Protein 5EFV (pdb70)

Secondary structure (DSSP, 8-state):
---------S--SS-SHHHHHHHHHHHHHHHHHHHHHHHHHHHHHHT-TTSEEGGGEEEEETTEEEEHHHHHHHHHHHHHHHHHSPP--HHHHHHHTTB-TTS-B-SSHHHHHHHHHHHHHHHHHHHHHHHHHHHHHHHHHHH---TTTSPPEEEEEEB-S--S---EEEE-TTT--EEEEEEETTTEEEEEEE-TT-BEEEEEEETT-TT----EEEEETTEEEEEEEEE-TT--EEEEEE---SEEE-SSTTSEES-HHHHTTSEEEEEEETTTTEEEEEEEPPGGGTTTS--SEEEEEEEHHHHTT----SEEEEE-TTSSSSSS-EEEEEEETTEEEEEE---SSSSPEEEEEEETTT--EEEEEEE---S---EEEEEEEEEE-TTT--EEEEEEEEESSGGG-EEEEEEEESTTHHHHHHTSSPPP-SS-TTSPPPPPSSSS-S-GGG--S-EEEEE-GGGSSS-SS-SS-GGG--S-EEEEEEE--SSSEEEEEEEE--SSS---EEEEEEETT-GGGPPPPEE---BSS---PPPTT---GGG---TT--EEE-TTGGGS-TTS-GGGTTS--EEEEEE--STTEEEEEEEE--SSS--EEEEEEEETTEEPPEEEEE-EEE-/------S--SS-SHHHHHHHHHHHHHHHHHHHHHHHHHHHHHHT-TTSEEGGGEEEEETTEEEEHHHHHHHHHHHHHH------STTHHHHHHTTB-TTS-B-SSHHHHHHHHHHHHHHHHHHHHHHHHHHHHHHHHHHH---TTTPPPEEEEEEB-SS-S---EEEE-TTT--EEEEEEETTTEEEEEEE-TTSBEEEEEEETT-------EEEEETTEEEEEEEEE-TT--EEEEEE---SEEE-SSTTSEESSHHHHTTS-EEEEEETTTTEEEEEEEPPGGG--TT--SEEEEEEEHHHHHHT----SEEEEEPGGGSSSSS-EEEEEEETTEEEEEE--SSS-PPPEEEEEETTT--EEEEEE----STTTTT-GGGEEEEEEEEEE-TTT--EEEEEEEEE-SGGG-EEEEEEEESTTHHHHHHHSSPPP-SS-TTSPPPPPSSSS-S-GGG--S-EEEEE-GGGTTT-SS-SS-GGG--S-EEEEEE---TTSEEEEEEEE--SSS---EEEEEEETT-GGGPPPPEE---BSS---BPPTT---GGG---TT--EEE-TTGGGS-TTS-GGGTTS--EEEEEE--STTEEEEEEEE--SSS--EEEEEEEETTEEPPEEEEE-EEE-/-----S--SS-SHHHHHHHHHHHHHHHHHHHHHHHHHHHHHHT-TTSEEGGGEEEESSS-EEEHHHHHHHHHHHHHHHHHHTSTT--HHHHHTTB-TTS-B-SSHHHHHHHHHHHHHHHHHHHHHHHHHHHHHHHHHHH---TTTSPPEEEEEEB-S--S---EEEE-TTT--EEEEEEEGGGEEEEEEE-TTSBEEEEEEETT--S----EEEEETTEEEEEEEEE-TT--EEEEEE---SEEE-SSTTSEESSHHHHTTS-EEEEEETTTTEEEEEEEPPHHHHHHHT-SEEEEEEEHHHHHHT----SEEEEPPGGGSSSSS-EEEEEEETTEEEEEE--SSSSPPEEEEEEETTT--EEEEEEE---STTT---EEEEEEEEE-TTT--EEEEEEEEESSSSS-EEEEEEEESTTHHHHHHTSSPPP-SS-TTSPPPPPSSSS-S-GGG--S-EEEEE-GGGSSS-SS-SS-GGG--S-EEEEEEE--TTSEEEEEEEE--SSS---EEEEEEETT-GGGPPPPEE---BSS---BPPTT---GGG---TT--EEE-HHHHTT-TTS-GGGTTS--EEEEEE--STTEEEEEEEE--SSS--EEEEEEEETTEEPPEEEEE-EEE-

Structure (mmCIF, N/CA/C/O backbone):
data_5EFV
#
_entry.id   5EFV
#
_cell.length_a   87.060
_cell.length_b   89.010
_cell.length_c   93.260
_cell.angle_alpha   93.02
_cell.angle_beta   105.25
_cell.angle_gamma   117.58
#
_symmetry.space_group_name_H-M   'P 1'
#
loop_
_entity.id
_entity.type
_entity.pdbx_description
1 polymer 'Phi ETA orf 56-like protein'
2 non-polymer 'FE (III) ION'
3 water water
#
loop_
_atom_site.group_PDB
_atom_site.id
_atom_site.type_symbol
_atom_site.label_atom_id
_atom_site.label_alt_id
_atom_site.label_comp_id
_atom_site.label_asym_id
_atom_site.label_entity_id
_atom_site.label_seq_id
_atom_site.pdbx_PDB_ins_code
_atom_site.Cartn_x
_atom_site.Cartn_y
_atom_site.Cartn_z
_atom_site.occupancy
_atom_site.B_iso_or_equiv
_atom_site.auth_seq_id
_atom_site.auth_comp_id
_atom_site.auth_asym_id
_atom_site.auth_atom_id
_atom_site.pdbx_PDB_model_num
ATOM 1 N N . GLY A 1 11 ? 15.978 -36.864 42.664 1.00 67.81 -1 GLY A N 1
ATOM 2 C CA . GLY A 1 11 ? 16.635 -36.677 41.374 1.00 68.39 -1 GLY A CA 1
ATOM 3 C C . GLY A 1 11 ? 16.658 -35.221 40.949 1.00 74.90 -1 GLY A C 1
ATOM 4 O O . GLY A 1 11 ? 17.710 -34.670 40.605 1.00 73.55 -1 GLY A O 1
ATOM 5 N N . SER A 1 12 ? 15.462 -34.613 40.959 1.00 74.43 0 SER A N 1
ATOM 6 C CA . SER A 1 12 ? 15.110 -33.224 40.669 1.00 75.68 0 SER A CA 1
ATOM 7 C C . SER A 1 12 ? 13.614 -33.058 40.967 1.00 82.56 0 SER A C 1
ATOM 8 O O . SER A 1 12 ? 12.867 -34.043 40.955 1.00 81.76 0 SER A O 1
ATOM 11 N N . MET A 1 13 ? 13.194 -31.819 41.279 1.00 81.57 1 MET A N 1
ATOM 12 C CA . MET A 1 13 ? 11.816 -31.449 41.600 1.00 82.09 1 MET A CA 1
ATOM 13 C C . MET A 1 13 ? 11.514 -30.064 41.041 1.00 85.23 1 MET A C 1
ATOM 14 O O . MET A 1 13 ? 11.922 -29.048 41.613 1.00 84.91 1 MET A O 1
ATOM 19 N N . SER A 1 14 ? 10.810 -30.038 39.908 1.00 80.85 2 SER A N 1
ATOM 20 C CA . SER A 1 14 ? 10.414 -28.811 39.233 1.00 80.15 2 SER A CA 1
ATOM 21 C C . SER A 1 14 ? 9.297 -28.105 39.995 1.00 82.04 2 SER A C 1
ATOM 22 O O . SER A 1 14 ? 8.293 -28.730 40.350 1.00 82.38 2 SER A O 1
ATOM 25 N N . ASN A 1 15 ? 9.471 -26.797 40.235 1.00 76.29 3 ASN A N 1
ATOM 26 C CA . ASN A 1 15 ? 8.451 -25.970 40.884 1.00 74.92 3 ASN A CA 1
ATOM 27 C C . ASN A 1 15 ? 7.563 -25.307 39.803 1.00 73.51 3 ASN A C 1
ATOM 28 O O . ASN A 1 15 ? 6.801 -24.378 40.098 1.00 72.68 3 ASN A O 1
ATOM 30 N N . LYS A 1 16 ? 7.643 -25.824 38.550 1.00 65.54 4 LYS A N 1
ATOM 31 C CA . LYS A 1 16 ? 6.851 -25.323 37.433 1.00 62.49 4 LYS A CA 1
ATOM 32 C C . LYS A 1 16 ? 5.460 -25.976 37.360 1.00 59.55 4 LYS A C 1
ATOM 33 O O . LYS A 1 16 ? 5.300 -27.195 37.496 1.00 58.09 4 LYS A O 1
ATOM 36 N N . LEU A 1 17 ? 4.460 -25.127 37.179 1.00 52.38 5 LEU A N 1
ATOM 37 C CA . LEU A 1 17 ? 3.049 -25.484 37.073 1.00 51.29 5 LEU A CA 1
ATOM 38 C C . LEU A 1 17 ? 2.711 -26.149 35.746 1.00 55.19 5 LEU A C 1
ATOM 39 O O . LEU A 1 17 ? 3.274 -25.772 34.719 1.00 55.86 5 LEU A O 1
ATOM 44 N N . ILE A 1 18 ? 1.765 -27.112 35.758 1.00 49.68 6 ILE A N 1
ATOM 45 C CA . ILE A 1 18 ? 1.307 -27.783 34.536 1.00 49.31 6 ILE A CA 1
ATOM 46 C C . ILE A 1 18 ? 0.417 -26.777 33.803 1.00 54.65 6 ILE A C 1
ATOM 47 O O . ILE A 1 18 ? -0.602 -26.344 34.354 1.00 53.80 6 ILE A O 1
ATOM 52 N N . THR A 1 19 ? 0.848 -26.341 32.607 1.00 52.80 7 THR A N 1
ATOM 53 C CA . THR A 1 19 ? 0.111 -25.339 31.827 1.00 53.72 7 THR A CA 1
ATOM 54 C C . THR A 1 19 ? -0.588 -25.969 30.616 1.00 59.17 7 THR A C 1
ATOM 55 O O . THR A 1 19 ? -1.462 -25.332 30.021 1.00 58.54 7 THR A O 1
ATOM 59 N N . ASP A 1 20 ? -0.228 -27.225 30.279 1.00 57.43 8 ASP A N 1
ATOM 60 C CA . ASP A 1 20 ? -0.868 -27.993 29.214 1.00 57.61 8 ASP A CA 1
ATOM 61 C C . ASP A 1 20 ? -1.651 -29.115 29.898 1.00 60.42 8 ASP A C 1
ATOM 62 O O . ASP A 1 20 ? -1.062 -30.104 30.342 1.00 60.72 8 ASP A O 1
ATOM 67 N N . LEU A 1 21 ? -2.974 -28.931 30.034 1.00 55.86 9 LEU A N 1
ATOM 68 C CA . LEU A 1 21 ? -3.832 -29.885 30.736 1.00 55.55 9 LEU A CA 1
ATOM 69 C C . LEU A 1 21 ? -4.400 -30.986 29.828 1.00 62.52 9 LEU A C 1
ATOM 70 O O . LEU A 1 21 ? -4.375 -30.865 28.599 1.00 63.36 9 LEU A O 1
ATOM 75 N N . SER A 1 22 ? -4.913 -32.063 30.457 1.00 60.47 10 SER A N 1
ATOM 76 C CA . SER A 1 22 ? -5.578 -33.196 29.812 1.00 60.47 10 SER A CA 1
ATOM 77 C C . SER A 1 22 ? -6.873 -32.666 29.178 1.00 65.49 10 SER A C 1
ATOM 78 O O . SER A 1 22 ? -7.563 -31.839 29.789 1.00 65.16 10 SER A O 1
ATOM 81 N N . ARG A 1 23 ? -7.172 -33.084 27.935 1.00 62.53 11 ARG A N 1
ATOM 82 C CA . ARG A 1 23 ? -8.380 -32.615 27.253 1.00 62.35 11 ARG A CA 1
ATOM 83 C C . ARG A 1 23 ? -9.644 -33.411 27.664 1.00 65.69 11 ARG A C 1
ATOM 84 O O . ARG A 1 23 ? -10.752 -33.087 27.230 1.00 66.18 11 ARG A O 1
ATOM 92 N N . VAL A 1 24 ? -9.474 -34.402 28.551 1.00 61.35 12 VAL A N 1
ATOM 93 C CA . VAL A 1 24 ? -10.548 -35.247 29.064 1.00 61.40 12 VAL A CA 1
ATOM 94 C C . VAL A 1 24 ? -10.595 -35.187 30.603 1.00 63.99 12 VAL A C 1
ATOM 95 O O . VAL A 1 24 ? -9.547 -35.287 31.256 1.00 63.75 12 VAL A O 1
ATOM 99 N N . PHE A 1 25 ? -11.803 -35.004 31.173 1.00 58.73 13 PHE A N 1
ATOM 100 C CA . PHE A 1 25 ? -11.957 -34.995 32.619 1.00 57.93 13 PHE A CA 1
ATOM 101 C C . PHE A 1 25 ? -11.740 -36.414 33.140 1.00 64.63 13 PHE A C 1
ATOM 102 O O . PHE A 1 25 ? -12.631 -37.263 33.068 1.00 65.33 13 PHE A O 1
ATOM 110 N N . ASP A 1 26 ? -10.545 -36.634 33.686 1.00 61.89 14 ASP A N 1
ATOM 111 C CA . ASP A 1 26 ? -10.049 -37.890 34.229 1.00 62.15 14 ASP A CA 1
ATOM 112 C C . ASP A 1 26 ? -9.588 -37.703 35.671 1.00 66.82 14 ASP A C 1
ATOM 113 O O . ASP A 1 26 ? -9.772 -36.636 36.270 1.00 67.68 14 ASP A O 1
ATOM 118 N N . TYR A 1 27 ? -8.929 -38.740 36.198 1.00 61.19 15 TYR A N 1
ATOM 119 C CA . TYR A 1 27 ? -8.260 -38.746 37.486 1.00 60.82 15 TYR A CA 1
ATOM 120 C C . TYR A 1 27 ? -7.020 -37.861 37.286 1.00 59.81 15 TYR A C 1
ATOM 121 O O . TYR A 1 27 ? -6.653 -37.145 38.200 1.00 58.68 15 TYR A O 1
ATOM 130 N N . ARG A 1 28 ? -6.399 -37.930 36.074 1.00 54.11 16 ARG A N 1
ATOM 131 C CA . ARG A 1 28 ? -5.212 -37.217 35.609 1.00 53.77 16 ARG A CA 1
ATOM 132 C C . ARG A 1 28 ? -5.467 -35.711 35.569 1.00 55.98 16 ARG A C 1
ATOM 133 O O . ARG A 1 28 ? -4.621 -34.947 36.041 1.00 55.39 16 ARG A O 1
ATOM 136 N N . TYR A 1 29 ? -6.639 -35.293 35.030 1.00 50.81 17 TYR A N 1
ATOM 137 C CA . TYR A 1 29 ? -7.050 -33.892 35.001 1.00 49.84 17 TYR A CA 1
ATOM 138 C C . TYR A 1 29 ? -7.156 -33.358 36.441 1.00 51.22 17 TYR A C 1
ATOM 139 O O . TYR A 1 29 ? -6.618 -32.285 36.720 1.00 50.26 17 TYR A O 1
ATOM 148 N N . VAL A 1 30 ? -7.815 -34.115 37.352 1.00 45.38 18 VAL A N 1
ATOM 149 C CA . VAL A 1 30 ? -7.935 -33.724 38.761 1.00 44.55 18 VAL A CA 1
ATOM 150 C C . VAL A 1 30 ? -6.535 -33.664 39.399 1.00 46.89 18 VAL A C 1
ATOM 151 O O . VAL A 1 30 ? -6.202 -32.654 40.035 1.00 45.00 18 VAL A O 1
ATOM 155 N N . ASP A 1 31 ? -5.716 -34.725 39.196 1.00 42.70 19 ASP A N 1
ATOM 156 C CA . ASP A 1 31 ? -4.363 -34.839 39.747 1.00 42.45 19 ASP A CA 1
ATOM 157 C C . ASP A 1 31 ? -3.414 -33.694 39.328 1.00 45.31 19 ASP A C 1
ATOM 158 O O . ASP A 1 31 ? -2.555 -33.304 40.126 1.00 45.69 19 ASP A O 1
ATOM 163 N N . GLU A 1 32 ? -3.582 -33.165 38.100 1.00 39.85 20 GLU A N 1
ATOM 164 C CA . GLU A 1 32 ? -2.806 -32.041 37.559 1.00 38.20 20 GLU A CA 1
ATOM 165 C C . GLU A 1 32 ? -3.219 -30.753 38.255 1.00 39.98 20 GLU A C 1
ATOM 166 O O . GLU A 1 32 ? -2.353 -29.957 38.608 1.00 40.69 20 GLU A O 1
ATOM 172 N N . ASN A 1 33 ? -4.536 -30.556 38.467 1.00 35.36 21 ASN A N 1
ATOM 173 C CA . ASN A 1 33 ? -5.073 -29.391 39.165 1.00 35.78 21 ASN A CA 1
ATOM 174 C C . ASN A 1 33 ? -4.682 -29.362 40.607 1.00 38.97 21 ASN A C 1
ATOM 175 O O . ASN A 1 33 ? -4.335 -28.303 41.102 1.00 39.52 21 ASN A O 1
ATOM 180 N N . GLU A 1 34 ? -4.699 -30.513 41.284 1.00 36.60 22 GLU A N 1
ATOM 181 C CA . GLU A 1 34 ? -4.319 -30.615 42.695 1.00 36.36 22 GLU A CA 1
ATOM 182 C C . GLU A 1 34 ? -2.851 -30.329 42.836 1.00 39.37 22 GLU A C 1
ATOM 183 O O . GLU A 1 34 ? -2.477 -29.564 43.709 1.00 37.88 22 GLU A O 1
ATOM 189 N N . TYR A 1 35 ? -2.028 -30.949 41.969 1.00 36.97 23 TYR A N 1
ATOM 190 C CA . TYR A 1 35 ? -0.590 -30.755 41.924 1.00 37.00 23 TYR A CA 1
ATOM 191 C C . TYR A 1 35 ? -0.294 -29.249 41.802 1.00 39.05 23 TYR A C 1
ATOM 192 O O . TYR A 1 35 ? 0.506 -28.736 42.566 1.00 37.48 23 TYR A O 1
ATOM 201 N N . ASN A 1 36 ? -0.966 -28.541 40.867 1.00 35.88 24 ASN A N 1
ATOM 202 C CA . ASN A 1 36 ? -0.775 -27.106 40.680 1.00 35.27 24 ASN A CA 1
ATOM 203 C C . ASN A 1 36 ? -1.152 -26.325 41.907 1.00 38.84 24 ASN A C 1
ATOM 204 O O . ASN A 1 36 ? -0.357 -25.505 42.358 1.00 37.74 24 ASN A O 1
ATOM 209 N N . PHE A 1 37 ? -2.320 -26.625 42.498 1.00 35.09 25 PHE A N 1
ATOM 210 C CA . PHE A 1 37 ? -2.755 -25.938 43.704 1.00 35.24 25 PHE A CA 1
ATOM 211 C C . PHE A 1 37 ? -1.833 -26.195 44.878 1.00 37.21 25 PHE A C 1
ATOM 212 O O . PHE A 1 37 ? -1.641 -25.281 45.662 1.00 34.67 25 PHE A O 1
ATOM 220 N N . LYS A 1 38 ? -1.230 -27.401 44.986 1.00 35.09 26 LYS A N 1
ATOM 221 C CA . LYS A 1 38 ? -0.273 -27.748 46.043 1.00 35.44 26 LYS A CA 1
ATOM 222 C C . LYS A 1 38 ? 1.009 -26.908 45.889 1.00 36.17 26 LYS A C 1
ATOM 223 O O . LYS A 1 38 ? 1.497 -26.356 46.868 1.00 34.24 26 LYS A O 1
ATOM 229 N N . LEU A 1 39 ? 1.529 -26.815 44.668 1.00 32.90 27 LEU A N 1
ATOM 230 C CA . LEU A 1 39 ? 2.700 -26.021 44.329 1.00 34.94 27 LEU A CA 1
ATOM 231 C C . LEU A 1 39 ? 2.446 -24.531 44.663 1.00 36.46 27 LEU A C 1
ATOM 232 O O . LEU A 1 39 ? 3.241 -23.925 45.381 1.00 35.73 27 LEU A O 1
ATOM 237 N N . ILE A 1 40 ? 1.295 -23.981 44.202 1.00 31.36 28 ILE A N 1
ATOM 238 C CA . ILE A 1 40 ? 0.893 -22.586 44.453 1.00 30.87 28 ILE A CA 1
ATOM 239 C C . ILE A 1 40 ? 0.763 -22.302 45.939 1.00 35.05 28 ILE A C 1
ATOM 240 O O . ILE A 1 40 ? 1.232 -21.271 46.402 1.00 34.65 28 ILE A O 1
ATOM 245 N N . SER A 1 41 ? 0.148 -23.228 46.690 1.00 32.82 29 SER A N 1
ATOM 246 C CA . SER A 1 41 ? -0.027 -23.105 48.149 1.00 32.63 29 SER A CA 1
ATOM 247 C C . SER A 1 41 ? 1.334 -22.985 48.849 1.00 35.90 29 SER A C 1
ATOM 248 O O . SER A 1 41 ? 1.494 -22.133 49.717 1.00 35.74 29 SER A O 1
ATOM 251 N N . ASP A 1 42 ? 2.302 -23.840 48.468 1.00 33.51 30 ASP A N 1
ATOM 252 C CA . ASP A 1 42 ? 3.670 -23.827 49.004 1.00 32.78 30 ASP A CA 1
ATOM 253 C C . ASP A 1 42 ? 4.398 -22.546 48.634 1.00 35.27 30 ASP A C 1
ATOM 254 O O . ASP A 1 42 ? 5.072 -21.999 49.482 1.00 36.12 30 ASP A O 1
ATOM 259 N N . MET A 1 43 ? 4.255 -22.057 47.384 1.00 32.51 31 MET A N 1
ATOM 260 C CA . MET A 1 43 ? 4.888 -20.799 46.961 1.00 34.63 31 MET A CA 1
ATOM 261 C C . MET A 1 43 ? 4.326 -19.598 47.720 1.00 37.97 31 MET A C 1
ATOM 262 O O . MET A 1 43 ? 5.098 -18.739 48.146 1.00 36.83 31 MET A O 1
ATOM 267 N N . LEU A 1 44 ? 2.980 -19.566 47.929 1.00 34.21 32 LEU A N 1
ATOM 268 C CA . LEU A 1 44 ? 2.328 -18.499 48.693 1.00 33.28 32 LEU A CA 1
ATOM 269 C C . LEU A 1 44 ? 2.762 -18.519 50.156 1.00 35.93 32 LEU A C 1
ATOM 270 O O . LEU A 1 44 ? 3.038 -17.461 50.722 1.00 34.65 32 LEU A O 1
ATOM 275 N N . THR A 1 45 ? 2.864 -19.718 50.759 1.00 33.28 33 THR A N 1
ATOM 276 C CA . THR A 1 45 ? 3.318 -19.888 52.148 1.00 33.24 33 THR A CA 1
ATOM 277 C C . THR A 1 45 ? 4.770 -19.435 52.282 1.00 37.42 33 THR A C 1
ATOM 278 O O . THR A 1 45 ? 5.102 -18.786 53.272 1.00 37.25 33 THR A O 1
ATOM 282 N N . ASP A 1 46 ? 5.613 -19.751 51.282 1.00 34.60 34 ASP A N 1
ATOM 283 C CA . ASP A 1 46 ? 7.009 -19.311 51.230 1.00 35.60 34 ASP A CA 1
ATOM 284 C C . ASP A 1 46 ? 7.094 -17.789 51.090 1.00 37.96 34 ASP A C 1
ATOM 285 O O . ASP A 1 46 ? 7.916 -17.202 51.775 1.00 37.92 34 ASP A O 1
ATOM 290 N N . PHE A 1 47 ? 6.211 -17.141 50.271 1.00 33.41 35 PHE A N 1
ATOM 291 C CA . PHE A 1 47 ? 6.218 -15.671 50.159 1.00 33.34 35 PHE A CA 1
ATOM 292 C C . PHE A 1 47 ? 5.864 -15.002 51.479 1.00 36.22 35 PHE A C 1
ATOM 293 O O . PHE A 1 47 ? 6.491 -14.012 51.860 1.00 34.03 35 PHE A O 1
ATOM 301 N N . ASN A 1 48 ? 4.891 -15.571 52.202 1.00 34.24 36 ASN A N 1
ATOM 302 C CA . ASN A 1 48 ? 4.451 -15.042 53.489 1.00 35.43 36 ASN A CA 1
ATOM 303 C C . ASN A 1 48 ? 5.577 -15.169 54.566 1.00 42.51 36 ASN A C 1
ATOM 304 O O . ASN A 1 48 ? 5.822 -14.234 55.343 1.00 39.83 36 ASN A O 1
ATOM 309 N N . PHE A 1 49 ? 6.264 -16.325 54.564 1.00 43.23 37 PHE A N 1
ATOM 310 C CA . PHE A 1 49 ? 7.372 -16.608 55.479 1.00 45.14 37 PHE A CA 1
ATOM 311 C C . PHE A 1 49 ? 8.539 -15.669 55.164 1.00 44.51 37 PHE A C 1
ATOM 312 O O . PHE A 1 49 ? 9.105 -15.102 56.089 1.00 43.98 37 PHE A O 1
ATOM 320 N N . SER A 1 50 ? 8.879 -15.503 53.863 1.00 39.15 38 SER A N 1
ATOM 321 C CA . SER A 1 50 ? 9.946 -14.625 53.373 1.00 37.96 38 SER A CA 1
ATOM 322 C C . SER A 1 50 ? 9.733 -13.179 53.792 1.00 39.37 38 SER A C 1
ATOM 323 O O . SER A 1 50 ? 10.685 -12.581 54.258 1.00 37.14 38 SER A O 1
ATOM 326 N N . LEU A 1 51 ? 8.520 -12.625 53.675 1.00 37.37 39 LEU A N 1
ATOM 327 C CA . LEU A 1 51 ? 8.261 -11.242 54.082 1.00 38.15 39 LEU A CA 1
ATOM 328 C C . LEU A 1 51 ? 8.464 -11.075 55.581 1.00 41.73 39 LEU A C 1
ATOM 329 O O . LEU A 1 51 ? 9.088 -10.105 56.025 1.00 43.77 39 LEU A O 1
ATOM 334 N N . GLU A 1 52 ? 7.941 -12.019 56.356 1.00 38.90 40 GLU A N 1
ATOM 335 C CA . GLU A 1 52 ? 8.048 -11.977 57.812 1.00 39.42 40 GLU A CA 1
ATOM 336 C C . GLU A 1 52 ? 9.512 -12.104 58.253 1.00 40.98 40 GLU A C 1
ATOM 337 O O . GLU A 1 52 ? 9.959 -11.374 59.133 1.00 39.70 40 GLU A O 1
ATOM 343 N N . TYR A 1 53 ? 10.249 -13.008 57.610 1.00 36.73 41 TYR A N 1
ATOM 344 C CA . TYR A 1 53 ? 11.661 -13.236 57.876 1.00 36.51 41 TYR A CA 1
ATOM 345 C C . TYR A 1 53 ? 12.483 -12.000 57.478 1.00 38.75 41 TYR A C 1
ATOM 346 O O . TYR A 1 53 ? 13.375 -11.603 58.228 1.00 38.98 41 TYR A O 1
ATOM 355 N N . HIS A 1 54 ? 12.146 -11.363 56.330 1.00 32.08 42 HIS A N 1
ATOM 356 C CA . HIS A 1 54 ? 12.815 -10.156 55.870 1.00 29.97 42 HIS A CA 1
ATOM 357 C C . HIS A 1 54 ? 12.735 -9.050 56.930 1.00 37.65 42 HIS A C 1
ATOM 358 O O . HIS A 1 54 ? 13.742 -8.433 57.294 1.00 37.43 42 HIS A O 1
ATOM 365 N N . ARG A 1 55 ? 11.529 -8.834 57.437 1.00 35.53 43 ARG A N 1
ATOM 366 C CA . ARG A 1 55 ? 11.229 -7.836 58.445 1.00 35.91 43 ARG A CA 1
ATOM 367 C C . ARG A 1 55 ? 11.918 -8.065 59.804 1.00 42.62 43 ARG A C 1
ATOM 368 O O . ARG A 1 55 ? 12.451 -7.122 60.389 1.00 41.85 43 ARG A O 1
ATOM 376 N N . ASN A 1 56 ? 11.861 -9.304 60.314 1.00 40.27 44 ASN A N 1
ATOM 377 C CA . ASN A 1 56 ? 12.254 -9.667 61.671 1.00 40.99 44 ASN A CA 1
ATOM 378 C C . ASN A 1 56 ? 13.562 -10.419 61.885 1.00 45.60 44 ASN A C 1
ATOM 379 O O . ASN A 1 56 ? 14.117 -10.303 62.965 1.00 45.42 44 ASN A O 1
ATOM 384 N N . LYS A 1 57 ? 14.009 -11.254 60.947 1.00 41.44 45 LYS A N 1
ATOM 385 C CA . LYS A 1 57 ? 15.169 -12.111 61.229 1.00 40.43 45 LYS A CA 1
ATOM 386 C C . LYS A 1 57 ? 16.303 -12.057 60.257 1.00 40.34 45 LYS A C 1
ATOM 387 O O . LYS A 1 57 ? 17.418 -12.370 60.639 1.00 38.39 45 LYS A O 1
ATOM 393 N N . GLU A 1 58 ? 16.012 -11.825 58.992 1.00 36.44 46 GLU A N 1
ATOM 394 C CA . GLU A 1 58 ? 17.033 -11.838 57.961 1.00 36.00 46 GLU A CA 1
ATOM 395 C C . GLU A 1 58 ? 18.236 -11.001 58.353 1.00 41.35 46 GLU A C 1
ATOM 396 O O . GLU A 1 58 ? 18.079 -9.817 58.699 1.00 38.67 46 GLU A O 1
ATOM 402 N N . VAL A 1 59 ? 19.429 -11.635 58.362 1.00 42.33 47 VAL A N 1
ATOM 403 C CA . VAL A 1 59 ? 20.630 -10.897 58.680 1.00 43.52 47 VAL A CA 1
ATOM 404 C C . VAL A 1 59 ? 21.295 -10.631 57.399 1.00 48.73 47 VAL A C 1
ATOM 405 O O . VAL A 1 59 ? 21.794 -11.494 56.670 1.00 49.86 47 VAL A O 1
ATOM 409 N N . PHE A 1 60 ? 21.238 -9.345 57.169 1.00 44.84 48 PHE A N 1
ATOM 410 C CA . PHE A 1 60 ? 21.563 -8.493 56.064 1.00 42.47 48 PHE A CA 1
ATOM 411 C C . PHE A 1 60 ? 20.376 -8.611 55.134 1.00 41.51 48 PHE A C 1
ATOM 412 O O . PHE A 1 60 ? 20.370 -9.337 54.148 1.00 40.77 48 PHE A O 1
ATOM 420 N N . ALA A 1 61 ? 19.290 -7.964 55.619 1.00 33.54 49 ALA A N 1
ATOM 421 C CA . ALA A 1 61 ? 18.039 -7.722 54.922 1.00 32.77 49 ALA A CA 1
ATOM 422 C C . ALA A 1 61 ? 18.371 -6.716 53.818 1.00 35.09 49 ALA A C 1
ATOM 423 O O . ALA A 1 61 ? 17.782 -6.767 52.738 1.00 33.97 49 ALA A O 1
ATOM 425 N N . HIS A 1 62 ? 19.335 -5.791 54.107 1.00 30.77 50 HIS A N 1
ATOM 426 C CA . HIS A 1 62 ? 19.805 -4.754 53.183 1.00 29.51 50 HIS A CA 1
ATOM 427 C C . HIS A 1 62 ? 21.246 -4.373 53.449 1.00 33.04 50 HIS A C 1
ATOM 428 O O . HIS A 1 62 ? 21.767 -4.667 54.524 1.00 32.63 50 HIS A O 1
ATOM 435 N N . ASP A 1 63 ? 21.880 -3.686 52.485 1.00 31.29 51 ASP A N 1
ATOM 436 C CA . ASP A 1 63 ? 23.162 -3.036 52.720 1.00 32.34 51 ASP A CA 1
ATOM 437 C C . ASP A 1 63 ? 22.806 -1.575 53.114 1.00 35.28 51 ASP A C 1
ATOM 438 O O . ASP A 1 63 ? 21.781 -1.062 52.678 1.00 34.65 51 ASP A O 1
ATOM 443 N N . GLY A 1 64 ? 23.628 -0.936 53.943 1.00 32.10 52 GLY A N 1
ATOM 444 C CA . GLY A 1 64 ? 23.441 0.461 54.360 1.00 30.14 52 GLY A CA 1
ATOM 445 C C . GLY A 1 64 ? 23.397 1.488 53.241 1.00 32.98 52 GLY A C 1
ATOM 446 O O . GLY A 1 64 ? 22.861 2.573 53.455 1.00 33.11 52 GLY A O 1
ATOM 447 N N . GLU A 1 65 ? 23.919 1.152 52.027 1.00 31.64 53 GLU A N 1
ATOM 448 C CA . GLU A 1 65 ? 23.882 1.989 50.804 1.00 32.04 53 GLU A CA 1
ATOM 449 C C . GLU A 1 65 ? 22.474 2.105 50.239 1.00 34.32 53 GLU A C 1
ATOM 450 O O . GLU A 1 65 ? 22.183 3.051 49.498 1.00 34.74 53 GLU A O 1
ATOM 456 N N . GLN A 1 66 ? 21.605 1.145 50.586 1.00 29.09 54 GLN A N 1
ATOM 457 C CA . GLN A 1 66 ? 20.201 1.109 50.159 1.00 28.56 54 GLN A CA 1
ATOM 458 C C . GLN A 1 66 ? 19.313 1.969 51.066 1.00 33.30 54 GLN A C 1
ATOM 459 O O . GLN A 1 66 ? 18.141 2.134 50.773 1.00 32.61 54 GLN A O 1
ATOM 465 N N . ILE A 1 67 ? 19.873 2.496 52.164 1.00 29.92 55 ILE A N 1
ATOM 466 C CA . ILE A 1 67 ? 19.130 3.267 53.152 1.00 29.42 55 ILE A CA 1
ATOM 467 C C . ILE A 1 67 ? 19.393 4.754 53.038 1.00 33.08 55 ILE A C 1
ATOM 468 O O . ILE A 1 67 ? 20.531 5.232 53.179 1.00 33.18 55 ILE A O 1
ATOM 473 N N . LYS A 1 68 ? 18.323 5.484 52.825 1.00 30.88 56 LYS A N 1
ATOM 474 C CA . LYS A 1 68 ? 18.394 6.932 52.714 1.00 32.14 56 LYS A CA 1
ATOM 475 C C . LYS A 1 68 ? 18.632 7.608 54.045 1.00 39.23 56 LYS A C 1
ATOM 476 O O . LYS A 1 68 ? 17.985 7.277 55.042 1.00 38.28 56 LYS A O 1
ATOM 482 N N . TYR A 1 69 ? 19.570 8.571 54.045 1.00 37.32 57 TYR A N 1
ATOM 483 C CA . TYR A 1 69 ? 19.812 9.446 55.174 1.00 37.54 57 TYR A CA 1
ATOM 484 C C . TYR A 1 69 ? 19.673 10.859 54.648 1.00 45.12 57 TYR A C 1
ATOM 485 O O . TYR A 1 69 ? 20.498 11.326 53.855 1.00 47.10 57 TYR A O 1
ATOM 494 N N . GLU A 1 70 ? 18.610 11.517 55.087 1.00 42.05 58 GLU A N 1
ATOM 495 C CA . GLU A 1 70 ? 18.285 12.866 54.677 1.00 43.85 58 GLU A CA 1
ATOM 496 C C . GLU A 1 70 ? 18.087 13.772 55.874 1.00 50.18 58 GLU A C 1
ATOM 497 O O . GLU A 1 70 ? 17.328 13.450 56.785 1.00 51.20 58 GLU A O 1
ATOM 503 N N . HIS A 1 71 ? 18.756 14.910 55.864 1.00 46.57 59 HIS A N 1
ATOM 504 C CA . HIS A 1 71 ? 18.612 15.883 56.929 1.00 46.83 59 HIS A CA 1
ATOM 505 C C . HIS A 1 71 ? 18.807 17.276 56.372 1.00 51.58 59 HIS A C 1
ATOM 506 O O . HIS A 1 71 ? 19.796 17.522 55.682 1.00 48.83 59 HIS A O 1
ATOM 513 N N . LEU A 1 72 ? 17.855 18.188 56.652 1.00 52.70 60 LEU A N 1
ATOM 514 C CA . LEU A 1 72 ? 17.921 19.595 56.239 1.00 54.12 60 LEU A CA 1
ATOM 515 C C . LEU A 1 72 ? 18.425 19.828 54.803 1.00 56.77 60 LEU A C 1
ATOM 516 O O . LEU A 1 72 ? 19.470 20.463 54.610 1.00 56.49 60 LEU A O 1
ATOM 521 N N . ASN A 1 73 ? 17.703 19.270 53.815 1.00 53.63 61 ASN A N 1
ATOM 522 C CA . ASN A 1 73 ? 17.943 19.407 52.364 1.00 53.82 61 ASN A CA 1
ATOM 523 C C . ASN A 1 73 ? 19.198 18.695 51.844 1.00 55.45 61 ASN A C 1
ATOM 524 O O . ASN A 1 73 ? 19.594 18.919 50.699 1.00 56.16 61 ASN A O 1
ATOM 529 N N . VAL A 1 74 ? 19.800 17.819 52.657 1.00 48.89 62 VAL A N 1
ATOM 530 C CA . VAL A 1 74 ? 20.966 17.028 52.269 1.00 46.34 62 VAL A CA 1
ATOM 531 C C . VAL A 1 74 ? 20.473 15.560 52.226 1.00 46.51 62 VAL A C 1
ATOM 532 O O . VAL A 1 74 ? 19.844 15.118 53.183 1.00 45.44 62 VAL A O 1
ATOM 536 N N . THR A 1 75 ? 20.769 14.823 51.141 1.00 41.03 63 THR A N 1
ATOM 537 C CA . THR A 1 75 ? 20.480 13.391 50.999 1.00 39.85 63 THR A CA 1
ATOM 538 C C . THR A 1 75 ? 21.802 12.635 50.778 1.00 41.03 63 THR A C 1
ATOM 539 O O . THR A 1 75 ? 22.564 12.986 49.899 1.00 40.60 63 THR A O 1
ATOM 543 N N . SER A 1 76 ? 22.075 11.638 51.610 1.00 36.71 64 SER A N 1
ATOM 544 C CA . SER A 1 76 ? 23.169 10.665 51.518 1.00 35.31 64 SER A CA 1
ATOM 545 C C . SER A 1 76 ? 22.539 9.280 51.768 1.00 39.34 64 SER A C 1
ATOM 546 O O . SER A 1 76 ? 21.314 9.144 51.751 1.00 40.10 64 SER A O 1
ATOM 549 N N . ASN A 1 77 ? 23.371 8.261 51.988 1.00 34.12 65 ASN A N 1
ATOM 550 C CA . ASN A 1 77 ? 22.919 6.936 52.351 1.00 34.01 65 ASN A CA 1
ATOM 551 C C . ASN A 1 77 ? 23.566 6.633 53.675 1.00 33.41 65 ASN A C 1
ATOM 552 O O . ASN A 1 77 ? 24.536 7.274 54.024 1.00 30.32 65 ASN A O 1
ATOM 557 N N . VAL A 1 78 ? 23.025 5.685 54.423 1.00 32.25 66 VAL A N 1
ATOM 558 C CA . VAL A 1 78 ? 23.507 5.355 55.748 1.00 31.28 66 VAL A CA 1
ATOM 559 C C . VAL A 1 78 ? 24.978 4.880 55.755 1.00 33.79 66 VAL A C 1
ATOM 560 O O . VAL A 1 78 ? 25.735 5.355 56.588 1.00 32.63 66 VAL A O 1
ATOM 564 N N . SER A 1 79 ? 25.390 3.995 54.827 1.00 29.42 67 SER A N 1
ATOM 565 C CA . SER A 1 79 ? 26.770 3.507 54.821 1.00 28.24 67 SER A CA 1
ATOM 566 C C . SER A 1 79 ? 27.778 4.609 54.565 1.00 33.58 67 SER A C 1
ATOM 567 O O . SER A 1 79 ? 28.735 4.733 55.333 1.00 33.74 67 SER A O 1
ATOM 570 N N . ASP A 1 80 ? 27.563 5.422 53.508 1.00 27.88 68 ASP A N 1
ATOM 571 C CA . ASP A 1 80 ? 28.468 6.507 53.193 1.00 26.88 68 ASP A CA 1
ATOM 572 C C . ASP A 1 80 ? 28.537 7.552 54.308 1.00 30.97 68 ASP A C 1
ATOM 573 O O . ASP A 1 80 ? 29.626 8.048 54.568 1.00 30.99 68 ASP A O 1
ATOM 578 N N . PHE A 1 81 ? 27.404 7.827 55.004 1.00 26.47 69 PHE A N 1
ATOM 579 C CA . PHE A 1 81 ? 27.394 8.787 56.096 1.00 26.09 69 PHE A CA 1
ATOM 580 C C . PHE A 1 81 ? 28.157 8.254 57.329 1.00 31.63 69 PHE A C 1
ATOM 581 O O . PHE A 1 81 ? 28.840 9.018 58.001 1.00 32.77 69 PHE A O 1
ATOM 589 N N . LEU A 1 82 ? 28.086 6.953 57.578 1.00 29.93 70 LEU A N 1
ATOM 590 C CA . LEU A 1 82 ? 28.824 6.273 58.659 1.00 29.02 70 LEU A CA 1
ATOM 591 C C . LEU A 1 82 ? 30.325 6.333 58.375 1.00 32.25 70 LEU A C 1
ATOM 592 O O . LEU A 1 82 ? 31.120 6.607 59.294 1.00 31.58 70 LEU A O 1
ATOM 597 N N . THR A 1 83 ? 30.706 6.096 57.106 1.00 27.81 71 THR A N 1
ATOM 598 C CA . THR A 1 83 ? 32.100 6.183 56.640 1.00 28.01 71 THR A CA 1
ATOM 599 C C . THR A 1 83 ? 32.603 7.606 56.799 1.00 32.00 71 THR A C 1
ATOM 600 O O . THR A 1 83 ? 33.716 7.800 57.283 1.00 34.43 71 THR A O 1
ATOM 604 N N . TYR A 1 84 ? 31.766 8.596 56.432 1.00 27.92 72 TYR A N 1
ATOM 605 C CA . TYR A 1 84 ? 32.054 10.007 56.605 1.00 26.54 72 TYR A CA 1
ATOM 606 C C . TYR A 1 84 ? 32.308 10.371 58.087 1.00 32.69 72 TYR A C 1
ATOM 607 O O . TYR A 1 84 ? 33.263 11.073 58.368 1.00 33.42 72 TYR A O 1
ATOM 616 N N . LEU A 1 85 ? 31.428 9.943 59.012 1.00 30.08 73 LEU A N 1
ATOM 617 C CA . LEU A 1 85 ? 31.554 10.220 60.451 1.00 28.73 73 LEU A CA 1
ATOM 618 C C . LEU A 1 85 ? 32.796 9.603 61.024 1.00 31.49 73 LEU A C 1
ATOM 619 O O . LEU A 1 85 ? 33.515 10.269 61.773 1.00 31.63 73 LEU A O 1
ATOM 624 N N . ASN A 1 86 ? 33.077 8.325 60.677 1.00 28.25 74 ASN A N 1
ATOM 625 C CA . ASN A 1 86 ? 34.284 7.664 61.146 1.00 27.68 74 ASN A CA 1
ATOM 626 C C . ASN A 1 86 ? 35.558 8.387 60.686 1.00 32.00 74 ASN A C 1
ATOM 627 O O . ASN A 1 86 ? 36.494 8.508 61.473 1.00 31.51 74 ASN A O 1
ATOM 632 N N . GLY A 1 87 ? 35.566 8.855 59.439 1.00 28.92 75 GLY A N 1
ATOM 633 C CA . GLY A 1 87 ? 36.648 9.633 58.844 1.00 29.22 75 GLY A CA 1
ATOM 634 C C . GLY A 1 87 ? 36.862 10.967 59.546 1.00 33.22 75 GLY A C 1
ATOM 635 O O . GLY A 1 87 ? 38.000 11.412 59.698 1.00 32.57 75 GLY A O 1
ATOM 636 N N . ARG A 1 88 ? 35.770 11.623 59.982 1.00 29.53 76 ARG A N 1
ATOM 637 C CA . ARG A 1 88 ? 35.819 12.894 60.734 1.00 28.68 76 ARG A CA 1
ATOM 638 C C . ARG A 1 88 ? 36.535 12.642 62.056 1.00 34.53 76 ARG A C 1
ATOM 639 O O . ARG A 1 88 ? 37.408 13.424 62.425 1.00 34.68 76 ARG A O 1
ATOM 647 N N . PHE A 1 89 ? 36.224 11.503 62.741 1.00 33.44 77 PHE A N 1
ATOM 648 C CA . PHE A 1 89 ? 36.878 11.056 63.965 1.00 35.23 77 PHE A CA 1
ATOM 649 C C . PHE A 1 89 ? 38.365 10.771 63.744 1.00 37.43 77 PHE A C 1
ATOM 650 O O . PHE A 1 89 ? 39.201 11.247 64.527 1.00 37.60 77 PHE A O 1
ATOM 658 N N . SER A 1 90 ? 38.671 9.902 62.747 1.00 31.43 78 SER A N 1
ATOM 659 C CA . SER A 1 90 ? 40.031 9.456 62.443 1.00 32.81 78 SER A CA 1
ATOM 660 C C . SER A 1 90 ? 40.917 10.654 62.143 1.00 35.62 78 SER A C 1
ATOM 661 O O . SER A 1 90 ? 41.992 10.747 62.700 1.00 36.44 78 SER A O 1
ATOM 664 N N . ASN A 1 91 ? 40.439 11.593 61.311 1.00 30.99 79 ASN A N 1
ATOM 665 C CA . ASN A 1 91 ? 41.187 12.813 60.982 1.00 32.33 79 ASN A CA 1
ATOM 666 C C . ASN A 1 91 ? 41.515 13.677 62.206 1.00 36.05 79 ASN A C 1
ATOM 667 O O . ASN A 1 91 ? 42.587 14.245 62.275 1.00 35.71 79 ASN A O 1
ATOM 672 N N . MET A 1 92 ? 40.595 13.762 63.162 1.00 33.87 80 MET A N 1
ATOM 673 C CA . MET A 1 92 ? 40.785 14.524 64.379 1.00 35.94 80 MET A CA 1
ATOM 674 C C . MET A 1 92 ? 41.834 13.891 65.270 1.00 42.49 80 MET A C 1
ATOM 675 O O . MET A 1 92 ? 42.558 14.607 65.921 1.00 43.97 80 MET A O 1
ATOM 680 N N . VAL A 1 93 ? 41.959 12.564 65.241 1.00 40.45 81 VAL A N 1
ATOM 681 C CA . VAL A 1 93 ? 42.934 11.793 66.005 1.00 41.15 81 VAL A CA 1
ATOM 682 C C . VAL A 1 93 ? 44.307 11.847 65.300 1.00 46.01 81 VAL A C 1
ATOM 683 O O . VAL A 1 93 ? 45.285 12.246 65.924 1.00 47.15 81 VAL A O 1
ATOM 687 N N . LEU A 1 94 ? 44.362 11.448 64.016 1.00 40.89 82 LEU A N 1
ATOM 688 C CA . LEU A 1 94 ? 45.566 11.347 63.186 1.00 41.68 82 LEU A CA 1
ATOM 689 C C . LEU A 1 94 ? 46.074 12.631 62.491 1.00 46.11 82 LEU A C 1
ATOM 690 O O . LEU A 1 94 ? 47.261 12.723 62.183 1.00 48.26 82 LEU A O 1
ATOM 695 N N . GLY A 1 95 ? 45.186 13.551 62.157 1.00 41.51 83 GLY A N 1
ATOM 696 C CA . GLY A 1 95 ? 45.539 14.763 61.415 1.00 42.14 83 GLY A CA 1
ATOM 697 C C . GLY A 1 95 ? 46.474 15.741 62.116 1.00 47.24 83 GLY A C 1
ATOM 698 O O . GLY A 1 95 ? 46.359 15.962 63.322 1.00 47.50 83 GLY A O 1
ATOM 699 N N . HIS A 1 96 ? 47.390 16.357 61.345 1.00 42.61 84 HIS A N 1
ATOM 700 C CA . HIS A 1 96 ? 48.327 17.350 61.866 1.00 43.12 84 HIS A CA 1
ATOM 701 C C . HIS A 1 96 ? 47.625 18.644 62.081 1.00 43.32 84 HIS A C 1
ATOM 702 O O . HIS A 1 96 ? 46.771 19.032 61.269 1.00 40.43 84 HIS A O 1
ATOM 709 N N . ASN A 1 97 ? 48.006 19.328 63.168 1.00 39.82 85 ASN A N 1
ATOM 710 C CA . ASN A 1 97 ? 47.538 20.662 63.491 1.00 40.69 85 ASN A CA 1
ATOM 711 C C . ASN A 1 97 ? 48.349 21.564 62.570 1.00 48.77 85 ASN A C 1
ATOM 712 O O . ASN A 1 97 ? 49.584 21.493 62.558 1.00 51.41 85 ASN A O 1
ATOM 717 N N . GLY A 1 98 ? 47.678 22.349 61.760 1.00 46.62 86 GLY A N 1
ATOM 718 C CA . GLY A 1 98 ? 48.416 23.234 60.866 1.00 49.68 86 GLY A CA 1
ATOM 719 C C . GLY A 1 98 ? 48.728 24.586 61.480 1.00 57.21 86 GLY A C 1
ATOM 720 O O . GLY A 1 98 ? 48.575 24.788 62.689 1.00 53.98 86 GLY A O 1
ATOM 721 N N . ASP A 1 99 ? 49.218 25.502 60.633 1.00 60.00 87 ASP A N 1
ATOM 722 C CA . ASP A 1 99 ? 49.452 26.912 60.941 1.00 62.87 87 ASP A CA 1
ATOM 723 C C . ASP A 1 99 ? 48.122 27.449 60.405 1.00 68.21 87 ASP A C 1
ATOM 724 O O . ASP A 1 99 ? 47.938 27.483 59.178 1.00 69.19 87 ASP A O 1
ATOM 729 N N . GLY A 1 100 ? 47.183 27.713 61.323 1.00 62.07 88 GLY A N 1
ATOM 730 C CA . GLY A 1 100 ? 45.822 28.168 61.043 1.00 60.19 88 GLY A CA 1
ATOM 731 C C . GLY A 1 100 ? 45.672 29.144 59.900 1.00 63.28 88 GLY A C 1
ATOM 732 O O . GLY A 1 100 ? 45.240 28.768 58.808 1.00 63.22 88 GLY A O 1
ATOM 733 N N . ILE A 1 101 ? 46.076 30.381 60.149 1.00 48.00 89 ILE A N 1
ATOM 734 C CA . ILE A 1 101 ? 46.017 31.524 59.241 1.00 48.20 89 ILE A CA 1
ATOM 735 C C . ILE A 1 101 ? 46.599 31.215 57.848 1.00 46.01 89 ILE A C 1
ATOM 736 O O . ILE A 1 101 ? 45.940 31.505 56.863 1.00 44.04 89 ILE A O 1
ATOM 741 N N . ASN A 1 102 ? 47.820 30.642 57.771 1.00 41.36 90 ASN A N 1
ATOM 742 C CA . ASN A 1 102 ? 48.485 30.326 56.495 1.00 40.88 90 ASN A CA 1
ATOM 743 C C . ASN A 1 102 ? 47.758 29.250 55.666 1.00 41.76 90 ASN A C 1
ATOM 744 O O . ASN A 1 102 ? 47.745 29.345 54.445 1.00 43.09 90 ASN A O 1
ATOM 749 N N . GLU A 1 103 ? 47.134 28.268 56.319 1.00 35.32 91 GLU A N 1
ATOM 750 C CA . GLU A 1 103 ? 46.363 27.216 55.660 1.00 34.79 91 GLU A CA 1
ATOM 751 C C . GLU A 1 103 ? 45.065 27.828 55.072 1.00 37.83 91 GLU A C 1
ATOM 752 O O . GLU A 1 103 ? 44.645 27.468 53.975 1.00 37.18 91 GLU A O 1
ATOM 758 N N . VAL A 1 104 ? 44.460 28.771 55.813 1.00 34.54 92 VAL A N 1
ATOM 759 C CA . VAL A 1 104 ? 43.256 29.495 55.394 1.00 33.63 92 VAL A CA 1
ATOM 760 C C . VAL A 1 104 ? 43.603 30.390 54.206 1.00 39.00 92 VAL A C 1
ATOM 761 O O . VAL A 1 104 ? 42.859 30.403 53.224 1.00 38.11 92 VAL A O 1
ATOM 765 N N . LYS A 1 105 ? 44.763 31.089 54.275 1.00 36.35 93 LYS A N 1
ATOM 766 C CA . LYS A 1 105 ? 45.271 31.964 53.200 1.00 36.56 93 LYS A CA 1
ATOM 767 C C . LYS A 1 105 ? 45.469 31.155 51.912 1.00 37.78 93 LYS A C 1
ATOM 768 O O . LYS A 1 105 ? 45.060 31.591 50.844 1.00 34.78 93 LYS A O 1
ATOM 774 N N . ASP A 1 106 ? 46.053 29.962 52.029 1.00 34.83 94 ASP A N 1
ATOM 775 C CA . ASP A 1 106 ? 46.254 29.078 50.878 1.00 34.80 94 ASP A CA 1
ATOM 776 C C . ASP A 1 106 ? 44.935 28.645 50.237 1.00 37.11 94 ASP A C 1
ATOM 777 O O . ASP A 1 106 ? 44.872 28.522 49.022 1.00 37.19 94 ASP A O 1
ATOM 782 N N . ALA A 1 107 ? 43.889 28.444 51.050 1.00 32.06 95 ALA A N 1
ATOM 783 C CA . ALA A 1 107 ? 42.572 28.003 50.615 1.00 31.71 95 ALA A CA 1
ATOM 784 C C . ALA A 1 107 ? 41.790 29.081 49.829 1.00 36.33 95 ALA A C 1
ATOM 785 O O . ALA A 1 107 ? 40.757 28.770 49.234 1.00 36.21 95 ALA A O 1
ATOM 787 N N . ARG A 1 108 ? 42.285 30.329 49.826 1.00 32.87 96 ARG A N 1
ATOM 788 C CA . ARG A 1 108 ? 41.696 31.465 49.100 1.00 33.81 96 ARG A CA 1
ATOM 789 C C . ARG A 1 108 ? 41.951 31.349 47.582 1.00 36.86 96 ARG A C 1
ATOM 790 O O . ARG A 1 108 ? 41.302 32.036 46.791 1.00 35.77 96 ARG A O 1
ATOM 798 N N . VAL A 1 109 ? 42.928 30.510 47.188 1.00 33.46 97 VAL A N 1
ATOM 799 C CA . VAL A 1 109 ? 43.331 30.333 45.790 1.00 33.07 97 VAL A CA 1
ATOM 800 C C . VAL A 1 109 ? 42.438 29.288 45.161 1.00 36.12 97 VAL A C 1
ATOM 801 O O . VAL A 1 109 ? 42.432 28.149 45.618 1.00 33.75 97 VAL A O 1
ATOM 805 N N . ASP A 1 110 ? 41.673 29.666 44.124 1.00 33.97 98 ASP A N 1
ATOM 806 C CA . ASP A 1 110 ? 40.799 28.699 43.470 1.00 33.47 98 ASP A CA 1
ATOM 807 C C . ASP A 1 110 ? 41.601 27.792 42.511 1.00 38.86 98 ASP A C 1
ATOM 808 O O . ASP A 1 110 ? 42.821 27.957 42.392 1.00 39.32 98 ASP A O 1
ATOM 813 N N . ASN A 1 111 ? 40.927 26.833 41.848 1.00 36.77 99 ASN A N 1
ATOM 814 C CA . ASN A 1 111 ? 41.569 25.862 40.956 1.00 38.29 99 ASN A CA 1
ATOM 815 C C . ASN A 1 111 ? 42.265 26.485 39.730 1.00 43.42 99 ASN A C 1
ATOM 816 O O . ASN A 1 111 ? 43.157 25.841 39.182 1.00 42.80 99 ASN A O 1
ATOM 821 N N . THR A 1 112 ? 41.890 27.724 39.319 1.00 40.21 100 THR A N 1
ATOM 822 C CA . THR A 1 112 ? 42.550 28.404 38.188 1.00 39.80 100 THR A CA 1
ATOM 823 C C . THR A 1 112 ? 43.846 29.085 38.630 1.00 45.65 100 THR A C 1
ATOM 824 O O . THR A 1 112 ? 44.602 29.553 37.783 1.00 47.07 100 THR A O 1
ATOM 828 N N . GLY A 1 113 ? 44.066 29.172 39.940 1.00 41.48 101 GLY A N 1
ATOM 829 C CA . GLY A 1 113 ? 45.219 29.855 40.521 1.00 40.54 101 GLY A CA 1
ATOM 830 C C . GLY A 1 113 ? 44.917 31.292 40.927 1.00 43.42 101 GLY A C 1
ATOM 831 O O . GLY A 1 113 ? 45.830 32.029 41.301 1.00 43.23 101 GLY A O 1
ATOM 832 N N . TYR A 1 114 ? 43.633 31.706 40.865 1.00 38.20 102 TYR A N 1
ATOM 833 C CA . TYR A 1 114 ? 43.211 33.060 41.229 1.00 36.54 102 TYR A CA 1
ATOM 834 C C . TYR A 1 114 ? 43.060 33.187 42.744 1.00 38.88 102 TYR A C 1
ATOM 835 O O . TYR A 1 114 ? 42.303 32.434 43.359 1.00 38.79 102 TYR A O 1
ATOM 844 N N . GLY A 1 115 ? 43.782 34.135 43.328 1.00 35.69 103 GLY A N 1
ATOM 845 C CA . GLY A 1 115 ? 43.738 34.399 44.761 1.00 34.63 103 GLY A CA 1
ATOM 846 C C . GLY A 1 115 ? 42.617 35.345 45.152 1.00 37.12 103 GLY A C 1
ATOM 847 O O . GLY A 1 115 ? 42.674 36.540 44.851 1.00 38.04 103 GLY A O 1
ATOM 848 N N . HIS A 1 116 ? 41.584 34.815 45.817 1.00 31.30 104 HIS A N 1
ATOM 849 C CA . HIS A 1 116 ? 40.452 35.620 46.291 1.00 30.12 104 HIS A CA 1
ATOM 850 C C . HIS A 1 116 ? 40.876 36.313 47.572 1.00 36.36 104 HIS A C 1
ATOM 851 O O . HIS A 1 116 ? 41.875 35.909 48.179 1.00 38.09 104 HIS A O 1
ATOM 858 N N . LYS A 1 117 ? 40.152 37.353 47.985 1.00 33.43 105 LYS A N 1
ATOM 859 C CA . LYS A 1 117 ? 40.535 38.109 49.183 1.00 33.78 105 LYS A CA 1
ATOM 860 C C . LYS A 1 117 ? 40.256 37.361 50.464 1.00 37.77 105 LYS A C 1
ATOM 861 O O . LYS A 1 117 ? 40.819 37.671 51.499 1.00 38.58 105 LYS A O 1
ATOM 867 N N . THR A 1 118 ? 39.343 36.407 50.410 1.00 32.99 106 THR A N 1
ATOM 868 C CA . THR A 1 118 ? 38.821 35.757 51.596 1.00 31.24 106 THR A CA 1
ATOM 869 C C . THR A 1 118 ? 38.433 34.316 51.246 1.00 34.82 106 THR A C 1
ATOM 870 O O . THR A 1 118 ? 38.180 34.032 50.076 1.00 32.34 106 THR A O 1
ATOM 874 N N . LEU A 1 119 ? 38.410 33.400 52.263 1.00 32.83 107 LEU A N 1
ATOM 875 C CA . LEU A 1 119 ? 37.991 32.008 52.076 1.00 30.38 107 LEU A CA 1
ATOM 876 C C . LEU A 1 119 ? 36.514 31.982 51.615 1.00 35.42 107 LEU A C 1
ATOM 877 O O . LEU A 1 119 ? 36.193 31.275 50.665 1.00 34.70 107 LEU A O 1
ATOM 882 N N . GLN A 1 120 ? 35.642 32.780 52.273 1.00 33.06 108 GLN A N 1
ATOM 883 C CA . GLN A 1 120 ? 34.220 32.887 51.955 1.00 32.40 108 GLN A CA 1
ATOM 884 C C . GLN A 1 120 ? 34.021 33.328 50.493 1.00 34.01 108 GLN A C 1
ATOM 885 O O . GLN A 1 120 ? 33.137 32.794 49.835 1.00 32.56 108 GLN A O 1
ATOM 891 N N . ASP A 1 121 ? 34.853 34.266 49.986 1.00 31.85 109 ASP A N 1
ATOM 892 C CA . ASP A 1 121 ? 34.801 34.753 48.606 1.00 31.15 109 ASP A CA 1
ATOM 893 C C . ASP A 1 121 ? 35.130 33.642 47.619 1.00 33.66 109 ASP A C 1
ATOM 894 O O . ASP A 1 121 ? 34.435 33.494 46.623 1.00 34.35 109 ASP A O 1
ATOM 899 N N . ARG A 1 122 ? 36.209 32.902 47.876 1.00 29.78 110 ARG A N 1
ATOM 900 C CA . ARG A 1 122 ? 36.643 31.767 47.091 1.00 29.96 110 ARG A CA 1
ATOM 901 C C . ARG A 1 122 ? 35.533 30.707 47.069 1.00 33.39 110 ARG A C 1
ATOM 902 O O . ARG A 1 122 ? 35.227 30.186 45.995 1.00 34.05 110 ARG A O 1
ATOM 910 N N . LEU A 1 123 ? 34.978 30.337 48.252 1.00 29.18 111 LEU A N 1
ATOM 911 C CA . LEU A 1 123 ? 33.946 29.273 48.317 1.00 28.53 111 LEU A CA 1
ATOM 912 C C . LEU A 1 123 ? 32.684 29.732 47.598 1.00 33.09 111 LEU A C 1
ATOM 913 O O . LEU A 1 123 ? 32.039 28.937 46.903 1.00 31.49 111 LEU A O 1
ATOM 918 N N . TYR A 1 124 ? 32.360 31.049 47.729 1.00 31.99 112 TYR A N 1
ATOM 919 C CA . TYR A 1 124 ? 31.187 31.617 47.074 1.00 33.17 112 TYR A CA 1
ATOM 920 C C . TYR A 1 124 ? 31.327 31.532 45.564 1.00 36.41 112 TYR A C 1
ATOM 921 O O . TYR A 1 124 ? 30.388 31.112 44.892 1.00 36.16 112 TYR A O 1
ATOM 930 N N . HIS A 1 125 ? 32.493 31.947 45.043 1.00 33.75 113 HIS A N 1
ATOM 931 C CA . HIS A 1 125 ? 32.829 31.955 43.627 1.00 34.47 113 HIS A CA 1
ATOM 932 C C . HIS A 1 125 ? 32.750 30.538 43.059 1.00 35.78 113 HIS A C 1
ATOM 933 O O . HIS A 1 125 ? 32.087 30.343 42.046 1.00 34.76 113 HIS A O 1
ATOM 940 N N . ASP A 1 126 ? 33.387 29.559 43.726 1.00 31.39 114 ASP A N 1
ATOM 941 C CA . ASP A 1 126 ? 33.389 28.154 43.304 1.00 31.23 114 ASP A CA 1
ATOM 942 C C . ASP A 1 126 ? 31.982 27.566 43.210 1.00 34.37 114 ASP A C 1
ATOM 943 O O . ASP A 1 126 ? 31.632 26.987 42.193 1.00 32.28 114 ASP A O 1
ATOM 948 N N . TYR A 1 127 ? 31.185 27.716 44.277 1.00 32.79 115 TYR A N 1
ATOM 949 C CA . TYR A 1 127 ? 29.826 27.192 44.328 1.00 32.65 115 TYR A CA 1
ATOM 950 C C . TYR A 1 127 ? 28.942 27.834 43.259 1.00 35.64 115 TYR A C 1
ATOM 951 O O . TYR A 1 127 ? 28.198 27.123 42.586 1.00 35.97 115 TYR A O 1
ATOM 960 N N . SER A 1 128 ? 29.008 29.165 43.124 1.00 30.95 116 SER A N 1
ATOM 961 C CA . SER A 1 128 ? 28.233 29.929 42.151 1.00 31.29 116 SER A CA 1
ATOM 962 C C . SER A 1 128 ? 28.590 29.519 40.728 1.00 34.83 116 SER A C 1
ATOM 963 O O . SER A 1 128 ? 27.688 29.336 39.926 1.00 35.28 116 SER A O 1
ATOM 966 N N . THR A 1 129 ? 29.886 29.370 40.414 1.00 32.30 117 THR A N 1
ATOM 967 C CA . THR A 1 129 ? 30.326 28.947 39.086 1.00 32.68 117 THR A CA 1
ATOM 968 C C . THR A 1 129 ? 29.698 27.589 38.719 1.00 35.32 117 THR A C 1
ATOM 969 O O . THR A 1 129 ? 29.161 27.450 37.626 1.00 35.50 117 THR A O 1
ATOM 973 N N . LEU A 1 130 ? 29.758 26.614 39.636 1.00 31.44 118 LEU A N 1
ATOM 974 C CA . LEU A 1 130 ? 29.206 25.284 39.379 1.00 31.93 118 LEU A CA 1
ATOM 975 C C . LEU A 1 130 ? 27.686 25.263 39.384 1.00 36.32 118 LEU A C 1
ATOM 976 O O . LEU A 1 130 ? 27.096 24.533 38.608 1.00 35.90 118 LEU A O 1
ATOM 981 N N . ASP A 1 131 ? 27.054 26.070 40.241 1.00 34.25 119 ASP A N 1
ATOM 982 C CA . ASP A 1 131 ? 25.598 26.165 40.317 1.00 34.65 119 ASP A CA 1
ATOM 983 C C . ASP A 1 131 ? 25.042 26.761 39.013 1.00 36.62 119 ASP A C 1
ATOM 984 O O . ASP A 1 131 ? 24.087 26.228 38.490 1.00 35.39 119 ASP A O 1
ATOM 989 N N . VAL A 1 132 ? 25.654 27.852 38.487 1.00 33.33 120 VAL A N 1
ATOM 990 C CA . VAL A 1 132 ? 25.252 28.505 37.227 1.00 32.10 120 VAL A CA 1
ATOM 991 C C . VAL A 1 132 ? 25.469 27.543 36.057 1.00 35.54 120 VAL A C 1
ATOM 992 O O . VAL A 1 132 ? 24.573 27.384 35.222 1.00 35.62 120 VAL A O 1
ATOM 996 N N . PHE A 1 133 ? 26.634 26.853 36.035 1.00 32.58 121 PHE A N 1
ATOM 997 C CA . PHE A 1 133 ? 26.944 25.888 34.986 1.00 33.77 121 PHE A CA 1
ATOM 998 C C . PHE A 1 133 ? 25.932 24.731 34.941 1.00 38.98 121 PHE A C 1
ATOM 999 O O . PHE A 1 133 ? 25.384 24.440 33.876 1.00 40.77 121 PHE A O 1
ATOM 1007 N N . THR A 1 134 ? 25.671 24.097 36.095 1.00 34.31 122 THR A N 1
ATOM 1008 C CA . THR A 1 134 ? 24.766 22.961 36.166 1.00 34.89 122 THR A CA 1
ATOM 1009 C C . THR A 1 134 ? 23.323 23.374 35.835 1.00 36.54 122 THR A C 1
ATOM 1010 O O . THR A 1 134 ? 22.616 22.580 35.242 1.00 34.08 122 THR A O 1
ATOM 1014 N N . LYS A 1 135 ? 22.896 24.600 36.211 1.00 34.71 123 LYS A N 1
ATOM 1015 C CA . LYS A 1 135 ? 21.562 25.104 35.867 1.00 35.13 123 LYS A CA 1
ATOM 1016 C C . LYS A 1 135 ? 21.436 25.321 34.351 1.00 40.37 123 LYS A C 1
ATOM 1017 O O . LYS A 1 135 ? 20.353 25.144 33.807 1.00 40.16 123 LYS A O 1
ATOM 1023 N N . LYS A 1 136 ? 22.545 25.701 33.681 1.00 38.14 124 LYS A N 1
ATOM 1024 C CA . LYS A 1 136 ? 22.599 25.924 32.240 1.00 39.01 124 LYS A CA 1
ATOM 1025 C C . LYS A 1 136 ? 22.458 24.568 31.529 1.00 43.02 124 LYS A C 1
ATOM 1026 O O . LYS A 1 136 ? 21.672 24.466 30.585 1.00 42.94 124 LYS A O 1
ATOM 1032 N N . VAL A 1 137 ? 23.144 23.518 32.035 1.00 38.16 125 VAL A N 1
ATOM 1033 C CA . VAL A 1 137 ? 23.055 22.157 31.488 1.00 37.66 125 VAL A CA 1
ATOM 1034 C C . VAL A 1 137 ? 21.623 21.630 31.683 1.00 39.81 125 VAL A C 1
ATOM 1035 O O . VAL A 1 137 ? 21.057 21.114 30.734 1.00 36.97 125 VAL A O 1
ATOM 1039 N N . GLU A 1 138 ? 21.031 21.815 32.892 1.00 37.19 126 GLU A N 1
ATOM 1040 C CA . GLU A 1 138 ? 19.654 21.385 33.206 1.00 37.95 126 GLU A CA 1
ATOM 1041 C C . GLU A 1 138 ? 18.625 22.057 32.296 1.00 43.37 126 GLU A C 1
ATOM 1042 O O . GLU A 1 138 ? 17.700 21.386 31.848 1.00 43.90 126 GLU A O 1
ATOM 1048 N N . LYS A 1 139 ? 18.790 23.371 32.027 1.00 39.15 127 LYS A N 1
ATOM 1049 C CA . LYS A 1 139 ? 17.898 24.112 31.145 1.00 39.41 127 LYS A CA 1
ATOM 1050 C C . LYS A 1 139 ? 17.935 23.510 29.724 1.00 42.85 127 LYS A C 1
ATOM 1051 O O . LYS A 1 139 ? 16.877 23.317 29.133 1.00 41.75 127 LYS A O 1
ATOM 1057 N N . ALA A 1 140 ? 19.145 23.198 29.201 1.00 39.66 128 ALA A N 1
ATOM 1058 C CA . ALA A 1 140 ? 19.310 22.588 27.878 1.00 40.36 128 ALA A CA 1
ATOM 1059 C C . ALA A 1 140 ? 18.654 21.189 27.835 1.00 44.03 128 ALA A C 1
ATOM 1060 O O . ALA A 1 140 ? 18.017 20.858 26.846 1.00 42.91 128 ALA A O 1
ATOM 1062 N N . VAL A 1 141 ? 18.747 20.412 28.924 1.00 39.79 129 VAL A N 1
ATOM 1063 C CA . VAL A 1 141 ? 18.141 19.078 29.012 1.00 38.93 129 VAL A CA 1
ATOM 1064 C C . VAL A 1 141 ? 16.617 19.177 28.893 1.00 45.13 129 VAL A C 1
ATOM 1065 O O . VAL A 1 141 ? 16.023 18.450 28.100 1.00 44.62 129 VAL A O 1
ATOM 1069 N N . ASP A 1 142 ? 15.995 20.067 29.686 1.00 41.24 130 ASP A N 1
ATOM 1070 C CA . ASP A 1 142 ? 14.548 20.273 29.683 1.00 42.26 130 ASP A CA 1
ATOM 1071 C C . ASP A 1 142 ? 14.053 20.775 28.348 1.00 45.47 130 ASP A C 1
ATOM 1072 O O . ASP A 1 142 ? 13.045 20.265 27.867 1.00 46.73 130 ASP A O 1
ATOM 1077 N N . GLU A 1 143 ? 14.778 21.726 27.724 1.00 42.55 131 GLU A N 1
ATOM 1078 C CA . GLU A 1 143 ? 14.435 22.288 26.406 1.00 42.25 131 GLU A CA 1
ATOM 1079 C C . GLU A 1 143 ? 14.539 21.284 25.262 1.00 46.04 131 GLU A C 1
ATOM 1080 O O . GLU A 1 143 ? 13.684 21.290 24.376 1.00 46.44 131 GLU A O 1
ATOM 1086 N N . HIS A 1 144 ? 15.596 20.444 25.257 1.00 41.37 132 HIS A N 1
ATOM 1087 C CA . HIS A 1 144 ? 15.786 19.424 24.231 1.00 40.06 132 HIS A CA 1
ATOM 1088 C C . HIS A 1 144 ? 14.672 18.379 24.382 1.00 45.00 132 HIS A C 1
ATOM 1089 O O . HIS A 1 144 ? 14.093 17.966 23.377 1.00 44.63 132 HIS A O 1
ATOM 1096 N N . TYR A 1 145 ? 14.336 18.008 25.639 1.00 40.77 133 TYR A N 1
ATOM 1097 C CA . TYR A 1 145 ? 13.286 17.031 25.907 1.00 40.85 133 TYR A CA 1
ATOM 1098 C C . TYR A 1 145 ? 11.916 17.545 25.554 1.00 44.08 133 TYR A C 1
ATOM 1099 O O . TYR A 1 145 ? 11.124 16.783 25.033 1.00 42.93 133 TYR A O 1
ATOM 1108 N N . LYS A 1 146 ? 11.641 18.835 25.828 1.00 42.01 134 LYS A N 1
ATOM 1109 C CA . LYS A 1 146 ? 10.365 19.451 25.496 1.00 41.91 134 LYS A CA 1
ATOM 1110 C C . LYS A 1 146 ? 10.165 19.470 23.989 1.00 46.45 134 LYS A C 1
ATOM 1111 O O . LYS A 1 146 ? 9.077 19.140 23.522 1.00 46.42 134 LYS A O 1
ATOM 1117 N N . GLU A 1 147 ? 11.234 19.808 23.237 1.00 43.17 135 GLU A N 1
ATOM 1118 C CA . GLU A 1 147 ? 11.225 19.875 21.778 1.00 43.01 135 GLU A CA 1
ATOM 1119 C C . GLU A 1 147 ? 10.992 18.470 21.196 1.00 47.48 135 GLU A C 1
ATOM 1120 O O . GLU A 1 147 ? 10.140 18.309 20.323 1.00 46.22 135 GLU A O 1
ATOM 1126 N N . TYR A 1 148 ? 11.713 17.460 21.718 1.00 43.92 136 TYR A N 1
ATOM 1127 C CA . TYR A 1 148 ? 11.578 16.068 21.304 1.00 44.05 136 TYR A CA 1
ATOM 1128 C C . TYR A 1 148 ? 10.139 15.538 21.491 1.00 48.38 136 TYR A C 1
ATOM 1129 O O . TYR A 1 148 ? 9.588 14.926 20.574 1.00 47.20 136 TYR A O 1
ATOM 1138 N N . ARG A 1 149 ? 9.559 15.758 22.682 1.00 45.17 137 ARG A N 1
ATOM 1139 C CA . ARG A 1 149 ? 8.201 15.336 23.042 1.00 44.72 137 ARG A CA 1
ATOM 1140 C C . ARG A 1 149 ? 7.126 16.039 22.195 1.00 48.22 137 ARG A C 1
ATOM 1141 O O . ARG A 1 149 ? 6.133 15.409 21.832 1.00 47.29 137 ARG A O 1
ATOM 1149 N N . ALA A 1 150 ? 7.332 17.329 21.861 1.00 45.48 138 ALA A N 1
ATOM 1150 C CA . ALA A 1 150 ? 6.397 18.084 21.011 1.00 45.72 138 ALA A CA 1
ATOM 1151 C C . ALA A 1 150 ? 6.414 17.528 19.579 1.00 51.03 138 ALA A C 1
ATOM 1152 O O . ALA A 1 150 ? 5.356 17.328 19.004 1.00 52.17 138 ALA A O 1
ATOM 1154 N N . THR A 1 151 ? 7.614 17.243 19.023 1.00 47.04 139 THR A N 1
ATOM 1155 C CA . THR A 1 151 ? 7.813 16.668 17.684 1.00 46.60 139 THR A CA 1
ATOM 1156 C C . THR A 1 151 ? 7.180 15.267 17.569 1.00 51.24 139 THR A C 1
ATOM 1157 O O . THR A 1 151 ? 6.573 14.950 16.547 1.00 51.27 139 THR A O 1
ATOM 1161 N N . GLU A 1 152 ? 7.338 14.438 18.604 1.00 47.51 140 GLU A N 1
ATOM 1162 C CA . GLU A 1 152 ? 6.874 13.057 18.596 1.00 47.49 140 GLU A CA 1
ATOM 1163 C C . GLU A 1 152 ? 5.445 12.785 19.052 1.00 49.91 140 GLU A C 1
ATOM 1164 O O . GLU A 1 152 ? 4.813 11.891 18.505 1.00 46.68 140 GLU A O 1
ATOM 1170 N N . TYR A 1 153 ? 4.977 13.481 20.113 1.00 47.60 141 TYR A N 1
ATOM 1171 C CA . TYR A 1 153 ? 3.709 13.158 20.764 1.00 46.89 141 TYR A CA 1
ATOM 1172 C C . TYR A 1 153 ? 2.650 14.257 20.742 1.00 50.58 141 TYR A C 1
ATOM 1173 O O . TYR A 1 153 ? 1.614 14.108 21.394 1.00 50.46 141 TYR A O 1
ATOM 1182 N N . ARG A 1 154 ? 2.865 15.315 19.959 1.00 47.45 142 ARG A N 1
ATOM 1183 C CA . ARG A 1 154 ? 1.874 16.376 19.800 1.00 48.30 142 ARG A CA 1
ATOM 1184 C C . ARG A 1 154 ? 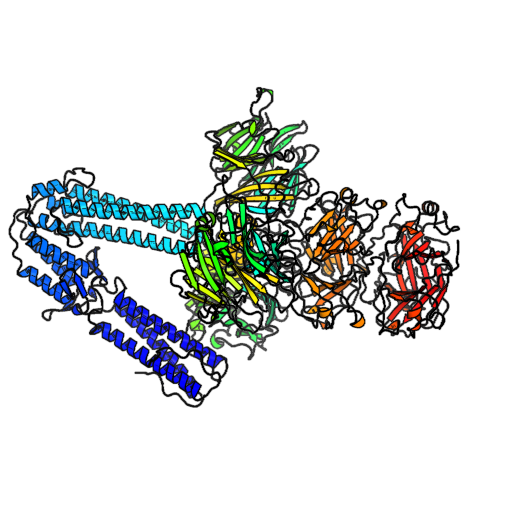0.561 15.767 19.283 1.00 51.02 142 ARG A C 1
ATOM 1185 O O . ARG A 1 154 ? 0.555 15.007 18.319 1.00 50.83 142 ARG A O 1
ATOM 1193 N N . PHE A 1 155 ? -0.526 16.054 19.977 1.00 47.51 143 PHE A N 1
ATOM 1194 C CA . PHE A 1 155 ? -1.857 15.579 19.660 1.00 47.37 143 PHE A CA 1
ATOM 1195 C C . PHE A 1 155 ? -2.805 16.729 19.925 1.00 52.53 143 PHE A C 1
ATOM 1196 O O . PHE A 1 155 ? -3.143 16.985 21.087 1.00 52.36 143 PHE A O 1
ATOM 1204 N N . GLU A 1 156 ? -3.190 17.458 18.848 1.00 49.57 144 GLU A N 1
ATOM 1205 C CA . GLU A 1 156 ? -4.061 18.631 18.926 1.00 50.28 144 GLU A CA 1
ATOM 1206 C C . GLU A 1 156 ? -5.260 18.586 17.984 1.00 53.60 144 GLU A C 1
ATOM 1207 O O . GLU A 1 156 ? -5.253 19.289 16.968 1.00 53.42 144 GLU A O 1
ATOM 1213 N N . PRO A 1 157 ? -6.352 17.866 18.352 1.00 50.19 145 PRO A N 1
ATOM 1214 C CA . PRO A 1 157 ? -7.537 17.817 17.480 1.00 50.43 145 PRO A CA 1
ATOM 1215 C C . PRO A 1 157 ? -8.172 19.169 17.172 1.00 55.34 145 PRO A C 1
ATOM 1216 O O . PRO A 1 157 ? -8.877 19.293 16.183 1.00 54.94 145 PRO A O 1
ATOM 1220 N N . LYS A 1 158 ? -7.909 20.177 17.996 1.00 54.11 146 LYS A N 1
ATOM 1221 C CA . LYS A 1 158 ? -8.436 21.521 17.785 1.00 55.12 146 LYS A CA 1
ATOM 1222 C C . LYS A 1 158 ? -7.721 22.263 16.643 1.00 59.41 146 LYS A C 1
ATOM 1223 O O . LYS A 1 158 ? -8.306 23.165 16.043 1.00 59.42 146 LYS A O 1
ATOM 1225 N N . GLU A 1 159 ? -6.450 21.900 16.366 1.00 55.59 147 GLU A N 1
ATOM 1226 C CA . GLU A 1 159 ? -5.604 22.599 15.403 1.00 55.57 147 GLU A CA 1
ATOM 1227 C C . GLU A 1 159 ? -5.188 21.826 14.161 1.00 58.14 147 GLU A C 1
ATOM 1228 O O . GLU A 1 159 ? -5.224 22.404 13.076 1.00 59.08 147 GLU A O 1
ATOM 1234 N N . GLN A 1 160 ? -4.724 20.566 14.317 1.00 51.16 148 GLN A N 1
ATOM 1235 C CA . GLN A 1 160 ? -4.182 19.747 13.228 1.00 49.15 148 GLN A CA 1
ATOM 1236 C C . GLN A 1 160 ? -5.129 19.472 12.079 1.00 52.22 148 GLN A C 1
ATOM 1237 O O . GLN A 1 160 ? -6.313 19.188 12.276 1.00 50.83 148 GLN A O 1
ATOM 1243 N N . GLU A 1 161 ? -4.573 19.470 10.867 1.00 49.65 149 GLU A N 1
ATOM 1244 C CA . GLU A 1 161 ? -5.365 19.164 9.692 1.00 49.81 149 GLU A CA 1
ATOM 1245 C C . GLU A 1 161 ? -5.529 17.645 9.517 1.00 52.18 149 GLU A C 1
ATOM 1246 O O . GLU A 1 161 ? -4.525 16.929 9.495 1.00 51.95 149 GLU A O 1
ATOM 1252 N N . PRO A 1 162 ? -6.781 17.138 9.381 1.00 46.85 150 PRO A N 1
ATOM 1253 C CA . PRO A 1 162 ? -6.968 15.702 9.139 1.00 45.30 150 PRO A CA 1
ATOM 1254 C C . PRO A 1 162 ? -6.341 15.257 7.810 1.00 47.48 150 PRO A C 1
ATOM 1255 O O . PRO A 1 162 ? -6.446 15.952 6.782 1.00 45.58 150 PRO A O 1
ATOM 1259 N N . GLU A 1 163 ? -5.693 14.095 7.840 1.00 42.62 151 GLU A N 1
ATOM 1260 C CA . GLU A 1 163 ? -5.025 13.490 6.699 1.00 41.71 151 GLU A CA 1
ATOM 1261 C C . GLU A 1 163 ? -5.831 12.283 6.240 1.00 46.52 151 GLU A C 1
ATOM 1262 O O . GLU A 1 163 ? -6.253 11.481 7.076 1.00 45.86 151 GLU A O 1
ATOM 1268 N N . PHE A 1 164 ? -5.985 12.110 4.915 1.00 37.34 152 PHE A N 1
ATOM 1269 C CA . PHE A 1 164 ? -6.660 10.963 4.316 1.00 37.66 152 PHE A CA 1
ATOM 1270 C C . PHE A 1 164 ? -5.883 9.687 4.649 1.00 42.07 152 PHE A C 1
ATOM 1271 O O . PHE A 1 164 ? -4.655 9.667 4.557 1.00 41.67 152 PHE A O 1
ATOM 1279 N N . ILE A 1 165 ? -6.602 8.640 5.088 1.00 37.59 153 ILE A N 1
ATOM 1280 C CA . ILE A 1 165 ? -6.020 7.342 5.396 1.00 35.96 153 ILE A CA 1
ATOM 1281 C C . ILE A 1 165 ? -6.396 6.347 4.313 1.00 39.73 153 ILE A C 1
ATOM 1282 O O . ILE A 1 165 ? -5.518 5.754 3.679 1.00 40.70 153 ILE A O 1
ATOM 1287 N N . THR A 1 166 ? -7.708 6.126 4.135 1.00 34.84 154 THR A N 1
ATOM 1288 C CA . THR A 1 166 ? -8.216 5.123 3.215 1.00 34.91 154 THR A CA 1
ATOM 1289 C C . THR A 1 166 ? -9.687 5.330 2.885 1.00 38.62 154 THR A C 1
ATOM 1290 O O . THR A 1 166 ? -10.394 6.027 3.614 1.00 38.98 154 THR A O 1
ATOM 1294 N N . ASP A 1 167 ? -10.148 4.668 1.824 1.00 33.33 155 ASP A N 1
ATOM 1295 C CA . ASP A 1 167 ? -11.562 4.563 1.504 1.00 33.46 155 ASP A CA 1
ATOM 1296 C C . ASP A 1 167 ? -12.020 3.302 2.213 1.00 39.98 155 ASP A C 1
ATOM 1297 O O . ASP A 1 167 ? -11.195 2.459 2.584 1.00 38.75 155 ASP A O 1
ATOM 1302 N N . LEU A 1 168 ? -13.324 3.191 2.452 1.00 39.26 156 LEU A N 1
ATOM 1303 C CA . LEU A 1 168 ? -13.953 2.014 3.041 1.00 39.10 156 LEU A CA 1
ATOM 1304 C C . LEU A 1 168 ? -14.912 1.538 1.980 1.00 44.59 156 LEU A C 1
ATOM 1305 O O . LEU A 1 168 ? -15.663 2.354 1.427 1.00 43.53 156 LEU A O 1
ATOM 1310 N N . SER A 1 169 ? -14.826 0.246 1.614 1.00 42.06 157 SER A N 1
ATOM 1311 C CA . SER A 1 169 ? -15.629 -0.266 0.511 1.00 42.15 157 SER A CA 1
ATOM 1312 C C . SER A 1 169 ? -16.593 -1.399 0.907 1.00 47.59 157 SER A C 1
ATOM 1313 O O . SER A 1 169 ? -16.417 -2.538 0.454 1.00 48.64 157 SER A O 1
ATOM 1316 N N . PRO A 1 170 ? -17.673 -1.105 1.675 1.00 44.03 158 PRO A N 1
ATOM 1317 C CA . PRO A 1 170 ? -18.662 -2.152 1.940 1.00 44.55 158 PRO A CA 1
ATOM 1318 C C . PRO A 1 170 ? -19.501 -2.423 0.685 1.00 47.62 158 PRO A C 1
ATOM 1319 O O . PRO A 1 170 ? -19.454 -1.653 -0.273 1.00 45.87 158 PRO A O 1
ATOM 1323 N N . TYR A 1 171 ? -20.271 -3.512 0.699 1.00 44.48 159 TYR A N 1
ATOM 1324 C CA . TYR A 1 171 ? -21.168 -3.837 -0.399 1.00 44.83 159 TYR A CA 1
ATOM 1325 C C . TYR A 1 171 ? -22.612 -3.511 -0.012 1.00 52.05 159 TYR A C 1
ATOM 1326 O O . TYR A 1 171 ? -23.518 -4.317 -0.221 1.00 52.85 159 TYR A O 1
ATOM 1335 N N . THR A 1 172 ? -22.805 -2.323 0.580 1.00 49.88 160 THR A N 1
ATOM 1336 C CA . THR A 1 172 ? -24.077 -1.776 1.054 1.00 50.76 160 THR A CA 1
ATOM 1337 C C . THR A 1 172 ? -24.074 -0.274 0.714 1.00 56.58 160 THR A C 1
ATOM 1338 O O . THR A 1 172 ? -23.114 0.443 1.029 1.00 54.96 160 THR A O 1
ATOM 1342 N N . ASN A 1 173 ? -25.130 0.190 0.052 1.00 56.15 161 ASN A N 1
ATOM 1343 C CA . ASN A 1 173 ? -25.270 1.586 -0.322 1.00 55.80 161 ASN A CA 1
ATOM 1344 C C . ASN A 1 173 ? -26.150 2.275 0.704 1.00 59.37 161 ASN A C 1
ATOM 1345 O O . ASN A 1 173 ? -27.383 2.258 0.591 1.00 61.59 161 ASN A O 1
ATOM 1350 N N . ALA A 1 174 ? -25.496 2.833 1.742 1.00 53.05 162 ALA A N 1
ATOM 1351 C CA . ALA A 1 174 ? -26.092 3.544 2.865 1.00 51.52 162 ALA A CA 1
ATOM 1352 C C . ALA A 1 174 ? -25.014 4.355 3.552 1.00 53.13 162 ALA A C 1
ATOM 1353 O O . ALA A 1 174 ? -23.839 4.009 3.464 1.00 49.68 162 ALA A O 1
ATOM 1355 N N . VAL A 1 175 ? -25.410 5.418 4.265 1.00 51.05 163 VAL A N 1
ATOM 1356 C CA . VAL A 1 175 ? -24.459 6.234 5.016 1.00 49.65 163 VAL A CA 1
ATOM 1357 C C . VAL A 1 175 ? -23.807 5.383 6.107 1.00 51.29 163 VAL A C 1
ATOM 1358 O O . VAL A 1 175 ? -24.427 4.442 6.602 1.00 50.71 163 VAL A O 1
ATOM 1362 N N . MET A 1 176 ? -22.548 5.671 6.426 1.00 46.94 164 MET A N 1
ATOM 1363 C CA . MET A 1 176 ? -21.842 4.946 7.467 1.00 46.81 164 MET A CA 1
ATOM 1364 C C . MET A 1 176 ? -22.264 5.540 8.810 1.00 51.27 164 MET A C 1
ATOM 1365 O O . MET A 1 176 ? -22.300 6.768 8.953 1.00 50.71 164 MET A O 1
ATOM 1370 N N . GLN A 1 177 ? -22.562 4.676 9.787 1.00 46.73 165 GLN A N 1
ATOM 1371 C CA . GLN A 1 177 ? -22.902 5.123 11.130 1.00 47.05 165 GLN A CA 1
ATOM 1372 C C . GLN A 1 177 ? -21.626 5.223 11.943 1.00 50.42 165 GLN A C 1
ATOM 1373 O O . GLN A 1 177 ? -21.294 6.293 12.439 1.00 50.30 165 GLN A O 1
ATOM 1379 N N . SER A 1 178 ? -20.876 4.121 12.035 1.00 46.17 166 SER A N 1
ATOM 1380 C CA . SER A 1 178 ? -19.644 4.089 12.807 1.00 45.45 166 SER A CA 1
ATOM 1381 C C . SER A 1 178 ? -18.618 3.171 12.158 1.00 48.42 166 SER A C 1
ATOM 1382 O O . SER A 1 178 ? -18.938 2.410 11.242 1.00 45.38 166 SER A O 1
ATOM 1385 N N . PHE A 1 179 ? -17.391 3.219 12.685 1.00 46.19 167 PHE A N 1
ATOM 1386 C CA . PHE A 1 179 ? -16.280 2.380 12.251 1.00 44.98 167 PHE A CA 1
ATOM 1387 C C . PHE A 1 179 ? -15.319 2.230 13.413 1.00 48.81 167 PHE A C 1
ATOM 1388 O O . PHE A 1 179 ? -15.221 3.116 14.261 1.00 50.31 167 PHE A O 1
ATOM 1396 N N . TRP A 1 180 ? -14.593 1.121 13.433 1.00 45.46 168 TRP A N 1
ATOM 1397 C CA . TRP A 1 180 ? -13.591 0.840 14.441 1.00 45.97 168 TRP A CA 1
ATOM 1398 C C . TRP A 1 180 ? -12.461 0.098 13.784 1.00 49.26 168 TRP A C 1
ATOM 1399 O O . TRP A 1 180 ? -12.701 -0.876 13.076 1.00 49.03 168 TRP A O 1
ATOM 1410 N N . VAL A 1 181 ? -11.231 0.561 14.012 1.00 45.62 169 VAL A N 1
ATOM 1411 C CA . VAL A 1 181 ? -10.029 -0.066 13.476 1.00 44.30 169 VAL A CA 1
ATOM 1412 C C . VAL A 1 181 ? -9.488 -0.987 14.576 1.00 50.38 169 VAL A C 1
ATOM 1413 O O . VAL A 1 181 ? -9.141 -0.514 15.653 1.00 50.56 169 VAL A O 1
ATOM 1417 N N . ASP A 1 182 ? -9.452 -2.302 14.318 1.00 48.03 170 ASP A N 1
ATOM 1418 C CA . ASP A 1 182 ? -8.945 -3.289 15.276 1.00 47.53 170 ASP A CA 1
ATOM 1419 C C . ASP A 1 182 ? -7.432 -3.142 15.346 1.00 52.59 170 ASP A C 1
ATOM 1420 O O . ASP A 1 182 ? -6.774 -3.396 14.347 1.00 50.12 170 ASP A O 1
ATOM 1425 N N . PRO A 1 183 ? -6.836 -2.712 16.494 1.00 54.63 171 PRO A N 1
ATOM 1426 C CA . PRO A 1 183 ? -5.370 -2.530 16.537 1.00 55.76 171 PRO A CA 1
ATOM 1427 C C . PRO A 1 183 ? -4.556 -3.819 16.435 1.00 60.36 171 PRO A C 1
ATOM 1428 O O . PRO A 1 183 ? -3.380 -3.764 16.087 1.00 60.05 171 PRO A O 1
ATOM 1432 N N . ARG A 1 184 ? -5.174 -4.968 16.729 1.00 57.43 172 ARG A N 1
ATOM 1433 C CA . ARG A 1 184 ? -4.484 -6.253 16.636 1.00 58.37 172 ARG A CA 1
ATOM 1434 C C . ARG A 1 184 ? -4.499 -6.791 15.202 1.00 58.91 172 ARG A C 1
ATOM 1435 O O . ARG A 1 184 ? -3.442 -6.992 14.613 1.00 59.54 172 ARG A O 1
ATOM 1439 N N . THR A 1 185 ? -5.680 -6.966 14.625 1.00 52.93 173 THR A N 1
ATOM 1440 C CA . THR A 1 185 ? -5.829 -7.537 13.281 1.00 51.90 173 THR A CA 1
ATOM 1441 C C . THR A 1 185 ? -5.780 -6.521 12.144 1.00 55.54 173 THR A C 1
ATOM 1442 O O . THR A 1 185 ? -5.517 -6.916 11.007 1.00 56.56 173 THR A O 1
ATOM 1446 N N . LYS A 1 186 ? -6.044 -5.227 12.433 1.00 50.00 174 LYS A N 1
ATOM 1447 C CA . LYS A 1 186 ? -6.121 -4.108 11.467 1.00 47.62 174 LYS A CA 1
ATOM 1448 C C . LYS A 1 186 ? -7.415 -4.181 10.624 1.00 49.55 174 LYS A C 1
ATOM 1449 O O . LYS A 1 186 ? -7.601 -3.386 9.692 1.00 46.28 174 LYS A O 1
ATOM 1455 N N . ILE A 1 187 ? -8.328 -5.101 10.988 1.00 45.92 175 ILE A N 1
ATOM 1456 C CA . ILE A 1 187 ? -9.624 -5.213 10.332 1.00 44.41 175 ILE A CA 1
ATOM 1457 C C . ILE A 1 187 ? -10.465 -4.003 10.774 1.00 47.37 175 ILE A C 1
ATOM 1458 O O . ILE A 1 187 ? -10.423 -3.618 11.941 1.00 47.85 175 ILE A O 1
ATOM 1463 N N . ILE A 1 188 ? -11.196 -3.408 9.841 1.00 43.66 176 ILE A N 1
ATOM 1464 C CA . ILE A 1 188 ? -12.089 -2.280 10.108 1.00 43.12 176 ILE A CA 1
ATOM 1465 C C . ILE A 1 188 ? -13.538 -2.801 10.222 1.00 47.52 176 ILE A C 1
ATOM 1466 O O . ILE A 1 188 ? -14.038 -3.432 9.305 1.00 44.88 176 ILE A O 1
ATOM 1471 N N . TYR A 1 189 ? -14.188 -2.541 11.356 1.00 46.03 177 TYR A N 1
ATOM 1472 C CA . TYR A 1 189 ? -15.566 -2.937 11.617 1.00 45.59 177 TYR A CA 1
ATOM 1473 C C . TYR A 1 189 ? -16.438 -1.715 11.400 1.00 50.22 177 TYR A C 1
ATOM 1474 O O . TYR A 1 189 ? -16.303 -0.749 12.140 1.00 50.52 177 TYR A O 1
ATOM 1483 N N . MET A 1 190 ? -17.316 -1.732 10.402 1.00 47.10 178 MET A N 1
ATOM 1484 C CA . MET A 1 190 ? -18.178 -0.576 10.178 1.00 47.53 178 MET A CA 1
ATOM 1485 C C . MET A 1 190 ? -19.673 -0.916 10.235 1.00 53.29 178 MET A C 1
ATOM 1486 O O . MET A 1 190 ? -20.065 -2.021 9.869 1.00 53.67 178 MET A O 1
ATOM 1491 N N . THR A 1 191 ? -20.505 0.053 10.648 1.00 49.86 179 THR A N 1
ATOM 1492 C CA . THR A 1 191 ? -21.955 -0.141 10.692 1.00 50.12 179 THR A CA 1
ATOM 1493 C C . THR A 1 191 ? -22.681 0.777 9.712 1.00 54.32 179 THR A C 1
ATOM 1494 O O . THR A 1 191 ? -22.244 1.907 9.464 1.00 53.98 179 THR A O 1
ATOM 1498 N N . GLN A 1 192 ? -23.792 0.271 9.155 1.00 50.75 180 GLN A N 1
ATOM 1499 C CA . GLN A 1 192 ? -24.682 0.983 8.242 1.00 50.96 180 GLN A CA 1
ATOM 1500 C C . GLN A 1 192 ? -26.100 0.553 8.580 1.00 57.90 180 GLN A C 1
ATOM 1501 O O . GLN A 1 192 ? -26.386 -0.646 8.615 1.00 57.96 180 GLN A O 1
ATOM 1507 N N . ALA A 1 193 ? -26.988 1.525 8.829 1.00 55.90 181 ALA A N 1
ATOM 1508 C CA . ALA A 1 193 ? -28.388 1.254 9.134 1.00 56.77 181 ALA A CA 1
ATOM 1509 C C . ALA A 1 193 ? -29.076 0.771 7.871 1.00 62.98 181 ALA A C 1
ATOM 1510 O O . ALA A 1 193 ? -28.701 1.184 6.766 1.00 62.27 181 ALA A O 1
ATOM 1512 N N . ARG A 1 194 ? -30.047 -0.148 8.037 1.00 61.09 182 ARG A N 1
ATOM 1513 C CA . ARG A 1 194 ? -30.834 -0.771 6.970 1.00 61.92 182 ARG A CA 1
ATOM 1514 C C . ARG A 1 194 ? -32.313 -0.461 7.170 1.00 71.43 182 ARG A C 1
ATOM 1515 O O . ARG A 1 194 ? -32.718 -0.226 8.315 1.00 71.29 182 ARG A O 1
ATOM 1523 N N . PRO A 1 195 ? -33.143 -0.487 6.098 1.00 72.16 183 PRO A N 1
ATOM 1524 C CA . PRO A 1 195 ? -34.545 -0.076 6.241 1.00 74.51 183 PRO A CA 1
ATOM 1525 C C . PRO A 1 195 ? -35.434 -0.741 7.288 1.00 80.57 183 PRO A C 1
ATOM 1526 O O . PRO A 1 195 ? -36.412 -0.083 7.674 1.00 83.82 183 PRO A O 1
ATOM 1530 N N . GLY A 1 196 ? -35.238 -2.010 7.641 1.00 74.17 184 GLY A N 1
ATOM 1531 C CA . GLY A 1 196 ? -36.177 -2.664 8.566 1.00 73.79 184 GLY A CA 1
ATOM 1532 C C . GLY A 1 196 ? -35.810 -2.633 10.036 1.00 73.71 184 GLY A C 1
ATOM 1533 O O . GLY A 1 196 ? -36.054 -3.603 10.762 1.00 71.98 184 GLY A O 1
ATOM 1534 N N . ASN A 1 197 ? -35.249 -1.494 10.486 1.00 68.97 185 ASN A N 1
ATOM 1535 C CA . ASN A 1 197 ? -34.665 -1.263 11.807 1.00 67.67 185 ASN A CA 1
ATOM 1536 C C . ASN A 1 197 ? -33.537 -2.275 12.085 1.00 67.82 185 ASN A C 1
ATOM 1537 O O . ASN A 1 197 ? -33.325 -2.685 13.228 1.00 67.02 185 ASN A O 1
ATOM 1542 N N . HIS A 1 198 ? -32.805 -2.666 11.025 1.00 61.87 186 HIS A N 1
ATOM 1543 C CA . HIS A 1 198 ? -31.662 -3.572 11.119 1.00 59.55 186 HIS A CA 1
ATOM 1544 C C . HIS A 1 198 ? -30.415 -2.764 10.837 1.00 61.48 186 HIS A C 1
ATOM 1545 O O . HIS A 1 198 ? -30.510 -1.677 10.271 1.00 61.31 186 HIS A O 1
ATOM 1552 N N . TYR A 1 199 ? -29.245 -3.294 11.204 1.00 56.74 187 TYR A N 1
ATOM 1553 C CA . TYR A 1 199 ? -27.998 -2.651 10.830 1.00 55.51 187 TYR A CA 1
ATOM 1554 C C . TYR A 1 199 ? -27.023 -3.695 10.302 1.00 56.36 187 TYR A C 1
ATOM 1555 O O . TYR A 1 199 ? -27.022 -4.840 10.771 1.00 54.25 187 TYR A O 1
ATOM 1564 N N . MET A 1 200 ? -26.239 -3.309 9.285 1.00 51.68 188 MET A N 1
ATOM 1565 C CA . MET A 1 200 ? -25.219 -4.163 8.683 1.00 50.21 188 MET A CA 1
ATOM 1566 C C . MET A 1 200 ? -23.847 -3.852 9.283 1.00 53.21 188 MET A C 1
ATOM 1567 O O . MET A 1 200 ? -23.420 -2.697 9.282 1.00 53.02 188 MET A O 1
ATOM 1572 N N . LEU A 1 201 ? -23.156 -4.888 9.763 1.00 49.10 189 LEU A N 1
ATOM 1573 C CA . LEU A 1 201 ? -21.820 -4.801 10.322 1.00 48.61 189 LEU A CA 1
ATOM 1574 C C . LEU A 1 201 ? -20.830 -5.466 9.356 1.00 51.15 189 LEU A C 1
ATOM 1575 O O . LEU A 1 201 ? -20.687 -6.698 9.335 1.00 50.40 189 LEU A O 1
ATOM 1580 N N . SER A 1 202 ? -20.161 -4.626 8.548 1.00 45.32 190 SER A N 1
ATOM 1581 C CA . SER A 1 202 ? -19.195 -5.090 7.553 1.00 43.85 190 SER A CA 1
ATOM 1582 C C . SER A 1 202 ? -17.784 -5.042 8.077 1.00 46.30 190 SER A C 1
ATOM 1583 O O . SER A 1 202 ? -17.413 -4.084 8.758 1.00 45.58 190 SER A O 1
ATOM 1586 N N . ARG A 1 203 ? -16.985 -6.065 7.728 1.00 42.00 191 ARG A N 1
ATOM 1587 C CA . ARG A 1 203 ? -15.573 -6.139 8.106 1.00 41.88 191 ARG A CA 1
ATOM 1588 C C . ARG A 1 203 ? -14.754 -5.879 6.869 1.00 46.43 191 ARG A C 1
ATOM 1589 O O . ARG A 1 203 ? -15.041 -6.436 5.806 1.00 47.34 191 ARG A O 1
ATOM 1597 N N . LEU A 1 204 ? -13.768 -4.990 6.985 1.00 42.78 192 LEU A N 1
ATOM 1598 C CA . LEU A 1 204 ? -12.935 -4.618 5.846 1.00 41.51 192 LEU A CA 1
ATOM 1599 C C . LEU A 1 204 ? -11.472 -4.740 6.176 1.00 44.38 192 LEU A C 1
ATOM 1600 O O . LEU A 1 204 ? -11.097 -4.657 7.346 1.00 43.40 192 LEU A O 1
ATOM 1605 N N . LYS A 1 205 ? -10.637 -4.878 5.130 1.00 40.14 193 LYS A N 1
ATOM 1606 C CA . LYS A 1 205 ? -9.182 -4.880 5.264 1.00 41.08 193 LYS A CA 1
ATOM 1607 C C . LYS A 1 205 ? -8.774 -3.414 5.561 1.00 44.37 193 LYS A C 1
ATOM 1608 O O . LYS A 1 205 ? -9.592 -2.527 5.316 1.00 43.05 193 LYS A O 1
ATOM 1614 N N . PRO A 1 206 ? -7.541 -3.114 6.044 1.00 40.70 194 PRO A N 1
ATOM 1615 C CA . PRO A 1 206 ? -7.174 -1.708 6.299 1.00 39.16 194 PRO A CA 1
ATOM 1616 C C . PRO A 1 206 ? -7.077 -0.786 5.055 1.00 40.81 194 PRO A C 1
ATOM 1617 O O . PRO A 1 206 ? -6.945 0.420 5.221 1.00 37.96 194 PRO A O 1
ATOM 1621 N N . ASN A 1 207 ? -7.208 -1.323 3.826 1.00 39.40 195 ASN A N 1
ATOM 1622 C CA . ASN A 1 207 ? -7.274 -0.504 2.595 1.00 38.87 195 ASN A CA 1
ATOM 1623 C C . ASN A 1 207 ? -8.765 -0.315 2.194 1.00 41.94 195 ASN A C 1
ATOM 1624 O O . ASN A 1 207 ? -9.043 0.230 1.137 1.00 41.45 195 ASN A O 1
ATOM 1629 N N . GLY A 1 208 ? -9.684 -0.798 3.024 1.00 38.61 196 GLY A N 1
ATOM 1630 C CA . GLY A 1 208 ? -11.121 -0.697 2.798 1.00 37.74 196 GLY A CA 1
ATOM 1631 C C . GLY A 1 208 ? -11.759 -1.861 2.080 1.00 41.38 196 GLY A C 1
ATOM 1632 O O . GLY A 1 208 ? -12.985 -1.875 1.924 1.00 40.44 196 GLY A O 1
ATOM 1633 N N . GLN A 1 209 ? -10.951 -2.841 1.614 1.00 38.70 197 GLN A N 1
ATOM 1634 C CA . GLN A 1 209 ? -11.500 -3.979 0.873 1.00 39.57 197 GLN A CA 1
ATOM 1635 C C . GLN A 1 209 ? -12.418 -4.843 1.718 1.00 42.86 197 GLN A C 1
ATOM 1636 O O . GLN A 1 209 ? -12.043 -5.262 2.807 1.00 43.54 197 GLN A O 1
ATOM 1642 N N . PHE A 1 210 ? -13.614 -5.123 1.199 1.00 40.39 198 PHE A N 1
ATOM 1643 C CA . PHE A 1 210 ? -14.611 -5.962 1.860 1.00 40.30 198 PHE A CA 1
ATOM 1644 C C . PHE A 1 210 ? -14.080 -7.378 2.170 1.00 46.77 198 PHE A C 1
ATOM 1645 O O . PHE A 1 210 ? -13.458 -8.011 1.305 1.00 47.86 198 PHE A O 1
ATOM 1653 N N . ILE A 1 211 ? -14.357 -7.871 3.392 1.00 42.55 199 ILE A N 1
ATOM 1654 C CA . ILE A 1 211 ? -13.962 -9.220 3.796 1.00 42.26 199 ILE A CA 1
ATOM 1655 C C . ILE A 1 211 ? -15.217 -10.065 3.883 1.00 45.21 199 ILE A C 1
ATOM 1656 O O . ILE A 1 211 ? -15.354 -11.058 3.174 1.00 45.01 199 ILE A O 1
ATOM 1661 N N . ASP A 1 212 ? -16.113 -9.683 4.804 1.00 41.79 200 ASP A N 1
ATOM 1662 C CA . ASP A 1 212 ? -17.369 -10.368 5.100 1.00 40.86 200 ASP A CA 1
ATOM 1663 C C . ASP A 1 212 ? -18.296 -9.431 5.906 1.00 46.53 200 ASP A C 1
ATOM 1664 O O . ASP A 1 212 ? -17.898 -8.305 6.227 1.00 46.38 200 ASP A O 1
ATOM 1669 N N . ARG A 1 213 ? -19.526 -9.880 6.220 1.00 44.50 201 ARG A N 1
ATOM 1670 C CA . ARG A 1 213 ? -20.477 -9.034 6.932 1.00 44.36 201 ARG A CA 1
ATOM 1671 C C . ARG A 1 213 ? -21.466 -9.804 7.794 1.00 51.14 201 ARG A C 1
ATOM 1672 O O . ARG A 1 213 ? -21.666 -11.007 7.623 1.00 52.08 201 ARG A O 1
ATOM 1680 N N . LEU A 1 214 ? -22.102 -9.070 8.701 1.00 48.18 202 LEU A N 1
ATOM 1681 C CA . LEU A 1 214 ? -23.079 -9.592 9.621 1.00 48.62 202 LEU A CA 1
ATOM 1682 C C . LEU A 1 214 ? -24.260 -8.642 9.696 1.00 52.64 202 LEU A C 1
ATOM 1683 O O . LEU A 1 214 ? -24.081 -7.463 10.001 1.00 51.50 202 LEU A O 1
ATOM 1688 N N . LEU A 1 215 ? -25.473 -9.160 9.433 1.00 50.18 203 LEU A N 1
ATOM 1689 C CA . LEU A 1 215 ? -26.679 -8.362 9.549 1.00 50.24 203 LEU A CA 1
ATOM 1690 C C . LEU A 1 215 ? -27.228 -8.550 10.945 1.00 57.43 203 LEU A C 1
ATOM 1691 O O . LEU A 1 215 ? -27.599 -9.665 11.323 1.00 58.49 203 LEU A O 1
ATOM 1696 N N . VAL A 1 216 ? -27.238 -7.466 11.728 1.00 54.53 204 VAL A N 1
ATOM 1697 C CA . VAL A 1 216 ? -27.823 -7.488 13.060 1.00 55.13 204 VAL A CA 1
ATOM 1698 C C . VAL A 1 216 ? -29.323 -7.149 12.888 1.00 61.19 204 VAL A C 1
ATOM 1699 O O . VAL A 1 216 ? -29.703 -5.974 12.812 1.00 60.86 204 VAL A O 1
ATOM 1703 N N . LYS A 1 217 ? -30.157 -8.199 12.743 1.00 59.87 205 LYS A N 1
ATOM 1704 C CA . LYS A 1 217 ? -31.606 -8.063 12.585 1.00 61.08 205 LYS A CA 1
ATOM 1705 C C . LYS A 1 217 ? -32.181 -7.437 13.853 1.00 67.24 205 LYS A C 1
ATOM 1706 O O . LYS A 1 217 ? -31.787 -7.836 14.955 1.00 66.68 205 LYS A O 1
ATOM 1710 N N . ASN A 1 218 ? -33.042 -6.393 13.686 1.00 66.01 206 ASN A N 1
ATOM 1711 C CA . ASN A 1 218 ? -33.677 -5.592 14.747 1.00 67.69 206 ASN A CA 1
ATOM 1712 C C . ASN A 1 218 ? -32.651 -4.996 15.729 1.00 71.94 206 ASN A C 1
ATOM 1713 O O . ASN A 1 218 ? -32.946 -4.796 16.906 1.00 74.00 206 ASN A O 1
ATOM 1718 N N . GLY A 1 219 ? -31.458 -4.703 15.228 1.00 66.28 207 GLY A N 1
ATOM 1719 C CA . GLY A 1 219 ? -30.393 -4.122 16.030 1.00 64.95 207 GLY A CA 1
ATOM 1720 C C . GLY A 1 219 ? -30.505 -2.619 16.132 1.00 67.58 207 GLY A C 1
ATOM 1721 O O . GLY A 1 219 ? -29.738 -2.002 16.871 1.00 67.59 207 GLY A O 1
ATOM 1722 N N . GLY A 1 220 ? -31.458 -2.031 15.402 1.00 63.34 208 GLY A N 1
ATOM 1723 C CA . GLY A 1 220 ? -31.635 -0.588 15.373 1.00 63.86 208 GLY A CA 1
ATOM 1724 C C . GLY A 1 220 ? -30.727 0.044 14.334 1.00 68.01 208 GLY A C 1
ATOM 1725 O O . GLY A 1 220 ? -30.434 -0.584 13.307 1.00 66.99 208 GLY A O 1
ATOM 1726 N N . HIS A 1 221 ? -30.259 1.282 14.591 1.00 64.80 209 HIS A N 1
ATOM 1727 C CA . HIS A 1 221 ? -29.447 2.034 13.625 1.00 64.14 209 HIS A CA 1
ATOM 1728 C C . HIS A 1 221 ? -27.947 1.698 13.604 1.00 66.51 209 HIS A C 1
ATOM 1729 O O . HIS A 1 221 ? -27.283 2.032 12.626 1.00 65.56 209 HIS A O 1
ATOM 1731 N N . GLY A 1 222 ? -27.434 1.069 14.661 1.00 62.69 210 GLY A N 1
ATOM 1732 C CA . GLY A 1 222 ? -26.018 0.740 14.807 1.00 60.56 210 GLY A CA 1
ATOM 1733 C C . GLY A 1 222 ? -25.144 1.972 14.941 1.00 62.87 210 GLY A C 1
ATOM 1734 O O . GLY A 1 222 ? -24.011 1.971 14.458 1.00 61.10 210 GLY A O 1
ATOM 1735 N N . THR A 1 223 ? -25.664 3.047 15.592 1.00 59.97 211 THR A N 1
ATOM 1736 C CA . THR A 1 223 ? -24.971 4.333 15.794 1.00 59.45 211 THR A CA 1
ATOM 1737 C C . THR A 1 223 ? -23.502 4.145 16.219 1.00 63.11 211 THR A C 1
ATOM 1738 O O . THR A 1 223 ? -22.629 4.841 15.706 1.00 62.25 211 THR A O 1
ATOM 1742 N N . HIS A 1 224 ? -23.241 3.178 17.116 1.00 59.90 212 HIS A N 1
ATOM 1743 C CA . HIS A 1 224 ? -21.911 2.748 17.544 1.00 59.71 212 HIS A CA 1
ATOM 1744 C C . HIS A 1 224 ? -21.947 1.539 18.458 1.00 63.53 212 HIS A C 1
ATOM 1745 O O . HIS A 1 224 ? -22.914 1.327 19.183 1.00 64.21 212 HIS A O 1
ATOM 1752 N N . ASN A 1 225 ? -20.871 0.754 18.409 1.00 58.94 213 ASN A N 1
ATOM 1753 C CA . ASN A 1 225 ? -20.640 -0.422 19.226 1.00 59.12 213 ASN A CA 1
ATOM 1754 C C . ASN A 1 225 ? -19.338 -0.221 20.008 1.00 63.90 213 ASN A C 1
ATOM 1755 O O . ASN A 1 225 ? -18.522 0.627 19.627 1.00 62.99 213 ASN A O 1
ATOM 1760 N N . ALA A 1 226 ? -19.164 -0.974 21.109 1.00 60.66 214 ALA A N 1
ATOM 1761 C CA . ALA A 1 226 ? -17.928 -0.982 21.891 1.00 61.98 214 ALA A CA 1
ATOM 1762 C C . ALA A 1 226 ? -17.232 -2.260 21.468 1.00 65.96 214 ALA A C 1
ATOM 1763 O O . ALA A 1 226 ? -17.884 -3.299 21.354 1.00 65.52 214 ALA A O 1
ATOM 1765 N N . TYR A 1 227 ? -15.938 -2.169 21.149 1.00 62.32 215 TYR A N 1
ATOM 1766 C CA . TYR A 1 227 ? -15.157 -3.312 20.697 1.00 62.21 215 TYR A CA 1
ATOM 1767 C C . TYR A 1 227 ? -14.068 -3.569 21.694 1.00 71.05 215 TYR A C 1
ATOM 1768 O O . TYR A 1 227 ? -13.204 -2.715 21.890 1.00 70.25 215 TYR A O 1
ATOM 1777 N N . ARG A 1 228 ? -14.175 -4.717 22.409 1.00 60.15 216 ARG A N 1
ATOM 1778 C CA . ARG A 1 228 ? -13.278 -5.087 23.502 1.00 61.88 216 ARG A CA 1
ATOM 1779 C C . ARG A 1 228 ? -12.657 -6.483 23.376 1.00 69.74 216 ARG A C 1
ATOM 1780 O O . ARG A 1 228 ? -13.386 -7.471 23.239 1.00 69.46 216 ARG A O 1
ATOM 1783 N N . TYR A 1 229 ? -11.307 -6.560 23.481 1.00 69.76 217 TYR A N 1
ATOM 1784 C CA . TYR A 1 229 ? -10.577 -7.830 23.540 1.00 71.27 217 TYR A CA 1
ATOM 1785 C C . TYR A 1 229 ? -10.544 -8.303 25.000 1.00 80.08 217 TYR A C 1
ATOM 1786 O O . TYR A 1 229 ? -10.239 -7.507 25.902 1.00 80.04 217 TYR A O 1
ATOM 1795 N N . ILE A 1 230 ? -10.892 -9.584 25.224 1.00 79.84 218 ILE A N 1
ATOM 1796 C CA . ILE A 1 230 ? -10.892 -10.249 26.531 1.00 81.58 218 ILE A CA 1
ATOM 1797 C C . ILE A 1 230 ? -10.131 -11.570 26.357 1.00 90.19 218 ILE A C 1
ATOM 1798 O O . ILE A 1 230 ? -10.679 -12.527 25.799 1.00 91.48 218 ILE A O 1
ATOM 1803 N N . ASP A 1 231 ? -8.860 -11.599 26.814 1.00 87.49 219 ASP A N 1
ATOM 1804 C CA . ASP A 1 231 ? -7.949 -12.751 26.739 1.00 87.12 219 ASP A CA 1
ATOM 1805 C C . ASP A 1 231 ? -7.796 -13.285 25.301 1.00 88.97 219 ASP A C 1
ATOM 1806 O O . ASP A 1 231 ? -7.995 -14.475 25.040 1.00 89.01 219 ASP A O 1
ATOM 1808 N N . GLY A 1 232 ? -7.469 -12.380 24.383 1.00 83.37 220 GLY A N 1
ATOM 1809 C CA . GLY A 1 232 ? -7.269 -12.699 22.975 1.00 81.82 220 GLY A CA 1
ATOM 1810 C C . GLY A 1 232 ? -8.531 -12.904 22.159 1.00 82.41 220 GLY A C 1
ATOM 1811 O O . GLY A 1 232 ? -8.433 -13.172 20.955 1.00 82.72 220 GLY A O 1
ATOM 1812 N N . GLU A 1 233 ? -9.722 -12.798 22.800 1.00 75.37 221 GLU A N 1
ATOM 1813 C CA . GLU A 1 233 ? -11.020 -12.945 22.132 1.00 73.91 221 GLU A CA 1
ATOM 1814 C C . GLU A 1 233 ? -11.716 -11.574 21.982 1.00 74.80 221 GLU A C 1
ATOM 1815 O O . GLU A 1 233 ? -11.771 -10.815 22.948 1.00 74.81 221 GLU A O 1
ATOM 1821 N N . LEU A 1 234 ? -12.261 -11.266 20.786 1.00 68.32 222 LEU A N 1
ATOM 1822 C CA . LEU A 1 234 ? -12.929 -9.980 20.526 1.00 66.74 222 LEU A CA 1
ATOM 1823 C C . LEU A 1 234 ? -14.437 -10.029 20.814 1.00 68.73 222 LEU A C 1
ATOM 1824 O O . LEU A 1 234 ? -15.099 -10.978 20.404 1.00 68.17 222 LEU A O 1
ATOM 1829 N N . TRP A 1 235 ? -14.963 -9.011 21.528 1.00 65.22 223 TRP A N 1
ATOM 1830 C CA . TRP A 1 235 ? -16.375 -8.868 21.914 1.00 66.15 223 TRP A CA 1
ATOM 1831 C C . TRP A 1 235 ? -16.945 -7.552 21.429 1.00 67.36 223 TRP A C 1
ATOM 1832 O O . TRP A 1 235 ? -16.266 -6.522 21.486 1.00 67.39 223 TRP A O 1
ATOM 1843 N N . ILE A 1 236 ? -18.208 -7.587 20.974 1.00 61.62 224 ILE A N 1
ATOM 1844 C CA . ILE A 1 236 ? -18.935 -6.428 20.453 1.00 60.41 224 ILE A CA 1
ATOM 1845 C C . ILE A 1 236 ? -20.104 -6.130 21.384 1.00 65.61 224 ILE A C 1
ATOM 1846 O O . ILE A 1 236 ? -20.974 -6.972 21.547 1.00 64.50 224 ILE A O 1
ATOM 1851 N N . TYR A 1 237 ? -20.139 -4.928 21.961 1.00 64.91 225 TYR A N 1
ATOM 1852 C CA . TYR A 1 237 ? -21.206 -4.477 22.854 1.00 66.05 225 TYR A CA 1
ATOM 1853 C C . TYR A 1 237 ? -22.106 -3.560 22.033 1.00 72.15 225 TYR A C 1
ATOM 1854 O O . TYR A 1 237 ? -21.675 -2.484 21.583 1.00 71.09 225 TYR A O 1
ATOM 1862 N N . SER A 1 238 ? -23.349 -4.034 21.790 1.00 70.58 226 SER A N 1
ATOM 1863 C CA . SER A 1 238 ? -24.343 -3.366 20.949 1.00 70.87 226 SER A CA 1
ATOM 1864 C C . SER A 1 238 ? -25.687 -3.042 21.607 1.00 76.24 226 SER A C 1
ATOM 1865 O O . SER A 1 238 ? -26.177 -3.796 22.450 1.00 75.29 226 SER A O 1
ATOM 1868 N N . ALA A 1 239 ? -26.295 -1.928 21.144 1.00 74.43 227 ALA A N 1
ATOM 1869 C CA . ALA A 1 239 ? -27.633 -1.443 21.472 1.00 75.28 227 ALA A CA 1
ATOM 1870 C C . ALA A 1 239 ? -28.542 -2.129 20.459 1.00 82.14 227 ALA A C 1
ATOM 1871 O O . ALA A 1 239 ? -28.256 -2.070 19.261 1.00 82.17 227 ALA A O 1
ATOM 1873 N N . VAL A 1 240 ? -29.583 -2.835 20.921 1.00 80.56 228 VAL A N 1
ATOM 1874 C CA . VAL A 1 240 ? -30.499 -3.570 20.035 1.00 81.12 228 VAL A CA 1
ATOM 1875 C C . VAL A 1 240 ? -31.971 -3.400 20.453 1.00 88.03 228 VAL A C 1
ATOM 1876 O O . VAL A 1 240 ? -32.285 -2.607 21.347 1.00 88.15 228 VAL A O 1
ATOM 1880 N N . LEU A 1 241 ? -32.867 -4.159 19.782 1.00 85.80 229 LEU A N 1
ATOM 1881 C CA . LEU A 1 241 ? -34.299 -4.217 20.053 1.00 86.30 229 LEU A CA 1
ATOM 1882 C C . LEU A 1 241 ? -34.761 -5.673 20.017 1.00 92.01 229 LEU A C 1
ATOM 1883 O O . LEU A 1 241 ? -34.268 -6.464 19.207 1.00 91.21 229 LEU A O 1
ATOM 1888 N N . ASP A 1 242 ? -35.694 -6.028 20.913 1.00 90.63 230 ASP A N 1
ATOM 1889 C CA . ASP A 1 242 ? -36.269 -7.370 20.991 1.00 91.12 230 ASP A CA 1
ATOM 1890 C C . ASP A 1 242 ? -37.471 -7.487 20.039 1.00 96.18 230 ASP A C 1
ATOM 1891 O O . ASP A 1 242 ? -37.656 -6.615 19.181 1.00 95.54 230 ASP A O 1
ATOM 1896 N N . SER A 1 243 ? -38.285 -8.554 20.202 1.00 93.41 231 SER A N 1
ATOM 1897 C CA . SER A 1 243 ? -39.486 -8.816 19.402 1.00 93.73 231 SER A CA 1
ATOM 1898 C C . SER A 1 243 ? -40.546 -7.709 19.544 1.00 98.02 231 SER A C 1
ATOM 1899 O O . SER A 1 243 ? -41.287 -7.461 18.591 1.00 97.65 231 SER A O 1
ATOM 1902 N N . ASN A 1 244 ? -40.613 -7.054 20.732 1.00 94.95 232 ASN A N 1
ATOM 1903 C CA . ASN A 1 244 ? -41.564 -5.983 21.057 1.00 95.30 232 ASN A CA 1
ATOM 1904 C C . ASN A 1 244 ? -41.011 -4.585 20.771 1.00 98.78 232 ASN A C 1
ATOM 1905 O O . ASN A 1 244 ? -41.651 -3.598 21.134 1.00 99.37 232 ASN A O 1
ATOM 1907 N N . LYS A 1 245 ? -39.827 -4.504 20.127 1.00 94.01 233 LYS A N 1
ATOM 1908 C CA . LYS A 1 245 ? -39.120 -3.264 19.779 1.00 93.17 233 LYS A CA 1
ATOM 1909 C C . LYS A 1 245 ? -38.702 -2.446 21.028 1.00 95.34 233 LYS A C 1
ATOM 1910 O O . LYS A 1 245 ? -38.562 -1.218 20.951 1.00 95.37 233 LYS A O 1
ATOM 1912 N N . ASN A 1 246 ? -38.475 -3.136 22.166 1.00 89.55 234 ASN A N 1
ATOM 1913 C CA . ASN A 1 246 ? -37.992 -2.503 23.392 1.00 88.79 234 ASN A CA 1
ATOM 1914 C C . ASN A 1 246 ? -36.477 -2.559 23.414 1.00 90.19 234 ASN A C 1
ATOM 1915 O O . ASN A 1 246 ? -35.898 -3.571 23.015 1.00 89.31 234 ASN A O 1
ATOM 1920 N N . ASN A 1 247 ? -35.839 -1.478 23.900 1.00 85.91 235 ASN A N 1
ATOM 1921 C CA . ASN A 1 247 ? -34.382 -1.308 23.970 1.00 84.34 235 ASN A CA 1
ATOM 1922 C C . ASN A 1 247 ? -33.673 -2.332 24.842 1.00 86.78 235 ASN A C 1
ATOM 1923 O O . ASN A 1 247 ? -34.114 -2.601 25.960 1.00 87.26 235 ASN A O 1
ATOM 1928 N N . LYS A 1 248 ? -32.545 -2.862 24.347 1.00 81.61 236 LYS A N 1
ATOM 1929 C CA . LYS A 1 248 ? -31.722 -3.856 25.041 1.00 80.74 236 LYS A CA 1
ATOM 1930 C C . LYS A 1 248 ? -30.216 -3.597 24.800 1.00 84.39 236 LYS A C 1
ATOM 1931 O O . LYS A 1 248 ? -29.804 -3.489 23.642 1.00 84.26 236 LYS A O 1
ATOM 1934 N N . PHE A 1 249 ? -29.401 -3.486 25.878 1.00 79.88 237 PHE A N 1
ATOM 1935 C CA . PHE A 1 249 ? -27.944 -3.334 25.744 1.00 79.63 237 PHE A CA 1
ATOM 1936 C C . PHE A 1 249 ? -27.317 -4.720 25.932 1.00 82.85 237 PHE A C 1
ATOM 1937 O O . PHE A 1 249 ? -27.290 -5.265 27.042 1.00 83.46 237 PHE A O 1
ATOM 1945 N N . VAL A 1 250 ? -26.847 -5.297 24.821 1.00 77.31 238 VAL A N 1
ATOM 1946 C CA . VAL A 1 250 ? -26.345 -6.668 24.721 1.00 75.92 238 VAL A CA 1
ATOM 1947 C C . VAL A 1 250 ? -24.853 -6.714 24.255 1.00 75.63 238 VAL A C 1
ATOM 1948 O O . VAL A 1 250 ? -24.266 -5.662 23.980 1.00 76.18 238 VAL A O 1
ATOM 1952 N N . ARG A 1 251 ? -24.247 -7.925 24.202 1.00 67.80 239 ARG A N 1
ATOM 1953 C CA . ARG A 1 251 ? -22.882 -8.184 23.737 1.00 66.59 239 ARG A CA 1
ATOM 1954 C C . ARG A 1 251 ? -22.798 -9.548 23.044 1.00 68.27 239 ARG A C 1
ATOM 1955 O O . ARG A 1 251 ? -23.576 -10.444 23.389 1.00 69.34 239 ARG A O 1
ATOM 1957 N N . PHE A 1 252 ? -21.868 -9.710 22.060 1.00 60.90 240 PHE A N 1
ATOM 1958 C CA . PHE A 1 252 ? -21.698 -10.939 21.266 1.00 59.08 240 PHE A CA 1
ATOM 1959 C C . PHE A 1 252 ? -20.375 -10.913 20.526 1.00 62.63 240 PHE A C 1
ATOM 1960 O O . PHE A 1 252 ? -19.777 -9.844 20.344 1.00 61.40 240 PHE A O 1
ATOM 1968 N N . GLN A 1 253 ? -19.929 -12.087 20.083 1.00 59.03 241 GLN A N 1
ATOM 1969 C CA . GLN A 1 253 ? -18.716 -12.208 19.295 1.00 58.56 241 GLN A CA 1
ATOM 1970 C C . GLN A 1 253 ? -19.119 -12.200 17.828 1.00 64.32 241 GLN A C 1
ATOM 1971 O O . GLN A 1 253 ? -20.231 -12.603 17.491 1.00 65.31 241 GLN A O 1
ATOM 1977 N N . TYR A 1 254 ? -18.234 -11.705 16.958 1.00 59.62 242 TYR A N 1
ATOM 1978 C CA . TYR A 1 254 ? -18.493 -11.648 15.530 1.00 58.11 242 TYR A CA 1
ATOM 1979 C C . TYR A 1 254 ? -18.627 -13.042 14.896 1.00 64.02 242 TYR A C 1
ATOM 1980 O O . TYR A 1 254 ? -17.975 -13.998 15.319 1.00 64.87 242 TYR A O 1
ATOM 1989 N N . ARG A 1 255 ? -19.459 -13.115 13.850 1.00 59.39 243 ARG A N 1
ATOM 1990 C CA . ARG A 1 255 ? -19.689 -14.251 12.963 1.00 59.72 243 ARG A CA 1
ATOM 1991 C C . ARG A 1 255 ? -20.350 -13.656 11.713 1.00 62.74 243 ARG A C 1
ATOM 1992 O O . ARG A 1 255 ? -20.950 -12.585 11.796 1.00 62.13 243 ARG A O 1
ATOM 2000 N N . THR A 1 256 ? -20.209 -14.309 10.568 1.00 59.19 244 THR A N 1
ATOM 2001 C CA . THR A 1 256 ? -20.820 -13.833 9.330 1.00 59.29 244 THR A CA 1
ATOM 2002 C C . THR A 1 256 ? -22.302 -14.249 9.269 1.00 64.72 244 THR A C 1
ATOM 2003 O O . THR A 1 256 ? -22.717 -15.189 9.960 1.00 65.09 244 THR A O 1
ATOM 2007 N N . GLY A 1 257 ? -23.076 -13.565 8.430 1.00 62.05 245 GLY A N 1
ATOM 2008 C CA . GLY A 1 257 ? -24.484 -13.883 8.213 1.00 62.63 245 GLY A CA 1
ATOM 2009 C C . GLY A 1 257 ? -25.472 -13.013 8.953 1.00 67.24 245 GLY A C 1
ATOM 2010 O O . GLY A 1 257 ? -25.577 -11.815 8.686 1.00 67.22 245 GLY A O 1
ATOM 2011 N N . GLU A 1 258 ? -26.215 -13.627 9.878 1.00 65.62 246 GLU A N 1
ATOM 2012 C CA . GLU A 1 258 ? -27.264 -12.957 10.656 1.00 65.55 246 GLU A CA 1
ATOM 2013 C C . GLU A 1 258 ? -27.216 -13.198 12.153 1.00 69.42 246 GLU A C 1
ATOM 2014 O O . GLU A 1 258 ? -26.761 -14.248 12.591 1.00 69.89 246 GLU A O 1
ATOM 2020 N N . ILE A 1 259 ? -27.756 -12.239 12.925 1.00 66.09 247 ILE A N 1
ATOM 2021 C CA . ILE A 1 259 ? -27.895 -12.295 14.384 1.00 66.41 247 ILE A CA 1
ATOM 2022 C C . ILE A 1 259 ? -29.130 -11.489 14.829 1.00 73.34 247 ILE A C 1
ATOM 2023 O O . ILE A 1 259 ? -29.422 -10.443 14.245 1.00 72.77 247 ILE A O 1
ATOM 2028 N N . THR A 1 260 ? -29.866 -11.995 15.840 1.00 72.08 248 THR A N 1
ATOM 2029 C CA . THR A 1 260 ? -31.054 -11.327 16.386 1.00 73.00 248 THR A CA 1
ATOM 2030 C C . THR A 1 260 ? -31.076 -11.487 17.904 1.00 78.06 248 THR A C 1
ATOM 2031 O O . THR A 1 260 ? -30.416 -12.392 18.432 1.00 76.73 248 THR A O 1
ATOM 2035 N N . TYR A 1 261 ? -31.821 -10.606 18.609 1.00 78.24 249 TYR A N 1
ATOM 2036 C CA . TYR A 1 261 ? -31.963 -10.673 20.062 1.00 79.36 249 TYR A CA 1
ATOM 2037 C C . TYR A 1 261 ? -32.506 -12.043 20.469 1.00 84.70 249 TYR A C 1
ATOM 2038 O O . TYR A 1 261 ? -33.513 -12.503 19.923 1.00 84.81 249 TYR A O 1
ATOM 2047 N N . GLY A 1 262 ? -31.769 -12.709 21.343 1.00 81.45 250 GLY A N 1
ATOM 2048 C CA . GLY A 1 262 ? -32.093 -14.043 21.825 1.00 81.37 250 GLY A CA 1
ATOM 2049 C C . GLY A 1 262 ? -30.916 -14.679 22.529 1.00 85.69 250 GLY A C 1
ATOM 2050 O O . GLY A 1 262 ? -30.047 -13.972 23.049 1.00 86.40 250 GLY A O 1
ATOM 2051 N N . ASN A 1 263 ? -30.860 -16.015 22.522 1.00 81.20 251 ASN A N 1
ATOM 2052 C CA . ASN A 1 263 ? -29.790 -16.767 23.179 1.00 81.02 251 ASN A CA 1
ATOM 2053 C C . ASN A 1 263 ? -28.412 -16.609 22.490 1.00 85.04 251 ASN A C 1
ATOM 2054 O O . ASN A 1 263 ? -27.391 -17.005 23.057 1.00 85.48 251 ASN A O 1
ATOM 2059 N N . GLU A 1 264 ? -28.390 -16.018 21.283 1.00 80.67 252 GLU A N 1
ATOM 2060 C CA . GLU A 1 264 ? -27.180 -15.811 20.483 1.00 79.76 252 GLU A CA 1
ATOM 2061 C C . GLU A 1 264 ? -26.289 -14.677 20.998 1.00 80.47 252 GLU A C 1
ATOM 2062 O O . GLU A 1 264 ? -25.101 -14.625 20.669 1.00 79.25 252 GLU A O 1
ATOM 2068 N N . MET A 1 265 ? -26.863 -13.800 21.832 1.00 76.07 253 MET A N 1
ATOM 2069 C CA . MET A 1 265 ? -26.198 -12.656 22.445 1.00 75.84 253 MET A CA 1
ATOM 2070 C C . MET A 1 265 ? -26.492 -12.545 23.964 1.00 81.89 253 MET A C 1
ATOM 2071 O O . MET A 1 265 ? -27.548 -12.997 24.428 1.00 82.60 253 MET A O 1
ATOM 2076 N N . GLN A 1 266 ? -25.535 -11.977 24.735 1.00 77.99 254 GLN A N 1
ATOM 2077 C CA . GLN A 1 266 ? -25.576 -11.885 26.204 1.00 77.45 254 GLN A CA 1
ATOM 2078 C C . GLN A 1 266 ? -25.981 -10.505 26.709 1.00 83.41 254 GLN A C 1
ATOM 2079 O O . GLN A 1 266 ? -25.330 -9.523 26.359 1.00 82.93 254 GLN A O 1
ATOM 2085 N N . ASP A 1 267 ? -27.016 -10.420 27.570 1.00 82.34 255 ASP A N 1
ATOM 2086 C CA . ASP A 1 267 ? -27.421 -9.138 28.179 1.00 83.13 255 ASP A CA 1
ATOM 2087 C C . ASP A 1 267 ? -26.319 -8.710 29.157 1.00 88.51 255 ASP A C 1
ATOM 2088 O O . ASP A 1 267 ? -25.701 -9.577 29.782 1.00 88.73 255 ASP A O 1
ATOM 2093 N N . VAL A 1 268 ? -26.025 -7.401 29.252 1.00 85.08 256 VAL A N 1
ATOM 2094 C CA . VAL A 1 268 ? -24.961 -6.932 30.139 1.00 85.33 256 VAL A CA 1
ATOM 2095 C C . VAL A 1 268 ? -25.525 -6.714 31.567 1.00 89.93 256 VAL A C 1
ATOM 2096 O O . VAL A 1 268 ? -25.253 -7.521 32.466 1.00 89.59 256 VAL A O 1
ATOM 2100 N N . MET A 1 269 ? -26.325 -5.650 31.753 1.00 86.03 257 MET A N 1
ATOM 2101 C CA . MET A 1 269 ? -26.985 -5.281 33.008 1.00 84.52 257 MET A CA 1
ATOM 2102 C C . MET A 1 269 ? -28.351 -4.743 32.587 1.00 86.42 257 MET A C 1
ATOM 2103 O O . MET A 1 269 ? -28.583 -3.524 32.586 1.00 84.90 257 MET A O 1
ATOM 2108 N N . PRO A 1 270 ? -29.237 -5.660 32.129 1.00 82.68 258 PRO A N 1
ATOM 2109 C CA . PRO A 1 270 ? -30.552 -5.229 31.626 1.00 83.03 258 PRO A CA 1
ATOM 2110 C C . PRO A 1 270 ? -31.370 -4.373 32.597 1.00 90.57 258 PRO A C 1
ATOM 2111 O O . PRO A 1 270 ? -32.020 -3.420 32.168 1.00 90.92 258 PRO A O 1
ATOM 2115 N N . ASN A 1 271 ? -31.278 -4.668 33.902 1.00 88.45 259 ASN A N 1
ATOM 2116 C CA . ASN A 1 271 ? -31.991 -3.978 34.982 1.00 88.68 259 ASN A CA 1
ATOM 2117 C C . ASN A 1 271 ? -31.729 -2.460 35.102 1.00 92.43 259 ASN A C 1
ATOM 2118 O O . ASN A 1 271 ? -32.621 -1.743 35.558 1.00 92.48 259 ASN A O 1
ATOM 2123 N N . ILE A 1 272 ? -30.516 -1.987 34.763 1.00 88.73 260 ILE A N 1
ATOM 2124 C CA . ILE A 1 272 ? -30.154 -0.562 34.872 1.00 88.16 260 ILE A CA 1
ATOM 2125 C C . ILE A 1 272 ? -30.069 0.162 33.532 1.00 91.78 260 ILE A C 1
ATOM 2126 O O . ILE A 1 272 ? -30.262 1.382 33.501 1.00 91.27 260 ILE A O 1
ATOM 2131 N N . PHE A 1 273 ? -29.772 -0.569 32.437 1.00 87.78 261 PHE A N 1
ATOM 2132 C CA . PHE A 1 273 ? -29.613 0.022 31.105 1.00 87.03 261 PHE A CA 1
ATOM 2133 C C . PHE A 1 273 ? -30.867 0.019 30.211 1.00 93.19 261 PHE A C 1
ATOM 2134 O O . PHE A 1 273 ? -30.989 0.913 29.371 1.00 93.56 261 PHE A O 1
ATOM 2142 N N . ASN A 1 274 ? -31.790 -0.957 30.373 1.00 90.38 262 ASN A N 1
ATOM 2143 C CA . ASN A 1 274 ? -32.939 -1.087 29.473 1.00 90.36 262 ASN A CA 1
ATOM 2144 C C . ASN A 1 274 ? -34.134 -0.154 29.775 1.00 95.56 262 ASN A C 1
ATOM 2145 O O . ASN A 1 274 ? -35.196 -0.308 29.160 1.00 95.20 262 ASN A O 1
ATOM 2150 N N . ASP A 1 275 ? -33.936 0.872 30.613 1.00 93.16 263 ASP A N 1
ATOM 2151 C CA . ASP A 1 275 ? -34.993 1.859 30.870 1.00 93.84 263 ASP A CA 1
ATOM 2152 C C . ASP A 1 275 ? -34.933 2.967 29.802 1.00 97.91 263 ASP A C 1
ATOM 2153 O O . ASP A 1 275 ? -35.863 3.768 29.678 1.00 98.00 263 ASP A O 1
ATOM 2158 N N . ARG A 1 276 ? -33.804 3.027 29.068 1.00 93.95 264 ARG A N 1
ATOM 2159 C CA . ARG A 1 276 ? -33.495 4.005 28.017 1.00 93.06 264 ARG A CA 1
ATOM 2160 C C . ARG A 1 276 ? -32.745 3.308 26.863 1.00 95.02 264 ARG A C 1
ATOM 2161 O O . ARG A 1 276 ? -32.384 2.129 26.984 1.00 94.15 264 ARG A O 1
ATOM 2169 N N . TYR A 1 277 ? -32.490 4.049 25.752 1.00 90.16 265 TYR A N 1
ATOM 2170 C CA . TYR A 1 277 ? -31.679 3.569 24.629 1.00 88.59 265 TYR A CA 1
ATOM 2171 C C . TYR A 1 277 ? -30.245 3.633 25.143 1.00 87.71 265 TYR A C 1
ATOM 2172 O O . TYR A 1 277 ? -29.814 4.698 25.586 1.00 86.17 265 TYR A O 1
ATOM 2181 N N . THR A 1 278 ? -29.538 2.493 25.150 1.00 82.05 266 THR A N 1
ATOM 2182 C CA . THR A 1 278 ? -28.179 2.417 25.690 1.00 80.72 266 THR A CA 1
ATOM 2183 C C . THR A 1 278 ? -27.163 1.891 24.676 1.00 82.45 266 THR A C 1
ATOM 2184 O O . THR A 1 278 ? -27.247 0.733 24.258 1.00 82.56 266 THR A O 1
ATOM 2188 N N . SER A 1 279 ? -26.176 2.730 24.338 1.00 76.43 267 SER A N 1
ATOM 2189 C CA . SER A 1 279 ? -25.058 2.393 23.450 1.00 74.96 267 SER A CA 1
ATOM 2190 C C . SER A 1 279 ? -23.751 2.748 24.153 1.00 77.10 267 SER A C 1
ATOM 2191 O O . SER A 1 279 ? -23.777 3.524 25.113 1.00 76.61 267 SER A O 1
ATOM 2194 N N . ALA A 1 280 ? -22.622 2.160 23.715 1.00 72.58 268 ALA A N 1
ATOM 2195 C CA . ALA A 1 280 ? -21.325 2.383 24.352 1.00 71.95 268 ALA A CA 1
ATOM 2196 C C . ALA A 1 280 ? -20.094 2.287 23.425 1.00 74.95 268 ALA A C 1
ATOM 2197 O O . ALA A 1 280 ? -20.183 1.761 22.319 1.00 75.14 268 ALA A O 1
ATOM 2199 N N . ILE A 1 281 ? -18.943 2.797 23.904 1.00 70.27 269 ILE A N 1
ATOM 2200 C CA . ILE A 1 281 ? -17.617 2.748 23.266 1.00 69.31 269 ILE A CA 1
ATOM 2201 C C . ILE A 1 281 ? -16.586 2.295 24.323 1.00 74.39 269 ILE A C 1
ATOM 2202 O O . ILE A 1 281 ? -16.728 2.650 25.499 1.00 74.13 269 ILE A O 1
ATOM 2207 N N . TYR A 1 282 ? -15.580 1.493 23.927 1.00 68.38 270 TYR A N 1
ATOM 2208 C CA . TYR A 1 282 ? -14.586 0.985 24.869 1.00 68.36 270 TYR A CA 1
ATOM 2209 C C . TYR A 1 282 ? -13.203 1.636 24.707 1.00 73.75 270 TYR A C 1
ATOM 2210 O O . TYR A 1 282 ? -12.640 1.612 23.611 1.00 73.47 270 TYR A O 1
ATOM 2219 N N . ASN A 1 283 ? -12.654 2.180 25.818 1.00 70.88 271 ASN A N 1
ATOM 2220 C CA . ASN A 1 283 ? -11.329 2.799 25.859 1.00 70.84 271 ASN A CA 1
ATOM 2221 C C . ASN A 1 283 ? -10.306 1.777 26.432 1.00 76.53 271 ASN A C 1
ATOM 2222 O O . ASN A 1 283 ? -10.391 1.430 27.617 1.00 75.25 271 ASN A O 1
ATOM 2227 N N . PRO A 1 284 ? -9.369 1.246 25.601 1.00 73.95 272 PRO A N 1
ATOM 2228 C CA . PRO A 1 284 ? -8.431 0.223 26.109 1.00 74.48 272 PRO A CA 1
ATOM 2229 C C . PRO A 1 284 ? -7.307 0.707 27.031 1.00 81.64 272 PRO A C 1
ATOM 2230 O O . PRO A 1 284 ? -6.733 -0.110 27.762 1.00 82.29 272 PRO A O 1
ATOM 2234 N N . VAL A 1 285 ? -6.986 2.013 26.996 1.00 78.50 273 VAL A N 1
ATOM 2235 C CA . VAL A 1 285 ? -5.906 2.604 27.796 1.00 78.01 273 VAL A CA 1
ATOM 2236 C C . VAL A 1 285 ? -6.259 2.625 29.270 1.00 83.45 273 VAL A C 1
ATOM 2237 O O . VAL A 1 285 ? -5.455 2.190 30.100 1.00 83.94 273 VAL A O 1
ATOM 2241 N N . GLU A 1 286 ? -7.459 3.123 29.592 1.00 80.35 274 GLU A N 1
ATOM 2242 C CA . GLU A 1 286 ? -7.936 3.247 30.961 1.00 80.15 274 GLU A CA 1
ATOM 2243 C C . GLU A 1 286 ? -8.919 2.130 31.347 1.00 85.72 274 GLU A C 1
ATOM 2244 O O . GLU A 1 286 ? -9.398 2.123 32.483 1.00 86.35 274 GLU A O 1
ATOM 2250 N N . ASN A 1 287 ? -9.215 1.187 30.414 1.00 82.72 275 ASN A N 1
ATOM 2251 C CA . ASN A 1 287 ? -10.160 0.070 30.609 1.00 82.69 275 ASN A CA 1
ATOM 2252 C C . ASN A 1 287 ? -11.544 0.612 31.031 1.00 85.97 275 ASN A C 1
ATOM 2253 O O . ASN A 1 287 ? -12.155 0.129 31.980 1.00 86.81 275 ASN A O 1
ATOM 2258 N N . LEU A 1 288 ? -11.989 1.680 30.344 1.00 81.21 276 LEU A N 1
ATOM 2259 C CA . LEU A 1 288 ? -13.260 2.369 30.573 1.00 80.60 276 LEU A CA 1
ATOM 2260 C C . LEU A 1 288 ? -14.300 2.024 29.510 1.00 83.22 276 LEU A C 1
ATOM 2261 O O . LEU A 1 288 ? -13.960 1.746 28.347 1.00 81.73 276 LEU A O 1
ATOM 2266 N N . MET A 1 289 ? -15.579 2.091 29.913 1.00 78.49 277 MET A N 1
ATOM 2267 C CA . MET A 1 289 ? -16.701 1.908 29.017 1.00 77.19 277 MET A CA 1
ATOM 2268 C C . MET A 1 289 ? -17.624 3.096 29.155 1.00 80.14 277 MET A C 1
ATOM 2269 O O . MET A 1 289 ? -18.268 3.292 30.185 1.00 78.64 277 MET A O 1
ATOM 2274 N N . ILE A 1 290 ? -17.554 3.966 28.135 1.00 77.03 278 ILE A N 1
ATOM 2275 C CA . ILE A 1 290 ? -18.267 5.234 28.009 1.00 76.77 278 ILE A CA 1
ATOM 2276 C C . ILE A 1 290 ? -19.592 4.933 27.343 1.00 80.13 278 ILE A C 1
ATOM 2277 O O . ILE A 1 290 ? -19.620 4.294 26.296 1.00 79.60 278 ILE A O 1
ATOM 2282 N N . PHE A 1 291 ? -20.687 5.350 27.975 1.00 76.91 279 PHE A N 1
ATOM 2283 C CA . PHE A 1 291 ? -22.038 5.078 27.499 1.00 76.42 279 PHE A CA 1
ATOM 2284 C C . PHE A 1 291 ? -22.742 6.326 27.017 1.00 83.53 279 PHE A C 1
ATOM 2285 O O . PHE A 1 291 ? -22.620 7.386 27.635 1.00 83.91 279 PHE A O 1
ATOM 2293 N N . ARG A 1 292 ? -23.494 6.193 25.917 1.00 81.32 280 ARG A N 1
ATOM 2294 C CA . ARG A 1 292 ? -24.304 7.265 25.355 1.00 81.74 280 ARG A CA 1
ATOM 2295 C C . ARG A 1 292 ? -25.761 6.792 25.441 1.00 87.09 280 ARG A C 1
ATOM 2296 O O . ARG A 1 292 ? -26.201 5.951 24.655 1.00 85.44 280 ARG A O 1
ATOM 2304 N N . ARG A 1 293 ? -26.472 7.276 26.462 1.00 86.15 281 ARG A N 1
ATOM 2305 C CA . ARG A 1 293 ? -27.861 6.908 26.706 1.00 86.89 281 ARG A CA 1
ATOM 2306 C C . ARG A 1 293 ? -28.792 8.059 26.364 1.00 93.62 281 ARG A C 1
ATOM 2307 O O . ARG A 1 293 ? -28.495 9.206 26.693 1.00 92.95 281 ARG A O 1
ATOM 2311 N N . GLU A 1 294 ? -29.902 7.756 25.675 1.00 93.48 282 GLU A N 1
ATOM 2312 C CA . GLU A 1 294 ? -30.893 8.761 25.303 1.00 95.19 282 GLU A CA 1
ATOM 2313 C C . GLU A 1 294 ? -31.834 8.989 26.483 1.00 104.67 282 GLU A C 1
ATOM 2314 O O . GLU A 1 294 ? -32.355 8.020 27.043 1.00 104.58 282 GLU A O 1
ATOM 2316 N N . TYR A 1 295 ? -32.031 10.260 26.882 1.00 104.64 283 TYR A N 1
ATOM 2317 C CA . TYR A 1 295 ? -32.950 10.593 27.973 1.00 105.88 283 TYR A CA 1
ATOM 2318 C C . TYR A 1 295 ? -34.371 10.421 27.434 1.00 112.27 283 TYR A C 1
ATOM 2319 O O . TYR A 1 295 ? -34.604 10.697 26.250 1.00 111.36 283 TYR A O 1
ATOM 2321 N N . LYS A 1 296 ? -35.306 9.924 28.285 1.00 111.05 284 LYS A N 1
ATOM 2322 C CA . LYS A 1 296 ? -36.713 9.677 27.919 1.00 111.45 284 LYS A CA 1
ATOM 2323 C C . LYS A 1 296 ? -37.376 10.924 27.289 1.00 116.79 284 LYS A C 1
ATOM 2324 O O . LYS A 1 296 ? -37.030 12.039 27.692 1.00 116.89 284 LYS A O 1
ATOM 2326 N N . PRO A 1 297 ? -38.277 10.771 26.280 1.00 114.14 285 PRO A N 1
ATOM 2327 C CA . PRO A 1 297 ? -38.870 11.957 25.615 1.00 114.37 285 PRO A CA 1
ATOM 2328 C C . PRO A 1 297 ? -39.413 13.075 26.517 1.00 119.71 285 PRO A C 1
ATOM 2329 O O . PRO A 1 297 ? -39.342 14.247 26.135 1.00 119.55 285 PRO A O 1
ATOM 2333 N N . THR A 1 298 ? -39.937 12.719 27.709 1.00 117.19 286 THR A N 1
ATOM 2334 C CA . THR A 1 298 ? -40.470 13.671 28.689 1.00 117.33 286 THR A CA 1
ATOM 2335 C C . THR A 1 298 ? -39.381 14.584 29.293 1.00 122.46 286 THR A C 1
ATOM 2336 O O . THR A 1 298 ? -39.699 15.707 29.693 1.00 122.47 286 THR A O 1
ATOM 2338 N N . GLU A 1 299 ? -38.110 14.111 29.350 1.00 119.53 287 GLU A N 1
ATOM 2339 C CA . GLU A 1 299 ? -36.962 14.857 29.894 1.00 120.07 287 GLU A CA 1
ATOM 2340 C C . GLU A 1 299 ? -36.419 15.956 28.969 1.00 125.15 287 GLU A C 1
ATOM 2341 O O . GLU A 1 299 ? -35.833 16.918 29.465 1.00 125.06 287 GLU A O 1
ATOM 2347 N N . ARG A 1 300 ? -36.589 15.802 27.636 1.00 122.57 288 ARG A N 1
ATOM 2348 C CA . ARG A 1 300 ? -36.104 16.737 26.608 1.00 123.42 288 ARG A CA 1
ATOM 2349 C C . ARG A 1 300 ? -36.660 18.165 26.731 1.00 128.56 288 ARG A C 1
ATOM 2350 O O . ARG A 1 300 ? -35.998 19.113 26.299 1.00 129.05 288 ARG A O 1
ATOM 2352 N N . GLN A 1 301 ? -37.862 18.313 27.322 1.00 125.33 289 GLN A N 1
ATOM 2353 C CA . GLN A 1 301 ? -38.535 19.600 27.536 1.00 125.69 289 GLN A CA 1
ATOM 2354 C C . GLN A 1 301 ? -38.063 20.318 28.809 1.00 128.93 289 GLN A C 1
ATOM 2355 O O . GLN A 1 301 ? -38.163 21.545 28.877 1.00 129.60 289 GLN A O 1
ATOM 2357 N N . LEU A 1 302 ? -37.556 19.559 29.806 1.00 124.00 290 LEU A N 1
ATOM 2358 C CA . LEU A 1 302 ? -37.100 20.071 31.104 1.00 123.79 290 LEU A CA 1
ATOM 2359 C C . LEU A 1 302 ? -35.576 20.197 31.234 1.00 127.10 290 LEU A C 1
ATOM 2360 O O . LEU A 1 302 ? -35.096 21.175 31.815 1.00 127.73 290 LEU A O 1
ATOM 2362 N N . LYS A 1 303 ? -34.825 19.202 30.720 1.00 121.90 291 LYS A N 1
ATOM 2363 C CA . LYS A 1 303 ? -33.360 19.162 30.784 1.00 121.42 291 LYS A CA 1
ATOM 2364 C C . LYS A 1 303 ? -32.668 19.887 29.618 1.00 123.87 291 LYS A C 1
ATOM 2365 O O . LYS A 1 303 ? -31.487 20.227 29.743 1.00 124.37 291 LYS A O 1
ATOM 2367 N N . ASN A 1 304 ? -33.398 20.113 28.489 1.00 118.19 292 ASN A N 1
ATOM 2368 C CA . ASN A 1 304 ? -32.932 20.761 27.246 1.00 117.94 292 ASN A CA 1
ATOM 2369 C C . ASN A 1 304 ? -31.674 20.089 26.646 1.00 119.04 292 ASN A C 1
ATOM 2370 O O . ASN A 1 304 ? -30.986 20.673 25.803 1.00 119.49 292 ASN A O 1
ATOM 2372 N N . SER A 1 305 ? -31.419 18.834 27.077 1.00 112.31 293 SER A N 1
ATOM 2373 C CA . SER A 1 305 ? -30.305 17.972 26.694 1.00 110.67 293 SER A CA 1
ATOM 2374 C C . SER A 1 305 ? -30.844 16.609 26.222 1.00 110.33 293 SER A C 1
ATOM 2375 O O . SER A 1 305 ? -31.222 15.759 27.040 1.00 109.09 293 SER A O 1
ATOM 2378 N N . LEU A 1 306 ? -30.897 16.431 24.886 1.00 104.38 294 LEU A N 1
ATOM 2379 C CA . LEU A 1 306 ? -31.406 15.244 24.182 1.00 101.52 294 LEU A CA 1
ATOM 2380 C C . LEU A 1 306 ? -30.615 13.951 24.450 1.00 100.29 294 LEU A C 1
ATOM 2381 O O . LEU A 1 306 ? -31.200 12.867 24.430 1.00 98.47 294 LEU A O 1
ATOM 2386 N N . ASN A 1 307 ? -29.294 14.069 24.694 1.00 94.74 295 ASN A N 1
ATOM 2387 C CA . ASN A 1 307 ? -28.391 12.944 24.973 1.00 92.60 295 ASN A CA 1
ATOM 2388 C C . ASN A 1 307 ? -27.560 13.177 26.237 1.00 93.11 295 ASN A C 1
ATOM 2389 O O . ASN A 1 307 ? -27.275 14.325 26.575 1.00 93.02 295 ASN A O 1
ATOM 2394 N N . PHE A 1 308 ? -27.154 12.086 26.917 1.00 86.84 296 PHE A N 1
ATOM 2395 C CA . PHE A 1 308 ? -26.289 12.141 28.094 1.00 86.13 296 PHE A CA 1
ATOM 2396 C C . PHE A 1 308 ? -25.215 11.046 28.030 1.00 89.19 296 PHE A C 1
ATOM 2397 O O . PHE A 1 308 ? -25.456 9.978 27.463 1.00 88.23 296 PHE A O 1
ATOM 2405 N N . VAL A 1 309 ? -24.021 11.339 28.582 1.00 85.42 297 VAL A N 1
ATOM 2406 C CA . VAL A 1 309 ? -22.857 10.453 28.602 1.00 84.67 297 VAL A CA 1
ATOM 2407 C C . VAL A 1 309 ? -22.468 10.081 30.040 1.00 88.64 297 VAL A C 1
ATOM 2408 O O . VAL A 1 309 ? -22.326 10.964 30.892 1.00 89.08 297 VAL A O 1
ATOM 2412 N N . GLU A 1 310 ? -22.305 8.771 30.302 1.00 83.97 298 GLU A N 1
ATOM 2413 C CA . GLU A 1 310 ? -21.894 8.263 31.606 1.00 83.09 298 GLU A CA 1
ATOM 2414 C C . GLU A 1 310 ? -20.645 7.406 31.480 1.00 86.47 298 GLU A C 1
ATOM 2415 O O . GLU A 1 310 ? -20.601 6.481 30.664 1.00 86.06 298 GLU A O 1
ATOM 2421 N N . VAL A 1 311 ? -19.613 7.756 32.246 1.00 82.68 299 VAL A N 1
ATOM 2422 C CA . VAL A 1 311 ? -18.341 7.037 32.252 1.00 82.10 299 VAL A CA 1
ATOM 2423 C C . VAL A 1 311 ? -18.403 6.013 33.387 1.00 84.67 299 VAL A C 1
ATOM 2424 O O . VAL A 1 311 ? -18.797 6.356 34.507 1.00 83.66 299 VAL A O 1
ATOM 2428 N N . ARG A 1 312 ? -18.073 4.746 33.064 1.00 80.08 300 ARG A N 1
ATOM 2429 C CA . ARG A 1 312 ? -18.069 3.597 33.973 1.00 79.37 300 ARG A CA 1
ATOM 2430 C C . ARG A 1 312 ? -16.830 2.742 33.685 1.00 84.05 300 ARG A C 1
ATOM 2431 O O . ARG A 1 312 ? -16.203 2.911 32.642 1.00 83.09 300 ARG A O 1
ATOM 2435 N N . SER A 1 313 ? -16.470 1.836 34.607 1.00 82.40 301 SER A N 1
ATOM 2436 C CA . SER A 1 313 ? -15.294 0.970 34.448 1.00 82.61 301 SER A CA 1
ATOM 2437 C C . SER A 1 313 ? -15.679 -0.325 33.756 1.00 88.01 301 SER A C 1
ATOM 2438 O O . SER A 1 313 ? -16.787 -0.817 33.956 1.00 88.01 301 SER A O 1
ATOM 2441 N N . ALA A 1 314 ? -14.774 -0.870 32.932 1.00 85.96 302 ALA A N 1
ATOM 2442 C CA . ALA A 1 314 ? -15.034 -2.112 32.205 1.00 86.61 302 ALA A CA 1
ATOM 2443 C C . ALA A 1 314 ? -14.972 -3.314 33.141 1.00 91.89 302 ALA A C 1
ATOM 2444 O O . ALA A 1 314 ? -15.895 -4.121 33.127 1.00 93.01 302 ALA A O 1
ATOM 2446 N N . ASP A 1 315 ? -13.916 -3.421 33.977 1.00 88.47 303 ASP A N 1
ATOM 2447 C CA . ASP A 1 315 ? -13.785 -4.506 34.965 1.00 89.15 303 ASP A CA 1
ATOM 2448 C C . ASP A 1 315 ? -15.005 -4.498 35.883 1.00 92.24 303 ASP A C 1
ATOM 2449 O O . ASP A 1 315 ? -15.554 -5.557 36.184 1.00 91.80 303 ASP A O 1
ATOM 2454 N N . ASP A 1 316 ? -15.486 -3.289 36.224 1.00 88.72 304 ASP A N 1
ATOM 2455 C CA . ASP A 1 316 ? -16.695 -3.084 37.006 1.00 89.46 304 ASP A CA 1
ATOM 2456 C C . ASP A 1 316 ? -17.969 -3.314 36.205 1.00 94.86 304 ASP A C 1
ATOM 2457 O O . ASP A 1 316 ? -18.990 -3.602 36.815 1.00 95.26 304 ASP A O 1
ATOM 2462 N N . ILE A 1 317 ? -17.926 -3.221 34.849 1.00 91.35 305 ILE A N 1
ATOM 2463 C CA . ILE A 1 317 ? -19.110 -3.500 34.020 1.00 91.19 305 ILE A CA 1
ATOM 2464 C C . ILE A 1 317 ? -19.309 -5.017 33.891 1.00 96.18 305 ILE A C 1
ATOM 2465 O O . ILE A 1 317 ? -20.424 -5.470 33.634 1.00 97.13 305 ILE A O 1
ATOM 2470 N N . ASP A 1 318 ? -18.236 -5.798 34.097 1.00 92.40 306 ASP A N 1
ATOM 2471 C CA . ASP A 1 318 ? -18.306 -7.251 34.063 1.00 93.81 306 ASP A CA 1
ATOM 2472 C C . ASP A 1 318 ? -19.176 -7.769 35.236 1.00 101.28 306 ASP A C 1
ATOM 2473 O O . ASP A 1 318 ? -19.670 -8.895 35.152 1.00 102.84 306 ASP A O 1
ATOM 2478 N N . LYS A 1 319 ? -19.429 -6.925 36.299 1.00 98.32 307 LYS A N 1
ATOM 2479 C CA . LYS A 1 319 ? -20.256 -7.319 37.451 1.00 99.89 307 LYS A CA 1
ATOM 2480 C C . LYS A 1 319 ? -21.098 -6.204 38.168 1.00 104.04 307 LYS A C 1
ATOM 2481 O O . LYS A 1 319 ? -22.292 -6.425 38.387 1.00 103.93 307 LYS A O 1
ATOM 2483 N N . ILE A 1 321 ? -20.483 -5.054 38.563 1.00 100.52 309 ILE A N 1
ATOM 2484 C CA . ILE A 1 321 ? -21.095 -4.010 39.416 1.00 100.21 309 ILE A CA 1
ATOM 2485 C C . ILE A 1 321 ? -21.603 -2.715 38.675 1.00 103.55 309 ILE A C 1
ATOM 2486 O O . ILE A 1 321 ? -21.184 -2.402 37.561 1.00 102.96 309 ILE A O 1
ATOM 2491 N N . ASP A 1 322 ? -22.489 -1.958 39.373 1.00 99.92 310 ASP A N 1
ATOM 2492 C CA . ASP A 1 322 ? -23.187 -0.737 38.949 1.00 99.16 310 ASP A CA 1
ATOM 2493 C C . ASP A 1 322 ? -22.643 0.523 39.661 1.00 103.26 310 ASP A C 1
ATOM 2494 O O . ASP A 1 322 ? -22.896 0.725 40.853 1.00 103.03 310 ASP A O 1
ATOM 2499 N N . LYS A 1 323 ? -21.883 1.360 38.911 1.00 99.71 311 LYS A N 1
ATOM 2500 C CA . LYS A 1 323 ? -21.235 2.579 39.420 1.00 98.39 311 LYS A CA 1
ATOM 2501 C C . LYS A 1 323 ? -20.847 3.574 38.313 1.00 100.26 311 LYS A C 1
ATOM 2502 O O . LYS A 1 323 ? -19.884 3.333 37.570 1.00 99.53 311 LYS A O 1
ATOM 2504 N N . VAL A 1 324 ? -21.574 4.712 38.235 1.00 95.08 312 VAL A N 1
ATOM 2505 C CA . VAL A 1 324 ? -21.317 5.800 37.282 1.00 93.87 312 VAL A CA 1
ATOM 2506 C C . VAL A 1 324 ? -20.210 6.696 37.874 1.00 96.26 312 VAL A C 1
ATOM 2507 O O . VAL A 1 324 ? -20.444 7.422 38.847 1.00 95.68 312 VAL A O 1
ATOM 2511 N N . LEU A 1 325 ? -19.004 6.624 37.284 1.00 92.16 313 LEU A N 1
ATOM 2512 C CA . LEU A 1 325 ? -17.816 7.363 37.715 1.00 91.67 313 LEU A CA 1
ATOM 2513 C C . LEU A 1 325 ? -17.942 8.872 37.492 1.00 96.32 313 LEU A C 1
ATOM 2514 O O . LEU A 1 325 ? -17.658 9.648 38.405 1.00 96.62 313 LEU A O 1
ATOM 2519 N N . TYR A 1 326 ? -18.394 9.272 36.293 1.00 92.80 314 TYR A N 1
ATOM 2520 C CA . TYR A 1 326 ? -18.650 10.653 35.875 1.00 92.90 314 TYR A CA 1
ATOM 2521 C C . TYR A 1 326 ? -19.842 10.670 34.932 1.00 94.37 314 TYR A C 1
ATOM 2522 O O . TYR A 1 326 ? -20.028 9.737 34.152 1.00 93.10 314 TYR A O 1
ATOM 2531 N N . GLN A 1 327 ? -20.657 11.720 35.020 1.00 88.45 315 GLN A N 1
ATOM 2532 C CA . GLN A 1 327 ? -21.830 11.865 34.169 1.00 87.81 315 GLN A CA 1
ATOM 2533 C C . GLN A 1 327 ? -21.898 13.273 33.614 1.00 90.33 315 GLN A C 1
ATOM 2534 O O . GLN A 1 327 ? -21.501 14.223 34.290 1.00 89.75 315 GLN A O 1
ATOM 2540 N N . MET A 1 328 ? -22.389 13.403 32.373 1.00 86.11 316 MET A N 1
ATOM 2541 C CA . MET A 1 328 ? -22.502 14.682 31.689 1.00 85.62 316 MET A CA 1
ATOM 2542 C C . MET A 1 328 ? -23.627 14.664 30.663 1.00 90.68 316 MET A C 1
ATOM 2543 O O . MET A 1 328 ? -23.743 13.732 29.873 1.00 89.65 316 MET A O 1
ATOM 2548 N N . ASP 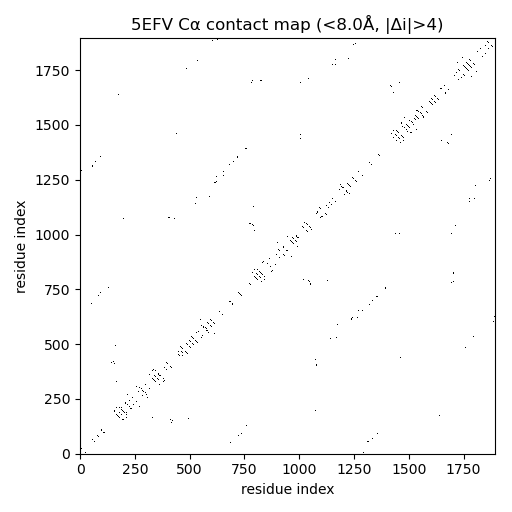A 1 329 ? -24.428 15.721 30.661 1.00 89.28 317 ASP A N 1
ATOM 2549 C CA . ASP A 1 329 ? -25.507 15.897 29.704 1.00 90.11 317 ASP A CA 1
ATOM 2550 C C . ASP A 1 329 ? -24.938 16.583 28.475 1.00 95.10 317 ASP A C 1
ATOM 2551 O O . ASP A 1 329 ? -24.119 17.501 28.603 1.00 94.88 317 ASP A O 1
ATOM 2556 N N . ILE A 1 330 ? -25.371 16.157 27.290 1.00 91.94 318 ILE A N 1
ATOM 2557 C CA . ILE A 1 330 ? -24.923 16.793 26.058 1.00 91.95 318 ILE A CA 1
ATOM 2558 C C . ILE A 1 330 ? -25.903 17.921 25.769 1.00 96.99 318 ILE A C 1
ATOM 2559 O O . ILE A 1 330 ? -27.081 17.653 25.525 1.00 96.41 318 ILE A O 1
ATOM 2564 N N . PRO A 1 331 ? -25.449 19.191 25.835 1.00 94.71 319 PRO A N 1
ATOM 2565 C CA . PRO A 1 331 ? -26.365 20.303 25.563 1.00 95.38 319 PRO A CA 1
ATOM 2566 C C . PRO A 1 331 ? -26.795 20.356 24.094 1.00 102.85 319 PRO A C 1
ATOM 2567 O O . PRO A 1 331 ? -26.377 19.533 23.278 1.00 103.17 319 PRO A O 1
ATOM 2571 N N . MET A 1 332 ? -27.663 21.308 23.774 1.00 101.01 320 MET A N 1
ATOM 2572 C CA . MET A 1 332 ? -28.144 21.546 22.421 1.00 101.42 320 MET A CA 1
ATOM 2573 C C . MET A 1 332 ? -27.653 22.970 22.054 1.00 104.55 320 MET A C 1
ATOM 2574 O O . MET A 1 332 ? -27.544 23.801 22.962 1.00 104.23 320 MET A O 1
ATOM 2579 N N . GLU A 1 333 ? -27.262 23.255 20.786 1.00 99.57 321 GLU A N 1
ATOM 2580 C CA . GLU A 1 333 ? -27.365 22.393 19.609 1.00 99.06 321 GLU A CA 1
ATOM 2581 C C . GLU A 1 333 ? -26.124 21.541 19.325 1.00 101.10 321 GLU A C 1
ATOM 2582 O O . GLU A 1 333 ? -25.202 21.978 18.630 1.00 101.14 321 GLU A O 1
ATOM 2584 N N . TYR A 1 334 ? -26.133 20.308 19.850 1.00 95.50 322 TYR A N 1
ATOM 2585 C CA . TYR A 1 334 ? -25.122 19.272 19.625 1.00 94.32 322 TYR A CA 1
ATOM 2586 C C . TYR A 1 334 ? -25.861 17.970 19.254 1.00 95.82 322 TYR A C 1
ATOM 2587 O O . TYR A 1 334 ? -25.238 16.970 18.890 1.00 95.22 322 TYR A O 1
ATOM 2596 N N . THR A 1 335 ? -27.211 18.021 19.328 1.00 90.75 323 THR A N 1
ATOM 2597 C CA . THR A 1 335 ? -28.174 16.965 18.995 1.00 89.58 323 THR A CA 1
ATOM 2598 C C . THR A 1 335 ? -29.357 17.621 18.272 1.00 92.64 323 THR A C 1
ATOM 2599 O O . THR A 1 335 ? -30.364 17.952 18.896 1.00 91.99 323 THR A O 1
ATOM 2603 N N . SER A 1 336 ? -29.195 17.843 16.949 1.00 89.38 324 SER A N 1
ATOM 2604 C CA . SER A 1 336 ? -30.132 18.466 16.000 1.00 89.15 324 SER A CA 1
ATOM 2605 C C . SER A 1 336 ? -30.167 20.010 16.171 1.00 91.92 324 SER A C 1
ATOM 2606 O O . SER A 1 336 ? -29.531 20.515 17.097 1.00 90.63 324 SER A O 1
ATOM 2608 N N . ASP A 1 337 ? -30.867 20.759 15.302 1.00 88.42 325 ASP A N 1
ATOM 2609 C CA . ASP A 1 337 ? -31.597 20.301 14.117 1.00 87.84 325 ASP A CA 1
ATOM 2610 C C . ASP A 1 337 ? -30.709 20.399 12.893 1.00 89.94 325 ASP A C 1
ATOM 2611 O O . ASP A 1 337 ? -30.798 19.582 11.973 1.00 89.34 325 ASP A O 1
ATOM 2612 N N . THR A 1 338 ? -29.834 21.417 12.904 1.00 84.90 326 THR A N 1
ATOM 2613 C CA . THR A 1 338 ? -28.835 21.729 11.884 1.00 83.54 326 THR A CA 1
ATOM 2614 C C . THR A 1 338 ? -27.481 21.106 12.282 1.00 82.53 326 THR A C 1
ATOM 2615 O O . THR A 1 338 ? -26.534 21.134 11.488 1.00 81.24 326 THR A O 1
ATOM 2619 N N . GLN A 1 339 ? -27.395 20.557 13.522 1.00 75.33 327 GLN A N 1
ATOM 2620 C CA . GLN A 1 339 ? -26.194 19.899 14.048 1.00 73.07 327 GLN A CA 1
ATOM 2621 C C . GLN A 1 339 ? -26.494 18.574 14.811 1.00 73.77 327 GLN A C 1
ATOM 2622 O O . GLN A 1 339 ? -26.181 18.497 16.002 1.00 72.74 327 GLN A O 1
ATOM 2628 N N . PRO A 1 340 ? -27.055 17.509 14.167 1.00 69.01 328 PRO A N 1
ATOM 2629 C CA . PRO A 1 340 ? -27.287 16.250 14.903 1.00 68.85 328 PRO A CA 1
ATOM 2630 C C . PRO A 1 340 ? -26.004 15.471 15.152 1.00 72.86 328 PRO A C 1
ATOM 2631 O O . PRO A 1 340 ? -25.028 15.675 14.431 1.00 73.34 328 PRO A O 1
ATOM 2635 N N . MET A 1 341 ? -25.997 14.587 16.170 1.00 67.99 329 MET A N 1
ATOM 2636 C CA . MET A 1 341 ? -24.829 13.763 16.483 1.00 66.68 329 MET A CA 1
ATOM 2637 C C . MET A 1 341 ? -24.501 12.812 15.314 1.00 69.94 329 MET A C 1
ATOM 2638 O O . MET A 1 341 ? -25.381 12.121 14.800 1.00 69.46 329 MET A O 1
ATOM 2643 N N . GLN A 1 342 ? -23.230 12.799 14.909 1.00 66.13 330 GLN A N 1
ATOM 2644 C CA . GLN A 1 342 ? -22.724 11.973 13.816 1.00 65.33 330 GLN A CA 1
ATOM 2645 C C . GLN A 1 342 ? -21.541 11.097 14.242 1.00 69.02 330 GLN A C 1
ATOM 2646 O O . GLN A 1 342 ? -21.261 10.094 13.593 1.00 68.76 330 GLN A O 1
ATOM 2652 N N . GLY A 1 343 ? -20.863 11.485 15.317 1.00 63.83 331 GLY A N 1
ATOM 2653 C CA . GLY A 1 343 ? -19.707 10.760 15.823 1.00 63.03 331 GLY A CA 1
ATOM 2654 C C . GLY A 1 343 ? -19.412 11.026 17.279 1.00 65.60 331 GLY A C 1
ATOM 2655 O O . GLY A 1 343 ? -19.677 12.118 17.792 1.00 64.97 331 GLY A O 1
ATOM 2656 N N . ILE A 1 344 ? -18.885 9.999 17.949 1.00 61.59 332 ILE A N 1
ATOM 2657 C CA . ILE A 1 344 ? -18.508 10.033 19.358 1.00 61.24 332 ILE A CA 1
ATOM 2658 C C . ILE A 1 344 ? -17.284 9.156 19.582 1.00 63.66 332 ILE A C 1
ATOM 2659 O O . ILE A 1 344 ? -17.211 8.044 19.056 1.00 64.39 332 ILE A O 1
ATOM 2664 N N . THR A 1 345 ? -16.335 9.658 20.373 1.00 58.64 333 THR A N 1
ATOM 2665 C CA . THR A 1 345 ? -15.164 8.926 20.844 1.00 58.16 333 THR A CA 1
ATOM 2666 C C . THR A 1 345 ? -14.675 9.580 22.163 1.00 62.82 333 THR A C 1
ATOM 2667 O O . THR A 1 345 ? -15.263 10.566 22.627 1.00 62.58 333 THR A O 1
ATOM 2671 N N . TYR A 1 346 ? -13.634 9.004 22.772 1.00 59.26 334 TYR A N 1
ATOM 2672 C CA . TYR A 1 346 ? -13.068 9.490 24.024 1.00 59.27 334 TYR A CA 1
ATOM 2673 C C . TYR A 1 346 ? -11.585 9.165 24.073 1.00 62.78 334 TYR A C 1
ATOM 2674 O O . TYR A 1 346 ? -11.171 8.089 23.637 1.00 61.85 334 TYR A O 1
ATOM 2683 N N . ASP A 1 347 ? -10.806 10.076 24.681 1.00 59.83 335 ASP A N 1
ATOM 2684 C CA . ASP A 1 347 ? -9.373 9.947 24.932 1.00 60.19 335 ASP A CA 1
ATOM 2685 C C . ASP A 1 347 ? -8.960 10.910 26.035 1.00 66.07 335 ASP A C 1
ATOM 2686 O O . ASP A 1 347 ? -9.351 12.080 25.996 1.00 65.92 335 ASP A O 1
ATOM 2691 N N . ALA A 1 348 ? -8.146 10.412 26.998 1.00 62.94 336 ALA A N 1
ATOM 2692 C CA . ALA A 1 348 ? -7.541 11.154 28.106 1.00 63.52 336 ALA A CA 1
ATOM 2693 C C . ALA A 1 348 ? -8.445 12.239 28.709 1.00 67.64 336 ALA A C 1
ATOM 2694 O O . ALA A 1 348 ? -8.121 13.432 28.639 1.00 66.99 336 ALA A O 1
ATOM 2696 N N . GLY A 1 349 ? -9.593 11.805 29.242 1.00 64.70 337 GLY A N 1
ATOM 2697 C CA . GLY A 1 349 ? -10.583 12.657 29.899 1.00 65.16 337 GLY A CA 1
ATOM 2698 C C . GLY A 1 349 ? -11.357 13.624 29.024 1.00 71.24 337 GLY A C 1
ATOM 2699 O O . GLY A 1 349 ? -12.096 14.469 29.544 1.00 72.26 337 GLY A O 1
ATOM 2700 N N . ILE A 1 350 ? -11.220 13.506 27.695 1.00 68.11 338 ILE A N 1
ATOM 2701 C CA . ILE A 1 350 ? -11.896 14.380 26.732 1.00 67.46 338 ILE A CA 1
ATOM 2702 C C . ILE A 1 350 ? -12.893 13.583 25.893 1.00 71.88 338 ILE A C 1
ATOM 2703 O O . ILE A 1 350 ? -12.524 12.570 25.298 1.00 72.26 338 ILE A O 1
ATOM 2708 N N . LEU A 1 351 ? -14.154 14.045 25.865 1.00 67.41 339 LEU A N 1
ATOM 2709 C CA . LEU A 1 351 ? -15.218 13.459 25.069 1.00 66.40 339 LEU A CA 1
ATOM 2710 C C . LEU A 1 351 ? -15.271 14.218 23.747 1.00 67.43 339 LEU A C 1
ATOM 2711 O O . LEU A 1 351 ? -15.497 15.429 23.733 1.00 67.32 339 LEU A O 1
ATOM 2716 N N . TYR A 1 352 ? -15.043 13.499 22.639 1.00 61.25 340 TYR A N 1
ATOM 2717 C CA . TYR A 1 352 ? -15.083 14.064 21.294 1.00 59.18 340 TYR A CA 1
ATOM 2718 C C . TYR A 1 352 ? -16.450 13.821 20.680 1.00 63.92 340 TYR A C 1
ATOM 2719 O O . TYR A 1 352 ? -16.958 12.702 20.706 1.00 64.12 340 TYR A O 1
ATOM 2728 N N . TRP A 1 353 ? -17.048 14.889 20.153 1.00 61.43 341 TRP A N 1
ATOM 2729 C CA . TRP A 1 353 ? -18.394 14.894 19.609 1.00 61.65 341 TRP A CA 1
ATOM 2730 C C . TRP A 1 353 ? -18.393 15.544 18.227 1.00 64.51 341 TRP A C 1
ATOM 2731 O O . TRP A 1 353 ? -17.981 16.690 18.072 1.00 63.45 341 TRP A O 1
ATOM 2742 N N . TYR A 1 354 ? -18.866 14.797 17.231 1.00 61.58 342 TYR A N 1
ATOM 2743 C CA . TYR A 1 354 ? -18.907 15.204 15.837 1.00 62.02 342 TYR A CA 1
ATOM 2744 C C . TYR A 1 354 ? -20.356 15.440 15.410 1.00 66.43 342 TYR A C 1
ATOM 2745 O O . TYR A 1 354 ? -21.192 14.552 15.558 1.00 66.50 342 TYR A O 1
ATOM 2754 N N . THR A 1 355 ? -20.648 16.661 14.941 1.00 63.22 343 THR A N 1
ATOM 2755 C CA . THR A 1 355 ? -21.955 17.111 14.425 1.00 64.66 343 THR A CA 1
ATOM 2756 C C . THR A 1 355 ? -21.639 17.598 12.971 1.00 73.98 343 THR A C 1
ATOM 2757 O O . THR A 1 355 ? -20.490 17.927 12.735 1.00 73.59 343 THR A O 1
ATOM 2761 N N . GLY A 1 356 ? -22.536 17.610 11.987 1.00 75.32 344 GLY A N 1
ATOM 2762 C CA . GLY A 1 356 ? -23.949 17.268 11.946 1.00 77.80 344 GLY A CA 1
ATOM 2763 C C . GLY A 1 356 ? -24.494 17.717 10.597 1.00 88.10 344 GLY A C 1
ATOM 2764 O O . GLY A 1 356 ? -23.861 18.542 9.936 1.00 88.09 344 GLY A O 1
ATOM 2765 N N . ASP A 1 357 ? -25.666 17.190 10.175 1.00 89.64 345 ASP A N 1
ATOM 2766 C CA . ASP A 1 357 ? -26.381 17.484 8.915 1.00 92.77 345 ASP A CA 1
ATOM 2767 C C . ASP A 1 357 ? -26.664 19.004 8.623 1.00 101.14 345 ASP A C 1
ATOM 2768 O O . ASP A 1 357 ? -27.408 19.607 9.392 1.00 101.37 345 ASP A O 1
ATOM 2773 N N . SER A 1 358 ? -26.180 19.623 7.499 1.00 100.35 346 SER A N 1
ATOM 2774 C CA . SER A 1 358 ? -25.285 19.176 6.407 1.00 101.06 346 SER A CA 1
ATOM 2775 C C . SER A 1 358 ? -25.545 17.726 5.889 1.00 106.61 346 SER A C 1
ATOM 2776 O O . SER A 1 358 ? -25.198 16.786 6.605 1.00 105.30 346 SER A O 1
ATOM 2779 N N . ASN A 1 359 ? -26.141 17.485 4.691 1.00 105.42 347 ASN A N 1
ATOM 2780 C CA . ASN A 1 359 ? -26.606 18.291 3.544 1.00 107.51 347 ASN A CA 1
ATOM 2781 C C . ASN A 1 359 ? -27.325 19.660 3.806 1.00 114.55 347 ASN A C 1
ATOM 2782 O O . ASN A 1 359 ? -28.465 19.669 4.300 1.00 115.28 347 ASN A O 1
ATOM 2787 N N . THR A 1 360 ? -26.742 20.802 3.333 1.00 112.71 348 THR A N 1
ATOM 2788 C CA . THR A 1 360 ? -25.383 20.988 2.778 1.00 111.92 348 THR A CA 1
ATOM 2789 C C . THR A 1 360 ? -24.773 22.206 3.484 1.00 115.09 348 THR A C 1
ATOM 2790 O O . THR A 1 360 ? -23.882 22.039 4.318 1.00 112.80 348 THR A O 1
ATOM 2794 N N . ALA A 1 361 ? -25.333 23.410 3.204 1.00 112.71 349 ALA A N 1
ATOM 2795 C CA . ALA A 1 361 ? -24.974 24.742 3.703 1.00 111.98 349 ALA A CA 1
ATOM 2796 C C . ALA A 1 361 ? -24.061 24.768 4.948 1.00 112.85 349 ALA A C 1
ATOM 2797 O O . ALA A 1 361 ? -22.870 25.063 4.818 1.00 112.79 349 ALA A O 1
ATOM 2799 N N . ASN A 1 362 ? -24.621 24.451 6.134 1.00 106.40 350 ASN A N 1
ATOM 2800 C CA . ASN A 1 362 ? -23.958 24.476 7.446 1.00 103.88 350 ASN A CA 1
ATOM 2801 C C . ASN A 1 362 ? -22.719 23.562 7.565 1.00 103.23 350 ASN A C 1
ATOM 2802 O O . ASN A 1 362 ? -22.757 22.409 7.126 1.00 102.51 350 ASN A O 1
ATOM 2807 N N . PRO A 1 363 ? -21.618 24.046 8.183 1.00 96.26 351 PRO A N 1
ATOM 2808 C CA . PRO A 1 363 ? -20.435 23.184 8.311 1.00 93.53 351 PRO A CA 1
ATOM 2809 C C . PRO A 1 363 ? -20.523 22.120 9.408 1.00 91.80 351 PRO A C 1
ATOM 2810 O O . PRO A 1 363 ? -21.304 22.248 10.360 1.00 91.11 351 PRO A O 1
ATOM 2814 N N . ASN A 1 364 ? -19.714 21.052 9.253 1.00 83.31 352 ASN A N 1
ATOM 2815 C CA . ASN A 1 364 ? -19.594 19.973 10.225 1.00 79.50 352 ASN A CA 1
ATOM 2816 C C . ASN A 1 364 ? -18.646 20.439 11.309 1.00 78.74 352 ASN A C 1
ATOM 2817 O O . ASN A 1 364 ? -17.649 21.101 11.017 1.00 78.04 352 ASN A O 1
ATOM 2822 N N . TYR A 1 365 ? -18.953 20.106 12.553 1.00 72.44 353 TYR A N 1
ATOM 2823 C CA . TYR A 1 365 ? -18.157 20.517 13.687 1.00 70.87 353 TYR A CA 1
ATOM 2824 C C . TYR A 1 365 ? -17.663 19.382 14.551 1.00 72.10 353 TYR A C 1
ATOM 2825 O O . TYR A 1 365 ? -18.396 18.431 14.835 1.00 72.22 353 TYR A O 1
ATOM 2834 N N . LEU A 1 366 ? -16.422 19.522 15.011 1.00 65.62 354 LEU A N 1
ATOM 2835 C CA . LEU A 1 366 ? -15.814 18.621 15.970 1.00 64.24 354 LEU A CA 1
ATOM 2836 C C . LEU A 1 366 ? -15.680 19.419 17.260 1.00 68.06 354 LEU A C 1
ATOM 2837 O O . LEU A 1 366 ? -15.118 20.517 17.257 1.00 68.17 354 LEU A O 1
ATOM 2842 N N . GLN A 1 367 ? -16.217 18.873 18.348 1.00 64.05 355 GLN A N 1
ATOM 2843 C CA . GLN A 1 367 ? -16.167 19.486 19.661 1.00 64.43 355 GLN A CA 1
ATOM 2844 C C . GLN A 1 367 ? -15.426 18.578 20.603 1.00 69.08 355 GLN A C 1
ATOM 2845 O O . GLN A 1 367 ? -15.349 17.371 20.389 1.00 69.08 355 GLN A O 1
ATOM 2851 N N . GLY A 1 368 ? -14.906 19.172 21.657 1.00 67.09 356 GLY A N 1
ATOM 2852 C CA . GLY A 1 368 ? -14.214 18.473 22.724 1.00 67.84 356 GLY A CA 1
ATOM 2853 C C . GLY A 1 368 ? -14.759 18.972 24.038 1.00 73.69 356 GLY A C 1
ATOM 2854 O O . GLY A 1 368 ? -14.933 20.181 24.218 1.00 73.32 356 GLY A O 1
ATOM 2855 N N . PHE A 1 369 ? -15.099 18.046 24.927 1.00 72.24 357 PHE A N 1
ATOM 2856 C CA . PHE A 1 369 ? -15.621 18.386 26.247 1.00 73.52 357 PHE A CA 1
ATOM 2857 C C . PHE A 1 369 ? -14.804 17.697 27.315 1.00 78.96 357 PHE A C 1
ATOM 2858 O O . PHE A 1 369 ? -14.457 16.522 27.155 1.00 77.35 357 PHE A O 1
ATOM 2866 N N . ASP A 1 370 ? -14.543 18.404 28.436 1.00 78.16 358 ASP A N 1
ATOM 2867 C CA . ASP A 1 370 ? -13.843 17.809 29.570 1.00 79.80 358 ASP A CA 1
ATOM 2868 C C . ASP A 1 370 ? -14.923 17.029 30.311 1.00 86.95 358 ASP A C 1
ATOM 2869 O O . ASP A 1 370 ? -15.844 17.637 30.857 1.00 86.82 358 ASP A O 1
ATOM 2874 N N . ILE A 1 371 ? -14.847 15.684 30.275 1.00 85.11 359 ILE A N 1
ATOM 2875 C CA . ILE A 1 371 ? -15.860 14.821 30.881 1.00 85.42 359 ILE A CA 1
ATOM 2876 C C . ILE A 1 371 ? -16.064 15.045 32.405 1.00 90.75 359 ILE A C 1
ATOM 2877 O O . ILE A 1 371 ? -17.185 14.872 32.888 1.00 90.66 359 ILE A O 1
ATOM 2879 N N . LYS A 1 372 ? -15.021 15.483 33.140 1.00 88.35 360 LYS A N 1
ATOM 2880 C CA . LYS A 1 372 ? -15.137 15.727 34.590 1.00 89.13 360 LYS A CA 1
ATOM 2881 C C . LYS A 1 372 ? -15.669 17.137 34.947 1.00 92.09 360 LYS A C 1
ATOM 2882 O O . LYS A 1 372 ? -16.422 17.251 35.917 1.00 92.43 360 LYS A O 1
ATOM 2888 N N . THR A 1 373 ? -15.312 18.189 34.172 1.00 86.71 361 THR A N 1
ATOM 2889 C CA . THR A 1 373 ? -15.797 19.559 34.426 1.00 85.42 361 THR A CA 1
ATOM 2890 C C . THR A 1 373 ? -17.047 19.937 33.600 1.00 87.74 361 THR A C 1
ATOM 2891 O O . THR A 1 373 ? -17.670 20.962 33.890 1.00 86.92 361 THR A O 1
ATOM 2895 N N . LYS A 1 374 ? -17.377 19.139 32.547 1.00 83.16 362 LYS A N 1
ATOM 2896 C CA . LYS A 1 374 ? -18.504 19.322 31.611 1.00 81.39 362 LYS A CA 1
ATOM 2897 C C . LYS A 1 374 ? -18.341 20.548 30.669 1.00 83.87 362 LYS A C 1
ATOM 2898 O O . LYS A 1 374 ? -19.257 20.852 29.899 1.00 83.14 362 LYS A O 1
ATOM 2900 N N . GLU A 1 375 ? -17.169 21.214 30.695 1.00 79.95 363 GLU A N 1
ATOM 2901 C CA . GLU A 1 375 ? -16.894 22.395 29.870 1.00 79.11 363 GLU A CA 1
ATOM 2902 C C . GLU A 1 375 ? -16.469 22.069 28.432 1.00 80.52 363 GLU A C 1
ATOM 2903 O O . GLU A 1 375 ? -15.761 21.088 28.192 1.00 80.62 363 GLU A O 1
ATOM 2909 N N . LEU A 1 376 ? -16.876 22.928 27.488 1.00 74.42 364 LEU A N 1
ATOM 2910 C CA . LEU A 1 376 ? -16.490 22.816 26.089 1.00 72.70 364 LEU A CA 1
ATOM 2911 C C . LEU A 1 376 ? -15.052 23.360 25.981 1.00 74.76 364 LEU A C 1
ATOM 2912 O O . LEU A 1 376 ? -14.800 24.509 26.347 1.00 74.15 364 LEU A O 1
ATOM 2917 N N . LEU A 1 377 ? -14.111 22.516 25.530 1.00 70.03 365 LEU A N 1
ATOM 2918 C CA . LEU A 1 377 ? -12.697 22.881 25.383 1.00 69.03 365 LEU A CA 1
ATOM 2919 C C . LEU A 1 377 ? -12.406 23.512 24.023 1.00 70.08 365 LEU A C 1
ATOM 2920 O O . LEU A 1 377 ? -11.575 24.417 23.932 1.00 69.74 365 LEU A O 1
ATOM 2925 N N . PHE A 1 378 ? -13.073 23.017 22.964 1.00 64.42 366 PHE A N 1
ATOM 2926 C CA . PHE A 1 378 ? -12.922 23.515 21.595 1.00 62.79 366 PHE A CA 1
ATOM 2927 C C . PHE A 1 378 ? -14.117 23.146 20.727 1.00 66.37 366 PHE A C 1
ATOM 2928 O O . PHE A 1 378 ? -14.787 22.152 20.991 1.00 66.48 366 PHE A O 1
ATOM 2936 N N . LYS A 1 379 ? -14.345 23.936 19.677 1.00 62.58 367 LYS A N 1
ATOM 2937 C CA . LYS A 1 379 ? -15.356 23.744 18.648 1.00 62.34 367 LYS A CA 1
ATOM 2938 C C . LYS A 1 379 ? -14.646 24.154 17.382 1.00 67.60 367 LYS A C 1
ATOM 2939 O O . LYS A 1 379 ? -14.113 25.265 17.291 1.00 68.05 367 LYS A O 1
ATOM 2945 N N . ARG A 1 380 ? -14.587 23.233 16.428 1.00 64.55 368 ARG A N 1
ATOM 2946 C CA . ARG A 1 380 ? -13.825 23.425 15.216 1.00 64.48 368 ARG A CA 1
ATOM 2947 C C . ARG A 1 380 ? -14.558 22.897 13.990 1.00 67.63 368 ARG A C 1
ATOM 2948 O O . ARG A 1 380 ? -15.144 21.815 14.034 1.00 67.34 368 ARG A O 1
ATOM 2956 N N . ARG A 1 381 ? -14.518 23.668 12.898 1.00 64.39 369 ARG A N 1
ATOM 2957 C CA . ARG A 1 381 ? -15.099 23.302 11.613 1.00 64.52 369 ARG A CA 1
ATOM 2958 C C . ARG A 1 381 ? -14.194 22.236 10.988 1.00 69.07 369 ARG A C 1
ATOM 2959 O O . ARG A 1 381 ? -12.971 22.409 10.961 1.00 68.09 369 ARG A O 1
ATOM 2963 N N . ILE A 1 382 ? -14.794 21.126 10.523 1.00 66.23 370 ILE A N 1
ATOM 2964 C CA . ILE A 1 382 ? -14.085 20.036 9.850 1.00 65.11 370 ILE A CA 1
ATOM 2965 C C . ILE A 1 382 ? -14.480 20.071 8.377 1.00 70.07 370 ILE A C 1
ATOM 2966 O O . ILE A 1 382 ? -15.646 19.840 8.051 1.00 70.00 370 ILE A O 1
ATOM 2971 N N . ASP A 1 383 ? -13.511 20.355 7.486 1.00 67.83 371 ASP A N 1
ATOM 2972 C CA . ASP A 1 383 ? -13.753 20.421 6.048 1.00 69.29 371 ASP A CA 1
ATOM 2973 C C . ASP A 1 383 ? -12.597 19.842 5.233 1.00 76.20 371 ASP A C 1
ATOM 2974 O O . ASP A 1 383 ? -11.436 20.161 5.498 1.00 76.40 371 ASP A O 1
ATOM 2979 N N . ILE A 1 384 ? -12.925 19.025 4.217 1.00 77.37 372 ILE A N 1
ATOM 2980 C CA . ILE A 1 384 ? -11.940 18.412 3.323 1.00 78.58 372 ILE A CA 1
ATOM 2981 C C . ILE A 1 384 ? -12.079 18.909 1.871 1.00 86.25 372 ILE A C 1
ATOM 2982 O O . ILE A 1 384 ? -13.191 18.964 1.344 1.00 85.65 372 ILE A O 1
ATOM 2987 N N . GLY A 1 385 ? -10.939 19.215 1.239 1.00 85.78 373 GLY A N 1
ATOM 2988 C CA . GLY A 1 385 ? -10.867 19.647 -0.153 1.00 86.66 373 GLY A CA 1
ATOM 2989 C C . GLY A 1 385 ? -9.762 18.976 -0.951 1.00 92.91 373 GLY A C 1
ATOM 2990 O O . GLY A 1 385 ? -8.809 19.638 -1.370 1.00 93.62 373 GLY A O 1
ATOM 2991 N N . GLY A 1 386 ? -9.890 17.670 -1.162 1.00 90.44 374 GLY A N 1
ATOM 2992 C CA . GLY A 1 386 ? -8.896 16.872 -1.879 1.00 90.94 374 GLY A CA 1
ATOM 2993 C C . GLY A 1 386 ? -9.395 16.198 -3.142 1.00 95.52 374 GLY A C 1
ATOM 2994 O O . GLY A 1 386 ? -8.594 15.651 -3.913 1.00 95.10 374 GLY A O 1
ATOM 2995 N N . VAL A 1 387 ? -10.732 16.227 -3.346 1.00 91.87 375 VAL A N 1
ATOM 2996 C CA . VAL A 1 387 ? -11.445 15.661 -4.503 1.00 91.25 375 VAL A CA 1
ATOM 2997 C C . VAL A 1 387 ? -12.018 16.797 -5.393 1.00 93.98 375 VAL A C 1
ATOM 2998 O O . VAL A 1 387 ? -12.873 16.560 -6.248 1.00 93.05 375 VAL A O 1
ATOM 3002 N N . ASN A 1 388 ? -11.496 18.031 -5.176 1.00 90.45 376 ASN A N 1
ATOM 3003 C CA . ASN A 1 388 ? -11.785 19.305 -5.854 1.00 101.88 376 ASN A CA 1
ATOM 3004 C C . ASN A 1 388 ? -11.830 19.215 -7.396 1.00 130.59 376 ASN A C 1
ATOM 3005 O O . ASN A 1 388 ? -10.814 18.988 -8.063 1.00 82.66 376 ASN A O 1
ATOM 3010 N N . PHE A 1 395 ? -22.296 19.414 0.394 1.00 98.74 383 PHE A N 1
ATOM 3011 C CA . PHE A 1 395 ? -20.907 19.226 -0.020 1.00 98.11 383 PHE A CA 1
ATOM 3012 C C . PHE A 1 395 ? -20.359 17.900 0.543 1.00 99.38 383 PHE A C 1
ATOM 3013 O O . PHE A 1 395 ? -20.366 16.882 -0.156 1.00 98.64 383 PHE A O 1
ATOM 3021 N N . GLN A 1 396 ? -19.915 17.920 1.813 1.00 94.00 384 GLN A N 1
ATOM 3022 C CA . GLN A 1 396 ? -19.327 16.787 2.528 1.00 92.49 384 GLN A CA 1
ATOM 3023 C C . GLN A 1 396 ? -20.058 16.584 3.853 1.00 92.41 384 GLN A C 1
ATOM 3024 O O . GLN A 1 396 ? -20.409 17.571 4.509 1.00 91.96 384 GLN A O 1
ATOM 3030 N N . GLU A 1 397 ? -20.319 15.320 4.229 1.00 91.07 385 GLU A N 1
ATOM 3031 C CA . GLU A 1 397 ? -21.045 15.061 5.467 1.00 89.64 385 GLU A CA 1
ATOM 3032 C C . GLU A 1 397 ? -20.325 14.073 6.424 1.00 89.65 385 GLU A C 1
ATOM 3033 O O . GLU A 1 397 ? -19.631 13.144 5.998 1.00 87.92 385 GLU A O 1
ATOM 3039 N N . ALA A 1 398 ? -20.494 14.329 7.733 1.00 83.81 386 ALA A N 1
ATOM 3040 C CA . ALA A 1 398 ? -19.913 13.593 8.853 1.00 81.10 386 ALA A CA 1
ATOM 3041 C C . ALA A 1 398 ? -20.345 12.121 8.915 1.00 80.44 386 ALA A C 1
ATOM 3042 O O . ALA A 1 398 ? -21.405 11.764 8.389 1.00 80.89 386 ALA A O 1
ATOM 3044 N N . GLU A 1 399 ? -19.500 11.267 9.537 1.00 72.51 387 GLU A N 1
ATOM 3045 C CA . GLU A 1 399 ? -19.754 9.832 9.671 1.00 70.81 387 GLU A CA 1
ATOM 3046 C C . GLU A 1 399 ? -18.846 9.124 10.698 1.00 69.41 387 GLU A C 1
ATOM 3047 O O . GLU A 1 399 ? -18.029 8.277 10.335 1.00 71.02 387 GLU A O 1
ATOM 3049 N N . GLY A 1 400 ? -19.026 9.431 11.968 1.00 59.70 388 GLY A N 1
ATOM 3050 C CA . GLY A 1 400 ? -18.302 8.735 13.021 1.00 56.11 388 GLY A CA 1
ATOM 3051 C C . GLY A 1 400 ? -16.910 9.206 13.371 1.00 53.16 388 GLY A C 1
ATOM 3052 O O . GLY A 1 400 ? -16.233 9.900 12.605 1.00 50.16 388 GLY A O 1
ATOM 3053 N N . LEU A 1 401 ? -16.498 8.802 14.574 1.00 48.14 389 LEU A N 1
ATOM 3054 C CA . LEU A 1 401 ? -15.205 9.068 15.181 1.00 46.70 389 LEU A CA 1
ATOM 3055 C C . LEU A 1 401 ? -14.695 7.790 15.766 1.00 50.68 389 LEU A C 1
ATOM 3056 O O . LEU A 1 401 ? -15.475 6.897 16.102 1.00 51.82 389 LEU A O 1
ATOM 3061 N N . ASP A 1 402 ? -13.385 7.694 15.910 1.00 47.33 390 ASP A N 1
ATOM 3062 C CA . ASP A 1 402 ? -12.738 6.542 16.552 1.00 46.38 390 ASP A CA 1
ATOM 3063 C C . ASP A 1 402 ? -11.425 7.021 17.111 1.00 49.73 390 ASP A C 1
ATOM 3064 O O . ASP A 1 402 ? -10.889 8.042 16.650 1.00 49.21 390 ASP A O 1
ATOM 3069 N N . MET A 1 403 ? -10.941 6.343 18.158 1.00 46.47 391 MET A N 1
ATOM 3070 C CA . MET A 1 403 ? -9.656 6.663 18.748 1.00 45.91 391 MET A CA 1
ATOM 3071 C C . MET A 1 403 ? -8.783 5.455 18.520 1.00 50.90 391 MET A C 1
ATOM 3072 O O . MET A 1 403 ? -9.006 4.415 19.147 1.00 52.48 391 MET A O 1
ATOM 3077 N N . TYR A 1 404 ? -7.804 5.578 17.608 1.00 46.50 392 TYR A N 1
ATOM 3078 C CA . TYR A 1 404 ? -6.878 4.487 17.314 1.00 46.40 392 TYR A CA 1
ATOM 3079 C C . TYR A 1 404 ? -5.707 4.499 18.315 1.00 50.99 392 TYR A C 1
ATOM 3080 O O . TYR A 1 404 ? -5.085 5.543 18.497 1.00 50.81 392 TYR A O 1
ATOM 3089 N N . TYR A 1 405 ? -5.396 3.342 18.929 1.00 48.34 393 TYR A N 1
ATOM 3090 C CA . TYR A 1 405 ? -4.263 3.195 19.849 1.00 49.46 393 TYR A CA 1
ATOM 3091 C C . TYR A 1 405 ? -3.332 2.135 19.287 1.00 52.71 393 TYR A C 1
ATOM 3092 O O . TYR A 1 405 ? -3.738 0.988 19.140 1.00 52.08 393 TYR A O 1
ATOM 3101 N N . ASP A 1 406 ? -2.107 2.530 18.915 1.00 50.58 394 ASP A N 1
ATOM 3102 C CA . ASP A 1 406 ? -1.128 1.643 18.280 1.00 51.40 394 ASP A CA 1
ATOM 3103 C C . ASP A 1 406 ? -0.562 0.654 19.265 1.00 61.08 394 ASP A C 1
ATOM 3104 O O . ASP A 1 406 ? -0.071 1.046 20.326 1.00 62.34 394 ASP A O 1
ATOM 3109 N N . LEU A 1 407 ? -0.682 -0.639 18.924 1.00 60.76 395 LEU A N 1
ATOM 3110 C CA . LEU A 1 407 ? -0.220 -1.749 19.751 1.00 64.56 395 LEU A CA 1
ATOM 3111 C C . LEU A 1 407 ? 1.298 -1.752 19.947 1.00 69.28 395 LEU A C 1
ATOM 3112 O O . LEU A 1 407 ? 1.759 -1.860 21.079 1.00 71.59 395 LEU A O 1
ATOM 3117 N N . GLU A 1 408 ? 2.065 -1.576 18.867 1.00 64.49 396 GLU A N 1
ATOM 3118 C CA . GLU A 1 408 ? 3.526 -1.575 18.941 1.00 65.66 396 GLU A CA 1
ATOM 3119 C C . GLU A 1 408 ? 4.149 -0.374 19.677 1.00 69.02 396 GLU A C 1
ATOM 3120 O O . GLU A 1 408 ? 5.096 -0.565 20.440 1.00 71.44 396 GLU A O 1
ATOM 3126 N N . THR A 1 409 ? 3.640 0.851 19.435 1.00 61.36 397 THR A N 1
ATOM 3127 C CA . THR A 1 409 ? 4.243 2.077 19.949 1.00 60.31 397 THR A CA 1
ATOM 3128 C C . THR A 1 409 ? 3.472 2.822 21.056 1.00 63.90 397 THR A C 1
ATOM 3129 O O . THR A 1 409 ? 4.035 3.722 21.693 1.00 64.49 397 THR A O 1
ATOM 3133 N N . GLY A 1 410 ? 2.200 2.502 21.247 1.00 58.94 398 GLY A N 1
ATOM 3134 C CA . GLY A 1 410 ? 1.378 3.222 22.216 1.00 58.74 398 GLY A CA 1
ATOM 3135 C C . GLY A 1 410 ? 0.890 4.565 21.686 1.00 60.84 398 GLY A C 1
ATOM 3136 O O . GLY A 1 410 ? 0.147 5.272 22.376 1.00 60.66 398 GLY A O 1
ATOM 3137 N N . ARG A 1 411 ? 1.285 4.917 20.435 1.00 54.63 399 ARG A N 1
ATOM 3138 C CA . ARG A 1 411 ? 0.914 6.160 19.775 1.00 52.32 399 ARG A CA 1
ATOM 3139 C C . ARG A 1 411 ? -0.548 6.147 19.390 1.00 54.39 399 ARG A C 1
ATOM 3140 O O . ARG A 1 411 ? -1.125 5.080 19.207 1.00 55.72 399 ARG A O 1
ATOM 3148 N N . LYS A 1 412 ? -1.154 7.326 19.272 1.00 48.06 400 LYS A N 1
ATOM 3149 C CA . LYS A 1 412 ? -2.585 7.426 19.006 1.00 46.04 400 LYS A CA 1
ATOM 3150 C C . LYS A 1 412 ? -2.966 8.365 17.880 1.00 47.32 400 LYS A C 1
ATOM 3151 O O . LYS A 1 412 ? -2.179 9.212 17.458 1.00 46.39 400 LYS A O 1
ATOM 3157 N N . ALA A 1 413 ? -4.213 8.233 17.433 1.00 43.24 401 ALA A N 1
ATOM 3158 C CA . ALA A 1 413 ? -4.811 9.068 16.410 1.00 41.06 401 ALA A CA 1
ATOM 3159 C C . ALA A 1 413 ? -6.309 9.152 16.590 1.00 44.05 401 ALA A C 1
ATOM 3160 O O . ALA A 1 413 ? -6.955 8.164 16.938 1.00 42.83 401 ALA A O 1
ATOM 3162 N N . LEU A 1 414 ? -6.858 10.335 16.323 1.00 42.17 402 LEU A N 1
ATOM 3163 C CA . LEU A 1 414 ? -8.281 10.577 16.290 1.00 42.88 402 LEU A CA 1
ATOM 3164 C C . LEU A 1 414 ? -8.697 10.350 14.825 1.00 44.31 402 LEU A C 1
ATOM 3165 O O . LEU A 1 414 ? -8.257 11.072 13.928 1.00 43.44 402 LEU A O 1
ATOM 3170 N N . LEU A 1 415 ? -9.518 9.323 14.593 1.00 41.48 403 LEU A N 1
ATOM 3171 C CA . LEU A 1 415 ? -10.009 8.974 13.260 1.00 39.49 403 LEU A CA 1
ATOM 3172 C C . LEU A 1 415 ? -11.361 9.623 13.015 1.00 45.25 403 LEU A C 1
ATOM 3173 O O . LEU A 1 415 ? -12.223 9.631 13.895 1.00 45.02 403 LEU A O 1
ATOM 3178 N N . ILE A 1 416 ? -11.517 10.220 11.830 1.00 42.71 404 ILE A N 1
ATOM 3179 C CA . ILE A 1 416 ? -12.720 10.937 11.435 1.00 43.28 404 ILE A CA 1
ATOM 3180 C C . ILE A 1 416 ? -13.254 10.277 10.178 1.00 47.67 404 ILE A C 1
ATOM 3181 O O . ILE A 1 416 ? -12.597 10.280 9.143 1.00 45.70 404 ILE A O 1
ATOM 3186 N N . GLY A 1 417 ? -14.415 9.679 10.281 1.00 47.59 405 GLY A N 1
ATOM 3187 C CA . GLY A 1 417 ? -15.022 9.020 9.141 1.00 49.30 405 GLY A CA 1
ATOM 3188 C C . GLY A 1 417 ? -15.942 9.961 8.405 1.00 57.83 405 GLY A C 1
ATOM 3189 O O . GLY A 1 417 ? -16.683 10.720 9.034 1.00 59.47 405 GLY A O 1
ATOM 3190 N N . VAL A 1 418 ? -15.860 9.949 7.076 1.00 55.54 406 VAL A N 1
ATOM 3191 C CA . VAL A 1 418 ? -16.691 10.759 6.184 1.00 57.04 406 VAL A CA 1
ATOM 3192 C C . VAL A 1 418 ? -17.369 9.864 5.120 1.00 62.76 406 VAL A C 1
ATOM 3193 O O . VAL A 1 418 ? -16.790 8.874 4.658 1.00 59.01 406 VAL A O 1
ATOM 3197 N N . THR A 1 419 ? -18.618 10.216 4.787 1.00 63.35 407 THR A N 1
ATOM 3198 C CA . THR A 1 419 ? -19.419 9.634 3.722 1.00 64.23 407 THR A CA 1
ATOM 3199 C C . THR A 1 419 ? -19.640 10.830 2.806 1.00 71.04 407 THR A C 1
ATOM 3200 O O . THR A 1 419 ? -20.199 11.829 3.252 1.00 70.78 407 THR A O 1
ATOM 3204 N N . ILE A 1 420 ? -19.150 10.767 1.558 1.00 70.97 408 ILE A N 1
ATOM 3205 C CA . ILE A 1 420 ? -19.295 11.868 0.581 1.00 73.17 408 ILE A CA 1
ATOM 3206 C C . ILE A 1 420 ? -20.195 11.474 -0.616 1.00 80.03 408 ILE A C 1
ATOM 3207 O O . ILE A 1 420 ? -20.230 10.306 -1.015 1.00 77.37 408 ILE A O 1
ATOM 3212 N N . GLY A 1 421 ? -20.889 12.467 -1.172 1.00 82.08 409 GLY A N 1
ATOM 3213 C CA . GLY A 1 421 ? -21.719 12.311 -2.361 1.00 85.38 409 GLY A CA 1
ATOM 3214 C C . GLY A 1 421 ? -23.210 12.144 -2.138 1.00 94.40 409 GLY A C 1
ATOM 3215 O O . GLY A 1 421 ? -23.649 11.818 -1.028 1.00 93.54 409 GLY A O 1
ATOM 3216 N N . PRO A 1 422 ? -24.015 12.314 -3.214 1.00 95.57 410 PRO A N 1
ATOM 3217 C CA . PRO A 1 422 ? -25.471 12.199 -3.070 1.00 97.37 410 PRO A CA 1
ATOM 3218 C C . PRO A 1 422 ? -26.069 10.842 -3.472 1.00 101.76 410 PRO A C 1
ATOM 3219 O O . PRO A 1 422 ? -25.977 10.430 -4.633 1.00 102.45 410 PRO A O 1
ATOM 3223 N N . GLY A 1 423 ? -26.687 10.175 -2.498 1.00 97.53 411 GLY A N 1
ATOM 3224 C CA . GLY A 1 423 ? -27.391 8.902 -2.654 1.00 97.32 411 GLY A CA 1
ATOM 3225 C C . GLY A 1 423 ? -26.646 7.770 -3.328 1.00 99.25 411 GLY A C 1
ATOM 3226 O O . GLY A 1 423 ? -26.032 6.941 -2.651 1.00 96.28 411 GLY A O 1
ATOM 3227 N N . ASN A 1 424 ? -26.738 7.708 -4.673 1.00 97.55 412 ASN A N 1
ATOM 3228 C CA . ASN A 1 424 ? -26.100 6.676 -5.504 1.00 96.61 412 ASN A CA 1
ATOM 3229 C C . ASN A 1 424 ? -24.577 6.720 -5.400 1.00 95.22 412 ASN A C 1
ATOM 3230 O O . ASN A 1 424 ? -23.935 5.672 -5.291 1.00 92.75 412 ASN A O 1
ATOM 3235 N N . ASN A 1 425 ? -24.012 7.938 -5.422 1.00 90.27 413 ASN A N 1
ATOM 3236 C CA . ASN A 1 425 ? -22.573 8.171 -5.357 1.00 87.54 413 ASN A CA 1
ATOM 3237 C C . ASN A 1 425 ? -22.067 8.311 -3.927 1.00 84.49 413 ASN A C 1
ATOM 3238 O O . ASN A 1 425 ? -21.365 9.275 -3.620 1.00 84.37 413 ASN A O 1
ATOM 3243 N N . ARG A 1 426 ? -22.414 7.344 -3.059 1.00 75.75 414 ARG A N 1
ATOM 3244 C CA . ARG A 1 426 ? -21.957 7.328 -1.673 1.00 73.07 414 ARG A CA 1
ATOM 3245 C C . ARG A 1 426 ? -20.619 6.581 -1.507 1.00 72.08 414 ARG A C 1
ATOM 3246 O O . ARG A 1 426 ? -20.555 5.360 -1.684 1.00 71.47 414 ARG A O 1
ATOM 3254 N N . HIS A 1 427 ? -19.554 7.333 -1.170 1.00 63.92 415 HIS A N 1
ATOM 3255 C CA . HIS A 1 427 ? -18.228 6.790 -0.898 1.00 59.83 415 HIS A CA 1
ATOM 3256 C C . HIS A 1 427 ? -17.774 7.169 0.518 1.00 54.77 415 HIS A C 1
ATOM 3257 O O . HIS A 1 427 ? -18.050 8.273 0.980 1.00 54.69 415 HIS A O 1
ATOM 3264 N N . HIS A 1 428 ? -17.105 6.241 1.209 1.00 44.02 416 HIS A N 1
ATOM 3265 C CA . HIS A 1 428 ? -16.665 6.433 2.585 1.00 40.97 416 HIS A CA 1
ATOM 3266 C C . HIS A 1 428 ? -15.161 6.498 2.694 1.00 42.69 416 HIS A C 1
ATOM 3267 O O . HIS A 1 428 ? -14.465 5.779 1.984 1.00 41.17 416 HIS A O 1
ATOM 3274 N N . SER A 1 429 ? -14.674 7.349 3.605 1.00 37.18 417 SER A N 1
ATOM 3275 C CA . SER A 1 429 ? -13.253 7.547 3.859 1.00 35.88 417 SER A CA 1
ATOM 3276 C C . SER A 1 429 ? -12.987 7.789 5.314 1.00 39.51 417 SER A C 1
ATOM 3277 O O . SER A 1 429 ? -13.850 8.289 6.039 1.00 37.81 417 SER A O 1
ATOM 3280 N N . ILE A 1 430 ? -11.755 7.461 5.733 1.00 37.47 418 ILE A N 1
ATOM 3281 C CA . ILE A 1 430 ? -11.240 7.725 7.065 1.00 36.25 418 ILE A CA 1
ATOM 3282 C C . ILE A 1 430 ? -10.141 8.762 6.879 1.00 40.39 418 ILE A C 1
ATOM 3283 O O . ILE A 1 430 ? -9.259 8.599 6.024 1.00 38.84 418 ILE A O 1
ATOM 3288 N N . TYR A 1 431 ? -10.201 9.816 7.710 1.00 37.36 419 TYR A N 1
ATOM 3289 C CA . TYR A 1 431 ? -9.238 10.901 7.840 1.00 36.15 419 TYR A CA 1
ATOM 3290 C C . TYR A 1 431 ? -8.705 10.803 9.260 1.00 40.79 419 TYR A C 1
ATOM 3291 O O . TYR A 1 431 ? -9.347 10.194 10.118 1.00 39.75 419 TYR A O 1
ATOM 3300 N N . SER A 1 432 ? -7.515 11.335 9.512 1.00 38.69 420 SER A N 1
ATOM 3301 C CA . SER A 1 432 ? -6.927 11.205 10.834 1.00 37.76 420 SER A CA 1
ATOM 3302 C C . SER A 1 432 ? -6.108 12.397 11.275 1.00 43.50 420 SER A C 1
ATOM 3303 O O . SER A 1 432 ? -5.404 13.026 10.468 1.00 42.99 420 SER A O 1
ATOM 3306 N N . ILE A 1 433 ? -6.174 12.655 12.593 1.00 40.46 421 ILE A N 1
ATOM 3307 C CA . ILE A 1 433 ? -5.373 13.615 13.336 1.00 41.12 421 ILE A CA 1
ATOM 3308 C C . ILE A 1 433 ? -4.559 12.682 14.251 1.00 44.10 421 ILE A C 1
ATOM 3309 O O . ILE A 1 433 ? -5.105 12.100 15.187 1.00 43.20 421 ILE A O 1
ATOM 3314 N N . GLY A 1 434 ? -3.294 12.480 13.926 1.00 40.37 422 GLY A N 1
ATOM 3315 C CA . GLY A 1 434 ? -2.467 11.569 14.701 1.00 40.28 422 GLY A CA 1
ATOM 3316 C C . GLY A 1 434 ? -1.170 12.127 15.227 1.00 45.24 422 GLY A C 1
ATOM 3317 O O . GLY A 1 434 ? -0.730 13.214 14.833 1.00 44.60 422 GLY A O 1
ATOM 3318 N N . GLN A 1 435 ? -0.527 11.347 16.111 1.00 42.85 423 GLN A N 1
ATOM 3319 C CA . GLN A 1 435 ? 0.807 11.656 16.631 1.00 42.94 423 GLN A CA 1
ATOM 3320 C C . GLN A 1 435 ? 1.783 11.251 15.516 1.00 47.97 423 GLN A C 1
ATOM 3321 O O . GLN A 1 435 ? 1.374 10.574 14.578 1.00 46.54 423 GLN A O 1
ATOM 3327 N N . ARG A 1 436 ? 3.052 11.687 15.593 1.00 46.55 424 ARG A N 1
ATOM 3328 C CA . ARG A 1 436 ? 4.049 11.430 14.555 1.00 44.99 424 ARG A CA 1
ATOM 3329 C C . ARG A 1 436 ? 4.149 9.960 14.118 1.00 46.82 424 ARG A C 1
ATOM 3330 O O . ARG A 1 436 ? 4.249 9.061 14.955 1.00 46.18 424 ARG A O 1
ATOM 3338 N N . GLY A 1 437 ? 4.107 9.759 12.799 1.00 42.67 425 GLY A N 1
ATOM 3339 C CA . GLY A 1 437 ? 4.204 8.462 12.145 1.00 41.36 425 GLY A CA 1
ATOM 3340 C C . GLY A 1 437 ? 2.954 7.595 12.156 1.00 43.25 425 GLY A C 1
ATOM 3341 O O . GLY A 1 437 ? 2.952 6.569 11.484 1.00 42.90 425 GLY A O 1
ATOM 3342 N N . VAL A 1 438 ? 1.889 7.964 12.911 1.00 39.19 426 VAL A N 1
ATOM 3343 C CA . VAL A 1 438 ? 0.672 7.132 13.017 1.00 38.69 426 VAL A CA 1
ATOM 3344 C C . VAL A 1 438 ? -0.096 7.052 11.679 1.00 41.43 426 VAL A C 1
ATOM 3345 O O . VAL A 1 438 ? -0.471 5.959 11.251 1.00 39.72 426 VAL A O 1
ATOM 3349 N N . ASN A 1 439 ? -0.320 8.207 11.038 1.00 37.61 427 ASN A N 1
ATOM 3350 C CA . ASN A 1 439 ? -1.026 8.320 9.766 1.00 36.63 427 ASN A CA 1
ATOM 3351 C C . ASN A 1 439 ? -0.315 7.589 8.659 1.00 39.67 427 ASN A C 1
ATOM 3352 O O . ASN A 1 439 ? -0.974 6.902 7.889 1.00 40.78 427 ASN A O 1
ATOM 3357 N N . GLN A 1 440 ? 1.022 7.698 8.596 1.00 36.61 428 GLN A N 1
ATOM 3358 C CA . GLN A 1 440 ? 1.866 7.009 7.611 1.00 36.74 428 GLN A CA 1
ATOM 3359 C C . GLN A 1 440 ? 1.749 5.518 7.795 1.00 39.60 428 GLN A C 1
ATOM 3360 O O . GLN A 1 440 ? 1.623 4.795 6.813 1.00 39.42 428 GLN A O 1
ATOM 3366 N N . PHE A 1 441 ? 1.747 5.065 9.047 1.00 37.43 429 PHE A N 1
ATOM 3367 C CA . PHE A 1 441 ? 1.566 3.653 9.400 1.00 37.05 429 PHE A CA 1
ATOM 3368 C C . PHE A 1 441 ? 0.197 3.161 8.936 1.00 40.18 429 PHE A C 1
ATOM 3369 O O . PHE A 1 441 ? 0.137 2.165 8.225 1.00 41.41 429 PHE A O 1
ATOM 3377 N N . LEU A 1 442 ? -0.891 3.844 9.332 1.00 36.74 430 LEU A N 1
ATOM 3378 C CA . LEU A 1 442 ? -2.257 3.436 8.951 1.00 36.85 430 LEU A CA 1
ATOM 3379 C C . LEU A 1 442 ? -2.486 3.407 7.443 1.00 40.56 430 LEU A C 1
ATOM 3380 O O . LEU A 1 442 ? -3.082 2.453 6.949 1.00 41.87 430 LEU A O 1
ATOM 3385 N N . LYS A 1 443 ? -1.977 4.413 6.716 1.00 35.45 431 LYS A N 1
ATOM 3386 C CA . LYS A 1 443 ? -2.117 4.515 5.249 1.00 34.92 431 LYS A CA 1
ATOM 3387 C C . LYS A 1 443 ? -1.414 3.350 4.542 1.00 40.50 431 LYS A C 1
ATOM 3388 O O . LYS A 1 443 ? -1.745 3.046 3.410 1.00 39.81 431 LYS A O 1
ATOM 3394 N N . ASN A 1 444 ? -0.360 2.781 5.146 1.00 40.16 432 ASN A N 1
ATOM 3395 C CA . ASN A 1 444 ? 0.468 1.787 4.462 1.00 41.06 432 ASN A CA 1
ATOM 3396 C C . ASN A 1 444 ? 0.407 0.341 4.989 1.00 45.38 432 ASN A C 1
ATOM 3397 O O . ASN A 1 444 ? 1.209 -0.470 4.529 1.00 47.06 432 ASN A O 1
ATOM 3402 N N . ILE A 1 445 ? -0.560 -0.011 5.869 1.00 40.10 433 ILE A N 1
ATOM 3403 C CA . ILE A 1 445 ? -0.699 -1.384 6.373 1.00 39.46 433 ILE A CA 1
ATOM 3404 C C . ILE A 1 445 ? -0.941 -2.335 5.194 1.00 43.61 433 ILE A C 1
ATOM 3405 O O . ILE A 1 445 ? -0.285 -3.379 5.084 1.00 43.79 433 ILE A O 1
ATOM 3410 N N . ALA A 1 446 ? -1.874 -1.958 4.315 1.00 38.64 434 ALA A N 1
ATOM 3411 C CA . ALA A 1 446 ? -2.195 -2.738 3.130 1.00 37.38 434 ALA A CA 1
ATOM 3412 C C . ALA A 1 446 ? -2.196 -1.776 1.935 1.00 42.32 434 ALA A C 1
ATOM 3413 O O . ALA A 1 446 ? -2.853 -0.732 1.988 1.00 41.95 434 ALA A O 1
ATOM 3415 N N . PRO A 1 447 ? -1.438 -2.073 0.862 1.00 39.45 435 PRO A N 1
ATOM 3416 C CA . PRO A 1 447 ? -1.506 -1.209 -0.329 1.00 39.46 435 PRO A CA 1
ATOM 3417 C C . PRO A 1 447 ? -2.915 -1.239 -0.944 1.00 39.77 435 PRO A C 1
ATOM 3418 O O . PRO A 1 447 ? -3.664 -2.213 -0.757 1.00 36.70 435 PRO A O 1
ATOM 3422 N N . GLN A 1 448 ? -3.281 -0.176 -1.673 1.00 35.24 436 GLN A N 1
ATOM 3423 C CA . GLN A 1 448 ? -4.594 -0.132 -2.295 1.00 35.73 436 GLN A CA 1
ATOM 3424 C C . GLN A 1 448 ? -4.752 -1.318 -3.239 1.00 36.81 436 GLN A C 1
ATOM 3425 O O . GLN A 1 448 ? -3.753 -1.847 -3.756 1.00 33.52 436 GLN A O 1
ATOM 3431 N N . VAL A 1 449 ? -6.000 -1.769 -3.416 1.00 33.88 437 VAL A N 1
ATOM 3432 C CA . VAL A 1 449 ? -6.322 -2.912 -4.281 1.00 32.28 437 VAL A CA 1
ATOM 3433 C C . VAL A 1 449 ? -5.812 -2.686 -5.685 1.00 36.30 437 VAL A C 1
ATOM 3434 O O . VAL A 1 449 ? -5.916 -1.582 -6.228 1.00 36.08 437 VAL A O 1
ATOM 3438 N N . SER A 1 450 ? -5.197 -3.734 -6.244 1.00 37.28 438 SER A N 1
ATOM 3439 C CA . SER A 1 450 ? -4.604 -3.756 -7.574 1.00 36.50 438 SER A CA 1
ATOM 3440 C C . SER A 1 450 ? -5.173 -4.948 -8.386 1.00 39.03 438 SER A C 1
ATOM 3441 O O . SER A 1 450 ? -5.650 -5.912 -7.807 1.00 39.18 438 SER A O 1
ATOM 3444 N N . MET A 1 451 ? -5.139 -4.876 -9.715 1.00 34.14 439 MET A N 1
ATOM 3445 C CA . MET A 1 451 ? -5.573 -5.993 -10.575 1.00 32.91 439 MET A CA 1
ATOM 3446 C C . MET A 1 451 ? -4.479 -7.067 -10.657 1.00 38.77 439 MET A C 1
ATOM 3447 O O . MET A 1 451 ? -4.737 -8.183 -11.112 1.00 38.27 439 MET A O 1
ATOM 3452 N N . THR A 1 452 ? -3.243 -6.710 -10.261 1.00 36.54 440 THR A N 1
ATOM 3453 C CA . THR A 1 452 ? -2.083 -7.606 -10.298 1.00 36.74 440 THR A CA 1
ATOM 3454 C C . THR A 1 452 ? -1.448 -7.695 -8.912 1.00 41.15 440 THR A C 1
ATOM 3455 O O . THR A 1 452 ? -1.874 -7.000 -7.979 1.00 40.65 440 THR A O 1
ATOM 3459 N N . ASP A 1 453 ? -0.392 -8.513 -8.778 1.00 37.74 441 ASP A N 1
ATOM 3460 C CA . ASP A 1 453 ? 0.400 -8.500 -7.552 1.00 37.58 441 ASP A CA 1
ATOM 3461 C C . ASP A 1 453 ? 1.267 -7.203 -7.660 1.00 39.55 441 ASP A C 1
ATOM 3462 O O . ASP A 1 453 ? 1.174 -6.511 -8.682 1.00 40.35 441 ASP A O 1
ATOM 3467 N N . SER A 1 454 ? 2.069 -6.849 -6.649 1.00 34.02 442 SER A N 1
ATOM 3468 C CA . SER A 1 454 ? 2.839 -5.593 -6.732 1.00 33.98 442 SER A CA 1
ATOM 3469 C C . SER A 1 454 ? 3.786 -5.463 -7.962 1.00 36.16 442 SER A C 1
ATOM 3470 O O . SER A 1 454 ? 4.116 -4.349 -8.356 1.00 32.82 442 SER A O 1
ATOM 3473 N N . GLY A 1 455 ? 4.245 -6.593 -8.497 1.00 34.65 443 GLY A N 1
ATOM 3474 C CA . GLY A 1 455 ? 5.163 -6.632 -9.629 1.00 33.95 443 GLY A CA 1
ATOM 3475 C C . GLY A 1 455 ? 4.535 -6.743 -11.004 1.00 36.18 443 GLY A C 1
ATOM 3476 O O . GLY A 1 455 ? 5.252 -6.889 -11.993 1.00 36.37 443 GLY A O 1
ATOM 3477 N N . GLY A 1 456 ? 3.214 -6.629 -11.087 1.00 33.20 444 GLY A N 1
ATOM 3478 C CA . GLY A 1 456 ? 2.489 -6.656 -12.358 1.00 32.15 444 GLY A CA 1
ATOM 3479 C C . GLY A 1 456 ? 2.216 -8.033 -12.928 1.00 39.21 444 GLY A C 1
ATOM 3480 O O . GLY A 1 456 ? 1.877 -8.169 -14.108 1.00 38.09 444 GLY A O 1
ATOM 3481 N N . ARG A 1 457 ? 2.349 -9.067 -12.091 1.00 37.31 445 ARG A N 1
ATOM 3482 C CA . ARG A 1 457 ? 2.065 -10.433 -12.491 1.00 37.78 445 ARG A CA 1
ATOM 3483 C C . ARG A 1 457 ? 0.623 -10.766 -12.101 1.00 42.77 445 ARG A C 1
ATOM 3484 O O . ARG A 1 457 ? 0.037 -10.110 -11.235 1.00 42.88 445 ARG A O 1
ATOM 3492 N N . VAL A 1 458 ? 0.062 -11.791 -12.748 1.00 40.34 446 VAL A N 1
ATOM 3493 C CA . VAL A 1 458 ? -1.267 -12.336 -12.502 1.00 40.71 446 VAL A CA 1
ATOM 3494 C C . VAL A 1 458 ? -1.379 -12.667 -10.992 1.00 45.38 446 VAL A C 1
ATOM 3495 O O . VAL A 1 458 ? -0.402 -13.114 -10.402 1.00 44.67 446 VAL A O 1
ATOM 3499 N N . LYS A 1 459 ? -2.519 -12.362 -10.352 1.00 42.95 447 LYS A N 1
ATOM 3500 C CA . LYS A 1 459 ? -2.729 -12.666 -8.927 1.00 42.59 447 LYS A CA 1
ATOM 3501 C C . LYS A 1 459 ? -2.951 -14.176 -8.761 1.00 48.40 447 LYS A C 1
ATOM 3502 O O . LYS A 1 459 ? -3.473 -14.776 -9.689 1.00 47.83 447 LYS A O 1
ATOM 3508 N N . PRO A 1 460 ? -2.620 -14.825 -7.610 1.00 46.93 448 PRO A N 1
ATOM 3509 C CA . PRO A 1 460 ? -2.898 -16.270 -7.503 1.00 47.63 448 PRO A CA 1
ATOM 3510 C C . PRO A 1 460 ? -4.394 -16.545 -7.323 1.00 52.30 448 PRO A C 1
ATOM 3511 O O . PRO A 1 460 ? -5.088 -15.702 -6.760 1.00 51.42 448 PRO A O 1
ATOM 3515 N N . LEU A 1 461 ? -4.878 -17.714 -7.765 1.00 52.48 449 LEU A N 1
ATOM 3516 C CA . LEU A 1 461 ? -6.281 -18.105 -7.570 1.00 55.29 449 LEU A CA 1
ATOM 3517 C C . LEU A 1 461 ? -6.514 -18.493 -6.100 1.00 64.71 449 LEU A C 1
ATOM 3518 O O . LEU A 1 461 ? -5.637 -19.147 -5.518 1.00 64.64 449 LEU A O 1
ATOM 3523 N N . PRO A 1 462 ? -7.689 -18.184 -5.493 1.00 64.68 450 PRO A N 1
ATOM 3524 C CA . PRO A 1 462 ? -7.904 -18.606 -4.093 1.00 65.50 450 PRO A CA 1
ATOM 3525 C C . PRO A 1 462 ? -8.233 -20.096 -3.918 1.00 70.94 450 PRO A C 1
ATOM 3526 O O . PRO A 1 462 ? -8.126 -20.590 -2.802 1.00 70.29 450 PRO A O 1
ATOM 3530 N N . ILE A 1 463 ? -8.653 -20.798 -5.000 1.00 69.93 451 ILE A N 1
ATOM 3531 C CA . ILE A 1 463 ? -9.061 -22.216 -4.972 1.00 71.14 451 ILE A CA 1
ATOM 3532 C C . ILE A 1 463 ? -8.431 -23.004 -6.144 1.00 76.60 451 ILE A C 1
ATOM 3533 O O . ILE A 1 463 ? -8.361 -22.490 -7.263 1.00 77.10 451 ILE A O 1
ATOM 3537 N N . GLN A 1 464 ? -8.013 -24.264 -5.884 1.00 72.87 452 GLN A N 1
ATOM 3538 C CA . GLN A 1 464 ? -7.441 -25.172 -6.883 1.00 72.56 452 GLN A CA 1
ATOM 3539 C C . GLN A 1 464 ? -8.584 -26.017 -7.465 1.00 75.22 452 GLN A C 1
ATOM 3540 O O . GLN A 1 464 ? -9.370 -26.579 -6.690 1.00 75.59 452 GLN A O 1
ATOM 3546 N N . ASN A 1 465 ? -8.683 -26.084 -8.823 1.00 69.92 453 ASN A N 1
ATOM 3547 C CA . ASN A 1 465 ? -9.749 -26.759 -9.591 1.00 69.44 453 ASN A CA 1
ATOM 3548 C C . ASN A 1 465 ? -11.116 -26.381 -8.968 1.00 70.10 453 ASN A C 1
ATOM 3549 O O . ASN A 1 465 ? -11.772 -27.231 -8.337 1.00 70.11 453 ASN A O 1
ATOM 3554 N N . PRO A 1 466 ? -11.475 -25.066 -9.003 1.00 62.74 454 PRO A N 1
ATOM 3555 C CA . PRO A 1 466 ? -12.684 -24.622 -8.295 1.00 60.70 454 PRO A CA 1
ATOM 3556 C C . PRO A 1 466 ? -13.982 -25.212 -8.792 1.00 59.84 454 PRO A C 1
ATOM 3557 O O . PRO A 1 466 ? -14.144 -25.438 -10.002 1.00 59.42 454 PRO A O 1
ATOM 3561 N N . ALA A 1 467 ? -14.915 -25.449 -7.852 1.00 51.99 455 ALA A N 1
ATOM 3562 C CA . ALA A 1 467 ? -16.257 -25.908 -8.204 1.00 49.44 455 ALA A CA 1
ATOM 3563 C C . ALA A 1 467 ? -16.967 -24.731 -8.896 1.00 48.43 455 ALA A C 1
ATOM 3564 O O . ALA A 1 467 ? -17.603 -24.931 -9.921 1.00 48.99 455 ALA A O 1
ATOM 3566 N N . TYR A 1 468 ? -16.786 -23.497 -8.387 1.00 47.74 456 TYR A N 1
ATOM 3567 C CA . TYR A 1 468 ? -17.396 -22.310 -8.984 1.00 43.59 456 TYR A CA 1
ATOM 3568 C C . TYR A 1 468 ? -16.389 -21.210 -9.232 1.00 43.36 456 TYR A C 1
ATOM 3569 O O . TYR A 1 468 ? -15.708 -20.776 -8.307 1.00 39.79 456 TYR A O 1
ATOM 3578 N N . LEU A 1 469 ? -16.365 -20.687 -10.479 1.00 39.90 457 LEU A N 1
ATOM 3579 C CA . LEU A 1 469 ? -15.536 -19.551 -10.843 1.00 38.63 457 LEU A CA 1
ATOM 3580 C C . LEU A 1 469 ? -16.087 -18.315 -10.155 1.00 39.48 457 LEU A C 1
ATOM 3581 O O . LEU A 1 469 ? -15.337 -17.376 -9.946 1.00 36.77 457 LEU A O 1
ATOM 3586 N N . SER A 1 470 ? -17.398 -18.329 -9.784 1.00 35.42 458 SER A N 1
ATOM 3587 C CA . SER A 1 470 ? -18.054 -17.213 -9.088 1.00 34.62 458 SER A CA 1
ATOM 3588 C C . SER A 1 470 ? -17.519 -17.073 -7.649 1.00 37.98 458 SER A C 1
ATOM 3589 O O . SER A 1 470 ? -17.812 -16.069 -7.004 1.00 37.60 458 SER A O 1
ATOM 3592 N N . ASP A 1 471 ? -16.712 -18.052 -7.166 1.00 35.04 459 ASP A N 1
ATOM 3593 C CA . ASP A 1 471 ? -16.071 -18.002 -5.832 1.00 36.72 459 ASP A CA 1
ATOM 3594 C C . ASP A 1 471 ? -14.844 -17.076 -5.877 1.00 41.51 459 ASP A C 1
ATOM 3595 O O . ASP A 1 471 ? -14.311 -16.733 -4.830 1.00 43.02 459 ASP A O 1
ATOM 3600 N N . ILE A 1 472 ? -14.416 -16.661 -7.087 1.00 38.54 460 ILE A N 1
ATOM 3601 C CA . ILE A 1 472 ? -13.314 -15.712 -7.275 1.00 38.43 460 ILE A CA 1
ATOM 3602 C C . ILE A 1 472 ? -13.988 -14.340 -7.293 1.00 41.11 460 ILE A C 1
ATOM 3603 O O . ILE A 1 472 ? -14.475 -13.877 -8.328 1.00 37.88 460 ILE A O 1
ATOM 3608 N N . THR A 1 473 ? -14.069 -13.733 -6.089 1.00 39.56 461 THR A N 1
ATOM 3609 C CA . THR A 1 473 ? -14.817 -12.504 -5.825 1.00 38.61 461 THR A CA 1
ATOM 3610 C C . THR A 1 473 ? -13.961 -11.268 -5.631 1.00 42.88 461 THR A C 1
ATOM 3611 O O . THR A 1 473 ? -14.508 -10.187 -5.415 1.00 42.53 461 THR A O 1
ATOM 3615 N N . GLU A 1 474 ? -12.632 -11.395 -5.701 1.00 39.64 462 GLU A N 1
ATOM 3616 C CA . GLU A 1 474 ? -11.802 -10.196 -5.590 1.00 38.49 462 GLU A CA 1
ATOM 3617 C C . GLU A 1 474 ? -11.413 -9.810 -6.996 1.00 39.24 462 GLU A C 1
ATOM 3618 O O . GLU A 1 474 ? -11.057 -10.698 -7.781 1.00 37.77 462 GLU A O 1
ATOM 3624 N N . VAL A 1 475 ? -11.505 -8.502 -7.336 1.00 33.17 463 VAL A N 1
ATOM 3625 C CA . VAL A 1 475 ? -11.120 -8.027 -8.663 1.00 32.31 463 VAL A CA 1
ATOM 3626 C C . VAL A 1 475 ? -9.645 -8.390 -8.968 1.00 36.83 463 VAL A C 1
ATOM 3627 O O . VAL A 1 475 ? -8.810 -8.441 -8.065 1.00 34.98 463 VAL A O 1
ATOM 3631 N N . GLY A 1 476 ? -9.359 -8.686 -10.224 1.00 33.43 464 GLY A N 1
ATOM 3632 C CA . GLY A 1 476 ? -7.993 -9.002 -10.607 1.00 32.84 464 GLY A CA 1
ATOM 3633 C C . GLY A 1 476 ? -7.861 -9.786 -11.888 1.00 33.90 464 GLY A C 1
ATOM 3634 O O . GLY A 1 476 ? -8.849 -10.235 -12.477 1.00 31.91 464 GLY A O 1
ATOM 3635 N N . HIS A 1 477 ? -6.620 -9.896 -12.339 1.00 32.65 465 HIS A N 1
ATOM 3636 C CA . HIS A 1 477 ? -6.247 -10.702 -13.497 1.00 32.95 465 HIS A CA 1
ATOM 3637 C C . HIS A 1 477 ? -5.692 -12.005 -12.927 1.00 35.96 465 HIS A C 1
ATOM 3638 O O . HIS A 1 477 ? -4.795 -11.985 -12.074 1.00 36.49 465 HIS A O 1
ATOM 3645 N N . TYR A 1 478 ? -6.258 -13.120 -13.377 1.00 32.32 466 TYR A N 1
ATOM 3646 C CA . TYR A 1 478 ? -5.954 -14.485 -12.962 1.00 32.57 466 TYR A CA 1
ATOM 3647 C C . TYR A 1 478 ? -5.741 -15.363 -14.182 1.00 36.27 466 TYR A C 1
ATOM 3648 O O . TYR A 1 478 ? -6.033 -14.957 -15.306 1.00 32.78 466 TYR A O 1
ATOM 3657 N N . TYR A 1 479 ? -5.208 -16.566 -13.954 1.00 35.22 467 TYR A N 1
ATOM 3658 C CA . TYR A 1 479 ? -4.991 -17.564 -14.985 1.00 34.70 467 TYR A CA 1
ATOM 3659 C C . TYR A 1 479 ? -5.455 -18.908 -14.476 1.00 40.32 467 TYR A C 1
ATOM 3660 O O . TYR A 1 479 ? -5.108 -19.301 -13.360 1.00 39.20 467 TYR A O 1
ATOM 3669 N N . ILE A 1 480 ? -6.270 -19.596 -15.285 1.00 38.48 468 ILE A N 1
ATOM 3670 C CA . ILE A 1 480 ? -6.777 -20.920 -14.940 1.00 40.77 468 ILE A CA 1
ATOM 3671 C C . ILE A 1 480 ? -6.209 -21.928 -15.927 1.00 43.11 468 ILE A C 1
ATOM 3672 O O . ILE A 1 480 ? -6.467 -21.805 -17.112 1.00 41.37 468 ILE A O 1
ATOM 3677 N N . TYR A 1 481 ? -5.436 -22.907 -15.443 1.00 43.43 469 TYR A N 1
ATOM 3678 C CA . TYR A 1 481 ? -4.873 -23.986 -16.268 1.00 46.09 469 TYR A CA 1
ATOM 3679 C C . TYR A 1 481 ? -5.974 -24.963 -16.679 1.00 47.92 469 TYR A C 1
ATOM 3680 O O . TYR A 1 481 ? -7.016 -25.008 -16.024 1.00 46.95 469 TYR A O 1
ATOM 3689 N N . THR A 1 482 ? -5.743 -25.747 -17.748 1.00 44.09 470 THR A N 1
ATOM 3690 C CA . THR A 1 482 ? -6.702 -26.739 -18.268 1.00 43.87 470 THR A CA 1
ATOM 3691 C C . THR A 1 482 ? -7.293 -27.618 -17.163 1.00 46.37 470 THR A C 1
ATOM 3692 O O . THR A 1 482 ? -8.517 -27.762 -17.079 1.00 43.57 470 THR A O 1
ATOM 3696 N N . GLN A 1 483 ? -6.426 -28.179 -16.311 1.00 47.49 471 GLN A N 1
ATOM 3697 C CA . GLN A 1 483 ? -6.827 -29.073 -15.221 1.00 49.82 471 GLN A CA 1
ATOM 3698 C C . GLN A 1 483 ? -7.707 -28.374 -14.166 1.00 54.85 471 GLN A C 1
ATOM 3699 O O . GLN A 1 483 ? -8.520 -29.043 -13.541 1.00 57.01 471 GLN A O 1
ATOM 3705 N N . ASP A 1 484 ? -7.566 -27.035 -13.988 1.00 49.91 472 ASP A N 1
ATOM 3706 C CA . ASP A 1 484 ? -8.365 -26.237 -13.050 1.00 48.62 472 ASP A CA 1
ATOM 3707 C C . ASP A 1 484 ? -9.760 -25.852 -13.602 1.00 50.77 472 ASP A C 1
ATOM 3708 O O . ASP A 1 484 ? -10.571 -25.269 -12.871 1.00 49.95 472 ASP A O 1
ATOM 3713 N N . THR A 1 485 ? -10.046 -26.183 -14.882 1.00 46.32 473 THR A N 1
ATOM 3714 C CA . THR A 1 485 ? -11.339 -25.882 -15.514 1.00 44.99 473 THR A CA 1
ATOM 3715 C C . THR A 1 485 ? -12.239 -27.126 -15.528 1.00 49.52 473 THR A C 1
ATOM 3716 O O . THR A 1 485 ? -13.427 -27.008 -15.812 1.00 47.23 473 THR A O 1
ATOM 3720 N N . GLN A 1 486 ? -11.661 -28.310 -15.253 1.00 48.46 474 GLN A N 1
ATOM 3721 C CA . GLN A 1 486 ? -12.356 -29.599 -15.322 1.00 49.89 474 GLN A CA 1
ATOM 3722 C C . GLN A 1 486 ? -13.559 -29.734 -14.368 1.00 54.10 474 GLN A C 1
ATOM 3723 O O . GLN A 1 486 ? -14.586 -30.284 -14.777 1.00 53.56 474 GLN A O 1
ATOM 3729 N N . ASN A 1 487 ? -13.446 -29.199 -13.133 1.00 50.83 475 ASN A N 1
ATOM 3730 C CA . ASN A 1 487 ? -14.486 -29.266 -12.094 1.00 51.43 475 ASN A CA 1
ATOM 3731 C C . ASN A 1 487 ? -15.491 -28.131 -12.104 1.00 52.20 475 ASN A C 1
ATOM 3732 O O . ASN A 1 487 ? -16.500 -28.216 -11.399 1.00 51.82 475 ASN A O 1
ATOM 3737 N N . ALA A 1 488 ? -15.211 -27.058 -12.847 1.00 46.96 476 ALA A N 1
ATOM 3738 C CA . ALA A 1 488 ? -16.078 -25.888 -12.849 1.00 45.21 476 ALA A CA 1
ATOM 3739 C C . ALA A 1 488 ? -17.514 -26.234 -13.221 1.00 50.80 476 ALA A C 1
ATOM 3740 O O . ALA A 1 488 ? -17.767 -26.900 -14.231 1.00 51.92 476 ALA A O 1
ATOM 3742 N N . LEU A 1 489 ? -18.435 -25.889 -12.331 1.00 46.61 477 LEU A N 1
ATOM 3743 C CA . LEU A 1 489 ? -19.860 -26.144 -12.484 1.00 46.38 477 LEU A CA 1
ATOM 3744 C C . LEU A 1 489 ? -20.558 -24.992 -13.215 1.00 47.82 477 LEU A C 1
ATOM 3745 O O . LEU A 1 489 ? -21.687 -25.138 -13.679 1.00 47.50 477 LEU A O 1
ATOM 3750 N N . ASP A 1 490 ? -19.856 -23.849 -13.343 1.00 42.12 478 ASP A N 1
ATOM 3751 C CA . ASP A 1 490 ? -20.340 -22.627 -13.975 1.00 40.04 478 ASP A CA 1
ATOM 3752 C C . ASP A 1 490 ? -19.408 -22.146 -15.108 1.00 42.26 478 ASP A C 1
ATOM 3753 O O . ASP A 1 490 ? -19.264 -20.949 -15.321 1.00 42.40 478 ASP A O 1
ATOM 3758 N N . PHE A 1 491 ? -18.778 -23.079 -15.824 1.00 37.76 479 PHE A N 1
ATOM 3759 C CA . PHE A 1 491 ? -17.899 -22.777 -16.946 1.00 36.50 479 PHE A CA 1
ATOM 3760 C C . PHE A 1 491 ? -18.734 -22.471 -18.203 1.00 42.02 479 PHE A C 1
ATOM 3761 O O . PHE A 1 491 ? -19.804 -23.063 -18.375 1.00 44.08 479 PHE A O 1
ATOM 3769 N N . PRO A 1 492 ? -18.288 -21.535 -19.082 1.00 36.17 480 PRO A N 1
ATOM 3770 C CA . PRO A 1 492 ? -19.091 -21.187 -20.275 1.00 34.76 480 PRO A CA 1
ATOM 3771 C C . PRO A 1 492 ? -19.201 -22.262 -21.355 1.00 40.21 480 PRO A C 1
ATOM 3772 O O . PRO A 1 492 ? -20.067 -22.174 -22.240 1.00 38.25 480 PRO A O 1
ATOM 3776 N N . LEU A 1 493 ? -18.297 -23.247 -21.306 1.00 39.05 481 LEU A N 1
ATOM 3777 C CA . LEU A 1 493 ? -18.279 -24.347 -22.263 1.00 38.75 481 LEU A CA 1
ATOM 3778 C C . LEU A 1 493 ? -18.468 -25.653 -21.551 1.00 43.82 481 LEU A C 1
ATOM 3779 O O . LEU A 1 493 ? -17.883 -25.842 -20.471 1.00 44.04 481 LEU A O 1
ATOM 3784 N N . PRO A 1 494 ? -19.199 -26.613 -22.182 1.00 40.70 482 PRO A N 1
ATOM 3785 C CA . PRO A 1 494 ? -19.330 -27.949 -21.584 1.00 40.79 482 PRO A CA 1
ATOM 3786 C C . PRO A 1 494 ? -17.959 -28.632 -21.470 1.00 42.73 482 PRO A C 1
ATOM 3787 O O . PRO A 1 494 ? -17.020 -28.213 -22.143 1.00 40.71 482 PRO A O 1
ATOM 3791 N N . LYS A 1 495 ? -17.851 -29.671 -20.627 1.00 38.93 483 LYS A N 1
ATOM 3792 C CA . LYS A 1 495 ? -16.611 -30.390 -20.338 1.00 39.96 483 LYS A CA 1
ATOM 3793 C C . LYS A 1 495 ? -15.886 -30.948 -21.579 1.00 44.69 483 LYS A C 1
ATOM 3794 O O . LYS A 1 495 ? -14.661 -30.983 -21.575 1.00 46.10 483 LYS A O 1
ATOM 3800 N N . ALA A 1 496 ? -16.624 -31.352 -22.642 1.00 40.59 484 ALA A N 1
ATOM 3801 C CA . ALA A 1 496 ? -16.038 -31.889 -23.890 1.00 39.85 484 ALA A CA 1
ATOM 3802 C C . ALA A 1 496 ? -15.099 -30.889 -24.589 1.00 42.46 484 ALA A C 1
ATOM 3803 O O . ALA A 1 496 ? -14.240 -31.300 -25.370 1.00 43.96 484 ALA A O 1
ATOM 3805 N N . PHE A 1 497 ? -15.282 -29.592 -24.314 1.00 36.59 485 PHE A N 1
ATOM 3806 C CA . PHE A 1 497 ? -14.520 -28.474 -24.896 1.00 35.92 485 PHE A CA 1
ATOM 3807 C C . PHE A 1 497 ? -13.400 -27.956 -23.996 1.00 43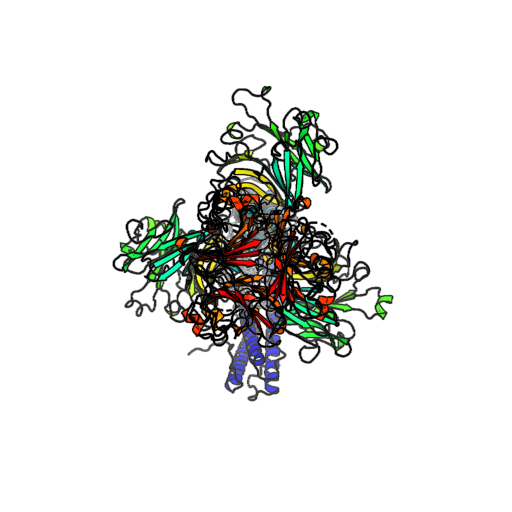.24 485 PHE A C 1
ATOM 3808 O O . PHE A 1 497 ? -12.702 -27.027 -24.388 1.00 43.09 485 PHE A O 1
ATOM 3816 N N . ARG A 1 498 ? -13.237 -28.522 -22.792 1.00 43.09 486 ARG A N 1
ATOM 3817 C CA . ARG A 1 498 ? -12.269 -28.019 -21.807 1.00 43.16 486 ARG A CA 1
ATOM 3818 C C . ARG A 1 498 ? -10.865 -28.589 -21.972 1.00 45.89 486 ARG A C 1
ATOM 3819 O O . ARG A 1 498 ? -10.392 -29.373 -21.143 1.00 46.41 486 ARG A O 1
ATOM 3827 N N . ASP A 1 499 ? -10.187 -28.135 -23.032 1.00 42.11 487 ASP A N 1
ATOM 3828 C CA . ASP A 1 499 ? -8.834 -28.580 -23.386 1.00 44.31 487 ASP A CA 1
ATOM 3829 C C . ASP A 1 499 ? -7.798 -27.433 -23.371 1.00 48.47 487 ASP A C 1
ATOM 3830 O O . ASP A 1 499 ? -6.722 -27.566 -23.964 1.00 51.66 487 ASP A O 1
ATOM 3835 N N . ALA A 1 500 ? -8.104 -26.322 -22.700 1.00 42.70 488 ALA A N 1
ATOM 3836 C CA . ALA A 1 500 ? -7.188 -25.167 -22.691 1.00 41.31 488 ALA A CA 1
ATOM 3837 C C . ALA A 1 500 ? -7.153 -24.381 -21.380 1.00 42.62 488 ALA A C 1
ATOM 3838 O O . ALA A 1 500 ? -8.030 -24.542 -20.530 1.00 41.61 488 ALA A O 1
ATOM 3840 N N . GLY A 1 501 ? -6.126 -23.543 -21.241 1.00 38.00 489 GLY A N 1
ATOM 3841 C CA . GLY A 1 501 ? -5.968 -22.586 -20.152 1.00 36.30 489 GLY A CA 1
ATOM 3842 C C . GLY A 1 501 ? -6.697 -21.298 -20.523 1.00 37.05 489 GLY A C 1
ATOM 3843 O O . GLY A 1 501 ? -6.914 -21.023 -21.709 1.00 35.62 489 GLY A O 1
ATOM 3844 N N . TRP A 1 502 ? -7.157 -20.539 -19.523 1.00 32.41 490 TRP A N 1
ATOM 3845 C CA . TRP A 1 502 ? -7.930 -19.321 -19.744 1.00 31.91 490 TRP A CA 1
ATOM 3846 C C . TRP A 1 502 ? -7.447 -18.201 -18.879 1.00 36.85 490 TRP A C 1
ATOM 3847 O O . TRP A 1 502 ? -7.005 -18.431 -17.741 1.00 36.86 490 TRP A O 1
ATOM 3858 N N . PHE A 1 503 ? -7.540 -16.970 -19.399 1.00 33.33 491 PHE A N 1
ATOM 3859 C CA . PHE A 1 503 ? -7.249 -15.770 -18.620 1.00 33.49 491 PHE A CA 1
ATOM 3860 C C . PHE A 1 503 ? -8.583 -15.401 -17.974 1.00 36.28 491 PHE A C 1
ATOM 3861 O O . PHE A 1 503 ? -9.628 -15.487 -18.632 1.00 33.94 491 PHE A O 1
ATOM 3869 N N . LEU A 1 504 ? -8.571 -15.106 -16.672 1.00 33.51 492 LEU A N 1
ATOM 3870 C CA . LEU A 1 504 ? -9.796 -14.711 -15.975 1.00 33.35 492 LEU A CA 1
ATOM 3871 C C . LEU A 1 504 ? -9.627 -13.300 -15.433 1.00 36.74 492 LEU A C 1
ATOM 3872 O O . LEU A 1 504 ? -8.692 -13.050 -14.670 1.00 35.64 492 LEU A O 1
ATOM 3877 N N . ASP A 1 505 ? -10.537 -12.393 -15.817 1.00 30.69 493 ASP A N 1
ATOM 3878 C CA . ASP A 1 505 ? -10.533 -11.020 -15.323 1.00 30.52 493 ASP A CA 1
ATOM 3879 C C . ASP A 1 505 ? -11.760 -10.840 -14.486 1.00 34.23 493 ASP A C 1
ATOM 3880 O O . ASP A 1 505 ? -12.858 -11.143 -14.939 1.00 33.13 493 ASP A O 1
ATOM 3885 N N . VAL A 1 506 ? -11.567 -10.420 -13.232 1.00 31.05 494 VAL A N 1
ATOM 3886 C CA . VAL A 1 506 ? -12.685 -10.147 -12.328 1.00 29.83 494 VAL A CA 1
ATOM 3887 C C . VAL A 1 506 ? -12.697 -8.637 -12.181 1.00 32.92 494 VAL A C 1
ATOM 3888 O O . VAL A 1 506 ? -11.683 -8.043 -11.837 1.00 33.82 494 VAL A O 1
ATOM 3892 N N . LEU A 1 507 ? -13.782 -8.015 -12.591 1.00 30.74 495 LEU A N 1
ATOM 3893 C CA . LEU A 1 507 ? -13.871 -6.550 -12.603 1.00 31.80 495 LEU A CA 1
ATOM 3894 C C . LEU A 1 507 ? -14.954 -6.050 -11.673 1.00 34.44 495 LEU A C 1
ATOM 3895 O O . LEU A 1 507 ? -15.910 -6.792 -11.406 1.00 32.45 495 LEU A O 1
ATOM 3900 N N . PRO A 1 508 ? -14.863 -4.780 -11.219 1.00 31.74 496 PRO A N 1
ATOM 3901 C CA . PRO A 1 508 ? -15.939 -4.232 -10.384 1.00 32.65 496 PRO A CA 1
ATOM 3902 C C . PRO A 1 508 ? -17.260 -4.203 -11.152 1.00 38.18 496 PRO A C 1
ATOM 3903 O O . PRO A 1 508 ? -17.297 -4.121 -12.396 1.00 37.98 496 PRO A O 1
ATOM 3907 N N . GLY A 1 509 ? -18.337 -4.267 -10.401 1.00 36.20 497 GLY A N 1
ATOM 3908 C CA . GLY A 1 509 ? -19.667 -4.211 -10.973 1.00 36.72 497 GLY A CA 1
ATOM 3909 C C . GLY A 1 509 ? -20.371 -2.984 -10.459 1.00 43.30 497 GLY A C 1
ATOM 3910 O O . GLY A 1 509 ? -20.192 -1.883 -11.002 1.00 43.41 497 GLY A O 1
ATOM 3911 N N . HIS A 1 510 ? -21.126 -3.157 -9.359 1.00 41.04 498 HIS A N 1
ATOM 3912 C CA . HIS A 1 510 ? -21.761 -2.022 -8.710 1.00 42.18 498 HIS A CA 1
ATOM 3913 C C . HIS A 1 510 ? -21.412 -1.991 -7.203 1.00 46.12 498 HIS A C 1
ATOM 3914 O O . HIS A 1 510 ? -20.519 -2.708 -6.774 1.00 44.82 498 HIS A O 1
ATOM 3921 N N . TYR A 1 511 ? -22.157 -1.221 -6.411 1.00 45.24 499 TYR A N 1
ATOM 3922 C CA . TYR A 1 511 ? -21.951 -1.009 -4.975 1.00 46.86 499 TYR A CA 1
ATOM 3923 C C . TYR A 1 511 ? -22.530 -2.102 -4.054 1.00 49.47 499 TYR A C 1
ATOM 3924 O O . TYR A 1 511 ? -22.175 -2.115 -2.882 1.00 48.04 499 TYR A O 1
ATOM 3933 N N . ASN A 1 512 ? -23.401 -3.013 -4.563 1.00 46.20 500 ASN A N 1
ATOM 3934 C CA . ASN A 1 512 ? -24.070 -4.009 -3.716 1.00 46.22 500 ASN A CA 1
ATOM 3935 C C . ASN A 1 512 ? -23.614 -5.478 -3.870 1.00 49.78 500 ASN A C 1
ATOM 3936 O O . ASN A 1 512 ? -24.099 -6.351 -3.123 1.00 52.40 500 ASN A O 1
ATOM 3941 N N . GLY A 1 513 ? -22.645 -5.746 -4.733 1.00 41.45 501 GLY A N 1
ATOM 3942 C CA . GLY A 1 513 ? -22.157 -7.112 -4.849 1.00 39.91 501 GLY A CA 1
ATOM 3943 C C . GLY A 1 513 ? -22.157 -7.717 -6.232 1.00 39.51 501 GLY A C 1
ATOM 3944 O O . GLY A 1 513 ? -21.797 -8.890 -6.371 1.00 38.27 501 GLY A O 1
ATOM 3945 N N . ALA A 1 514 ? -22.532 -6.944 -7.260 1.00 34.44 502 ALA A N 1
ATOM 3946 C CA . ALA A 1 514 ? -22.435 -7.453 -8.632 1.00 34.23 502 ALA A CA 1
ATOM 3947 C C . ALA A 1 514 ? -21.016 -7.192 -9.114 1.00 40.97 502 ALA A C 1
ATOM 3948 O O . ALA A 1 514 ? -20.482 -6.091 -8.900 1.00 42.65 502 ALA A O 1
ATOM 3950 N N . LEU A 1 515 ? -20.400 -8.211 -9.719 1.00 33.80 503 LEU A N 1
ATOM 3951 C CA . LEU A 1 515 ? -19.072 -8.109 -10.303 1.00 31.26 503 LEU A CA 1
ATOM 3952 C C . LEU A 1 515 ? -19.145 -8.633 -11.733 1.00 34.43 503 LEU A C 1
ATOM 3953 O O . LEU A 1 515 ? -20.054 -9.380 -12.051 1.00 34.22 503 LEU A O 1
ATOM 3958 N N . ARG A 1 516 ? -18.167 -8.289 -12.579 1.00 30.55 504 ARG A N 1
ATOM 3959 C CA . ARG A 1 516 ? -18.091 -8.840 -13.922 1.00 28.48 504 ARG A CA 1
ATOM 3960 C C . ARG A 1 516 ? -16.957 -9.858 -13.925 1.00 31.82 504 ARG A C 1
ATOM 3961 O O . ARG A 1 516 ? -15.973 -9.708 -13.200 1.00 28.31 504 ARG A O 1
ATOM 3969 N N . GLN A 1 517 ? -17.107 -10.895 -14.731 1.00 30.12 505 GLN A N 1
ATOM 3970 C CA . GLN A 1 517 ? -16.055 -11.882 -14.925 1.00 29.18 505 GLN A CA 1
ATOM 3971 C C . GLN A 1 517 ? -15.909 -12.023 -16.431 1.00 32.34 505 GLN A C 1
ATOM 3972 O O . GLN A 1 517 ? -16.915 -12.055 -17.141 1.00 30.12 505 GLN A O 1
ATOM 3978 N N . VAL A 1 518 ? -14.664 -12.031 -16.911 1.00 29.46 506 VAL A N 1
ATOM 3979 C CA . VAL A 1 518 ? -14.331 -12.183 -18.327 1.00 29.03 506 VAL A CA 1
ATOM 3980 C C . VAL A 1 518 ? -13.367 -13.367 -18.418 1.00 34.61 506 VAL A C 1
ATOM 3981 O O . VAL A 1 518 ? -12.354 -13.383 -17.712 1.00 35.40 506 VAL A O 1
ATOM 3985 N N . LEU A 1 519 ? -13.689 -14.352 -19.287 1.00 30.48 507 LEU A N 1
ATOM 3986 C CA . LEU A 1 519 ? -12.833 -15.510 -19.581 1.00 29.92 507 LEU A CA 1
ATOM 3987 C C . LEU A 1 519 ? -12.366 -15.411 -21.049 1.00 34.83 507 LEU A C 1
ATOM 3988 O O . LEU A 1 519 ? -13.186 -15.175 -21.934 1.00 34.19 507 LEU A O 1
ATOM 3993 N N . THR A 1 520 ? -11.055 -15.576 -21.289 1.00 29.58 508 THR A N 1
ATOM 3994 C CA . THR A 1 520 ? -10.454 -15.523 -22.615 1.00 28.35 508 THR A CA 1
ATOM 3995 C C . THR A 1 520 ? -9.568 -16.733 -22.758 1.00 34.22 508 THR A C 1
ATOM 3996 O O . THR A 1 520 ? -8.703 -16.954 -21.914 1.00 33.52 508 THR A O 1
ATOM 4000 N N . ARG A 1 521 ? -9.774 -17.520 -23.828 1.00 31.82 509 ARG A N 1
ATOM 4001 C CA . ARG A 1 521 ? -8.985 -18.720 -24.053 1.00 33.16 509 ARG A CA 1
ATOM 4002 C C . ARG A 1 521 ? -7.545 -18.411 -24.400 1.00 38.69 509 ARG A C 1
ATOM 4003 O O . ARG A 1 521 ? -7.289 -17.554 -25.244 1.00 38.01 509 ARG A O 1
ATOM 4011 N N . ASN A 1 522 ? -6.606 -19.088 -23.716 1.00 37.61 510 ASN A N 1
ATOM 4012 C CA . ASN A 1 522 ? -5.195 -18.915 -24.024 1.00 39.79 510 ASN A CA 1
ATOM 4013 C C . ASN A 1 522 ? -4.902 -19.791 -25.233 1.00 49.82 510 ASN A C 1
ATOM 4014 O O . ASN A 1 522 ? -4.658 -21.012 -25.139 1.00 49.77 510 ASN A O 1
ATOM 4019 N N . SER A 1 523 ? -5.011 -19.116 -26.394 1.00 49.45 511 SER A N 1
ATOM 4020 C CA . SER A 1 523 ? -4.869 -19.674 -27.726 1.00 50.42 511 SER A CA 1
ATOM 4021 C C . SER A 1 523 ? -3.963 -18.803 -28.581 1.00 52.29 511 SER A C 1
ATOM 4022 O O . SER A 1 523 ? -4.157 -17.601 -28.664 1.00 50.97 511 SER A O 1
ATOM 4025 N N . THR A 1 524 ? -3.009 -19.438 -29.256 1.00 50.03 512 THR A N 1
ATOM 4026 C CA . THR A 1 524 ? -2.102 -18.817 -30.215 1.00 50.62 512 THR A CA 1
ATOM 4027 C C . THR A 1 524 ? -2.431 -19.372 -31.622 1.00 54.12 512 THR A C 1
ATOM 4028 O O . THR A 1 524 ? -2.437 -18.596 -32.588 1.00 54.74 512 THR A O 1
ATOM 4032 N N . GLY A 1 525 ? -2.742 -20.683 -31.690 1.00 48.40 513 GLY A N 1
ATOM 4033 C CA . GLY A 1 525 ? -3.095 -21.415 -32.909 1.00 48.31 513 GLY A CA 1
ATOM 4034 C C . GLY A 1 525 ? -4.570 -21.737 -33.074 1.00 50.18 513 GLY A C 1
ATOM 4035 O O . GLY A 1 525 ? -4.943 -22.512 -33.956 1.00 52.28 513 GLY A O 1
ATOM 4036 N N . ARG A 1 526 ? -5.420 -21.176 -32.198 1.00 42.28 514 ARG A N 1
ATOM 4037 C CA . ARG A 1 526 ? -6.878 -21.287 -32.216 1.00 39.69 514 ARG A CA 1
ATOM 4038 C C . ARG A 1 526 ? -7.413 -19.895 -31.856 1.00 40.67 514 ARG A C 1
ATOM 4039 O O . ARG A 1 526 ? -6.649 -19.073 -31.357 1.00 40.63 514 ARG A O 1
ATOM 4047 N N . ASN A 1 527 ? -8.683 -19.610 -32.124 1.00 35.73 515 ASN A N 1
ATOM 4048 C CA . ASN A 1 527 ? -9.265 -18.303 -31.826 1.00 35.58 515 ASN A CA 1
ATOM 4049 C C . ASN A 1 527 ? -9.395 -18.079 -30.321 1.00 37.73 515 ASN A C 1
ATOM 4050 O O . ASN A 1 527 ? -9.630 -19.035 -29.570 1.00 37.03 515 ASN A O 1
ATOM 4055 N N . MET A 1 528 ? -9.213 -16.829 -29.881 1.00 32.75 516 MET A N 1
ATOM 4056 C CA . MET A 1 528 ? -9.301 -16.498 -28.463 1.00 31.35 516 MET A CA 1
ATOM 4057 C C . MET A 1 528 ? -10.751 -16.297 -28.091 1.00 37.10 516 MET A C 1
ATOM 4058 O O . MET A 1 528 ? -11.266 -15.175 -28.147 1.00 37.72 516 MET A O 1
ATOM 4063 N N . LEU A 1 529 ? -11.412 -17.399 -27.714 1.00 33.22 517 LEU A N 1
ATOM 4064 C CA . LEU A 1 529 ? -12.810 -17.402 -27.279 1.00 31.75 517 LEU A CA 1
ATOM 4065 C C . LEU A 1 529 ? -12.920 -16.497 -26.076 1.00 35.41 517 LEU A C 1
ATOM 4066 O O . LEU A 1 529 ? -12.055 -16.543 -25.200 1.00 35.45 517 LEU A O 1
ATOM 4071 N N . LYS A 1 530 ? -13.940 -15.637 -26.061 1.00 30.85 518 LYS A N 1
ATOM 4072 C CA . LYS A 1 530 ? -14.146 -14.677 -24.982 1.00 28.42 518 LYS A CA 1
ATOM 4073 C C . LYS A 1 530 ? -15.574 -14.734 -24.478 1.00 31.02 518 LYS A C 1
ATOM 4074 O O . LYS A 1 530 ? -16.508 -14.629 -25.257 1.00 30.41 518 LYS A O 1
ATOM 4080 N N . PHE A 1 531 ? -15.727 -14.855 -23.165 1.00 28.42 519 PHE A N 1
ATOM 4081 C CA . PHE A 1 531 ? -17.021 -14.875 -22.512 1.00 28.14 519 PHE A CA 1
ATOM 4082 C C . PHE A 1 531 ? -17.035 -13.859 -21.377 1.00 30.96 519 PHE A C 1
ATOM 4083 O O . PHE A 1 531 ? -16.013 -13.641 -20.724 1.00 28.90 519 PHE A O 1
ATOM 4091 N N . GLU A 1 532 ? -18.210 -13.268 -21.136 1.00 28.59 520 GLU A N 1
ATOM 4092 C CA . GLU A 1 532 ? -18.402 -12.292 -20.077 1.00 28.84 520 GLU A CA 1
ATOM 4093 C C . GLU A 1 532 ? -19.742 -12.499 -19.380 1.00 33.50 520 GLU A C 1
ATOM 4094 O O . GLU A 1 532 ? -20.742 -12.758 -20.042 1.00 32.00 520 GLU A O 1
ATOM 4100 N N . ARG A 1 533 ? -19.773 -12.307 -18.052 1.00 30.38 521 ARG A N 1
ATOM 4101 C CA . ARG A 1 533 ? -21.014 -12.408 -17.280 1.00 30.40 521 ARG A CA 1
ATOM 4102 C C . ARG A 1 533 ? -20.953 -11.480 -16.079 1.00 32.09 521 ARG A C 1
ATOM 4103 O O . ARG A 1 533 ? -19.889 -10.993 -15.721 1.00 28.98 521 ARG A O 1
ATOM 4111 N N . VAL A 1 534 ? -22.101 -11.318 -15.421 1.00 30.85 522 VAL A N 1
ATOM 4112 C CA . VAL A 1 534 ? -22.256 -10.591 -14.165 1.00 31.02 522 VAL A CA 1
ATOM 4113 C C . VAL A 1 534 ? -22.520 -11.672 -13.113 1.00 33.29 522 VAL A C 1
ATOM 4114 O O . VAL A 1 534 ? -23.305 -12.589 -13.355 1.00 31.58 522 VAL A O 1
ATOM 4118 N N . ILE A 1 535 ? -21.877 -11.558 -11.951 1.00 31.66 523 ILE A N 1
ATOM 4119 C CA . ILE A 1 535 ? -22.110 -12.476 -10.830 1.00 32.47 523 ILE A CA 1
ATOM 4120 C C . ILE A 1 535 ? -22.605 -11.677 -9.651 1.00 36.89 523 ILE A C 1
ATOM 4121 O O . ILE A 1 535 ? -22.250 -10.505 -9.523 1.00 36.19 523 ILE A O 1
ATOM 4126 N N . ASP A 1 536 ? -23.405 -12.308 -8.780 1.00 34.33 524 ASP A N 1
ATOM 4127 C CA . ASP A 1 536 ? -23.864 -11.694 -7.534 1.00 35.72 524 ASP A CA 1
ATOM 4128 C C . ASP A 1 536 ? -23.075 -12.450 -6.467 1.00 41.11 524 ASP A C 1
ATOM 4129 O O . ASP A 1 536 ? -23.343 -13.629 -6.227 1.00 42.25 524 ASP A O 1
ATOM 4134 N N . ILE A 1 537 ? -22.086 -11.804 -5.847 1.00 37.38 525 ILE A N 1
ATOM 4135 C CA . ILE A 1 537 ? -21.219 -12.486 -4.878 1.00 38.58 525 ILE A CA 1
ATOM 4136 C C . ILE A 1 537 ? -21.978 -12.959 -3.610 1.00 43.12 525 ILE A C 1
ATOM 4137 O O . ILE A 1 537 ? -21.481 -13.836 -2.904 1.00 44.21 525 ILE A O 1
ATOM 4142 N N . PHE A 1 538 ? -23.191 -12.424 -3.360 1.00 39.65 526 PHE A N 1
ATOM 4143 C CA . PHE A 1 538 ? -24.021 -12.789 -2.207 1.00 41.97 526 PHE A CA 1
ATOM 4144 C C . PHE A 1 538 ? -25.056 -13.881 -2.512 1.00 48.01 526 PHE A C 1
ATOM 4145 O O . PHE A 1 538 ? -25.658 -14.412 -1.580 1.00 48.66 526 PHE A O 1
ATOM 4153 N N . ASN A 1 539 ? -25.250 -14.221 -3.810 1.00 43.91 527 ASN A N 1
ATOM 4154 C CA . ASN A 1 539 ? -26.208 -15.237 -4.236 1.00 44.84 527 ASN A CA 1
ATOM 4155 C C . ASN A 1 539 ? -25.928 -15.689 -5.668 1.00 46.51 527 ASN A C 1
ATOM 4156 O O . ASN A 1 539 ? -26.339 -15.014 -6.625 1.00 43.90 527 ASN A O 1
ATOM 4161 N N . LYS A 1 540 ? -25.265 -16.857 -5.818 1.00 43.55 528 LYS A N 1
ATOM 4162 C CA . LYS A 1 540 ? -24.910 -17.389 -7.144 1.00 42.28 528 LYS A CA 1
ATOM 4163 C C . LYS A 1 540 ? -26.150 -17.758 -7.997 1.00 48.19 528 LYS A C 1
ATOM 4164 O O . LYS A 1 540 ? -26.044 -17.800 -9.218 1.00 46.42 528 LYS A O 1
ATOM 4170 N N . LYS A 1 541 ? -27.332 -17.922 -7.371 1.00 47.86 529 LYS A N 1
ATOM 4171 C CA . LYS A 1 541 ? -28.568 -18.208 -8.114 1.00 49.18 529 LYS A CA 1
ATOM 4172 C C . LYS A 1 541 ? -28.959 -17.049 -9.042 1.00 53.00 529 LYS A C 1
ATOM 4173 O O . LYS A 1 541 ? -29.611 -17.279 -10.060 1.00 52.69 529 LYS A O 1
ATOM 4179 N N . ASN A 1 542 ? -28.501 -15.826 -8.713 1.00 49.29 530 ASN A N 1
ATOM 4180 C CA . ASN A 1 542 ? -28.721 -14.596 -9.481 1.00 48.27 530 ASN A CA 1
ATOM 4181 C C . ASN A 1 542 ? -27.661 -14.396 -10.569 1.00 51.81 530 ASN A C 1
ATOM 4182 O O . ASN A 1 542 ? -27.715 -13.381 -11.271 1.00 50.41 530 ASN A O 1
ATOM 4187 N N . ASN A 1 543 ? -26.686 -15.335 -10.699 1.00 48.76 531 ASN A N 1
ATOM 4188 C CA . ASN A 1 543 ? -25.613 -15.197 -11.686 1.00 47.41 531 ASN A CA 1
ATOM 4189 C C . ASN A 1 543 ? -26.100 -15.255 -13.095 1.00 52.16 531 ASN A C 1
ATOM 4190 O O . ASN A 1 543 ? -26.922 -16.108 -13.446 1.00 52.19 531 ASN A O 1
ATOM 4195 N N . GLY A 1 544 ? -25.604 -14.309 -13.882 1.00 49.27 532 GLY A N 1
ATOM 4196 C CA . GLY A 1 544 ? -25.960 -14.210 -15.283 1.00 49.07 532 GLY A CA 1
ATOM 4197 C C . GLY A 1 544 ? -25.300 -15.263 -16.136 1.00 51.75 532 GLY A C 1
ATOM 4198 O O . GLY A 1 544 ? -24.258 -15.810 -15.767 1.00 51.41 532 GLY A O 1
ATOM 4199 N N . ALA A 1 545 ? -25.909 -15.541 -17.297 1.00 47.01 533 ALA A N 1
ATOM 4200 C CA . ALA A 1 545 ? -25.383 -16.480 -18.279 1.00 44.08 533 ALA A CA 1
ATOM 4201 C C . ALA A 1 545 ? -24.184 -15.811 -18.957 1.00 42.29 533 ALA A C 1
ATOM 4202 O O . ALA A 1 545 ? -24.079 -14.578 -18.982 1.00 41.26 533 ALA A O 1
ATOM 4204 N N . TRP A 1 546 ? -23.251 -16.633 -19.443 1.00 35.74 534 TRP A N 1
ATOM 4205 C CA . TRP A 1 546 ? -22.056 -16.167 -20.113 1.00 33.51 534 TRP A CA 1
ATOM 4206 C C . TRP A 1 546 ? -22.396 -15.672 -21.511 1.00 33.50 534 TRP A C 1
ATOM 4207 O O . TRP A 1 546 ? -23.071 -16.377 -22.262 1.00 32.40 534 TRP A O 1
ATOM 4218 N N . ASN A 1 547 ? -21.933 -14.465 -21.844 1.00 27.93 535 ASN A N 1
ATOM 4219 C CA . ASN A 1 547 ? -22.110 -13.854 -23.161 1.00 28.77 535 ASN A CA 1
ATOM 4220 C C . ASN A 1 547 ? -20.894 -14.170 -23.981 1.00 34.03 535 ASN A C 1
ATOM 4221 O O . ASN A 1 547 ? -19.790 -13.824 -23.580 1.00 36.01 535 ASN A O 1
ATOM 4226 N N . PHE A 1 548 ? -21.080 -14.816 -25.120 1.00 31.12 536 PHE A N 1
ATOM 4227 C CA . PHE A 1 548 ? -19.986 -15.102 -26.028 1.00 30.02 536 PHE A CA 1
ATOM 4228 C C . PHE A 1 548 ? -19.698 -13.877 -26.873 1.00 35.29 536 PHE A C 1
ATOM 4229 O O . PHE A 1 548 ? -20.620 -13.359 -27.500 1.00 33.56 536 PHE A O 1
ATOM 4237 N N . CYS A 1 549 ? -18.436 -13.394 -26.879 1.00 34.38 537 CYS A N 1
ATOM 4238 C CA . CYS A 1 549 ? -18.069 -12.226 -27.695 1.00 35.27 537 CYS A CA 1
ATOM 4239 C C . CYS A 1 549 ? -17.199 -12.723 -28.836 1.00 39.25 537 CYS A C 1
ATOM 4240 O O . CYS A 1 549 ? -16.036 -13.058 -28.599 1.00 39.35 537 CYS A O 1
ATOM 4243 N N . PRO A 1 550 ? -17.728 -12.837 -30.072 1.00 36.53 538 PRO A N 1
ATOM 4244 C CA . PRO A 1 550 ? -16.897 -13.374 -31.161 1.00 36.83 538 PRO A CA 1
ATOM 4245 C C . PRO A 1 550 ? -15.673 -12.519 -31.535 1.00 37.29 538 PRO A C 1
ATOM 4246 O O . PRO A 1 550 ? -15.742 -11.299 -31.692 1.00 35.25 538 PRO A O 1
ATOM 4250 N N . GLN A 1 551 ? -14.549 -13.192 -31.634 1.00 32.23 539 GLN A N 1
ATOM 4251 C CA . GLN A 1 551 ? -13.298 -12.646 -32.141 1.00 32.10 539 GLN A CA 1
ATOM 4252 C C . GLN A 1 551 ? -12.606 -13.765 -32.885 1.00 35.97 539 GLN A C 1
ATOM 4253 O O . GLN A 1 551 ? -12.818 -14.931 -32.559 1.00 37.12 539 GLN A O 1
ATOM 4259 N N . ASN A 1 552 ? -11.934 -13.435 -33.979 1.00 31.92 540 ASN A N 1
ATOM 4260 C CA . ASN A 1 552 ? -11.431 -14.476 -34.853 1.00 32.82 540 ASN A CA 1
ATOM 4261 C C . ASN A 1 552 ? -10.078 -14.107 -35.443 1.00 37.70 540 ASN A C 1
ATOM 4262 O O . ASN A 1 552 ? -9.920 -13.006 -35.963 1.00 35.76 540 ASN A O 1
ATOM 4267 N N . ALA A 1 553 ? -9.125 -15.053 -35.395 1.00 35.59 541 ALA A N 1
ATOM 4268 C CA . ALA A 1 553 ? -7.779 -14.894 -35.949 1.00 37.16 541 ALA A CA 1
ATOM 4269 C C . ALA A 1 553 ? -7.609 -15.600 -37.311 1.00 42.90 541 ALA A C 1
ATOM 4270 O O . ALA A 1 553 ? -6.516 -15.579 -37.887 1.00 44.00 541 ALA A O 1
ATOM 4272 N N . GLY A 1 554 ? -8.680 -16.204 -37.814 1.00 38.82 542 GLY A N 1
ATOM 4273 C CA . GLY A 1 554 ? -8.644 -16.936 -39.077 1.00 41.29 542 GLY A CA 1
ATOM 4274 C C . GLY A 1 554 ? -8.502 -18.438 -38.899 1.00 46.90 542 GLY A C 1
ATOM 4275 O O . GLY A 1 554 ? -8.291 -19.172 -39.884 1.00 48.36 542 GLY A O 1
ATOM 4276 N N . TYR A 1 555 ? -8.666 -18.917 -37.648 1.00 40.63 543 TYR A N 1
ATOM 4277 C CA . TYR A 1 555 ? -8.607 -20.359 -37.353 1.00 40.73 543 TYR A CA 1
ATOM 4278 C C . TYR A 1 555 ? -9.987 -21.022 -37.362 1.00 43.70 543 TYR A C 1
ATOM 4279 O O . TYR A 1 555 ? -11.010 -20.378 -37.108 1.00 43.10 543 TYR A O 1
ATOM 4288 N N . TRP A 1 556 ? -9.999 -22.322 -37.613 1.00 41.50 544 TRP A N 1
ATOM 4289 C CA . TRP A 1 556 ? -11.203 -23.125 -37.533 1.00 41.66 544 TRP A CA 1
ATOM 4290 C C . TRP A 1 556 ? -11.386 -23.623 -36.095 1.00 48.10 544 TRP A C 1
ATOM 4291 O O . TRP A 1 556 ? -10.453 -23.567 -35.293 1.00 47.19 544 TRP A O 1
ATOM 4302 N N . GLU A 1 557 ? -12.597 -24.089 -35.774 1.00 42.94 545 GLU A N 1
ATOM 4303 C CA . GLU A 1 557 ? -12.967 -24.627 -34.470 1.00 42.52 545 GLU A CA 1
ATOM 4304 C C . GLU A 1 557 ? -13.604 -25.987 -34.734 1.00 49.59 545 GLU A C 1
ATOM 4305 O O . GLU A 1 557 ? -14.528 -26.102 -35.546 1.00 48.54 545 GLU A O 1
ATOM 4311 N N . HIS A 1 558 ? -13.072 -27.023 -34.088 1.00 48.18 546 HIS A N 1
ATOM 4312 C CA . HIS A 1 558 ? -13.537 -28.398 -34.266 1.00 49.48 546 HIS A CA 1
ATOM 4313 C C . HIS A 1 558 ? -14.583 -28.795 -33.246 1.00 51.13 546 HIS A C 1
ATOM 4314 O O . HIS A 1 558 ? -14.545 -28.340 -32.093 1.00 50.79 546 HIS A O 1
ATOM 4321 N N . ILE A 1 559 ? -15.501 -29.664 -33.663 1.00 45.52 547 ILE A N 1
ATOM 4322 C CA . ILE A 1 559 ? -16.537 -30.185 -32.770 1.00 44.47 547 ILE A CA 1
ATOM 4323 C C . ILE A 1 559 ? -15.968 -31.421 -32.034 1.00 47.14 547 ILE A C 1
ATOM 4324 O O . ILE A 1 559 ? -15.536 -32.366 -32.704 1.00 47.20 547 ILE A O 1
ATOM 4329 N N . PRO A 1 560 ? -16.038 -31.486 -30.677 1.00 42.20 548 PRO A N 1
ATOM 4330 C CA . PRO A 1 560 ? -15.587 -32.717 -29.974 1.00 42.02 548 PRO A CA 1
ATOM 4331 C C . PRO A 1 560 ? -16.259 -33.985 -30.530 1.00 47.99 548 PRO A C 1
ATOM 4332 O O . PRO A 1 560 ? -17.466 -33.978 -30.834 1.00 44.93 548 PRO A O 1
ATOM 4336 N N . LYS A 1 561 ? -15.449 -35.063 -30.712 1.00 48.79 549 LYS A N 1
ATOM 4337 C CA . LYS A 1 561 ? -15.850 -36.360 -31.285 1.00 50.32 549 LYS A CA 1
ATOM 4338 C C . LYS A 1 561 ? -17.051 -37.042 -30.582 1.00 54.68 549 LYS A C 1
ATOM 4339 O O . LYS A 1 561 ? -17.740 -37.835 -31.221 1.00 56.54 549 LYS A O 1
ATOM 4342 N N . SER A 1 562 ? -17.306 -36.740 -29.287 1.00 49.75 550 SER A N 1
ATOM 4343 C CA . SER A 1 562 ? -18.439 -37.315 -28.529 1.00 48.83 550 SER A CA 1
ATOM 4344 C C . SER A 1 562 ? -19.796 -36.809 -29.015 1.00 48.69 550 SER A C 1
ATOM 4345 O O . SER A 1 562 ? -20.821 -37.443 -28.762 1.00 48.57 550 SER A O 1
ATOM 4348 N N . ILE A 1 563 ? -19.808 -35.649 -29.671 1.00 41.72 551 ILE A N 1
ATOM 4349 C CA . ILE A 1 563 ? -21.028 -35.015 -30.159 1.00 39.86 551 ILE A CA 1
ATOM 4350 C C . ILE A 1 563 ? -21.396 -35.587 -31.524 1.00 44.09 551 ILE A C 1
ATOM 4351 O O . ILE A 1 563 ? -20.600 -35.508 -32.441 1.00 44.11 551 ILE A O 1
ATOM 4356 N N . THR A 1 564 ? -22.606 -36.136 -31.660 1.00 42.70 552 THR A N 1
ATOM 4357 C CA . THR A 1 564 ? -23.131 -36.706 -32.917 1.00 43.56 552 THR A CA 1
ATOM 4358 C C . THR A 1 564 ? -24.361 -35.933 -33.423 1.00 48.36 552 THR A C 1
ATOM 4359 O O . THR A 1 564 ? -24.915 -36.265 -34.471 1.00 48.13 552 THR A O 1
ATOM 4363 N N . LYS A 1 565 ? -24.787 -34.905 -32.678 1.00 44.88 553 LYS A N 1
ATOM 4364 C CA . LYS A 1 565 ? -25.932 -34.077 -33.059 1.00 43.83 553 LYS A CA 1
ATOM 4365 C C . LYS A 1 565 ? -25.510 -32.627 -33.121 1.00 45.86 553 LYS A C 1
ATOM 4366 O O . LYS A 1 565 ? -24.963 -32.090 -32.150 1.00 44.67 553 LYS A O 1
ATOM 4372 N N . LEU A 1 566 ? -25.794 -31.973 -34.259 1.00 41.09 554 LEU A N 1
ATOM 4373 C CA . LEU A 1 566 ? -25.522 -30.560 -34.455 1.00 39.81 554 LEU A CA 1
ATOM 4374 C C . LEU A 1 566 ? -26.385 -29.746 -33.491 1.00 43.77 554 LEU A C 1
ATOM 4375 O O . LEU A 1 566 ? -25.981 -28.670 -33.086 1.00 42.83 554 LEU A O 1
ATOM 4380 N N . SER A 1 567 ? -27.549 -30.302 -33.077 1.00 41.30 555 SER A N 1
ATOM 4381 C CA . SER A 1 567 ? -28.481 -29.669 -32.136 1.00 41.29 555 SER A CA 1
ATOM 4382 C C . SER A 1 567 ? -27.873 -29.427 -30.722 1.00 45.71 555 SER A C 1
ATOM 4383 O O . SER A 1 567 ? -28.430 -28.645 -29.960 1.00 45.47 555 SER A O 1
ATOM 4386 N N . ASP A 1 568 ? -26.718 -30.072 -30.400 1.00 42.19 556 ASP A N 1
ATOM 4387 C CA . ASP A 1 568 ? -25.988 -29.907 -29.137 1.00 41.43 556 ASP A CA 1
ATOM 4388 C C . ASP A 1 568 ? -25.199 -28.595 -29.121 1.00 45.75 556 ASP A C 1
ATOM 4389 O O . ASP A 1 568 ? -24.769 -28.163 -28.049 1.00 45.19 556 ASP A O 1
ATOM 4394 N N . LEU A 1 569 ? -24.972 -27.986 -30.313 1.00 41.17 557 LEU A N 1
ATOM 4395 C CA . LEU A 1 569 ? -24.181 -26.768 -30.481 1.00 39.72 557 LEU A CA 1
ATOM 4396 C C . LEU A 1 569 ? -25.082 -25.550 -30.517 1.00 42.80 557 LEU A C 1
ATOM 4397 O O . LEU A 1 569 ? -25.709 -25.257 -31.537 1.00 42.30 557 LEU A O 1
ATOM 4402 N N . LYS A 1 570 ? -25.185 -24.876 -29.351 1.00 39.64 558 LYS A N 1
ATOM 4403 C CA . LYS A 1 570 ? -26.126 -23.786 -29.124 1.00 39.57 558 LYS A CA 1
ATOM 4404 C C . LYS A 1 570 ? -25.515 -22.430 -28.773 1.00 40.46 558 LYS A C 1
ATOM 4405 O O . LYS A 1 570 ? -26.287 -21.471 -28.668 1.00 40.16 558 LYS A O 1
ATOM 4411 N N . ILE A 1 571 ? -24.165 -22.316 -28.638 1.00 34.92 559 ILE A N 1
ATOM 4412 C CA . ILE A 1 571 ? -23.540 -21.014 -28.348 1.00 34.30 559 ILE A CA 1
ATOM 4413 C C . ILE A 1 571 ? -23.618 -20.137 -29.591 1.00 38.63 559 ILE A C 1
ATOM 4414 O O . ILE A 1 571 ? -23.088 -20.493 -30.629 1.00 37.56 559 ILE A O 1
ATOM 4419 N N . VAL A 1 572 ? -24.284 -18.995 -29.463 1.00 37.09 560 VAL A N 1
ATOM 4420 C CA . VAL A 1 572 ? -24.499 -18.012 -30.514 1.00 37.33 560 VAL A CA 1
ATOM 4421 C C . VAL A 1 572 ? -23.189 -17.320 -30.946 1.00 41.56 560 VAL A C 1
ATOM 4422 O O . VAL A 1 572 ? -22.512 -16.731 -30.115 1.00 39.27 560 VAL A O 1
ATOM 4426 N N . GLY A 1 573 ? -22.873 -17.394 -32.246 1.00 38.51 561 GLY A N 1
ATOM 4427 C CA . GLY A 1 573 ? -21.705 -16.728 -32.815 1.00 37.43 561 GLY A CA 1
ATOM 4428 C C . GLY A 1 573 ? -20.441 -17.553 -32.858 1.00 40.47 561 GLY A C 1
ATOM 4429 O O . GLY A 1 573 ? -19.440 -17.102 -33.414 1.00 40.25 561 GLY A O 1
ATOM 4430 N N . LEU A 1 574 ? -20.483 -18.769 -32.282 1.00 36.82 562 LEU A N 1
ATOM 4431 C CA . LEU A 1 574 ? -19.351 -19.698 -32.234 1.00 36.27 562 LEU A CA 1
ATOM 4432 C C . LEU A 1 574 ? -19.479 -20.723 -33.368 1.00 39.40 562 LEU A C 1
ATOM 4433 O O . LEU A 1 574 ? -20.260 -21.685 -33.280 1.00 34.79 562 LEU A O 1
ATOM 4438 N N . ASP A 1 575 ? -18.723 -20.463 -34.463 1.00 36.86 563 ASP A N 1
ATOM 4439 C CA . ASP A 1 575 ? -18.739 -21.301 -35.660 1.00 36.20 563 ASP A CA 1
ATOM 4440 C C . ASP A 1 575 ? -17.880 -22.539 -35.465 1.00 41.62 563 ASP A C 1
ATOM 4441 O O . ASP A 1 575 ? -16.930 -22.528 -34.687 1.00 42.94 563 ASP A O 1
ATOM 4446 N N . PHE A 1 576 ? -18.194 -23.586 -36.217 1.00 38.12 564 PHE A N 1
ATOM 4447 C CA . PHE A 1 576 ? -17.448 -24.828 -36.239 1.00 37.57 564 PHE A CA 1
ATOM 4448 C C . PHE A 1 576 ? -17.197 -25.229 -37.687 1.00 44.92 564 PHE A C 1
ATOM 4449 O O . PHE A 1 576 ? -17.972 -24.861 -38.573 1.00 43.31 564 PHE A O 1
ATOM 4457 N N . TYR A 1 577 ? -16.091 -25.953 -37.933 1.00 44.59 565 TYR A N 1
ATOM 4458 C CA . TYR A 1 577 ? -15.819 -26.471 -39.266 1.00 45.73 565 TYR A CA 1
ATOM 4459 C C . TYR A 1 577 ? -16.097 -27.950 -39.227 1.00 51.27 565 TYR A C 1
ATOM 4460 O O . TYR A 1 577 ? -15.727 -28.609 -38.259 1.00 49.61 565 TYR A O 1
ATOM 4469 N N . ILE A 1 578 ? -16.827 -28.452 -40.227 1.00 48.46 566 ILE A N 1
ATOM 4470 C CA . ILE A 1 578 ? -17.171 -29.864 -40.373 1.00 49.88 566 ILE A CA 1
ATOM 4471 C C . ILE A 1 578 ? -16.536 -30.359 -41.669 1.00 54.93 566 ILE A C 1
ATOM 4472 O O . ILE A 1 578 ? -16.995 -29.958 -42.741 1.00 54.50 566 ILE A O 1
ATOM 4477 N N . THR A 1 579 ? -15.521 -31.253 -41.578 1.00 51.83 567 THR A N 1
ATOM 4478 C CA . THR A 1 579 ? -14.884 -31.854 -42.764 1.00 52.49 567 THR A CA 1
ATOM 4479 C C . THR A 1 579 ? -15.866 -32.784 -43.468 1.00 55.47 567 THR A C 1
ATOM 4480 O O . THR A 1 579 ? -16.919 -33.103 -42.905 1.00 55.50 567 THR A O 1
ATOM 4484 N N . THR A 1 580 ? -15.512 -33.226 -44.692 1.00 51.46 568 THR A N 1
ATOM 4485 C CA . THR A 1 580 ? -16.282 -34.163 -45.515 1.00 50.88 568 THR A CA 1
ATOM 4486 C C . THR A 1 580 ? -16.563 -35.452 -44.742 1.00 54.62 568 THR A C 1
ATOM 4487 O O . THR A 1 580 ? -17.699 -35.906 -44.712 1.00 53.00 568 THR A O 1
ATOM 4491 N N . GLU A 1 581 ? -15.527 -36.025 -44.113 1.00 54.10 569 GLU A N 1
ATOM 4492 C CA . GLU A 1 581 ? -15.613 -37.263 -43.340 1.00 56.38 569 GLU A CA 1
ATOM 4493 C C . GLU A 1 581 ? -16.468 -37.097 -42.081 1.00 59.07 569 GLU A C 1
ATOM 4494 O O . GLU A 1 581 ? -17.333 -37.938 -41.827 1.00 60.15 569 GLU A O 1
ATOM 4500 N N . GLU A 1 582 ? -16.259 -35.995 -41.327 1.00 53.19 570 GLU A N 1
ATOM 4501 C CA . GLU A 1 582 ? -17.002 -35.664 -40.103 1.00 51.81 570 GLU A CA 1
ATOM 4502 C C . GLU A 1 582 ? -18.503 -35.482 -40.344 1.00 54.07 570 GLU A C 1
ATOM 4503 O O . GLU A 1 582 ? -19.293 -35.807 -39.461 1.00 54.26 570 GLU A O 1
ATOM 4509 N N . SER A 1 583 ? -18.900 -35.000 -41.533 1.00 49.33 571 SER A N 1
ATOM 4510 C CA . SER A 1 583 ? -20.307 -34.764 -41.874 1.00 49.11 571 SER A CA 1
ATOM 4511 C C . SER A 1 583 ? -21.189 -36.026 -41.843 1.00 53.72 571 SER A C 1
ATOM 4512 O O . SER A 1 583 ? -22.414 -35.924 -41.703 1.00 52.40 571 SER A O 1
ATOM 4515 N N . ASN A 1 584 ? -20.563 -37.203 -41.955 1.00 52.52 572 ASN A N 1
ATOM 4516 C CA . ASN A 1 584 ? -21.235 -38.505 -41.919 1.00 53.09 572 ASN A CA 1
ATOM 4517 C C . ASN A 1 584 ? -21.695 -38.900 -40.514 1.00 57.65 572 ASN A C 1
ATOM 4518 O O . ASN A 1 584 ? -22.635 -39.674 -40.379 1.00 57.32 572 ASN A O 1
ATOM 4523 N N . ARG A 1 585 ? -21.001 -38.394 -39.476 1.00 54.96 573 ARG A N 1
ATOM 4524 C CA . ARG A 1 585 ? -21.204 -38.690 -38.054 1.00 55.87 573 ARG A CA 1
ATOM 4525 C C . ARG A 1 585 ? -22.508 -38.097 -37.502 1.00 57.91 573 ARG A C 1
ATOM 4526 O O . ARG A 1 585 ? -23.062 -38.623 -36.540 1.00 58.38 573 ARG A O 1
ATOM 4534 N N . PHE A 1 586 ? -22.975 -36.986 -38.080 1.00 52.80 574 PHE A N 1
ATOM 4535 C CA . PHE A 1 586 ? -24.117 -36.231 -37.558 1.00 50.17 574 PHE A CA 1
ATOM 4536 C C . PHE A 1 586 ? -25.451 -36.760 -38.011 1.00 51.64 574 PHE A C 1
ATOM 4537 O O . PHE A 1 586 ? -25.766 -36.668 -39.196 1.00 51.16 574 PHE A O 1
ATOM 4545 N N . THR A 1 587 ? -26.253 -37.295 -37.062 1.00 48.17 575 THR A N 1
ATOM 4546 C CA . THR A 1 587 ? -27.577 -37.887 -37.360 1.00 49.52 575 THR A CA 1
ATOM 4547 C C . THR A 1 587 ? -28.607 -36.844 -37.845 1.00 53.23 575 THR A C 1
ATOM 4548 O O . THR A 1 587 ? -29.496 -37.185 -38.630 1.00 52.79 575 THR A O 1
ATOM 4552 N N . ASP A 1 588 ? -28.428 -35.558 -37.456 1.00 49.27 576 ASP A N 1
ATOM 4553 C CA . ASP A 1 588 ? -29.327 -34.481 -37.867 1.00 48.26 576 ASP A CA 1
ATOM 4554 C C . ASP A 1 588 ? -28.745 -33.622 -38.997 1.00 52.43 576 ASP A C 1
ATOM 4555 O O . ASP A 1 588 ? -29.207 -32.492 -39.221 1.00 52.05 576 ASP A O 1
ATOM 4560 N N . PHE A 1 589 ? -27.708 -34.137 -39.689 1.00 48.79 577 PHE A N 1
ATOM 4561 C CA . PHE A 1 589 ? -27.101 -33.444 -40.835 1.00 47.50 577 PHE A CA 1
ATOM 4562 C C . PHE A 1 589 ? -28.081 -33.586 -42.009 1.00 53.38 577 PHE A C 1
ATOM 4563 O O . PHE A 1 589 ? -28.661 -34.664 -42.151 1.00 56.52 577 PHE A O 1
ATOM 4571 N N . PRO A 1 590 ? -28.296 -32.564 -42.872 1.00 49.01 578 PRO A N 1
ATOM 4572 C CA . PRO A 1 590 ? -29.207 -32.764 -44.023 1.00 49.49 578 PRO A CA 1
ATOM 4573 C C . PRO A 1 590 ? -28.858 -34.070 -44.754 1.00 57.33 578 PRO A C 1
ATOM 4574 O O . PRO A 1 590 ? -27.714 -34.259 -45.191 1.00 55.70 578 PRO A O 1
ATOM 4578 N N . LYS A 1 591 ? -29.829 -35.014 -44.746 1.00 58.69 579 LYS A N 1
ATOM 4579 C CA . LYS A 1 591 ? -29.772 -36.397 -45.258 1.00 61.15 579 LYS A CA 1
ATOM 4580 C C . LYS A 1 591 ? -28.979 -36.591 -46.556 1.00 65.84 579 LYS A C 1
ATOM 4581 O O . LYS A 1 591 ? -28.116 -37.476 -46.611 1.00 66.55 579 LYS A O 1
ATOM 4584 N N . ASP A 1 592 ? -29.259 -35.778 -47.584 1.00 61.33 580 ASP A N 1
ATOM 4585 C CA . ASP A 1 592 ? -28.608 -35.925 -48.890 1.00 61.79 580 ASP A CA 1
ATOM 4586 C C . ASP A 1 592 ? -27.342 -35.077 -49.064 1.00 64.84 580 ASP A C 1
ATOM 4587 O O . ASP A 1 592 ? -26.901 -34.858 -50.199 1.00 66.28 580 ASP A O 1
ATOM 4592 N N . PHE A 1 593 ? -26.751 -34.600 -47.947 1.00 57.00 581 PHE A N 1
ATOM 4593 C CA . PHE A 1 593 ? -25.574 -33.734 -47.992 1.00 53.85 581 PHE A CA 1
ATOM 4594 C C . PHE A 1 593 ? -24.406 -34.268 -47.148 1.00 56.23 581 PHE A C 1
ATOM 4595 O O . PHE A 1 593 ? -23.438 -33.546 -46.919 1.00 53.99 581 PHE A O 1
ATOM 4603 N N . LYS A 1 594 ? -24.480 -35.548 -46.728 1.00 53.14 582 LYS A N 1
ATOM 4604 C CA . LYS A 1 594 ? -23.454 -36.199 -45.913 1.00 53.50 582 LYS A CA 1
ATOM 4605 C C . LYS A 1 594 ? -22.314 -36.778 -46.774 1.00 60.72 582 LYS A C 1
ATOM 4606 O O . LYS A 1 594 ? -22.569 -37.310 -47.854 1.00 61.29 582 LYS A O 1
ATOM 4612 N N . GLY A 1 595 ? -21.080 -36.681 -46.265 1.00 58.09 583 GLY A N 1
ATOM 4613 C CA . GLY A 1 595 ? -19.859 -37.186 -46.891 1.00 58.78 583 GLY A CA 1
ATOM 4614 C C . GLY A 1 595 ? -19.528 -36.694 -48.288 1.00 63.87 583 GLY A C 1
ATOM 4615 O O . GLY A 1 595 ? -18.891 -37.429 -49.048 1.00 66.09 583 GLY A O 1
ATOM 4616 N N . ILE A 1 596 ? -19.934 -35.451 -48.642 1.00 58.30 584 ILE A N 1
ATOM 4617 C CA . ILE A 1 596 ? -19.686 -34.886 -49.980 1.00 58.23 584 ILE A CA 1
ATOM 4618 C C . ILE A 1 596 ? -18.809 -33.615 -49.960 1.00 60.63 584 ILE A C 1
ATOM 4619 O O . ILE A 1 596 ? -18.140 -33.323 -50.957 1.00 59.98 584 ILE A O 1
ATOM 4624 N N . ALA A 1 597 ? -18.821 -32.852 -48.843 1.00 56.49 585 ALA A N 1
ATOM 4625 C CA . ALA A 1 597 ? -18.048 -31.606 -48.745 1.00 56.01 585 ALA A CA 1
ATOM 4626 C C . ALA A 1 597 ? -17.753 -31.192 -47.319 1.00 57.14 585 ALA A C 1
ATOM 4627 O O . ALA A 1 597 ? -18.272 -31.778 -46.372 1.00 56.64 585 ALA A O 1
ATOM 4629 N N . GLY A 1 598 ? -16.935 -30.152 -47.203 1.00 52.25 586 GLY A N 1
ATOM 4630 C CA . GLY A 1 598 ? -16.629 -29.450 -45.965 1.00 50.32 586 GLY A CA 1
ATOM 4631 C C . GLY A 1 598 ? -17.659 -28.346 -45.792 1.00 49.93 586 GLY A C 1
ATOM 4632 O O . GLY A 1 598 ? -18.167 -27.810 -46.783 1.00 48.35 586 GLY A O 1
ATOM 4633 N N . TRP A 1 599 ? -18.013 -28.028 -44.538 1.00 45.53 587 TRP A N 1
ATOM 4634 C CA . TRP A 1 599 ? -19.041 -27.038 -44.210 1.00 43.48 587 TRP A CA 1
ATOM 4635 C C . TRP A 1 599 ? -18.652 -26.197 -43.014 1.00 46.55 587 TRP A C 1
ATOM 4636 O O . TRP A 1 599 ? -17.925 -26.662 -42.122 1.00 47.93 587 TRP A O 1
ATOM 4647 N N . ILE A 1 600 ? -19.189 -24.963 -42.960 1.00 40.07 588 ILE A N 1
ATOM 4648 C CA . ILE A 1 600 ? -19.036 -24.118 -41.783 1.00 37.87 588 ILE A CA 1
ATOM 4649 C C . ILE A 1 600 ? -20.409 -24.114 -41.128 1.00 42.75 588 ILE A C 1
ATOM 4650 O O . ILE A 1 600 ? -21.406 -23.817 -41.794 1.00 42.13 588 ILE A O 1
ATOM 4655 N N . LEU A 1 601 ? -20.470 -24.507 -39.847 1.00 40.63 589 LEU A N 1
ATOM 4656 C CA . LEU A 1 601 ? -21.705 -24.446 -39.081 1.00 40.42 589 LEU A CA 1
ATOM 4657 C C . LEU A 1 601 ? -21.724 -23.128 -38.313 1.00 42.27 589 LEU A C 1
ATOM 4658 O O . LEU A 1 601 ? -20.836 -22.876 -37.494 1.00 39.96 589 LEU A O 1
ATOM 4663 N N . GLU A 1 602 ? -22.746 -22.301 -38.582 1.00 38.91 590 GLU A N 1
ATOM 4664 C CA . GLU A 1 602 ? -23.001 -21.044 -37.893 1.00 38.01 590 GLU A CA 1
ATOM 4665 C C . GLU A 1 602 ? -24.169 -21.283 -36.948 1.00 41.79 590 GLU A C 1
ATOM 4666 O O . GLU A 1 602 ? -25.135 -21.945 -37.327 1.00 40.60 590 GLU A O 1
ATOM 4672 N N . VAL A 1 603 ? -24.071 -20.759 -35.725 1.00 37.79 591 VAL A N 1
ATOM 4673 C CA . VAL A 1 603 ? -25.097 -20.846 -34.686 1.00 37.75 591 VAL A CA 1
ATOM 4674 C C . VAL A 1 603 ? -25.544 -19.402 -34.431 1.00 40.36 591 VAL A C 1
ATOM 4675 O O . VAL A 1 603 ? -24.729 -18.537 -34.115 1.00 40.86 591 VAL A O 1
ATOM 4679 N N . LYS A 1 604 ? -26.813 -19.128 -34.701 1.00 36.71 592 LYS A N 1
ATOM 4680 C CA . LYS A 1 604 ? -27.375 -17.779 -34.664 1.00 35.84 592 LYS A CA 1
ATOM 4681 C C . LYS A 1 604 ? -28.466 -17.626 -33.605 1.00 40.62 592 LYS A C 1
ATOM 4682 O O . LYS A 1 604 ? -28.985 -18.623 -33.084 1.00 41.25 592 LYS A O 1
ATOM 4688 N N . SER A 1 605 ? -28.766 -16.366 -33.242 1.00 36.99 593 SER A N 1
ATOM 4689 C CA . SER A 1 605 ? -29.736 -16.031 -32.197 1.00 36.69 593 SER A CA 1
ATOM 4690 C C . SER A 1 605 ? -31.166 -16.495 -32.514 1.00 40.20 593 SER A C 1
ATOM 4691 O O . SER A 1 605 ? -31.531 -16.647 -33.674 1.00 36.20 593 SER A O 1
ATOM 4694 N N . ASN A 1 606 ? -31.966 -16.699 -31.467 1.00 39.31 594 ASN A N 1
ATOM 4695 C CA . ASN A 1 606 ? -33.373 -17.079 -31.559 1.00 40.86 594 ASN A CA 1
ATOM 4696 C C . ASN A 1 606 ? -34.033 -16.727 -30.217 1.00 48.47 594 ASN A C 1
ATOM 4697 O O . ASN A 1 606 ? -33.489 -15.904 -29.479 1.00 49.83 594 ASN A O 1
ATOM 4702 N N . THR A 1 607 ? -35.197 -17.316 -29.911 1.00 46.98 595 THR A N 1
ATOM 4703 C CA . THR A 1 607 ? -35.929 -17.095 -28.657 1.00 48.77 595 THR A CA 1
ATOM 4704 C C . THR A 1 607 ? -35.376 -18.059 -27.606 1.00 53.98 595 THR A C 1
ATOM 4705 O O . THR A 1 607 ? -34.733 -19.031 -28.001 1.00 52.01 595 THR A O 1
ATOM 4709 N N . PRO A 1 608 ? -35.636 -17.877 -26.282 1.00 54.66 596 PRO A N 1
ATOM 4710 C CA . PRO A 1 608 ? -35.139 -18.866 -25.306 1.00 55.74 596 PRO A CA 1
ATOM 4711 C C . PRO A 1 608 ? -35.737 -20.245 -25.587 1.00 60.01 596 PRO A C 1
ATOM 4712 O O . PRO A 1 608 ? -36.915 -20.361 -25.923 1.00 62.15 596 PRO A O 1
ATOM 4716 N N . GLY A 1 609 ? -34.898 -21.263 -25.531 1.00 54.43 597 GLY A N 1
ATOM 4717 C CA . GLY A 1 609 ? -35.309 -22.627 -25.816 1.00 53.81 597 GLY A CA 1
ATOM 4718 C C . GLY A 1 609 ? -35.196 -22.983 -27.282 1.00 54.28 597 GLY A C 1
ATOM 4719 O O . GLY A 1 609 ? -35.437 -24.137 -27.637 1.00 55.02 597 GLY A O 1
ATOM 4720 N N . ASN A 1 610 ? -34.827 -22.004 -28.146 1.00 46.47 598 ASN A N 1
ATOM 4721 C CA . ASN A 1 610 ? -34.648 -22.234 -29.583 1.00 44.78 598 ASN A CA 1
ATOM 4722 C C . ASN A 1 610 ? -33.275 -21.796 -30.081 1.00 47.26 598 ASN A C 1
ATOM 4723 O O . ASN A 1 610 ? -32.627 -20.952 -29.445 1.00 46.44 598 ASN A O 1
ATOM 4728 N N . THR A 1 611 ? -32.841 -22.371 -31.224 1.00 40.59 599 THR A N 1
ATOM 4729 C CA . THR A 1 611 ? -31.563 -22.079 -31.871 1.00 38.08 599 THR A CA 1
ATOM 4730 C C . THR A 1 611 ? -31.757 -22.020 -33.382 1.00 41.64 599 THR A C 1
ATOM 4731 O O . THR A 1 611 ? -32.578 -22.760 -33.931 1.00 40.40 599 THR A O 1
ATOM 4735 N N . THR A 1 612 ? -30.967 -21.165 -34.054 1.00 37.02 600 THR A N 1
ATOM 4736 C CA . THR A 1 612 ? -30.900 -21.112 -35.511 1.00 36.32 600 THR A CA 1
ATOM 4737 C C . THR A 1 612 ? -29.523 -21.643 -35.900 1.00 40.79 600 THR A C 1
ATOM 4738 O O . THR A 1 612 ? -28.523 -21.260 -35.291 1.00 38.86 600 THR A O 1
ATOM 4742 N N . GLN A 1 613 ? -29.479 -22.509 -36.912 1.00 37.75 601 GLN A N 1
ATOM 4743 C CA . GLN A 1 613 ? -28.229 -23.035 -37.452 1.00 37.29 601 GLN A CA 1
ATOM 4744 C C . GLN A 1 613 ? -28.151 -22.853 -38.970 1.00 41.76 601 GLN A C 1
ATOM 4745 O O . GLN A 1 613 ? -29.167 -22.927 -39.664 1.00 39.35 601 GLN A O 1
ATOM 4751 N N . VAL A 1 614 ? -26.935 -22.570 -39.469 1.00 38.60 602 VAL A N 1
ATOM 4752 C CA . VAL A 1 614 ? -26.662 -22.423 -40.890 1.00 37.67 602 VAL A CA 1
ATOM 4753 C C . VAL A 1 614 ? -25.469 -23.325 -41.214 1.00 42.69 602 VAL A C 1
ATOM 4754 O O . VAL A 1 614 ? -24.443 -23.256 -40.547 1.00 41.18 602 VAL A O 1
ATOM 4758 N N . LEU A 1 615 ? -25.600 -24.153 -42.243 1.00 39.60 603 LEU A N 1
ATOM 4759 C CA . LEU A 1 615 ? -24.497 -24.949 -42.738 1.00 38.99 603 LEU A CA 1
ATOM 4760 C C . LEU A 1 615 ? -24.189 -24.357 -44.096 1.00 43.51 603 LEU A C 1
ATOM 4761 O O . LEU A 1 615 ? -25.028 -24.422 -44.981 1.00 43.10 603 LEU A O 1
ATOM 4766 N N . ARG A 1 616 ? -23.020 -23.750 -44.262 1.00 40.61 604 ARG A N 1
ATOM 4767 C CA . ARG A 1 616 ? -22.637 -23.186 -45.559 1.00 40.40 604 ARG A CA 1
ATOM 4768 C C . ARG A 1 616 ? -21.492 -24.003 -46.124 1.00 43.53 604 ARG A C 1
ATOM 4769 O O . ARG A 1 616 ? -20.534 -24.309 -45.418 1.00 42.07 604 ARG A O 1
ATOM 4777 N N . ARG A 1 617 ? -21.634 -24.415 -47.379 1.00 42.03 605 ARG A N 1
ATOM 4778 C CA . ARG A 1 617 ? -20.689 -25.275 -48.072 1.00 42.81 605 ARG A CA 1
ATOM 4779 C C . ARG A 1 617 ? -19.341 -24.650 -48.302 1.00 47.67 605 ARG A C 1
ATOM 4780 O O . ARG A 1 617 ? -19.255 -23.461 -48.575 1.00 48.51 605 ARG A O 1
ATOM 4788 N N . ASN A 1 618 ? -18.289 -25.460 -48.230 1.00 44.64 606 ASN A N 1
ATOM 4789 C CA . ASN A 1 618 ? -16.948 -24.990 -48.532 1.00 45.31 606 ASN A CA 1
ATOM 4790 C C . ASN A 1 618 ? -16.601 -25.500 -49.954 1.00 50.88 606 ASN A C 1
ATOM 4791 O O . ASN A 1 618 ? -15.657 -26.280 -50.169 1.00 52.02 606 ASN A O 1
ATOM 4796 N N . ASN A 1 619 ? -17.429 -25.066 -50.921 1.00 46.47 607 ASN A N 1
ATOM 4797 C CA . ASN A 1 619 ? -17.320 -25.386 -52.343 1.00 47.32 607 ASN A CA 1
ATOM 4798 C C . ASN A 1 619 ? -16.251 -24.536 -52.993 1.00 53.57 607 ASN A C 1
ATOM 4799 O O . ASN A 1 619 ? -16.031 -23.373 -52.609 1.00 52.27 607 ASN A O 1
ATOM 4804 N N . PHE A 1 620 ? -15.596 -25.097 -54.001 1.00 52.30 608 PHE A N 1
ATOM 4805 C CA . PHE A 1 620 ? -14.603 -24.315 -54.710 1.00 53.80 608 PHE A CA 1
ATOM 4806 C C . PHE A 1 620 ? -15.053 -24.164 -56.181 1.00 59.43 608 PHE A C 1
ATOM 4807 O O . PHE A 1 620 ? -15.606 -23.102 -56.475 1.00 58.56 608 PHE A O 1
ATOM 4815 N N . PRO A 1 621 ? -14.988 -25.175 -57.083 1.00 58.44 609 PRO A N 1
ATOM 4816 C CA . PRO A 1 621 ? -15.495 -24.943 -58.455 1.00 60.18 609 PRO A CA 1
ATOM 4817 C C . PRO A 1 621 ? -17.022 -25.020 -58.604 1.00 65.09 609 PRO A C 1
ATOM 4818 O O . PRO A 1 621 ? -17.588 -24.327 -59.457 1.00 65.99 609 PRO A O 1
ATOM 4822 N N . SER A 1 622 ? -17.689 -25.865 -57.782 1.00 60.02 610 SER A N 1
ATOM 4823 C CA . SER A 1 622 ? -19.144 -26.067 -57.813 1.00 58.50 610 SER A CA 1
ATOM 4824 C C . SER A 1 622 ? -19.955 -24.878 -57.220 1.00 59.56 610 SER A C 1
ATOM 4825 O O . SER A 1 622 ? -19.374 -23.922 -56.687 1.00 58.98 610 SER A O 1
ATOM 4828 N N . ALA A 1 623 ? -21.298 -24.954 -57.319 1.00 54.49 611 ALA A N 1
ATOM 4829 C CA . ALA A 1 623 ? -22.233 -23.931 -56.837 1.00 52.49 611 ALA A CA 1
ATOM 4830 C C . ALA A 1 623 ? -22.308 -23.851 -55.308 1.00 54.70 611 ALA A C 1
ATOM 4831 O O . ALA A 1 623 ? -22.288 -24.890 -54.643 1.00 54.29 611 ALA A O 1
ATOM 4833 N N . HIS A 1 624 ? -22.394 -22.619 -54.745 1.00 50.58 612 HIS A N 1
ATOM 4834 C CA . HIS A 1 624 ? -22.527 -22.457 -53.296 1.00 47.97 612 HIS A CA 1
ATOM 4835 C C . HIS A 1 624 ? -23.891 -22.935 -52.855 1.00 50.13 612 HIS A C 1
ATOM 4836 O O . HIS A 1 624 ? -24.888 -22.753 -53.566 1.00 49.12 612 HIS A O 1
ATOM 4843 N N . GLN A 1 625 ? -23.915 -23.583 -51.690 1.00 44.81 613 GLN A N 1
ATOM 4844 C CA . GLN A 1 625 ? -25.112 -24.073 -51.052 1.00 42.77 613 GLN A CA 1
ATOM 4845 C C . GLN A 1 625 ? -25.049 -23.705 -49.587 1.00 47.06 613 GLN A C 1
ATOM 4846 O O . GLN A 1 625 ? -23.989 -23.799 -48.971 1.00 47.40 613 GLN A O 1
ATOM 4852 N N . PHE A 1 626 ? -26.188 -23.302 -49.026 1.00 43.08 614 PHE A N 1
ATOM 4853 C CA . PHE A 1 626 ? -26.322 -23.093 -47.594 1.00 42.35 614 PHE A CA 1
ATOM 4854 C C . PHE A 1 626 ? -27.695 -23.570 -47.152 1.00 46.32 614 PHE A C 1
ATOM 4855 O O . PHE A 1 626 ? -28.669 -23.471 -47.905 1.00 44.21 614 PHE A O 1
ATOM 4863 N N . LEU A 1 627 ? -27.734 -24.174 -45.964 1.00 43.89 615 LEU A N 1
ATOM 4864 C CA . LEU A 1 627 ? -28.934 -24.762 -45.375 1.00 43.53 615 LEU A CA 1
ATOM 4865 C C . LEU A 1 627 ? -29.193 -24.099 -44.032 1.00 45.22 615 LEU A C 1
ATOM 4866 O O . LEU A 1 627 ? -28.257 -23.907 -43.250 1.00 43.67 615 LEU A O 1
ATOM 4871 N N . VAL A 1 628 ? -30.454 -23.707 -43.803 1.00 40.89 616 VAL A N 1
ATOM 4872 C CA . VAL A 1 628 ? -30.910 -22.996 -42.612 1.00 40.16 616 VAL A CA 1
ATOM 4873 C C . VAL A 1 628 ? -31.979 -23.818 -41.882 1.00 46.30 616 VAL A C 1
ATOM 4874 O O . VAL A 1 628 ? -32.836 -24.410 -42.528 1.00 46.99 616 VAL A O 1
ATOM 4878 N N . ARG A 1 629 ? -31.934 -23.825 -40.532 1.00 42.55 617 ARG A N 1
ATOM 4879 C CA . ARG A 1 629 ? -32.944 -24.466 -39.700 1.00 42.86 617 ARG A CA 1
ATOM 4880 C C . ARG A 1 629 ? -33.089 -23.728 -38.367 1.00 46.13 617 ARG A C 1
ATOM 4881 O O . ARG A 1 629 ? -32.149 -23.077 -37.906 1.00 44.43 617 ARG A O 1
ATOM 4889 N N . ASN A 1 630 ? -34.281 -23.838 -37.764 1.00 43.84 618 ASN A N 1
ATOM 4890 C CA . ASN A 1 630 ? -34.617 -23.292 -36.451 1.00 43.35 618 ASN A CA 1
ATOM 4891 C C . ASN A 1 630 ? -35.116 -24.498 -35.635 1.00 49.01 618 ASN A C 1
ATOM 4892 O O . ASN A 1 630 ? -35.871 -25.312 -36.171 1.00 48.93 618 ASN A O 1
ATOM 4897 N N . PHE A 1 631 ? -34.646 -24.672 -34.384 1.00 45.03 619 PHE A N 1
ATOM 4898 C CA . PHE A 1 631 ? -35.051 -25.844 -33.598 1.00 45.02 619 PHE A CA 1
ATOM 4899 C C . PHE A 1 631 ? -35.030 -25.590 -32.108 1.00 50.66 619 PHE A C 1
ATOM 4900 O O . PHE A 1 631 ? -34.257 -24.753 -31.647 1.00 48.40 619 PHE A O 1
ATOM 4908 N N . GLY A 1 632 ? -35.813 -26.385 -31.372 1.00 50.25 620 GLY A N 1
ATOM 4909 C CA . GLY A 1 632 ? -35.906 -26.329 -29.919 1.00 51.98 620 GLY A CA 1
ATOM 4910 C C . GLY A 1 632 ? -37.315 -26.542 -29.419 1.00 60.94 620 GLY A C 1
ATOM 4911 O O . GLY A 1 632 ? -37.991 -27.457 -29.881 1.00 62.97 620 GLY A O 1
ATOM 4912 N N . THR A 1 633 ? -37.782 -25.680 -28.493 1.00 60.18 621 THR A N 1
ATOM 4913 C CA . THR A 1 633 ? -39.141 -25.733 -27.931 1.00 62.83 621 THR A CA 1
ATOM 4914 C C . THR A 1 633 ? -40.229 -25.483 -28.988 1.00 68.36 621 THR A C 1
ATOM 4915 O O . THR A 1 633 ? -41.364 -25.930 -28.810 1.00 70.69 621 THR A O 1
ATOM 4919 N N . GLY A 1 634 ? -39.868 -24.794 -30.074 1.00 63.30 622 GLY A N 1
ATOM 4920 C CA . GLY A 1 634 ? -40.764 -24.526 -31.194 1.00 63.74 622 GLY A CA 1
ATOM 4921 C C . GLY A 1 634 ? -40.945 -25.748 -32.082 1.00 70.20 622 GLY A C 1
ATOM 4922 O O . GLY A 1 634 ? -41.806 -25.760 -32.969 1.00 71.33 622 GLY A O 1
ATOM 4923 N N . GLY A 1 635 ? -40.137 -26.779 -31.814 1.00 66.76 623 GLY A N 1
ATOM 4924 C CA . GLY A 1 635 ? -40.106 -28.048 -32.531 1.00 66.98 623 GLY A CA 1
ATOM 4925 C C . GLY A 1 635 ? -38.767 -28.276 -33.200 1.00 69.15 623 GLY A C 1
ATOM 4926 O O . GLY A 1 635 ? -37.855 -27.459 -33.065 1.00 66.78 623 GLY A O 1
ATOM 4927 N N . VAL A 1 636 ? -38.617 -29.401 -33.897 1.00 66.67 624 VAL A N 1
ATOM 4928 C CA . VAL A 1 636 ? -37.378 -29.659 -34.620 1.00 64.37 624 VAL A CA 1
ATOM 4929 C C . VAL A 1 636 ? -37.679 -29.234 -36.042 1.00 67.10 624 VAL A C 1
ATOM 4930 O O . VAL A 1 636 ? -38.339 -29.951 -36.792 1.00 68.84 624 VAL A O 1
ATOM 4934 N N . GLY A 1 637 ? -37.284 -28.013 -36.361 1.00 60.89 625 GLY A N 1
ATOM 4935 C CA . GLY A 1 637 ? -37.511 -27.432 -37.673 1.00 58.96 625 GLY A CA 1
ATOM 4936 C C . GLY A 1 637 ? -36.760 -28.175 -38.747 1.00 59.72 625 GLY A C 1
ATOM 4937 O O . GLY A 1 637 ? -35.742 -28.815 -38.467 1.00 57.75 625 GLY A O 1
ATOM 4938 N N . LYS A 1 638 ? -37.278 -28.114 -39.971 1.00 55.38 626 LYS A N 1
ATOM 4939 C CA . LYS A 1 638 ? -36.646 -28.762 -41.105 1.00 54.63 626 LYS A CA 1
ATOM 4940 C C . LYS A 1 638 ? -35.578 -27.850 -41.721 1.00 55.20 626 LYS A C 1
ATOM 4941 O O . LYS A 1 638 ? -35.641 -26.632 -41.574 1.00 54.13 626 LYS A O 1
ATOM 4944 N N . TRP A 1 639 ? -34.587 -28.451 -42.386 1.00 50.77 627 TRP A N 1
ATOM 4945 C CA . TRP A 1 639 ? -33.526 -27.735 -43.079 1.00 48.90 627 TRP A CA 1
ATOM 4946 C C . TRP A 1 639 ? -34.096 -27.199 -44.392 1.00 52.41 627 TRP A C 1
ATOM 4947 O O . TRP A 1 639 ? -34.851 -27.907 -45.058 1.00 52.58 627 TRP A O 1
ATOM 4958 N N . SER A 1 640 ? -33.737 -25.960 -44.767 1.00 47.42 628 SER A N 1
ATOM 4959 C CA . SER A 1 640 ? -34.141 -25.374 -46.050 1.00 46.87 628 SER A CA 1
ATOM 4960 C C . SER A 1 640 ? -32.865 -25.069 -46.829 1.00 49.56 628 SER A C 1
ATOM 4961 O O . SER A 1 640 ? -31.954 -24.443 -46.289 1.00 47.05 628 SER A O 1
ATOM 4964 N N . LEU A 1 641 ? -32.784 -25.559 -48.070 1.00 47.68 629 LEU A N 1
ATOM 4965 C CA . LEU A 1 641 ? -31.635 -25.392 -48.951 1.00 47.91 629 LEU A CA 1
ATOM 4966 C C . LEU A 1 641 ? -31.735 -24.124 -49.797 1.00 52.39 629 LEU A C 1
ATOM 4967 O O . LEU A 1 641 ? -32.800 -23.814 -50.332 1.00 53.39 629 LEU A O 1
ATOM 4972 N N . PHE A 1 642 ? -30.605 -23.419 -49.938 1.00 47.23 630 PHE A N 1
ATOM 4973 C CA . PHE A 1 642 ? -30.441 -22.235 -50.779 1.00 46.22 630 PHE A CA 1
ATOM 4974 C C . PHE A 1 642 ? -29.229 -22.518 -51.648 1.00 52.96 630 PHE A C 1
ATOM 4975 O O . PHE A 1 642 ? -28.170 -22.862 -51.138 1.00 52.61 630 PHE A O 1
ATOM 4983 N N . GLU A 1 643 ? -29.400 -22.435 -52.958 1.00 52.68 631 GLU A N 1
ATOM 4984 C CA . GLU A 1 643 ? -28.337 -22.728 -53.915 1.00 53.23 631 GLU A CA 1
ATOM 4985 C C . GLU A 1 643 ? -28.130 -21.564 -54.864 1.00 56.63 631 GLU A C 1
ATOM 4986 O O . GLU A 1 643 ? -29.096 -20.922 -55.272 1.00 56.30 631 GLU A O 1
ATOM 4992 N N . GLY A 1 644 ? -26.866 -21.270 -55.147 1.00 53.81 632 GLY A N 1
ATOM 4993 C CA . GLY A 1 644 ? -26.473 -20.174 -56.028 1.00 54.33 632 GLY A CA 1
ATOM 4994 C C . GLY A 1 644 ? -26.140 -20.617 -57.441 1.00 58.13 632 GLY A C 1
ATOM 4995 O O . GLY A 1 644 ? -26.100 -21.821 -57.734 1.00 57.78 632 GLY A O 1
ATOM 4996 N N . LYS A 1 645 ? -25.895 -19.636 -58.319 1.00 52.74 633 LYS A N 1
ATOM 4997 C CA . LYS A 1 645 ? -25.523 -19.878 -59.705 1.00 53.77 633 LYS A CA 1
ATOM 4998 C C . LYS A 1 645 ? -24.082 -19.403 -59.922 1.00 56.11 633 LYS A C 1
ATOM 4999 O O . LYS A 1 645 ? -23.788 -18.218 -59.733 1.00 54.02 633 LYS A O 1
ATOM 5002 N N . VAL A 1 646 ? -23.195 -20.336 -60.322 1.00 52.84 634 VAL A N 1
ATOM 5003 C CA . VAL A 1 646 ? -21.785 -20.084 -60.640 1.00 53.38 634 VAL A CA 1
ATOM 5004 C C . VAL A 1 646 ? -21.706 -19.053 -61.773 1.00 57.90 634 VAL A C 1
ATOM 5005 O O . VAL A 1 646 ? -22.434 -19.154 -62.759 1.00 59.74 634 VAL A O 1
ATOM 5009 N N . VAL A 1 647 ? -20.882 -18.029 -61.582 1.00 53.34 635 VAL A N 1
ATOM 5010 C CA . VAL A 1 647 ? -20.674 -16.948 -62.545 1.00 53.96 635 VAL A CA 1
ATOM 5011 C C . VAL A 1 647 ? -19.167 -16.786 -62.729 1.00 62.21 635 VAL A C 1
ATOM 5012 O O . VAL A 1 647 ? -18.395 -17.361 -61.956 1.00 62.63 635 VAL A O 1
ATOM 5016 N N . GLU A 1 648 ? -18.741 -15.995 -63.724 1.00 61.91 636 GLU A N 1
ATOM 5017 C CA . GLU A 1 648 ? -17.317 -15.745 -63.956 1.00 67.80 636 GLU A CA 1
ATOM 5018 C C . GLU A 1 648 ? -16.782 -14.609 -63.071 1.00 73.01 636 GLU A C 1
ATOM 5019 O O . GLU A 1 648 ? -15.568 -14.590 -62.785 1.00 78.75 636 GLU A O 1
ATOM 5026 N N . SER B 1 14 ? -8.011 -18.663 59.248 1.00 72.65 2 SER B N 1
ATOM 5027 C CA . SER B 1 14 ? -7.917 -18.110 57.895 1.00 70.95 2 SER B CA 1
ATOM 5028 C C . SER B 1 14 ? -8.030 -19.175 56.770 1.00 71.47 2 SER B C 1
ATOM 5029 O O . SER B 1 14 ? -7.778 -20.370 56.978 1.00 71.19 2 SER B O 1
ATOM 5032 N N . ASN B 1 15 ? -8.392 -18.699 55.574 1.00 64.52 3 ASN B N 1
ATOM 5033 C CA . ASN B 1 15 ? -8.627 -19.489 54.374 1.00 61.96 3 ASN B CA 1
ATOM 5034 C C . ASN B 1 15 ? -7.364 -19.987 53.696 1.00 62.15 3 ASN B C 1
ATOM 5035 O O . ASN B 1 15 ? -6.397 -19.250 53.531 1.00 62.17 3 ASN B O 1
ATOM 5040 N N . LYS B 1 16 ? -7.394 -21.263 53.315 1.00 56.21 4 LYS B N 1
ATOM 5041 C CA . LYS B 1 16 ? -6.318 -21.984 52.635 1.00 53.98 4 LYS B CA 1
ATOM 5042 C C . LYS B 1 16 ? -6.864 -22.532 51.320 1.00 52.68 4 LYS B C 1
ATOM 5043 O O . LYS B 1 16 ? -8.087 -22.630 51.130 1.00 50.47 4 LYS B O 1
ATOM 5049 N N . LEU B 1 17 ? -5.953 -22.882 50.413 1.00 47.67 5 LEU B N 1
ATOM 5050 C CA . LEU B 1 17 ? -6.278 -23.473 49.111 1.00 45.53 5 LEU B CA 1
ATOM 5051 C C . LEU B 1 17 ? -6.799 -24.881 49.302 1.00 48.07 5 LEU B C 1
ATOM 5052 O O . LEU B 1 17 ? -6.290 -25.619 50.149 1.00 48.23 5 LEU B O 1
ATOM 5057 N N . ILE B 1 18 ? -7.799 -25.265 48.505 1.00 43.32 6 ILE B N 1
ATOM 5058 C CA . ILE B 1 18 ? -8.317 -26.620 48.527 1.00 43.72 6 ILE B CA 1
ATOM 5059 C C . ILE B 1 18 ? -7.384 -27.414 47.612 1.00 47.53 6 ILE B C 1
ATOM 5060 O O . ILE B 1 18 ? -7.258 -27.093 46.426 1.00 45.84 6 ILE B O 1
ATOM 5065 N N . THR B 1 19 ? -6.669 -28.396 48.186 1.00 45.91 7 THR B N 1
ATOM 5066 C CA . THR B 1 19 ? -5.717 -29.229 47.438 1.00 45.21 7 THR B CA 1
ATOM 5067 C C . THR B 1 19 ? -6.261 -30.655 47.244 1.00 49.21 7 THR B C 1
ATOM 5068 O O . THR B 1 19 ? -5.711 -31.410 46.451 1.00 48.00 7 THR B O 1
ATOM 5072 N N . ASP B 1 20 ? -7.346 -31.004 47.946 1.00 46.91 8 ASP B N 1
ATOM 5073 C CA . ASP B 1 20 ? -8.037 -32.279 47.806 1.00 47.70 8 ASP B CA 1
ATOM 5074 C C . ASP B 1 20 ? -9.374 -31.929 47.180 1.00 51.19 8 ASP B C 1
ATOM 5075 O O . ASP B 1 20 ? -10.289 -31.487 47.873 1.00 51.05 8 ASP B O 1
ATOM 5080 N N . LEU B 1 21 ? -9.426 -31.999 45.843 1.00 47.33 9 LEU B N 1
ATOM 5081 C CA . LEU B 1 21 ? -10.586 -31.635 45.030 1.00 47.40 9 LEU B CA 1
ATOM 5082 C C . LEU B 1 21 ? -11.540 -32.802 44.847 1.00 55.32 9 LEU B C 1
ATOM 5083 O O . LEU B 1 21 ? -11.141 -33.960 45.017 1.00 55.39 9 LEU B O 1
ATOM 5088 N N . SER B 1 22 ? -12.793 -32.491 44.422 1.00 53.65 10 SER B N 1
ATOM 5089 C CA . SER B 1 22 ? -13.815 -33.474 44.099 1.00 54.79 10 SER B CA 1
ATOM 5090 C C . SER B 1 22 ? -13.307 -34.348 42.964 1.00 60.98 10 SER B C 1
ATOM 5091 O O . SER B 1 22 ? -12.557 -33.879 42.101 1.00 58.85 10 SER B O 1
ATOM 5094 N N . ARG B 1 23 ? -13.682 -35.626 42.986 1.00 60.99 11 ARG B N 1
ATOM 5095 C CA . ARG B 1 23 ? -13.242 -36.566 41.961 1.00 61.72 11 ARG B CA 1
ATOM 5096 C C . ARG B 1 23 ? -14.216 -36.642 40.771 1.00 67.86 11 ARG B C 1
ATOM 5097 O O . ARG B 1 23 ? -13.901 -37.263 39.754 1.00 68.37 11 ARG B O 1
ATOM 5105 N N . VAL B 1 24 ? -15.350 -35.940 40.873 1.00 65.40 12 VAL B N 1
ATOM 5106 C CA . VAL B 1 24 ? -16.345 -35.862 39.810 1.00 66.66 12 VAL B CA 1
ATOM 5107 C C . VAL B 1 24 ? -16.478 -34.421 39.348 1.00 71.28 12 VAL B C 1
ATOM 5108 O O . VAL B 1 24 ? -16.481 -33.523 40.197 1.00 70.71 12 VAL B O 1
ATOM 5112 N N . PHE B 1 25 ? -16.593 -34.184 38.016 1.00 69.06 13 PHE B N 1
ATOM 5113 C CA . PHE B 1 25 ? -16.811 -32.834 37.491 1.00 69.42 13 PHE B CA 1
ATOM 5114 C C . PHE B 1 25 ? -18.232 -32.459 37.866 1.00 79.05 13 PHE B C 1
ATOM 5115 O O . PHE B 1 25 ? -19.202 -32.780 37.175 1.00 81.15 13 PHE B O 1
ATOM 5123 N N . ASP B 1 26 ? -18.336 -31.906 39.057 1.00 77.73 14 ASP B N 1
ATOM 5124 C CA . ASP B 1 26 ? -19.555 -31.542 39.745 1.00 79.08 14 ASP B CA 1
ATOM 5125 C C . ASP B 1 26 ? -19.664 -30.032 39.745 1.00 81.87 14 ASP B C 1
ATOM 5126 O O . ASP B 1 26 ? -18.921 -29.329 39.050 1.00 81.28 14 ASP B O 1
ATOM 5131 N N . TYR B 1 27 ? -20.571 -29.535 40.571 1.00 77.26 15 TYR B N 1
ATOM 5132 C CA . TYR B 1 27 ? -20.709 -28.122 40.804 1.00 76.13 15 TYR B CA 1
ATOM 5133 C C . TYR B 1 27 ? -19.632 -27.755 41.853 1.00 73.94 15 TYR B C 1
ATOM 5134 O O . TYR B 1 27 ? -19.045 -26.676 41.797 1.00 72.25 15 TYR B O 1
ATOM 5143 N N . ARG B 1 28 ? -19.368 -28.697 42.788 1.00 67.41 16 ARG B N 1
ATOM 5144 C CA . ARG B 1 28 ? -18.388 -28.604 43.862 1.00 64.66 16 ARG B CA 1
ATOM 5145 C C . ARG B 1 28 ? -16.995 -28.435 43.265 1.00 63.34 16 ARG B C 1
ATOM 5146 O O . ARG B 1 28 ? -16.238 -27.593 43.758 1.00 62.87 16 ARG B O 1
ATOM 5149 N N . TYR B 1 29 ? -16.683 -29.181 42.168 1.00 55.27 17 TYR B N 1
ATOM 5150 C CA . TYR B 1 29 ? -15.396 -29.082 41.468 1.00 52.83 17 TYR B CA 1
ATOM 5151 C C . TYR B 1 29 ? -15.153 -27.658 40.950 1.00 56.57 17 TYR B C 1
ATOM 5152 O O . TYR B 1 29 ? -14.121 -27.069 41.281 1.00 55.09 17 TYR B O 1
ATOM 5161 N N . VAL B 1 30 ? -16.120 -27.096 40.179 1.00 53.77 18 VAL B N 1
ATOM 5162 C CA . VAL B 1 30 ? -16.034 -25.747 39.600 1.00 53.07 18 VAL B CA 1
ATOM 5163 C C . VAL B 1 30 ? -15.881 -24.684 40.701 1.00 56.43 18 VAL B C 1
ATOM 5164 O O . VAL B 1 30 ? -15.013 -23.824 40.579 1.00 55.21 18 VAL B O 1
ATOM 5168 N N . ASP B 1 31 ? -16.644 -24.818 41.805 1.00 53.84 19 ASP B N 1
ATOM 5169 C CA . ASP B 1 31 ? -16.619 -23.924 42.970 1.00 53.49 19 ASP B CA 1
ATOM 5170 C C . ASP B 1 31 ? -15.269 -23.892 43.660 1.00 56.31 19 ASP B C 1
ATOM 5171 O O . ASP B 1 31 ? -14.795 -22.811 44.019 1.00 56.29 19 ASP B O 1
ATOM 5176 N N . GLU B 1 32 ? -14.692 -25.085 43.910 1.00 50.96 20 GLU B N 1
ATOM 5177 C CA . GLU B 1 32 ? -13.398 -25.253 44.568 1.00 50.00 20 GLU B CA 1
ATOM 5178 C C . GLU B 1 32 ? -12.301 -24.558 43.766 1.00 50.28 20 GLU B C 1
ATOM 5179 O O . GLU B 1 32 ? -11.448 -23.903 44.346 1.00 49.72 20 GLU B O 1
ATOM 5185 N N . ASN B 1 33 ? -12.359 -24.673 42.432 1.00 46.21 21 ASN B N 1
ATOM 5186 C CA . ASN B 1 33 ? -11.444 -24.029 41.502 1.00 45.43 21 ASN B CA 1
ATOM 5187 C C . ASN B 1 33 ? -11.664 -22.529 41.514 1.00 50.72 21 ASN B C 1
ATOM 5188 O O . ASN B 1 33 ? -10.681 -21.787 41.539 1.00 50.65 21 ASN B O 1
ATOM 5193 N N . GLU B 1 34 ? -12.952 -22.079 41.536 1.00 46.80 22 GLU B N 1
ATOM 5194 C CA . GLU B 1 34 ? -13.306 -20.648 41.596 1.00 45.54 22 GLU B CA 1
ATOM 5195 C C . GLU B 1 34 ? -12.783 -20.021 42.878 1.00 46.95 22 GLU B C 1
ATOM 5196 O O . GLU B 1 34 ? -12.132 -18.984 42.815 1.00 47.26 22 GLU B O 1
ATOM 5202 N N . TYR B 1 35 ? -12.991 -20.708 44.020 1.00 41.44 23 TYR B N 1
ATOM 5203 C CA . TYR B 1 35 ? -12.536 -20.321 45.349 1.00 39.80 23 TYR B CA 1
ATOM 5204 C C . TYR B 1 35 ? -11.009 -20.175 45.350 1.00 43.08 23 TYR B C 1
ATOM 5205 O O . TYR B 1 35 ? -10.508 -19.159 45.813 1.00 42.64 23 TYR B O 1
ATOM 5214 N N . ASN B 1 36 ? -10.277 -21.198 44.856 1.00 37.89 24 ASN B N 1
ATOM 5215 C CA . ASN B 1 36 ? -8.816 -21.159 44.830 1.00 36.51 24 ASN B CA 1
ATOM 5216 C C . ASN B 1 36 ? -8.267 -20.001 44.034 1.00 40.61 24 ASN B C 1
ATOM 5217 O O . ASN B 1 36 ? -7.371 -19.323 44.516 1.00 39.71 24 ASN B O 1
ATOM 5222 N N . PHE B 1 37 ? -8.793 -19.775 42.816 1.00 38.39 25 PHE B N 1
ATOM 5223 C CA . PHE B 1 37 ? -8.320 -18.684 41.949 1.00 37.68 25 PHE B CA 1
ATOM 5224 C C . PHE B 1 37 ? -8.524 -17.318 42.559 1.00 41.53 25 PHE B C 1
ATOM 5225 O O . PHE B 1 37 ? -7.644 -16.461 42.443 1.00 41.08 25 PHE B O 1
ATOM 5233 N N . LYS B 1 38 ? -9.678 -17.126 43.217 1.00 39.69 26 LYS B N 1
ATOM 5234 C CA . LYS B 1 38 ? -10.014 -15.889 43.917 1.00 40.61 26 LYS B CA 1
ATOM 5235 C C . LYS B 1 38 ? -9.085 -15.713 45.131 1.00 44.12 26 LYS B C 1
ATOM 5236 O O . LYS B 1 38 ? -8.626 -14.604 45.380 1.00 44.77 26 LYS B O 1
ATOM 5242 N N . LEU B 1 39 ? -8.790 -16.815 45.855 1.00 39.72 27 LEU B N 1
ATOM 5243 C CA . LEU B 1 39 ? -7.942 -16.802 47.033 1.00 38.94 27 LEU B CA 1
ATOM 5244 C C . LEU B 1 39 ? -6.482 -16.525 46.658 1.00 43.18 27 LEU B C 1
ATOM 5245 O O . LEU B 1 39 ? -5.829 -15.754 47.365 1.00 41.21 27 LEU B O 1
ATOM 5250 N N . ILE B 1 40 ? -5.994 -17.102 45.519 1.00 40.44 28 ILE B N 1
ATOM 5251 C CA . ILE B 1 40 ? -4.645 -16.853 44.984 1.00 39.47 28 ILE B CA 1
ATOM 5252 C C . ILE B 1 40 ? -4.520 -15.376 44.612 1.00 44.27 28 ILE B C 1
ATOM 5253 O O . ILE B 1 40 ? -3.539 -14.733 44.989 1.00 43.93 28 ILE B O 1
ATOM 5258 N N . SER B 1 41 ? -5.512 -14.847 43.863 1.00 42.30 29 SER B N 1
ATOM 5259 C CA . SER B 1 41 ? -5.553 -13.446 43.431 1.00 43.37 29 SER B CA 1
ATOM 5260 C C . SER B 1 41 ? -5.495 -12.485 44.644 1.00 45.73 29 SER B C 1
ATOM 5261 O O . SER B 1 41 ? -4.738 -11.517 44.631 1.00 45.11 29 SER B O 1
ATOM 5264 N N . ASP B 1 42 ? -6.285 -12.772 45.689 1.00 43.07 30 ASP B N 1
ATOM 5265 C CA . ASP B 1 42 ? -6.332 -11.966 46.914 1.00 43.57 30 ASP B CA 1
ATOM 5266 C C . ASP B 1 42 ? -5.039 -12.014 47.685 1.00 47.05 30 ASP B C 1
ATOM 5267 O O . ASP B 1 42 ? -4.613 -10.981 48.200 1.00 46.31 30 ASP B O 1
ATOM 5272 N N . MET B 1 43 ? -4.406 -13.208 47.763 1.00 44.13 31 MET B N 1
ATOM 5273 C CA . MET B 1 43 ? -3.157 -13.387 48.469 1.00 44.06 31 MET B CA 1
ATOM 5274 C C . MET B 1 43 ? -2.035 -12.621 47.806 1.00 45.56 31 MET B C 1
ATOM 5275 O O . MET B 1 43 ? -1.259 -11.986 48.497 1.00 44.26 31 MET B O 1
ATOM 5280 N N . LEU B 1 44 ? -1.970 -12.651 46.480 1.00 42.84 32 LEU B N 1
ATOM 5281 C CA . LEU B 1 44 ? -0.962 -11.948 45.703 1.00 42.41 32 LEU B CA 1
ATOM 5282 C C . LEU B 1 44 ? -1.117 -10.442 45.798 1.00 46.15 32 LEU B C 1
ATOM 5283 O O . LEU B 1 44 ? -0.116 -9.741 45.924 1.00 45.99 32 LEU B O 1
ATOM 5288 N N . THR B 1 45 ? -2.371 -9.954 45.825 1.00 42.64 33 THR B N 1
ATOM 5289 C CA . THR B 1 45 ? -2.704 -8.533 45.996 1.00 42.07 33 THR B CA 1
ATOM 5290 C C . THR B 1 45 ? -2.222 -8.103 47.387 1.00 45.99 33 THR B C 1
ATOM 5291 O O . THR B 1 45 ? -1.551 -7.091 47.503 1.00 47.04 33 THR B O 1
ATOM 5295 N N . ASP B 1 46 ? -2.542 -8.892 48.426 1.00 43.58 34 ASP B N 1
ATOM 5296 C CA . ASP B 1 46 ? -2.128 -8.630 49.809 1.00 44.25 34 ASP B CA 1
ATOM 5297 C C . ASP B 1 46 ? -0.608 -8.609 49.937 1.00 46.94 34 ASP B C 1
ATOM 5298 O O . ASP B 1 46 ? -0.092 -7.706 50.589 1.00 47.47 34 ASP B O 1
ATOM 5303 N N . PHE B 1 47 ? 0.116 -9.584 49.303 1.00 41.98 35 PHE B N 1
ATOM 5304 C CA . PHE B 1 47 ? 1.587 -9.604 49.323 1.00 40.79 35 PHE B CA 1
ATOM 5305 C C . PHE B 1 47 ? 2.156 -8.365 48.644 1.00 43.96 35 PHE B C 1
ATOM 5306 O O . PHE B 1 47 ? 3.136 -7.811 49.137 1.00 44.58 35 PHE B O 1
ATOM 5314 N N . ASN B 1 48 ? 1.551 -7.928 47.510 1.00 36.57 36 ASN B N 1
ATOM 5315 C CA . ASN B 1 48 ? 2.037 -6.751 46.801 1.00 36.63 36 ASN B CA 1
ATOM 5316 C C . ASN B 1 48 ? 1.792 -5.468 47.620 1.00 43.54 36 ASN B C 1
ATOM 5317 O O . ASN B 1 48 ? 2.677 -4.617 47.660 1.00 42.43 36 ASN B O 1
ATOM 5322 N N . PHE B 1 49 ? 0.636 -5.364 48.320 1.00 43.04 37 PHE B N 1
ATOM 5323 C CA . PHE B 1 49 ? 0.325 -4.235 49.195 1.00 45.30 37 PHE B CA 1
ATOM 5324 C C . PHE B 1 49 ? 1.325 -4.193 50.379 1.00 46.19 37 PHE B C 1
ATOM 5325 O O . PHE B 1 49 ? 1.863 -3.133 50.712 1.00 46.63 37 PHE B O 1
ATOM 5333 N N . SER B 1 50 ? 1.556 -5.351 51.001 1.00 39.65 38 SER B N 1
ATOM 5334 C CA . SER B 1 50 ? 2.470 -5.492 52.140 1.00 37.97 38 SER B CA 1
ATOM 5335 C C . SER B 1 50 ? 3.899 -5.061 51.795 1.00 38.00 38 SER B C 1
ATOM 5336 O O . SER B 1 50 ? 4.500 -4.332 52.572 1.00 35.44 38 SER B O 1
ATOM 5339 N N . LEU B 1 51 ? 4.422 -5.479 50.624 1.00 35.08 39 LEU B N 1
ATOM 5340 C CA . LEU B 1 51 ? 5.748 -5.101 50.163 1.00 36.48 39 LEU B CA 1
ATOM 5341 C C . LEU B 1 51 ? 5.830 -3.594 49.889 1.00 43.41 39 LEU B C 1
ATOM 5342 O O . LEU B 1 51 ? 6.817 -2.981 50.280 1.00 43.85 39 LEU B O 1
ATOM 5347 N N . GLU B 1 52 ? 4.787 -2.994 49.301 1.00 39.70 40 GLU B N 1
ATOM 5348 C CA . GLU B 1 52 ? 4.750 -1.565 49.008 1.00 39.70 40 GLU B CA 1
ATOM 5349 C C . GLU B 1 52 ? 4.691 -0.749 50.304 1.00 43.21 40 GLU B C 1
ATOM 5350 O O . GLU B 1 52 ? 5.377 0.275 50.440 1.00 41.06 40 GLU B O 1
ATOM 5356 N N . TYR B 1 53 ? 3.902 -1.228 51.265 1.00 40.29 41 TYR B N 1
ATOM 5357 C CA . TYR B 1 53 ? 3.776 -0.573 52.561 1.00 40.37 41 TYR B CA 1
ATOM 5358 C C . TYR B 1 53 ? 5.107 -0.699 53.347 1.00 44.20 41 TYR B C 1
ATOM 5359 O O . TYR B 1 53 ? 5.546 0.265 53.970 1.00 45.10 41 TYR B O 1
ATOM 5368 N N . HIS B 1 54 ? 5.772 -1.867 53.262 1.00 38.31 42 HIS B N 1
ATOM 5369 C CA . HIS B 1 54 ? 7.067 -2.118 53.898 1.00 36.89 42 HIS B CA 1
ATOM 5370 C C . HIS B 1 54 ? 8.096 -1.106 53.391 1.00 42.17 42 HIS B C 1
ATOM 5371 O O . HIS B 1 54 ? 8.814 -0.506 54.194 1.00 40.58 42 HIS B O 1
ATOM 5378 N N . ARG B 1 55 ? 8.140 -0.901 52.066 1.00 41.03 43 ARG B N 1
ATOM 5379 C CA . ARG B 1 55 ? 9.074 0.015 51.402 1.00 42.16 43 ARG B CA 1
ATOM 5380 C C . ARG B 1 55 ? 8.863 1.481 51.776 1.00 48.21 43 ARG B C 1
ATOM 5381 O O . ARG B 1 55 ? 9.823 2.181 52.075 1.00 48.20 43 ARG B O 1
ATOM 5389 N N . ASN B 1 56 ? 7.602 1.943 51.739 1.00 46.39 44 ASN B N 1
ATOM 5390 C CA . ASN B 1 56 ? 7.232 3.355 51.848 1.00 46.51 44 ASN B CA 1
ATOM 5391 C C . ASN B 1 56 ? 6.679 3.865 53.171 1.00 50.18 44 ASN B C 1
ATOM 5392 O O . ASN B 1 56 ? 6.835 5.055 53.438 1.00 50.72 44 ASN B O 1
ATOM 5397 N N . LYS B 1 57 ? 5.967 3.042 53.944 1.00 46.18 45 LYS B N 1
ATOM 5398 C CA . LYS B 1 57 ? 5.323 3.578 55.136 1.00 46.46 45 LYS B CA 1
ATOM 5399 C C . LYS B 1 57 ? 5.663 2.883 56.457 1.00 50.06 45 LYS B C 1
ATOM 5400 O O . LYS B 1 57 ? 5.583 3.529 57.497 1.00 51.68 45 LYS B O 1
ATOM 5406 N N . GLU B 1 58 ? 6.045 1.600 56.434 1.00 42.67 46 GLU B N 1
ATOM 5407 C CA . GLU B 1 58 ? 6.292 0.854 57.652 1.00 41.21 46 GLU B CA 1
ATOM 5408 C C . GLU B 1 58 ? 7.344 1.499 58.570 1.00 45.27 46 GLU B C 1
ATOM 5409 O O . GLU B 1 58 ? 8.477 1.741 58.150 1.00 44.06 46 GLU B O 1
ATOM 5415 N N . VAL B 1 59 ? 6.955 1.777 59.819 1.00 42.23 47 VAL B N 1
ATOM 5416 C CA . VAL B 1 59 ? 7.910 2.333 60.760 1.00 42.12 47 VAL B CA 1
ATOM 5417 C C . VAL B 1 59 ? 8.290 1.240 61.702 1.00 48.40 47 VAL B C 1
ATOM 5418 O O . VAL B 1 59 ? 7.535 0.697 62.505 1.00 49.19 47 VAL B O 1
ATOM 5422 N N . PHE B 1 60 ? 9.555 0.969 61.518 1.00 47.68 48 PHE B N 1
ATOM 5423 C CA . PHE B 1 60 ? 10.458 -0.062 61.885 1.00 44.56 48 PHE B CA 1
ATOM 5424 C C . PHE B 1 60 ? 10.149 -1.200 60.946 1.00 45.08 48 PHE B C 1
ATOM 5425 O O . PHE B 1 60 ? 9.444 -2.154 61.249 1.00 44.23 48 PHE B O 1
ATOM 5433 N N . ALA B 1 61 ? 10.598 -0.939 59.706 1.00 38.80 49 ALA B N 1
ATOM 5434 C CA . ALA B 1 61 ? 10.616 -1.854 58.583 1.00 37.33 49 ALA B CA 1
ATOM 5435 C C . ALA B 1 61 ? 11.696 -2.877 58.915 1.00 37.79 49 ALA B C 1
ATOM 5436 O O . ALA B 1 61 ? 11.563 -4.036 58.550 1.00 35.21 49 ALA B O 1
ATOM 5438 N N . HIS B 1 62 ? 12.763 -2.427 59.629 1.00 35.19 50 HIS B N 1
ATOM 5439 C CA . HIS B 1 62 ? 13.915 -3.250 60.025 1.00 34.20 50 HIS B CA 1
ATOM 5440 C C . HIS B 1 62 ? 14.568 -2.737 61.298 1.00 38.80 50 HIS B C 1
ATOM 5441 O O . HIS B 1 62 ? 14.322 -1.617 61.712 1.00 36.61 50 HIS B O 1
ATOM 5448 N N . ASP B 1 63 ? 15.418 -3.577 61.914 1.00 36.99 51 ASP B N 1
ATOM 5449 C CA . ASP B 1 63 ? 16.283 -3.177 63.014 1.00 34.84 51 ASP B CA 1
ATOM 5450 C C . ASP B 1 63 ? 17.637 -2.927 62.325 1.00 35.96 51 ASP B C 1
ATOM 5451 O O . ASP B 1 63 ? 17.944 -3.586 61.327 1.00 34.35 51 ASP B O 1
ATOM 5456 N N . GLY B 1 64 ? 18.431 -1.991 62.859 1.00 31.88 52 GLY B N 1
ATOM 5457 C CA . GLY B 1 64 ? 19.753 -1.656 62.333 1.00 30.85 52 GLY B CA 1
ATOM 5458 C C . GLY B 1 64 ? 20.745 -2.802 62.268 1.00 35.42 52 GLY B C 1
ATOM 5459 O O . GLY B 1 64 ? 21.676 -2.756 61.465 1.00 35.52 52 GLY B O 1
ATOM 5460 N N . GLU B 1 65 ? 20.538 -3.856 63.078 1.00 32.82 53 GLU B N 1
ATOM 5461 C CA . GLU B 1 65 ? 21.367 -5.073 63.084 1.00 33.27 53 GLU B CA 1
ATOM 5462 C C . GLU B 1 65 ? 21.220 -5.900 61.791 1.00 35.81 53 GLU B C 1
ATOM 5463 O O . GLU B 1 65 ? 22.111 -6.689 61.457 1.00 35.64 53 GLU B O 1
ATOM 5469 N N . GLN B 1 66 ? 20.099 -5.714 61.078 1.00 31.49 54 GLN B N 1
ATOM 5470 C CA . GLN B 1 66 ? 19.786 -6.386 59.807 1.00 30.28 54 GLN B CA 1
ATOM 5471 C C . GLN B 1 66 ? 20.429 -5.671 58.627 1.00 33.16 54 GLN B C 1
ATOM 5472 O O . GLN B 1 66 ? 20.320 -6.143 57.500 1.00 34.26 54 GLN B O 1
ATOM 5478 N N . ILE B 1 67 ? 20.995 -4.487 58.857 1.00 29.10 55 ILE B N 1
ATOM 5479 C CA . ILE B 1 67 ? 21.557 -3.632 57.798 1.00 28.32 55 ILE B CA 1
ATOM 5480 C C . ILE B 1 67 ? 23.063 -3.672 57.847 1.00 32.18 55 ILE B C 1
ATOM 5481 O O . ILE B 1 67 ? 23.655 -3.309 58.864 1.00 31.51 55 ILE B O 1
ATOM 5486 N N . LYS B 1 68 ? 23.670 -4.136 56.759 1.00 30.49 56 LYS B N 1
ATOM 5487 C CA . LYS B 1 68 ? 25.119 -4.306 56.646 1.00 30.89 56 LYS B CA 1
ATOM 5488 C C . LYS B 1 68 ? 25.869 -2.986 56.523 1.00 33.03 56 LYS B C 1
ATOM 5489 O O . LYS B 1 68 ? 25.447 -2.082 55.801 1.00 29.53 56 LYS B O 1
ATOM 5495 N N . TYR B 1 69 ? 26.994 -2.897 57.251 1.00 30.40 57 TYR B N 1
ATOM 5496 C CA . TYR B 1 69 ? 27.925 -1.808 57.101 1.00 29.46 57 TYR B CA 1
ATOM 5497 C C . TYR B 1 69 ? 29.291 -2.417 56.918 1.00 33.90 57 TYR B C 1
ATOM 5498 O O . TYR B 1 69 ? 29.814 -3.034 57.839 1.00 33.03 57 TYR B O 1
ATOM 5507 N N . GLU B 1 70 ? 29.863 -2.274 55.742 1.00 32.77 58 GLU B N 1
ATOM 5508 C CA . GLU B 1 70 ? 31.204 -2.815 55.483 1.00 33.65 58 GLU B CA 1
ATOM 5509 C C . GLU B 1 70 ? 32.009 -1.773 54.752 1.00 37.61 58 GLU B C 1
ATOM 5510 O O . GLU B 1 70 ? 31.542 -1.211 53.765 1.00 36.91 58 GLU B O 1
ATOM 5516 N N . HIS B 1 71 ? 33.214 -1.506 55.252 1.00 32.85 59 HIS B N 1
ATOM 5517 C CA . HIS B 1 71 ? 34.109 -0.554 54.636 1.00 31.90 59 HIS B CA 1
ATOM 5518 C C . HIS B 1 71 ? 35.508 -0.961 55.006 1.00 40.11 59 HIS B C 1
ATOM 5519 O O . HIS B 1 71 ? 35.833 -1.040 56.191 1.00 40.55 59 HIS B O 1
ATOM 5526 N N . LEU B 1 72 ? 36.320 -1.261 53.994 1.00 39.60 60 LEU B N 1
ATOM 5527 C CA . LEU B 1 72 ? 37.724 -1.667 54.137 1.00 40.39 60 LEU B CA 1
ATOM 5528 C C . LEU B 1 72 ? 37.902 -2.794 55.195 1.00 45.71 60 LEU B C 1
ATOM 5529 O O . LEU B 1 72 ? 37.321 -3.864 54.983 1.00 47.70 60 LEU B O 1
ATOM 5534 N N . ASN B 1 73 ? 38.644 -2.562 56.317 1.00 40.30 61 ASN B N 1
ATOM 5535 C CA . ASN B 1 73 ? 38.889 -3.598 57.339 1.00 40.95 61 ASN B CA 1
ATOM 5536 C C . ASN B 1 73 ? 37.771 -3.705 58.437 1.00 43.20 61 ASN B C 1
ATOM 5537 O O . ASN B 1 73 ? 37.879 -4.563 59.331 1.00 43.04 61 ASN B O 1
ATOM 5542 N N . VAL B 1 74 ? 36.677 -2.907 58.295 1.00 35.53 62 VAL B N 1
ATOM 5543 C CA . VAL B 1 74 ? 35.491 -2.913 59.152 1.00 33.95 62 VAL B CA 1
ATOM 5544 C C . VAL B 1 74 ? 34.381 -3.761 58.511 1.00 37.36 62 VAL B C 1
ATOM 5545 O O . VAL B 1 74 ? 34.031 -3.549 57.340 1.00 35.59 62 VAL B O 1
ATOM 5549 N N . THR B 1 75 ? 33.832 -4.712 59.294 1.00 33.79 63 THR B N 1
ATOM 5550 C CA . THR B 1 75 ? 32.688 -5.572 58.937 1.00 33.57 63 THR B CA 1
ATOM 5551 C C . THR B 1 75 ? 31.740 -5.445 60.098 1.00 37.66 63 THR B C 1
ATOM 5552 O O . THR B 1 75 ? 32.105 -5.778 61.242 1.00 36.69 63 THR B O 1
ATOM 5556 N N . SER B 1 76 ? 30.547 -4.884 59.836 1.00 33.08 64 SER B N 1
ATOM 5557 C CA . SER B 1 76 ? 29.655 -4.670 60.942 1.00 31.61 64 SER B CA 1
ATOM 5558 C C . SER B 1 76 ? 28.192 -4.535 60.462 1.00 34.56 64 SER B C 1
ATOM 5559 O O . SER B 1 76 ? 27.839 -4.884 59.325 1.00 34.33 64 SER B O 1
ATOM 5562 N N . ASN B 1 77 ? 27.348 -4.050 61.342 1.00 32.19 65 ASN B N 1
ATOM 5563 C CA . ASN B 1 77 ? 25.960 -3.753 61.045 1.00 33.01 65 ASN B CA 1
ATOM 5564 C C . ASN B 1 77 ? 25.740 -2.296 61.454 1.00 34.11 65 ASN B C 1
ATOM 5565 O O . ASN B 1 77 ? 26.546 -1.748 62.186 1.00 34.18 65 ASN B O 1
ATOM 5570 N N . VAL B 1 78 ? 24.689 -1.666 60.967 1.00 30.75 66 VAL B N 1
ATOM 5571 C CA . VAL B 1 78 ? 24.413 -0.258 61.232 1.00 30.02 66 VAL B CA 1
ATOM 5572 C C . VAL B 1 78 ? 24.258 0.069 62.750 1.00 34.13 66 VAL B C 1
ATOM 5573 O O . VAL B 1 78 ? 24.864 1.042 63.206 1.00 32.02 66 VAL B O 1
ATOM 5577 N N . SER B 1 79 ? 23.497 -0.743 63.510 1.00 31.66 67 SER B N 1
ATOM 5578 C CA . SER B 1 79 ? 23.308 -0.499 64.947 1.00 32.31 67 SER B CA 1
ATOM 5579 C C . SER B 1 79 ? 24.616 -0.551 65.740 1.00 38.26 67 SER B C 1
ATOM 5580 O O . SER B 1 79 ? 24.917 0.376 66.495 1.00 40.50 67 SER B O 1
ATOM 5583 N N . ASP B 1 80 ? 25.398 -1.626 65.551 1.00 33.57 68 ASP B N 1
ATOM 5584 C CA . ASP B 1 80 ? 26.663 -1.782 66.258 1.00 32.53 68 ASP B CA 1
ATOM 5585 C C . ASP B 1 80 ? 27.677 -0.712 65.859 1.00 33.65 68 ASP B C 1
ATOM 5586 O O . ASP B 1 80 ? 28.434 -0.270 66.711 1.00 34.66 68 ASP B O 1
ATOM 5591 N N . PHE B 1 81 ? 27.667 -0.261 64.593 1.00 27.62 69 PHE B N 1
ATOM 5592 C CA . PHE B 1 81 ? 28.606 0.787 64.171 1.00 26.72 69 PHE B CA 1
ATOM 5593 C C . PHE B 1 81 ? 28.237 2.150 64.746 1.00 31.28 69 PHE B C 1
ATOM 5594 O O . PHE B 1 81 ? 29.125 2.930 65.080 1.00 30.62 69 PHE B O 1
ATOM 5602 N N . LEU B 1 82 ? 26.926 2.405 64.941 1.00 30.41 70 LEU B N 1
ATOM 5603 C CA . LEU B 1 82 ? 26.425 3.628 65.575 1.00 30.57 70 LEU B CA 1
ATOM 5604 C C . LEU B 1 82 ? 26.844 3.641 67.051 1.00 36.53 70 LEU B C 1
ATOM 5605 O O . LEU B 1 82 ? 27.274 4.674 67.563 1.00 36.89 70 LEU B O 1
ATOM 5610 N N . THR B 1 83 ? 26.742 2.475 67.721 1.00 34.83 71 THR B N 1
ATOM 5611 C CA . THR B 1 83 ? 27.166 2.289 69.112 1.00 35.02 71 THR B CA 1
ATOM 5612 C C . THR B 1 83 ? 28.676 2.530 69.217 1.00 38.47 71 THR B C 1
ATOM 5613 O O . THR B 1 83 ? 29.124 3.225 70.121 1.00 37.16 71 THR B O 1
ATOM 5617 N N . TYR B 1 84 ? 29.442 1.988 68.259 1.00 33.91 72 TYR B N 1
ATOM 5618 C CA . TYR B 1 84 ? 30.882 2.183 68.192 1.00 32.37 72 TYR B CA 1
ATOM 5619 C C . TYR B 1 84 ? 31.255 3.674 68.047 1.00 36.56 72 TYR B C 1
ATOM 5620 O O . TYR B 1 84 ? 32.134 4.148 68.767 1.00 37.89 72 TYR B O 1
ATOM 5629 N N . LEU B 1 85 ? 30.613 4.394 67.111 1.00 32.13 73 LEU B N 1
ATOM 5630 C CA . LEU B 1 85 ? 30.874 5.829 66.880 1.00 31.42 73 LEU B CA 1
ATOM 5631 C C . LEU B 1 85 ? 30.541 6.673 68.096 1.00 35.86 73 LEU B C 1
ATOM 5632 O O . LEU B 1 85 ? 31.322 7.561 68.453 1.00 33.26 73 LEU B O 1
ATOM 5637 N N . ASN B 1 86 ? 29.389 6.402 68.737 1.00 36.02 74 ASN B N 1
ATOM 5638 C CA . ASN B 1 86 ? 29.011 7.119 69.955 1.00 37.55 74 ASN B CA 1
ATOM 5639 C C . ASN B 1 86 ? 30.048 6.935 71.066 1.00 40.40 74 ASN B C 1
ATOM 5640 O O . ASN B 1 86 ? 30.401 7.912 71.706 1.00 39.53 74 ASN B O 1
ATOM 5645 N N . GLY B 1 87 ? 30.549 5.705 71.226 1.00 38.65 75 GLY B N 1
ATOM 5646 C CA . GLY B 1 87 ? 31.601 5.339 72.179 1.00 38.62 75 GLY B CA 1
ATOM 5647 C C . GLY B 1 87 ? 32.908 6.067 71.905 1.00 43.43 75 GLY B C 1
ATOM 5648 O O . GLY B 1 87 ? 33.585 6.514 72.836 1.00 44.39 75 GLY B O 1
ATOM 5649 N N . ARG B 1 88 ? 33.263 6.224 70.619 1.00 39.83 76 ARG B N 1
ATOM 5650 C CA . ARG B 1 88 ? 34.450 6.977 70.215 1.00 41.99 76 ARG B CA 1
ATOM 5651 C C . ARG B 1 88 ? 34.370 8.439 70.684 1.00 49.79 76 ARG B C 1
ATOM 5652 O O . ARG B 1 88 ? 35.379 8.958 71.140 1.00 46.15 76 ARG B O 1
ATOM 5660 N N . PHE B 1 89 ? 33.180 9.073 70.622 1.00 61.51 77 PHE B N 1
ATOM 5661 C CA . PHE B 1 89 ? 32.952 10.451 71.086 1.00 64.97 77 PHE B CA 1
ATOM 5662 C C . PHE B 1 89 ? 33.403 10.653 72.482 1.00 74.93 77 PHE B C 1
ATOM 5663 O O . PHE B 1 89 ? 34.145 11.593 72.753 1.00 75.61 77 PHE B O 1
ATOM 5671 N N . SER B 1 90 ? 32.930 9.781 73.379 1.00 75.56 78 SER B N 1
ATOM 5672 C CA . SER B 1 90 ? 33.209 9.852 74.796 1.00 77.30 78 SER B CA 1
ATOM 5673 C C . SER B 1 90 ? 34.699 9.737 75.084 1.00 81.18 78 SER B C 1
ATOM 5674 O O . SER B 1 90 ? 35.285 10.747 75.480 1.00 81.39 78 SER B O 1
ATOM 5677 N N . ASN B 1 91 ? 35.338 8.583 74.771 1.00 76.68 79 ASN B N 1
ATOM 5678 C CA . ASN B 1 91 ? 36.771 8.375 75.031 1.00 75.66 79 ASN B CA 1
ATOM 5679 C C . ASN B 1 91 ? 37.729 9.212 74.118 1.00 74.95 79 ASN B C 1
ATOM 5680 O O . ASN B 1 91 ? 38.950 9.047 74.211 1.00 75.17 79 ASN B O 1
ATOM 5685 N N . MET B 1 92 ? 37.201 10.128 73.284 1.00 66.78 80 MET B N 1
ATOM 5686 C CA . MET B 1 92 ? 38.095 10.926 72.448 1.00 64.37 80 MET B CA 1
ATOM 5687 C C . MET B 1 92 ? 38.683 12.074 73.247 1.00 68.22 80 MET B C 1
ATOM 5688 O O . MET B 1 92 ? 37.947 12.810 73.923 1.00 67.82 80 MET B O 1
ATOM 5693 N N . VAL B 1 93 ? 40.009 12.220 73.172 1.00 63.74 81 VAL B N 1
ATOM 5694 C CA . VAL B 1 93 ? 40.689 13.315 73.852 1.00 62.87 81 VAL B CA 1
ATOM 5695 C C . VAL B 1 93 ? 41.143 14.311 72.803 1.00 61.09 81 VAL B C 1
ATOM 5696 O O . VAL B 1 93 ? 42.088 14.059 72.052 1.00 61.05 81 VAL B O 1
ATOM 5700 N N . LEU B 1 94 ? 40.393 15.397 72.701 1.00 53.12 82 LEU B N 1
ATOM 5701 C CA . LEU B 1 94 ? 40.678 16.487 71.792 1.00 50.71 82 LEU B CA 1
ATOM 5702 C C . LEU B 1 94 ? 41.472 17.538 72.565 1.00 52.76 82 LEU B C 1
ATOM 5703 O O . LEU B 1 94 ? 41.128 17.855 73.718 1.00 53.00 82 LEU B O 1
ATOM 5708 N N . GLY B 1 95 ? 42.516 18.061 71.934 1.00 45.64 83 GLY B N 1
ATOM 5709 C CA . GLY B 1 95 ? 43.318 19.110 72.542 1.00 44.49 83 GLY B CA 1
ATOM 5710 C C . GLY B 1 95 ? 42.733 20.472 72.249 1.00 47.80 83 GLY B C 1
ATOM 5711 O O . GLY B 1 95 ? 41.905 20.622 71.339 1.00 45.70 83 GLY B O 1
ATOM 5712 N N . HIS B 1 96 ? 43.146 21.473 73.036 1.00 45.25 84 HIS B N 1
ATOM 5713 C CA . HIS B 1 96 ? 42.816 22.878 72.806 1.00 44.55 84 HIS B CA 1
ATOM 5714 C C . HIS B 1 96 ? 44.023 23.316 71.986 1.00 48.41 84 HIS B C 1
ATOM 5715 O O . HIS B 1 96 ? 45.034 23.781 72.523 1.00 49.62 84 HIS B O 1
ATOM 5722 N N . ASN B 1 97 ? 43.942 23.023 70.668 1.00 42.64 85 ASN B N 1
ATOM 5723 C CA . ASN B 1 97 ? 45.040 23.113 69.701 1.00 41.12 85 ASN B CA 1
ATOM 5724 C C . ASN B 1 97 ? 45.259 24.497 69.090 1.00 42.24 85 ASN B C 1
ATOM 5725 O O . ASN B 1 97 ? 46.166 24.663 68.278 1.00 41.03 85 ASN B O 1
ATOM 5730 N N . GLY B 1 98 ? 44.503 25.486 69.547 1.00 39.24 86 GLY B N 1
ATOM 5731 C CA . GLY B 1 98 ? 44.639 26.863 69.078 1.00 38.76 86 GLY B CA 1
ATOM 5732 C C . GLY B 1 98 ? 43.422 27.389 68.350 1.00 40.01 86 GLY B C 1
ATOM 5733 O O . GLY B 1 98 ? 42.520 26.627 68.003 1.00 37.87 86 GLY B O 1
ATOM 5734 N N . ASP B 1 99 ? 43.388 28.706 68.131 1.00 36.04 87 ASP B N 1
ATOM 5735 C CA . ASP B 1 99 ? 42.294 29.398 67.464 1.00 35.05 87 ASP B CA 1
ATOM 5736 C C . ASP B 1 99 ? 41.998 28.850 66.083 1.00 38.92 87 ASP B C 1
ATOM 5737 O O . ASP B 1 99 ? 42.846 28.917 65.203 1.00 40.13 87 ASP B O 1
ATOM 5742 N N . GLY B 1 100 ? 40.808 28.300 65.923 1.00 34.23 88 GLY B N 1
ATOM 5743 C CA . GLY B 1 100 ? 40.358 27.710 64.666 1.00 33.34 88 GLY B CA 1
ATOM 5744 C C . GLY B 1 100 ? 41.158 26.529 64.147 1.00 36.00 88 GLY B C 1
ATOM 5745 O O . GLY B 1 100 ? 40.875 26.071 63.049 1.00 36.32 88 GLY B O 1
ATOM 5746 N N . ILE B 1 101 ? 42.116 25.986 64.930 1.00 32.34 89 ILE B N 1
ATOM 5747 C CA . ILE B 1 101 ? 42.979 24.865 64.509 1.00 32.16 89 ILE B CA 1
ATOM 5748 C C . ILE B 1 101 ? 42.197 23.577 64.241 1.00 36.41 89 ILE B C 1
ATOM 5749 O O . ILE B 1 101 ? 42.365 22.995 63.176 1.00 35.20 89 ILE B O 1
ATOM 5754 N N . ASN B 1 102 ? 41.345 23.152 65.193 1.00 33.15 90 ASN B N 1
ATOM 5755 C CA . ASN B 1 102 ? 40.544 21.952 65.068 1.00 31.84 90 ASN B CA 1
ATOM 5756 C C . ASN B 1 102 ? 39.458 22.089 63.999 1.00 34.49 90 ASN B C 1
ATOM 5757 O O . ASN B 1 102 ? 39.116 21.097 63.345 1.00 34.19 90 ASN B O 1
ATOM 5762 N N . GLU B 1 103 ? 38.960 23.318 63.782 1.00 31.06 91 GLU B N 1
ATOM 5763 C CA . GLU B 1 103 ? 37.947 23.551 62.775 1.00 29.54 91 GLU B CA 1
ATOM 5764 C C . GLU B 1 103 ? 38.554 23.443 61.381 1.00 33.68 91 GLU B C 1
ATOM 5765 O O . GLU B 1 103 ? 37.933 22.827 60.523 1.00 33.28 91 GLU B O 1
ATOM 5771 N N . VAL B 1 104 ? 39.753 24.008 61.154 1.00 30.80 92 VAL B N 1
ATOM 5772 C CA . VAL B 1 104 ? 40.436 23.918 59.859 1.00 29.70 92 VAL B CA 1
ATOM 5773 C C . VAL B 1 104 ? 40.794 22.472 59.546 1.00 33.64 92 VAL B C 1
ATOM 5774 O O . VAL B 1 104 ? 40.534 22.009 58.433 1.00 35.38 92 VAL B O 1
ATOM 5778 N N . LYS B 1 105 ? 41.377 21.766 60.524 1.00 29.66 93 LYS B N 1
ATOM 5779 C CA . LYS B 1 105 ? 41.750 20.355 60.418 1.00 28.60 93 LYS B CA 1
ATOM 5780 C C . LYS B 1 105 ? 40.531 19.517 60.055 1.00 29.48 93 LYS B C 1
ATOM 5781 O O . LYS B 1 105 ? 40.606 18.718 59.142 1.00 29.17 93 LYS B O 1
ATOM 5787 N N . ASP B 1 106 ? 39.405 19.737 60.731 1.00 26.22 94 ASP B N 1
ATOM 5788 C CA . ASP B 1 106 ? 38.142 19.031 60.473 1.00 25.09 94 ASP B CA 1
ATOM 5789 C C . ASP B 1 106 ? 37.585 19.289 59.049 1.00 27.45 94 ASP B C 1
ATOM 5790 O O . ASP B 1 106 ? 37.059 18.370 58.426 1.00 25.48 94 ASP B O 1
ATOM 5795 N N . ALA B 1 107 ? 37.783 20.507 58.523 1.00 25.16 95 ALA B N 1
ATOM 5796 C CA . ALA B 1 107 ? 37.342 20.916 57.183 1.00 25.36 95 ALA B CA 1
ATOM 5797 C C . ALA B 1 107 ? 38.109 20.215 56.039 1.00 31.06 95 ALA B C 1
ATOM 5798 O O . ALA B 1 107 ? 37.708 20.304 54.881 1.00 30.33 95 ALA B O 1
ATOM 5800 N N . ARG B 1 108 ? 39.218 19.539 56.365 1.00 28.04 96 ARG B N 1
ATOM 5801 C CA . ARG B 1 108 ? 40.039 18.833 55.388 1.00 27.97 96 ARG B CA 1
ATOM 5802 C C . ARG B 1 108 ? 39.393 17.490 54.986 1.00 31.73 96 ARG B C 1
ATOM 5803 O O . ARG B 1 108 ? 39.857 16.852 54.045 1.00 31.74 96 ARG B O 1
ATOM 5811 N N . VAL B 1 109 ? 38.360 17.039 55.711 1.00 28.28 97 VAL B N 1
ATOM 5812 C CA . VAL B 1 109 ? 37.675 15.769 55.462 1.00 26.68 97 VAL B CA 1
ATOM 5813 C C . VAL B 1 109 ? 36.608 16.006 54.418 1.00 30.35 97 VAL B C 1
ATOM 5814 O O . VAL B 1 109 ? 35.689 16.782 54.662 1.00 29.54 97 VAL B O 1
ATOM 5818 N N . ASP B 1 110 ? 36.705 15.325 53.264 1.00 27.67 98 ASP B N 1
ATOM 5819 C CA . ASP B 1 110 ? 35.676 15.469 52.221 1.00 27.86 98 ASP B CA 1
ATOM 5820 C C . ASP B 1 110 ? 34.422 14.633 52.550 1.00 31.55 98 ASP B C 1
ATOM 5821 O O . ASP B 1 110 ? 34.380 13.957 53.592 1.00 30.46 98 ASP B O 1
ATOM 5826 N N . ASN B 1 111 ? 33.400 14.678 51.677 1.00 29.45 99 ASN B N 1
ATOM 5827 C CA . ASN B 1 111 ? 32.132 13.964 51.913 1.00 30.05 99 ASN B CA 1
ATOM 5828 C C . ASN B 1 111 ? 32.257 12.436 51.965 1.00 34.09 99 ASN B C 1
ATOM 5829 O O . ASN B 1 111 ? 31.365 11.810 52.527 1.00 34.68 99 ASN B O 1
ATOM 5834 N N . THR B 1 112 ? 33.349 11.840 51.426 1.00 28.62 100 THR B N 1
ATOM 5835 C CA . THR B 1 112 ? 33.544 10.391 51.487 1.00 28.21 100 THR B CA 1
ATOM 5836 C C . THR B 1 112 ? 34.172 9.981 52.833 1.00 32.95 100 THR B C 1
ATOM 5837 O O . THR B 1 112 ? 34.275 8.788 53.122 1.00 33.55 100 THR B O 1
ATOM 5841 N N . GLY B 1 113 ? 34.633 10.967 53.613 1.00 30.28 101 GLY B N 1
ATOM 5842 C CA . GLY B 1 113 ? 35.334 10.738 54.874 1.00 29.16 101 GLY B CA 1
ATOM 5843 C C . GLY B 1 113 ? 36.854 10.716 54.713 1.00 33.80 101 GLY B C 1
ATOM 5844 O O . GLY B 1 113 ? 37.576 10.385 55.664 1.00 33.20 101 GLY B O 1
ATOM 5845 N N . TYR B 1 114 ? 37.365 11.077 53.503 1.00 29.31 102 TYR B N 1
ATOM 5846 C CA . TYR B 1 114 ? 38.802 11.095 53.228 1.00 29.83 102 TYR B CA 1
ATOM 5847 C C . TYR B 1 114 ? 39.425 12.388 53.779 1.00 32.69 102 TYR B C 1
ATOM 5848 O O . TYR B 1 114 ? 38.986 13.473 53.425 1.00 31.39 102 TYR B O 1
ATOM 5857 N N . GLY B 1 115 ? 40.443 12.237 54.627 1.00 29.61 103 GLY B N 1
ATOM 5858 C CA . GLY B 1 115 ? 41.148 13.348 55.245 1.00 30.21 103 GLY B CA 1
ATOM 5859 C C . GLY B 1 115 ? 42.299 13.841 54.387 1.00 35.20 103 GLY B C 1
ATOM 5860 O O . GLY B 1 115 ? 43.320 13.153 54.244 1.00 35.85 103 GLY B O 1
ATOM 5861 N N . HIS B 1 116 ? 42.128 15.026 53.768 1.00 29.26 104 HIS B N 1
ATOM 5862 C CA . HIS B 1 116 ? 43.163 15.632 52.928 1.00 27.91 104 HIS B CA 1
ATOM 5863 C C . HIS B 1 116 ? 44.209 16.254 53.855 1.00 33.24 104 HIS B C 1
ATOM 5864 O O . HIS B 1 116 ? 43.932 16.476 55.046 1.00 31.61 104 HIS B O 1
ATOM 5871 N N . LYS B 1 117 ? 45.421 16.492 53.342 1.00 31.70 105 LYS B N 1
ATOM 5872 C CA . LYS B 1 117 ? 46.487 17.060 54.181 1.00 32.21 105 LYS B CA 1
ATOM 5873 C C . LYS B 1 117 ? 46.264 18.504 54.496 1.00 37.35 105 LYS B C 1
ATOM 5874 O O . LYS B 1 117 ? 46.818 19.027 55.463 1.00 39.05 105 LYS B O 1
ATOM 5880 N N . THR B 1 118 ? 45.508 19.178 53.646 1.00 33.30 106 THR B N 1
ATOM 5881 C CA . THR B 1 118 ? 45.350 20.621 53.733 1.00 33.14 106 THR B CA 1
ATOM 5882 C C . THR B 1 118 ? 43.906 21.015 53.316 1.00 35.54 106 THR B C 1
ATOM 5883 O O . THR B 1 118 ? 43.254 20.248 52.605 1.00 32.59 106 THR B O 1
ATOM 5887 N N . LEU B 1 119 ? 43.409 22.183 53.791 1.00 31.68 107 LEU B N 1
ATOM 5888 C CA . LEU B 1 119 ? 42.102 22.695 53.418 1.00 31.75 107 LEU B CA 1
ATOM 5889 C C . LEU B 1 119 ? 42.096 22.998 51.889 1.00 37.15 107 LEU B C 1
ATOM 5890 O O . LEU B 1 119 ? 41.132 22.660 51.201 1.00 37.50 107 LEU B O 1
ATOM 5895 N N . GLN B 1 120 ? 43.175 23.611 51.371 1.00 33.70 108 GLN B N 1
ATOM 5896 C CA . GLN B 1 120 ? 43.324 23.924 49.951 1.00 33.83 108 GLN B CA 1
ATOM 5897 C C . GLN B 1 120 ? 43.256 22.640 49.079 1.00 36.32 108 GLN B C 1
ATOM 5898 O O . GLN B 1 120 ? 42.623 22.661 48.025 1.00 37.66 108 GLN B O 1
ATOM 5904 N N . ASP B 1 121 ? 43.891 21.539 49.517 1.00 30.74 109 ASP B N 1
ATOM 5905 C CA . ASP B 1 121 ? 43.908 20.254 48.803 1.00 29.89 109 ASP B CA 1
ATOM 5906 C C . ASP B 1 121 ? 42.494 19.715 48.710 1.00 33.47 109 ASP B C 1
ATOM 5907 O O . ASP B 1 121 ? 42.080 19.241 47.664 1.00 32.00 109 ASP B O 1
ATOM 5912 N N . ARG B 1 122 ? 41.783 19.738 49.833 1.00 31.40 110 ARG B N 1
ATOM 5913 C CA . ARG B 1 122 ? 40.416 19.244 49.936 1.00 30.95 110 ARG B CA 1
ATOM 5914 C C . ARG B 1 122 ? 39.490 20.046 49.026 1.00 31.91 110 ARG B C 1
ATOM 5915 O O . ARG B 1 122 ? 38.675 19.450 48.342 1.00 31.42 110 ARG B O 1
ATOM 5923 N N . LEU B 1 123 ? 39.642 21.383 48.994 1.00 29.93 111 LEU B N 1
ATOM 5924 C CA . LEU B 1 123 ? 38.843 22.267 48.142 1.00 29.69 111 LEU B CA 1
ATOM 5925 C C . LEU B 1 123 ? 39.173 22.065 46.693 1.00 33.19 111 LEU B C 1
ATOM 5926 O O . LEU B 1 123 ? 38.253 22.029 45.883 1.00 31.89 111 LEU B O 1
ATOM 5931 N N . TYR B 1 124 ? 40.471 21.855 46.374 1.00 29.89 112 TYR B N 1
ATOM 5932 C CA . TYR B 1 124 ? 40.935 21.602 45.008 1.00 29.13 112 TYR B CA 1
ATOM 5933 C C . TYR B 1 124 ? 40.310 20.315 44.455 1.00 32.03 112 TYR B C 1
ATOM 5934 O O . TYR B 1 124 ? 39.794 20.315 43.340 1.00 29.84 112 TYR B O 1
ATOM 5943 N N . HIS B 1 125 ? 40.399 19.223 45.240 1.00 30.24 113 HIS B N 1
ATOM 5944 C CA . HIS B 1 125 ? 39.865 17.903 44.940 1.00 29.28 113 HIS B CA 1
ATOM 5945 C C . HIS B 1 125 ? 38.346 17.984 44.685 1.00 31.86 113 HIS B C 1
ATOM 5946 O O . HIS B 1 125 ? 37.875 17.506 43.654 1.00 31.88 113 HIS B O 1
ATOM 5953 N N . ASP B 1 126 ? 37.594 18.616 45.609 1.00 27.31 114 ASP B N 1
ATOM 5954 C CA . ASP B 1 126 ? 36.141 18.764 45.480 1.00 27.55 114 ASP B CA 1
ATOM 5955 C C . ASP B 1 126 ? 35.744 19.506 44.203 1.00 30.70 114 ASP B C 1
ATOM 5956 O O . ASP B 1 126 ? 34.888 19.034 43.470 1.00 29.46 114 ASP B O 1
ATOM 5961 N N . TYR B 1 127 ? 36.361 20.672 43.951 1.00 27.40 115 TYR B N 1
ATOM 5962 C CA . TYR B 1 127 ? 36.049 21.472 42.785 1.00 27.59 115 TYR B CA 1
ATOM 5963 C C . TYR B 1 127 ? 36.357 20.728 41.473 1.00 32.54 115 TYR B C 1
ATOM 5964 O O . TYR B 1 127 ? 35.534 20.734 40.567 1.00 33.15 115 TYR B O 1
ATOM 5973 N N . SER B 1 128 ? 37.539 20.107 41.388 1.00 28.59 116 SER B N 1
ATOM 5974 C CA . SER B 1 128 ? 37.987 19.340 40.227 1.00 27.94 116 SER B CA 1
ATOM 5975 C C . SER B 1 128 ? 37.047 18.169 39.951 1.00 30.92 116 SER B C 1
ATOM 5976 O O . SER B 1 128 ? 36.661 17.974 38.805 1.00 31.26 116 SER B O 1
ATOM 5979 N N . THR B 1 129 ? 36.654 17.414 40.992 1.00 27.41 117 THR B N 1
ATOM 5980 C CA . THR B 1 129 ? 35.714 16.300 40.837 1.00 28.75 117 THR B CA 1
ATOM 5981 C C . THR B 1 129 ? 34.396 16.772 40.195 1.00 33.17 117 THR B C 1
ATOM 5982 O O . THR B 1 129 ? 33.911 16.150 39.250 1.00 31.33 117 THR B O 1
ATOM 5986 N N . LEU B 1 130 ? 33.813 17.866 40.729 1.00 30.08 118 LEU B N 1
ATOM 5987 C CA . LEU B 1 130 ? 32.550 18.390 40.221 1.00 29.72 118 LEU B CA 1
ATOM 5988 C C . LEU B 1 130 ? 32.681 19.059 38.860 1.00 31.97 118 LEU B C 1
ATOM 5989 O O . LEU B 1 130 ? 31.772 18.942 38.046 1.00 31.95 118 LEU B O 1
ATOM 5994 N N . ASP B 1 131 ? 33.817 19.707 38.595 1.00 28.41 119 ASP B N 1
ATOM 5995 C CA . ASP B 1 131 ? 34.075 20.339 37.310 1.00 29.60 119 ASP B CA 1
ATOM 5996 C C . ASP B 1 131 ? 34.176 19.305 36.198 1.00 36.32 119 ASP B C 1
ATOM 5997 O O . ASP B 1 131 ? 33.545 19.480 35.157 1.00 37.29 119 ASP B O 1
ATOM 6002 N N . VAL B 1 132 ? 34.933 18.210 36.430 1.00 33.84 120 VAL B N 1
ATOM 6003 C CA . VAL B 1 132 ? 35.102 17.104 35.478 1.00 32.57 120 VAL B CA 1
ATOM 6004 C C . VAL B 1 132 ? 33.750 16.420 35.241 1.00 34.04 120 VAL B C 1
ATOM 6005 O O . VAL B 1 132 ? 33.371 16.174 34.091 1.00 33.47 120 VAL B O 1
ATOM 6009 N N . PHE B 1 133 ? 33.011 16.157 36.327 1.00 30.32 121 PHE B N 1
ATOM 6010 C CA . PHE B 1 133 ? 31.698 15.510 36.244 1.00 31.82 121 PHE B CA 1
ATOM 6011 C C . PHE B 1 133 ? 30.687 16.331 35.413 1.00 36.33 121 PHE B C 1
ATOM 6012 O O . PHE B 1 133 ? 30.074 15.796 34.489 1.00 35.58 121 PHE B O 1
ATOM 6020 N N . THR B 1 134 ? 30.538 17.627 35.738 1.00 32.58 122 THR B N 1
ATOM 6021 C CA . THR B 1 134 ? 29.586 18.494 35.043 1.00 32.76 122 THR B CA 1
ATOM 6022 C C . THR B 1 134 ? 29.958 18.676 33.564 1.00 36.22 122 THR B C 1
ATOM 6023 O O . THR B 1 134 ? 29.059 18.755 32.741 1.00 35.99 122 THR B O 1
ATOM 6027 N N . LYS B 1 135 ? 31.268 18.714 33.229 1.00 33.20 123 LYS B N 1
ATOM 6028 C CA . LYS B 1 135 ? 31.731 18.818 31.841 1.00 33.40 123 LYS B CA 1
ATOM 6029 C C . LYS B 1 135 ? 31.404 17.539 31.061 1.00 39.10 123 LYS B C 1
ATOM 6030 O O . LYS B 1 135 ? 31.133 17.609 29.864 1.00 38.93 123 LYS B O 1
ATOM 6036 N N . LYS B 1 136 ? 31.430 16.380 31.742 1.00 36.63 124 LYS B N 1
ATOM 6037 C CA . LYS B 1 136 ? 31.097 15.079 31.160 1.00 36.18 124 LYS B CA 1
ATOM 6038 C C . LYS B 1 136 ? 29.589 15.047 30.836 1.00 39.82 124 LYS B C 1
ATOM 6039 O O . LYS B 1 136 ? 29.218 14.629 29.747 1.00 40.56 124 LYS B O 1
ATOM 6045 N N . VAL B 1 137 ? 28.742 15.544 31.752 1.00 35.85 125 VAL B N 1
ATOM 6046 C CA . VAL B 1 137 ? 27.297 15.616 31.545 1.00 35.99 125 VAL B CA 1
ATOM 6047 C C . VAL B 1 137 ? 26.999 16.574 30.364 1.00 40.61 125 VAL B C 1
ATOM 6048 O O . VAL B 1 137 ? 26.245 16.199 29.475 1.00 39.84 125 VAL B O 1
ATOM 6052 N N . GLU B 1 138 ? 27.638 17.763 30.335 1.00 37.29 126 GLU B N 1
ATOM 6053 C CA . GLU B 1 138 ? 27.475 18.762 29.264 1.00 37.36 126 GLU B CA 1
ATOM 6054 C C . GLU B 1 138 ? 27.858 18.190 27.881 1.00 42.46 126 GLU B C 1
ATOM 6055 O O . GLU B 1 138 ? 27.159 18.444 26.895 1.00 43.03 126 GLU B O 1
ATOM 6061 N N . LYS B 1 139 ? 28.966 17.434 27.814 1.00 38.85 127 LYS B N 1
ATOM 6062 C CA . LYS B 1 139 ? 29.437 16.835 26.582 1.00 38.48 127 LYS B CA 1
ATOM 6063 C C . LYS B 1 139 ? 28.384 15.852 26.055 1.00 43.39 127 LYS B C 1
ATOM 6064 O O . LYS B 1 139 ? 28.081 15.894 24.865 1.00 43.41 127 LYS B O 1
ATOM 6070 N N . ALA B 1 140 ? 27.809 15.005 26.942 1.00 40.04 128 ALA B N 1
ATOM 6071 C CA . ALA B 1 140 ? 26.776 14.038 26.553 1.00 41.08 128 ALA B CA 1
ATOM 6072 C C . ALA B 1 140 ? 25.500 14.765 26.067 1.00 45.04 128 ALA B C 1
ATOM 6073 O O . ALA B 1 140 ? 24.899 14.330 25.095 1.00 45.17 128 ALA B O 1
ATOM 6075 N N . VAL B 1 141 ? 25.141 15.887 26.686 1.00 39.54 129 VAL B N 1
ATOM 6076 C CA . VAL B 1 141 ? 23.971 16.684 26.289 1.00 39.92 129 VAL B CA 1
ATOM 6077 C C . VAL B 1 141 ? 24.130 17.221 24.852 1.00 47.54 129 VAL B C 1
ATOM 6078 O O . VAL B 1 141 ? 23.212 17.066 24.033 1.00 46.84 129 VAL B O 1
ATOM 6082 N N . ASP B 1 142 ? 25.284 17.850 24.568 1.00 44.76 130 ASP B N 1
ATOM 6083 C CA . ASP B 1 142 ? 25.584 18.410 23.249 1.00 45.76 130 ASP B CA 1
ATOM 6084 C C . ASP B 1 142 ? 25.645 17.329 22.183 1.00 46.77 130 ASP B C 1
ATOM 6085 O O . ASP B 1 142 ? 25.091 17.536 21.107 1.00 45.48 130 ASP B O 1
ATOM 6090 N N . GLU B 1 143 ? 26.256 16.159 22.504 1.00 41.95 131 GLU B N 1
ATOM 6091 C CA . GLU B 1 143 ? 26.368 15.025 21.585 1.00 41.56 131 GLU B CA 1
ATOM 6092 C C . GLU B 1 143 ? 25.040 14.372 21.264 1.00 45.58 131 GLU B C 1
ATOM 6093 O O . GLU B 1 143 ? 24.819 13.993 20.110 1.00 44.90 131 GLU B O 1
ATOM 6099 N N . HIS B 1 144 ? 24.161 14.212 22.275 1.00 42.05 132 HIS B N 1
ATOM 6100 C CA . HIS B 1 144 ? 22.833 13.629 22.069 1.00 41.17 132 HIS B CA 1
ATOM 6101 C C . HIS B 1 144 ? 22.012 14.577 21.193 1.00 44.94 132 HIS B C 1
ATOM 6102 O O . HIS B 1 144 ? 21.338 14.131 20.269 1.00 45.18 132 HIS B O 1
ATOM 6109 N N . TYR B 1 145 ? 22.118 15.895 21.450 1.00 41.88 133 TYR B N 1
ATOM 6110 C CA . TYR B 1 145 ? 21.387 16.902 20.682 1.00 40.59 133 TYR B CA 1
ATOM 6111 C C . TYR B 1 145 ? 21.881 17.009 19.258 1.00 44.64 133 TYR B C 1
ATOM 6112 O O . TYR B 1 145 ? 21.066 17.156 18.352 1.00 43.61 133 TYR B O 1
ATOM 6121 N N . LYS B 1 146 ? 23.206 16.927 19.055 1.00 42.52 134 LYS B N 1
ATOM 6122 C CA . LYS B 1 146 ? 23.796 16.968 17.717 1.00 43.08 134 LYS B CA 1
ATOM 6123 C C . LYS B 1 146 ? 23.336 15.759 16.890 1.00 46.76 134 LYS B C 1
ATOM 6124 O O . LYS B 1 146 ? 22.979 15.922 15.726 1.00 47.02 134 LYS B O 1
ATOM 6127 N N . GLU B 1 147 ? 23.297 14.567 17.516 1.00 41.90 135 GLU B N 1
ATOM 6128 C CA . GLU B 1 147 ? 22.865 13.328 16.887 1.00 41.47 135 GLU B CA 1
ATOM 6129 C C . GLU B 1 147 ? 21.376 13.428 16.512 1.00 44.56 135 GLU B C 1
ATOM 6130 O O . GLU B 1 147 ? 21.016 13.107 15.385 1.00 42.98 135 GLU B O 1
ATOM 6136 N N . TYR B 1 148 ? 20.535 13.919 17.445 1.00 41.17 136 TYR B N 1
ATOM 6137 C CA . TYR B 1 148 ? 19.099 14.094 17.227 1.00 41.28 136 TYR B CA 1
ATOM 6138 C C . TYR B 1 148 ? 18.806 15.053 16.036 1.00 44.73 136 TYR B C 1
ATOM 6139 O O . TYR B 1 148 ? 17.977 14.737 15.178 1.00 44.21 136 TYR B O 1
ATOM 6148 N N . ARG B 1 149 ? 19.473 16.209 16.013 1.00 40.64 137 ARG B N 1
ATOM 6149 C CA . ARG B 1 149 ? 19.332 17.232 14.972 1.00 40.54 137 ARG B CA 1
ATOM 6150 C C . ARG B 1 149 ? 19.807 16.739 13.608 1.00 45.86 137 ARG B C 1
ATOM 6151 O O . ARG B 1 149 ? 19.175 17.071 12.612 1.00 46.75 137 ARG B O 1
ATOM 6159 N N . ALA B 1 150 ? 20.893 15.945 13.557 1.00 42.60 138 ALA B N 1
ATOM 6160 C CA . ALA B 1 150 ? 21.407 15.359 12.323 1.00 42.64 138 ALA B CA 1
ATOM 6161 C C . ALA B 1 150 ? 20.398 14.328 11.765 1.00 49.88 138 ALA B C 1
ATOM 6162 O O . ALA B 1 150 ? 20.131 14.346 10.572 1.00 50.87 138 ALA B O 1
ATOM 6164 N N . THR B 1 151 ? 19.809 13.471 12.622 1.00 46.09 139 THR B N 1
ATOM 6165 C CA . THR B 1 151 ? 18.807 12.460 12.255 1.00 45.17 139 THR B CA 1
ATOM 6166 C C . THR B 1 151 ? 17.531 13.114 11.707 1.00 47.64 139 THR B C 1
ATOM 6167 O O . THR B 1 151 ? 16.966 12.638 10.729 1.00 48.19 139 THR B O 1
ATOM 6171 N N . GLU B 1 152 ? 17.080 14.192 12.343 1.00 42.66 140 GLU B N 1
ATOM 6172 C CA . GLU B 1 152 ? 15.819 14.851 11.993 1.00 41.76 140 GLU B CA 1
ATOM 6173 C C . GLU B 1 152 ? 15.863 15.933 10.935 1.00 43.66 140 GLU B C 1
ATOM 6174 O O . GLU B 1 152 ? 14.904 16.057 10.177 1.00 43.97 140 GLU B O 1
ATOM 6180 N N . TYR B 1 153 ? 16.911 16.777 10.943 1.00 39.98 141 TYR B N 1
ATOM 6181 C CA . TYR B 1 153 ? 16.963 17.982 10.127 1.00 39.63 141 TYR B CA 1
ATOM 6182 C C . TYR B 1 153 ? 18.120 18.075 9.149 1.00 44.27 141 TYR B C 1
ATOM 6183 O O . TYR B 1 153 ? 18.291 19.120 8.520 1.00 45.07 141 TYR B O 1
ATOM 6192 N N . ARG B 1 154 ? 18.847 16.975 8.936 1.00 41.68 142 ARG B N 1
ATOM 6193 C CA . ARG B 1 154 ? 19.930 16.935 7.953 1.00 40.95 142 ARG B CA 1
ATOM 6194 C C . ARG B 1 154 ? 19.360 17.301 6.581 1.00 40.89 142 ARG B C 1
ATOM 6195 O O . ARG B 1 154 ? 18.346 16.748 6.150 1.00 36.95 142 ARG B O 1
ATOM 6203 N N . PHE B 1 155 ? 19.985 18.292 5.951 1.00 39.09 143 PHE B N 1
ATOM 6204 C CA . PHE B 1 155 ? 19.620 18.775 4.639 1.00 38.52 143 PHE B CA 1
ATOM 6205 C C . PHE B 1 155 ? 20.915 19.072 3.913 1.00 42.19 143 PHE B C 1
ATOM 6206 O O . PHE B 1 155 ? 21.531 20.102 4.159 1.00 42.24 143 PHE B O 1
ATOM 6214 N N . GLU B 1 156 ? 21.342 18.142 3.048 1.00 39.74 144 GLU B N 1
ATOM 6215 C CA . GLU B 1 156 ? 22.577 18.205 2.278 1.00 39.46 144 GLU B CA 1
ATOM 6216 C C . GLU B 1 156 ? 22.368 17.935 0.784 1.00 43.74 144 GLU B C 1
ATOM 6217 O O . GLU B 1 156 ? 22.735 16.852 0.301 1.00 43.78 144 GLU B O 1
ATOM 6223 N N . PRO B 1 157 ? 21.884 18.928 -0.004 1.00 39.62 145 PRO B N 1
ATOM 6224 C CA . PRO B 1 157 ? 21.750 18.699 -1.454 1.00 39.52 145 PRO B CA 1
ATOM 6225 C C . PRO B 1 157 ? 23.039 18.270 -2.172 1.00 43.04 145 PRO B C 1
ATOM 6226 O O . PRO B 1 157 ? 22.934 17.667 -3.225 1.00 41.02 145 PRO B O 1
ATOM 6230 N N . LYS B 1 158 ? 24.233 18.532 -1.589 1.00 41.76 146 LYS B N 1
ATOM 6231 C CA . LYS B 1 158 ? 25.537 18.145 -2.153 1.00 42.72 146 LYS B CA 1
ATOM 6232 C C . LYS B 1 158 ? 25.781 16.640 -2.128 1.00 47.47 146 LYS B C 1
ATOM 6233 O O . LYS B 1 158 ? 26.573 16.146 -2.934 1.00 49.47 146 LYS B O 1
ATOM 6239 N N . GLU B 1 159 ? 25.142 15.906 -1.221 1.00 42.70 147 GLU B N 1
ATOM 6240 C CA . GLU B 1 159 ? 25.431 14.473 -1.157 1.00 43.82 147 GLU B CA 1
ATOM 6241 C C . GLU B 1 159 ? 24.222 13.530 -1.083 1.00 48.52 147 GLU B C 1
ATOM 6242 O O . GLU B 1 159 ? 24.366 12.384 -1.500 1.00 50.11 147 GLU B O 1
ATOM 6248 N N . GLN B 1 160 ? 23.075 13.967 -0.524 1.00 42.87 148 GLN B N 1
ATOM 6249 C CA . GLN B 1 160 ? 21.881 13.124 -0.410 1.00 40.48 148 GLN B CA 1
ATOM 6250 C C . GLN B 1 160 ? 21.385 12.661 -1.766 1.00 43.00 148 GLN B C 1
ATOM 6251 O O . GLN B 1 160 ? 21.461 13.401 -2.752 1.00 42.32 148 GLN B O 1
ATOM 6257 N N . GLU B 1 161 ? 20.906 11.418 -1.826 1.00 40.38 149 GLU B N 1
ATOM 6258 C CA . GLU B 1 161 ? 20.392 10.869 -3.072 1.00 40.02 149 GLU B CA 1
ATOM 6259 C C . GLU B 1 161 ? 18.929 11.269 -3.289 1.00 43.16 149 GLU B C 1
ATOM 6260 O O . GLU B 1 161 ? 18.106 11.040 -2.402 1.00 43.92 149 GLU B O 1
ATOM 6266 N N . PRO B 1 162 ? 18.576 11.865 -4.454 1.00 38.45 150 PRO B N 1
ATOM 6267 C CA . PRO B 1 162 ? 17.163 12.196 -4.708 1.00 37.59 150 PRO B CA 1
ATOM 6268 C C . PRO B 1 162 ? 16.262 10.956 -4.744 1.00 40.26 150 PRO B C 1
ATOM 6269 O O . PRO B 1 162 ? 16.632 9.905 -5.304 1.00 39.84 150 PRO B O 1
ATOM 6273 N N . GLU B 1 163 ? 15.090 11.077 -4.116 1.00 42.19 151 GLU B N 1
ATOM 6274 C CA . GLU B 1 163 ? 14.090 10.010 -4.029 1.00 41.36 151 GLU B CA 1
ATOM 6275 C C . GLU B 1 163 ? 12.910 10.386 -4.934 1.00 39.35 151 GLU B C 1
ATOM 6276 O O . GLU B 1 163 ? 12.467 11.522 -4.895 1.00 36.43 151 GLU B O 1
ATOM 6282 N N . PHE B 1 164 ? 12.348 9.424 -5.638 1.00 33.94 152 PHE B N 1
ATOM 6283 C CA . PHE B 1 164 ? 11.161 9.562 -6.479 1.00 32.04 152 PHE B CA 1
ATOM 6284 C C . PHE B 1 164 ? 9.942 9.894 -5.641 1.00 35.92 152 PHE B C 1
ATOM 6285 O O . PHE B 1 164 ? 9.668 9.204 -4.655 1.00 38.05 152 PHE B O 1
ATOM 6293 N N . ILE B 1 165 ? 9.216 10.931 -6.039 1.00 30.83 153 ILE B N 1
ATOM 6294 C CA . ILE B 1 165 ? 7.994 11.359 -5.357 1.00 30.47 153 ILE B CA 1
ATOM 6295 C C . ILE B 1 165 ? 6.773 10.946 -6.171 1.00 33.51 153 ILE B C 1
ATOM 6296 O O . ILE B 1 165 ? 5.908 10.238 -5.668 1.00 30.02 153 ILE B O 1
ATOM 6301 N N . THR B 1 166 ? 6.683 11.445 -7.420 1.00 30.26 154 THR B N 1
ATOM 6302 C CA . THR B 1 166 ? 5.517 11.223 -8.271 1.00 28.34 154 THR B CA 1
ATOM 6303 C C . THR B 1 166 ? 5.817 11.557 -9.736 1.00 31.71 154 THR B C 1
ATOM 6304 O O . THR B 1 166 ? 6.772 12.261 -10.041 1.00 31.66 154 THR B O 1
ATOM 6308 N N . ASP B 1 167 ? 4.938 11.105 -10.628 1.00 29.46 155 ASP B N 1
ATOM 6309 C CA . ASP B 1 167 ? 4.911 11.493 -12.033 1.00 28.04 155 ASP B CA 1
ATOM 6310 C C . ASP B 1 167 ? 3.992 12.697 -12.074 1.00 28.88 155 ASP B C 1
ATOM 6311 O O . ASP B 1 167 ? 3.208 12.906 -11.147 1.00 28.45 155 ASP B O 1
ATOM 6316 N N . LEU B 1 168 ? 4.100 13.498 -13.125 1.00 26.73 156 LEU B N 1
ATOM 6317 C CA . LEU B 1 168 ? 3.239 14.654 -13.379 1.00 25.48 156 LEU B CA 1
ATOM 6318 C C . LEU B 1 168 ? 2.585 14.350 -14.693 1.00 28.55 156 LEU B C 1
ATOM 6319 O O . LEU B 1 168 ? 3.278 13.981 -15.645 1.00 26.82 156 LEU B O 1
ATOM 6324 N N . SER B 1 169 ? 1.243 14.467 -14.755 1.00 26.36 157 SER B N 1
ATOM 6325 C CA . SER B 1 169 ? 0.520 14.058 -15.960 1.00 27.10 157 SER B CA 1
ATOM 6326 C C . SER B 1 169 ? -0.319 15.174 -16.607 1.00 34.53 157 SER B C 1
ATOM 6327 O O . SER B 1 169 ? -1.558 15.094 -16.606 1.00 36.01 157 SER B O 1
ATOM 6330 N N . PRO B 1 170 ? 0.322 16.197 -17.222 1.00 31.81 158 PRO B N 1
ATOM 6331 C CA . PRO B 1 170 ? -0.469 17.207 -17.926 1.00 31.96 158 PRO B CA 1
ATOM 6332 C C . PRO B 1 170 ? -0.993 16.619 -19.245 1.00 35.61 158 PRO B C 1
ATOM 6333 O O . PRO B 1 170 ? -0.555 15.547 -19.687 1.00 34.11 158 PRO B O 1
ATOM 6337 N N . TYR B 1 171 ? -1.917 17.336 -19.879 1.00 32.54 159 TYR B N 1
ATOM 6338 C CA . TYR B 1 171 ? -2.458 16.946 -21.179 1.00 31.80 159 TYR B CA 1
ATOM 6339 C C . TYR B 1 171 ? -1.879 17.850 -22.257 1.00 36.61 159 TYR B C 1
ATOM 6340 O O . TYR B 1 171 ? -2.610 18.391 -23.102 1.00 37.46 159 TYR B O 1
ATOM 6349 N N . THR B 1 172 ? -0.546 18.007 -22.220 1.00 32.10 160 THR B N 1
ATOM 6350 C CA . THR B 1 172 ? 0.268 18.807 -23.152 1.00 32.41 160 THR B CA 1
ATOM 6351 C C . THR B 1 172 ? 1.586 18.045 -23.370 1.00 34.90 160 THR B C 1
ATOM 6352 O O . THR B 1 172 ? 2.242 17.653 -22.403 1.00 32.49 160 THR B O 1
ATOM 6356 N N . ASN B 1 173 ? 1.956 17.845 -24.636 1.00 34.36 161 ASN B N 1
ATOM 6357 C CA . ASN B 1 173 ? 3.180 17.158 -25.028 1.00 35.39 161 ASN B CA 1
ATOM 6358 C C . ASN B 1 173 ? 4.286 18.195 -25.265 1.00 41.61 161 ASN B C 1
ATOM 6359 O O . ASN B 1 173 ? 4.383 18.799 -26.352 1.00 44.37 161 ASN B O 1
ATOM 6364 N N . ALA B 1 174 ? 5.067 18.453 -24.208 1.00 34.68 162 ALA B N 1
ATOM 6365 C CA . ALA B 1 174 ? 6.146 19.426 -24.222 1.00 35.02 162 ALA B CA 1
ATOM 6366 C C . ALA B 1 174 ? 6.962 19.261 -22.976 1.00 39.71 162 ALA B C 1
ATOM 6367 O O . ALA B 1 174 ? 6.448 18.791 -21.960 1.00 37.59 162 ALA B O 1
ATOM 6369 N N . VAL B 1 175 ? 8.230 19.684 -23.031 1.00 38.08 163 VAL B N 1
ATOM 6370 C CA . VAL B 1 175 ? 9.106 19.607 -21.874 1.00 36.29 163 VAL B CA 1
ATOM 6371 C C . VAL B 1 175 ? 8.561 20.501 -20.767 1.00 38.49 163 VAL B C 1
ATOM 6372 O O . VAL B 1 175 ? 7.902 21.497 -21.049 1.00 36.78 163 VAL B O 1
ATOM 6376 N N . MET B 1 176 ? 8.766 20.104 -19.511 1.00 34.84 164 MET B N 1
ATOM 6377 C CA . MET B 1 176 ? 8.305 20.905 -18.390 1.00 34.54 164 MET B CA 1
ATOM 6378 C C . MET B 1 176 ? 9.340 22.012 -18.165 1.00 37.23 164 MET B C 1
ATOM 6379 O O . MET B 1 176 ? 10.544 21.742 -18.204 1.00 36.22 164 MET B O 1
ATOM 6384 N N . GLN B 1 177 ? 8.873 23.249 -17.941 1.00 32.16 165 GLN B N 1
ATOM 6385 C CA . GLN B 1 177 ? 9.775 24.356 -17.644 1.00 32.25 165 GLN B CA 1
ATOM 6386 C C . GLN B 1 177 ? 9.965 24.482 -16.158 1.00 35.22 165 GLN B C 1
ATOM 6387 O O . GLN B 1 177 ? 11.091 24.616 -15.683 1.00 37.36 165 GLN B O 1
ATOM 6393 N N . SER B 1 178 ? 8.872 24.403 -15.411 1.00 30.00 166 SER B N 1
ATOM 6394 C CA . SER B 1 178 ? 8.908 24.578 -13.972 1.00 28.68 166 SER B CA 1
ATOM 6395 C C . SER B 1 178 ? 7.716 23.919 -13.339 1.00 31.61 166 SER B C 1
ATOM 6396 O O . SER B 1 178 ? 6.776 23.541 -14.025 1.00 30.07 166 SER B O 1
ATOM 6399 N N . PHE B 1 179 ? 7.748 23.820 -12.009 1.00 28.73 167 PHE B N 1
ATOM 6400 C CA . PHE B 1 179 ? 6.688 23.250 -11.194 1.00 26.60 167 PHE B CA 1
ATOM 6401 C C . PHE B 1 179 ? 6.793 23.870 -9.795 1.00 32.15 167 PHE B C 1
ATOM 6402 O O . PHE B 1 179 ? 7.878 24.263 -9.331 1.00 29.36 167 PHE B O 1
ATOM 6410 N N . TRP B 1 180 ? 5.655 23.920 -9.117 1.00 30.37 168 TRP B N 1
ATOM 6411 C CA . TRP B 1 180 ? 5.574 24.409 -7.758 1.00 29.36 168 TRP B CA 1
ATOM 6412 C C . TRP B 1 180 ? 4.528 23.600 -7.037 1.00 31.54 168 TRP B C 1
ATOM 6413 O O . TRP B 1 180 ? 3.432 23.423 -7.561 1.00 30.17 168 TRP B O 1
ATOM 6424 N N . VAL B 1 181 ? 4.875 23.091 -5.860 1.00 29.52 169 VAL B N 1
ATOM 6425 C CA . VAL B 1 181 ? 3.972 22.310 -5.022 1.00 30.29 169 VAL B CA 1
ATOM 6426 C C . VAL B 1 181 ? 3.373 23.284 -4.019 1.00 33.15 169 VAL B C 1
ATOM 6427 O O . VAL B 1 181 ? 4.108 23.866 -3.229 1.00 33.60 169 VAL B O 1
ATOM 6431 N N . ASP B 1 182 ? 2.043 23.492 -4.074 1.00 28.91 170 ASP B N 1
ATOM 6432 C CA . ASP B 1 182 ? 1.353 24.382 -3.156 1.00 29.57 170 ASP B CA 1
ATOM 6433 C C . ASP B 1 182 ? 1.320 23.714 -1.774 1.00 35.94 170 ASP B C 1
ATOM 6434 O O . ASP B 1 182 ? 0.692 22.671 -1.641 1.00 36.51 170 ASP B O 1
ATOM 6439 N N . PRO B 1 183 ? 1.991 24.267 -0.735 1.00 33.67 171 PRO B N 1
ATOM 6440 C CA . PRO B 1 183 ? 1.990 23.586 0.581 1.00 34.43 171 PRO B CA 1
ATOM 6441 C C . PRO B 1 183 ? 0.634 23.572 1.288 1.00 40.35 171 PRO B C 1
ATOM 6442 O O . PRO B 1 183 ? 0.408 22.733 2.158 1.00 42.43 171 PRO B O 1
ATOM 6446 N N . ARG B 1 184 ? -0.267 24.483 0.919 1.00 35.28 172 ARG B N 1
ATOM 6447 C CA . ARG B 1 184 ? -1.592 24.538 1.528 1.00 35.73 172 ARG B CA 1
ATOM 6448 C C . ARG B 1 184 ? -2.550 23.545 0.866 1.00 38.32 172 ARG B C 1
ATOM 6449 O O . ARG B 1 184 ? -3.064 22.656 1.527 1.00 38.60 172 ARG B O 1
ATOM 6457 N N . THR B 1 185 ? -2.738 23.651 -0.447 1.00 34.99 173 THR B N 1
ATOM 6458 C CA . THR B 1 185 ? -3.677 22.792 -1.175 1.00 35.14 173 THR B CA 1
ATOM 6459 C C . THR B 1 185 ? -3.084 21.472 -1.682 1.00 37.55 173 THR B C 1
ATOM 6460 O O . THR B 1 185 ? -3.845 20.551 -1.944 1.00 38.25 173 THR B O 1
ATOM 6464 N N . LYS B 1 186 ? -1.737 21.389 -1.829 1.00 31.52 174 LYS B N 1
ATOM 6465 C CA . LYS B 1 186 ? -0.977 20.238 -2.353 1.00 30.54 174 LYS B CA 1
ATOM 6466 C C . LYS B 1 186 ? -1.123 20.130 -3.878 1.00 32.66 174 LYS B C 1
ATOM 6467 O O . LYS B 1 186 ? -0.631 19.180 -4.485 1.00 31.60 174 LYS B O 1
ATOM 6473 N N . ILE B 1 187 ? -1.759 21.136 -4.499 1.00 29.63 175 ILE B N 1
ATOM 6474 C CA . ILE B 1 187 ? -1.909 21.196 -5.950 1.00 28.95 175 ILE B CA 1
ATOM 6475 C C . ILE B 1 187 ? -0.522 21.543 -6.529 1.00 30.97 175 ILE B C 1
ATOM 6476 O O . ILE B 1 187 ? 0.186 22.369 -5.966 1.00 30.53 175 ILE B O 1
ATOM 6481 N N . ILE B 1 188 ? -0.137 20.874 -7.613 1.00 26.38 176 ILE B N 1
ATOM 6482 C CA . ILE B 1 188 ? 1.115 21.133 -8.321 1.00 25.83 176 ILE B CA 1
ATOM 6483 C C . ILE B 1 188 ? 0.838 22.040 -9.530 1.00 28.61 176 ILE B C 1
ATOM 6484 O O . ILE B 1 188 ? 0.006 21.710 -10.369 1.00 25.92 176 ILE B O 1
ATOM 6489 N N . TYR B 1 189 ? 1.521 23.193 -9.589 1.00 27.82 177 TYR B N 1
ATOM 6490 C CA . TYR B 1 189 ? 1.380 24.146 -10.690 1.00 28.13 177 TYR B CA 1
ATOM 6491 C C . TYR B 1 189 ? 2.585 23.934 -11.599 1.00 32.72 177 TYR B C 1
ATOM 6492 O O . TYR B 1 189 ? 3.706 24.165 -11.161 1.00 31.14 177 TYR B O 1
ATOM 6501 N N . MET B 1 190 ? 2.370 23.487 -12.845 1.00 29.85 178 MET B N 1
ATOM 6502 C CA . MET B 1 190 ? 3.499 23.307 -13.735 1.00 30.25 178 MET B CA 1
ATOM 6503 C C . MET B 1 190 ? 3.368 24.132 -15.019 1.00 33.25 178 MET B C 1
ATOM 6504 O O . MET B 1 190 ? 2.264 24.359 -15.497 1.00 33.70 178 MET B O 1
ATOM 6509 N N . THR B 1 191 ? 4.499 24.548 -15.588 1.00 29.40 179 THR B N 1
ATOM 6510 C CA . THR B 1 191 ? 4.490 25.326 -16.824 1.00 30.51 179 THR B CA 1
ATOM 6511 C C . THR B 1 191 ? 5.189 24.562 -17.929 1.00 32.24 179 THR B C 1
ATOM 6512 O O . THR B 1 191 ? 6.126 23.823 -17.661 1.00 30.13 179 THR B O 1
ATOM 6516 N N . GLN B 1 192 ? 4.674 24.711 -19.159 1.00 29.51 180 GLN B N 1
ATOM 6517 C CA . GLN B 1 192 ? 5.192 24.110 -20.380 1.00 29.28 180 GLN B CA 1
ATOM 6518 C C . GLN B 1 192 ? 5.080 25.176 -21.461 1.00 34.32 180 GLN B C 1
ATOM 6519 O O . GLN B 1 192 ? 3.994 25.718 -21.688 1.00 34.16 180 GLN B O 1
ATOM 6525 N N . ALA B 1 193 ? 6.193 25.466 -22.132 1.00 32.35 181 ALA B N 1
ATOM 6526 C CA . ALA B 1 193 ? 6.229 26.428 -23.219 1.00 34.36 181 ALA B CA 1
ATOM 6527 C C . ALA B 1 193 ? 5.505 25.825 -24.421 1.00 38.03 181 ALA B C 1
ATOM 6528 O O . ALA B 1 193 ? 5.508 24.609 -24.610 1.00 36.20 181 ALA B O 1
ATOM 6530 N N . ARG B 1 194 ? 4.826 26.680 -25.188 1.00 35.84 182 ARG B N 1
ATOM 6531 C CA . ARG B 1 194 ? 4.053 26.307 -26.380 1.00 36.07 182 ARG B CA 1
ATOM 6532 C C . ARG B 1 194 ? 4.567 27.092 -27.577 1.00 41.36 182 ARG B C 1
ATOM 6533 O O . ARG B 1 194 ? 5.110 28.180 -27.376 1.00 40.10 182 ARG B O 1
ATOM 6541 N N . PRO B 1 195 ? 4.360 26.615 -28.831 1.00 38.73 183 PRO B N 1
ATOM 6542 C CA . PRO B 1 195 ? 4.745 27.437 -30.000 1.00 41.09 183 PRO B CA 1
ATOM 6543 C C . PRO B 1 195 ? 3.959 28.760 -30.009 1.00 45.91 183 PRO B C 1
ATOM 6544 O O . PRO B 1 195 ? 2.931 28.851 -29.355 1.00 44.82 183 PRO B O 1
ATOM 6548 N N . GLY B 1 196 ? 4.459 29.778 -30.690 1.00 45.50 184 GLY B N 1
ATOM 6549 C CA . GLY B 1 196 ? 3.791 31.079 -30.728 1.00 45.25 184 GLY B CA 1
ATOM 6550 C C . GLY B 1 196 ? 4.024 31.942 -29.502 1.00 47.56 184 GLY B C 1
ATOM 6551 O O . GLY B 1 196 ? 3.281 32.897 -29.257 1.00 48.71 184 GLY B O 1
ATOM 6552 N N . ASN B 1 197 ? 5.052 31.592 -28.715 1.00 42.00 185 ASN B N 1
ATOM 6553 C CA . ASN B 1 197 ? 5.519 32.278 -27.507 1.00 39.87 185 ASN B CA 1
ATOM 6554 C C . ASN B 1 197 ? 4.477 32.308 -26.361 1.00 41.48 185 ASN B C 1
ATOM 6555 O O . ASN B 1 197 ? 4.374 33.283 -25.617 1.00 39.52 185 ASN B O 1
ATOM 6560 N N . HIS B 1 198 ? 3.737 31.201 -26.200 1.00 37.80 186 HIS B N 1
ATOM 6561 C CA . HIS B 1 198 ? 2.721 31.027 -25.152 1.00 35.41 186 HIS B CA 1
ATOM 6562 C C . HIS B 1 198 ? 3.262 30.010 -24.176 1.00 37.30 186 HIS B C 1
ATOM 6563 O O . HIS B 1 198 ? 4.153 29.245 -24.540 1.00 38.08 186 HIS B O 1
ATOM 6570 N N . TYR B 1 199 ? 2.692 29.944 -22.976 1.00 29.94 187 TYR B N 1
ATOM 6571 C CA . TYR B 1 199 ? 2.987 28.866 -22.056 1.00 29.21 187 TYR B CA 1
ATOM 6572 C C . TYR B 1 199 ? 1.702 28.354 -21.427 1.00 33.27 187 TYR B C 1
ATOM 6573 O O . TYR B 1 199 ? 0.764 29.130 -21.208 1.00 32.29 187 TYR B O 1
ATOM 6582 N N . MET B 1 200 ? 1.640 27.029 -21.206 1.00 29.52 188 MET B N 1
ATOM 6583 C CA . MET B 1 200 ? 0.524 26.367 -20.559 1.00 28.92 188 MET B CA 1
ATOM 6584 C C . MET B 1 200 ? 0.816 26.177 -19.068 1.00 35.37 188 MET B C 1
ATOM 6585 O O . MET B 1 200 ? 1.853 25.618 -18.695 1.00 35.32 188 MET B O 1
ATOM 6590 N N . LEU B 1 201 ? -0.094 26.654 -18.223 1.00 32.45 189 LEU B N 1
ATOM 6591 C CA . LEU B 1 201 ? 0.005 26.497 -16.791 1.00 31.86 189 LEU B CA 1
ATOM 6592 C C . LEU B 1 201 ? -1.022 25.424 -16.375 1.00 35.00 189 LEU B C 1
ATOM 6593 O O . LEU B 1 201 ? -2.215 25.702 -16.361 1.00 35.05 189 LEU B O 1
ATOM 6598 N N . SER B 1 202 ? -0.565 24.178 -16.123 1.00 30.97 190 SER B N 1
ATOM 6599 C CA . SER B 1 202 ? -1.455 23.077 -15.707 1.00 29.93 190 SER B CA 1
ATOM 6600 C C . SER B 1 202 ? -1.426 22.878 -14.203 1.00 32.73 190 SER B C 1
ATOM 6601 O O . SER B 1 202 ? -0.375 22.982 -13.591 1.00 32.07 190 SER B O 1
ATOM 6604 N N . ARG B 1 203 ? -2.586 22.575 -13.621 1.00 29.88 191 ARG B N 1
ATOM 6605 C CA . ARG B 1 203 ? -2.725 22.284 -12.196 1.00 30.19 191 ARG B CA 1
ATOM 6606 C C . ARG B 1 203 ? -2.963 20.800 -12.046 1.00 32.39 191 ARG B C 1
ATOM 6607 O O . ARG B 1 203 ? -3.783 20.222 -12.769 1.00 32.39 191 ARG B O 1
ATOM 6615 N N . LEU B 1 204 ? -2.209 20.173 -11.148 1.00 28.16 192 LEU B N 1
ATOM 6616 C CA . LEU B 1 204 ? -2.299 18.728 -10.941 1.00 27.99 192 LEU B CA 1
ATOM 6617 C C . LEU B 1 204 ? -2.486 18.390 -9.493 1.00 33.43 192 LEU B C 1
ATOM 6618 O O . LEU B 1 204 ? -2.091 19.162 -8.620 1.00 32.57 192 LEU B O 1
ATOM 6623 N N . LYS B 1 205 ? -3.038 17.194 -9.228 1.00 31.27 193 LYS B N 1
ATOM 6624 C CA . LYS B 1 205 ? -3.174 16.659 -7.869 1.00 31.60 193 LYS B CA 1
ATOM 6625 C C . LYS B 1 205 ? -1.757 16.248 -7.423 1.00 34.26 193 LYS B C 1
ATOM 6626 O O . LYS B 1 205 ? -0.891 16.129 -8.288 1.00 31.26 193 LYS B O 1
ATOM 6632 N N . PRO B 1 206 ? -1.472 16.016 -6.113 1.00 33.77 194 PRO B N 1
ATOM 6633 C CA . PRO B 1 206 ? -0.105 15.609 -5.716 1.00 33.46 194 PRO B CA 1
ATOM 6634 C C . PRO B 1 206 ? 0.373 14.229 -6.243 1.00 36.79 194 PRO B C 1
ATOM 6635 O O . PRO B 1 206 ? 1.554 13.941 -6.132 1.00 37.19 194 PRO B O 1
ATOM 6639 N N . ASN B 1 207 ? -0.497 13.425 -6.899 1.00 31.49 195 ASN B N 1
ATOM 6640 C CA . ASN B 1 207 ? -0.095 12.187 -7.572 1.00 30.58 195 ASN B CA 1
ATOM 6641 C C . ASN B 1 207 ? 0.134 12.448 -9.084 1.00 35.18 195 ASN B C 1
ATOM 6642 O O . ASN B 1 207 ? 0.356 11.516 -9.836 1.00 36.52 195 ASN B O 1
ATOM 6647 N N . GLY B 1 208 ? 0.074 13.709 -9.500 1.00 32.33 196 GLY B N 1
ATOM 6648 C CA . GLY B 1 208 ? 0.273 14.120 -10.884 1.00 30.60 196 GLY B CA 1
ATOM 6649 C C . GLY B 1 208 ? -0.975 14.190 -11.738 1.00 32.68 196 GLY B C 1
ATOM 6650 O O . GLY B 1 208 ? -0.890 14.594 -12.898 1.00 30.24 196 GLY B O 1
ATOM 6651 N N . GLN B 1 209 ? -2.138 13.768 -11.206 1.00 30.84 197 GLN B N 1
ATOM 6652 C CA . GLN B 1 209 ? -3.373 13.756 -11.992 1.00 30.90 197 GLN B CA 1
ATOM 6653 C C . GLN B 1 209 ? -3.828 15.149 -12.378 1.00 33.79 197 GLN B C 1
ATOM 6654 O O . GLN B 1 209 ? -3.964 16.012 -11.523 1.00 33.06 197 GLN B O 1
ATOM 6660 N N . PHE B 1 210 ? -4.123 15.343 -13.669 1.00 30.75 198 PHE B N 1
ATOM 6661 C CA . PHE B 1 210 ? -4.594 16.589 -14.230 1.00 28.36 198 PHE B CA 1
ATOM 6662 C C . PHE B 1 210 ? -5.886 17.075 -13.578 1.00 32.23 198 PHE B C 1
ATOM 6663 O O . PHE B 1 210 ? -6.826 16.290 -13.428 1.00 31.75 198 PHE B O 1
ATOM 6671 N N . ILE B 1 211 ? -5.941 18.373 -13.227 1.00 29.59 199 ILE B N 1
ATOM 6672 C CA . ILE B 1 211 ? -7.152 18.986 -12.654 1.00 30.25 199 ILE B CA 1
ATOM 6673 C C . ILE B 1 211 ? -7.771 19.908 -13.699 1.00 34.66 199 ILE B C 1
ATOM 6674 O O . ILE B 1 211 ? -8.913 19.705 -14.116 1.00 34.92 199 ILE B O 1
ATOM 6679 N N . ASP B 1 212 ? -7.012 20.940 -14.088 1.00 30.79 200 ASP B N 1
ATOM 6680 C CA . ASP B 1 212 ? -7.411 21.988 -15.028 1.00 29.96 200 ASP B CA 1
ATOM 6681 C C . ASP B 1 212 ? -6.161 22.753 -15.503 1.00 35.42 200 ASP B C 1
ATOM 6682 O O . ASP B 1 212 ? -5.043 22.417 -15.080 1.00 35.99 200 ASP B O 1
ATOM 6687 N N . ARG B 1 213 ? -6.331 23.714 -16.441 1.00 31.34 201 ARG B N 1
ATOM 6688 C CA . ARG B 1 213 ? -5.205 24.448 -17.003 1.00 30.28 201 ARG B CA 1
ATOM 6689 C C . ARG B 1 213 ? -5.541 25.858 -17.454 1.00 32.45 201 ARG B C 1
ATOM 6690 O O . ARG B 1 213 ? -6.693 26.225 -17.648 1.00 32.06 201 ARG B O 1
ATOM 6698 N N . LEU B 1 214 ? -4.501 26.639 -17.648 1.00 30.59 202 LEU B N 1
ATOM 6699 C CA . LEU B 1 214 ? -4.574 28.016 -18.103 1.00 29.71 202 LEU B CA 1
ATOM 6700 C C . LEU B 1 214 ? -3.540 28.234 -19.190 1.00 36.50 202 LEU B C 1
ATOM 6701 O O . LEU B 1 214 ? -2.356 27.989 -18.955 1.00 38.02 202 LEU B O 1
ATOM 6706 N N . LEU B 1 215 ? -3.968 28.733 -20.355 1.00 33.05 203 LEU B N 1
ATOM 6707 C CA . LEU B 1 215 ? -3.044 29.093 -21.421 1.00 32.82 203 LEU B CA 1
ATOM 6708 C C . LEU B 1 215 ? -2.672 30.576 -21.241 1.00 36.79 203 LEU B C 1
ATOM 6709 O O . LEU B 1 215 ? -3.539 31.450 -21.269 1.00 35.65 203 LEU B O 1
ATOM 6714 N N . VAL B 1 216 ? -1.395 30.842 -20.984 1.00 33.93 204 VAL B N 1
ATOM 6715 C CA . VAL B 1 216 ? -0.899 32.208 -20.783 1.00 33.96 204 VAL B CA 1
ATOM 6716 C C . VAL B 1 216 ? -0.386 32.662 -22.130 1.00 39.55 204 VAL B C 1
ATOM 6717 O O . VAL B 1 216 ? 0.765 32.403 -22.490 1.00 39.62 204 VAL B O 1
ATOM 6721 N N . LYS B 1 217 ? -1.295 33.264 -22.908 1.00 36.92 205 LYS B N 1
ATOM 6722 C CA . LYS B 1 217 ? -1.052 33.783 -24.250 1.00 37.52 205 LYS B CA 1
ATOM 6723 C C . LYS B 1 217 ? 0.000 34.877 -24.203 1.00 41.10 205 LYS B C 1
ATOM 6724 O O . LYS B 1 217 ? -0.064 35.748 -23.328 1.00 41.08 205 LYS B O 1
ATOM 6730 N N . ASN B 1 218 ? 1.017 34.777 -25.092 1.00 37.56 206 ASN B N 1
ATOM 6731 C CA . ASN B 1 218 ? 2.178 35.679 -25.144 1.00 38.55 206 ASN B CA 1
ATOM 6732 C C . ASN B 1 218 ? 2.874 35.792 -23.780 1.00 41.11 206 ASN B C 1
ATOM 6733 O O . ASN B 1 218 ? 3.465 36.812 -23.465 1.00 41.67 206 ASN B O 1
ATOM 6738 N N . GLY B 1 219 ? 2.825 34.708 -23.012 1.00 36.50 207 GLY B N 1
ATOM 6739 C CA . GLY B 1 219 ? 3.453 34.647 -21.707 1.00 35.40 207 GLY B CA 1
ATOM 6740 C C . GLY B 1 219 ? 4.933 34.406 -21.797 1.00 39.11 207 GLY B C 1
ATOM 6741 O O . GLY B 1 219 ? 5.643 34.609 -20.805 1.00 40.45 207 GLY B O 1
ATOM 6742 N N . GLY B 1 220 ? 5.401 34.005 -22.982 1.00 33.84 208 GLY B N 1
ATOM 6743 C CA . GLY B 1 220 ? 6.801 33.651 -23.169 1.00 35.17 208 GLY B CA 1
ATOM 6744 C C . GLY B 1 220 ? 6.995 32.181 -22.859 1.00 41.49 208 GLY B C 1
ATOM 6745 O O . GLY B 1 220 ? 6.068 31.385 -23.056 1.00 40.89 208 GLY B O 1
ATOM 6746 N N . HIS B 1 221 ? 8.180 31.800 -22.350 1.00 41.26 209 HIS B N 1
ATOM 6747 C CA . HIS B 1 221 ? 8.494 30.391 -22.083 1.00 41.88 209 HIS B CA 1
ATOM 6748 C C . HIS B 1 221 ? 7.966 29.821 -20.746 1.00 43.05 209 HIS B C 1
ATOM 6749 O O . HIS B 1 221 ? 7.879 28.597 -20.594 1.00 42.42 209 HIS B O 1
ATOM 6756 N N . GLY B 1 222 ? 7.639 30.691 -19.794 1.00 37.85 210 GLY B N 1
ATOM 6757 C CA . GLY B 1 222 ? 7.193 30.271 -18.470 1.00 36.42 210 GLY B CA 1
ATOM 6758 C C . GLY B 1 222 ? 8.292 29.604 -17.661 1.00 39.73 210 GLY B C 1
ATOM 6759 O O . GLY B 1 222 ? 8.015 28.688 -16.882 1.00 38.85 210 GLY B O 1
ATOM 6760 N N . THR B 1 223 ? 9.551 30.046 -17.850 1.00 37.09 211 THR B N 1
ATOM 6761 C CA . THR B 1 223 ? 10.755 29.502 -17.187 1.00 38.40 211 THR B CA 1
ATOM 6762 C C . THR B 1 223 ? 10.521 29.263 -15.690 1.00 41.79 211 THR B C 1
ATOM 6763 O O . THR B 1 223 ? 10.914 28.224 -15.173 1.00 41.10 211 THR B O 1
ATOM 6767 N N . HIS B 1 224 ? 9.856 30.210 -15.023 1.00 38.55 212 HIS B N 1
ATOM 6768 C CA . HIS B 1 224 ? 9.410 30.114 -13.643 1.00 39.56 212 HIS B CA 1
ATOM 6769 C C . HIS B 1 224 ? 8.549 31.285 -13.226 1.00 39.96 212 HIS B C 1
ATOM 6770 O O . HIS B 1 224 ? 8.680 32.397 -13.749 1.00 39.82 212 HIS B O 1
ATOM 6777 N N . ASN B 1 225 ? 7.643 30.991 -12.289 1.00 33.67 213 ASN B N 1
ATOM 6778 C CA . ASN B 1 225 ? 6.722 31.932 -11.684 1.00 32.83 213 ASN B CA 1
ATOM 6779 C C . ASN B 1 225 ? 6.971 31.931 -10.186 1.00 35.16 213 ASN B C 1
ATOM 6780 O O . ASN B 1 225 ? 7.555 30.986 -9.652 1.00 33.97 213 ASN B O 1
ATOM 6785 N N . ALA B 1 226 ? 6.579 33.013 -9.515 1.00 33.63 214 ALA B N 1
ATOM 6786 C CA . ALA B 1 226 ? 6.657 33.133 -8.058 1.00 33.29 214 ALA B CA 1
ATOM 6787 C C . ALA B 1 226 ? 5.226 32.901 -7.607 1.00 37.91 214 ALA B C 1
ATOM 6788 O O . ALA B 1 226 ? 4.294 33.424 -8.222 1.00 38.85 214 ALA B O 1
ATOM 6790 N N . TYR B 1 227 ? 5.046 32.015 -6.632 1.00 34.46 215 TYR B N 1
ATOM 6791 C CA . TYR B 1 227 ? 3.724 31.665 -6.126 1.00 33.81 215 TYR B CA 1
ATOM 6792 C C . TYR B 1 227 ? 3.669 32.067 -4.674 1.00 38.65 215 TYR B C 1
ATOM 6793 O O . TYR B 1 227 ? 4.457 31.589 -3.855 1.00 38.26 215 TYR B O 1
ATOM 6802 N N . ARG B 1 228 ? 2.761 32.974 -4.368 1.00 36.40 216 ARG B N 1
ATOM 6803 C CA . ARG B 1 228 ? 2.718 33.575 -3.052 1.00 37.70 216 ARG B CA 1
ATOM 6804 C C . ARG B 1 228 ? 1.306 33.758 -2.550 1.00 41.17 216 ARG B C 1
ATOM 6805 O O . ARG B 1 228 ? 0.452 34.288 -3.268 1.00 39.97 216 ARG B O 1
ATOM 6813 N N . TYR B 1 229 ? 1.082 33.357 -1.300 1.00 38.38 217 TYR B N 1
ATOM 6814 C CA . TYR B 1 229 ? -0.180 33.583 -0.606 1.00 39.37 217 TYR B CA 1
ATOM 6815 C C . TYR B 1 229 ? -0.135 34.943 0.085 1.00 45.37 217 TYR B C 1
ATOM 6816 O O . TYR B 1 229 ? 0.835 35.244 0.775 1.00 45.55 217 TYR B O 1
ATOM 6825 N N . ILE B 1 230 ? -1.183 35.759 -0.102 1.00 45.60 218 ILE B N 1
ATOM 6826 C CA . ILE B 1 230 ? -1.364 37.081 0.522 1.00 47.31 218 ILE B CA 1
ATOM 6827 C C . ILE B 1 230 ? -2.779 37.094 1.120 1.00 56.31 218 ILE B C 1
ATOM 6828 O O . ILE B 1 230 ? -3.757 37.216 0.379 1.00 55.92 218 ILE B O 1
ATOM 6833 N N . ASP B 1 231 ? -2.890 36.943 2.455 1.00 56.99 219 ASP B N 1
ATOM 6834 C CA . ASP B 1 231 ? -4.176 36.915 3.176 1.00 59.69 219 ASP B CA 1
ATOM 6835 C C . ASP B 1 231 ? -5.134 35.813 2.642 1.00 60.95 219 ASP B C 1
ATOM 6836 O O . ASP B 1 231 ? -6.297 36.091 2.333 1.00 61.47 219 ASP B O 1
ATOM 6841 N N . GLY B 1 232 ? -4.614 34.588 2.506 1.00 53.69 220 GLY B N 1
ATOM 6842 C CA . GLY B 1 232 ? -5.376 33.446 2.025 1.00 51.89 220 GLY B CA 1
ATOM 6843 C C . GLY B 1 232 ? -5.595 33.404 0.522 1.00 53.83 220 GLY B C 1
ATOM 6844 O O . GLY B 1 232 ? -6.216 32.459 0.028 1.00 53.77 220 GLY B O 1
ATOM 6845 N N . GLU B 1 233 ? -5.062 34.406 -0.221 1.00 48.20 221 GLU B N 1
ATOM 6846 C CA . GLU B 1 233 ? -5.191 34.514 -1.677 1.00 45.60 221 GLU B CA 1
ATOM 6847 C C . GLU B 1 233 ? -3.898 34.167 -2.396 1.00 44.89 221 GLU B C 1
ATOM 6848 O O . GLU B 1 233 ? -2.862 34.770 -2.131 1.00 44.26 221 GLU B O 1
ATOM 6854 N N . LEU B 1 234 ? -3.945 33.194 -3.296 1.00 38.99 222 LEU B N 1
ATOM 6855 C CA . LEU B 1 234 ? -2.737 32.824 -4.033 1.00 36.33 222 LEU B CA 1
ATOM 6856 C C . LEU B 1 234 ? -2.534 33.725 -5.258 1.00 40.79 222 LEU B C 1
ATOM 6857 O O . LEU B 1 234 ? -3.429 33.873 -6.088 1.00 40.10 222 LEU B O 1
ATOM 6862 N N . TRP B 1 235 ? -1.337 34.290 -5.371 1.00 38.83 223 TRP B N 1
ATOM 6863 C CA . TRP B 1 235 ? -0.924 35.156 -6.470 1.00 38.62 223 TRP B CA 1
ATOM 6864 C C . TRP B 1 235 ? 0.220 34.526 -7.241 1.00 40.21 223 TRP B C 1
ATOM 6865 O O . TRP B 1 235 ? 1.118 33.915 -6.644 1.00 38.41 223 TRP B O 1
ATOM 6876 N N . ILE B 1 236 ? 0.197 34.716 -8.574 1.00 35.59 224 ILE B N 1
ATOM 6877 C CA . ILE B 1 236 ? 1.208 34.192 -9.493 1.00 33.61 224 ILE B CA 1
ATOM 6878 C C . ILE B 1 236 ? 1.922 35.389 -10.127 1.00 37.87 224 ILE B C 1
ATOM 6879 O O . ILE B 1 236 ? 1.285 36.193 -10.792 1.00 36.62 224 ILE B O 1
ATOM 6884 N N . TYR B 1 237 ? 3.244 35.482 -9.930 1.00 34.95 225 TYR B N 1
ATOM 6885 C CA . TYR B 1 237 ? 4.081 36.545 -10.476 1.00 33.89 225 TYR B CA 1
ATOM 6886 C C . TYR B 1 237 ? 4.813 35.918 -11.657 1.00 37.69 225 TYR B C 1
ATOM 6887 O O . TYR B 1 237 ? 5.608 34.992 -11.487 1.00 36.50 225 TYR B O 1
ATOM 6896 N N . SER B 1 238 ? 4.520 36.416 -12.855 1.00 33.44 226 SER B N 1
ATOM 6897 C CA . SER B 1 238 ? 5.025 35.879 -14.098 1.00 32.01 226 SER B CA 1
ATOM 6898 C C . SER B 1 238 ? 5.696 36.930 -14.953 1.00 35.80 226 SER B C 1
ATOM 6899 O O . SER B 1 238 ? 5.373 38.103 -14.860 1.00 37.52 226 SER B O 1
ATOM 6902 N N . ALA B 1 239 ? 6.618 36.496 -15.812 1.00 32.78 227 ALA B N 1
ATOM 6903 C CA . ALA B 1 239 ? 7.173 37.316 -16.878 1.00 33.43 227 ALA B CA 1
ATOM 6904 C C . ALA B 1 239 ? 6.139 37.056 -17.969 1.00 38.10 227 ALA B C 1
ATOM 6905 O O . ALA B 1 239 ? 5.660 35.917 -18.106 1.00 35.85 227 ALA B O 1
ATOM 6907 N N . VAL B 1 240 ? 5.735 38.098 -18.689 1.00 36.00 228 VAL B N 1
ATOM 6908 C CA . VAL B 1 240 ? 4.791 37.976 -19.810 1.00 35.50 228 VAL B CA 1
ATOM 6909 C C . VAL B 1 240 ? 5.234 38.980 -20.875 1.00 38.72 228 VAL B C 1
ATOM 6910 O O . VAL B 1 240 ? 6.108 39.806 -20.605 1.00 38.75 228 VAL B O 1
ATOM 6914 N N . LEU B 1 241 ? 4.655 38.903 -22.072 1.00 36.70 229 LEU B N 1
ATOM 6915 C CA . LEU B 1 241 ? 4.928 39.866 -23.135 1.00 40.02 229 LEU B CA 1
ATOM 6916 C C . LEU B 1 241 ? 3.647 40.607 -23.473 1.00 46.04 229 LEU B C 1
ATOM 6917 O O . LEU B 1 241 ? 2.560 40.051 -23.331 1.00 44.53 229 LEU B O 1
ATOM 6922 N N . ASP B 1 242 ? 3.763 41.862 -23.903 1.00 47.78 230 ASP B N 1
ATOM 6923 C CA . ASP B 1 242 ? 2.592 42.618 -24.348 1.00 48.65 230 ASP B CA 1
ATOM 6924 C C . ASP 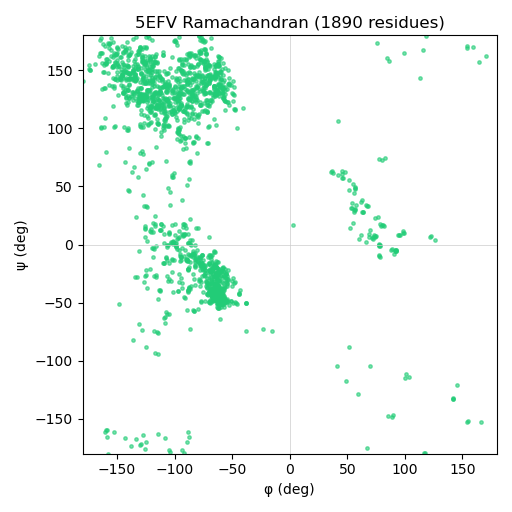B 1 242 ? 2.449 42.416 -25.870 1.00 54.59 230 ASP B C 1
ATOM 6925 O O . ASP B 1 242 ? 3.271 41.708 -26.463 1.00 53.20 230 ASP B O 1
ATOM 6930 N N . SER B 1 243 ? 1.430 43.038 -26.495 1.00 53.79 231 SER B N 1
ATOM 6931 C CA . SER B 1 243 ? 1.153 42.990 -27.944 1.00 55.85 231 SER B CA 1
ATOM 6932 C C . SER B 1 243 ? 2.377 43.310 -28.832 1.00 60.28 231 SER B C 1
ATOM 6933 O O . SER B 1 243 ? 2.479 42.772 -29.938 1.00 61.10 231 SER B O 1
ATOM 6936 N N . ASN B 1 244 ? 3.287 44.183 -28.343 1.00 55.66 232 ASN B N 1
ATOM 6937 C CA . ASN B 1 244 ? 4.498 44.624 -29.039 1.00 57.40 232 ASN B CA 1
ATOM 6938 C C . ASN B 1 244 ? 5.723 43.759 -28.701 1.00 61.88 232 ASN B C 1
ATOM 6939 O O . ASN B 1 244 ? 6.845 44.135 -29.052 1.00 62.58 232 ASN B O 1
ATOM 6944 N N . LYS B 1 245 ? 5.516 42.626 -27.997 1.00 57.46 233 LYS B N 1
ATOM 6945 C CA . LYS B 1 245 ? 6.572 41.698 -27.573 1.00 56.38 233 LYS B CA 1
ATOM 6946 C C . LYS B 1 245 ? 7.568 42.340 -26.583 1.00 57.34 233 LYS B C 1
ATOM 6947 O O . LYS B 1 245 ? 8.725 41.921 -26.512 1.00 57.73 233 LYS B O 1
ATOM 6949 N N . ASN B 1 246 ? 7.102 43.337 -25.803 1.00 50.97 234 ASN B N 1
ATOM 6950 C CA . ASN B 1 246 ? 7.891 43.974 -24.743 1.00 49.56 234 ASN B CA 1
ATOM 6951 C C . ASN B 1 246 ? 7.676 43.217 -23.440 1.00 50.40 234 ASN B C 1
ATOM 6952 O O . ASN B 1 246 ? 6.549 42.797 -23.152 1.00 46.75 234 ASN B O 1
ATOM 6957 N N . ASN B 1 247 ? 8.761 43.048 -22.659 1.00 48.28 235 ASN B N 1
ATOM 6958 C CA . ASN B 1 247 ? 8.776 42.324 -21.376 1.00 46.44 235 ASN B CA 1
ATOM 6959 C C . ASN B 1 247 ? 7.947 43.037 -20.307 1.00 47.71 235 ASN B C 1
ATOM 6960 O O . ASN B 1 247 ? 8.105 44.245 -20.091 1.00 47.50 235 ASN B O 1
ATOM 6965 N N . LYS B 1 248 ? 7.044 42.273 -19.663 1.00 40.53 236 LYS B N 1
ATOM 6966 C CA . LYS B 1 248 ? 6.188 42.773 -18.597 1.00 38.95 236 LYS B CA 1
ATOM 6967 C C . LYS B 1 248 ? 6.214 41.828 -17.398 1.00 41.35 236 LYS B C 1
ATOM 6968 O O . LYS B 1 248 ? 5.890 40.643 -17.536 1.00 40.20 236 LYS B O 1
ATOM 6974 N N . PHE B 1 249 ? 6.651 42.342 -16.236 1.00 38.59 237 PHE B N 1
ATOM 6975 C CA . PHE B 1 249 ? 6.631 41.619 -14.971 1.00 37.14 237 PHE B CA 1
ATOM 6976 C C . PHE B 1 249 ? 5.280 41.912 -14.328 1.00 42.49 237 PHE B C 1
ATOM 6977 O O . PHE B 1 249 ? 4.929 43.066 -14.077 1.00 42.73 237 PHE B O 1
ATOM 6985 N N . VAL B 1 250 ? 4.499 40.859 -14.110 1.00 39.44 238 VAL B N 1
ATOM 6986 C CA . VAL B 1 250 ? 3.113 40.997 -13.648 1.00 38.69 238 VAL B CA 1
ATOM 6987 C C . VAL B 1 250 ? 2.770 40.014 -12.552 1.00 42.23 238 VAL B C 1
ATOM 6988 O O . VAL B 1 250 ? 3.544 39.111 -12.245 1.00 39.94 238 VAL B O 1
ATOM 6992 N N . ARG B 1 251 ? 1.531 40.144 -12.054 1.00 39.54 239 ARG B N 1
ATOM 6993 C CA . ARG B 1 251 ? 0.901 39.221 -11.129 1.00 38.16 239 ARG B CA 1
ATOM 6994 C C . ARG B 1 251 ? -0.568 39.071 -11.503 1.00 40.86 239 ARG B C 1
ATOM 6995 O O . ARG B 1 251 ? -1.183 39.993 -12.053 1.00 41.06 239 ARG B O 1
ATOM 7003 N N . PHE B 1 252 ? -1.103 37.888 -11.240 1.00 35.53 240 PHE B N 1
ATOM 7004 C CA . PHE B 1 252 ? -2.509 37.554 -11.447 1.00 35.53 240 PHE B CA 1
ATOM 7005 C C . PHE B 1 252 ? -2.840 36.350 -10.591 1.00 39.39 240 PHE B C 1
ATOM 7006 O O . PHE B 1 252 ? -1.950 35.594 -10.172 1.00 37.33 240 PHE B O 1
ATOM 7014 N N . GLN B 1 253 ? -4.129 36.172 -10.339 1.00 37.16 241 GLN B N 1
ATOM 7015 C CA . GLN B 1 253 ? -4.626 35.023 -9.611 1.00 37.31 241 GLN B CA 1
ATOM 7016 C C . GLN B 1 253 ? -5.029 33.987 -10.641 1.00 40.47 241 GLN B C 1
ATOM 7017 O O . GLN B 1 253 ? -5.397 34.352 -11.754 1.00 37.93 241 GLN B O 1
ATOM 7023 N N . TYR B 1 254 ? -4.924 32.698 -10.291 1.00 36.57 242 TYR B N 1
ATOM 7024 C CA . TYR B 1 254 ? -5.277 31.619 -11.198 1.00 35.08 242 TYR B CA 1
ATOM 7025 C C . TYR B 1 254 ? -6.755 31.626 -11.608 1.00 38.78 242 TYR B C 1
ATOM 7026 O O . TYR B 1 254 ? -7.622 31.960 -10.802 1.00 40.43 242 TYR B O 1
ATOM 7035 N N . ARG B 1 255 ? -7.015 31.247 -12.866 1.00 33.90 243 ARG B N 1
ATOM 7036 C CA . ARG B 1 255 ? -8.322 30.982 -13.473 1.00 34.55 243 ARG B CA 1
ATOM 7037 C C . ARG B 1 255 ? -8.035 29.933 -14.536 1.00 38.16 243 ARG B C 1
ATOM 7038 O O . ARG B 1 255 ? -6.904 29.864 -15.004 1.00 37.76 243 ARG B O 1
ATOM 7046 N N . THR B 1 256 ? -9.057 29.175 -14.966 1.00 34.97 244 THR B N 1
ATOM 7047 C CA . THR B 1 256 ? -8.922 28.201 -16.052 1.00 35.09 244 THR B CA 1
ATOM 7048 C C . THR B 1 256 ? -9.171 28.918 -17.390 1.00 40.40 244 THR B C 1
ATOM 7049 O O . THR B 1 256 ? -9.769 29.983 -17.424 1.00 40.04 244 THR B O 1
ATOM 7053 N N . GLY B 1 257 ? -8.722 28.314 -18.480 1.00 39.98 245 GLY B N 1
ATOM 7054 C CA . GLY B 1 257 ? -8.949 28.848 -19.818 1.00 39.12 245 GLY B CA 1
ATOM 7055 C C . GLY B 1 257 ? -7.756 29.520 -20.450 1.00 43.05 245 GLY B C 1
ATOM 7056 O O . GLY B 1 257 ? -6.757 28.865 -20.766 1.00 42.59 245 GLY B O 1
ATOM 7057 N N . GLU B 1 258 ? -7.876 30.840 -20.660 1.00 39.96 246 GLU B N 1
ATOM 7058 C CA . GLU B 1 258 ? -6.876 31.683 -21.303 1.00 39.83 246 GLU B CA 1
ATOM 7059 C C . GLU B 1 258 ? -6.730 33.020 -20.602 1.00 44.40 246 GLU B C 1
ATOM 7060 O O . GLU B 1 258 ? -7.721 33.569 -20.115 1.00 45.80 246 GLU B O 1
ATOM 7066 N N . ILE B 1 259 ? -5.504 33.561 -20.601 1.00 39.02 247 ILE B N 1
ATOM 7067 C CA . ILE B 1 259 ? -5.171 34.879 -20.049 1.00 37.84 247 ILE B CA 1
ATOM 7068 C C . ILE B 1 259 ? -4.100 35.509 -20.937 1.00 41.29 247 ILE B C 1
ATOM 7069 O O . ILE B 1 259 ? -3.292 34.806 -21.544 1.00 40.58 247 ILE B O 1
ATOM 7074 N N . THR B 1 260 ? -4.106 36.831 -21.026 1.00 38.24 248 THR B N 1
ATOM 7075 C CA . THR B 1 260 ? -3.119 37.568 -21.810 1.00 38.19 248 THR B CA 1
ATOM 7076 C C . THR B 1 260 ? -2.850 38.894 -21.144 1.00 41.65 248 THR B C 1
ATOM 7077 O O . THR B 1 260 ? -3.673 39.339 -20.334 1.00 41.53 248 THR B O 1
ATOM 7081 N N . TYR B 1 261 ? -1.716 39.538 -21.488 1.00 38.30 249 TYR B N 1
ATOM 7082 C CA . TYR B 1 261 ? -1.382 40.852 -20.937 1.00 38.21 249 TYR B CA 1
ATOM 7083 C C . TYR B 1 261 ? -2.469 41.851 -21.240 1.00 41.95 249 TYR B C 1
ATOM 7084 O O . TYR B 1 261 ? -2.918 41.965 -22.377 1.00 42.09 249 TYR B O 1
ATOM 7093 N N . GLY B 1 262 ? -2.893 42.549 -20.204 1.00 40.07 250 GLY B N 1
ATOM 7094 C CA . GLY B 1 262 ? -3.975 43.517 -20.258 1.00 39.37 250 GLY B CA 1
ATOM 7095 C C . GLY B 1 262 ? -4.592 43.662 -18.884 1.00 47.08 250 GLY B C 1
ATOM 7096 O O . GLY B 1 262 ? -3.907 43.431 -17.875 1.00 48.68 250 GLY B O 1
ATOM 7097 N N . ASN B 1 263 ? -5.897 44.021 -18.837 1.00 43.22 251 ASN B N 1
ATOM 7098 C CA . ASN B 1 263 ? -6.688 44.274 -17.619 1.00 43.36 251 ASN B CA 1
ATOM 7099 C C . ASN B 1 263 ? -6.725 43.148 -16.591 1.00 45.95 251 ASN B C 1
ATOM 7100 O O . ASN B 1 263 ? -7.001 43.418 -15.422 1.00 44.04 251 ASN B O 1
ATOM 7105 N N . GLU B 1 264 ? -6.517 41.899 -17.036 1.00 42.27 252 GLU B N 1
ATOM 7106 C CA . GLU B 1 264 ? -6.526 40.698 -16.191 1.00 41.69 252 GLU B CA 1
ATOM 7107 C C . GLU B 1 264 ? -5.221 40.524 -15.415 1.00 42.23 252 GLU B C 1
ATOM 7108 O O . GLU B 1 264 ? -5.151 39.713 -14.495 1.00 42.55 252 GLU B O 1
ATOM 7114 N N . MET B 1 265 ? -4.173 41.231 -15.821 1.00 43.76 253 MET B N 1
ATOM 7115 C CA . MET B 1 265 ? -2.877 41.110 -15.175 1.00 40.80 253 MET B CA 1
ATOM 7116 C C . MET B 1 265 ? -2.456 42.447 -14.602 1.00 45.38 253 MET B C 1
ATOM 7117 O O . MET B 1 265 ? -2.593 43.480 -15.271 1.00 44.84 253 MET B O 1
ATOM 7122 N N . GLN B 1 266 ? -1.946 42.430 -13.362 1.00 42.16 254 GLN B N 1
ATOM 7123 C CA . GLN B 1 266 ? -1.482 43.639 -12.690 1.00 42.73 254 GLN B CA 1
ATOM 7124 C C . GLN B 1 266 ? 0.021 43.814 -12.884 1.00 44.59 254 GLN B C 1
ATOM 7125 O O . GLN B 1 266 ? 0.774 42.899 -12.564 1.00 42.53 254 GLN B O 1
ATOM 7131 N N . ASP B 1 267 ? 0.466 45.005 -13.328 1.00 42.36 255 ASP B N 1
ATOM 7132 C CA . ASP B 1 267 ? 1.887 45.334 -13.436 1.00 41.46 255 ASP B CA 1
ATOM 7133 C C . ASP B 1 267 ? 2.498 45.363 -12.037 1.00 45.47 255 ASP B C 1
ATOM 7134 O O . ASP B 1 267 ? 1.840 45.770 -11.069 1.00 45.90 255 ASP B O 1
ATOM 7139 N N . VAL B 1 268 ? 3.744 44.893 -11.924 1.00 41.16 256 VAL B N 1
ATOM 7140 C CA . VAL B 1 268 ? 4.450 44.874 -10.653 1.00 39.68 256 VAL B CA 1
ATOM 7141 C C . VAL B 1 268 ? 5.715 45.702 -10.840 1.00 45.62 256 VAL B C 1
ATOM 7142 O O . VAL B 1 268 ? 6.653 45.253 -11.505 1.00 45.27 256 VAL B O 1
ATOM 7146 N N . MET B 1 269 ? 5.712 46.935 -10.296 1.00 44.23 257 MET B N 1
ATOM 7147 C CA . MET B 1 269 ? 6.812 47.907 -10.371 1.00 44.71 257 MET B CA 1
ATOM 7148 C C . MET B 1 269 ? 7.354 47.969 -11.814 1.00 47.63 257 MET B C 1
ATOM 7149 O O . MET B 1 269 ? 8.525 47.655 -12.031 1.00 45.57 257 MET B O 1
ATOM 7154 N N . PRO B 1 270 ? 6.489 48.283 -12.828 1.00 46.46 258 PRO B N 1
ATOM 7155 C CA . PRO B 1 270 ? 6.947 48.261 -14.233 1.00 46.84 258 PRO B CA 1
ATOM 7156 C C . PRO B 1 270 ? 8.159 49.138 -14.541 1.00 52.51 258 PRO B C 1
ATOM 7157 O O . PRO B 1 270 ? 9.014 48.709 -15.307 1.00 51.32 258 PRO B O 1
ATOM 7161 N N . ASN B 1 271 ? 8.262 50.329 -13.901 1.00 51.54 259 ASN B N 1
ATOM 7162 C CA . ASN B 1 271 ? 9.384 51.259 -14.067 1.00 52.36 259 ASN B CA 1
ATOM 7163 C C . ASN B 1 271 ? 10.729 50.694 -13.598 1.00 55.31 259 ASN B C 1
ATOM 7164 O O . ASN B 1 271 ? 11.781 51.177 -14.031 1.00 55.82 259 ASN B O 1
ATOM 7169 N N . ILE B 1 272 ? 10.694 49.658 -12.731 1.00 49.74 260 ILE B N 1
ATOM 7170 C CA . ILE B 1 272 ? 11.888 49.016 -12.186 1.00 48.55 260 ILE B CA 1
ATOM 7171 C C . ILE B 1 272 ? 12.280 47.740 -12.942 1.00 50.84 260 ILE B C 1
ATOM 7172 O O . ILE B 1 272 ? 13.468 47.489 -13.137 1.00 50.45 260 ILE B O 1
ATOM 7177 N N . PHE B 1 273 ? 11.295 46.929 -13.343 1.00 45.90 261 PHE B N 1
ATOM 7178 C CA . PHE B 1 273 ? 11.567 45.619 -13.908 1.00 43.87 261 PHE B CA 1
ATOM 7179 C C . PHE B 1 273 ? 11.413 45.462 -15.432 1.00 49.92 261 PHE B C 1
ATOM 7180 O O . PHE B 1 273 ? 11.918 44.470 -15.983 1.00 48.99 261 PHE B O 1
ATOM 7188 N N . ASN B 1 274 ? 10.742 46.414 -16.118 1.00 46.23 262 ASN B N 1
ATOM 7189 C CA . ASN B 1 274 ? 10.472 46.233 -17.544 1.00 46.17 262 ASN B CA 1
ATOM 7190 C C . ASN B 1 274 ? 11.560 46.777 -18.487 1.00 50.31 262 ASN B C 1
ATOM 7191 O O . ASN B 1 274 ? 11.360 46.767 -19.704 1.00 50.85 262 ASN B O 1
ATOM 7196 N N . ASP B 1 275 ? 12.751 47.093 -17.950 1.00 46.58 263 ASP B N 1
ATOM 7197 C CA . ASP B 1 275 ? 13.909 47.475 -18.762 1.00 46.86 263 ASP B CA 1
ATOM 7198 C C . ASP B 1 275 ? 14.624 46.203 -19.297 1.00 49.39 263 ASP B C 1
ATOM 7199 O O . ASP B 1 275 ? 15.528 46.295 -20.124 1.00 49.76 263 ASP B O 1
ATOM 7204 N N . ARG B 1 276 ? 14.185 45.020 -18.835 1.00 44.61 264 ARG B N 1
ATOM 7205 C CA . ARG B 1 276 ? 14.729 43.703 -19.196 1.00 43.27 264 ARG B CA 1
ATOM 7206 C C . ARG B 1 276 ? 13.769 42.548 -18.859 1.00 45.31 264 ARG B C 1
ATOM 7207 O O . ARG B 1 276 ? 12.751 42.738 -18.191 1.00 43.21 264 ARG B O 1
ATOM 7215 N N . TYR B 1 277 ? 14.140 41.345 -19.300 1.00 43.32 265 TYR B N 1
ATOM 7216 C CA . TYR B 1 277 ? 13.422 40.116 -18.979 1.00 43.56 265 TYR B CA 1
ATOM 7217 C C . TYR B 1 277 ? 13.600 39.901 -17.467 1.00 47.66 265 TYR B C 1
ATOM 7218 O O . TYR B 1 277 ? 14.724 39.932 -16.965 1.00 46.27 265 TYR B O 1
ATOM 7227 N N . THR B 1 278 ? 12.483 39.719 -16.749 1.00 43.87 266 THR B N 1
ATOM 7228 C CA . THR B 1 278 ? 12.456 39.536 -15.299 1.00 41.20 266 THR B CA 1
ATOM 7229 C C . THR B 1 278 ? 11.453 38.437 -14.918 1.00 41.65 266 THR B C 1
ATOM 7230 O O . THR B 1 278 ? 10.295 38.465 -15.334 1.00 39.51 266 THR B O 1
ATOM 7234 N N . SER B 1 279 ? 11.926 37.471 -14.138 1.00 37.09 267 SER B N 1
ATOM 7235 C CA . SER B 1 279 ? 11.125 36.389 -13.612 1.00 37.42 267 SER B CA 1
ATOM 7236 C C . SER B 1 279 ? 11.487 36.248 -12.144 1.00 41.44 267 SER B C 1
ATOM 7237 O O . SER B 1 279 ? 12.513 36.766 -11.712 1.00 42.78 267 SER B O 1
ATOM 7240 N N . ALA B 1 280 ? 10.614 35.621 -11.363 1.00 36.85 268 ALA B N 1
ATOM 7241 C CA . ALA B 1 280 ? 10.831 35.493 -9.940 1.00 35.87 268 ALA B CA 1
ATOM 7242 C C . ALA B 1 280 ? 10.380 34.176 -9.359 1.00 37.90 268 ALA B C 1
ATOM 7243 O O . ALA B 1 280 ? 9.704 33.365 -10.017 1.00 37.04 268 ALA B O 1
ATOM 7245 N N . ILE B 1 281 ? 10.819 33.949 -8.126 1.00 34.78 269 ILE B N 1
ATOM 7246 C CA . ILE B 1 281 ? 10.447 32.843 -7.252 1.00 34.93 269 ILE B CA 1
ATOM 7247 C C . ILE B 1 281 ? 10.180 33.509 -5.897 1.00 38.84 269 ILE B C 1
ATOM 7248 O O . ILE B 1 281 ? 10.703 34.601 -5.643 1.00 36.69 269 ILE B O 1
ATOM 7253 N N . TYR B 1 282 ? 9.305 32.914 -5.076 1.00 34.51 270 TYR B N 1
ATOM 7254 C CA . TYR B 1 282 ? 8.999 33.511 -3.793 1.00 33.96 270 TYR B CA 1
ATOM 7255 C C . TYR B 1 282 ? 9.392 32.563 -2.673 1.00 39.14 270 TYR B C 1
ATOM 7256 O O . TYR B 1 282 ? 8.984 31.399 -2.675 1.00 38.60 270 TYR B O 1
ATOM 7265 N N . ASN B 1 283 ? 10.200 33.050 -1.730 1.00 37.58 271 ASN B N 1
ATOM 7266 C CA . ASN B 1 283 ? 10.591 32.260 -0.565 1.00 38.18 271 ASN B CA 1
ATOM 7267 C C . ASN B 1 283 ? 9.669 32.648 0.624 1.00 41.21 271 ASN B C 1
ATOM 7268 O O . ASN B 1 283 ? 9.754 33.783 1.066 1.00 39.35 271 ASN B O 1
ATOM 7273 N N . PRO B 1 284 ? 8.810 31.726 1.137 1.00 38.65 272 PRO B N 1
ATOM 7274 C CA . PRO B 1 284 ? 7.889 32.092 2.242 1.00 39.82 272 PRO B CA 1
ATOM 7275 C C . PRO B 1 284 ? 8.486 32.188 3.642 1.00 45.04 272 PRO B C 1
ATOM 7276 O O . PRO B 1 284 ? 7.861 32.789 4.518 1.00 46.22 272 PRO B O 1
ATOM 7280 N N . VAL B 1 285 ? 9.673 31.592 3.864 1.00 40.71 273 VAL B N 1
ATOM 7281 C CA . VAL B 1 285 ? 10.344 31.572 5.166 1.00 39.64 273 VAL B CA 1
ATOM 7282 C C . VAL B 1 285 ? 10.850 32.950 5.544 1.00 47.50 273 VAL B C 1
ATOM 7283 O O . VAL B 1 285 ? 10.603 33.411 6.661 1.00 50.64 273 VAL B O 1
ATOM 7287 N N . GLU B 1 286 ? 11.557 33.604 4.623 1.00 42.55 274 GLU B N 1
ATOM 7288 C CA . GLU B 1 286 ? 12.147 34.915 4.826 1.00 42.40 274 GLU B CA 1
ATOM 7289 C C . GLU B 1 286 ? 11.343 36.029 4.137 1.00 48.98 274 GLU B C 1
ATOM 7290 O O . GLU B 1 286 ? 11.743 37.184 4.213 1.00 48.78 274 GLU B O 1
ATOM 7296 N N . ASN B 1 287 ? 10.205 35.685 3.474 1.00 46.59 275 ASN B N 1
ATOM 7297 C CA . ASN B 1 287 ? 9.337 36.639 2.771 1.00 46.72 275 ASN B CA 1
ATOM 7298 C C . ASN B 1 287 ? 10.141 37.430 1.714 1.00 49.00 275 ASN B C 1
ATOM 7299 O O . ASN B 1 287 ? 10.052 38.657 1.621 1.00 49.03 275 ASN B O 1
ATOM 7304 N N . LEU B 1 288 ? 10.925 36.695 0.923 1.00 44.60 276 LEU B N 1
ATOM 7305 C CA . LEU B 1 288 ? 11.775 37.262 -0.123 1.00 44.44 276 LEU B CA 1
ATOM 7306 C C . LEU B 1 288 ? 11.286 36.899 -1.501 1.00 48.60 276 LEU B C 1
ATOM 7307 O O . LEU B 1 288 ? 10.857 35.770 -1.738 1.00 48.04 276 LEU B O 1
ATOM 7312 N N . MET B 1 289 ? 11.397 37.841 -2.424 1.00 45.60 277 MET B N 1
ATOM 7313 C CA . MET B 1 289 ? 11.120 37.585 -3.824 1.00 45.07 277 MET B CA 1
ATOM 7314 C C . MET B 1 289 ? 12.497 37.518 -4.496 1.00 46.61 277 MET B C 1
ATOM 7315 O O . MET B 1 289 ? 13.289 38.449 -4.378 1.00 45.68 277 MET B O 1
ATOM 7320 N N . ILE B 1 290 ? 12.817 36.372 -5.105 1.00 43.24 278 ILE B N 1
ATOM 7321 C CA . ILE B 1 290 ? 14.119 36.156 -5.731 1.00 42.66 278 ILE B CA 1
ATOM 7322 C C . ILE B 1 290 ? 13.974 36.320 -7.224 1.00 46.39 278 ILE B C 1
ATOM 7323 O O . ILE B 1 290 ? 13.178 35.622 -7.850 1.00 46.70 278 ILE B O 1
ATOM 7328 N N . PHE B 1 291 ? 14.692 37.308 -7.780 1.00 42.33 279 PHE B N 1
ATOM 7329 C CA . PHE B 1 291 ? 14.615 37.657 -9.190 1.00 40.67 279 PHE B CA 1
ATOM 7330 C C . PHE B 1 291 ? 15.760 37.138 -10.048 1.00 46.22 279 PHE B C 1
ATOM 7331 O O . PHE B 1 291 ? 16.928 37.318 -9.709 1.00 47.99 279 PHE B O 1
ATOM 7339 N N . ARG B 1 292 ? 15.414 36.564 -11.189 1.00 40.58 280 ARG B N 1
ATOM 7340 C CA . ARG B 1 292 ? 16.361 36.138 -12.205 1.00 40.73 280 ARG B CA 1
ATOM 7341 C C . ARG B 1 292 ? 16.108 37.059 -13.387 1.00 46.15 280 ARG B C 1
ATOM 7342 O O . ARG B 1 292 ? 14.985 37.121 -13.917 1.00 46.60 280 ARG B O 1
ATOM 7350 N N . ARG B 1 293 ? 17.129 37.850 -13.728 1.00 40.50 281 ARG B N 1
ATOM 7351 C CA . ARG B 1 293 ? 17.042 38.860 -14.770 1.00 39.70 281 ARG B CA 1
ATOM 7352 C C . ARG B 1 293 ? 18.154 38.693 -15.782 1.00 42.98 281 ARG B C 1
ATOM 7353 O O . ARG B 1 293 ? 19.190 38.099 -15.484 1.00 41.49 281 ARG B O 1
ATOM 7361 N N . GLU B 1 294 ? 17.933 39.228 -16.980 1.00 40.11 282 GLU B N 1
ATOM 7362 C CA . GLU B 1 294 ? 18.882 39.144 -18.070 1.00 39.60 282 GLU B CA 1
ATOM 7363 C C . GLU B 1 294 ? 19.658 40.432 -18.262 1.00 43.38 282 GLU B C 1
ATOM 7364 O O . GLU B 1 294 ? 19.100 41.512 -18.160 1.00 41.61 282 GLU B O 1
ATOM 7370 N N . TYR B 1 295 ? 20.931 40.296 -18.636 1.00 41.57 283 TYR B N 1
ATOM 7371 C CA . TYR B 1 295 ? 21.767 41.407 -19.049 1.00 41.93 283 TYR B CA 1
ATOM 7372 C C . TYR B 1 295 ? 21.427 41.605 -20.499 1.00 44.55 283 TYR B C 1
ATOM 7373 O O . TYR B 1 295 ? 21.179 40.621 -21.206 1.00 44.43 283 TYR B O 1
ATOM 7382 N N . LYS B 1 296 ? 21.381 42.861 -20.935 1.00 39.84 284 LYS B N 1
ATOM 7383 C CA . LYS B 1 296 ? 21.061 43.190 -22.320 1.00 40.11 284 LYS B CA 1
ATOM 7384 C C . LYS B 1 296 ? 22.360 43.191 -23.086 1.00 43.52 284 LYS B C 1
ATOM 7385 O O . LYS B 1 296 ? 23.387 43.441 -22.464 1.00 43.29 284 LYS B O 1
ATOM 7391 N N . PRO B 1 297 ? 22.345 42.961 -24.425 1.00 40.53 285 PRO B N 1
ATOM 7392 C CA . PRO B 1 297 ? 23.600 43.012 -25.215 1.00 39.95 285 PRO B CA 1
ATOM 7393 C C . PRO B 1 297 ? 24.495 44.261 -25.028 1.00 42.76 285 PRO B C 1
ATOM 7394 O O . PRO B 1 297 ? 25.720 44.154 -25.106 1.00 42.77 285 PRO B O 1
ATOM 7398 N N . THR B 1 298 ? 23.893 45.448 -24.825 1.00 38.68 286 THR B N 1
ATOM 7399 C CA . THR B 1 298 ? 24.629 46.715 -24.632 1.00 39.09 286 THR B CA 1
ATOM 7400 C C . THR B 1 298 ? 25.411 46.717 -23.310 1.00 42.57 286 THR B C 1
ATOM 7401 O O . THR B 1 298 ? 26.398 47.430 -23.179 1.00 43.57 286 THR B O 1
ATOM 7405 N N . GLU B 1 299 ? 24.991 45.879 -22.358 1.00 38.49 287 GLU B N 1
ATOM 7406 C CA . GLU B 1 299 ? 25.604 45.760 -21.042 1.00 39.38 287 GLU B CA 1
ATOM 7407 C C . GLU B 1 299 ? 26.658 44.676 -20.958 1.00 46.93 287 GLU B C 1
ATOM 7408 O O . GLU B 1 299 ? 27.276 44.533 -19.916 1.00 47.34 287 GLU B O 1
ATOM 7414 N N . ARG B 1 300 ? 26.868 43.912 -22.039 1.00 46.53 288 ARG B N 1
ATOM 7415 C CA . ARG B 1 300 ? 27.834 42.818 -22.058 1.00 47.21 288 ARG B CA 1
ATOM 7416 C C . ARG B 1 300 ? 29.039 43.006 -22.971 1.00 55.28 288 ARG B C 1
ATOM 7417 O O . ARG B 1 300 ? 28.900 43.407 -24.126 1.00 56.02 288 ARG B O 1
ATOM 7425 N N . GLN B 1 301 ? 30.222 42.673 -22.439 1.00 53.76 289 GLN B N 1
ATOM 7426 C CA . GLN B 1 301 ? 31.492 42.576 -23.156 1.00 56.04 289 GLN B CA 1
ATOM 7427 C C . GLN B 1 301 ? 31.656 41.059 -23.519 1.00 64.33 289 GLN B C 1
ATOM 7428 O O . GLN B 1 301 ? 30.769 40.252 -23.190 1.00 62.43 289 GLN B O 1
ATOM 7434 N N . LEU B 1 302 ? 32.754 40.697 -24.226 1.00 64.99 290 LEU B N 1
ATOM 7435 C CA . LEU B 1 302 ? 33.069 39.373 -24.808 1.00 66.47 290 LEU B CA 1
ATOM 7436 C C . LEU B 1 302 ? 32.388 38.138 -24.175 1.00 69.92 290 LEU B C 1
ATOM 7437 O O . LEU B 1 302 ? 31.498 37.542 -24.803 1.00 71.03 290 LEU B O 1
ATOM 7439 N N . LYS B 1 303 ? 32.806 37.730 -22.972 1.00 64.13 291 LYS B N 1
ATOM 7440 C CA . LYS B 1 303 ? 32.267 36.493 -22.386 1.00 61.79 291 LYS B CA 1
ATOM 7441 C C . LYS B 1 303 ? 31.489 36.720 -21.093 1.00 61.08 291 LYS B C 1
ATOM 7442 O O . LYS B 1 303 ? 31.341 35.804 -20.287 1.00 60.23 291 LYS B O 1
ATOM 7445 N N . ASN B 1 304 ? 30.959 37.936 -20.925 1.00 55.03 292 ASN B N 1
ATOM 7446 C CA . ASN B 1 304 ? 30.196 38.380 -19.766 1.00 51.99 292 ASN B CA 1
ATOM 7447 C C . ASN B 1 304 ? 28.967 37.534 -19.495 1.00 53.36 292 ASN B C 1
ATOM 7448 O O . ASN B 1 304 ? 28.428 36.888 -20.398 1.00 52.27 292 ASN B O 1
ATOM 7453 N N . SER B 1 305 ? 28.525 37.549 -18.244 1.00 47.95 293 SER B N 1
ATOM 7454 C CA . SER B 1 305 ? 27.378 36.782 -17.801 1.00 45.72 293 SER B CA 1
ATOM 7455 C C . SER B 1 305 ? 26.063 37.269 -18.459 1.00 50.04 293 SER B C 1
ATOM 7456 O O . SER B 1 305 ? 25.966 38.418 -18.905 1.00 49.90 293 SER B O 1
ATOM 7459 N N . LEU B 1 306 ? 25.101 36.350 -18.623 1.00 47.22 294 LEU B N 1
ATOM 7460 C CA . LEU B 1 306 ? 23.795 36.597 -19.253 1.00 47.63 294 LEU B CA 1
ATOM 7461 C C . LEU B 1 306 ? 22.710 36.894 -18.228 1.00 46.49 294 LEU B C 1
ATOM 7462 O O . LEU B 1 306 ? 21.768 37.610 -18.531 1.00 42.94 294 LEU B O 1
ATOM 7467 N N . ASN B 1 307 ? 22.825 36.282 -17.047 1.00 43.52 295 ASN B N 1
ATOM 7468 C CA . ASN B 1 307 ? 21.858 36.351 -15.961 1.00 43.24 295 ASN B CA 1
ATOM 7469 C C . ASN B 1 307 ? 22.438 36.857 -14.662 1.00 48.15 295 ASN B C 1
ATOM 7470 O O . ASN B 1 307 ? 23.616 36.639 -14.332 1.00 49.36 295 ASN B O 1
ATOM 7475 N N . PHE B 1 308 ? 21.568 37.492 -13.898 1.00 42.63 296 PHE B N 1
ATOM 7476 C CA . PHE B 1 308 ? 21.877 37.958 -12.567 1.00 41.37 296 PHE B CA 1
ATOM 7477 C C . PHE B 1 308 ? 20.668 37.742 -11.692 1.00 45.70 296 PHE B C 1
ATOM 7478 O O . PHE B 1 308 ? 19.546 37.660 -12.188 1.00 43.49 296 PHE B O 1
ATOM 7486 N N . VAL B 1 309 ? 20.913 37.616 -10.399 1.00 44.85 297 VAL B N 1
ATOM 7487 C CA . VAL B 1 309 ? 19.912 37.311 -9.405 1.00 44.79 297 VAL B CA 1
ATOM 7488 C C . VAL B 1 309 ? 19.925 38.369 -8.338 1.00 50.65 297 VAL B C 1
ATOM 7489 O O . VAL B 1 309 ? 20.980 38.719 -7.811 1.00 51.36 297 VAL B O 1
ATOM 7493 N N . GLU B 1 310 ? 18.738 38.894 -8.048 1.00 47.52 298 GLU B N 1
ATOM 7494 C CA . GLU B 1 310 ? 18.513 39.894 -7.026 1.00 46.60 298 GLU B CA 1
ATOM 7495 C C . GLU B 1 310 ? 17.673 39.251 -5.964 1.00 48.99 298 GLU B C 1
ATOM 7496 O O . GLU B 1 310 ? 16.785 38.449 -6.275 1.00 48.90 298 GLU B O 1
ATOM 7502 N N . VAL B 1 311 ? 17.965 39.584 -4.705 1.00 44.39 299 VAL B N 1
ATOM 7503 C CA . VAL B 1 311 ? 17.195 39.176 -3.543 1.00 43.46 299 VAL B CA 1
ATOM 7504 C C . VAL B 1 311 ? 16.468 40.465 -3.123 1.00 47.80 299 VAL B C 1
ATOM 7505 O O . VAL B 1 311 ? 17.108 41.505 -2.944 1.00 47.98 299 VAL B O 1
ATOM 7509 N N . ARG B 1 312 ? 15.139 40.417 -3.018 1.00 43.49 300 ARG B N 1
ATOM 7510 C CA . ARG B 1 312 ? 14.372 41.609 -2.614 1.00 43.65 300 ARG B CA 1
ATOM 7511 C C . ARG B 1 312 ? 13.319 41.164 -1.602 1.00 49.58 300 ARG B C 1
ATOM 7512 O O . ARG B 1 312 ? 12.942 39.991 -1.587 1.00 49.37 300 ARG B O 1
ATOM 7520 N N . SER B 1 313 ? 12.887 42.068 -0.732 1.00 47.04 301 SER B N 1
ATOM 7521 C CA . SER B 1 313 ? 11.846 41.790 0.250 1.00 46.53 301 SER B CA 1
ATOM 7522 C C . SER B 1 313 ? 10.487 41.861 -0.476 1.00 48.44 301 SER B C 1
ATOM 7523 O O . SER B 1 313 ? 10.259 42.801 -1.241 1.00 46.87 301 SER B O 1
ATOM 7526 N N . ALA B 1 314 ? 9.598 40.875 -0.248 1.00 44.41 302 ALA B N 1
ATOM 7527 C CA . ALA B 1 314 ? 8.263 40.875 -0.860 1.00 44.52 302 ALA B CA 1
ATOM 7528 C C . ALA B 1 314 ? 7.394 42.028 -0.300 1.00 51.82 302 ALA B C 1
ATOM 7529 O O . ALA B 1 314 ? 6.473 42.471 -0.979 1.00 52.65 302 ALA B O 1
ATOM 7531 N N . ASP B 1 315 ? 7.713 42.536 0.914 1.00 50.56 303 ASP B N 1
ATOM 7532 C CA . ASP B 1 315 ? 7.041 43.691 1.518 1.00 52.62 303 ASP B CA 1
ATOM 7533 C C . ASP B 1 315 ? 7.377 44.945 0.696 1.00 55.84 303 ASP B C 1
ATOM 7534 O O . ASP B 1 315 ? 6.479 45.726 0.379 1.00 56.29 303 ASP B O 1
ATOM 7539 N N . ASP B 1 316 ? 8.672 45.107 0.332 1.00 51.32 304 ASP B N 1
ATOM 7540 C CA . ASP B 1 316 ? 9.186 46.202 -0.491 1.00 51.69 304 ASP B CA 1
ATOM 7541 C C . ASP B 1 316 ? 8.526 46.183 -1.865 1.00 54.72 304 ASP B C 1
ATOM 7542 O O . ASP B 1 316 ? 8.136 47.246 -2.358 1.00 56.60 304 ASP B O 1
ATOM 7547 N N . ILE B 1 317 ? 8.328 44.977 -2.444 1.00 46.94 305 ILE B N 1
ATOM 7548 C CA . ILE B 1 317 ? 7.642 44.821 -3.733 1.00 45.51 305 ILE B CA 1
ATOM 7549 C C . ILE B 1 317 ? 6.186 45.325 -3.616 1.00 50.55 305 ILE B C 1
ATOM 7550 O O . ILE B 1 317 ? 5.730 46.102 -4.467 1.00 49.57 305 ILE B O 1
ATOM 7555 N N . ASP B 1 318 ? 5.487 44.907 -2.535 1.00 48.43 306 ASP B N 1
ATOM 7556 C CA . ASP B 1 318 ? 4.112 45.324 -2.221 1.00 50.01 306 ASP B CA 1
ATOM 7557 C C . ASP B 1 318 ? 3.983 46.829 -2.091 1.00 55.94 306 ASP B C 1
ATOM 7558 O O . ASP B 1 318 ? 2.957 47.375 -2.494 1.00 57.89 306 ASP B O 1
ATOM 7563 N N . LYS B 1 319 ? 5.007 47.487 -1.503 1.00 52.65 307 LYS B N 1
ATOM 7564 C CA . LYS B 1 319 ? 5.042 48.941 -1.265 1.00 54.42 307 LYS B CA 1
ATOM 7565 C C . LYS B 1 319 ? 5.607 49.730 -2.455 1.00 60.07 307 LYS B C 1
ATOM 7566 O O . LYS B 1 319 ? 5.516 50.954 -2.472 1.00 60.87 307 LYS B O 1
ATOM 7572 N N . GLY B 1 320 ? 6.163 49.023 -3.443 1.00 56.31 308 GLY B N 1
ATOM 7573 C CA . GLY B 1 320 ? 6.748 49.645 -4.630 1.00 56.00 308 GLY B CA 1
ATOM 7574 C C . GLY B 1 320 ? 8.117 50.265 -4.396 1.00 58.30 308 GLY B C 1
ATOM 7575 O O . GLY B 1 320 ? 8.543 51.150 -5.146 1.00 57.03 308 GLY B O 1
ATOM 7576 N N . ILE B 1 321 ? 8.824 49.771 -3.373 1.00 54.67 309 ILE B N 1
ATOM 7577 C CA . ILE B 1 321 ? 10.158 50.222 -2.963 1.00 55.26 309 ILE B CA 1
ATOM 7578 C C . ILE B 1 321 ? 11.229 49.444 -3.748 1.00 58.66 309 ILE B C 1
ATOM 7579 O O . ILE B 1 321 ? 11.203 48.210 -3.735 1.00 55.62 309 ILE B O 1
ATOM 7584 N N . ASP B 1 322 ? 12.142 50.162 -4.444 1.00 56.52 310 ASP B N 1
ATOM 7585 C CA . ASP B 1 322 ? 13.249 49.553 -5.191 1.00 54.94 310 ASP B CA 1
ATOM 7586 C C . ASP B 1 322 ? 14.471 49.467 -4.265 1.00 59.75 310 ASP B C 1
ATOM 7587 O O . ASP B 1 322 ? 15.105 50.477 -3.991 1.00 61.95 310 ASP B O 1
ATOM 7592 N N . LYS B 1 323 ? 14.790 48.257 -3.778 1.00 56.35 311 LYS B N 1
ATOM 7593 C CA . LYS B 1 323 ? 15.907 47.996 -2.857 1.00 57.02 311 LYS B CA 1
ATOM 7594 C C . LYS B 1 323 ? 16.441 46.560 -3.011 1.00 57.44 311 LYS B C 1
ATOM 7595 O O . LYS B 1 323 ? 15.824 45.606 -2.528 1.00 55.33 311 LYS B O 1
ATOM 7601 N N . VAL B 1 324 ? 17.574 46.416 -3.720 1.00 53.09 312 VAL B N 1
ATOM 7602 C CA . VAL B 1 324 ? 18.238 45.131 -3.940 1.00 50.98 312 VAL B CA 1
ATOM 7603 C C . VAL B 1 324 ? 19.025 44.809 -2.660 1.00 56.96 312 VAL B C 1
ATOM 7604 O O . VAL B 1 324 ? 19.995 45.499 -2.339 1.00 58.38 312 VAL B O 1
ATOM 7608 N N . LEU B 1 325 ? 18.568 43.792 -1.906 1.00 52.89 313 LEU B N 1
ATOM 7609 C CA . LEU B 1 325 ? 19.215 43.381 -0.659 1.00 52.91 313 LEU B CA 1
ATOM 7610 C C . LEU B 1 325 ? 20.565 42.746 -0.936 1.00 55.73 313 LEU B C 1
ATOM 7611 O O . LEU B 1 325 ? 21.558 43.119 -0.304 1.00 56.22 313 LEU B O 1
ATOM 7616 N N . TYR B 1 326 ? 20.601 41.810 -1.900 1.00 51.20 314 TYR B N 1
ATOM 7617 C CA . TYR B 1 326 ? 21.791 41.076 -2.351 1.00 51.22 314 TYR B CA 1
ATOM 7618 C C . TYR B 1 326 ? 21.644 40.783 -3.835 1.00 54.84 314 TYR B C 1
ATOM 7619 O O . TYR B 1 326 ? 20.543 40.515 -4.310 1.00 54.66 314 TYR B O 1
ATOM 7628 N N . GLN B 1 327 ? 22.745 40.866 -4.565 1.00 50.30 315 GLN B N 1
ATOM 7629 C CA . GLN B 1 327 ? 22.763 40.654 -5.998 1.00 49.54 315 GLN B CA 1
ATOM 7630 C C . GLN B 1 327 ? 23.950 39.796 -6.346 1.00 54.11 315 GLN B C 1
ATOM 7631 O O . GLN B 1 327 ? 24.991 39.878 -5.698 1.00 54.46 315 GLN B O 1
ATOM 7637 N N . MET B 1 328 ? 23.803 38.986 -7.392 1.00 50.16 316 MET B N 1
ATOM 7638 C CA . MET B 1 328 ? 24.858 38.097 -7.825 1.00 49.88 316 MET B CA 1
ATOM 7639 C C . MET B 1 328 ? 24.723 37.834 -9.310 1.00 53.35 316 MET B C 1
ATOM 7640 O O . MET B 1 328 ? 23.625 37.580 -9.781 1.00 52.64 316 MET B O 1
ATOM 7645 N N . ASP B 1 329 ? 25.838 37.861 -10.036 1.00 51.01 317 ASP B N 1
ATOM 7646 C CA . ASP B 1 329 ? 25.855 37.527 -11.446 1.00 51.13 317 ASP B CA 1
ATOM 7647 C C . ASP B 1 329 ? 26.071 36.030 -11.568 1.00 55.49 317 ASP B C 1
ATOM 7648 O O . ASP B 1 329 ? 26.835 35.456 -10.794 1.00 55.83 317 ASP B O 1
ATOM 7653 N N . ILE B 1 330 ? 25.409 35.388 -12.531 1.00 51.14 318 ILE B N 1
ATOM 7654 C CA . ILE B 1 330 ? 25.615 33.961 -12.733 1.00 51.39 318 ILE B CA 1
ATOM 7655 C C . ILE B 1 330 ? 26.758 33.809 -13.744 1.00 58.65 318 ILE B C 1
ATOM 7656 O O . ILE B 1 330 ? 26.596 34.281 -14.869 1.00 58.12 318 ILE B O 1
ATOM 7661 N N . PRO B 1 331 ? 27.919 33.173 -13.399 1.00 57.74 319 PRO B N 1
ATOM 7662 C CA . PRO B 1 331 ? 28.992 33.016 -14.404 1.00 58.95 319 PRO B CA 1
ATOM 7663 C C . PRO B 1 331 ? 28.497 32.287 -15.654 1.00 64.24 319 PRO B C 1
ATOM 7664 O O . PRO B 1 331 ? 27.668 31.368 -15.553 1.00 63.08 319 PRO B O 1
ATOM 7668 N N . MET B 1 332 ? 28.980 32.738 -16.831 1.00 62.10 320 MET B N 1
ATOM 7669 C CA . MET B 1 332 ? 28.631 32.266 -18.181 1.00 62.41 320 MET B CA 1
ATOM 7670 C C . MET B 1 332 ? 28.678 30.733 -18.359 1.00 67.62 320 MET B C 1
ATOM 7671 O O . MET B 1 332 ? 27.919 30.178 -19.162 1.00 66.61 320 MET B O 1
ATOM 7676 N N . GLU B 1 333 ? 29.534 30.055 -17.581 1.00 65.54 321 GLU B N 1
ATOM 7677 C CA . GLU B 1 333 ? 29.670 28.598 -17.596 1.00 66.47 321 GLU B CA 1
ATOM 7678 C C . GLU B 1 333 ? 28.390 27.879 -17.088 1.00 67.90 321 GLU B C 1
ATOM 7679 O O . GLU B 1 333 ? 28.194 26.718 -17.430 1.00 68.30 321 GLU B O 1
ATOM 7685 N N . TYR B 1 334 ? 27.515 28.585 -16.322 1.00 62.15 322 TYR B N 1
ATOM 7686 C CA . TYR B 1 334 ? 26.236 28.063 -15.792 1.00 60.85 322 TYR B CA 1
ATOM 7687 C C . TYR B 1 334 ? 25.001 28.490 -16.626 1.00 62.31 322 TYR B C 1
ATOM 7688 O O . TYR B 1 334 ? 23.871 28.148 -16.267 1.00 62.00 322 TYR B O 1
ATOM 7697 N N . THR B 1 335 ? 25.223 29.235 -17.727 1.00 57.30 323 THR B N 1
ATOM 7698 C CA . THR B 1 335 ? 24.202 29.687 -18.683 1.00 57.02 323 THR B CA 1
ATOM 7699 C C . THR B 1 335 ? 24.807 29.548 -20.102 1.00 64.91 323 THR B C 1
ATOM 7700 O O . THR B 1 335 ? 24.736 30.484 -20.905 1.00 64.88 323 THR B O 1
ATOM 7704 N N . SER B 1 336 ? 25.442 28.391 -20.389 1.00 64.12 324 SER B N 1
ATOM 7705 C CA . SER B 1 336 ? 26.128 28.148 -21.664 1.00 65.94 324 SER B CA 1
ATOM 7706 C C . SER B 1 336 ? 25.339 27.225 -22.602 1.00 73.53 324 SER B C 1
ATOM 7707 O O . SER B 1 336 ? 24.226 26.816 -22.265 1.00 72.14 324 SER B O 1
ATOM 7710 N N . ASP B 1 337 ? 25.918 26.924 -23.770 1.00 73.78 325 ASP B N 1
ATOM 7711 C CA . ASP B 1 337 ? 25.335 26.015 -24.753 1.00 75.65 325 ASP B CA 1
ATOM 7712 C C . ASP B 1 337 ? 25.276 24.593 -24.227 1.00 81.75 325 ASP B C 1
ATOM 7713 O O . ASP B 1 337 ? 24.256 23.914 -24.372 1.00 81.01 325 ASP B O 1
ATOM 7714 N N . THR B 1 338 ? 26.361 24.168 -23.546 1.00 68.28 326 THR B N 1
ATOM 7715 C CA . THR B 1 338 ? 26.546 22.834 -22.964 1.00 68.42 326 THR B CA 1
ATOM 7716 C C . THR B 1 338 ? 26.000 22.721 -21.517 1.00 71.41 326 THR B C 1
ATOM 7717 O O . THR B 1 338 ? 25.716 21.610 -2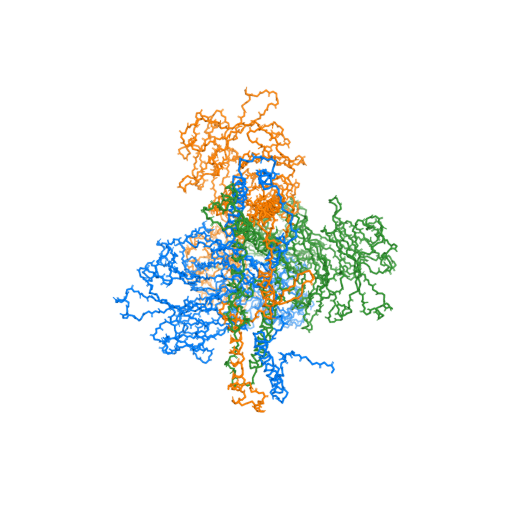1.061 1.00 71.41 326 THR B O 1
ATOM 7721 N N . GLN B 1 339 ? 25.862 23.854 -20.806 1.00 66.34 327 GLN B N 1
ATOM 7722 C CA . GLN B 1 339 ? 25.335 23.889 -19.438 1.00 65.65 327 GLN B CA 1
ATOM 7723 C C . GLN B 1 339 ? 24.239 25.005 -19.317 1.00 68.41 327 GLN B C 1
ATOM 7724 O O . GLN B 1 339 ? 24.412 25.928 -18.513 1.00 67.59 327 GLN B O 1
ATOM 7730 N N . PRO B 1 340 ? 23.125 24.991 -20.111 1.00 63.96 328 PRO B N 1
ATOM 7731 C CA . PRO B 1 340 ? 22.131 26.071 -19.958 1.00 62.94 328 PRO B CA 1
ATOM 7732 C C . PRO B 1 340 ? 21.322 25.913 -18.681 1.00 65.57 328 PRO B C 1
ATOM 7733 O O . PRO B 1 340 ? 21.231 24.801 -18.145 1.00 65.30 328 PRO B O 1
ATOM 7737 N N . MET B 1 341 ? 20.740 27.021 -18.194 1.00 60.28 329 MET B N 1
ATOM 7738 C CA . MET B 1 341 ? 19.899 27.006 -17.000 1.00 59.63 329 MET B CA 1
ATOM 7739 C C . MET B 1 341 ? 18.622 26.189 -17.233 1.00 59.61 329 MET B C 1
ATOM 7740 O O . MET B 1 341 ? 17.942 26.354 -18.250 1.00 58.64 329 MET B O 1
ATOM 7745 N N . GLN B 1 342 ? 18.293 25.341 -16.269 1.00 53.44 330 GLN B N 1
ATOM 7746 C CA . GLN B 1 342 ? 17.104 24.509 -16.316 1.00 53.19 330 GLN B CA 1
ATOM 7747 C C . GLN B 1 342 ? 16.244 24.753 -15.088 1.00 55.91 330 GLN B C 1
ATOM 7748 O O . GLN B 1 342 ? 15.019 24.776 -15.180 1.00 57.85 330 GLN B O 1
ATOM 7754 N N . GLY B 1 343 ? 16.888 24.959 -13.958 1.00 43.10 331 GLY B N 1
ATOM 7755 C CA . GLY B 1 343 ? 16.193 25.105 -12.692 1.00 40.97 331 GLY B CA 1
ATOM 7756 C C . GLY B 1 343 ? 16.846 26.084 -11.751 1.00 40.81 331 GLY B C 1
ATOM 7757 O O . GLY B 1 343 ? 18.067 26.278 -11.779 1.00 36.51 331 GLY B O 1
ATOM 7758 N N . ILE B 1 344 ? 16.001 26.740 -10.944 1.00 36.55 332 ILE B N 1
ATOM 7759 C CA . ILE B 1 344 ? 16.417 27.721 -9.949 1.00 34.78 332 ILE B CA 1
ATOM 7760 C C . ILE B 1 344 ? 15.521 27.623 -8.726 1.00 35.92 332 ILE B C 1
ATOM 7761 O O . ILE B 1 344 ? 14.298 27.511 -8.842 1.00 34.95 332 ILE B O 1
ATOM 7766 N N . THR B 1 345 ? 16.139 27.676 -7.547 1.00 32.63 333 THR B N 1
ATOM 7767 C CA . THR B 1 345 ? 15.441 27.777 -6.272 1.00 32.30 333 THR B CA 1
ATOM 7768 C C . THR B 1 345 ? 16.408 28.396 -5.269 1.00 36.39 333 THR B C 1
ATOM 7769 O O . THR B 1 345 ? 17.558 28.671 -5.608 1.00 35.17 333 THR B O 1
ATOM 7773 N N . TYR B 1 346 ? 15.907 28.696 -4.076 1.00 33.93 334 TYR B N 1
ATOM 7774 C CA . TYR B 1 346 ? 16.650 29.346 -3.009 1.00 33.91 334 TYR B CA 1
ATOM 7775 C C . TYR B 1 346 ? 16.197 28.803 -1.662 1.00 37.76 334 TYR B C 1
ATOM 7776 O O . TYR B 1 346 ? 15.002 28.559 -1.455 1.00 38.05 334 TYR B O 1
ATOM 7785 N N . ASP B 1 347 ? 17.139 28.728 -0.715 1.00 32.62 335 ASP B N 1
ATOM 7786 C CA . ASP B 1 347 ? 16.856 28.321 0.654 1.00 32.27 335 ASP B CA 1
ATOM 7787 C C . ASP B 1 347 ? 17.992 28.734 1.554 1.00 38.37 335 ASP B C 1
ATOM 7788 O O . ASP B 1 347 ? 19.145 28.439 1.246 1.00 38.37 335 ASP B O 1
ATOM 7793 N N . ALA B 1 348 ? 17.647 29.333 2.712 1.00 36.60 336 ALA B N 1
ATOM 7794 C CA . ALA B 1 348 ? 18.572 29.710 3.789 1.00 38.86 336 ALA B CA 1
ATOM 7795 C C . ALA B 1 348 ? 19.945 30.214 3.290 1.00 43.66 336 ALA B C 1
ATOM 7796 O O . ALA B 1 348 ? 20.965 29.553 3.481 1.00 42.06 336 ALA B O 1
ATOM 7798 N N . GLY B 1 349 ? 19.917 31.335 2.566 1.00 42.48 337 GLY B N 1
ATOM 7799 C CA . GLY B 1 349 ? 21.102 31.988 2.020 1.00 42.35 337 GLY B CA 1
ATOM 7800 C C . GLY B 1 349 ? 21.782 31.308 0.845 1.00 44.97 337 GLY B C 1
ATOM 7801 O O . GLY B 1 349 ? 22.842 31.764 0.403 1.00 44.58 337 GLY B O 1
ATOM 7802 N N . ILE B 1 350 ? 21.189 30.233 0.310 1.00 40.49 338 ILE B N 1
ATOM 7803 C CA . ILE B 1 350 ? 21.789 29.514 -0.814 1.00 38.92 338 ILE B CA 1
ATOM 7804 C C . ILE B 1 350 ? 20.922 29.561 -2.055 1.00 42.80 338 ILE B C 1
ATOM 7805 O O . ILE B 1 350 ? 19.739 29.243 -1.993 1.00 41.54 338 ILE B O 1
ATOM 7810 N N . LEU B 1 351 ? 21.544 29.901 -3.196 1.00 39.62 339 LEU B N 1
ATOM 7811 C CA . LEU B 1 351 ? 20.912 29.886 -4.507 1.00 38.04 339 LEU B CA 1
ATOM 7812 C C . LEU B 1 351 ? 21.244 28.565 -5.188 1.00 40.91 339 LEU B C 1
ATOM 7813 O O . LEU B 1 351 ? 22.419 28.262 -5.411 1.00 41.25 339 LEU B O 1
ATOM 7818 N N . TYR B 1 352 ? 20.216 27.772 -5.488 1.00 37.00 340 TYR B N 1
ATOM 7819 C CA . TYR B 1 352 ? 20.371 26.486 -6.158 1.00 37.61 340 TYR B CA 1
ATOM 7820 C C . TYR B 1 352 ? 20.128 26.659 -7.646 1.00 41.99 340 TYR B C 1
ATOM 7821 O O . TYR B 1 352 ? 19.139 27.272 -8.047 1.00 39.68 340 TYR B O 1
ATOM 7830 N N . TRP B 1 353 ? 21.051 26.138 -8.452 1.00 41.28 341 TRP B N 1
ATOM 7831 C CA . TRP B 1 353 ? 21.068 26.302 -9.894 1.00 43.49 341 TRP B CA 1
ATOM 7832 C C . TRP B 1 353 ? 21.274 24.943 -10.555 1.00 48.48 341 TRP B C 1
ATOM 7833 O O . TRP B 1 353 ? 22.260 24.262 -10.308 1.00 48.70 341 TRP B O 1
ATOM 7844 N N . TYR B 1 354 ? 20.338 24.567 -11.403 1.00 47.38 342 TYR B N 1
ATOM 7845 C CA . TYR B 1 354 ? 20.300 23.282 -12.098 1.00 48.74 342 TYR B CA 1
ATOM 7846 C C . TYR B 1 354 ? 20.554 23.513 -13.600 1.00 53.64 342 TYR B C 1
ATOM 7847 O O . TYR B 1 354 ? 19.860 24.306 -14.227 1.00 53.49 342 TYR B O 1
ATOM 7856 N N . THR B 1 355 ? 21.610 22.893 -14.142 1.00 50.44 343 THR B N 1
ATOM 7857 C CA . THR B 1 355 ? 21.990 23.050 -15.545 1.00 51.55 343 THR B CA 1
ATOM 7858 C C . THR B 1 355 ? 21.974 21.715 -16.278 1.00 58.55 343 THR B C 1
ATOM 7859 O O . THR B 1 355 ? 22.273 20.676 -15.684 1.00 57.02 343 THR B O 1
ATOM 7863 N N . GLY B 1 356 ? 21.682 21.765 -17.573 1.00 59.68 344 GLY B N 1
ATOM 7864 C CA . GLY B 1 356 ? 21.668 20.576 -18.407 1.00 62.70 344 GLY B CA 1
ATOM 7865 C C . GLY B 1 356 ? 21.326 20.803 -19.862 1.00 72.79 344 GLY B C 1
ATOM 7866 O O . GLY B 1 356 ? 20.448 21.602 -20.187 1.00 71.62 344 GLY B O 1
ATOM 7867 N N . ASP B 1 357 ? 22.034 20.077 -20.736 1.00 75.36 345 ASP B N 1
ATOM 7868 C CA . ASP B 1 357 ? 21.878 20.032 -22.185 1.00 78.98 345 ASP B CA 1
ATOM 7869 C C . ASP B 1 357 ? 21.510 18.568 -22.477 1.00 88.77 345 ASP B C 1
ATOM 7870 O O . ASP B 1 357 ? 22.317 17.654 -22.249 1.00 89.27 345 ASP B O 1
ATOM 7875 N N . SER B 1 358 ? 20.256 18.368 -22.918 1.00 88.72 346 SER B N 1
ATOM 7876 C CA . SER B 1 358 ? 19.611 17.085 -23.197 1.00 92.06 346 SER B CA 1
ATOM 7877 C C . SER B 1 358 ? 20.244 16.210 -24.293 1.00 101.23 346 SER B C 1
ATOM 7878 O O . SER B 1 358 ? 20.315 14.989 -24.112 1.00 102.15 346 SER B O 1
ATOM 7881 N N . ASN B 1 359 ? 20.644 16.807 -25.436 1.00 100.30 347 ASN B N 1
ATOM 7882 C CA . ASN B 1 359 ? 21.157 16.053 -26.587 1.00 103.83 347 ASN B CA 1
ATOM 7883 C C . ASN B 1 359 ? 22.697 15.946 -26.692 1.00 108.11 347 ASN B C 1
ATOM 7884 O O . ASN B 1 359 ? 23.179 15.230 -27.577 1.00 111.12 347 ASN B O 1
ATOM 7889 N N . THR B 1 360 ? 23.467 16.611 -25.804 1.00 101.26 348 THR B N 1
ATOM 7890 C CA . THR B 1 360 ? 24.934 16.569 -25.913 1.00 101.16 348 THR B CA 1
ATOM 7891 C C . THR B 1 360 ? 25.602 15.378 -25.162 1.00 103.14 348 THR B C 1
ATOM 7892 O O . THR B 1 360 ? 26.815 15.180 -25.321 1.00 103.53 348 THR B O 1
ATOM 7896 N N . ALA B 1 361 ? 24.820 14.601 -24.361 1.00 96.59 349 ALA B N 1
ATOM 7897 C CA . ALA B 1 361 ? 25.261 13.445 -23.549 1.00 94.74 349 ALA B CA 1
ATOM 7898 C C . ALA B 1 361 ? 26.224 13.813 -22.389 1.00 92.62 349 ALA B C 1
ATOM 7899 O O . ALA B 1 361 ? 26.647 12.922 -21.643 1.00 91.95 349 ALA B O 1
ATOM 7901 N N . ASN B 1 362 ? 26.524 15.127 -22.209 1.00 84.25 350 ASN B N 1
ATOM 7902 C CA . ASN B 1 362 ? 27.319 15.651 -21.088 1.00 79.82 350 ASN B CA 1
ATOM 7903 C C . ASN B 1 362 ? 26.383 15.609 -19.848 1.00 77.41 350 ASN B C 1
ATOM 7904 O O . ASN B 1 362 ? 25.160 15.561 -20.033 1.00 77.42 350 ASN B O 1
ATOM 7909 N N . PRO B 1 363 ? 26.885 15.594 -18.590 1.00 68.80 351 PRO B N 1
ATOM 7910 C CA . PRO B 1 363 ? 25.955 15.479 -17.452 1.00 65.64 351 PRO B CA 1
ATOM 7911 C C . PRO B 1 363 ? 25.184 16.744 -17.059 1.00 63.19 351 PRO B C 1
ATOM 7912 O O . PRO B 1 363 ? 25.501 17.849 -17.512 1.00 60.89 351 PRO B O 1
ATOM 7916 N N . ASN B 1 364 ? 24.152 16.553 -16.205 1.00 55.86 352 ASN B N 1
ATOM 7917 C CA . ASN B 1 364 ? 23.363 17.629 -15.634 1.00 52.35 352 ASN B CA 1
ATOM 7918 C C . ASN B 1 364 ? 23.937 17.859 -14.270 1.00 51.60 352 ASN B C 1
ATOM 7919 O O . ASN B 1 364 ? 24.357 16.902 -13.605 1.00 49.48 352 ASN B O 1
ATOM 7924 N N . TYR B 1 365 ? 23.997 19.124 -13.860 1.00 47.02 353 TYR B N 1
ATOM 7925 C CA . TYR B 1 365 ? 24.571 19.467 -12.579 1.00 46.37 353 TYR B CA 1
ATOM 7926 C C . TYR B 1 365 ? 23.656 20.280 -11.708 1.00 46.34 353 TYR B C 1
ATOM 7927 O O . TYR B 1 365 ? 22.864 21.070 -12.205 1.00 44.78 353 TYR B O 1
ATOM 7936 N N . LEU B 1 366 ? 23.835 20.126 -10.394 1.00 39.90 354 LEU B N 1
ATOM 7937 C CA . LEU B 1 366 ? 23.188 20.922 -9.379 1.00 38.59 354 LEU B CA 1
ATOM 7938 C C . LEU B 1 366 ? 24.305 21.675 -8.676 1.00 42.83 354 LEU B C 1
ATOM 7939 O O . LEU B 1 366 ? 25.274 21.066 -8.218 1.00 43.39 354 LEU B O 1
ATOM 7944 N N . GLN B 1 367 ? 24.187 22.992 -8.623 1.00 38.41 355 GLN B N 1
ATOM 7945 C CA . GLN B 1 367 ? 25.155 23.846 -7.968 1.00 38.49 355 GLN B CA 1
ATOM 7946 C C . GLN B 1 367 ? 24.458 24.642 -6.910 1.00 39.07 355 GLN B C 1
ATOM 7947 O O . GLN B 1 367 ? 23.293 24.997 -7.062 1.00 36.72 355 GLN B O 1
ATOM 7953 N N . GLY B 1 368 ? 25.209 24.956 -5.871 1.00 38.09 356 GLY B N 1
ATOM 7954 C CA . GLY B 1 368 ? 24.792 25.790 -4.758 1.00 37.83 356 GLY B CA 1
ATOM 7955 C C . GLY B 1 368 ? 25.744 26.957 -4.658 1.00 43.83 356 GLY B C 1
ATOM 7956 O O . GLY B 1 368 ? 26.961 26.771 -4.728 1.00 43.20 356 GLY B O 1
ATOM 7957 N N . PHE B 1 369 ? 25.193 28.171 -4.561 1.00 42.09 357 PHE B N 1
ATOM 7958 C CA . PHE B 1 369 ? 25.982 29.393 -4.391 1.00 42.97 357 PHE B CA 1
ATOM 7959 C C . PHE B 1 369 ? 25.520 30.100 -3.140 1.00 46.54 357 PHE B C 1
ATOM 7960 O O . PHE B 1 369 ? 24.310 30.185 -2.882 1.00 43.78 357 PHE B O 1
ATOM 7968 N N . ASP B 1 370 ? 26.475 30.628 -2.371 1.00 46.08 358 ASP B N 1
ATOM 7969 C CA . ASP B 1 370 ? 26.192 31.436 -1.192 1.00 48.16 358 ASP B CA 1
ATOM 7970 C C . ASP B 1 370 ? 25.839 32.807 -1.789 1.00 52.28 358 ASP B C 1
ATOM 7971 O O . ASP B 1 370 ? 26.689 33.422 -2.424 1.00 51.03 358 ASP B O 1
ATOM 7976 N N . ILE B 1 371 ? 24.576 33.231 -1.664 1.00 50.40 359 ILE B N 1
ATOM 7977 C CA . ILE B 1 371 ? 24.056 34.460 -2.275 1.00 51.21 359 ILE B CA 1
ATOM 7978 C C . ILE B 1 371 ? 24.734 35.740 -1.742 1.00 56.48 359 ILE B C 1
ATOM 7979 O O . ILE B 1 371 ? 24.841 36.700 -2.493 1.00 56.14 359 ILE B O 1
ATOM 7984 N N . LYS B 1 372 ? 25.207 35.745 -0.483 1.00 54.65 360 LYS B N 1
ATOM 7985 C CA . LYS B 1 372 ? 25.874 36.891 0.123 1.00 56.40 360 LYS B CA 1
ATOM 7986 C C . LYS B 1 372 ? 27.325 37.049 -0.350 1.00 60.30 360 LYS B C 1
ATOM 7987 O O . LYS B 1 372 ? 27.700 38.148 -0.739 1.00 59.27 360 LYS B O 1
ATOM 7993 N N . THR B 1 373 ? 28.132 35.960 -0.327 1.00 57.78 361 THR B N 1
ATOM 7994 C CA . THR B 1 373 ? 29.561 35.978 -0.705 1.00 58.19 361 THR B CA 1
ATOM 7995 C C . THR B 1 373 ? 29.831 35.715 -2.200 1.00 60.97 361 THR B C 1
ATOM 7996 O O . THR B 1 373 ? 30.972 35.889 -2.644 1.00 61.60 361 THR B O 1
ATOM 8000 N N . LYS B 1 374 ? 28.806 35.247 -2.956 1.00 55.03 362 LYS B N 1
ATOM 8001 C CA . LYS B 1 374 ? 28.858 34.923 -4.397 1.00 53.39 362 LYS B CA 1
ATOM 8002 C C . LYS B 1 374 ? 29.678 33.652 -4.720 1.00 58.86 362 LYS B C 1
ATOM 8003 O O . LYS B 1 374 ? 29.836 33.312 -5.894 1.00 58.99 362 LYS B O 1
ATOM 8009 N N . GLU B 1 375 ? 30.152 32.930 -3.691 1.00 56.52 363 GLU B N 1
ATOM 8010 C CA . GLU B 1 375 ? 30.986 31.736 -3.855 1.00 55.53 363 GLU B CA 1
ATOM 8011 C C . GLU B 1 375 ? 30.200 30.456 -4.170 1.00 56.87 363 GLU B C 1
ATOM 8012 O O . GLU B 1 375 ? 29.103 30.238 -3.638 1.00 55.32 363 GLU B O 1
ATOM 8018 N N . LEU B 1 376 ? 30.799 29.597 -5.012 1.00 51.68 364 LEU B N 1
ATOM 8019 C CA . LEU B 1 376 ? 30.244 28.297 -5.355 1.00 49.88 364 LEU B CA 1
ATOM 8020 C C . LEU B 1 376 ? 30.546 27.379 -4.155 1.00 54.14 364 LEU B C 1
ATOM 8021 O O . LEU B 1 376 ? 31.714 27.221 -3.784 1.00 54.81 364 LEU B O 1
ATOM 8026 N N . LEU B 1 377 ? 29.496 26.823 -3.526 1.00 48.45 365 LEU B N 1
ATOM 8027 C CA . LEU B 1 377 ? 29.637 25.943 -2.361 1.00 47.07 365 LEU B CA 1
ATOM 8028 C C . LEU B 1 377 ? 29.828 24.483 -2.775 1.00 49.53 365 LEU B C 1
ATOM 8029 O O . LEU B 1 377 ? 30.562 23.746 -2.112 1.00 48.04 365 LEU B O 1
ATOM 8034 N N . PHE B 1 378 ? 29.131 24.061 -3.851 1.00 45.18 366 PHE B N 1
ATOM 8035 C CA . PHE B 1 378 ? 29.182 22.695 -4.378 1.00 43.39 366 PHE B CA 1
ATOM 8036 C C . PHE B 1 378 ? 28.704 22.647 -5.825 1.00 47.97 366 PHE B C 1
ATOM 8037 O O . PHE B 1 378 ? 27.920 23.498 -6.258 1.00 48.64 366 PHE B O 1
ATOM 8045 N N . LYS B 1 379 ? 29.152 21.624 -6.550 1.00 44.57 367 LYS B N 1
ATOM 8046 C CA . LYS B 1 379 ? 28.758 21.294 -7.916 1.00 43.96 367 LYS B CA 1
ATOM 8047 C C . LYS B 1 379 ? 28.697 19.767 -7.921 1.00 50.63 367 LYS B C 1
ATOM 8048 O O . LYS B 1 379 ? 29.684 19.109 -7.573 1.00 52.36 367 LYS B O 1
ATOM 8054 N N . ARG B 1 380 ? 27.535 19.201 -8.221 1.00 46.15 368 ARG B N 1
ATOM 8055 C CA . ARG B 1 380 ? 27.403 17.744 -8.273 1.00 46.06 368 ARG B CA 1
ATOM 8056 C C . ARG B 1 380 ? 26.607 17.324 -9.488 1.00 50.56 368 ARG B C 1
ATOM 8057 O O . ARG B 1 380 ? 25.707 18.034 -9.931 1.00 50.15 368 ARG B O 1
ATOM 8065 N N . ARG B 1 381 ? 26.930 16.155 -9.998 1.00 47.80 369 ARG B N 1
ATOM 8066 C CA . ARG B 1 381 ? 26.242 15.536 -11.107 1.00 48.80 369 ARG B CA 1
ATOM 8067 C C . ARG B 1 381 ? 24.951 14.935 -10.536 1.00 53.90 369 ARG B C 1
ATOM 8068 O O . ARG B 1 381 ? 24.979 14.297 -9.481 1.00 54.16 369 ARG B O 1
ATOM 8071 N N . ILE B 1 382 ? 23.823 15.196 -11.201 1.00 50.89 370 ILE B N 1
ATOM 8072 C CA . ILE B 1 382 ? 22.528 14.641 -10.827 1.00 51.03 370 ILE B CA 1
ATOM 8073 C C . ILE B 1 382 ? 22.165 13.570 -11.865 1.00 56.20 370 ILE B C 1
ATOM 8074 O O . ILE B 1 382 ? 21.934 13.883 -13.033 1.00 57.60 370 ILE B O 1
ATOM 8079 N N . ASP B 1 383 ? 22.171 12.309 -11.442 1.00 52.74 371 ASP B N 1
ATOM 8080 C CA . ASP B 1 383 ? 21.784 11.194 -12.288 1.00 54.41 371 ASP B CA 1
ATOM 8081 C C . ASP B 1 383 ? 20.659 10.514 -11.544 1.00 60.85 371 ASP B C 1
ATOM 8082 O O . ASP B 1 383 ? 20.905 9.844 -10.542 1.00 59.34 371 ASP B O 1
ATOM 8087 N N . ILE B 1 384 ? 19.411 10.752 -11.985 1.00 61.16 372 ILE B N 1
ATOM 8088 C CA . ILE B 1 384 ? 18.242 10.179 -11.322 1.00 62.18 372 ILE B CA 1
ATOM 8089 C C . ILE B 1 384 ? 17.794 8.892 -12.014 1.00 67.89 372 ILE B C 1
ATOM 8090 O O . ILE B 1 384 ? 16.744 8.348 -11.667 1.00 68.69 372 ILE B O 1
ATOM 8095 N N . GLY B 1 385 ? 18.636 8.370 -12.911 1.00 59.44 373 GLY B N 1
ATOM 8096 C CA . GLY B 1 385 ? 18.384 7.113 -13.603 1.00 59.68 373 GLY B CA 1
ATOM 8097 C C . GLY B 1 385 ? 18.394 5.967 -12.615 1.00 64.60 373 GLY B C 1
ATOM 8098 O O . GLY B 1 385 ? 19.441 5.638 -12.045 1.00 65.84 373 GLY B O 1
ATOM 8099 N N . GLY B 1 386 ? 17.214 5.422 -12.355 1.00 59.99 374 GLY B N 1
ATOM 8100 C CA . GLY B 1 386 ? 17.057 4.321 -11.414 1.00 59.38 374 GLY B CA 1
ATOM 8101 C C . GLY B 1 386 ? 15.873 3.440 -11.725 1.00 62.95 374 GLY B C 1
ATOM 8102 O O . GLY B 1 386 ? 15.351 3.456 -12.844 1.00 64.29 374 GLY B O 1
ATOM 8103 N N . VAL B 1 387 ? 15.445 2.669 -10.721 1.00 57.51 375 VAL B N 1
ATOM 8104 C CA . VAL B 1 387 ? 14.339 1.704 -10.773 1.00 56.50 375 VAL B CA 1
ATOM 8105 C C . VAL B 1 387 ? 12.979 2.343 -11.124 1.00 61.07 375 VAL B C 1
ATOM 8106 O O . VAL B 1 387 ? 12.092 1.660 -11.651 1.00 61.15 375 VAL B O 1
ATOM 8110 N N . ASN B 1 388 ? 12.815 3.638 -10.813 1.00 56.83 376 ASN B N 1
ATOM 8111 C CA . ASN B 1 388 ? 11.569 4.347 -11.066 1.00 56.32 376 ASN B CA 1
ATOM 8112 C C . ASN B 1 388 ? 11.447 4.876 -12.501 1.00 60.48 376 ASN B C 1
ATOM 8113 O O . ASN B 1 388 ? 10.370 5.320 -12.882 1.00 60.39 376 ASN B O 1
ATOM 8118 N N . ASN B 1 389 ? 12.515 4.802 -13.307 1.00 57.99 377 ASN B N 1
ATOM 8119 C CA . ASN B 1 389 ? 12.416 5.307 -14.680 1.00 58.99 377 ASN B CA 1
ATOM 8120 C C . ASN B 1 389 ? 12.987 4.348 -15.750 1.00 63.95 377 ASN B C 1
ATOM 8121 O O . ASN B 1 389 ? 13.362 4.792 -16.829 1.00 61.81 377 ASN B O 1
ATOM 8126 N N . ASN B 1 390 ? 13.047 3.039 -15.431 1.00 64.33 378 ASN B N 1
ATOM 8127 C CA . ASN B 1 390 ? 13.321 1.892 -16.305 1.00 65.47 378 ASN B CA 1
ATOM 8128 C C . ASN B 1 390 ? 14.610 1.809 -17.214 1.00 72.72 378 ASN B C 1
ATOM 8129 O O . ASN B 1 390 ? 14.510 1.096 -18.213 1.00 75.24 378 ASN B O 1
ATOM 8134 N N . PHE B 1 391 ? 15.828 2.276 -16.897 1.00 68.85 379 PHE B N 1
ATOM 8135 C CA . PHE B 1 391 ? 16.455 3.184 -15.944 1.00 67.77 379 PHE B CA 1
ATOM 8136 C C . PHE B 1 391 ? 16.968 4.231 -16.975 1.00 71.31 379 PHE B C 1
ATOM 8137 O O . PHE B 1 391 ? 18.078 4.101 -17.506 1.00 70.18 379 PHE B O 1
ATOM 8145 N N . LYS B 1 392 ? 16.079 5.167 -17.368 1.00 68.71 380 LYS B N 1
ATOM 8146 C CA . LYS B 1 392 ? 16.304 6.133 -18.453 1.00 68.74 380 LYS B CA 1
ATOM 8147 C C . LYS B 1 392 ? 17.011 7.448 -18.039 1.00 72.30 380 LYS B C 1
ATOM 8148 O O . LYS B 1 392 ? 16.531 8.554 -18.338 1.00 71.59 380 LYS B O 1
ATOM 8150 N N . GLY B 1 393 ? 18.193 7.288 -17.438 1.00 68.75 381 GLY B N 1
ATOM 8151 C CA . GLY B 1 393 ? 19.049 8.384 -16.986 1.00 68.67 381 GLY B CA 1
ATOM 8152 C C . GLY B 1 393 ? 19.704 9.197 -18.086 1.00 72.29 381 GLY B C 1
ATOM 8153 O O . GLY B 1 393 ? 19.877 10.409 -17.935 1.00 71.69 381 GLY B O 1
ATOM 8154 N N . ASP B 1 394 ? 20.068 8.538 -19.203 1.00 69.08 382 ASP B N 1
ATOM 8155 C CA . ASP B 1 394 ? 20.694 9.170 -20.375 1.00 69.14 382 ASP B CA 1
ATOM 8156 C C . ASP B 1 394 ? 19.708 10.063 -21.142 1.00 72.82 382 ASP B C 1
ATOM 8157 O O . ASP B 1 394 ? 20.131 10.896 -21.948 1.00 72.82 382 ASP B O 1
ATOM 8162 N N . PHE B 1 395 ? 18.400 9.884 -20.887 1.00 69.02 383 PHE B N 1
ATOM 8163 C CA . PHE B 1 395 ? 17.316 10.589 -21.566 1.00 68.61 383 PHE B CA 1
ATOM 8164 C C . PHE B 1 395 ? 16.709 11.786 -20.787 1.00 68.08 383 PHE B C 1
ATOM 8165 O O . PHE B 1 395 ? 15.633 12.240 -21.181 1.00 67.50 383 PHE B O 1
ATOM 8173 N N . GLN B 1 396 ? 17.405 12.335 -19.748 1.00 62.78 384 GLN B N 1
ATOM 8174 C CA . GLN B 1 396 ? 16.943 13.528 -18.987 1.00 62.37 384 GLN B CA 1
ATOM 8175 C C . GLN B 1 396 ? 16.906 14.758 -19.933 1.00 64.95 384 GLN B C 1
ATOM 8176 O O . GLN B 1 396 ? 17.952 15.279 -20.303 1.00 65.49 384 GLN B O 1
ATOM 8182 N N . GLU B 1 397 ? 15.692 15.142 -20.381 1.00 60.32 385 GLU B N 1
ATOM 8183 C CA . GLU B 1 397 ? 15.353 16.142 -21.416 1.00 60.70 385 GLU B CA 1
ATOM 8184 C C . GLU B 1 397 ? 15.216 17.611 -20.976 1.00 63.58 385 GLU B C 1
ATOM 8185 O O . GLU B 1 397 ? 15.526 18.513 -21.758 1.00 64.20 385 GLU B O 1
ATOM 8191 N N . ALA B 1 398 ? 14.654 17.848 -19.795 1.00 58.51 386 ALA B N 1
ATOM 8192 C CA . ALA B 1 398 ? 14.439 19.182 -19.208 1.00 57.36 386 ALA B CA 1
ATOM 8193 C C . ALA B 1 398 ? 14.377 18.999 -17.704 1.00 59.07 386 ALA B C 1
ATOM 8194 O O . ALA B 1 398 ? 14.238 17.853 -17.241 1.00 60.31 386 ALA B O 1
ATOM 8196 N N . GLU B 1 399 ? 14.545 20.092 -16.937 1.00 50.83 387 GLU B N 1
ATOM 8197 C CA . GLU B 1 399 ? 14.546 20.027 -15.487 1.00 49.75 387 GLU B CA 1
ATOM 8198 C C . GLU B 1 399 ? 14.109 21.354 -14.847 1.00 50.14 387 GLU B C 1
ATOM 8199 O O . GLU B 1 399 ? 14.333 22.393 -15.423 1.00 51.89 387 GLU B O 1
ATOM 8205 N N . GLY B 1 400 ? 13.566 21.307 -13.636 1.00 40.90 388 GLY B N 1
ATOM 8206 C CA . GLY B 1 400 ? 13.231 22.475 -12.830 1.00 37.31 388 GLY B CA 1
ATOM 8207 C C . GLY B 1 400 ? 13.549 22.161 -11.383 1.00 36.43 388 GLY B C 1
ATOM 8208 O O . GLY B 1 400 ? 13.809 20.996 -11.055 1.00 34.11 388 GLY B O 1
ATOM 8209 N N . LEU B 1 401 ? 13.542 23.183 -10.503 1.00 30.71 389 LEU B N 1
ATOM 8210 C CA . LEU B 1 401 ? 13.760 23.014 -9.062 1.00 29.40 389 LEU B CA 1
ATOM 8211 C C . LEU B 1 401 ? 12.607 23.721 -8.307 1.00 34.31 389 LEU B C 1
ATOM 8212 O O . LEU B 1 401 ? 11.899 24.536 -8.887 1.00 30.95 389 LEU B O 1
ATOM 8217 N N . ASP B 1 402 ? 12.434 23.395 -7.022 1.00 32.75 390 ASP B N 1
ATOM 8218 C CA . ASP B 1 402 ? 11.444 23.995 -6.130 1.00 32.92 390 ASP B CA 1
ATOM 8219 C C . ASP B 1 402 ? 11.879 23.664 -4.705 1.00 36.68 390 ASP B C 1
ATOM 8220 O O . ASP B 1 402 ? 12.470 22.623 -4.502 1.00 35.60 390 ASP B O 1
ATOM 8225 N N . MET B 1 403 ? 11.585 24.545 -3.729 1.00 34.90 391 MET B N 1
ATOM 8226 C CA . MET B 1 403 ? 11.852 24.298 -2.310 1.00 33.98 391 MET B CA 1
ATOM 8227 C C . MET B 1 403 ? 10.511 24.086 -1.672 1.00 37.33 391 MET B C 1
ATOM 8228 O O . MET B 1 403 ? 9.672 24.984 -1.672 1.00 37.71 391 MET B O 1
ATOM 8233 N N . TYR B 1 404 ? 10.261 22.874 -1.216 1.00 33.49 392 TYR B N 1
ATOM 8234 C CA . TYR B 1 404 ? 9.018 22.601 -0.543 1.00 32.46 392 TYR B CA 1
ATOM 8235 C C . TYR B 1 404 ? 9.189 22.928 0.951 1.00 33.86 392 TYR B C 1
ATOM 8236 O O . TYR B 1 404 ? 10.147 22.465 1.578 1.00 32.14 392 TYR B O 1
ATOM 8245 N N . TYR B 1 405 ? 8.247 23.680 1.524 1.00 31.46 393 TYR B N 1
ATOM 8246 C CA . TYR B 1 405 ? 8.245 23.999 2.961 1.00 32.58 393 TYR B CA 1
ATOM 8247 C C . TYR B 1 405 ? 6.954 23.473 3.539 1.00 37.93 393 TYR B C 1
ATOM 8248 O O . TYR B 1 405 ? 5.887 23.921 3.146 1.00 37.14 393 TYR B O 1
ATOM 8257 N N . ASP B 1 406 ? 7.040 22.485 4.414 1.00 37.91 394 ASP B N 1
ATOM 8258 C CA . ASP B 1 406 ? 5.871 21.830 4.993 1.00 39.53 394 ASP B CA 1
ATOM 8259 C C . ASP B 1 406 ? 5.171 22.731 5.989 1.00 47.17 394 ASP B C 1
ATOM 8260 O O . ASP B 1 406 ? 5.794 23.224 6.929 1.00 47.18 394 ASP B O 1
ATOM 8265 N N . LEU B 1 407 ? 3.875 22.963 5.758 1.00 47.18 395 LEU B N 1
ATOM 8266 C CA . LEU B 1 407 ? 3.033 23.842 6.569 1.00 49.35 395 LEU B CA 1
ATOM 8267 C C . LEU B 1 407 ? 2.913 23.371 8.013 1.00 55.36 395 LEU B C 1
ATOM 8268 O O . LEU B 1 407 ? 3.109 24.169 8.922 1.00 56.17 395 LEU B O 1
ATOM 8273 N N . GLU B 1 408 ? 2.639 22.073 8.216 1.00 53.43 396 GLU B N 1
ATOM 8274 C CA . GLU B 1 408 ? 2.473 21.473 9.538 1.00 54.76 396 GLU B CA 1
ATOM 8275 C C . GLU B 1 408 ? 3.730 21.422 10.399 1.00 57.32 396 GLU B C 1
ATOM 8276 O O . GLU B 1 408 ? 3.649 21.730 11.585 1.00 59.03 396 GLU B O 1
ATOM 8282 N N . THR B 1 409 ? 4.878 21.016 9.824 1.00 50.71 397 THR B N 1
ATOM 8283 C CA . THR B 1 409 ? 6.118 20.793 10.587 1.00 49.01 397 THR B CA 1
ATOM 8284 C C . THR B 1 409 ? 7.262 21.813 10.384 1.00 51.21 397 THR B C 1
ATOM 8285 O O . THR B 1 409 ? 8.227 21.819 11.160 1.00 50.00 397 THR B O 1
ATOM 8289 N N . GLY B 1 410 ? 7.185 22.621 9.328 1.00 46.99 398 GLY B N 1
ATOM 8290 C CA . GLY B 1 410 ? 8.268 23.545 9.002 1.00 46.21 398 GLY B CA 1
ATOM 8291 C C . GLY B 1 410 ? 9.447 22.849 8.326 1.00 49.14 398 GLY B C 1
ATOM 8292 O O . GLY B 1 410 ? 10.423 23.504 7.952 1.00 49.95 398 GLY B O 1
ATOM 8293 N N . ARG B 1 411 ? 9.356 21.513 8.134 1.00 42.13 399 ARG B N 1
ATOM 8294 C CA . ARG B 1 411 ? 10.375 20.706 7.470 1.00 39.70 399 ARG B CA 1
ATOM 8295 C C . ARG B 1 411 ? 10.411 21.017 5.978 1.00 41.80 399 ARG B C 1
ATOM 8296 O O . ARG B 1 411 ? 9.417 21.453 5.414 1.00 40.84 399 ARG B O 1
ATOM 8304 N N . LYS B 1 412 ? 11.560 20.796 5.344 1.00 37.24 400 LYS B N 1
ATOM 8305 C CA . LYS B 1 412 ? 11.768 21.175 3.959 1.00 35.39 400 LYS B CA 1
ATOM 8306 C C . LYS B 1 412 ? 12.363 20.096 3.090 1.00 37.87 400 LYS B C 1
ATOM 8307 O O . LYS B 1 412 ? 12.926 19.131 3.583 1.00 36.92 400 LYS B O 1
ATOM 8313 N N . ALA B 1 413 ? 12.260 20.303 1.777 1.00 34.31 401 ALA B N 1
ATOM 8314 C CA . ALA B 1 413 ? 12.816 19.438 0.761 1.00 32.68 401 ALA B CA 1
ATOM 8315 C C . ALA B 1 413 ? 13.138 20.228 -0.484 1.00 33.39 401 ALA B C 1
ATOM 8316 O O . ALA B 1 413 ? 12.377 21.110 -0.876 1.00 32.62 401 ALA B O 1
ATOM 8318 N N . LEU B 1 414 ? 14.242 19.866 -1.129 1.00 30.95 402 LEU B N 1
ATOM 8319 C CA . LEU B 1 414 ? 14.646 20.386 -2.424 1.00 31.43 402 LEU B CA 1
ATOM 8320 C C . LEU B 1 414 ? 14.040 19.430 -3.454 1.00 35.55 402 LEU B C 1
ATOM 8321 O O . LEU B 1 414 ? 14.404 18.250 -3.489 1.00 34.36 402 LEU B O 1
ATOM 8326 N N . LEU B 1 415 ? 13.085 19.939 -4.258 1.00 31.58 403 LEU B N 1
ATOM 8327 C CA . LEU B 1 415 ? 12.427 19.155 -5.298 1.00 30.72 403 LEU B CA 1
ATOM 8328 C C . LEU B 1 415 ? 13.153 19.346 -6.638 1.00 32.94 403 LEU B C 1
ATOM 8329 O O . LEU B 1 415 ? 13.542 20.458 -7.000 1.00 30.15 403 LEU B O 1
ATOM 8334 N N . ILE B 1 416 ? 13.367 18.250 -7.332 1.00 30.93 404 ILE B N 1
ATOM 8335 C CA . ILE B 1 416 ? 14.087 18.208 -8.595 1.00 32.06 404 ILE B CA 1
ATOM 8336 C C . ILE B 1 416 ? 13.144 17.633 -9.630 1.00 36.25 404 ILE B C 1
ATOM 8337 O O . ILE B 1 416 ? 12.696 16.493 -9.522 1.00 35.27 404 ILE B O 1
ATOM 8342 N N . GLY B 1 417 ? 12.847 18.445 -10.612 1.00 34.30 405 GLY B N 1
ATOM 8343 C CA . GLY B 1 417 ? 11.926 18.080 -11.675 1.00 35.18 405 GLY B CA 1
ATOM 8344 C C . GLY B 1 417 ? 12.691 17.578 -12.853 1.00 44.26 405 GLY B C 1
ATOM 8345 O O . GLY B 1 417 ? 13.810 18.027 -13.121 1.00 44.59 405 GLY B O 1
ATOM 8346 N N . VAL B 1 418 ? 12.123 16.586 -13.503 1.00 43.91 406 VAL B N 1
ATOM 8347 C CA . VAL B 1 418 ? 12.746 15.993 -14.653 1.00 45.37 406 VAL B CA 1
ATOM 8348 C C . VAL B 1 418 ? 11.680 15.618 -15.677 1.00 49.23 406 VAL B C 1
ATOM 8349 O O . VAL B 1 418 ? 10.540 15.288 -15.329 1.00 46.96 406 VAL B O 1
ATOM 8353 N N . THR B 1 419 ? 12.091 15.655 -16.937 1.00 46.49 407 THR B N 1
ATOM 8354 C CA . THR B 1 419 ? 11.337 15.226 -18.088 1.00 46.59 407 THR B CA 1
ATOM 8355 C C . THR B 1 419 ? 12.251 14.193 -18.721 1.00 50.54 407 THR B C 1
ATOM 8356 O O . THR B 1 419 ? 13.394 14.508 -19.046 1.00 50.52 407 THR B O 1
ATOM 8360 N N . ILE B 1 420 ? 11.795 12.960 -18.832 1.00 47.76 408 ILE B N 1
ATOM 8361 C CA . ILE B 1 420 ? 12.587 11.951 -19.515 1.00 48.48 408 ILE B CA 1
ATOM 8362 C C . ILE B 1 420 ? 11.943 11.727 -20.893 1.00 54.16 408 ILE B C 1
ATOM 8363 O O . ILE B 1 420 ? 10.748 11.409 -20.981 1.00 52.78 408 ILE B O 1
ATOM 8368 N N . GLY B 1 421 ? 12.729 11.977 -21.945 1.00 53.29 409 GLY B N 1
ATOM 8369 C CA . GLY B 1 421 ? 12.294 11.825 -23.330 1.00 54.81 409 GLY B CA 1
ATOM 8370 C C . GLY B 1 421 ? 12.524 10.427 -23.874 1.00 60.72 409 GLY B C 1
ATOM 8371 O O . GLY B 1 421 ? 12.705 9.492 -23.086 1.00 59.88 409 GLY B O 1
ATOM 8372 N N . PRO B 1 422 ? 12.531 10.228 -25.220 1.00 59.60 410 PRO B N 1
ATOM 8373 C CA . PRO B 1 422 ? 12.388 11.223 -26.302 1.00 60.66 410 PRO B CA 1
ATOM 8374 C C . PRO B 1 422 ? 10.985 11.434 -26.903 1.00 68.39 410 PRO B C 1
ATOM 8375 O O . PRO B 1 422 ? 10.178 10.497 -26.968 1.00 69.18 410 PRO B O 1
ATOM 8379 N N . GLY B 1 423 ? 10.755 12.655 -27.399 1.00 66.50 411 GLY B N 1
ATOM 8380 C CA . GLY B 1 423 ? 9.555 13.112 -28.105 1.00 67.11 411 GLY B CA 1
ATOM 8381 C C . GLY B 1 423 ? 8.203 12.661 -27.589 1.00 72.03 411 GLY B C 1
ATOM 8382 O O . GLY B 1 423 ? 7.712 13.175 -26.586 1.00 71.13 411 GLY B O 1
ATOM 8383 N N . ASN B 1 424 ? 7.582 11.704 -28.293 1.00 69.99 412 ASN B N 1
ATOM 8384 C CA . ASN B 1 424 ? 6.267 11.156 -27.950 1.00 69.17 412 ASN B CA 1
ATOM 8385 C C . ASN B 1 424 ? 6.270 10.383 -26.636 1.00 71.14 412 ASN B C 1
ATOM 8386 O O . ASN B 1 424 ? 5.260 10.397 -25.936 1.00 70.03 412 ASN B O 1
ATOM 8391 N N . ASN B 1 425 ? 7.404 9.736 -26.283 1.00 67.12 413 ASN B N 1
ATOM 8392 C CA . ASN B 1 425 ? 7.526 8.945 -25.041 1.00 65.99 413 ASN B CA 1
ATOM 8393 C C . ASN B 1 425 ? 7.944 9.803 -23.811 1.00 65.69 413 ASN B C 1
ATOM 8394 O O . ASN B 1 425 ? 8.440 9.279 -22.812 1.00 64.60 413 ASN B O 1
ATOM 8399 N N . ARG B 1 426 ? 7.691 11.114 -23.897 1.00 60.69 414 ARG B N 1
ATOM 8400 C CA . ARG B 1 426 ? 7.988 12.152 -22.907 1.00 60.00 414 ARG B CA 1
ATOM 8401 C C . ARG B 1 426 ? 7.130 12.040 -21.627 1.00 60.97 414 ARG B C 1
ATOM 8402 O O . ARG B 1 426 ? 5.898 12.146 -21.692 1.00 62.51 414 ARG B O 1
ATOM 8410 N N . HIS B 1 427 ? 7.799 11.907 -20.467 1.00 51.53 415 HIS B N 1
ATOM 8411 C CA . HIS B 1 427 ? 7.170 11.739 -19.168 1.00 47.58 415 HIS B CA 1
ATOM 8412 C C . HIS B 1 427 ? 7.872 12.570 -18.087 1.00 43.68 415 HIS B C 1
ATOM 8413 O O . HIS B 1 427 ? 9.091 12.724 -18.127 1.00 43.59 415 HIS B O 1
ATOM 8420 N N . HIS B 1 428 ? 7.099 13.133 -17.145 1.00 34.24 416 HIS B N 1
ATOM 8421 C CA . HIS B 1 428 ? 7.625 14.032 -16.112 1.00 31.46 416 HIS B CA 1
ATOM 8422 C C . HIS B 1 428 ? 7.513 13.425 -14.740 1.00 33.19 416 HIS B C 1
ATOM 8423 O O . HIS B 1 428 ? 6.520 12.764 -14.448 1.00 30.68 416 HIS B O 1
ATOM 8430 N N . SER B 1 429 ? 8.500 13.716 -13.887 1.00 29.15 417 SER B N 1
ATOM 8431 C CA . SER B 1 429 ? 8.613 13.227 -12.520 1.00 29.06 417 SER B CA 1
ATOM 8432 C C . SER B 1 429 ? 9.237 14.266 -11.594 1.00 33.30 417 SER B C 1
ATOM 8433 O O . SER B 1 429 ? 9.993 15.136 -12.035 1.00 33.67 417 SER B O 1
ATOM 8436 N N . ILE B 1 430 ? 8.948 14.126 -10.297 1.00 29.66 418 ILE B N 1
ATOM 8437 C CA . ILE B 1 430 ? 9.524 14.941 -9.231 1.00 28.73 418 ILE B CA 1
ATOM 8438 C C . ILE B 1 430 ? 10.312 13.963 -8.367 1.00 32.60 418 ILE B C 1
ATOM 8439 O O . ILE B 1 430 ? 9.779 12.933 -7.962 1.00 31.32 418 ILE B O 1
ATOM 8444 N N . TYR B 1 431 ? 11.568 14.331 -8.077 1.00 31.00 419 TYR B N 1
ATOM 8445 C CA . TYR B 1 431 ? 12.509 13.674 -7.175 1.00 30.87 419 TYR B CA 1
ATOM 8446 C C . TYR B 1 431 ? 12.775 14.649 -6.045 1.00 34.41 419 TYR B C 1
ATOM 8447 O O . TYR B 1 431 ? 12.550 15.844 -6.202 1.00 32.07 419 TYR B O 1
ATOM 8456 N N . SER B 1 432 ? 13.204 14.155 -4.890 1.00 32.17 420 SER B N 1
ATOM 8457 C CA . SER B 1 432 ? 13.412 15.041 -3.757 1.00 31.19 420 SER B CA 1
ATOM 8458 C C . SER B 1 432 ? 14.572 14.660 -2.862 1.00 34.44 420 SER B C 1
ATOM 8459 O O . SER B 1 432 ? 14.825 13.479 -2.630 1.00 31.77 420 SER B O 1
ATOM 8462 N N . ILE B 1 433 ? 15.223 15.702 -2.309 1.00 31.67 421 ILE B N 1
ATOM 8463 C CA . ILE B 1 433 ? 16.251 15.638 -1.282 1.00 32.47 421 ILE B CA 1
ATOM 8464 C C . ILE B 1 433 ? 15.542 16.340 -0.114 1.00 36.37 421 ILE B C 1
ATOM 8465 O O . ILE B 1 433 ? 15.348 17.565 -0.154 1.00 35.36 421 ILE B O 1
ATOM 8470 N N . GLY B 1 434 ? 15.077 15.565 0.858 1.00 32.43 422 GLY B N 1
ATOM 8471 C CA . GLY B 1 434 ? 14.336 16.151 1.970 1.00 31.87 422 GLY B CA 1
ATOM 8472 C C . GLY B 1 434 ? 14.863 15.855 3.349 1.00 35.67 422 GLY B C 1
ATOM 8473 O O . GLY B 1 434 ? 15.713 14.978 3.526 1.00 34.44 422 GLY B O 1
ATOM 8474 N N . GLN B 1 435 ? 14.309 16.571 4.343 1.00 33.17 423 GLN B N 1
ATOM 8475 C CA . GLN B 1 435 ? 14.596 16.311 5.764 1.00 33.29 423 GLN B CA 1
ATOM 8476 C C . GLN B 1 435 ? 13.740 15.089 6.144 1.00 38.35 423 GLN B C 1
ATOM 8477 O O . GLN B 1 435 ? 12.859 14.719 5.377 1.00 37.72 423 GLN B O 1
ATOM 8483 N N . ARG B 1 436 ? 14.004 14.457 7.291 1.00 37.37 424 ARG B N 1
ATOM 8484 C CA . ARG B 1 436 ? 13.295 13.252 7.740 1.00 37.49 424 ARG B CA 1
ATOM 8485 C C . ARG B 1 436 ? 11.765 13.343 7.679 1.00 42.23 424 ARG B C 1
ATOM 8486 O O . ARG B 1 436 ? 11.167 14.321 8.160 1.00 41.25 424 ARG B O 1
ATOM 8494 N N . GLY B 1 437 ? 11.174 12.314 7.059 1.00 39.00 425 GLY B N 1
ATOM 8495 C CA . GLY B 1 437 ? 9.736 12.146 6.854 1.00 38.41 425 GLY B CA 1
ATOM 8496 C C . GLY B 1 437 ? 9.104 12.970 5.743 1.00 40.30 425 GLY B C 1
ATOM 8497 O O . GLY B 1 437 ? 7.932 12.755 5.444 1.00 40.54 425 GLY B O 1
ATOM 8498 N N . VAL B 1 438 ? 9.825 13.948 5.141 1.00 34.88 426 VAL B N 1
ATOM 8499 C CA . VAL B 1 438 ? 9.231 14.834 4.118 1.00 34.17 426 VAL B CA 1
ATOM 8500 C C . VAL B 1 438 ? 8.864 14.074 2.832 1.00 38.06 426 VAL B C 1
ATOM 8501 O O . VAL B 1 438 ? 7.755 14.233 2.316 1.00 37.54 426 VAL B O 1
ATOM 8505 N N . ASN B 1 439 ? 9.794 13.263 2.316 1.00 34.64 427 ASN B N 1
ATOM 8506 C CA . ASN B 1 439 ? 9.608 12.499 1.090 1.00 33.97 427 ASN B CA 1
ATOM 8507 C C . ASN B 1 439 ? 8.485 11.493 1.231 1.00 36.39 427 ASN B C 1
ATOM 8508 O O . ASN B 1 439 ? 7.684 11.370 0.314 1.00 34.05 427 ASN B O 1
ATOM 8513 N N . GLN B 1 440 ? 8.404 10.805 2.394 1.00 34.19 428 GLN B N 1
ATOM 8514 C CA . GLN B 1 440 ? 7.333 9.839 2.697 1.00 34.24 428 GLN B CA 1
ATOM 8515 C C . GLN B 1 440 ? 5.993 10.539 2.699 1.00 36.68 428 GLN B C 1
ATOM 8516 O O . GLN B 1 440 ? 5.037 10.015 2.143 1.00 36.87 428 GLN B O 1
ATOM 8522 N N . PHE B 1 441 ? 5.935 11.736 3.293 1.00 34.03 429 PHE B N 1
ATOM 8523 C CA . PHE B 1 441 ? 4.739 12.575 3.315 1.00 33.36 429 PHE B CA 1
ATOM 8524 C C . PHE B 1 441 ? 4.320 12.957 1.900 1.00 37.73 429 PHE B C 1
ATOM 8525 O O . PHE B 1 441 ? 3.173 12.702 1.528 1.00 37.58 429 PHE B O 1
ATOM 8533 N N . LEU B 1 442 ? 5.236 13.555 1.104 1.00 33.71 430 LEU B N 1
ATOM 8534 C CA . LEU B 1 442 ? 4.915 13.979 -0.262 1.00 33.33 430 LEU B CA 1
ATOM 8535 C C . LEU B 1 442 ? 4.462 12.830 -1.167 1.00 37.26 430 LEU B C 1
ATOM 8536 O O . LEU B 1 442 ? 3.495 13.002 -1.904 1.00 36.46 430 LEU B O 1
ATOM 8541 N N . LYS B 1 443 ? 5.130 11.661 -1.072 1.00 33.66 431 LYS B N 1
ATOM 8542 C CA . LYS B 1 443 ? 4.813 10.475 -1.872 1.00 34.15 431 LYS B CA 1
ATOM 8543 C C . LYS B 1 443 ? 3.401 9.962 -1.575 1.00 40.08 431 LYS B C 1
ATOM 8544 O O . LYS B 1 443 ? 2.814 9.321 -2.427 1.00 37.92 431 LYS B O 1
ATOM 8550 N N . ASN B 1 444 ? 2.898 10.168 -0.345 1.00 39.23 432 ASN B N 1
ATOM 8551 C CA . ASN B 1 444 ? 1.650 9.551 0.095 1.00 39.55 432 ASN B CA 1
ATOM 8552 C C . ASN B 1 444 ? 0.459 10.490 0.346 1.00 44.18 432 ASN B C 1
ATOM 8553 O O . ASN B 1 444 ? -0.534 10.007 0.876 1.00 44.18 432 ASN B O 1
ATOM 8558 N N . ILE B 1 445 ? 0.510 11.781 -0.074 1.00 40.56 433 ILE B N 1
ATOM 8559 C CA . ILE B 1 445 ? -0.622 12.716 0.090 1.00 40.92 433 ILE B CA 1
ATOM 8560 C C . ILE B 1 445 ? -1.861 12.147 -0.620 1.00 46.83 433 ILE B C 1
ATOM 8561 O O . ILE B 1 445 ? -2.948 12.087 -0.036 1.00 46.52 433 ILE B O 1
ATOM 8566 N N . ALA B 1 446 ? -1.666 11.715 -1.875 1.00 43.01 434 ALA B N 1
ATOM 8567 C CA . ALA B 1 446 ? -2.701 11.109 -2.692 1.00 42.39 434 ALA B CA 1
ATOM 8568 C C . ALA B 1 446 ? -2.114 9.829 -3.274 1.00 43.70 434 ALA B C 1
ATOM 8569 O O . ALA B 1 446 ? -1.039 9.879 -3.880 1.00 41.14 434 ALA B O 1
ATOM 8571 N N . PRO B 1 447 ? -2.750 8.654 -3.066 1.00 39.89 435 PRO B N 1
ATOM 8572 C CA . PRO B 1 447 ? -2.237 7.438 -3.718 1.00 39.17 435 PRO B CA 1
ATOM 8573 C C . PRO B 1 447 ? -2.299 7.559 -5.248 1.00 38.65 435 PRO B C 1
ATOM 8574 O O . PRO B 1 447 ? -3.070 8.351 -5.785 1.00 38.13 435 PRO B O 1
ATOM 8578 N N . GLN B 1 448 ? -1.450 6.823 -5.943 1.00 35.10 436 GLN B N 1
ATOM 8579 C CA . GLN B 1 448 ? -1.431 6.858 -7.401 1.00 34.67 436 GLN B CA 1
ATOM 8580 C C . GLN B 1 448 ? -2.829 6.516 -7.934 1.00 36.71 436 GLN B C 1
ATOM 8581 O O . GLN B 1 448 ? -3.621 5.852 -7.247 1.00 33.67 436 GLN B O 1
ATOM 8587 N N . VAL B 1 449 ? -3.158 7.048 -9.117 1.00 34.69 437 VAL B N 1
ATOM 8588 C CA . VAL B 1 449 ? -4.470 6.834 -9.748 1.00 33.57 437 VAL B CA 1
ATOM 8589 C C . VAL B 1 449 ? -4.734 5.350 -9.899 1.00 36.74 437 VAL B C 1
ATOM 8590 O O . VAL B 1 449 ? -3.836 4.580 -10.263 1.00 34.18 437 VAL B O 1
ATOM 8594 N N . SER B 1 450 ? -5.944 4.962 -9.497 1.00 34.29 438 SER B N 1
ATOM 8595 C CA . SER B 1 450 ? -6.457 3.603 -9.529 1.00 33.56 438 SER B CA 1
ATOM 8596 C C . SER B 1 450 ? -7.781 3.583 -10.296 1.00 34.16 438 SER B C 1
ATOM 8597 O O . SER B 1 450 ? -8.463 4.610 -10.394 1.00 33.90 438 SER B O 1
ATOM 8600 N N . MET B 1 451 ? -8.129 2.420 -10.863 1.00 30.54 439 MET B N 1
ATOM 8601 C CA . MET B 1 451 ? -9.395 2.243 -11.585 1.00 29.92 439 MET B CA 1
ATOM 8602 C C . MET B 1 451 ? -10.556 2.075 -10.595 1.00 34.36 439 MET B C 1
ATOM 8603 O O . MET B 1 451 ? -11.717 2.237 -10.965 1.00 34.81 439 MET B O 1
ATOM 8608 N N . THR B 1 452 ? -10.231 1.740 -9.339 1.00 30.41 440 THR B N 1
ATOM 8609 C CA . THR B 1 452 ? -11.203 1.528 -8.269 1.00 30.94 440 THR B CA 1
ATOM 8610 C C . THR B 1 452 ? -10.928 2.459 -7.089 1.00 35.01 440 THR B C 1
ATOM 8611 O O . THR B 1 452 ? -9.946 3.194 -7.090 1.00 36.17 440 THR B O 1
ATOM 8615 N N . ASP B 1 453 ? -11.767 2.404 -6.061 1.00 32.32 441 ASP B N 1
ATOM 8616 C CA . ASP B 1 453 ? -11.454 3.107 -4.807 1.00 33.59 441 ASP B CA 1
ATOM 8617 C C . ASP B 1 453 ? -10.356 2.236 -4.136 1.00 38.04 441 ASP B C 1
ATOM 8618 O O . ASP B 1 453 ? -10.010 1.177 -4.692 1.00 38.60 441 ASP B O 1
ATOM 8623 N N . SER B 1 454 ? -9.785 2.655 -2.994 1.00 34.29 442 SER B N 1
ATOM 8624 C CA . SER B 1 454 ? -8.707 1.866 -2.381 1.00 32.69 442 SER B CA 1
ATOM 8625 C C . SER B 1 454 ? -9.080 0.385 -2.037 1.00 35.82 442 SER B C 1
ATOM 8626 O O . SER B 1 454 ? -8.191 -0.473 -1.972 1.00 33.82 442 SER B O 1
ATOM 8629 N N . GLY B 1 455 ? -10.364 0.112 -1.805 1.00 32.53 443 GLY B N 1
ATOM 8630 C CA . GLY B 1 455 ? -10.843 -1.230 -1.473 1.00 31.73 443 GLY B CA 1
ATOM 8631 C C . GLY B 1 455 ? -11.297 -2.101 -2.640 1.00 35.35 443 GLY B C 1
ATOM 8632 O O . GLY B 1 455 ? -11.833 -3.176 -2.419 1.00 34.90 443 GLY B O 1
ATOM 8633 N N . GLY B 1 456 ? -11.075 -1.661 -3.872 1.00 34.41 444 GLY B N 1
ATOM 8634 C CA . GLY B 1 456 ? -11.427 -2.420 -5.075 1.00 35.23 444 GLY B CA 1
ATOM 8635 C C . GLY B 1 456 ? -12.874 -2.345 -5.521 1.00 42.55 444 GLY B C 1
ATOM 8636 O O . GLY B 1 456 ? -13.324 -3.165 -6.325 1.00 43.97 444 GLY B O 1
ATOM 8637 N N . ARG B 1 457 ? -13.609 -1.360 -5.018 1.00 40.27 445 ARG B N 1
ATOM 8638 C CA . ARG B 1 457 ? -14.994 -1.145 -5.394 1.00 39.45 445 ARG B CA 1
ATOM 8639 C C . ARG B 1 457 ? -15.028 -0.091 -6.495 1.00 43.16 445 ARG B C 1
ATOM 8640 O O . ARG B 1 457 ? -14.082 0.688 -6.660 1.00 41.44 445 ARG B O 1
ATOM 8648 N N . VAL B 1 458 ? -16.127 -0.076 -7.253 1.00 41.23 446 VAL B N 1
ATOM 8649 C CA . VAL B 1 458 ? -16.421 0.877 -8.314 1.00 42.59 446 VAL B CA 1
ATOM 8650 C C . VAL B 1 458 ? -16.267 2.319 -7.732 1.00 44.86 446 VAL B C 1
ATOM 8651 O O . VAL B 1 458 ? -16.623 2.536 -6.579 1.00 43.15 446 VAL B O 1
ATOM 8655 N N . LYS B 1 459 ? -15.649 3.255 -8.494 1.00 41.27 447 LYS B N 1
ATOM 8656 C CA . LYS B 1 459 ? -15.468 4.642 -8.043 1.00 41.59 447 LYS B CA 1
ATOM 8657 C C . LYS B 1 459 ? -16.805 5.386 -8.089 1.00 46.17 447 LYS B C 1
ATOM 8658 O O . LYS B 1 459 ? -17.642 5.036 -8.911 1.00 44.53 447 LYS B O 1
ATOM 8664 N N . PRO B 1 460 ? -17.023 6.435 -7.262 1.00 46.95 448 PRO B N 1
ATOM 8665 C CA . PRO B 1 460 ? -18.287 7.202 -7.375 1.00 49.00 448 PRO B CA 1
ATOM 8666 C C . PRO B 1 460 ? -18.323 8.082 -8.635 1.00 55.56 448 PRO B C 1
ATOM 8667 O O . PRO B 1 460 ? -17.265 8.539 -9.083 1.00 52.56 448 PRO B O 1
ATOM 8671 N N . LEU B 1 461 ? -19.527 8.345 -9.184 1.00 54.73 449 LEU B N 1
ATOM 8672 C CA . LEU B 1 461 ? -19.664 9.233 -10.354 1.00 57.11 449 LEU B CA 1
ATOM 8673 C C . LEU B 1 461 ? -19.529 10.697 -9.906 1.00 67.60 449 LEU B C 1
ATOM 8674 O O . LEU B 1 461 ? -20.034 11.037 -8.827 1.00 67.90 449 LEU B O 1
ATOM 8679 N N . PRO B 1 462 ? -18.940 11.601 -10.724 1.00 68.23 450 PRO B N 1
ATOM 8680 C CA . PRO B 1 462 ? -18.872 13.016 -10.303 1.00 68.79 450 PRO B CA 1
ATOM 8681 C C . PRO B 1 462 ? -20.192 13.799 -10.441 1.00 73.21 450 PRO B C 1
ATOM 8682 O O . PRO B 1 462 ? -20.301 14.874 -9.863 1.00 74.27 450 PRO B O 1
ATOM 8686 N N . ILE B 1 463 ? -21.178 13.286 -11.212 1.00 68.94 451 ILE B N 1
ATOM 8687 C CA . ILE B 1 463 ? -22.470 13.954 -11.459 1.00 68.59 451 ILE B CA 1
ATOM 8688 C C . ILE B 1 463 ? -23.646 12.960 -11.359 1.00 71.27 451 ILE B C 1
ATOM 8689 O O . ILE B 1 463 ? -23.521 11.820 -11.801 1.00 71.47 451 ILE B O 1
ATOM 8694 N N . GLN B 1 464 ? -24.791 13.411 -10.820 1.00 66.82 452 GLN B N 1
ATOM 8695 C CA . GLN B 1 464 ? -26.024 12.619 -10.709 1.00 66.35 452 GLN B CA 1
ATOM 8696 C C . GLN B 1 464 ? -26.930 12.971 -11.890 1.00 68.69 452 GLN B C 1
ATOM 8697 O O . GLN B 1 464 ? -27.107 14.155 -12.176 1.00 68.21 452 GLN B O 1
ATOM 8703 N N . ASN B 1 465 ? -27.510 11.947 -12.562 1.00 63.83 453 ASN B N 1
ATOM 8704 C CA . ASN B 1 465 ? -28.323 12.044 -13.790 1.00 62.79 453 ASN B CA 1
ATOM 8705 C C . ASN B 1 465 ? -27.591 12.991 -14.791 1.00 64.28 453 ASN B C 1
ATOM 8706 O O . ASN B 1 465 ? -28.088 14.089 -15.102 1.00 64.16 453 ASN B O 1
ATOM 8711 N N . PRO B 1 466 ? -26.343 12.629 -15.200 1.00 57.06 454 PRO B N 1
ATOM 8712 C CA . PRO B 1 466 ? -25.552 13.552 -16.039 1.00 54.96 454 PRO B CA 1
ATOM 8713 C C . PRO B 1 466 ? -26.129 13.829 -17.414 1.00 52.09 454 PRO B C 1
ATOM 8714 O O . PRO B 1 466 ? -26.753 12.935 -17.991 1.00 52.21 454 PRO B O 1
ATOM 8718 N N . ALA B 1 467 ? -25.969 15.090 -17.912 1.00 41.42 455 ALA B N 1
ATOM 8719 C CA . ALA B 1 467 ? -26.403 15.490 -19.249 1.00 37.11 455 ALA B CA 1
ATOM 8720 C C . ALA B 1 467 ? -25.459 14.792 -20.242 1.00 38.37 455 ALA B C 1
ATOM 8721 O O . ALA B 1 467 ? -25.921 14.258 -21.235 1.00 38.26 455 ALA B O 1
ATOM 8723 N N . TYR B 1 468 ? -24.149 14.739 -19.933 1.00 33.12 456 TYR B N 1
ATOM 8724 C CA . TYR B 1 468 ? -23.162 14.094 -20.788 1.00 32.37 456 TYR B CA 1
ATOM 8725 C C . TYR B 1 468 ? -22.305 13.100 -20.041 1.00 37.04 456 TYR B C 1
ATOM 8726 O O . TYR B 1 468 ? -21.658 13.452 -19.047 1.00 35.01 456 TYR B O 1
ATOM 8735 N N . LEU B 1 469 ? -22.230 11.863 -20.575 1.00 34.36 457 LEU B N 1
ATOM 8736 C CA . LEU B 1 469 ? -21.342 10.832 -20.021 1.00 33.38 457 LEU B CA 1
ATOM 8737 C C . LEU B 1 469 ? -19.895 11.225 -20.296 1.00 32.75 457 LEU B C 1
ATOM 8738 O O . LEU B 1 469 ? -19.006 10.786 -19.593 1.00 31.04 457 LEU B O 1
ATOM 8743 N N . SER B 1 470 ? -19.668 12.069 -21.325 1.00 30.08 458 SER B N 1
ATOM 8744 C CA . SER B 1 470 ? -18.342 12.567 -21.679 1.00 29.37 458 SER B CA 1
ATOM 8745 C C . SER B 1 470 ? -17.778 13.516 -20.599 1.00 32.66 458 SER B C 1
ATOM 8746 O O . SER B 1 470 ? -16.592 13.840 -20.639 1.00 32.36 458 SER B O 1
ATOM 8749 N N . ASP B 1 471 ? -18.620 13.909 -19.602 1.00 29.20 459 ASP B N 1
ATOM 8750 C CA . ASP B 1 471 ? -18.192 14.744 -18.462 1.00 30.05 459 ASP B CA 1
ATOM 8751 C C . ASP B 1 471 ? -17.434 13.908 -17.443 1.00 34.42 459 ASP B C 1
ATOM 8752 O O . ASP B 1 471 ? -16.806 14.466 -16.554 1.00 36.02 459 ASP B O 1
ATOM 8757 N N . ILE B 1 472 ? -17.474 12.559 -17.585 1.00 31.93 460 ILE B N 1
ATOM 8758 C CA . ILE B 1 472 ? -16.749 11.627 -16.721 1.00 30.95 460 ILE B CA 1
ATOM 8759 C C . ILE B 1 472 ? -15.396 11.420 -17.400 1.00 35.12 460 ILE B C 1
ATOM 8760 O O . ILE B 1 472 ? -15.252 10.595 -18.314 1.00 33.33 460 ILE B O 1
ATOM 8765 N N . THR B 1 473 ? -14.433 12.256 -16.999 1.00 32.48 461 THR B N 1
ATOM 8766 C CA . THR B 1 473 ? -13.114 12.379 -17.616 1.00 33.48 461 THR B CA 1
ATOM 8767 C C . THR B 1 473 ? -11.963 11.783 -16.827 1.00 40.58 461 THR B C 1
ATOM 8768 O O . THR B 1 473 ? -10.821 11.854 -17.277 1.00 41.76 461 THR B O 1
ATOM 8772 N N . GLU B 1 474 ? -12.228 11.215 -15.656 1.00 36.36 462 GLU B N 1
ATOM 8773 C CA . GLU B 1 474 ? -11.154 10.583 -14.907 1.00 35.04 462 GLU B CA 1
ATOM 8774 C C . GLU B 1 474 ? -11.262 9.094 -15.172 1.00 35.96 462 GLU B C 1
ATOM 8775 O O . GLU B 1 474 ? -12.376 8.558 -15.167 1.00 34.10 462 GLU B O 1
ATOM 8781 N N . VAL B 1 475 ? -10.111 8.431 -15.412 1.00 30.21 463 VAL B N 1
ATOM 8782 C CA . VAL B 1 475 ? -10.094 6.989 -15.668 1.00 29.81 463 VAL B CA 1
ATOM 8783 C C . VAL B 1 475 ? -10.670 6.263 -14.455 1.00 35.37 463 VAL B C 1
ATOM 8784 O O . VAL B 1 475 ? -10.582 6.780 -13.349 1.00 34.23 463 VAL B O 1
ATOM 8788 N N . GLY B 1 476 ? -11.316 5.123 -14.684 1.00 33.25 464 GLY B N 1
ATOM 8789 C CA . GLY B 1 476 ? -11.926 4.342 -13.615 1.00 32.31 464 GLY B CA 1
ATOM 8790 C C . GLY B 1 476 ? -13.090 3.475 -14.042 1.00 34.50 464 GLY B C 1
ATOM 8791 O O . GLY B 1 476 ? -13.544 3.525 -15.194 1.00 32.70 464 GLY B O 1
ATOM 8792 N N . HIS B 1 477 ? -13.508 2.597 -13.122 1.00 30.57 465 HIS B N 1
ATOM 8793 C CA . HIS B 1 477 ? -14.680 1.734 -13.262 1.00 29.20 465 HIS B CA 1
ATOM 8794 C C . HIS B 1 477 ? -15.766 2.406 -12.453 1.00 32.93 465 HIS B C 1
ATOM 8795 O O . HIS B 1 477 ? -15.570 2.722 -11.272 1.00 32.22 465 HIS B O 1
ATOM 8802 N N . TYR B 1 478 ? -16.902 2.650 -13.104 1.00 31.90 466 TYR B N 1
ATOM 8803 C CA . TYR B 1 478 ? -18.085 3.332 -12.548 1.00 30.51 466 TYR B CA 1
ATOM 8804 C C . TYR B 1 478 ? -19.335 2.525 -12.804 1.00 35.11 466 TYR B C 1
ATOM 8805 O O . TYR B 1 478 ? -19.315 1.582 -13.591 1.00 36.76 466 TYR B O 1
ATOM 8814 N N . TYR B 1 479 ? -20.429 2.908 -12.155 1.00 31.22 467 TYR B N 1
ATOM 8815 C CA . TYR B 1 479 ? -21.724 2.273 -12.351 1.00 31.02 467 TYR B CA 1
ATOM 8816 C C . TYR B 1 479 ? -22.778 3.343 -12.458 1.00 35.40 467 TYR B C 1
ATOM 8817 O O . TYR B 1 479 ? -22.822 4.269 -11.639 1.00 33.97 467 TYR B O 1
ATOM 8826 N N . ILE B 1 480 ? -23.611 3.233 -13.488 1.00 33.78 468 ILE B N 1
ATOM 8827 C CA . ILE B 1 480 ? -24.698 4.191 -13.695 1.00 34.59 468 ILE B CA 1
ATOM 8828 C C . ILE B 1 480 ? -26.010 3.442 -13.521 1.00 39.11 468 ILE B C 1
ATOM 8829 O O . ILE B 1 480 ? -26.258 2.494 -14.263 1.00 37.82 468 ILE B O 1
ATOM 8834 N N . TYR B 1 481 ? -26.835 3.859 -12.537 1.00 36.95 469 TYR B N 1
ATOM 8835 C CA . TYR B 1 481 ? -28.162 3.295 -12.292 1.00 37.15 469 TYR B CA 1
ATOM 8836 C C . TYR B 1 481 ? -29.100 3.738 -13.393 1.00 39.11 469 TYR B C 1
ATOM 8837 O O . TYR B 1 481 ? -28.851 4.763 -14.038 1.00 37.36 469 TYR B O 1
ATOM 8846 N N . THR B 1 482 ? -30.183 2.965 -13.610 1.00 36.02 470 THR B N 1
ATOM 8847 C CA . THR B 1 482 ? -31.201 3.228 -14.641 1.00 35.09 470 THR B CA 1
ATOM 8848 C C . THR B 1 482 ? -31.629 4.703 -14.654 1.00 38.42 470 THR B C 1
ATOM 8849 O O . THR B 1 482 ? -31.613 5.330 -15.713 1.00 37.29 470 THR B O 1
ATOM 8853 N N . GLN B 1 483 ? -31.991 5.245 -13.478 1.00 35.59 471 GLN B N 1
ATOM 8854 C CA . GLN B 1 483 ? -32.491 6.611 -13.331 1.00 37.34 471 GLN B CA 1
ATOM 8855 C C . GLN B 1 483 ? -31.460 7.657 -13.731 1.00 39.33 471 GLN B C 1
ATOM 8856 O O . GLN B 1 483 ? -31.849 8.724 -14.176 1.00 39.48 471 GLN B O 1
ATOM 8862 N N . ASP B 1 484 ? -30.163 7.329 -13.637 1.00 34.85 472 ASP B N 1
ATOM 8863 C CA . ASP B 1 484 ? -29.085 8.243 -14.009 1.00 34.49 472 ASP B CA 1
ATOM 8864 C C . ASP B 1 484 ? -28.731 8.195 -15.507 1.00 37.53 472 ASP B C 1
ATOM 8865 O O . ASP B 1 484 ? -27.851 8.926 -15.931 1.00 38.83 472 ASP B O 1
ATOM 8870 N N . THR B 1 485 ? -29.409 7.359 -16.304 1.00 33.12 473 THR B N 1
ATOM 8871 C CA . THR B 1 485 ? -29.190 7.266 -17.762 1.00 31.46 473 THR B CA 1
ATOM 8872 C C . THR B 1 485 ? -30.315 8.005 -18.511 1.00 35.42 473 THR B C 1
ATOM 8873 O O . THR B 1 485 ? -30.212 8.225 -19.725 1.00 34.74 473 THR B O 1
ATOM 8877 N N . GLN B 1 486 ? -31.404 8.346 -17.791 1.00 33.01 474 GLN B N 1
ATOM 8878 C CA . GLN B 1 486 ? -32.602 8.945 -18.379 1.00 35.02 474 GLN B CA 1
ATOM 8879 C C . GLN B 1 486 ? -32.373 10.294 -19.113 1.00 41.98 474 GLN B C 1
ATOM 8880 O O . GLN B 1 486 ? -32.994 10.503 -20.167 1.00 42.26 474 GLN B O 1
ATOM 8886 N N . ASN B 1 487 ? -31.511 11.180 -18.621 1.00 39.09 475 ASN B N 1
ATOM 8887 C CA . ASN B 1 487 ? -31.425 12.470 -19.320 1.00 39.85 475 ASN B CA 1
ATOM 8888 C C . ASN B 1 487 ? -30.116 12.650 -20.103 1.00 42.68 475 ASN B C 1
ATOM 8889 O O . ASN B 1 487 ? -29.892 13.740 -20.643 1.00 43.09 475 ASN B O 1
ATOM 8894 N N . ALA B 1 488 ? -29.292 11.561 -20.224 1.00 34.95 476 ALA B N 1
ATOM 8895 C CA . ALA B 1 488 ? -28.043 11.548 -21.004 1.00 33.04 476 ALA B CA 1
ATOM 8896 C C . ALA B 1 488 ? -28.335 11.947 -22.476 1.00 35.27 476 ALA B C 1
ATOM 8897 O O . ALA B 1 488 ? -29.238 11.413 -23.110 1.00 33.48 476 ALA B O 1
ATOM 8899 N N . LEU B 1 489 ? -27.588 12.949 -22.958 1.00 30.61 477 LEU B N 1
ATOM 8900 C CA . LEU B 1 489 ? -27.703 13.514 -24.300 1.00 28.54 477 LEU B CA 1
ATOM 8901 C C . LEU B 1 489 ? -26.798 12.789 -25.278 1.00 32.34 477 LEU B C 1
ATOM 8902 O O . LEU B 1 489 ? -26.971 12.947 -26.484 1.00 33.90 477 LEU B O 1
ATOM 8907 N N . ASP B 1 490 ? -25.854 11.974 -24.764 1.00 27.74 478 ASP B N 1
ATOM 8908 C CA . ASP B 1 490 ? -24.855 11.224 -25.535 1.00 25.63 478 ASP B CA 1
ATOM 8909 C C . ASP B 1 490 ? -24.864 9.724 -25.185 1.00 29.70 478 ASP B C 1
ATOM 8910 O O . ASP B 1 490 ? -23.818 9.069 -25.223 1.00 29.51 478 ASP B O 1
ATOM 8915 N N . PHE B 1 491 ? -26.047 9.176 -24.850 1.00 26.25 479 PHE B N 1
ATOM 8916 C CA . PHE B 1 491 ? -26.199 7.756 -24.540 1.00 25.11 479 PHE B CA 1
ATOM 8917 C C . PHE B 1 491 ? -26.233 6.912 -25.842 1.00 29.69 479 PHE B C 1
ATOM 8918 O O . PHE B 1 491 ? -26.742 7.398 -26.852 1.00 28.98 479 PHE B O 1
ATOM 8926 N N . PRO B 1 492 ? -25.668 5.675 -25.857 1.00 28.01 480 PRO B N 1
ATOM 8927 C CA . PRO B 1 492 ? -25.634 4.887 -27.106 1.00 27.61 480 PRO B CA 1
ATOM 8928 C C . PRO B 1 492 ? -26.979 4.353 -27.586 1.00 34.49 480 PRO B C 1
ATOM 8929 O O . PRO B 1 492 ? -27.104 3.920 -28.748 1.00 34.65 480 PRO B O 1
ATOM 8933 N N . LEU B 1 493 ? -27.982 4.351 -26.691 1.00 29.76 481 LEU B N 1
ATOM 8934 C CA . LEU B 1 493 ? -29.319 3.878 -27.024 1.00 29.37 481 LEU B CA 1
ATOM 8935 C C . LEU B 1 493 ? -30.333 4.980 -26.799 1.00 34.18 481 LEU B C 1
ATOM 8936 O O . LEU B 1 493 ? -30.200 5.756 -25.837 1.00 32.64 481 LEU B O 1
ATOM 8941 N N . PRO B 1 494 ? -31.402 5.028 -27.636 1.00 31.37 482 PRO B N 1
ATOM 8942 C CA . PRO B 1 494 ? -32.490 6.000 -27.393 1.00 30.53 482 PRO B CA 1
ATOM 8943 C C . PRO B 1 494 ? -33.150 5.729 -26.025 1.00 34.52 482 PRO B C 1
ATOM 8944 O O . PRO B 1 494 ? -32.994 4.643 -25.459 1.00 34.10 482 PRO B O 1
ATOM 8948 N N . LYS B 1 495 ? -33.877 6.728 -25.497 1.00 32.10 483 LYS B N 1
ATOM 8949 C CA . LYS B 1 495 ? -34.542 6.686 -24.191 1.00 32.13 483 LYS B CA 1
ATOM 8950 C C . LYS B 1 495 ? -35.489 5.479 -23.991 1.00 34.68 483 LYS B C 1
ATOM 8951 O O . LYS B 1 495 ? -35.571 4.979 -22.875 1.00 33.21 483 LYS B O 1
ATOM 8957 N N . ALA B 1 496 ? -36.162 5.002 -25.054 1.00 32.32 484 ALA B N 1
ATOM 8958 C CA . ALA B 1 496 ? -37.100 3.866 -24.985 1.00 33.63 484 ALA B CA 1
ATOM 8959 C C . ALA B 1 496 ? -36.429 2.561 -24.494 1.00 39.10 484 ALA B C 1
ATOM 8960 O O . ALA B 1 496 ? -37.116 1.668 -23.993 1.00 38.18 484 ALA B O 1
ATOM 8962 N N . PHE B 1 497 ? -35.087 2.472 -24.650 1.00 35.81 485 PHE B N 1
ATOM 8963 C CA . PHE B 1 497 ? -34.273 1.309 -24.293 1.00 34.66 485 PHE B CA 1
ATOM 8964 C C . PHE B 1 497 ? -33.579 1.443 -22.941 1.00 39.15 485 PHE B C 1
ATOM 8965 O O . PHE B 1 497 ? -32.868 0.524 -22.532 1.00 38.63 485 PHE B O 1
ATOM 8973 N N . ARG B 1 498 ? -33.743 2.580 -22.264 1.00 35.04 486 ARG B N 1
ATOM 8974 C CA . ARG B 1 498 ? -33.027 2.868 -21.018 1.00 33.73 486 ARG B CA 1
ATOM 8975 C C . ARG B 1 498 ? -33.730 2.334 -19.774 1.00 37.16 486 ARG B C 1
ATOM 8976 O O . ARG B 1 498 ? -34.235 3.098 -18.959 1.00 34.73 486 ARG B O 1
ATOM 8984 N N . ASP B 1 499 ? -33.738 1.002 -19.627 1.00 35.86 487 ASP B N 1
ATOM 8985 C CA . ASP B 1 499 ? -34.411 0.290 -18.521 1.00 34.83 487 ASP B CA 1
ATOM 8986 C C . ASP B 1 499 ? -33.416 -0.482 -17.633 1.00 38.38 487 ASP B C 1
ATOM 8987 O O . ASP B 1 499 ? -33.825 -1.374 -16.894 1.00 41.39 487 ASP B O 1
ATOM 8992 N N . ALA B 1 500 ? -32.120 -0.157 -17.708 1.00 32.78 488 ALA B N 1
ATOM 8993 C CA . ALA B 1 500 ? -31.115 -0.890 -16.953 1.00 32.82 488 ALA B CA 1
ATOM 8994 C C . ALA B 1 500 ? -29.940 -0.033 -16.426 1.00 35.86 488 ALA B C 1
ATOM 8995 O O . ALA B 1 500 ? -29.735 1.109 -16.838 1.00 34.62 488 ALA B O 1
ATOM 8997 N N . GLY B 1 501 ? -29.193 -0.631 -15.499 1.00 31.60 489 GLY B N 1
ATOM 8998 C CA . GLY B 1 501 ? -27.965 -0.078 -14.967 1.00 29.82 489 GLY B CA 1
ATOM 8999 C C . GLY B 1 501 ? -26.876 -0.464 -15.949 1.00 31.98 489 GLY B C 1
ATOM 9000 O O . GLY B 1 501 ? -27.019 -1.465 -16.663 1.00 29.02 489 GLY B O 1
ATOM 9001 N N . TRP B 1 502 ? -25.795 0.340 -16.018 1.00 29.06 490 TRP B N 1
ATOM 9002 C CA . TRP B 1 502 ? -24.673 0.083 -16.928 1.00 28.10 490 TRP B CA 1
ATOM 9003 C C . TRP B 1 502 ? -23.353 0.240 -16.192 1.00 31.16 490 TRP B C 1
ATOM 9004 O O . TRP B 1 502 ? -23.197 1.166 -15.407 1.00 29.27 490 TRP B O 1
ATOM 9015 N N . PHE B 1 503 ? -22.383 -0.629 -16.500 1.00 27.31 491 PHE B N 1
ATOM 9016 C CA . PHE B 1 503 ? -21.027 -0.480 -16.008 1.00 26.90 491 PHE B CA 1
ATOM 9017 C C . PHE B 1 503 ? -20.361 0.523 -16.975 1.00 31.36 491 PHE B C 1
ATOM 9018 O O . PHE B 1 503 ? -20.561 0.428 -18.194 1.00 29.63 491 PHE B O 1
ATOM 9026 N N . LEU B 1 504 ? -19.645 1.518 -16.433 1.00 27.05 492 LEU B N 1
ATOM 9027 C CA . LEU B 1 504 ? -18.939 2.482 -17.272 1.00 26.19 492 LEU B CA 1
ATOM 9028 C C . LEU B 1 504 ? -17.450 2.399 -16.980 1.00 31.55 492 LEU B C 1
ATOM 9029 O O . LEU B 1 504 ? -17.052 2.570 -15.838 1.00 34.04 492 LEU B O 1
ATOM 9034 N N . ASP B 1 505 ? -16.637 2.151 -18.006 1.00 27.37 493 ASP B N 1
ATOM 9035 C CA . ASP B 1 505 ? -15.186 2.105 -17.868 1.00 26.98 493 ASP B CA 1
ATOM 9036 C C . ASP B 1 505 ? -14.629 3.264 -18.635 1.00 28.87 493 ASP B C 1
ATOM 9037 O O . ASP B 1 505 ? -14.947 3.424 -19.810 1.00 27.56 493 ASP B O 1
ATOM 9042 N N . VAL B 1 506 ? -13.855 4.106 -17.962 1.00 26.04 494 VAL B N 1
ATOM 9043 C CA . VAL B 1 506 ? -13.195 5.243 -18.593 1.00 26.31 494 VAL B CA 1
ATOM 9044 C C . VAL B 1 506 ? -11.714 4.859 -18.604 1.00 29.51 494 VAL B C 1
ATOM 9045 O O . VAL B 1 506 ? -11.153 4.535 -17.559 1.00 30.13 494 VAL B O 1
ATOM 9049 N N . LEU B 1 507 ? -11.123 4.810 -19.788 1.00 25.65 495 LEU B N 1
ATOM 9050 C CA . LEU B 1 507 ? -9.755 4.325 -19.960 1.00 28.17 495 LEU B CA 1
ATOM 9051 C C . LEU B 1 507 ? -8.839 5.394 -20.530 1.00 33.48 495 LEU B C 1
ATOM 9052 O O . LEU B 1 507 ? -9.342 6.291 -21.200 1.00 31.21 495 LEU B O 1
ATOM 9057 N N . PRO B 1 508 ? -7.504 5.332 -20.281 1.00 34.15 496 PRO B N 1
ATOM 9058 C CA . PRO B 1 508 ? -6.609 6.339 -20.879 1.00 35.41 496 PRO B CA 1
ATOM 9059 C C . PRO B 1 508 ? -6.628 6.276 -22.408 1.00 42.42 496 PRO B C 1
ATOM 9060 O O . PRO B 1 508 ? -7.050 5.280 -22.988 1.00 43.64 496 PRO B O 1
ATOM 9064 N N . GLY B 1 509 ? -6.249 7.359 -23.053 1.00 43.56 497 GLY B N 1
ATOM 9065 C CA . GLY B 1 509 ? -6.269 7.390 -24.512 1.00 44.56 497 GLY B CA 1
ATOM 9066 C C . GLY B 1 509 ? -4.912 7.757 -25.047 1.00 50.59 497 GLY B C 1
ATOM 9067 O O . GLY B 1 509 ? -4.056 6.893 -25.291 1.00 48.34 497 GLY B O 1
ATOM 9068 N N . HIS B 1 510 ? -4.697 9.056 -25.188 1.00 49.92 498 HIS B N 1
ATOM 9069 C CA . HIS B 1 510 ? -3.371 9.503 -25.551 1.00 51.92 498 HIS B CA 1
ATOM 9070 C C . HIS B 1 510 ? -2.913 10.618 -24.609 1.00 58.21 498 HIS B C 1
ATOM 9071 O O . HIS B 1 510 ? -3.577 10.889 -23.610 1.00 57.63 498 HIS B O 1
ATOM 9078 N N . TYR B 1 511 ? -1.780 11.237 -24.911 1.00 56.72 499 TYR B N 1
ATOM 9079 C CA . TYR B 1 511 ? -1.143 12.274 -24.120 1.00 57.27 499 TYR B CA 1
ATOM 9080 C C . TYR B 1 511 ? -1.859 13.622 -24.189 1.00 59.10 499 TYR B C 1
ATOM 9081 O O . TYR B 1 511 ? -1.692 14.425 -23.278 1.00 58.95 499 TYR B O 1
ATOM 9090 N N . ASN B 1 512 ? -2.631 13.882 -25.274 1.00 53.79 500 ASN B N 1
ATOM 9091 C CA . ASN B 1 512 ? -3.345 15.128 -25.542 1.00 52.64 500 ASN B CA 1
ATOM 9092 C C . ASN B 1 512 ? -4.817 15.222 -25.038 1.00 51.97 500 ASN B C 1
ATOM 9093 O O . ASN B 1 512 ? -5.396 16.310 -25.103 1.00 52.04 500 ASN B O 1
ATOM 9098 N N . GLY B 1 513 ? -5.419 14.134 -24.573 1.00 42.41 501 GLY B N 1
ATOM 9099 C CA . GLY B 1 513 ? -6.781 14.251 -24.057 1.00 40.03 501 GLY B CA 1
ATOM 9100 C C . GLY B 1 513 ? -7.904 13.416 -24.638 1.00 37.96 501 GLY B C 1
ATOM 9101 O O . GLY B 1 513 ? -9.062 13.624 -24.258 1.00 34.43 501 GLY B O 1
ATOM 9102 N N . ALA B 1 514 ? -7.585 12.461 -25.536 1.00 34.42 502 ALA B N 1
ATOM 9103 C CA . ALA B 1 514 ? -8.567 11.513 -26.057 1.00 34.19 502 ALA B CA 1
ATOM 9104 C C . ALA B 1 514 ? -8.597 10.365 -25.075 1.00 39.91 502 ALA B C 1
ATOM 9105 O O . ALA B 1 514 ? -7.539 9.861 -24.729 1.00 43.24 502 ALA B O 1
ATOM 9107 N N . LEU B 1 515 ? -9.777 10.027 -24.541 1.00 34.03 503 LEU B N 1
ATOM 9108 C CA . LEU B 1 515 ? -9.979 8.926 -23.598 1.00 31.90 503 LEU B CA 1
ATOM 9109 C C . LEU B 1 515 ? -10.954 7.951 -24.231 1.00 33.20 503 LEU B C 1
ATOM 9110 O O . LEU B 1 515 ? -11.690 8.328 -25.138 1.00 31.70 503 LEU B O 1
ATOM 9115 N N . ARG B 1 516 ? -11.002 6.716 -23.731 1.00 29.06 504 ARG B N 1
ATOM 9116 C CA . ARG B 1 516 ? -11.983 5.743 -24.209 1.00 27.60 504 ARG B CA 1
ATOM 9117 C C . ARG B 1 516 ? -13.039 5.588 -23.138 1.00 30.44 504 ARG B C 1
ATOM 9118 O O . ARG B 1 516 ? -12.743 5.720 -21.952 1.00 30.08 504 ARG B O 1
ATOM 9126 N N . GLN B 1 517 ? -14.275 5.334 -23.550 1.00 26.28 505 GLN B N 1
ATOM 9127 C CA . GLN B 1 517 ? -15.373 5.050 -22.625 1.00 24.50 505 GLN B CA 1
ATOM 9128 C C . GLN B 1 517 ? -16.018 3.780 -23.126 1.00 28.98 505 GLN B C 1
ATOM 9129 O O . GLN B 1 517 ? -16.213 3.630 -24.327 1.00 28.12 505 GLN B O 1
ATOM 9135 N N . VAL B 1 518 ? -16.295 2.846 -22.219 1.00 26.12 506 VAL B N 1
ATOM 9136 C CA . VAL B 1 518 ? -16.927 1.556 -22.506 1.00 24.00 506 VAL B CA 1
ATOM 9137 C C . VAL B 1 518 ? -18.153 1.465 -21.598 1.00 30.06 506 VAL B C 1
ATOM 9138 O O . VAL B 1 518 ? -18.030 1.667 -20.384 1.00 30.32 506 VAL B O 1
ATOM 9142 N N . LEU B 1 519 ? -19.334 1.180 -22.188 1.00 26.55 507 LEU B N 1
ATOM 9143 C CA . LEU B 1 519 ? -20.597 0.958 -21.479 1.00 26.55 507 LEU B CA 1
ATOM 9144 C C . LEU B 1 519 ? -21.031 -0.495 -21.680 1.00 29.55 507 LEU B C 1
ATOM 9145 O O . LEU B 1 519 ? -21.036 -0.970 -22.810 1.00 29.14 507 LEU B O 1
ATOM 9150 N N . THR B 1 520 ? -21.372 -1.198 -20.587 1.00 26.14 508 THR B N 1
ATOM 9151 C CA . THR B 1 520 ? -21.817 -2.590 -20.607 1.00 26.05 508 THR B CA 1
ATOM 9152 C C . THR B 1 520 ? -23.080 -2.680 -19.794 1.00 30.36 508 THR B C 1
ATOM 9153 O O . THR B 1 520 ? -23.078 -2.269 -18.638 1.00 31.41 508 THR B O 1
ATOM 9157 N N . ARG B 1 521 ? -24.148 -3.241 -20.372 1.00 26.53 509 ARG B N 1
ATOM 9158 C CA . ARG B 1 521 ? -25.429 -3.357 -19.677 1.00 28.01 509 ARG B CA 1
ATOM 9159 C C . ARG B 1 521 ? -25.376 -4.371 -18.541 1.00 35.35 509 ARG B C 1
ATOM 9160 O O . ARG B 1 521 ? -24.866 -5.473 -18.710 1.00 33.92 509 ARG B O 1
ATOM 9168 N N . ASN B 1 522 ? -25.862 -3.971 -17.360 1.00 35.03 510 ASN B N 1
ATOM 9169 C CA . ASN B 1 522 ? -25.917 -4.869 -16.219 1.00 34.96 510 ASN B CA 1
ATOM 9170 C C . ASN B 1 522 ? -27.156 -5.724 -16.403 1.00 40.74 510 ASN B C 1
ATOM 9171 O O . ASN B 1 522 ? -28.275 -5.339 -16.042 1.00 39.22 510 ASN B O 1
ATOM 9176 N N . SER B 1 523 ? -26.924 -6.876 -17.042 1.00 41.25 511 SER B N 1
ATOM 9177 C CA . SER B 1 523 ? -27.906 -7.884 -17.439 1.00 41.67 511 SER B CA 1
ATOM 9178 C C . SER B 1 523 ? -27.443 -9.276 -17.035 1.00 44.48 511 SER B C 1
ATOM 9179 O O . SER B 1 523 ? -26.304 -9.662 -17.305 1.00 43.03 511 SER B O 1
ATOM 9182 N N . THR B 1 524 ? -28.360 -10.047 -16.454 1.00 42.31 512 THR B N 1
ATOM 9183 C CA . THR B 1 524 ? -28.151 -11.450 -16.077 1.00 42.95 512 THR B CA 1
ATOM 9184 C C . THR B 1 524 ? -29.067 -12.347 -16.945 1.00 49.22 512 THR B C 1
ATOM 9185 O O . THR B 1 524 ? -28.632 -13.406 -17.408 1.00 49.10 512 THR B O 1
ATOM 9189 N N . GLY B 1 525 ? -30.299 -11.870 -17.184 1.00 45.70 513 GLY B N 1
ATOM 9190 C CA . GLY B 1 525 ? -31.323 -12.533 -17.991 1.00 45.76 513 GLY B CA 1
ATOM 9191 C C . GLY B 1 525 ? -31.541 -11.934 -19.372 1.00 46.78 513 GLY B C 1
ATOM 9192 O O . GLY B 1 525 ? -32.508 -12.282 -20.043 1.00 46.74 513 GLY B O 1
ATOM 9193 N N . ARG B 1 526 ? -30.656 -11.011 -19.792 1.00 40.69 514 ARG B N 1
ATOM 9194 C CA . ARG B 1 526 ? -30.638 -10.370 -21.108 1.00 39.62 514 ARG B CA 1
ATOM 9195 C C . ARG B 1 526 ? -29.165 -10.264 -21.502 1.00 40.69 514 ARG B C 1
ATOM 9196 O O . ARG B 1 526 ? -28.310 -10.406 -20.635 1.00 39.98 514 ARG B O 1
ATOM 9204 N N . ASN B 1 527 ? -28.863 -10.056 -22.790 1.00 34.37 515 ASN B N 1
ATOM 9205 C CA . ASN B 1 527 ? -27.478 -9.969 -23.252 1.00 32.38 515 ASN B CA 1
ATOM 9206 C C . ASN B 1 527 ? -26.793 -8.700 -22.744 1.00 34.11 515 ASN B C 1
ATOM 9207 O O . ASN B 1 527 ? -27.436 -7.658 -22.574 1.00 34.05 515 ASN B O 1
ATOM 9212 N N . MET B 1 528 ? -25.489 -8.797 -22.474 1.00 29.62 516 MET B N 1
ATOM 9213 C CA . MET B 1 528 ? -24.728 -7.666 -21.976 1.00 27.72 516 MET B CA 1
ATOM 9214 C C . MET B 1 528 ? -24.284 -6.823 -23.151 1.00 33.19 516 MET B C 1
ATOM 9215 O O . MET B 1 528 ? -23.191 -7.025 -23.717 1.00 33.43 516 MET B O 1
ATOM 9220 N N . LEU B 1 529 ? -25.150 -5.878 -23.533 1.00 29.87 517 LEU B N 1
ATOM 9221 C CA . LEU B 1 529 ? -24.886 -4.919 -24.604 1.00 28.39 517 LEU B CA 1
ATOM 9222 C C . LEU B 1 529 ? -23.619 -4.160 -24.239 1.00 33.15 517 LEU B C 1
ATOM 9223 O O . LEU B 1 529 ? -23.457 -3.760 -23.074 1.00 30.33 517 LEU B O 1
ATOM 9228 N N . LYS B 1 530 ? -22.701 -3.994 -25.222 1.00 28.97 518 LYS B N 1
ATOM 9229 C CA . LYS B 1 530 ? -21.425 -3.318 -25.004 1.00 26.35 518 LYS B CA 1
ATOM 9230 C C . LYS B 1 530 ? -21.160 -2.273 -26.076 1.00 29.64 518 LYS B C 1
ATOM 9231 O O . LYS B 1 530 ? -21.214 -2.572 -27.268 1.00 28.62 518 LYS B O 1
ATOM 9237 N N . PHE B 1 531 ? -20.828 -1.059 -25.644 1.00 26.07 519 PHE B N 1
ATOM 9238 C CA . PHE B 1 531 ? -20.524 0.047 -26.531 1.00 25.66 519 PHE B CA 1
ATOM 9239 C C . PHE B 1 531 ? -19.222 0.678 -26.129 1.00 31.60 519 PHE B C 1
ATOM 9240 O O . PHE B 1 531 ? -18.928 0.755 -24.936 1.00 31.14 519 PHE B O 1
ATOM 9248 N N . GLU B 1 532 ? -18.463 1.177 -27.129 1.00 28.15 520 GLU B N 1
ATOM 9249 C CA . GLU B 1 532 ? -17.189 1.843 -26.904 1.00 27.48 520 GLU B CA 1
ATOM 9250 C C . GLU B 1 532 ? -17.046 3.072 -27.805 1.00 32.32 520 GLU B C 1
ATOM 9251 O O . GLU B 1 532 ? -17.413 3.023 -28.970 1.00 28.81 520 GLU B O 1
ATOM 9257 N N . ARG B 1 533 ? -16.434 4.143 -27.282 1.00 30.10 521 ARG B N 1
ATOM 9258 C CA . ARG B 1 533 ? -16.159 5.351 -28.048 1.00 30.42 521 ARG B CA 1
ATOM 9259 C C . ARG B 1 533 ? -14.901 6.033 -27.549 1.00 33.13 521 ARG B C 1
ATOM 9260 O O . ARG B 1 533 ? -14.417 5.731 -26.462 1.00 32.47 521 ARG B O 1
ATOM 9268 N N . VAL B 1 534 ? -14.423 7.003 -28.320 1.00 30.69 522 VAL B N 1
ATOM 9269 C CA . VAL B 1 534 ? -13.316 7.890 -27.957 1.00 29.96 522 VAL B CA 1
ATOM 9270 C C . VAL B 1 534 ? -13.960 9.248 -27.682 1.00 31.98 522 VAL B C 1
ATOM 9271 O O . VAL B 1 534 ? -14.843 9.677 -28.427 1.00 30.28 522 VAL B O 1
ATOM 9275 N N . ILE B 1 535 ? -13.530 9.917 -26.613 1.00 28.33 523 ILE B N 1
ATOM 9276 C CA . ILE B 1 535 ? -14.000 11.268 -26.277 1.00 26.59 523 ILE B CA 1
ATOM 9277 C C . ILE B 1 535 ? -12.802 12.192 -26.251 1.00 30.72 523 ILE B C 1
ATOM 9278 O O . ILE B 1 535 ? -11.699 11.745 -25.944 1.00 31.22 523 ILE B O 1
ATOM 9283 N N . ASP B 1 536 ? -13.004 13.470 -26.554 1.00 29.15 524 ASP B N 1
ATOM 9284 C CA . ASP B 1 536 ? -11.983 14.502 -26.449 1.00 30.36 524 ASP B CA 1
ATOM 9285 C C . ASP B 1 536 ? -12.422 15.303 -25.234 1.00 34.99 524 ASP B C 1
ATOM 9286 O O . ASP B 1 536 ? -13.420 16.017 -25.298 1.00 32.27 524 ASP B O 1
ATOM 9291 N N . ILE B 1 537 ? -11.685 15.182 -24.115 1.00 33.69 525 ILE B N 1
ATOM 9292 C CA . ILE B 1 537 ? -12.081 15.857 -22.871 1.00 33.04 525 ILE B CA 1
ATOM 9293 C C . ILE B 1 537 ? -12.039 17.388 -22.955 1.00 37.23 525 ILE B C 1
ATOM 9294 O O . ILE B 1 537 ? -12.695 18.045 -22.148 1.00 37.43 525 ILE B O 1
ATOM 9299 N N . PHE B 1 538 ? -11.334 17.953 -23.961 1.00 33.76 526 PHE B N 1
ATOM 9300 C CA . PHE B 1 538 ? -11.245 19.394 -24.159 1.00 32.71 526 PHE B CA 1
ATOM 9301 C C . PHE B 1 538 ? -12.254 19.951 -25.163 1.00 38.47 526 PHE B C 1
ATOM 9302 O O . PHE B 1 538 ? -12.403 21.174 -25.255 1.00 38.99 526 PHE B O 1
ATOM 9310 N N . ASN B 1 539 ? -12.953 19.075 -25.902 1.00 36.13 527 ASN B N 1
ATOM 9311 C CA . ASN B 1 539 ? -13.958 19.477 -26.885 1.00 35.92 527 ASN B CA 1
ATOM 9312 C C . ASN B 1 539 ? -14.896 18.319 -27.227 1.00 38.35 527 ASN B C 1
ATOM 9313 O O . ASN B 1 539 ? -14.542 17.475 -28.052 1.00 39.03 527 ASN B O 1
ATOM 9318 N N . LYS B 1 540 ? -16.112 18.310 -26.641 1.00 34.13 528 LYS B N 1
ATOM 9319 C CA . LYS B 1 540 ? -17.086 17.236 -26.865 1.00 33.49 528 LYS B CA 1
ATOM 9320 C C . LYS B 1 540 ? -17.593 17.181 -28.328 1.00 36.81 528 LYS B C 1
ATOM 9321 O O . LYS B 1 540 ? -18.059 16.126 -28.754 1.00 36.28 528 LYS B O 1
ATOM 9327 N N . LYS B 1 541 ? -17.423 18.255 -29.104 1.00 34.37 529 LYS B N 1
ATOM 9328 C CA . LYS B 1 541 ? -17.813 18.284 -30.523 1.00 35.14 529 LYS B CA 1
ATOM 9329 C C . LYS B 1 541 ? -17.005 17.281 -31.335 1.00 38.89 529 LYS B C 1
ATOM 9330 O O . LYS B 1 541 ? -17.486 16.804 -32.361 1.00 38.45 529 LYS B O 1
ATOM 9336 N N . ASN B 1 542 ? -15.797 16.926 -30.842 1.00 36.67 530 ASN B N 1
ATOM 9337 C CA . ASN B 1 542 ? -14.876 15.950 -31.457 1.00 35.71 530 ASN B CA 1
ATOM 9338 C C . ASN B 1 542 ? -15.153 14.521 -30.990 1.00 39.33 530 ASN B C 1
ATOM 9339 O O . ASN B 1 542 ? -14.429 13.609 -31.397 1.00 41.11 530 ASN B O 1
ATOM 9344 N N . ASN B 1 543 ? -16.171 14.313 -30.139 1.00 34.10 531 ASN B N 1
ATOM 9345 C CA . ASN B 1 543 ? -16.479 12.980 -29.630 1.00 33.46 531 ASN B CA 1
ATOM 9346 C C . ASN B 1 543 ? -16.947 12.026 -30.682 1.00 40.36 531 ASN B C 1
ATOM 9347 O O . ASN B 1 543 ? -17.767 12.375 -31.537 1.00 41.39 531 ASN B O 1
ATOM 9352 N N . GLY B 1 544 ? -16.406 10.816 -30.603 1.00 38.15 532 GLY B N 1
ATOM 9353 C CA . GLY B 1 544 ? -16.736 9.756 -31.536 1.00 37.49 532 GLY B CA 1
ATOM 9354 C C . GLY B 1 544 ? -18.056 9.106 -31.238 1.00 38.45 532 GLY B C 1
ATOM 9355 O O . GLY B 1 544 ? -18.542 9.168 -30.109 1.00 36.46 532 GLY B O 1
ATOM 9356 N N . ALA B 1 545 ? -18.620 8.467 -32.258 1.00 34.50 533 ALA B N 1
ATOM 9357 C CA . ALA B 1 545 ? -19.848 7.689 -32.198 1.00 33.17 533 ALA B CA 1
ATOM 9358 C C . ALA B 1 545 ? -19.586 6.398 -31.426 1.00 33.57 533 ALA B C 1
ATOM 9359 O O . ALA B 1 545 ? -18.460 5.906 -31.396 1.00 35.31 533 ALA B O 1
ATOM 9361 N N . TRP B 1 546 ? -20.609 5.879 -30.768 1.00 28.30 534 TRP B N 1
ATOM 9362 C CA . TRP B 1 546 ? -20.522 4.641 -30.017 1.00 28.15 534 TRP B CA 1
ATOM 9363 C C . TRP B 1 546 ? -20.461 3.420 -30.947 1.00 31.57 534 TRP B C 1
ATOM 9364 O O . TRP B 1 546 ? -21.296 3.281 -31.830 1.00 28.30 534 TRP B O 1
ATOM 9375 N N . ASN B 1 547 ? -19.481 2.528 -30.712 1.00 27.81 535 ASN B N 1
ATOM 9376 C CA . ASN B 1 547 ? -19.298 1.298 -31.471 1.00 27.10 535 ASN B CA 1
ATOM 9377 C C . ASN B 1 547 ? -19.961 0.193 -30.704 1.00 29.93 535 ASN B C 1
ATOM 9378 O O . ASN B 1 547 ? -19.608 -0.024 -29.553 1.00 29.11 535 ASN B O 1
ATOM 9383 N N . PHE B 1 548 ? -20.892 -0.520 -31.331 1.00 25.92 536 PHE B N 1
ATOM 9384 C CA . PHE B 1 548 ? -21.538 -1.654 -30.674 1.00 25.48 536 PHE B CA 1
ATOM 9385 C C . PHE B 1 548 ? -20.682 -2.875 -30.855 1.00 29.72 536 PHE B C 1
ATOM 9386 O O . PHE B 1 548 ? -20.299 -3.190 -31.983 1.00 28.20 536 PHE B O 1
ATOM 9394 N N . CYS B 1 549 ? -20.387 -3.566 -29.752 1.00 28.56 537 CYS B N 1
ATOM 9395 C CA . CYS B 1 549 ? -19.585 -4.783 -29.805 1.00 31.25 537 CYS B CA 1
ATOM 9396 C C . CYS B 1 549 ? -20.494 -5.971 -29.482 1.00 32.21 537 CYS B C 1
ATOM 9397 O O . CYS B 1 549 ? -20.875 -6.147 -28.324 1.00 29.57 537 CYS B O 1
ATOM 9400 N N . PRO B 1 550 ? -20.921 -6.752 -30.496 1.00 29.58 538 PRO B N 1
ATOM 9401 C CA . PRO B 1 550 ? -21.845 -7.863 -30.213 1.00 30.58 538 PRO B CA 1
ATOM 9402 C C . PRO B 1 550 ? -21.307 -8.948 -29.308 1.00 32.97 538 PRO B C 1
ATOM 9403 O O . PRO B 1 550 ? -20.182 -9.434 -29.462 1.00 32.78 538 PRO B O 1
ATOM 9407 N N . GLN B 1 551 ? -22.127 -9.297 -28.337 1.00 30.80 539 GLN B N 1
ATOM 9408 C CA . GLN B 1 551 ? -21.928 -10.427 -27.439 1.00 31.18 539 GLN B CA 1
ATOM 9409 C C . GLN B 1 551 ? -23.286 -10.958 -27.093 1.00 34.76 539 GLN B C 1
ATOM 9410 O O . GLN B 1 551 ? -24.263 -10.206 -27.058 1.00 34.74 539 GLN B O 1
ATOM 9416 N N . ASN B 1 552 ? -23.381 -12.271 -26.965 1.00 31.45 540 ASN B N 1
ATOM 9417 C CA . ASN B 1 552 ? -24.671 -12.898 -26.814 1.00 32.80 540 ASN B CA 1
ATOM 9418 C C . ASN B 1 552 ? -24.623 -14.090 -25.884 1.00 35.46 540 ASN B C 1
ATOM 9419 O O . ASN B 1 552 ? -23.771 -14.961 -26.050 1.00 34.85 540 ASN B O 1
ATOM 9424 N N . ALA B 1 553 ? -25.561 -14.133 -24.928 1.00 33.09 541 ALA B N 1
ATOM 9425 C CA . ALA B 1 553 ? -25.693 -15.227 -23.939 1.00 34.32 541 ALA B CA 1
ATOM 9426 C C . ALA B 1 553 ? -26.812 -16.197 -24.311 1.00 39.25 541 ALA B C 1
ATOM 9427 O O . ALA B 1 553 ? -27.071 -17.134 -23.578 1.00 41.92 541 ALA B O 1
ATOM 9429 N N . GLY B 1 554 ? -27.456 -15.977 -25.454 1.00 37.20 542 GLY B N 1
ATOM 9430 C CA . GLY B 1 554 ? -28.554 -16.822 -25.911 1.00 38.00 542 GLY B CA 1
ATOM 9431 C C . GLY B 1 554 ? -29.920 -16.233 -25.629 1.00 41.95 542 GLY B C 1
ATOM 9432 O O . GLY B 1 554 ? -30.931 -16.916 -25.827 1.00 43.53 542 GLY B O 1
ATOM 9433 N N . TYR B 1 555 ? -29.966 -14.961 -25.195 1.00 36.84 543 TYR B N 1
ATOM 9434 C CA . TYR B 1 555 ? -31.226 -14.262 -24.925 1.00 37.44 543 TYR B CA 1
ATOM 9435 C C . TYR B 1 555 ? -31.723 -13.481 -26.127 1.00 41.91 543 TYR B C 1
ATOM 9436 O O . TYR B 1 555 ? -30.924 -12.999 -26.937 1.00 40.94 543 TYR B O 1
ATOM 9445 N N . TRP B 1 556 ? -33.048 -13.351 -26.245 1.00 39.73 544 TRP B N 1
ATOM 9446 C CA . TRP B 1 556 ? -33.639 -12.519 -27.300 1.00 38.91 544 TRP B CA 1
ATOM 9447 C C . TRP B 1 556 ? -33.640 -11.060 -26.815 1.00 39.97 544 TRP B C 1
ATOM 9448 O O . TRP B 1 556 ? -33.436 -10.791 -25.618 1.00 37.29 544 TRP B O 1
ATOM 9459 N N . GLU B 1 557 ? -33.814 -10.124 -27.761 1.00 34.76 545 GLU B N 1
ATOM 9460 C CA . GLU B 1 557 ? -33.855 -8.695 -27.494 1.00 33.82 545 GLU B CA 1
ATOM 9461 C C . GLU B 1 557 ? -35.149 -8.197 -28.108 1.00 40.18 545 GLU B C 1
ATOM 9462 O O . GLU B 1 557 ? -35.426 -8.440 -29.284 1.00 38.66 545 GLU B O 1
ATOM 9468 N N . HIS B 1 558 ? -35.973 -7.550 -27.282 1.00 39.11 546 HIS B N 1
ATOM 9469 C CA . HIS B 1 558 ? -37.267 -7.035 -27.699 1.00 38.77 546 HIS B CA 1
ATOM 9470 C C . HIS B 1 558 ? -37.181 -5.593 -28.154 1.00 37.76 546 HIS B C 1
ATOM 9471 O O . HIS B 1 558 ? -36.388 -4.815 -27.617 1.00 36.10 546 HIS B O 1
ATOM 9478 N N . ILE B 1 559 ? -38.010 -5.234 -29.133 1.00 33.33 547 ILE B N 1
ATOM 9479 C CA . ILE B 1 559 ? -38.104 -3.859 -29.613 1.00 33.06 547 ILE B CA 1
ATOM 9480 C C . ILE B 1 559 ? -39.094 -3.154 -28.684 1.00 35.94 547 ILE B C 1
ATOM 9481 O O . ILE B 1 559 ? -40.227 -3.629 -28.575 1.00 33.48 547 ILE B O 1
ATOM 9486 N N . PRO B 1 560 ? -38.722 -2.033 -28.013 1.00 33.47 548 PRO B N 1
ATOM 9487 C CA . PRO B 1 560 ? -39.712 -1.310 -27.185 1.00 33.91 548 PRO B CA 1
ATOM 9488 C C . PRO B 1 560 ? -41.038 -1.052 -27.915 1.00 38.94 548 PRO B C 1
ATOM 9489 O O . PRO B 1 560 ? -41.052 -0.697 -29.101 1.00 36.88 548 PRO B O 1
ATOM 9493 N N . LYS B 1 561 ? -42.160 -1.299 -27.211 1.00 37.92 549 LYS B N 1
ATOM 9494 C CA . LYS B 1 561 ? -43.525 -1.166 -27.749 1.00 37.92 549 LYS B CA 1
ATOM 9495 C C . LYS B 1 561 ? -43.827 0.203 -28.344 1.00 40.44 549 LYS B C 1
ATOM 9496 O O . LYS B 1 561 ? -44.621 0.295 -29.277 1.00 41.87 549 LYS B O 1
ATOM 9502 N N . SER B 1 562 ? -43.147 1.246 -27.855 1.00 35.45 550 SER B N 1
ATOM 9503 C CA . SER B 1 562 ? -43.262 2.619 -28.340 1.00 35.03 550 SER B CA 1
ATOM 9504 C C . SER B 1 562 ? -42.704 2.806 -29.775 1.00 38.09 550 SER B C 1
ATOM 9505 O O . SER B 1 562 ? -42.981 3.818 -30.395 1.00 36.10 550 SER B O 1
ATOM 9508 N N . ILE B 1 563 ? -41.930 1.835 -30.292 1.00 36.51 551 ILE B N 1
ATOM 9509 C CA . ILE B 1 563 ? -41.347 1.846 -31.646 1.00 35.85 551 ILE B CA 1
ATOM 9510 C C . ILE B 1 563 ? -42.206 1.028 -32.622 1.00 40.30 551 ILE B C 1
ATOM 9511 O O . ILE B 1 563 ? -42.487 -0.151 -32.355 1.00 40.19 551 ILE B O 1
ATOM 9516 N N . THR B 1 564 ? -42.574 1.641 -33.772 1.00 37.30 552 THR B N 1
ATOM 9517 C CA . THR B 1 564 ? -43.381 0.995 -34.830 1.00 37.45 552 THR B CA 1
ATOM 9518 C C . THR B 1 564 ? -42.708 1.064 -36.199 1.00 41.94 552 THR B C 1
ATOM 9519 O O . THR B 1 564 ? -43.307 0.684 -37.207 1.00 40.69 552 THR B O 1
ATOM 9523 N N . LYS B 1 565 ? -41.455 1.560 -36.236 1.00 38.67 553 LYS B N 1
ATOM 9524 C CA . LYS B 1 565 ? -40.698 1.636 -37.487 1.00 38.19 553 LYS B CA 1
ATOM 9525 C C . LYS B 1 565 ? -39.425 0.803 -37.365 1.00 40.04 553 LYS B C 1
ATOM 9526 O O . LYS B 1 565 ? -38.611 1.067 -36.483 1.00 38.28 553 LYS B O 1
ATOM 9532 N N . LEU B 1 566 ? -39.247 -0.198 -38.249 1.00 36.24 554 LEU B N 1
ATOM 9533 C CA . LEU B 1 566 ? -38.013 -0.980 -38.256 1.00 35.60 554 LEU B CA 1
ATOM 9534 C C . LEU B 1 566 ? -36.837 -0.070 -38.640 1.00 39.98 554 LEU B C 1
ATOM 9535 O O . LEU B 1 566 ? -35.729 -0.295 -38.189 1.00 40.39 554 LEU B O 1
ATOM 9540 N N . SER B 1 567 ? -37.099 0.997 -39.421 1.00 36.32 555 SER B N 1
ATOM 9541 C CA . SER B 1 567 ? -36.110 1.971 -39.863 1.00 34.73 555 SER B CA 1
ATOM 9542 C C . SER B 1 567 ? -35.486 2.779 -38.700 1.00 38.21 555 SER B C 1
ATOM 9543 O O . SER B 1 567 ? -34.436 3.378 -38.900 1.00 35.52 555 SER B O 1
ATOM 9546 N N . ASP B 1 568 ? -36.090 2.730 -37.476 1.00 35.95 556 ASP B N 1
ATOM 9547 C CA . ASP B 1 568 ? -35.557 3.365 -36.255 1.00 35.46 556 ASP B CA 1
ATOM 9548 C C . ASP B 1 568 ? -34.416 2.529 -35.649 1.00 39.33 556 ASP B C 1
ATOM 9549 O O . ASP B 1 568 ? -33.693 3.026 -34.784 1.00 40.77 556 ASP B O 1
ATOM 9554 N N . LEU B 1 569 ? -34.282 1.251 -36.064 1.00 34.06 557 LEU B N 1
ATOM 9555 C CA . LEU B 1 569 ? -33.278 0.330 -35.518 1.00 32.74 557 LEU B CA 1
ATOM 9556 C C . LEU B 1 569 ? -32.065 0.279 -36.428 1.00 34.47 557 LEU B C 1
ATOM 9557 O O . LEU B 1 569 ? -32.072 -0.391 -37.456 1.00 33.21 557 LEU B O 1
ATOM 9562 N N . LYS B 1 570 ? -31.044 1.060 -36.075 1.00 32.41 558 LYS B N 1
ATOM 9563 C CA . LYS B 1 570 ? -29.853 1.292 -36.893 1.00 32.36 558 LYS B CA 1
ATOM 9564 C C . LYS B 1 570 ? -28.516 0.849 -36.303 1.00 35.92 558 LYS B C 1
ATOM 9565 O O . LYS B 1 570 ? -27.499 0.956 -36.995 1.00 35.92 558 LYS B O 1
ATOM 9571 N N . ILE B 1 571 ? -28.502 0.347 -35.049 1.00 31.63 559 ILE B N 1
ATOM 9572 C CA . ILE B 1 571 ? -27.281 -0.150 -34.420 1.00 30.12 559 ILE B CA 1
ATOM 9573 C C . ILE B 1 571 ? -26.864 -1.452 -35.093 1.00 33.36 559 ILE B C 1
ATOM 9574 O O . ILE B 1 571 ? -27.598 -2.435 -35.060 1.00 31.13 559 ILE B O 1
ATOM 9579 N N . VAL B 1 572 ? -25.672 -1.443 -35.677 1.00 31.67 560 VAL B N 1
ATOM 9580 C CA . VAL B 1 572 ? -25.089 -2.568 -36.411 1.00 31.93 560 VAL B CA 1
ATOM 9581 C C . VAL B 1 572 ? -24.738 -3.731 -35.474 1.00 37.40 560 VAL B C 1
ATOM 9582 O O . VAL B 1 572 ? -23.993 -3.533 -34.523 1.00 35.61 560 VAL B O 1
ATOM 9586 N N . GLY B 1 573 ? -25.269 -4.922 -35.768 1.00 34.64 561 GLY B N 1
ATOM 9587 C CA . GLY B 1 573 ? -24.954 -6.130 -35.016 1.00 33.72 561 GLY B CA 1
ATOM 9588 C C . GLY B 1 573 ? -25.876 -6.453 -33.866 1.00 36.73 561 GLY B C 1
ATOM 9589 O O . GLY B 1 573 ? -25.742 -7.521 -33.269 1.00 37.24 561 GLY B O 1
ATOM 9590 N N . LEU B 1 574 ? -26.819 -5.549 -33.561 1.00 32.89 562 LEU B N 1
ATOM 9591 C CA . LEU B 1 574 ? -27.807 -5.700 -32.497 1.00 32.02 562 LEU B CA 1
ATOM 9592 C C . LEU B 1 574 ? -29.116 -6.228 -33.054 1.00 34.53 562 LEU B C 1
ATOM 9593 O O . LEU B 1 574 ? -29.899 -5.483 -33.654 1.00 33.44 562 LEU B O 1
ATOM 9598 N N . ASP B 1 575 ? -29.321 -7.547 -32.896 1.00 31.30 563 ASP B N 1
ATOM 9599 C CA . ASP B 1 575 ? -30.493 -8.251 -33.389 1.00 31.54 563 ASP B CA 1
ATOM 9600 C C . ASP B 1 575 ? -31.679 -8.053 -32.459 1.00 34.72 563 ASP B C 1
ATOM 9601 O O . ASP B 1 575 ? -31.512 -7.841 -31.250 1.00 33.55 563 ASP B O 1
ATOM 9606 N N . PHE B 1 576 ? -32.871 -8.185 -33.020 1.00 30.36 564 PHE B N 1
ATOM 9607 C CA . PHE B 1 576 ? -34.126 -8.126 -32.286 1.00 30.38 564 PHE B CA 1
ATOM 9608 C C . PHE B 1 576 ? -34.997 -9.297 -32.693 1.00 37.07 564 PHE B C 1
ATOM 9609 O O . PHE B 1 576 ? -34.876 -9.797 -33.820 1.00 37.75 564 PHE B O 1
ATOM 9617 N N . TYR B 1 577 ? -35.860 -9.749 -31.780 1.00 34.78 565 TYR B N 1
ATOM 9618 C CA . TYR B 1 577 ? -36.827 -10.794 -32.107 1.00 36.13 565 TYR B CA 1
ATOM 9619 C C . TYR B 1 577 ? -38.179 -10.127 -32.253 1.00 40.55 565 TYR B C 1
ATOM 9620 O O . TYR B 1 577 ? -38.528 -9.267 -31.445 1.00 40.64 565 TYR B O 1
ATOM 9629 N N . ILE B 1 578 ? -38.918 -10.507 -33.296 1.00 37.02 566 ILE B N 1
ATOM 9630 C CA . ILE B 1 578 ? -40.247 -9.980 -33.573 1.00 37.35 566 ILE B CA 1
ATOM 9631 C C . ILE B 1 578 ? -41.243 -11.146 -33.568 1.00 42.25 566 ILE B C 1
ATOM 9632 O O . ILE B 1 578 ? -41.109 -12.049 -34.389 1.00 42.50 566 ILE B O 1
ATOM 9637 N N . THR B 1 579 ? -42.233 -11.129 -32.661 1.00 39.67 567 THR B N 1
ATOM 9638 C CA . THR B 1 579 ? -43.254 -12.202 -32.608 1.00 40.38 567 THR B CA 1
ATOM 9639 C C . THR B 1 579 ? -44.271 -11.985 -33.717 1.00 45.43 567 THR B C 1
ATOM 9640 O O . THR B 1 579 ? -44.328 -10.890 -34.287 1.00 45.37 567 THR B O 1
ATOM 9644 N N . THR B 1 580 ? -45.085 -13.020 -34.010 1.00 42.68 568 THR B N 1
ATOM 9645 C CA . THR B 1 580 ? -46.173 -12.992 -35.006 1.00 43.17 568 THR B CA 1
ATOM 9646 C C . THR B 1 580 ? -47.095 -11.783 -34.771 1.00 48.68 568 THR B C 1
ATOM 9647 O O . THR B 1 580 ? -47.380 -11.046 -35.717 1.00 48.38 568 THR B O 1
ATOM 9651 N N . GLU B 1 581 ? -47.531 -11.573 -33.510 1.00 45.97 569 GLU B N 1
ATOM 9652 C CA . GLU B 1 581 ? -48.399 -10.459 -33.116 1.00 46.58 569 GLU B CA 1
ATOM 9653 C C . GLU B 1 581 ? -47.697 -9.110 -33.335 1.00 49.19 569 GLU B C 1
ATOM 9654 O O . GLU B 1 581 ? -48.289 -8.213 -33.943 1.00 48.39 569 GLU B O 1
ATOM 9660 N N . GLU B 1 582 ? -46.412 -8.995 -32.908 1.00 45.55 570 GLU B N 1
ATOM 9661 C CA . GLU B 1 582 ? -45.594 -7.784 -33.022 1.00 44.79 570 GLU B CA 1
ATOM 9662 C C . GLU B 1 582 ? -45.352 -7.374 -34.466 1.00 47.65 570 GLU B C 1
ATOM 9663 O O . GLU B 1 582 ? -45.295 -6.177 -34.737 1.00 46.26 570 GLU B O 1
ATOM 9669 N N . SER B 1 583 ? -45.217 -8.361 -35.396 1.00 44.22 571 SER B N 1
ATOM 9670 C CA . SER B 1 583 ? -44.977 -8.101 -36.825 1.00 43.83 571 SER B CA 1
ATOM 9671 C C . SER B 1 583 ? -46.047 -7.213 -37.483 1.00 46.61 571 SER B C 1
ATOM 9672 O O . SER B 1 583 ? -45.744 -6.552 -38.476 1.00 46.53 571 SER B O 1
ATOM 9675 N N . ASN B 1 584 ? -47.265 -7.167 -36.913 1.00 42.65 572 ASN B N 1
ATOM 9676 C CA . ASN B 1 584 ? -48.398 -6.370 -37.402 1.00 43.22 572 ASN B CA 1
ATOM 9677 C C . ASN B 1 584 ? -48.266 -4.872 -37.135 1.00 47.48 572 ASN B C 1
ATOM 9678 O O . ASN B 1 584 ? -48.879 -4.083 -37.853 1.00 47.36 572 ASN B O 1
ATOM 9683 N N . ARG B 1 585 ? -47.514 -4.486 -36.086 1.00 42.84 573 ARG B N 1
ATOM 9684 C CA . ARG B 1 585 ? -47.382 -3.083 -35.697 1.00 42.30 573 ARG B CA 1
ATOM 9685 C C . ARG B 1 585 ? -46.336 -2.300 -36.512 1.00 45.62 573 ARG B C 1
ATOM 9686 O O . ARG B 1 585 ? -46.343 -1.072 -36.467 1.00 44.23 573 ARG B O 1
ATOM 9694 N N . PHE B 1 586 ? -45.453 -2.989 -37.247 1.00 42.70 574 PHE B N 1
ATOM 9695 C CA . PHE B 1 586 ? -44.413 -2.281 -37.994 1.00 41.73 574 PHE B CA 1
ATOM 9696 C C . PHE B 1 586 ? -44.906 -1.809 -39.338 1.00 44.42 574 PHE B C 1
ATOM 9697 O O . PHE B 1 586 ? -45.165 -2.620 -40.221 1.00 42.19 574 PHE B O 1
ATOM 9705 N N . THR B 1 587 ? -45.012 -0.477 -39.488 1.00 42.53 575 THR B N 1
ATOM 9706 C CA . THR B 1 587 ? -45.491 0.196 -40.701 1.00 43.02 575 THR B CA 1
ATOM 9707 C C . THR B 1 587 ? -44.590 -0.036 -41.931 1.00 47.15 575 THR B C 1
ATOM 9708 O O . THR B 1 587 ? -45.062 0.133 -43.068 1.00 46.83 575 THR B O 1
ATOM 9712 N N . ASP B 1 588 ? -43.311 -0.437 -41.709 1.00 41.15 576 ASP B N 1
ATOM 9713 C CA . ASP B 1 588 ? -42.351 -0.715 -42.789 1.00 39.39 576 ASP B CA 1
ATOM 9714 C C . ASP B 1 588 ? -41.976 -2.217 -42.896 1.00 43.14 576 ASP B C 1
ATOM 9715 O O . ASP B 1 588 ? -40.980 -2.568 -43.546 1.00 42.33 576 ASP B O 1
ATOM 9720 N N . PHE B 1 589 ? -42.799 -3.092 -42.287 1.00 39.90 577 PHE B N 1
ATOM 9721 C CA . PHE B 1 589 ? -42.635 -4.546 -42.369 1.00 40.78 577 PHE B CA 1
ATOM 9722 C C . PHE B 1 589 ? -43.066 -4.995 -43.775 1.00 46.91 577 PHE B C 1
ATOM 9723 O O . PHE B 1 589 ? -44.068 -4.463 -44.273 1.00 46.21 577 PHE B O 1
ATOM 9731 N N . PRO B 1 590 ? -42.373 -5.972 -44.434 1.00 45.53 578 PRO B N 1
ATOM 9732 C CA . PRO B 1 590 ? -42.854 -6.442 -45.758 1.00 46.16 578 PRO B CA 1
ATOM 9733 C C . PRO B 1 590 ? -44.342 -6.729 -45.714 1.00 49.20 578 PRO B C 1
ATOM 9734 O O . PRO B 1 590 ? -44.789 -7.540 -44.902 1.00 49.23 578 PRO B O 1
ATOM 9738 N N . LYS B 1 591 ? -45.108 -5.943 -46.500 1.00 47.01 579 LYS B N 1
ATOM 9739 C CA . LYS B 1 591 ? -46.571 -5.907 -46.600 1.00 47.97 579 LYS B CA 1
ATOM 9740 C C . LYS B 1 591 ? -47.276 -7.273 -46.506 1.00 51.10 579 LYS B C 1
ATOM 9741 O O . LYS B 1 591 ? -48.217 -7.410 -45.718 1.00 49.19 579 LYS B O 1
ATOM 9747 N N . ASP B 1 592 ? -46.832 -8.267 -47.300 1.00 48.08 580 ASP B N 1
ATOM 9748 C CA . ASP B 1 592 ? -47.492 -9.569 -47.329 1.00 49.31 580 ASP B CA 1
ATOM 9749 C C . ASP B 1 592 ? -46.924 -10.586 -46.337 1.00 53.41 580 ASP B C 1
ATOM 9750 O O . ASP B 1 592 ? -47.184 -11.785 -46.479 1.00 53.65 580 ASP B O 1
ATOM 9755 N N . PHE B 1 593 ? -46.146 -10.117 -45.328 1.00 48.18 581 PHE B N 1
ATOM 9756 C CA . PHE B 1 593 ? -45.502 -11.005 -44.362 1.00 46.87 581 PHE B CA 1
ATOM 9757 C C . PHE B 1 593 ? -45.832 -10.653 -42.907 1.00 48.50 581 PHE B C 1
ATOM 9758 O O . PHE B 1 593 ? -45.179 -11.148 -41.994 1.00 45.61 581 PHE B O 1
ATOM 9766 N N . LYS B 1 594 ? -46.877 -9.836 -42.697 1.00 45.76 582 LYS B N 1
ATOM 9767 C CA . LYS B 1 594 ? -47.321 -9.406 -41.366 1.00 45.89 582 LYS B CA 1
ATOM 9768 C C . LYS B 1 594 ? -48.260 -10.444 -40.724 1.00 50.57 582 LYS B C 1
ATOM 9769 O O . LYS B 1 594 ? -49.080 -11.032 -41.416 1.00 50.08 582 LYS B O 1
ATOM 9775 N N . GLY B 1 595 ? -48.145 -10.615 -39.409 1.00 47.73 583 GLY B N 1
ATOM 9776 C CA . GLY B 1 595 ? -48.964 -11.514 -38.595 1.00 47.98 583 GLY B CA 1
ATOM 9777 C C . GLY B 1 595 ? -49.008 -12.982 -38.977 1.00 53.08 583 GLY B C 1
ATOM 9778 O O . GLY B 1 595 ? -49.999 -13.649 -38.674 1.00 54.85 583 GLY B O 1
ATOM 9779 N N . ILE B 1 596 ? -47.943 -13.514 -39.604 1.00 48.71 584 ILE B N 1
ATOM 9780 C CA . ILE B 1 596 ? -47.905 -14.925 -40.030 1.00 49.43 584 ILE B CA 1
ATOM 9781 C C . ILE B 1 596 ? -46.813 -15.764 -39.306 1.00 50.97 584 ILE B C 1
ATOM 9782 O O . ILE B 1 596 ? -46.951 -16.989 -39.187 1.00 50.76 584 ILE B O 1
ATOM 9787 N N . ALA B 1 597 ? -45.744 -15.114 -38.837 1.00 44.61 585 ALA B N 1
ATOM 9788 C CA . ALA B 1 597 ? -44.633 -15.803 -38.183 1.00 42.98 585 ALA B CA 1
ATOM 9789 C C . ALA B 1 597 ? -43.775 -14.865 -37.334 1.00 47.26 585 ALA B C 1
ATOM 9790 O O . ALA B 1 597 ? -43.937 -13.633 -37.383 1.00 44.84 585 ALA B O 1
ATOM 9792 N N . GLY B 1 598 ? -42.873 -15.489 -36.565 1.00 43.81 586 GLY B N 1
ATOM 9793 C CA . GLY B 1 598 ? -41.842 -14.855 -35.761 1.00 41.89 586 GLY B CA 1
ATOM 9794 C C . GLY B 1 598 ? -40.629 -14.645 -36.650 1.00 43.72 586 GLY B C 1
ATOM 9795 O O . GLY B 1 598 ? -40.405 -15.423 -37.588 1.00 41.52 586 GLY B O 1
ATOM 9796 N N . TRP B 1 599 ? -39.864 -13.560 -36.399 1.00 39.55 587 TRP B N 1
ATOM 9797 C CA . TRP B 1 599 ? -38.713 -13.183 -37.217 1.00 37.83 587 TRP B CA 1
ATOM 9798 C C . TRP B 1 599 ? -37.562 -12.671 -36.370 1.00 39.91 587 TRP B C 1
ATOM 9799 O O . TRP B 1 599 ? -37.773 -12.121 -35.284 1.00 39.34 587 TRP B O 1
ATOM 9810 N N . ILE B 1 600 ? -36.335 -12.818 -36.891 1.00 35.45 588 ILE B N 1
ATOM 9811 C CA . ILE B 1 600 ? -35.156 -12.224 -36.271 1.00 33.96 588 ILE B CA 1
ATOM 9812 C C . ILE B 1 600 ? -34.778 -11.065 -37.197 1.00 36.71 588 ILE B C 1
ATOM 9813 O O . ILE B 1 600 ? -34.640 -11.259 -38.415 1.00 35.03 588 ILE B O 1
ATOM 9818 N N . LEU B 1 601 ? -34.692 -9.856 -36.633 1.00 32.98 589 LEU B N 1
ATOM 9819 C CA . LEU B 1 601 ? -34.235 -8.692 -37.378 1.00 32.98 589 LEU B CA 1
ATOM 9820 C C . LEU B 1 601 ? -32.742 -8.528 -37.137 1.00 38.48 589 LEU B C 1
ATOM 9821 O O . LEU B 1 601 ? -32.311 -8.342 -35.998 1.00 39.98 589 LEU B O 1
ATOM 9826 N N . GLU B 1 602 ? -31.959 -8.580 -38.215 1.00 34.65 590 GLU B N 1
ATOM 9827 C CA . GLU B 1 602 ? -30.519 -8.321 -38.198 1.00 32.83 590 GLU B CA 1
ATOM 9828 C C . GLU B 1 602 ? -30.306 -6.937 -38.799 1.00 33.96 590 GLU B C 1
ATOM 9829 O O . GLU B 1 602 ? -30.947 -6.597 -39.783 1.00 32.00 590 GLU B O 1
ATOM 9835 N N . VAL B 1 603 ? -29.436 -6.128 -38.182 1.00 32.19 591 VAL B N 1
ATOM 9836 C CA . VAL B 1 603 ? -29.063 -4.793 -38.622 1.00 31.12 591 VAL B CA 1
ATOM 9837 C C . VAL B 1 603 ? -27.569 -4.889 -39.002 1.00 34.56 591 VAL B C 1
ATOM 9838 O O . VAL B 1 603 ? -26.750 -5.275 -38.189 1.00 32.59 591 VAL B O 1
ATOM 9842 N N . LYS B 1 604 ? -27.262 -4.655 -40.276 1.00 32.44 592 LYS B N 1
ATOM 9843 C CA . LYS B 1 604 ? -25.933 -4.835 -40.851 1.00 31.20 592 LYS B CA 1
ATOM 9844 C C . LYS B 1 604 ? -25.314 -3.535 -41.356 1.00 36.11 592 LYS B C 1
ATOM 9845 O O . LYS B 1 604 ? -26.008 -2.505 -41.500 1.00 34.58 592 LYS B O 1
ATOM 9851 N N . SER B 1 605 ? -23.983 -3.574 -41.573 1.00 33.56 593 SER B N 1
ATOM 9852 C CA . SER B 1 605 ? -23.213 -2.411 -41.986 1.00 34.04 593 SER B CA 1
ATOM 9853 C C . SER B 1 605 ? -23.595 -1.911 -43.381 1.00 40.54 593 SER B C 1
ATOM 9854 O O . SER B 1 605 ? -24.094 -2.667 -44.218 1.00 40.78 593 SER B O 1
ATOM 9857 N N . ASN B 1 606 ? -23.345 -0.624 -43.610 1.00 38.26 594 ASN B N 1
ATOM 9858 C CA . ASN B 1 606 ? -23.584 0.079 -44.856 1.00 38.87 594 ASN B CA 1
ATOM 9859 C C . ASN B 1 606 ? -22.700 1.341 -44.839 1.00 43.80 594 ASN B C 1
ATOM 9860 O O . ASN B 1 606 ? -21.699 1.366 -44.125 1.00 43.83 594 ASN B O 1
ATOM 9865 N N . THR B 1 607 ? -23.027 2.349 -45.643 1.00 41.48 595 THR B N 1
ATOM 9866 C CA . THR B 1 607 ? -22.305 3.618 -45.699 1.00 42.61 595 THR B CA 1
ATOM 9867 C C . THR B 1 607 ? -22.906 4.540 -44.623 1.00 48.48 595 THR B C 1
ATOM 9868 O O . THR B 1 607 ? -24.022 4.268 -44.187 1.00 48.64 595 THR B O 1
ATOM 9872 N N . PRO B 1 608 ? -22.255 5.652 -44.200 1.00 46.70 596 PRO B N 1
ATOM 9873 C CA . PRO B 1 608 ? -22.922 6.550 -43.239 1.00 46.77 596 PRO B CA 1
ATOM 9874 C C . PRO B 1 608 ? -24.227 7.112 -43.854 1.00 52.75 596 PRO B C 1
ATOM 9875 O O . PRO B 1 608 ? -24.300 7.419 -45.048 1.00 53.91 596 PRO B O 1
ATOM 9879 N N . GLY B 1 609 ? -25.274 7.164 -43.050 1.00 47.95 597 GLY B N 1
ATOM 9880 C CA . GLY B 1 609 ? -26.567 7.638 -43.524 1.00 46.71 597 GLY B CA 1
ATOM 9881 C C . GLY B 1 609 ? -27.427 6.509 -44.060 1.00 45.74 597 GLY B C 1
ATOM 9882 O O . GLY B 1 609 ? -28.596 6.742 -44.370 1.00 44.69 597 GLY B O 1
ATOM 9883 N N . ASN B 1 610 ? -26.853 5.284 -44.195 1.00 38.52 598 ASN B N 1
ATOM 9884 C CA . ASN B 1 610 ? -27.569 4.112 -44.687 1.00 37.98 598 ASN B CA 1
ATOM 9885 C C . ASN B 1 610 ? -27.487 2.924 -43.734 1.00 42.25 598 ASN B C 1
ATOM 9886 O O . ASN B 1 610 ? -26.555 2.825 -42.934 1.00 41.29 598 ASN B O 1
ATOM 9891 N N . THR B 1 611 ? -28.470 2.014 -43.838 1.00 38.28 599 THR B N 1
ATOM 9892 C CA . THR B 1 611 ? -28.563 0.819 -43.012 1.00 35.48 599 THR B CA 1
ATOM 9893 C C . THR B 1 611 ? -29.000 -0.343 -43.873 1.00 38.27 599 THR B C 1
ATOM 9894 O O . THR B 1 611 ? -29.791 -0.165 -44.806 1.00 38.73 599 THR B O 1
ATOM 9898 N N . THR B 1 612 ? -28.516 -1.540 -43.538 1.00 33.43 600 THR B N 1
ATOM 9899 C CA . THR B 1 612 ? -28.975 -2.791 -44.151 1.00 32.30 600 THR B CA 1
ATOM 9900 C C . THR B 1 612 ? -29.743 -3.529 -43.057 1.00 36.83 600 THR B C 1
ATOM 9901 O O . THR B 1 612 ? -29.279 -3.609 -41.909 1.00 37.27 600 THR B O 1
ATOM 9905 N N . GLN B 1 613 ? -30.890 -4.074 -43.408 1.00 34.52 601 GLN B N 1
ATOM 9906 C CA . GLN B 1 613 ? -31.694 -4.891 -42.506 1.00 33.93 601 GLN B CA 1
ATOM 9907 C C . GLN B 1 613 ? -32.038 -6.235 -43.140 1.00 37.99 601 GLN B C 1
ATOM 9908 O O . GLN B 1 613 ? -32.246 -6.312 -44.357 1.00 36.01 601 GLN B O 1
ATOM 9914 N N . VAL B 1 614 ? -32.037 -7.308 -42.308 1.00 33.48 602 VAL B N 1
ATOM 9915 C CA . VAL B 1 614 ? -32.423 -8.648 -42.724 1.00 33.44 602 VAL B CA 1
ATOM 9916 C C . VAL B 1 614 ? -33.510 -9.140 -41.778 1.00 39.11 602 VAL B C 1
ATOM 9917 O O . VAL B 1 614 ? -33.327 -9.096 -40.569 1.00 39.45 602 VAL B O 1
ATOM 9921 N N . LEU B 1 615 ? -34.641 -9.607 -42.328 1.00 37.14 603 LEU B N 1
ATOM 9922 C CA . LEU B 1 615 ? -35.687 -10.277 -41.549 1.00 36.29 603 LEU B CA 1
ATOM 9923 C C . LEU B 1 615 ? -35.613 -11.741 -41.938 1.00 38.35 603 LEU B C 1
ATOM 9924 O O . LEU B 1 615 ? -35.802 -12.082 -43.102 1.00 38.04 603 LEU B O 1
ATOM 9929 N N . ARG B 1 616 ? -35.252 -12.590 -40.998 1.00 35.14 604 ARG B N 1
ATOM 9930 C CA . ARG B 1 616 ? -35.171 -14.019 -41.268 1.00 34.69 604 ARG B CA 1
ATOM 9931 C C . ARG B 1 616 ? -36.238 -14.726 -40.443 1.00 38.07 604 ARG B C 1
ATOM 9932 O O . ARG B 1 616 ? -36.400 -14.467 -39.249 1.00 36.96 604 ARG B O 1
ATOM 9940 N N . ARG B 1 617 ? -37.021 -15.554 -41.110 1.00 37.99 605 ARG B N 1
ATOM 9941 C CA . ARG B 1 617 ? -38.169 -16.247 -40.543 1.00 37.43 605 ARG B CA 1
ATOM 9942 C C . ARG B 1 617 ? -37.801 -17.255 -39.480 1.00 42.31 605 ARG B C 1
ATOM 9943 O O . ARG B 1 617 ? -36.764 -17.912 -39.572 1.00 41.89 605 ARG B O 1
ATOM 9951 N N . ASN B 1 618 ? -38.665 -17.382 -38.467 1.00 39.88 606 ASN B N 1
ATOM 9952 C CA . ASN B 1 618 ? -38.489 -18.389 -37.438 1.00 40.65 606 ASN B CA 1
ATOM 9953 C C . ASN B 1 618 ? -39.460 -19.531 -37.752 1.00 46.33 606 ASN B C 1
ATOM 9954 O O . ASN B 1 618 ? -40.358 -19.869 -36.973 1.00 47.99 606 ASN B O 1
ATOM 9959 N N . ASN B 1 619 ? -39.291 -20.086 -38.948 1.00 43.33 607 ASN B N 1
ATOM 9960 C CA . ASN B 1 619 ? -40.090 -21.188 -39.496 1.00 44.80 607 ASN B CA 1
ATOM 9961 C C . ASN B 1 619 ? -39.586 -22.518 -38.918 1.00 50.79 607 ASN B C 1
ATOM 9962 O O . ASN B 1 619 ? -38.378 -22.686 -38.680 1.00 49.51 607 ASN B O 1
ATOM 9967 N N . PHE B 1 620 ? -40.502 -23.466 -38.712 1.00 49.39 608 PHE B N 1
ATOM 9968 C CA . PHE B 1 620 ? -40.096 -24.769 -38.205 1.00 50.34 608 PHE B CA 1
ATOM 9969 C C . PHE B 1 620 ? -40.376 -25.826 -39.283 1.00 57.07 608 PHE B C 1
ATOM 9970 O O . PHE B 1 620 ? -39.419 -26.150 -39.982 1.00 56.99 608 PHE B O 1
ATOM 9978 N N . PRO B 1 621 ? -41.621 -26.289 -39.573 1.00 56.80 609 PRO B N 1
ATOM 9979 C CA . PRO B 1 621 ? -41.781 -27.271 -40.667 1.00 58.76 609 PRO B CA 1
ATOM 9980 C C . PRO B 1 621 ? -41.742 -26.671 -42.081 1.00 63.38 609 PRO B C 1
ATOM 9981 O O . PRO B 1 621 ? -41.313 -27.360 -43.008 1.00 64.61 609 PRO B O 1
ATOM 9985 N N . SER B 1 622 ? -42.196 -25.409 -42.245 1.00 57.91 610 SER B N 1
ATOM 9986 C CA . SER B 1 622 ? -42.265 -24.713 -43.538 1.00 57.01 610 SER B CA 1
ATOM 9987 C C . SER B 1 622 ? -40.891 -24.252 -44.070 1.00 58.75 610 SER B C 1
ATOM 9988 O O . SER B 1 622 ? -39.884 -24.382 -43.376 1.00 59.07 610 SER B O 1
ATOM 9991 N N . ALA B 1 623 ? -40.861 -23.717 -45.305 1.00 53.70 611 ALA B N 1
ATOM 9992 C CA . ALA B 1 623 ? -39.650 -23.241 -45.977 1.00 52.20 611 ALA B CA 1
ATOM 9993 C C . ALA B 1 623 ? -39.078 -21.968 -45.366 1.00 53.66 611 ALA B C 1
ATOM 9994 O O . ALA B 1 623 ? -39.846 -21.073 -45.003 1.00 52.69 611 ALA B O 1
ATOM 9996 N N . HIS B 1 624 ? -37.729 -21.887 -45.246 1.00 48.71 612 HIS B N 1
ATOM 9997 C CA . HIS B 1 624 ? -37.079 -20.686 -44.717 1.00 45.76 612 HIS B CA 1
ATOM 9998 C C . HIS B 1 624 ? -37.224 -19.549 -45.699 1.00 48.30 612 HIS B C 1
ATOM 9999 O O . HIS B 1 624 ? -37.168 -19.751 -46.918 1.00 48.80 612 HIS B O 1
ATOM 10006 N N . GLN B 1 625 ? -37.431 -18.355 -45.153 1.00 42.08 613 GLN B N 1
ATOM 10007 C CA . GLN B 1 625 ? -37.537 -17.122 -45.898 1.00 40.37 613 GLN B CA 1
ATOM 10008 C C . GLN B 1 625 ? -36.710 -16.075 -45.200 1.00 45.01 613 GLN B C 1
ATOM 10009 O O . GLN B 1 625 ? -36.698 -16.016 -43.967 1.00 44.24 613 GLN B O 1
ATOM 10015 N N . PHE B 1 626 ? -36.031 -15.229 -45.987 1.00 40.81 614 PHE B N 1
ATOM 10016 C CA . PHE B 1 626 ? -35.331 -14.064 -45.471 1.00 38.83 614 PHE B CA 1
ATOM 10017 C C . PHE B 1 626 ? -35.484 -12.918 -46.457 1.00 43.85 614 PHE B C 1
ATOM 10018 O O . PHE B 1 626 ? -35.554 -13.135 -47.680 1.00 43.80 614 PHE B O 1
ATOM 10026 N N . LEU B 1 627 ? -35.653 -11.712 -45.904 1.00 38.82 615 LEU B N 1
ATOM 10027 C CA . LEU B 1 627 ? -35.883 -10.485 -46.647 1.00 38.14 615 LEU B CA 1
ATOM 10028 C C . LEU B 1 627 ? -34.795 -9.495 -46.303 1.00 43.39 615 LEU B C 1
ATOM 10029 O O . LEU B 1 627 ? -34.440 -9.343 -45.127 1.00 43.57 615 LEU B O 1
ATOM 10034 N N . VAL B 1 628 ? -34.215 -8.873 -47.345 1.00 39.28 616 VAL B N 1
ATOM 10035 C CA . VAL B 1 628 ? -33.097 -7.934 -47.249 1.00 37.06 616 VAL B CA 1
ATOM 10036 C C . VAL B 1 628 ? -33.514 -6.573 -47.808 1.00 41.05 616 VAL B C 1
ATOM 10037 O O . VAL B 1 628 ? -34.208 -6.524 -48.817 1.00 42.08 616 VAL B O 1
ATOM 10041 N N . ARG B 1 629 ? -33.082 -5.472 -47.155 1.00 35.93 617 ARG B N 1
ATOM 10042 C CA . ARG B 1 629 ? -33.290 -4.110 -47.633 1.00 36.24 617 ARG B CA 1
ATOM 10043 C C . ARG B 1 629 ? -32.147 -3.210 -47.207 1.00 39.98 617 ARG B C 1
ATOM 10044 O O . ARG B 1 629 ? -31.488 -3.476 -46.193 1.00 38.25 617 ARG B O 1
ATOM 10052 N N . ASN B 1 630 ? -31.922 -2.147 -47.987 1.00 37.94 618 ASN B N 1
ATOM 10053 C CA . ASN B 1 630 ? -30.925 -1.118 -47.733 1.00 39.30 618 ASN B CA 1
ATOM 10054 C C . ASN B 1 630 ? -31.702 0.197 -47.724 1.00 44.37 618 ASN B C 1
ATOM 10055 O O . ASN B 1 630 ? -32.535 0.396 -48.599 1.00 42.80 618 ASN B O 1
ATOM 10060 N N . PHE B 1 631 ? -31.506 1.060 -46.706 1.00 41.94 619 PHE B N 1
ATOM 10061 C CA . PHE B 1 631 ? -32.283 2.313 -46.638 1.00 42.70 619 PHE B CA 1
ATOM 10062 C C . PHE B 1 631 ? -31.530 3.429 -45.969 1.00 44.49 619 PHE B C 1
ATOM 10063 O O . PHE B 1 631 ? -30.687 3.161 -45.116 1.00 43.44 619 PHE B O 1
ATOM 10071 N N . GLY B 1 632 ? -31.918 4.660 -46.293 1.00 41.47 620 GLY B N 1
ATOM 10072 C CA . GLY B 1 632 ? -31.364 5.873 -45.717 1.00 42.48 620 GLY B CA 1
ATOM 10073 C C . GLY B 1 632 ? -31.228 6.976 -46.735 1.00 50.19 620 GLY B C 1
ATOM 10074 O O . GLY B 1 632 ? -32.154 7.202 -47.516 1.00 52.48 620 GLY B O 1
ATOM 10075 N N . THR B 1 633 ? -30.060 7.639 -46.763 1.00 48.52 621 THR B N 1
ATOM 10076 C CA . THR B 1 633 ? -29.761 8.730 -47.714 1.00 50.99 621 THR B CA 1
ATOM 10077 C C . THR B 1 633 ? -29.762 8.251 -49.182 1.00 56.22 621 THR B C 1
ATOM 10078 O O . THR B 1 633 ? -29.980 9.058 -50.084 1.00 59.08 621 THR B O 1
ATOM 10082 N N . GLY B 1 634 ? -29.524 6.952 -49.398 1.00 51.47 622 GLY B N 1
ATOM 10083 C CA . GLY B 1 634 ? -29.548 6.330 -50.720 1.00 52.21 622 GLY B CA 1
ATOM 10084 C C . GLY B 1 634 ? -30.968 6.105 -51.226 1.00 57.22 622 GLY B C 1
ATOM 10085 O O . GLY B 1 634 ? -31.174 5.750 -52.393 1.00 55.75 622 GLY B O 1
ATOM 10086 N N . GLY B 1 635 ? -31.937 6.333 -50.331 1.00 55.34 623 GLY B N 1
ATOM 10087 C CA . GLY B 1 635 ? -33.372 6.189 -50.556 1.00 55.50 623 GLY B CA 1
ATOM 10088 C C . GLY B 1 635 ? -33.976 5.143 -49.645 1.00 59.49 623 GLY B C 1
ATOM 10089 O O . GLY B 1 635 ? -33.269 4.543 -48.830 1.00 56.43 623 GLY B O 1
ATOM 10090 N N . VAL B 1 636 ? -35.291 4.925 -49.753 1.00 58.59 624 VAL B N 1
ATOM 10091 C CA . VAL B 1 636 ? -35.923 3.869 -48.956 1.00 57.97 624 VAL B CA 1
ATOM 10092 C C . VAL B 1 636 ? -35.987 2.671 -49.889 1.00 60.71 624 VAL B C 1
ATOM 10093 O O . VAL B 1 636 ? -36.868 2.587 -50.742 1.00 63.58 624 VAL B O 1
ATOM 10097 N N . GLY B 1 637 ? -34.982 1.820 -49.784 1.00 52.97 625 GLY B N 1
ATOM 10098 C CA . GLY B 1 637 ? -34.842 0.634 -50.600 1.00 51.16 625 GLY B CA 1
ATOM 10099 C C . GLY B 1 637 ? -35.972 -0.330 -50.380 1.00 52.34 625 GLY B C 1
ATOM 10100 O O . GLY B 1 637 ? -36.600 -0.336 -49.313 1.00 52.72 625 GLY B O 1
ATOM 10101 N N . LYS B 1 638 ? -36.237 -1.144 -51.402 1.00 46.30 626 LYS B N 1
ATOM 10102 C CA . LYS B 1 638 ? -37.304 -2.135 -51.335 1.00 45.05 626 LYS B CA 1
ATOM 10103 C C . LYS B 1 638 ? -36.798 -3.427 -50.714 1.00 44.07 626 LYS B C 1
ATOM 10104 O O . LYS B 1 638 ? -35.602 -3.711 -50.769 1.00 41.40 626 LYS B O 1
ATOM 10108 N N . TRP B 1 639 ? -37.700 -4.190 -50.085 1.00 41.74 627 TRP B N 1
ATOM 10109 C CA . TRP B 1 639 ? -37.397 -5.496 -49.493 1.00 40.08 627 TRP B CA 1
ATOM 10110 C C . TRP B 1 639 ? -37.282 -6.510 -50.624 1.00 43.90 627 TRP B C 1
ATOM 10111 O O . TRP B 1 639 ? -38.061 -6.456 -51.570 1.00 41.92 627 TRP B O 1
ATOM 10122 N N . SER B 1 640 ? -36.308 -7.421 -50.538 1.00 43.45 628 SER B N 1
ATOM 10123 C CA . SER B 1 640 ? -36.137 -8.496 -51.529 1.00 44.28 628 SER B CA 1
ATOM 10124 C C . SER B 1 640 ? -36.257 -9.810 -50.779 1.00 47.04 628 SER B C 1
ATOM 10125 O O . SER B 1 640 ? -35.584 -10.000 -49.766 1.00 44.07 628 SER B O 1
ATOM 10128 N N . LEU B 1 641 ? -37.141 -10.699 -51.261 1.00 44.41 629 LEU B N 1
ATOM 10129 C CA . LEU B 1 641 ? -37.402 -12.006 -50.665 1.00 42.26 629 LEU B CA 1
ATOM 10130 C C . LEU B 1 641 ? -36.489 -13.090 -51.214 1.00 46.38 629 LEU B C 1
ATOM 10131 O O . LEU B 1 641 ? -36.263 -13.155 -52.416 1.00 46.54 629 LEU B O 1
ATOM 10136 N N . PHE B 1 642 ? -35.999 -13.967 -50.318 1.00 43.14 630 PHE B N 1
ATOM 10137 C CA . PHE B 1 642 ? -35.191 -15.140 -50.635 1.00 41.46 630 PHE B CA 1
ATOM 10138 C C . PHE B 1 642 ? -35.877 -16.294 -49.935 1.00 48.41 630 PHE B C 1
ATOM 10139 O O . PHE B 1 642 ? -36.137 -16.225 -48.733 1.00 48.51 630 PHE B O 1
ATOM 10147 N N . GLU B 1 643 ? -36.223 -17.333 -50.687 1.00 46.62 631 GLU B N 1
ATOM 10148 C CA . GLU B 1 643 ? -36.933 -18.494 -50.148 1.00 47.08 631 GLU B CA 1
ATOM 10149 C C . GLU B 1 643 ? -36.174 -19.768 -50.467 1.00 49.73 631 GLU B C 1
ATOM 10150 O O . GLU B 1 643 ? -35.606 -19.895 -51.552 1.00 49.13 631 GLU B O 1
ATOM 10156 N N . GLY B 1 644 ? -36.118 -20.665 -49.488 1.00 46.59 632 GLY B N 1
ATOM 10157 C CA . GLY B 1 644 ? -35.412 -21.929 -49.610 1.00 46.71 632 GLY B CA 1
ATOM 10158 C C . GLY B 1 644 ? -36.316 -23.104 -49.914 1.00 52.96 632 GLY B C 1
ATOM 10159 O O . GLY B 1 644 ? -37.550 -22.972 -49.945 1.00 53.69 632 GLY B O 1
ATOM 10160 N N . LYS B 1 645 ? -35.688 -24.267 -50.139 1.00 49.16 633 LYS B N 1
ATOM 10161 C CA . LYS B 1 645 ? -36.387 -25.506 -50.421 1.00 50.84 633 LYS B CA 1
ATOM 10162 C C . LYS B 1 645 ? -36.191 -26.472 -49.241 1.00 52.88 633 LYS B C 1
ATOM 10163 O O . LYS B 1 645 ? -35.061 -26.838 -48.942 1.00 50.78 633 LYS B O 1
ATOM 10169 N N . VAL B 1 646 ? -37.299 -26.888 -48.595 1.00 51.28 634 VAL B N 1
ATOM 10170 C CA . VAL B 1 646 ? -37.306 -27.860 -47.490 1.00 52.49 634 VAL B CA 1
ATOM 10171 C C . VAL B 1 646 ? -36.698 -29.175 -47.984 1.00 57.63 634 VAL B C 1
ATOM 10172 O O . VAL B 1 646 ? -37.046 -29.646 -49.061 1.00 58.56 634 VAL B O 1
ATOM 10176 N N . VAL B 1 647 ? -35.746 -29.711 -47.230 1.00 54.68 635 VAL B N 1
ATOM 10177 C CA . VAL B 1 647 ? -35.070 -30.972 -47.542 1.00 56.74 635 VAL B CA 1
ATOM 10178 C C . VAL B 1 647 ? -35.148 -31.861 -46.305 1.00 64.40 635 VAL B C 1
ATOM 10179 O O . VAL B 1 647 ? -35.516 -31.378 -45.233 1.00 65.46 635 VAL B O 1
ATOM 10183 N N . GLU B 1 648 ? -34.811 -33.142 -46.441 1.00 63.55 636 GLU B N 1
ATOM 10184 C CA . GLU B 1 648 ? -34.831 -34.077 -45.317 1.00 67.32 636 GLU B CA 1
ATOM 10185 C C . GLU B 1 648 ? -33.537 -34.007 -44.498 1.00 68.04 636 GLU B C 1
ATOM 10186 O O . GLU B 1 648 ? -33.578 -34.364 -43.300 1.00 77.41 636 GLU B O 1
ATOM 10193 N N . ASN C 1 15 ? -3.011 -9.634 32.660 1.00 79.14 3 ASN C N 1
ATOM 10194 C CA . ASN C 1 15 ? -4.455 -9.389 32.678 1.00 78.69 3 ASN C CA 1
ATOM 10195 C C . ASN C 1 15 ? -5.113 -9.856 34.018 1.00 80.73 3 ASN C C 1
ATOM 10196 O O . ASN C 1 15 ? -4.407 -9.935 35.036 1.00 80.26 3 ASN C O 1
ATOM 10198 N N . LYS C 1 16 ? -6.449 -10.141 34.026 1.00 74.99 4 LYS C N 1
ATOM 10199 C CA . LYS C 1 16 ? -7.181 -10.567 35.231 1.00 73.45 4 LYS C CA 1
ATOM 10200 C C . LYS C 1 16 ? -7.546 -12.069 35.252 1.00 73.00 4 LYS C C 1
ATOM 10201 O O . LYS C 1 16 ? -7.941 -12.611 34.209 1.00 71.97 4 LYS C O 1
ATOM 10203 N N . LEU C 1 17 ? -7.447 -12.727 36.449 1.00 65.70 5 LEU C N 1
ATOM 10204 C CA . LEU C 1 17 ? -7.806 -14.147 36.584 1.00 63.84 5 LEU C CA 1
ATOM 10205 C C . LEU C 1 17 ? -9.293 -14.363 36.344 1.00 67.21 5 LEU C C 1
ATOM 10206 O O . LEU C 1 17 ? -10.118 -13.595 36.856 1.00 67.65 5 LEU C O 1
ATOM 10211 N N . ILE C 1 18 ? -9.632 -15.414 35.577 1.00 62.13 6 ILE C N 1
ATOM 10212 C CA . ILE C 1 18 ? -11.016 -15.784 35.321 1.00 62.19 6 ILE C CA 1
ATOM 10213 C C . ILE C 1 18 ? -11.541 -16.415 36.613 1.00 67.50 6 ILE C C 1
ATOM 10214 O O . ILE C 1 18 ? -10.996 -17.423 37.073 1.00 67.28 6 ILE C O 1
ATOM 10219 N N . THR C 1 19 ? -12.531 -15.763 37.242 1.00 65.08 7 THR C N 1
ATOM 10220 C CA . THR C 1 19 ? -13.112 -16.231 38.505 1.00 65.53 7 THR C CA 1
ATOM 10221 C C . THR C 1 19 ? -14.521 -16.810 38.295 1.00 69.60 7 THR C C 1
ATOM 10222 O O . THR C 1 19 ? -15.056 -17.447 39.198 1.00 68.89 7 THR C O 1
ATOM 10226 N N . ASP C 1 20 ? -15.101 -16.609 37.105 1.00 67.74 8 ASP C N 1
ATOM 10227 C CA . ASP C 1 20 ? -16.390 -17.184 36.722 1.00 68.81 8 ASP C CA 1
ATOM 10228 C C . ASP C 1 20 ? -16.075 -18.207 35.630 1.00 71.76 8 ASP C C 1
ATOM 10229 O O . ASP C 1 20 ? -15.852 -17.846 34.470 1.00 71.67 8 ASP C O 1
ATOM 10234 N N . LEU C 1 21 ? -15.963 -19.476 36.031 1.00 67.32 9 LEU C N 1
ATOM 10235 C CA . LEU C 1 21 ? -15.629 -20.578 35.132 1.00 66.72 9 LEU C CA 1
ATOM 10236 C C . LEU C 1 21 ? -16.874 -21.236 34.566 1.00 72.03 9 LEU C C 1
ATOM 10237 O O . LEU C 1 21 ? -17.936 -21.215 35.205 1.00 72.13 9 LEU C O 1
ATOM 10242 N N . SER C 1 22 ? -16.724 -21.852 33.378 1.00 68.64 10 SER C N 1
ATOM 10243 C CA . SER C 1 22 ? -17.775 -22.588 32.685 1.00 68.88 10 SER C CA 1
ATOM 10244 C C . SER C 1 22 ? -18.263 -23.716 33.595 1.00 75.34 10 SER C C 1
ATOM 10245 O O . SER C 1 22 ? -17.438 -24.407 34.216 1.00 74.38 10 SER C O 1
ATOM 10248 N N . ARG C 1 23 ? -19.603 -23.883 33.709 1.00 73.25 11 ARG C N 1
ATOM 10249 C CA . ARG C 1 23 ? -20.159 -24.943 34.557 1.00 72.94 11 ARG C CA 1
ATOM 10250 C C . ARG C 1 23 ? -20.327 -26.267 33.782 1.00 75.56 11 ARG C C 1
ATOM 10251 O O . ARG C 1 23 ? -20.878 -27.243 34.302 1.00 75.00 11 ARG C O 1
ATOM 10259 N N . VAL C 1 24 ? -19.780 -26.315 32.566 1.00 71.43 12 VAL C N 1
ATOM 10260 C CA . VAL C 1 24 ? -19.770 -27.511 31.736 1.00 71.66 12 VAL C CA 1
ATOM 10261 C C . VAL C 1 24 ? -18.331 -27.818 31.306 1.00 74.33 12 VAL C C 1
ATOM 10262 O O . VAL C 1 24 ? -17.639 -26.902 30.850 1.00 73.56 12 VAL C O 1
ATOM 10266 N N . PHE C 1 25 ? -17.850 -29.075 31.519 1.00 69.62 13 PHE C N 1
ATOM 10267 C CA . PHE C 1 25 ? -16.476 -29.449 31.144 1.00 69.09 13 PHE C CA 1
ATOM 10268 C C . PHE C 1 25 ? -16.356 -29.529 29.636 1.00 75.94 13 PHE C C 1
ATOM 10269 O O . PHE C 1 25 ? -16.795 -30.508 29.029 1.00 76.89 13 PHE C O 1
ATOM 10277 N N . ASP C 1 26 ? -15.782 -28.482 29.037 1.00 73.94 14 ASP C N 1
ATOM 10278 C CA . ASP C 1 26 ? -15.604 -28.349 27.586 1.00 74.74 14 ASP C CA 1
ATOM 10279 C C . ASP C 1 26 ? -14.281 -27.671 27.232 1.00 79.03 14 ASP C C 1
ATOM 10280 O O . ASP C 1 26 ? -13.406 -27.559 28.101 1.00 79.11 14 ASP C O 1
ATOM 10285 N N . TYR C 1 27 ? -14.131 -27.235 25.960 1.00 75.15 15 TYR C N 1
ATOM 10286 C CA . TYR C 1 27 ? -12.927 -26.571 25.456 1.00 75.15 15 TYR C CA 1
ATOM 10287 C C . TYR C 1 27 ? -12.598 -25.304 26.245 1.00 75.30 15 TYR C C 1
ATOM 10288 O O . TYR C 1 27 ? -11.433 -25.122 26.617 1.00 73.84 15 TYR C O 1
ATOM 10297 N N . ARG C 1 28 ? -13.621 -24.439 26.491 1.00 69.75 16 ARG C N 1
ATOM 10298 C CA . ARG C 1 28 ? -13.457 -23.169 27.202 1.00 68.46 16 ARG C CA 1
ATOM 10299 C C . ARG C 1 28 ? -12.962 -23.388 28.637 1.00 67.36 16 ARG C C 1
ATOM 10300 O O . ARG C 1 28 ? -12.049 -22.682 29.059 1.00 65.67 16 ARG C O 1
ATOM 10308 N N . TYR C 1 29 ? -13.495 -24.422 29.334 1.00 61.10 17 TYR C N 1
ATOM 10309 C CA . TYR C 1 29 ? -13.089 -24.782 30.694 1.00 58.90 17 TYR C CA 1
ATOM 10310 C C . TYR C 1 29 ? -11.585 -25.073 30.775 1.00 62.85 17 TYR C C 1
ATOM 10311 O O . TYR C 1 29 ? -10.902 -24.440 31.578 1.00 62.38 17 TYR C O 1
ATOM 10320 N N . VAL C 1 30 ? -11.077 -25.990 29.924 1.00 59.93 18 VAL C N 1
ATOM 10321 C CA . VAL C 1 30 ? -9.661 -26.368 29.870 1.00 60.22 18 VAL C CA 1
ATOM 10322 C C . VAL C 1 30 ? -8.821 -25.142 29.511 1.00 65.97 18 VAL C C 1
ATOM 10323 O O . VAL C 1 30 ? -7.865 -24.840 30.219 1.00 65.20 18 VAL C O 1
ATOM 10327 N N . ASP C 1 31 ? -9.225 -24.408 28.457 1.00 64.58 19 ASP C N 1
ATOM 10328 C CA . ASP C 1 31 ? -8.555 -23.198 27.957 1.00 64.67 19 ASP C CA 1
ATOM 10329 C C . ASP C 1 31 ? -8.347 -22.113 29.027 1.00 63.61 19 ASP C C 1
ATOM 10330 O O . ASP C 1 31 ? -7.231 -21.610 29.177 1.00 61.99 19 ASP C O 1
ATOM 10335 N N . GLU C 1 32 ? -9.423 -21.771 29.770 1.00 57.89 20 GLU C N 1
ATOM 10336 C CA . GLU C 1 32 ? -9.401 -20.758 30.820 1.00 56.79 20 GLU C CA 1
ATOM 10337 C C . GLU C 1 32 ? -8.744 -21.248 32.116 1.00 60.54 20 GLU C C 1
ATOM 10338 O O . GLU C 1 32 ? -8.286 -20.430 32.919 1.00 60.29 20 GLU C O 1
ATOM 10344 N N . ASN C 1 33 ? -8.686 -22.578 32.304 1.00 56.62 21 ASN C N 1
ATOM 10345 C CA . ASN C 1 33 ? -8.034 -23.203 33.442 1.00 56.27 21 ASN C CA 1
ATOM 10346 C C . ASN C 1 33 ? -6.524 -23.113 33.214 1.00 59.17 21 ASN C C 1
ATOM 10347 O O . ASN C 1 33 ? -5.787 -22.782 34.147 1.00 58.43 21 ASN C O 1
ATOM 10352 N N . GLU C 1 34 ? -6.084 -23.346 31.960 1.00 54.90 22 GLU C N 1
ATOM 10353 C CA . GLU C 1 34 ? -4.683 -23.253 31.531 1.00 55.44 22 GLU C CA 1
ATOM 10354 C C . GLU C 1 34 ? -4.206 -21.799 31.597 1.00 57.69 22 GLU C C 1
ATOM 10355 O O . GLU C 1 34 ? -3.087 -21.543 32.016 1.00 57.47 22 GLU C O 1
ATOM 10361 N N . TYR C 1 35 ? -5.070 -20.864 31.169 1.00 63.97 23 TYR C N 1
ATOM 10362 C CA . TYR C 1 35 ? -4.884 -19.411 31.157 1.00 62.03 23 TYR C CA 1
ATOM 10363 C C . TYR C 1 35 ? -4.599 -18.909 32.569 1.00 61.69 23 TYR C C 1
ATOM 10364 O O . TYR C 1 35 ? -3.646 -18.162 32.773 1.00 60.59 23 TYR C O 1
ATOM 10373 N N . ASN C 1 36 ? -5.419 -19.349 33.538 1.00 55.80 24 ASN C N 1
ATOM 10374 C CA . ASN C 1 36 ? -5.293 -18.969 34.933 1.00 52.91 24 ASN C CA 1
ATOM 10375 C C . ASN C 1 36 ? -3.955 -19.387 35.488 1.00 53.52 24 ASN C C 1
ATOM 10376 O O . ASN C 1 36 ? -3.271 -18.536 36.041 1.00 52.05 24 ASN C O 1
ATOM 10381 N N . PHE C 1 37 ? -3.542 -20.659 35.276 1.00 49.95 25 PHE C N 1
ATOM 10382 C CA . PHE C 1 37 ? -2.256 -21.177 35.762 1.00 49.29 25 PHE C CA 1
ATOM 10383 C C . PHE C 1 37 ? -1.058 -20.442 35.155 1.00 53.89 25 PHE C C 1
ATOM 10384 O O . PHE C 1 37 ? -0.081 -20.226 35.863 1.00 52.24 25 PHE C O 1
ATOM 10392 N N . LYS C 1 38 ? -1.155 -20.014 33.872 1.00 53.06 26 LYS C N 1
ATOM 10393 C CA . LYS C 1 38 ? -0.114 -19.221 33.180 1.00 53.49 26 LYS C CA 1
ATOM 10394 C C . LYS C 1 38 ? 0.018 -17.835 33.835 1.00 56.86 26 LYS C C 1
ATOM 10395 O O . LYS C 1 38 ? 1.133 -17.377 34.095 1.00 57.09 26 LYS C O 1
ATOM 10401 N N . LEU C 1 39 ? -1.133 -17.183 34.105 1.00 53.08 27 LEU C N 1
ATOM 10402 C CA . LEU C 1 39 ? -1.203 -15.873 34.754 1.00 52.29 27 LEU C CA 1
ATOM 10403 C C . LEU C 1 39 ? -0.639 -15.968 36.174 1.00 51.59 27 LEU C C 1
ATOM 10404 O O . LEU C 1 39 ? 0.182 -15.138 36.539 1.00 50.51 27 LEU C O 1
ATOM 10409 N N . ILE C 1 40 ? -1.033 -17.005 36.951 1.00 46.07 28 ILE C N 1
ATOM 10410 C CA . ILE C 1 40 ? -0.551 -17.236 38.326 1.00 43.41 28 ILE C CA 1
ATOM 10411 C C . ILE C 1 40 ? 0.959 -17.424 38.328 1.00 48.68 28 ILE C C 1
ATOM 10412 O O . ILE C 1 40 ? 1.619 -16.858 39.183 1.00 47.89 28 ILE C O 1
ATOM 10417 N N . SER C 1 41 ? 1.499 -18.186 37.363 1.00 47.75 29 SER C N 1
ATOM 10418 C CA . SER C 1 41 ? 2.938 -18.435 37.218 1.00 48.13 29 SER C CA 1
ATOM 10419 C C . SER C 1 41 ? 3.705 -17.115 37.038 1.00 51.03 29 SER C C 1
ATOM 10420 O O . SER C 1 41 ? 4.714 -16.894 37.702 1.00 50.31 29 SER C O 1
ATOM 10423 N N . ASP C 1 42 ? 3.192 -16.230 36.168 1.00 48.67 30 ASP C N 1
ATOM 10424 C CA . ASP C 1 42 ? 3.753 -14.903 35.901 1.00 47.61 30 ASP C CA 1
ATOM 10425 C C . ASP C 1 42 ? 3.667 -13.996 37.116 1.00 50.32 30 ASP C C 1
ATOM 10426 O O . ASP C 1 42 ? 4.641 -13.309 37.408 1.00 49.40 30 ASP C O 1
ATOM 10431 N N . MET C 1 43 ? 2.529 -14.005 37.834 1.00 45.82 31 MET C N 1
ATOM 10432 C CA . MET C 1 43 ? 2.343 -13.191 39.039 1.00 44.91 31 MET C CA 1
ATOM 10433 C C . MET C 1 43 ? 3.281 -13.657 40.163 1.00 47.72 31 MET C C 1
ATOM 10434 O O . MET C 1 43 ? 3.867 -12.819 40.832 1.00 47.13 31 MET C O 1
ATOM 10439 N N . LEU C 1 44 ? 3.448 -14.988 40.342 1.00 43.54 32 LEU C N 1
ATOM 10440 C CA . LEU C 1 44 ? 4.361 -15.541 41.353 1.00 41.99 32 LEU C CA 1
ATOM 10441 C C . LEU C 1 44 ? 5.809 -15.140 41.034 1.00 45.80 32 LEU C C 1
ATOM 10442 O O . LEU C 1 44 ? 6.519 -14.694 41.934 1.00 42.60 32 LEU C O 1
ATOM 10447 N N . THR C 1 45 ? 6.215 -15.252 39.748 1.00 44.92 33 THR C N 1
ATOM 10448 C CA . THR C 1 45 ? 7.558 -14.870 39.304 1.00 46.16 33 THR C CA 1
ATOM 10449 C C . THR C 1 45 ? 7.803 -13.369 39.522 1.00 48.67 33 THR C C 1
ATOM 10450 O O . THR C 1 45 ? 8.892 -12.994 39.957 1.00 48.15 33 THR C O 1
ATOM 10454 N N . ASP C 1 46 ? 6.775 -12.526 39.269 1.00 44.14 34 ASP C N 1
ATOM 10455 C CA . ASP C 1 46 ? 6.850 -11.082 39.477 1.00 43.42 34 ASP C CA 1
ATOM 10456 C C . ASP C 1 46 ? 6.982 -10.716 40.966 1.00 46.10 34 ASP C C 1
ATOM 10457 O O . ASP C 1 46 ? 7.792 -9.834 41.301 1.00 47.10 34 ASP C O 1
ATOM 10462 N N . PHE C 1 47 ? 6.219 -11.382 41.860 1.00 39.23 35 PHE C N 1
ATOM 10463 C CA . PHE C 1 47 ? 6.358 -11.058 43.276 1.00 37.39 35 PHE C CA 1
ATOM 10464 C C . PHE C 1 47 ? 7.733 -11.463 43.804 1.00 41.18 35 PHE C C 1
ATOM 10465 O O . PHE C 1 47 ? 8.312 -10.719 44.603 1.00 39.65 35 PHE C O 1
ATOM 10473 N N . ASN C 1 48 ? 8.263 -12.618 43.339 1.00 39.48 36 ASN C N 1
ATOM 10474 C CA . ASN C 1 48 ? 9.589 -13.101 43.730 1.00 38.77 36 ASN C CA 1
ATOM 10475 C C . ASN C 1 48 ? 10.667 -12.100 43.266 1.00 44.00 36 ASN C C 1
ATOM 10476 O O . ASN C 1 48 ? 11.569 -11.799 44.034 1.00 43.24 36 ASN C O 1
ATOM 10481 N N . PHE C 1 49 ? 10.540 -11.571 42.032 1.00 42.34 37 PHE C N 1
ATOM 10482 C CA . PHE C 1 49 ? 11.460 -10.599 41.452 1.00 43.87 37 PHE C CA 1
ATOM 10483 C C . PHE C 1 49 ? 11.425 -9.306 42.271 1.00 47.98 37 PHE C C 1
ATOM 10484 O O . PHE C 1 49 ? 12.483 -8.791 42.610 1.00 47.76 37 PHE C O 1
ATOM 10492 N N . SER C 1 50 ? 10.220 -8.793 42.581 1.00 43.97 38 SER C N 1
ATOM 10493 C CA . SER C 1 50 ? 10.038 -7.554 43.349 1.00 43.84 38 SER C CA 1
ATOM 10494 C C . SER C 1 50 ? 10.699 -7.623 44.741 1.00 45.60 38 SER C C 1
ATOM 10495 O O . SER C 1 50 ? 11.414 -6.689 45.141 1.00 45.40 38 SER C O 1
ATOM 10498 N N . LEU C 1 51 ? 10.450 -8.745 45.475 1.00 39.33 39 LEU C N 1
ATOM 10499 C CA . LEU C 1 51 ? 11.042 -8.948 46.800 1.00 38.42 39 LEU C CA 1
ATOM 10500 C C . LEU C 1 51 ? 12.568 -9.078 46.718 1.00 40.79 39 LEU C C 1
ATOM 10501 O O . LEU C 1 51 ? 13.252 -8.489 47.544 1.00 41.04 39 LEU C O 1
ATOM 10506 N N . GLU C 1 52 ? 13.097 -9.818 45.711 1.00 36.65 40 GLU C N 1
ATOM 10507 C CA . GLU C 1 52 ? 14.545 -9.982 45.502 1.00 37.45 40 GLU C CA 1
ATOM 10508 C C . GLU C 1 52 ? 15.219 -8.693 45.090 1.00 41.04 40 GLU C C 1
ATOM 10509 O O . GLU C 1 52 ? 16.333 -8.411 45.527 1.00 40.64 40 GLU C O 1
ATOM 10515 N N . TYR C 1 53 ? 14.533 -7.899 44.278 1.00 38.84 41 TYR C N 1
ATOM 10516 C CA . TYR C 1 53 ? 15.037 -6.607 43.857 1.00 40.01 41 TYR C CA 1
ATOM 10517 C C . TYR C 1 53 ? 15.054 -5.646 45.059 1.00 42.22 41 TYR C C 1
ATOM 10518 O O . TYR C 1 53 ? 16.046 -4.946 45.248 1.00 43.09 41 TYR C O 1
ATOM 10527 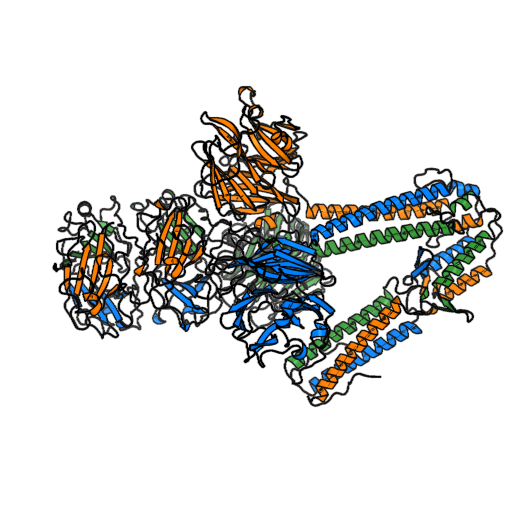N N . HIS C 1 54 ? 13.990 -5.663 45.889 1.00 36.68 42 HIS C N 1
ATOM 10528 C CA . HIS C 1 54 ? 13.924 -4.862 47.112 1.00 35.14 42 HIS C CA 1
ATOM 10529 C C . HIS C 1 54 ? 15.132 -5.174 48.025 1.00 39.20 42 HIS C C 1
ATOM 10530 O O . HIS C 1 54 ? 15.825 -4.262 48.477 1.00 37.64 42 HIS C O 1
ATOM 10537 N N . ARG C 1 55 ? 15.393 -6.466 48.243 1.00 37.70 43 ARG C N 1
ATOM 10538 C CA . ARG C 1 55 ? 16.483 -6.951 49.088 1.00 37.77 43 ARG C CA 1
ATOM 10539 C C . ARG C 1 55 ? 17.884 -6.595 48.599 1.00 43.27 43 ARG C C 1
ATOM 10540 O O . ARG C 1 55 ? 18.727 -6.185 49.396 1.00 43.65 43 ARG C O 1
ATOM 10548 N N . ASN C 1 56 ? 18.146 -6.806 47.306 1.00 42.10 44 ASN C N 1
ATOM 10549 C CA . ASN C 1 56 ? 19.480 -6.729 46.708 1.00 41.80 44 ASN C CA 1
ATOM 10550 C C . ASN C 1 56 ? 19.825 -5.525 45.868 1.00 45.74 44 ASN C C 1
ATOM 10551 O O . ASN C 1 56 ? 21.018 -5.231 45.751 1.00 49.16 44 ASN C O 1
ATOM 10556 N N . LYS C 1 57 ? 18.864 -4.893 45.192 1.00 40.05 45 LYS C N 1
ATOM 10557 C CA . LYS C 1 57 ? 19.238 -3.829 44.252 1.00 40.21 45 LYS C CA 1
ATOM 10558 C C . LYS C 1 57 ? 18.554 -2.488 44.463 1.00 41.25 45 LYS C C 1
ATOM 10559 O O . LYS C 1 57 ? 19.122 -1.492 44.081 1.00 41.58 45 LYS C O 1
ATOM 10565 N N . GLU C 1 58 ? 17.346 -2.441 45.039 1.00 35.58 46 GLU C N 1
ATOM 10566 C CA . GLU C 1 58 ? 16.660 -1.176 45.217 1.00 34.74 46 GLU C CA 1
ATOM 10567 C C . GLU C 1 58 ? 17.506 -0.107 45.960 1.00 38.96 46 GLU C C 1
ATOM 10568 O O . GLU C 1 58 ? 18.006 -0.348 47.074 1.00 36.69 46 GLU C O 1
ATOM 10574 N N . VAL C 1 59 ? 17.699 1.052 45.306 1.00 36.28 47 VAL C N 1
ATOM 10575 C CA . VAL C 1 59 ? 18.420 2.123 45.975 1.00 36.80 47 VAL C CA 1
ATOM 10576 C C . VAL C 1 59 ? 17.399 3.157 46.352 1.00 43.73 47 VAL C C 1
ATOM 10577 O O . VAL C 1 59 ? 16.779 3.865 45.574 1.00 41.37 47 VAL C O 1
ATOM 10581 N N . PHE C 1 60 ? 17.295 3.146 47.651 1.00 42.55 48 PHE C N 1
ATOM 10582 C CA . PHE C 1 60 ? 16.450 3.660 48.657 1.00 40.82 48 PHE C CA 1
ATOM 10583 C C . PHE C 1 60 ? 15.312 2.670 48.718 1.00 41.84 48 PHE C C 1
ATOM 10584 O O . PHE C 1 60 ? 14.242 2.827 48.153 1.00 41.88 48 PHE C O 1
ATOM 10592 N N . ALA C 1 61 ? 15.681 1.520 49.317 1.00 35.42 49 ALA C N 1
ATOM 10593 C CA . ALA C 1 61 ? 14.781 0.430 49.675 1.00 32.97 49 ALA C CA 1
ATOM 10594 C C . ALA C 1 61 ? 13.999 0.945 50.865 1.00 35.15 49 ALA C C 1
ATOM 10595 O O . ALA C 1 61 ? 12.855 0.580 51.029 1.00 34.80 49 ALA C O 1
ATOM 10597 N N . HIS C 1 62 ? 14.636 1.824 51.699 1.00 32.63 50 HIS C N 1
ATOM 10598 C CA . HIS C 1 62 ? 14.055 2.419 52.908 1.00 32.09 50 HIS C CA 1
ATOM 10599 C C . HIS C 1 62 ? 14.655 3.772 53.233 1.00 35.97 50 HIS C C 1
ATOM 10600 O O . HIS C 1 62 ? 15.723 4.110 52.728 1.00 35.25 50 HIS C O 1
ATOM 10607 N N . ASP C 1 63 ? 13.962 4.552 54.094 1.00 33.51 51 ASP C N 1
ATOM 10608 C CA . ASP C 1 63 ? 14.508 5.777 54.673 1.00 32.86 51 ASP C CA 1
ATOM 10609 C C . ASP C 1 63 ? 15.029 5.340 56.052 1.00 37.24 51 ASP C C 1
ATOM 10610 O O . ASP C 1 63 ? 14.491 4.397 56.624 1.00 38.16 51 ASP C O 1
ATOM 10615 N N . GLY C 1 64 ? 16.048 6.014 56.578 1.00 34.05 52 GLY C N 1
ATOM 10616 C CA . GLY C 1 64 ? 16.644 5.703 57.870 1.00 33.77 52 GLY C CA 1
ATOM 10617 C C . GLY C 1 64 ? 15.716 5.812 59.057 1.00 39.09 52 GLY C C 1
ATOM 10618 O O . GLY C 1 64 ? 15.974 5.205 60.104 1.00 38.53 52 GLY C O 1
ATOM 10619 N N . GLU C 1 65 ? 14.646 6.609 58.911 1.00 37.02 53 GLU C N 1
ATOM 10620 C CA . GLU C 1 65 ? 13.609 6.771 59.940 1.00 38.38 53 GLU C CA 1
ATOM 10621 C C . GLU C 1 65 ? 12.797 5.480 60.165 1.00 41.34 53 GLU C C 1
ATOM 10622 O O . GLU C 1 65 ? 12.208 5.308 61.228 1.00 42.21 53 GLU C O 1
ATOM 10628 N N . GLN C 1 66 ? 12.807 4.565 59.171 1.00 36.16 54 GLN C N 1
ATOM 10629 C CA . GLN C 1 66 ? 12.124 3.265 59.207 1.00 35.26 54 GLN C CA 1
ATOM 10630 C C . GLN C 1 66 ? 12.998 2.212 59.874 1.00 39.32 54 GLN C C 1
ATOM 10631 O O . GLN C 1 66 ? 12.553 1.072 60.045 1.00 38.36 54 GLN C O 1
ATOM 10637 N N . ILE C 1 67 ? 14.275 2.554 60.146 1.00 34.48 55 ILE C N 1
ATOM 10638 C CA . ILE C 1 67 ? 15.239 1.611 60.695 1.00 32.94 55 ILE C CA 1
ATOM 10639 C C . ILE C 1 67 ? 15.448 1.908 62.161 1.00 38.93 55 ILE C C 1
ATOM 10640 O O . ILE C 1 67 ? 15.875 3.003 62.531 1.00 38.50 55 ILE C O 1
ATOM 10645 N N . LYS C 1 68 ? 15.127 0.924 62.996 1.00 35.96 56 LYS C N 1
ATOM 10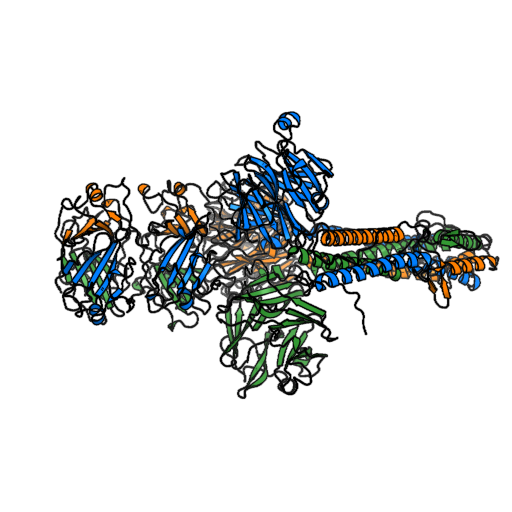646 C CA . LYS C 1 68 ? 15.240 1.039 64.450 1.00 37.49 56 LYS C CA 1
ATOM 10647 C C . LYS C 1 68 ? 16.682 0.966 64.911 1.00 42.84 56 LYS C C 1
ATOM 10648 O O . LYS C 1 68 ? 17.455 0.126 64.439 1.00 41.84 56 LYS C O 1
ATOM 10654 N N . TYR C 1 69 ? 17.023 1.836 65.847 1.00 41.88 57 TYR C N 1
ATOM 10655 C CA . TYR C 1 69 ? 18.297 1.827 66.533 1.00 41.25 57 TYR C CA 1
ATOM 10656 C C . TYR C 1 69 ? 17.974 1.806 68.021 1.00 47.36 57 TYR C C 1
ATOM 10657 O O . TYR C 1 69 ? 17.452 2.774 68.575 1.00 46.02 57 TYR C O 1
ATOM 10666 N N . GLU C 1 70 ? 18.280 0.692 68.649 1.00 47.79 58 GLU C N 1
ATOM 10667 C CA . GLU C 1 70 ? 18.008 0.479 70.059 1.00 50.93 58 GLU C CA 1
ATOM 10668 C C . GLU C 1 70 ? 19.277 -0.001 70.753 1.00 58.09 58 GLU C C 1
ATOM 10669 O O . GLU C 1 70 ? 19.907 -0.967 70.293 1.00 56.86 58 GLU C O 1
ATOM 10675 N N . HIS C 1 71 ? 19.653 0.656 71.858 1.00 58.52 59 HIS C N 1
ATOM 10676 C CA . HIS C 1 71 ? 20.874 0.239 72.536 1.00 60.36 59 HIS C CA 1
ATOM 10677 C C . HIS C 1 71 ? 20.684 -0.023 74.049 1.00 70.61 59 HIS C C 1
ATOM 10678 O O . HIS C 1 71 ? 20.709 -1.191 74.454 1.00 73.43 59 HIS C O 1
ATOM 10685 N N . LEU C 1 72 ? 20.526 1.015 74.878 1.00 68.38 60 LEU C N 1
ATOM 10686 C CA . LEU C 1 72 ? 20.373 0.780 76.318 1.00 70.32 60 LEU C CA 1
ATOM 10687 C C . LEU C 1 72 ? 18.926 1.047 76.701 1.00 76.35 60 LEU C C 1
ATOM 10688 O O . LEU C 1 72 ? 18.611 2.083 77.293 1.00 76.14 60 LEU C O 1
ATOM 10693 N N . ASN C 1 73 ? 18.035 0.124 76.272 1.00 74.53 61 ASN C N 1
ATOM 10694 C CA . ASN C 1 73 ? 16.564 0.145 76.418 1.00 75.94 61 ASN C CA 1
ATOM 10695 C C . ASN C 1 73 ? 15.914 1.470 75.919 1.00 78.05 61 ASN C C 1
ATOM 10696 O O . ASN C 1 73 ? 14.731 1.731 76.168 1.00 79.09 61 ASN C O 1
ATOM 10701 N N . VAL C 1 74 ? 16.698 2.268 75.176 1.00 71.27 62 VAL C N 1
ATOM 10702 C CA . VAL C 1 74 ? 16.287 3.510 74.537 1.00 69.38 62 VAL C CA 1
ATOM 10703 C C . VAL C 1 74 ? 16.297 3.279 73.011 1.00 69.65 62 VAL C C 1
ATOM 10704 O O . VAL C 1 74 ? 17.293 2.830 72.422 1.00 67.97 62 VAL C O 1
ATOM 10708 N N . THR C 1 75 ? 15.131 3.504 72.412 1.00 63.74 63 THR C N 1
ATOM 10709 C CA . THR C 1 75 ? 14.862 3.296 71.003 1.00 61.20 63 THR C CA 1
ATOM 10710 C C . THR C 1 75 ? 14.809 4.637 70.283 1.00 61.07 63 THR C C 1
ATOM 10711 O O . THR C 1 75 ? 14.113 5.557 70.718 1.00 62.53 63 THR C O 1
ATOM 10715 N N . SER C 1 76 ? 15.608 4.751 69.222 1.00 52.40 64 SER C N 1
ATOM 10716 C CA . SER C 1 76 ? 15.678 5.867 68.280 1.00 48.82 64 SER C CA 1
ATOM 10717 C C . SER C 1 76 ? 15.574 5.222 66.885 1.00 48.73 64 SER C C 1
ATOM 10718 O O . SER C 1 76 ? 15.267 4.036 66.753 1.00 46.19 64 SER C O 1
ATOM 10721 N N . ASN C 1 77 ? 15.784 6.015 65.853 1.00 44.13 65 ASN C N 1
ATOM 10722 C CA . ASN C 1 77 ? 15.821 5.534 64.497 1.00 42.60 65 ASN C CA 1
ATOM 10723 C C . ASN C 1 77 ? 17.195 5.906 63.969 1.00 40.71 65 ASN C C 1
ATOM 10724 O O . ASN C 1 77 ? 17.879 6.756 64.555 1.00 38.77 65 ASN C O 1
ATOM 10729 N N . VAL C 1 78 ? 17.618 5.253 62.900 1.00 36.27 66 VAL C N 1
ATOM 10730 C CA . VAL C 1 78 ? 18.954 5.463 62.352 1.00 35.00 66 VAL C CA 1
ATOM 10731 C C . VAL C 1 78 ? 19.191 6.926 61.898 1.00 40.37 66 VAL C C 1
ATOM 10732 O O . VAL C 1 78 ? 20.245 7.464 62.217 1.00 40.35 66 VAL C O 1
ATOM 10736 N N . SER C 1 79 ? 18.229 7.563 61.190 1.00 37.65 67 SER C N 1
ATOM 10737 C CA . SER C 1 79 ? 18.410 8.944 60.714 1.00 36.11 67 SER C CA 1
ATOM 10738 C C . SER C 1 79 ? 18.603 9.953 61.851 1.00 40.77 67 SER C C 1
ATOM 10739 O O . SER C 1 79 ? 19.562 10.730 61.833 1.00 38.92 67 SER C O 1
ATOM 10742 N N . ASP C 1 80 ? 17.721 9.911 62.858 1.00 37.82 68 ASP C N 1
ATOM 10743 C CA . ASP C 1 80 ? 17.824 10.811 63.996 1.00 37.01 68 ASP C CA 1
ATOM 10744 C C . ASP C 1 80 ? 19.102 10.585 64.809 1.00 40.31 68 ASP C C 1
ATOM 10745 O O . ASP C 1 80 ? 19.701 11.556 65.290 1.00 38.41 68 ASP C O 1
ATOM 10750 N N . PHE C 1 81 ? 19.559 9.320 64.917 1.00 38.15 69 PHE C N 1
ATOM 10751 C CA . PHE C 1 81 ? 20.801 9.032 65.653 1.00 36.76 69 PHE C CA 1
ATOM 10752 C C . PHE C 1 81 ? 22.051 9.511 64.892 1.00 37.60 69 PHE C C 1
ATOM 10753 O O . PHE C 1 81 ? 23.005 9.987 65.518 1.00 36.75 69 PHE C O 1
ATOM 10761 N N . LEU C 1 82 ? 22.006 9.469 63.555 1.00 33.05 70 LEU C N 1
ATOM 10762 C CA . LEU C 1 82 ? 23.074 9.983 62.688 1.00 31.93 70 LEU C CA 1
ATOM 10763 C C . LEU C 1 82 ? 23.151 11.504 62.810 1.00 35.30 70 LEU C C 1
ATOM 10764 O O . LEU C 1 82 ? 24.244 12.054 62.889 1.00 34.11 70 LEU C O 1
ATOM 10769 N N . THR C 1 83 ? 21.989 12.173 62.876 1.00 34.34 71 THR C N 1
ATOM 10770 C CA . THR C 1 83 ? 21.889 13.626 63.062 1.00 33.70 71 THR C CA 1
ATOM 10771 C C . THR C 1 83 ? 22.479 13.991 64.409 1.00 38.29 71 THR C C 1
ATOM 10772 O O . THR C 1 83 ? 23.253 14.943 64.499 1.00 37.01 71 THR C O 1
ATOM 10776 N N . TYR C 1 84 ? 22.140 13.209 65.444 1.00 36.47 72 TYR C N 1
ATOM 10777 C CA . TYR C 1 84 ? 22.656 13.386 66.791 1.00 35.97 72 TYR C CA 1
ATOM 10778 C C . TYR C 1 84 ? 24.196 13.278 66.828 1.00 37.36 72 TYR C C 1
ATOM 10779 O O . TYR C 1 84 ? 24.841 14.137 67.414 1.00 36.51 72 TYR C O 1
ATOM 10788 N N . LEU C 1 85 ? 24.776 12.223 66.221 1.00 32.17 73 LEU C N 1
ATOM 10789 C CA . LEU C 1 85 ? 26.227 12.010 66.195 1.00 31.02 73 LEU C CA 1
ATOM 10790 C C . LEU C 1 85 ? 26.954 13.125 65.458 1.00 36.37 73 LEU C C 1
ATOM 10791 O O . LEU C 1 85 ? 27.946 13.652 65.957 1.00 37.51 73 LEU C O 1
ATOM 10796 N N . ASN C 1 86 ? 26.455 13.495 64.276 1.00 32.23 74 ASN C N 1
ATOM 10797 C CA . ASN C 1 86 ? 27.070 14.551 63.501 1.00 30.73 74 ASN C CA 1
ATOM 10798 C C . ASN C 1 86 ? 27.075 15.890 64.245 1.00 34.40 74 ASN C C 1
ATOM 10799 O O . ASN C 1 86 ? 28.084 16.588 64.221 1.00 33.12 74 ASN C O 1
ATOM 10804 N N . GLY C 1 87 ? 25.966 16.203 64.915 1.00 32.70 75 GLY C N 1
ATOM 10805 C CA . GLY C 1 87 ? 25.807 17.403 65.730 1.00 33.12 75 GLY C CA 1
ATOM 10806 C C . GLY C 1 87 ? 26.739 17.425 66.928 1.00 38.90 75 GLY C C 1
ATOM 10807 O O . GLY C 1 87 ? 27.307 18.474 67.241 1.00 37.85 75 GLY C O 1
ATOM 10808 N N . ARG C 1 88 ? 26.954 16.260 67.571 1.00 38.06 76 ARG C N 1
ATOM 10809 C CA . ARG C 1 88 ? 27.870 16.123 68.709 1.00 37.80 76 ARG C CA 1
ATOM 10810 C C . ARG C 1 88 ? 29.266 16.464 68.258 1.00 36.71 76 ARG C C 1
ATOM 10811 O O . ARG C 1 88 ? 29.979 17.144 68.984 1.00 37.20 76 ARG C O 1
ATOM 10819 N N . PHE C 1 89 ? 29.672 15.895 67.106 1.00 29.50 77 PHE C N 1
ATOM 10820 C CA . PHE C 1 89 ? 31.023 16.048 66.566 1.00 28.46 77 PHE C CA 1
ATOM 10821 C C . PHE C 1 89 ? 31.362 17.497 66.343 1.00 31.88 77 PHE C C 1
ATOM 10822 O O . PHE C 1 89 ? 32.395 17.967 66.807 1.00 30.16 77 PHE C O 1
ATOM 10830 N N . SER C 1 90 ? 30.454 18.208 65.677 1.00 29.53 78 SER C N 1
ATOM 10831 C CA . SER C 1 90 ? 30.610 19.631 65.389 1.00 29.03 78 SER C CA 1
ATOM 10832 C C . SER C 1 90 ? 30.695 20.459 66.672 1.00 32.57 78 SER C C 1
ATOM 10833 O O . SER C 1 90 ? 31.571 21.298 66.755 1.00 30.45 78 SER C O 1
ATOM 10836 N N . ASN C 1 91 ? 29.860 20.162 67.695 1.00 32.93 79 ASN C N 1
ATOM 10837 C CA . ASN C 1 91 ? 29.874 20.861 68.996 1.00 34.17 79 ASN C CA 1
ATOM 10838 C C . ASN C 1 91 ? 31.164 20.628 69.748 1.00 41.14 79 ASN C C 1
ATOM 10839 O O . ASN C 1 91 ? 31.688 21.559 70.366 1.00 42.24 79 ASN C O 1
ATOM 10844 N N . MET C 1 92 ? 31.705 19.403 69.641 1.00 38.85 80 MET C N 1
ATOM 10845 C CA . MET C 1 92 ? 32.982 19.014 70.205 1.00 40.44 80 MET C CA 1
ATOM 10846 C C . MET C 1 92 ? 34.137 19.815 69.535 1.00 40.89 80 MET C C 1
ATOM 10847 O O . MET C 1 92 ? 35.001 20.339 70.239 1.00 40.84 80 MET C O 1
ATOM 10852 N N . VAL C 1 93 ? 34.105 19.965 68.204 1.00 36.49 81 VAL C N 1
ATOM 10853 C CA . VAL C 1 93 ? 35.084 20.748 67.431 1.00 35.85 81 VAL C CA 1
ATOM 10854 C C . VAL C 1 93 ? 35.034 22.226 67.912 1.00 40.17 81 VAL C C 1
ATOM 10855 O O . VAL C 1 93 ? 36.076 22.783 68.243 1.00 41.15 81 VAL C O 1
ATOM 10859 N N . LEU C 1 94 ? 33.820 22.816 68.023 1.00 36.06 82 LEU C N 1
ATOM 10860 C CA . LEU C 1 94 ? 33.601 24.194 68.506 1.00 35.46 82 LEU C CA 1
ATOM 10861 C C . LEU C 1 94 ? 34.040 24.393 69.945 1.00 40.61 82 LEU C C 1
ATOM 10862 O O . LEU C 1 94 ? 34.455 25.502 70.304 1.00 41.84 82 LEU C O 1
ATOM 10867 N N . GLY C 1 95 ? 33.937 23.338 70.763 1.00 36.76 83 GLY C N 1
ATOM 10868 C CA . GLY C 1 95 ? 34.388 23.380 72.154 1.00 36.94 83 GLY C CA 1
ATOM 10869 C C . GLY C 1 95 ? 35.903 23.306 72.306 1.00 40.51 83 GLY C C 1
ATOM 10870 O O . GLY C 1 95 ? 36.410 23.568 73.392 1.00 42.87 83 GLY C O 1
ATOM 10871 N N . HIS C 1 96 ? 36.656 22.939 71.238 1.00 34.94 84 HIS C N 1
ATOM 10872 C CA . HIS C 1 96 ? 38.134 22.839 71.285 1.00 35.69 84 HIS C CA 1
ATOM 10873 C C . HIS C 1 96 ? 38.760 23.643 70.154 1.00 38.91 84 HIS C C 1
ATOM 10874 O O . HIS C 1 96 ? 39.715 23.199 69.511 1.00 39.73 84 HIS C O 1
ATOM 10881 N N . ASN C 1 97 ? 38.230 24.848 69.929 1.00 34.54 85 ASN C N 1
ATOM 10882 C CA . ASN C 1 97 ? 38.609 25.688 68.799 1.00 34.31 85 ASN C CA 1
ATOM 10883 C C . ASN C 1 97 ? 39.185 27.036 69.197 1.00 38.25 85 ASN C C 1
ATOM 10884 O O . ASN C 1 97 ? 39.357 27.904 68.330 1.00 37.44 85 ASN C O 1
ATOM 10889 N N . GLY C 1 98 ? 39.486 27.195 70.490 1.00 36.41 86 GLY C N 1
ATOM 10890 C CA . GLY C 1 98 ? 39.956 28.446 71.065 1.00 37.19 86 GLY C CA 1
ATOM 10891 C C . GLY C 1 98 ? 38.911 29.511 70.817 1.00 42.23 86 GLY C C 1
ATOM 10892 O O . GLY C 1 98 ? 37.713 29.258 70.997 1.00 40.65 86 GLY C O 1
ATOM 10893 N N . ASP C 1 99 ? 39.347 30.654 70.264 1.00 40.66 87 ASP C N 1
ATOM 10894 C CA . ASP C 1 99 ? 38.482 31.790 69.928 1.00 40.07 87 ASP C CA 1
ATOM 10895 C C . ASP C 1 99 ? 38.126 31.816 68.415 1.00 43.35 87 ASP C C 1
ATOM 10896 O O . ASP C 1 99 ? 37.525 32.788 67.954 1.00 43.68 87 ASP C O 1
ATOM 10901 N N . GLY C 1 100 ? 38.501 30.753 67.684 1.00 37.61 88 GLY C N 1
ATOM 10902 C CA . GLY C 1 100 ? 38.279 30.609 66.248 1.00 36.07 88 GLY C CA 1
ATOM 10903 C C . GLY C 1 100 ? 39.073 31.595 65.405 1.00 38.94 88 GLY C C 1
ATOM 10904 O O . GLY C 1 100 ? 39.941 32.310 65.917 1.00 38.42 88 GLY C O 1
ATOM 10905 N N . ILE C 1 101 ? 38.832 31.575 64.095 1.00 34.54 89 ILE C N 1
ATOM 10906 C CA . ILE C 1 101 ? 39.420 32.486 63.099 1.00 34.05 89 ILE C CA 1
ATOM 10907 C C . ILE C 1 101 ? 38.197 33.093 62.412 1.00 37.40 89 ILE C C 1
ATOM 10908 O O . ILE C 1 101 ? 37.338 32.349 61.930 1.00 35.02 89 ILE C O 1
ATOM 10913 N N . ASN C 1 102 ? 38.077 34.431 62.424 1.00 35.86 90 ASN C N 1
ATOM 10914 C CA . ASN C 1 102 ? 36.917 35.134 61.866 1.00 35.24 90 ASN C CA 1
ATOM 10915 C C . ASN C 1 102 ? 36.667 34.814 60.414 1.00 38.63 90 ASN C C 1
ATOM 10916 O O . ASN C 1 102 ? 35.521 34.683 60.000 1.00 39.93 90 ASN C O 1
ATOM 10921 N N . GLU C 1 103 ? 37.727 34.687 59.641 1.00 34.12 91 GLU C N 1
ATOM 10922 C CA . GLU C 1 103 ? 37.641 34.370 58.231 1.00 33.97 91 GLU C CA 1
ATOM 10923 C C . GLU C 1 103 ? 36.968 32.968 58.036 1.00 38.27 91 GLU C C 1
ATOM 10924 O O . GLU C 1 103 ? 36.164 32.760 57.113 1.00 37.53 91 GLU C O 1
ATOM 10930 N N . VAL C 1 104 ? 37.301 32.045 58.946 1.00 32.66 92 VAL C N 1
ATOM 10931 C CA . VAL C 1 104 ? 36.752 30.704 58.993 1.00 31.24 92 VAL C CA 1
ATOM 10932 C C . VAL C 1 104 ? 35.283 30.790 59.448 1.00 38.67 92 VAL C C 1
ATOM 10933 O O . VAL C 1 104 ? 34.434 30.152 58.836 1.00 38.56 92 VAL C O 1
ATOM 10937 N N . LYS C 1 105 ? 34.983 31.616 60.464 1.00 36.77 93 LYS C N 1
ATOM 10938 C CA . LYS C 1 105 ? 33.607 31.856 60.933 1.00 35.88 93 LYS C CA 1
ATOM 10939 C C . LYS C 1 105 ? 32.717 32.370 59.787 1.00 37.44 93 LYS C C 1
ATOM 10940 O O . LYS C 1 105 ? 31.585 31.917 59.627 1.00 35.67 93 LYS C O 1
ATOM 10946 N N . ASP C 1 106 ? 33.236 33.319 59.001 1.00 34.17 94 ASP C N 1
ATOM 10947 C CA . ASP C 1 106 ? 32.510 33.874 57.857 1.00 33.37 94 ASP C CA 1
ATOM 10948 C C . ASP C 1 106 ? 32.201 32.809 56.809 1.00 37.57 94 ASP C C 1
ATOM 10949 O O . ASP C 1 106 ? 31.120 32.827 56.225 1.00 36.78 94 ASP C O 1
ATOM 10954 N N . ALA C 1 107 ? 33.150 31.869 56.601 1.00 34.59 95 ALA C N 1
ATOM 10955 C CA . ALA C 1 107 ? 33.063 30.787 55.630 1.00 33.55 95 ALA C CA 1
ATOM 10956 C C . ALA C 1 107 ? 32.026 29.713 56.002 1.00 37.80 95 ALA C C 1
ATOM 10957 O O . ALA C 1 107 ? 31.732 28.860 55.175 1.00 36.12 95 ALA C O 1
ATOM 10959 N N . ARG C 1 108 ? 31.455 29.766 57.222 1.00 34.26 96 ARG C N 1
ATOM 10960 C CA . ARG C 1 108 ? 30.409 28.840 57.698 1.00 33.59 96 ARG C CA 1
ATOM 10961 C C . ARG C 1 108 ? 29.050 29.146 57.035 1.00 36.16 96 ARG C C 1
ATOM 10962 O O . ARG C 1 108 ? 28.139 28.323 57.088 1.00 34.65 96 ARG C O 1
ATOM 10970 N N . VAL C 1 109 ? 28.907 30.354 56.468 1.00 34.23 97 VAL C N 1
ATOM 10971 C CA . VAL C 1 109 ? 27.671 30.812 55.840 1.00 35.33 97 VAL C CA 1
ATOM 10972 C C . VAL C 1 109 ? 27.689 30.365 54.390 1.00 39.86 97 VAL C C 1
ATOM 10973 O O . VAL C 1 109 ? 28.563 30.780 53.643 1.00 39.42 97 VAL C O 1
ATOM 10977 N N . ASP C 1 110 ? 26.731 29.541 53.980 1.00 39.27 98 ASP C N 1
ATOM 10978 C CA . ASP C 1 110 ? 26.680 29.125 52.575 1.00 40.56 98 ASP C CA 1
ATOM 10979 C C . ASP C 1 110 ? 26.104 30.231 51.660 1.00 44.82 98 ASP C C 1
ATOM 10980 O O . ASP C 1 110 ? 25.761 31.307 52.153 1.00 45.03 98 ASP C O 1
ATOM 10985 N N . ASN C 1 111 ? 26.032 29.978 50.339 1.00 42.86 99 ASN C N 1
ATOM 10986 C CA . ASN C 1 111 ? 25.557 30.964 49.359 1.00 44.59 99 ASN C CA 1
ATOM 10987 C C . ASN C 1 111 ? 24.117 31.418 49.570 1.00 50.24 99 ASN C C 1
ATOM 10988 O O . ASN C 1 111 ? 23.804 32.539 49.153 1.00 52.66 99 ASN C O 1
ATOM 10993 N N . THR C 1 112 ? 23.262 30.598 50.241 1.00 45.60 100 THR C N 1
ATOM 10994 C CA . THR C 1 112 ? 21.858 30.957 50.534 1.00 46.30 100 THR C CA 1
ATOM 10995 C C . THR C 1 112 ? 21.737 31.869 51.738 1.00 50.76 100 THR C C 1
ATOM 10996 O O . THR C 1 112 ? 20.653 32.390 51.994 1.00 54.40 100 THR C O 1
ATOM 11000 N N . GLY C 1 113 ? 22.829 32.030 52.482 1.00 44.81 101 GLY C N 1
ATOM 11001 C CA . GLY C 1 113 ? 22.873 32.827 53.702 1.00 43.79 101 GLY C CA 1
ATOM 11002 C C . GLY C 1 113 ? 22.665 32.003 54.958 1.00 43.88 101 GLY C C 1
ATOM 11003 O O . GLY C 1 113 ? 22.524 32.563 56.041 1.00 44.67 101 GLY C O 1
ATOM 11004 N N . TYR C 1 114 ? 22.643 30.669 54.833 1.00 37.88 102 TYR C N 1
ATOM 11005 C CA . TYR C 1 114 ? 22.441 29.780 55.983 1.00 36.03 102 TYR C CA 1
ATOM 11006 C C . TYR C 1 114 ? 23.773 29.560 56.730 1.00 40.17 102 TYR C C 1
ATOM 11007 O O . TYR C 1 114 ? 24.760 29.131 56.116 1.00 37.30 102 TYR C O 1
ATOM 11016 N N . GLY C 1 115 ? 23.778 29.866 58.034 1.00 36.95 103 GLY C N 1
ATOM 11017 C CA . GLY C 1 115 ? 24.947 29.723 58.889 1.00 36.00 103 GLY C CA 1
ATOM 11018 C C . GLY C 1 115 ? 25.060 28.337 59.493 1.00 39.67 103 GLY C C 1
ATOM 11019 O O . GLY C 1 115 ? 24.250 27.951 60.347 1.00 40.09 103 GLY C O 1
ATOM 11020 N N . HIS C 1 116 ? 26.063 27.576 59.029 1.00 32.92 104 HIS C N 1
ATOM 11021 C CA . HIS C 1 116 ? 26.333 26.227 59.510 1.00 32.00 104 HIS C CA 1
ATOM 11022 C C . HIS C 1 116 ? 27.146 26.298 60.793 1.00 34.93 104 HIS C C 1
ATOM 11023 O O . HIS C 1 116 ? 27.735 27.338 61.066 1.00 35.47 104 HIS C O 1
ATOM 11030 N N . LYS C 1 117 ? 27.199 25.188 61.572 1.00 36.15 105 LYS C N 1
ATOM 11031 C CA . LYS C 1 117 ? 27.934 25.128 62.844 1.00 36.97 105 LYS C CA 1
ATOM 11032 C C . LYS C 1 117 ? 29.447 25.291 62.669 1.00 38.18 105 LYS C C 1
ATOM 11033 O O . LYS C 1 117 ? 30.109 25.964 63.457 1.00 36.12 105 LYS C O 1
ATOM 11039 N N . THR C 1 118 ? 29.994 24.597 61.673 1.00 33.45 106 THR C N 1
ATOM 11040 C CA . THR C 1 118 ? 31.429 24.590 61.399 1.00 32.99 106 THR C CA 1
ATOM 11041 C C . THR C 1 118 ? 31.651 24.687 59.895 1.00 35.40 106 THR C C 1
ATOM 11042 O O . THR C 1 118 ? 30.713 24.492 59.111 1.00 32.17 106 THR C O 1
ATOM 11046 N N . LEU C 1 119 ? 32.896 24.989 59.498 1.00 33.01 107 LEU C N 1
ATOM 11047 C CA . LEU C 1 119 ? 33.313 25.065 58.098 1.00 31.09 107 LEU C CA 1
ATOM 11048 C C . LEU C 1 119 ? 33.048 23.718 57.404 1.00 33.55 107 LEU C C 1
ATOM 11049 O O . LEU C 1 119 ? 32.538 23.698 56.287 1.00 32.48 107 LEU C O 1
ATOM 11054 N N . GLN C 1 120 ? 33.357 22.596 58.090 1.00 30.30 108 GLN C N 1
ATOM 11055 C CA . GLN C 1 120 ? 33.115 21.235 57.609 1.00 28.54 108 GLN C CA 1
ATOM 11056 C C . GLN C 1 120 ? 31.636 21.026 57.227 1.00 31.51 108 GLN C C 1
ATOM 11057 O O . GLN C 1 120 ? 31.350 20.489 56.161 1.00 31.21 108 GLN C O 1
ATOM 11063 N N . ASP C 1 121 ? 30.707 21.454 58.098 1.00 28.40 109 ASP C N 1
ATOM 11064 C CA . ASP C 1 121 ? 29.255 21.343 57.864 1.00 27.56 109 ASP C CA 1
ATOM 11065 C C . ASP C 1 121 ? 28.795 22.093 56.618 1.00 31.84 109 ASP C C 1
ATOM 11066 O O . ASP C 1 121 ? 27.981 21.592 55.854 1.00 31.64 109 ASP C O 1
ATOM 11071 N N . ARG C 1 122 ? 29.365 23.267 56.396 1.00 28.62 110 ARG C N 1
ATOM 11072 C CA . ARG C 1 122 ? 29.101 24.114 55.259 1.00 27.96 110 ARG C CA 1
ATOM 11073 C C . ARG C 1 122 ? 29.655 23.457 53.972 1.00 29.68 110 ARG C C 1
ATOM 11074 O O . ARG C 1 122 ? 28.962 23.441 52.944 1.00 30.75 110 ARG C O 1
ATOM 11082 N N . LEU C 1 123 ? 30.923 23.006 54.001 1.00 25.76 111 LEU C N 1
ATOM 11083 C CA . LEU C 1 123 ? 31.538 22.366 52.830 1.00 25.94 111 LEU C CA 1
ATOM 11084 C C . LEU C 1 123 ? 30.793 21.103 52.458 1.00 29.50 111 LEU C C 1
ATOM 11085 O O . LEU C 1 123 ? 30.552 20.864 51.268 1.00 29.01 111 LEU C O 1
ATOM 11090 N N . TYR C 1 124 ? 30.387 20.318 53.476 1.00 27.29 112 TYR C N 1
ATOM 11091 C CA . TYR C 1 124 ? 29.642 19.068 53.276 1.00 26.76 112 TYR C CA 1
ATOM 11092 C C . TYR C 1 124 ? 28.325 19.350 52.547 1.00 31.75 112 TYR C C 1
ATOM 11093 O O . TYR C 1 124 ? 27.998 18.678 51.558 1.00 30.26 112 TYR C O 1
ATOM 11102 N N . HIS C 1 125 ? 27.563 20.325 53.066 1.00 30.10 113 HIS C N 1
ATOM 11103 C CA . HIS C 1 125 ? 26.268 20.730 52.540 1.00 29.89 113 HIS C CA 1
ATOM 11104 C C . HIS C 1 125 ? 26.383 21.210 51.101 1.00 34.97 113 HIS C C 1
ATOM 11105 O O . HIS C 1 125 ? 25.619 20.754 50.252 1.00 36.02 113 HIS C O 1
ATOM 11112 N N . ASP C 1 126 ? 27.351 22.095 50.818 1.00 32.12 114 ASP C N 1
ATOM 11113 C CA . ASP C 1 126 ? 27.584 22.625 49.459 1.00 32.58 114 ASP C CA 1
ATOM 11114 C C . ASP C 1 126 ? 27.915 21.532 48.451 1.00 35.83 114 ASP C C 1
ATOM 11115 O O . ASP C 1 126 ? 27.335 21.488 47.369 1.00 37.11 114 ASP C O 1
ATOM 11120 N N . TYR C 1 127 ? 28.860 20.667 48.795 1.00 30.72 115 TYR C N 1
ATOM 11121 C CA . TYR C 1 127 ? 29.299 19.598 47.921 1.00 29.18 115 TYR C CA 1
ATOM 11122 C C . TYR C 1 127 ? 28.146 18.620 47.640 1.00 34.68 115 TYR C C 1
ATOM 11123 O O . TYR C 1 127 ? 27.945 18.252 46.490 1.00 33.80 115 TYR C O 1
ATOM 11132 N N . SER C 1 128 ? 27.419 18.203 48.697 1.00 31.44 116 SER C N 1
ATOM 11133 C CA . SER C 1 128 ? 26.279 17.293 48.604 1.00 30.44 116 SER C CA 1
ATOM 11134 C C . SER C 1 128 ? 25.185 17.887 47.727 1.00 33.69 116 SER C C 1
ATOM 11135 O O . SER C 1 128 ? 24.678 17.177 46.875 1.00 33.58 116 SER C O 1
ATOM 11138 N N . THR C 1 129 ? 24.829 19.171 47.919 1.00 29.20 117 THR C N 1
ATOM 11139 C CA . THR C 1 129 ? 23.811 19.848 47.106 1.00 28.66 117 THR C CA 1
ATOM 11140 C C . THR C 1 129 ? 24.171 19.753 45.616 1.00 33.43 117 THR C C 1
ATOM 11141 O O . THR C 1 129 ? 23.325 19.374 44.823 1.00 33.39 117 THR C O 1
ATOM 11145 N N . LEU C 1 130 ? 25.424 20.091 45.249 1.00 30.62 118 LEU C N 1
ATOM 11146 C CA . LEU C 1 130 ? 25.864 20.068 43.860 1.00 30.34 118 LEU C CA 1
ATOM 11147 C C . LEU C 1 130 ? 26.030 18.664 43.308 1.00 33.46 118 LEU C C 1
ATOM 11148 O O . LEU C 1 130 ? 25.705 18.429 42.150 1.00 32.10 118 LEU C O 1
ATOM 11153 N N . ASP C 1 131 ? 26.513 17.734 44.136 1.00 30.84 119 ASP C N 1
ATOM 11154 C CA . ASP C 1 131 ? 26.677 16.342 43.743 1.00 31.70 119 ASP C CA 1
ATOM 11155 C C . ASP C 1 131 ? 25.319 15.691 43.442 1.00 36.63 119 ASP C C 1
ATOM 11156 O O . ASP C 1 131 ? 25.199 15.044 42.413 1.00 37.27 119 ASP C O 1
ATOM 11161 N N . VAL C 1 132 ? 24.302 15.919 44.303 1.00 32.61 120 VAL C N 1
ATOM 11162 C CA . VAL C 1 132 ? 22.939 15.390 44.144 1.00 32.49 120 VAL C CA 1
ATOM 11163 C C . VAL C 1 132 ? 22.289 16.008 42.920 1.00 35.31 120 VAL C C 1
ATOM 11164 O O . VAL C 1 132 ? 21.689 15.282 42.125 1.00 35.05 120 VAL C O 1
ATOM 11168 N N . PHE C 1 133 ? 22.443 17.327 42.745 1.00 31.38 121 PHE C N 1
ATOM 11169 C CA . PHE C 1 133 ? 21.898 18.043 41.605 1.00 30.80 121 PHE C CA 1
ATOM 11170 C C . PHE C 1 133 ? 22.455 17.529 40.274 1.00 34.04 121 PHE C C 1
ATOM 11171 O O . PHE C 1 133 ? 21.675 17.204 39.375 1.00 33.69 121 PHE C O 1
ATOM 11179 N N . THR C 1 134 ? 23.782 17.443 40.151 1.00 30.14 122 THR C N 1
ATOM 11180 C CA . THR C 1 134 ? 24.434 16.999 38.919 1.00 31.03 122 THR C CA 1
ATOM 11181 C C . THR C 1 134 ? 24.091 15.532 38.615 1.00 35.06 122 THR C C 1
ATOM 11182 O O . THR C 1 134 ? 23.942 15.197 37.451 1.00 36.26 122 THR C O 1
ATOM 11186 N N . LYS C 1 135 ? 23.937 14.672 39.652 1.00 30.71 123 LYS C N 1
ATOM 11187 C CA . LYS C 1 135 ? 23.530 13.272 39.463 1.00 30.80 123 LYS C CA 1
ATOM 11188 C C . LYS C 1 135 ? 22.081 13.189 38.965 1.00 35.95 123 LYS C C 1
ATOM 11189 O O . LYS C 1 135 ? 21.741 12.277 38.224 1.00 34.96 123 LYS C O 1
ATOM 11195 N N . LYS C 1 136 ? 21.228 14.152 39.370 1.00 35.15 124 LYS C N 1
ATOM 11196 C CA . LYS C 1 136 ? 19.823 14.220 38.958 1.00 36.51 124 LYS C CA 1
ATOM 11197 C C . LYS C 1 136 ? 19.770 14.614 37.472 1.00 41.33 124 LYS C C 1
ATOM 11198 O O . LYS C 1 136 ? 19.025 14.001 36.718 1.00 41.74 124 LYS C O 1
ATOM 11204 N N . VAL C 1 137 ? 20.613 15.581 37.047 1.00 36.96 125 VAL C N 1
ATOM 11205 C CA . VAL C 1 137 ? 20.705 16.013 35.647 1.00 36.64 125 VAL C CA 1
ATOM 11206 C C . VAL C 1 137 ? 21.214 14.835 34.799 1.00 40.82 125 VAL C C 1
ATOM 11207 O O . VAL C 1 137 ? 20.605 14.542 33.781 1.00 42.11 125 VAL C O 1
ATOM 11211 N N . GLU C 1 138 ? 22.279 14.136 35.255 1.00 35.93 126 GLU C N 1
ATOM 11212 C CA . GLU C 1 138 ? 22.855 12.963 34.567 1.00 34.88 126 GLU C CA 1
ATOM 11213 C C . GLU C 1 138 ? 21.824 11.844 34.397 1.00 39.82 126 GLU C C 1
ATOM 11214 O O . GLU C 1 138 ? 21.772 11.230 33.333 1.00 40.58 126 GLU C O 1
ATOM 11220 N N . LYS C 1 139 ? 21.019 11.566 35.445 1.00 35.91 127 LYS C N 1
ATOM 11221 C CA . LYS C 1 139 ? 19.999 10.527 35.392 1.00 38.06 127 LYS C CA 1
ATOM 11222 C C . LYS C 1 139 ? 18.967 10.867 34.301 1.00 43.71 127 LYS C C 1
ATOM 11223 O O . LYS C 1 139 ? 18.618 9.983 33.527 1.00 43.58 127 LYS C O 1
ATOM 11229 N N . ALA C 1 140 ? 18.505 12.148 34.236 1.00 38.99 128 ALA C N 1
ATOM 11230 C CA . ALA C 1 140 ? 17.547 12.598 33.225 1.00 39.53 128 ALA C CA 1
ATOM 11231 C C . ALA C 1 140 ? 18.146 12.489 31.807 1.00 41.95 128 ALA C C 1
ATOM 11232 O O . ALA C 1 140 ? 17.450 12.070 30.913 1.00 39.35 128 ALA C O 1
ATOM 11234 N N . VAL C 1 141 ? 19.450 12.774 31.638 1.00 40.46 129 VAL C N 1
ATOM 11235 C CA . VAL C 1 141 ? 20.142 12.660 30.349 1.00 41.68 129 VAL C CA 1
ATOM 11236 C C . VAL C 1 141 ? 20.131 11.213 29.858 1.00 49.44 129 VAL C C 1
ATOM 11237 O O . VAL C 1 141 ? 19.770 10.971 28.709 1.00 49.92 129 VAL C O 1
ATOM 11241 N N . ASP C 1 142 ? 20.541 10.260 30.723 1.00 37.66 130 ASP C N 1
ATOM 11242 C CA . ASP C 1 142 ? 20.589 8.841 30.396 1.00 39.17 130 ASP C CA 1
ATOM 11243 C C . ASP C 1 142 ? 19.208 8.288 30.084 1.00 43.83 130 ASP C C 1
ATOM 11244 O O . ASP C 1 142 ? 19.066 7.543 29.122 1.00 41.35 130 ASP C O 1
ATOM 11249 N N . GLU C 1 143 ? 18.185 8.692 30.866 1.00 43.02 131 GLU C N 1
ATOM 11250 C CA . GLU C 1 143 ? 16.795 8.249 30.671 1.00 43.28 131 GLU C CA 1
ATOM 11251 C C . GLU C 1 143 ? 16.167 8.770 29.382 1.00 47.26 131 GLU C C 1
ATOM 11252 O O . GLU C 1 143 ? 15.440 8.033 28.716 1.00 48.23 131 GLU C O 1
ATOM 11258 N N . HIS C 1 144 ? 16.429 10.041 29.038 1.00 42.39 132 HIS C N 1
ATOM 11259 C CA . HIS C 1 144 ? 15.905 10.639 27.812 1.00 41.62 132 HIS C CA 1
ATOM 11260 C C . HIS C 1 144 ? 16.574 9.955 26.613 1.00 44.60 132 HIS C C 1
ATOM 11261 O O . HIS C 1 144 ? 15.905 9.633 25.635 1.00 43.61 132 HIS C O 1
ATOM 11268 N N . TYR C 1 145 ? 17.891 9.688 26.721 1.00 40.90 133 TYR C N 1
ATOM 11269 C CA . TYR C 1 145 ? 18.637 9.043 25.650 1.00 40.58 133 TYR C CA 1
ATOM 11270 C C . TYR C 1 145 ? 18.236 7.602 25.468 1.00 44.86 133 TYR C C 1
ATOM 11271 O O . TYR C 1 145 ? 18.138 7.173 24.340 1.00 43.58 133 TYR C O 1
ATOM 11280 N N . LYS C 1 146 ? 17.960 6.873 26.566 1.00 42.95 134 LYS C N 1
ATOM 11281 C CA . LYS C 1 146 ? 17.517 5.487 26.508 1.00 42.62 134 LYS C CA 1
ATOM 11282 C C . LYS C 1 146 ? 16.159 5.406 25.820 1.00 46.52 134 LYS C C 1
ATOM 11283 O O . LYS C 1 146 ? 15.964 4.539 24.971 1.00 45.44 134 LYS C O 1
ATOM 11289 N N . GLU C 1 147 ? 15.241 6.333 26.159 1.00 42.66 135 GLU C N 1
ATOM 11290 C CA . GLU C 1 147 ? 13.902 6.406 25.580 1.00 42.45 135 GLU C CA 1
ATOM 11291 C C . GLU C 1 147 ? 13.983 6.701 24.070 1.00 45.59 135 GLU C C 1
ATOM 11292 O O . GLU C 1 147 ? 13.345 6.018 23.274 1.00 43.55 135 GLU C O 1
ATOM 11298 N N . TYR C 1 148 ? 14.821 7.674 23.692 1.00 43.20 136 TYR C N 1
ATOM 11299 C CA . TYR C 1 148 ? 15.045 8.058 22.300 1.00 42.20 136 TYR C CA 1
ATOM 11300 C C . TYR C 1 148 ? 15.582 6.889 21.459 1.00 48.47 136 TYR C C 1
ATOM 11301 O O . TYR C 1 148 ? 15.076 6.634 20.366 1.00 47.38 136 TYR C O 1
ATOM 11310 N N . ARG C 1 149 ? 16.625 6.202 21.969 1.00 46.13 137 ARG C N 1
ATOM 11311 C CA . ARG C 1 149 ? 17.256 5.064 21.314 1.00 46.17 137 ARG C CA 1
ATOM 11312 C C . ARG C 1 149 ? 16.312 3.867 21.172 1.00 48.73 137 ARG C C 1
ATOM 11313 O O . ARG C 1 149 ? 16.354 3.202 20.141 1.00 47.17 137 ARG C O 1
ATOM 11321 N N . ALA C 1 150 ? 15.459 3.604 22.181 1.00 45.28 138 ALA C N 1
ATOM 11322 C CA . ALA C 1 150 ? 14.468 2.520 22.125 1.00 45.28 138 ALA C CA 1
ATOM 11323 C C . ALA C 1 150 ? 13.403 2.820 21.037 1.00 51.28 138 ALA C C 1
ATOM 11324 O O . ALA C 1 150 ? 13.061 1.930 20.279 1.00 51.38 138 ALA C O 1
ATOM 11326 N N . THR C 1 151 ? 12.917 4.084 20.949 1.00 48.10 139 THR C N 1
ATOM 11327 C CA . THR C 1 151 ? 11.929 4.528 19.961 1.00 47.86 139 THR C CA 1
ATOM 11328 C C . THR C 1 151 ? 12.479 4.430 18.525 1.00 51.28 139 THR C C 1
ATOM 11329 O O . THR C 1 151 ? 11.767 4.006 17.614 1.00 52.84 139 THR C O 1
ATOM 11333 N N . GLU C 1 152 ? 13.739 4.824 18.335 1.00 45.38 140 GLU C N 1
ATOM 11334 C CA . GLU C 1 152 ? 14.373 4.874 17.018 1.00 43.97 140 GLU C CA 1
ATOM 11335 C C . GLU C 1 152 ? 15.067 3.624 16.517 1.00 46.22 140 GLU C C 1
ATOM 11336 O O . GLU C 1 152 ? 15.041 3.375 15.309 1.00 45.70 140 GLU C O 1
ATOM 11342 N N . TYR C 1 153 ? 15.773 2.900 17.406 1.00 40.95 141 TYR C N 1
ATOM 11343 C CA . TYR C 1 153 ? 16.643 1.814 17.016 1.00 40.63 141 TYR C CA 1
ATOM 11344 C C . TYR C 1 153 ? 16.301 0.442 17.598 1.00 43.75 141 TYR C C 1
ATOM 11345 O O . TYR C 1 153 ? 17.091 -0.496 17.437 1.00 42.63 141 TYR C O 1
ATOM 11354 N N . ARG C 1 154 ? 15.102 0.294 18.185 1.00 40.70 142 ARG C N 1
ATOM 11355 C CA . ARG C 1 154 ? 14.641 -0.998 18.690 1.00 41.15 142 ARG C CA 1
ATOM 11356 C C . ARG C 1 154 ? 14.644 -2.009 17.529 1.00 44.88 142 ARG C C 1
ATOM 11357 O O . ARG C 1 154 ? 14.101 -1.747 16.451 1.00 42.98 142 ARG C O 1
ATOM 11365 N N . PHE C 1 155 ? 15.327 -3.130 17.756 1.00 41.58 143 PHE C N 1
ATOM 11366 C CA . PHE C 1 155 ? 15.456 -4.210 16.805 1.00 40.64 143 PHE C CA 1
ATOM 11367 C C . PHE C 1 155 ? 15.374 -5.497 17.591 1.00 45.88 143 PHE C C 1
ATOM 11368 O O . PHE C 1 155 ? 16.353 -5.894 18.223 1.00 45.36 143 PHE C O 1
ATOM 11376 N N . GLU C 1 156 ? 14.176 -6.114 17.600 1.00 42.48 144 GLU C N 1
ATOM 11377 C CA . GLU C 1 156 ? 13.874 -7.346 18.326 1.00 41.27 144 GLU C CA 1
ATOM 11378 C C . GLU C 1 156 ? 13.247 -8.446 17.458 1.00 45.47 144 GLU C C 1
ATOM 11379 O O . GLU C 1 156 ? 12.038 -8.712 17.555 1.00 44.57 144 GLU C O 1
ATOM 11385 N N . PRO C 1 157 ? 14.070 -9.146 16.654 1.00 42.71 145 PRO C N 1
ATOM 11386 C CA . PRO C 1 157 ? 13.554 -10.260 15.850 1.00 42.72 145 PRO C CA 1
ATOM 11387 C C . PRO C 1 157 ? 12.785 -11.342 16.633 1.00 47.64 145 PRO C C 1
ATOM 11388 O O . PRO C 1 157 ? 11.986 -12.042 16.032 1.00 46.24 145 PRO C O 1
ATOM 11392 N N . LYS C 1 158 ? 13.006 -11.465 17.959 1.00 47.21 146 LYS C N 1
ATOM 11393 C CA . LYS C 1 158 ? 12.315 -12.440 18.807 1.00 47.82 146 LYS C CA 1
ATOM 11394 C C . LYS C 1 158 ? 10.843 -12.090 19.098 1.00 52.06 146 LYS C C 1
ATOM 11395 O O . LYS C 1 158 ? 10.069 -12.995 19.415 1.00 52.65 146 LYS C O 1
ATOM 11398 N N . GLU C 1 159 ? 10.438 -10.819 18.973 1.00 48.06 147 GLU C N 1
ATOM 11399 C CA . GLU C 1 159 ? 9.057 -10.480 19.308 1.00 48.72 147 GLU C CA 1
ATOM 11400 C C . GLU C 1 159 ? 8.320 -9.579 18.304 1.00 52.92 147 GLU C C 1
ATOM 11401 O O . GLU C 1 159 ? 7.091 -9.671 18.250 1.00 55.58 147 GLU C O 1
ATOM 11407 N N . GLN C 1 160 ? 9.030 -8.705 17.546 1.00 45.25 148 GLN C N 1
ATOM 11408 C CA . GLN C 1 160 ? 8.386 -7.811 16.564 1.00 43.53 148 GLN C CA 1
ATOM 11409 C C . GLN C 1 160 ? 7.653 -8.611 15.486 1.00 43.96 148 GLN C C 1
ATOM 11410 O O . GLN C 1 160 ? 8.096 -9.694 15.087 1.00 43.52 148 GLN C O 1
ATOM 11416 N N . GLU C 1 161 ? 6.499 -8.113 15.076 1.00 53.05 149 GLU C N 1
ATOM 11417 C CA . GLU C 1 161 ? 5.708 -8.785 14.060 1.00 51.27 149 GLU C CA 1
ATOM 11418 C C . GLU C 1 161 ? 6.194 -8.389 12.654 1.00 48.84 149 GLU C C 1
ATOM 11419 O O . GLU C 1 161 ? 6.284 -7.198 12.353 1.00 46.89 149 GLU C O 1
ATOM 11425 N N . PRO C 1 162 ? 6.513 -9.373 11.784 1.00 40.68 150 PRO C N 1
ATOM 11426 C CA . PRO C 1 162 ? 6.919 -9.035 10.418 1.00 37.85 150 PRO C CA 1
ATOM 11427 C C . PRO C 1 162 ? 5.820 -8.289 9.647 1.00 44.22 150 PRO C C 1
ATOM 11428 O O . PRO C 1 162 ? 4.624 -8.597 9.749 1.00 43.91 150 PRO C O 1
ATOM 11432 N N . GLU C 1 163 ? 6.249 -7.259 8.901 1.00 39.85 151 GLU C N 1
ATOM 11433 C CA . GLU C 1 163 ? 5.392 -6.399 8.102 1.00 39.47 151 GLU C CA 1
ATOM 11434 C C . GLU C 1 163 ? 5.618 -6.702 6.639 1.00 38.20 151 GLU C C 1
ATOM 11435 O O . GLU C 1 163 ? 6.763 -6.805 6.227 1.00 34.79 151 GLU C O 1
ATOM 11441 N N . PHE C 1 164 ? 4.540 -6.759 5.842 1.00 35.27 152 PHE C N 1
ATOM 11442 C CA . PHE C 1 164 ? 4.611 -6.982 4.398 1.00 32.96 152 PHE C CA 1
ATOM 11443 C C . PHE C 1 164 ? 5.338 -5.817 3.742 1.00 35.26 152 PHE C C 1
ATOM 11444 O O . PHE C 1 164 ? 5.030 -4.675 4.039 1.00 34.48 152 PHE C O 1
ATOM 11452 N N . ILE C 1 165 ? 6.294 -6.122 2.848 1.00 31.95 153 ILE C N 1
ATOM 11453 C CA . ILE C 1 165 ? 7.038 -5.112 2.095 1.00 31.37 153 ILE C CA 1
ATOM 11454 C C . ILE C 1 165 ? 6.582 -5.111 0.649 1.00 35.46 153 ILE C C 1
ATOM 11455 O O . ILE C 1 165 ? 6.152 -4.083 0.153 1.00 37.02 153 ILE C O 1
ATOM 11460 N N . THR C 1 166 ? 6.701 -6.252 -0.032 1.00 31.44 154 THR C N 1
ATOM 11461 C CA . THR C 1 166 ? 6.387 -6.376 -1.453 1.00 30.51 154 THR C CA 1
ATOM 11462 C C . THR C 1 166 ? 6.238 -7.816 -1.894 1.00 32.51 154 THR C C 1
ATOM 11463 O O . THR C 1 166 ? 6.694 -8.723 -1.208 1.00 31.59 154 THR C O 1
ATOM 11467 N N . ASP C 1 167 ? 5.645 -8.015 -3.082 1.00 30.88 155 ASP C N 1
ATOM 11468 C CA . ASP C 1 167 ? 5.620 -9.319 -3.748 1.00 31.16 155 ASP C CA 1
ATOM 11469 C C . ASP C 1 167 ? 6.864 -9.295 -4.633 1.00 33.08 155 ASP C C 1
ATOM 11470 O O . ASP C 1 167 ? 7.398 -8.219 -4.906 1.00 31.82 155 ASP C O 1
ATOM 11475 N N . LEU C 1 168 ? 7.340 -10.460 -5.039 1.00 31.67 156 LEU C N 1
ATOM 11476 C CA . LEU C 1 168 ? 8.469 -10.623 -5.960 1.00 30.28 156 LEU C CA 1
ATOM 11477 C C . LEU C 1 168 ? 7.890 -11.348 -7.139 1.00 35.70 156 LEU C C 1
ATOM 11478 O O . LEU C 1 168 ? 7.178 -12.336 -6.952 1.00 36.34 156 LEU C O 1
ATOM 11483 N N . SER C 1 169 ? 8.099 -10.826 -8.359 1.00 33.41 157 SER C N 1
ATOM 11484 C CA . SER C 1 169 ? 7.450 -11.419 -9.517 1.00 34.43 157 SER C CA 1
ATOM 11485 C C . SER C 1 169 ? 8.424 -11.898 -10.609 1.00 39.44 157 SER C C 1
ATOM 11486 O O . SER C 1 169 ? 8.438 -11.321 -11.710 1.00 38.99 157 SER C O 1
ATOM 11489 N N . PRO C 1 170 ? 9.219 -12.968 -10.371 1.00 38.72 158 PRO C N 1
ATOM 11490 C CA . PRO C 1 170 ? 10.066 -13.483 -11.461 1.00 39.98 158 PRO C CA 1
ATOM 11491 C C . PRO C 1 170 ? 9.162 -14.223 -12.468 1.00 45.99 158 PRO C C 1
ATOM 11492 O O . PRO C 1 170 ? 7.986 -14.516 -12.164 1.00 44.11 158 PRO C O 1
ATOM 11496 N N . TYR C 1 171 ? 9.691 -14.546 -13.648 1.00 46.30 159 TYR C N 1
ATOM 11497 C CA . TYR C 1 171 ? 8.901 -15.342 -14.600 1.00 48.04 159 TYR C CA 1
ATOM 11498 C C . TYR C 1 171 ? 9.405 -16.775 -14.605 1.00 53.07 159 TYR C C 1
ATOM 11499 O O . TYR C 1 171 ? 9.464 -17.413 -15.641 1.00 54.15 159 TYR C O 1
ATOM 11508 N N . THR C 1 172 ? 9.844 -17.245 -13.427 1.00 51.25 160 THR C N 1
ATOM 11509 C CA . THR C 1 172 ? 10.324 -18.608 -13.205 1.00 52.11 160 THR C CA 1
ATOM 11510 C C . THR C 1 172 ? 9.390 -19.126 -12.145 1.00 58.30 160 THR C C 1
ATOM 11511 O O . THR C 1 172 ? 9.288 -18.504 -11.084 1.00 58.27 160 THR C O 1
ATOM 11515 N N . ASN C 1 173 ? 8.645 -20.197 -12.453 1.00 56.38 161 ASN C N 1
ATOM 11516 C CA . ASN C 1 173 ? 7.743 -20.816 -11.489 1.00 56.76 161 ASN C CA 1
ATOM 11517 C C . ASN C 1 173 ? 8.478 -21.920 -10.716 1.00 58.47 161 ASN C C 1
ATOM 11518 O O . ASN C 1 173 ? 8.482 -23.093 -11.107 1.00 60.97 161 ASN C O 1
ATOM 11523 N N . ALA C 1 174 ? 9.122 -21.516 -9.633 1.00 48.61 162 ALA C N 1
ATOM 11524 C CA . ALA C 1 174 ? 9.904 -22.370 -8.743 1.00 47.32 162 ALA C CA 1
ATOM 11525 C C . ALA C 1 174 ? 9.957 -21.669 -7.400 1.00 49.63 162 ALA C C 1
ATOM 11526 O O . ALA C 1 174 ? 9.807 -20.444 -7.343 1.00 48.72 162 ALA C O 1
ATOM 11528 N N . VAL C 1 175 ? 10.203 -22.423 -6.320 1.00 45.68 163 VAL C N 1
ATOM 11529 C CA . VAL C 1 175 ? 10.327 -21.839 -4.991 1.00 43.97 163 VAL C CA 1
ATOM 11530 C C . VAL C 1 175 ? 11.547 -20.914 -4.980 1.00 43.80 163 VAL C C 1
ATOM 11531 O O . VAL C 1 175 ? 12.508 -21.125 -5.729 1.00 41.07 163 VAL C O 1
ATOM 11535 N N . MET C 1 176 ? 11.482 -19.850 -4.185 1.00 39.61 164 MET C N 1
ATOM 11536 C CA . MET C 1 176 ? 12.609 -18.936 -4.077 1.00 37.41 164 MET C CA 1
ATOM 11537 C C . MET C 1 176 ? 13.616 -19.551 -3.105 1.00 40.97 164 MET C C 1
ATOM 11538 O O . MET C 1 176 ? 13.210 -20.045 -2.061 1.00 42.29 164 MET C O 1
ATOM 11543 N N . GLN C 1 177 ? 14.914 -19.517 -3.438 1.00 35.91 165 GLN C N 1
ATOM 11544 C CA . GLN C 1 177 ? 15.936 -20.012 -2.522 1.00 35.71 165 GLN C CA 1
ATOM 11545 C C . GLN C 1 177 ? 16.415 -18.860 -1.654 1.00 38.71 165 GLN C C 1
ATOM 11546 O O . GLN C 1 177 ? 16.540 -19.006 -0.449 1.00 40.49 165 GLN C O 1
ATOM 11552 N N . SER C 1 178 ? 16.696 -17.712 -2.270 1.00 32.24 166 SER C N 1
ATOM 11553 C CA . SER C 1 178 ? 17.244 -16.563 -1.582 1.00 31.57 166 SER C CA 1
ATOM 11554 C C . SER C 1 178 ? 16.935 -15.262 -2.289 1.00 35.71 166 SER C C 1
ATOM 11555 O O . SER C 1 178 ? 16.540 -15.228 -3.463 1.00 34.98 166 SER C O 1
ATOM 11558 N N . PHE C 1 179 ? 17.183 -14.175 -1.587 1.00 31.80 167 PHE C N 1
ATOM 11559 C CA . PHE C 1 179 ? 16.990 -12.842 -2.133 1.00 30.90 167 PHE C CA 1
ATOM 11560 C C . PHE C 1 179 ? 17.925 -11.906 -1.413 1.00 35.20 167 PHE C C 1
ATOM 11561 O O . PHE C 1 179 ? 18.296 -12.144 -0.250 1.00 34.22 167 PHE C O 1
ATOM 11569 N N . TRP C 1 180 ? 18.292 -10.828 -2.098 1.00 31.57 168 TRP C N 1
ATOM 11570 C CA . TRP C 1 180 ? 19.130 -9.779 -1.542 1.00 30.43 168 TRP C CA 1
ATOM 11571 C C . TRP C 1 180 ? 18.671 -8.474 -2.107 1.00 31.79 168 TRP C C 1
ATOM 11572 O O . TRP C 1 180 ? 18.479 -8.354 -3.317 1.00 31.13 168 TRP C O 1
ATOM 11583 N N . VAL C 1 181 ? 18.464 -7.486 -1.219 1.00 28.36 169 VAL C N 1
ATOM 11584 C CA . VAL C 1 181 ? 18.042 -6.161 -1.621 1.00 26.64 169 VAL C CA 1
ATOM 11585 C C . VAL C 1 181 ? 19.312 -5.312 -1.726 1.00 31.94 169 VAL C C 1
ATOM 11586 O O . VAL C 1 181 ? 19.999 -5.142 -0.738 1.00 31.80 169 VAL C O 1
ATOM 11590 N N . ASP C 1 182 ? 19.633 -4.808 -2.925 1.00 30.82 170 ASP C N 1
ATOM 11591 C CA . ASP C 1 182 ? 20.812 -3.978 -3.141 1.00 31.45 170 ASP C CA 1
ATOM 11592 C C . ASP C 1 182 ? 20.564 -2.609 -2.507 1.00 35.14 170 ASP C C 1
ATOM 11593 O O . ASP C 1 182 ? 19.673 -1.918 -2.968 1.00 33.78 170 ASP C O 1
ATOM 11598 N N . PRO C 1 183 ? 21.300 -2.205 -1.435 1.00 32.37 171 PRO C N 1
ATOM 11599 C CA . PRO C 1 183 ? 21.016 -0.909 -0.795 1.00 32.85 171 PRO C CA 1
ATOM 11600 C C . PRO C 1 183 ? 21.341 0.311 -1.657 1.00 39.33 171 PRO C C 1
ATOM 11601 O O . PRO C 1 183 ? 20.829 1.404 -1.397 1.00 40.16 171 PRO C O 1
ATOM 11605 N N . ARG C 1 184 ? 22.206 0.147 -2.658 1.00 36.30 172 ARG C N 1
ATOM 11606 C CA . ARG C 1 184 ? 22.566 1.262 -3.541 1.00 37.33 172 ARG C CA 1
ATOM 11607 C C . ARG C 1 184 ? 21.540 1.421 -4.664 1.00 39.27 172 ARG C C 1
ATOM 11608 O O . ARG C 1 184 ? 20.909 2.463 -4.768 1.00 40.27 172 ARG C O 1
ATOM 11616 N N . THR C 1 185 ? 21.306 0.366 -5.447 1.00 34.20 173 THR C N 1
ATOM 11617 C CA . THR C 1 185 ? 20.385 0.427 -6.601 1.00 33.02 173 THR C CA 1
ATOM 11618 C C . THR C 1 185 ? 18.932 0.107 -6.271 1.00 35.05 173 THR C C 1
ATOM 11619 O O . THR C 1 185 ? 18.053 0.466 -7.045 1.00 34.13 173 THR C O 1
ATOM 11623 N N . LYS C 1 186 ? 18.672 -0.603 -5.144 1.00 31.87 174 LYS C N 1
ATOM 11624 C CA . LYS C 1 186 ? 17.329 -1.068 -4.698 1.00 30.98 174 LYS C CA 1
ATOM 11625 C C . LYS C 1 186 ? 16.821 -2.243 -5.544 1.00 33.87 174 LYS C C 1
ATOM 11626 O O . LYS C 1 186 ? 15.689 -2.700 -5.366 1.00 34.33 174 LYS C O 1
ATOM 11632 N N . ILE C 1 187 ? 17.684 -2.767 -6.429 1.00 31.18 175 ILE C N 1
ATOM 11633 C CA . ILE C 1 187 ? 17.361 -3.946 -7.231 1.00 31.10 175 ILE C CA 1
ATOM 11634 C C . ILE C 1 187 ? 17.392 -5.160 -6.287 1.00 33.64 175 ILE C C 1
ATOM 11635 O O . ILE C 1 187 ? 18.264 -5.244 -5.430 1.00 33.11 175 ILE C O 1
ATOM 11640 N N . ILE C 1 188 ? 16.411 -6.060 -6.425 1.00 30.69 176 ILE C N 1
ATOM 11641 C CA . ILE C 1 188 ? 16.333 -7.302 -5.659 1.00 29.45 176 ILE C CA 1
ATOM 11642 C C . ILE C 1 188 ? 16.909 -8.455 -6.497 1.00 33.27 176 ILE C C 1
ATOM 11643 O O . ILE C 1 188 ? 16.445 -8.707 -7.609 1.00 32.57 176 ILE C O 1
ATOM 11648 N N . TYR C 1 189 ? 17.937 -9.132 -5.961 1.00 34.19 177 TYR C N 1
ATOM 11649 C CA . TYR C 1 189 ? 18.591 -10.279 -6.604 1.00 33.11 177 TYR C CA 1
ATOM 11650 C C . TYR C 1 189 ? 18.022 -11.523 -5.979 1.00 37.85 177 TYR C C 1
ATOM 11651 O O . TYR C 1 189 ? 18.215 -11.726 -4.798 1.00 39.12 177 TYR C O 1
ATOM 11660 N N . MET C 1 190 ? 17.271 -12.330 -6.737 1.00 37.68 178 MET C N 1
ATOM 11661 C CA . MET C 1 190 ? 16.710 -13.552 -6.157 1.00 37.98 178 MET C CA 1
ATOM 11662 C C . MET C 1 190 ? 17.188 -14.819 -6.879 1.00 40.45 178 MET C C 1
ATOM 11663 O O . MET C 1 190 ? 17.430 -14.792 -8.084 1.00 40.31 178 MET C O 1
ATOM 11668 N N . THR C 1 191 ? 17.312 -15.929 -6.139 1.00 34.60 179 THR C N 1
ATOM 11669 C CA . THR C 1 191 ? 17.717 -17.187 -6.756 1.00 33.60 179 THR C CA 1
ATOM 11670 C C . THR C 1 191 ? 16.583 -18.205 -6.696 1.00 36.88 179 THR C C 1
ATOM 11671 O O . THR C 1 191 ? 15.806 -18.231 -5.738 1.00 36.39 179 THR C O 1
ATOM 11675 N N . GLN C 1 192 ? 16.497 -19.036 -7.743 1.00 32.91 180 GLN C N 1
ATOM 11676 C CA . GLN C 1 192 ? 15.545 -20.137 -7.873 1.00 33.02 180 GLN C CA 1
ATOM 11677 C C . GLN C 1 192 ? 16.309 -21.301 -8.504 1.00 35.91 180 GLN C C 1
ATOM 11678 O O . GLN C 1 192 ? 16.931 -21.131 -9.554 1.00 35.33 180 GLN C O 1
ATOM 11684 N N . ALA C 1 193 ? 16.282 -22.468 -7.864 1.00 34.55 181 ALA C N 1
ATOM 11685 C CA . ALA C 1 193 ? 16.936 -23.673 -8.393 1.00 34.77 181 ALA C CA 1
ATOM 11686 C C . ALA C 1 193 ? 16.147 -24.145 -9.626 1.00 39.56 181 ALA C C 1
ATOM 11687 O O . ALA C 1 193 ? 14.930 -23.949 -9.694 1.00 39.65 181 ALA C O 1
ATOM 11689 N N . ARG C 1 194 ? 16.871 -24.686 -10.615 1.00 35.21 182 ARG C N 1
ATOM 11690 C CA . ARG C 1 194 ? 16.359 -25.187 -11.880 1.00 34.50 182 ARG C CA 1
ATOM 11691 C C . ARG C 1 194 ? 16.783 -26.639 -12.079 1.00 38.70 182 ARG C C 1
ATOM 11692 O O . ARG C 1 194 ? 17.810 -27.049 -11.520 1.00 37.18 182 ARG C O 1
ATOM 11700 N N . PRO C 1 195 ? 16.066 -27.419 -12.946 1.00 36.70 183 PRO C N 1
ATOM 11701 C CA . PRO C 1 195 ? 16.540 -28.782 -13.270 1.00 35.84 183 PRO C CA 1
ATOM 11702 C C . PRO C 1 195 ? 17.950 -28.713 -13.912 1.00 40.59 183 PRO C C 1
ATOM 11703 O O . PRO C 1 195 ? 18.366 -27.647 -14.405 1.00 40.10 183 PRO C O 1
ATOM 11707 N N . GLY C 1 196 ? 18.678 -29.819 -13.894 1.00 36.83 184 GLY C N 1
ATOM 11708 C CA . GLY C 1 196 ? 20.006 -29.871 -14.493 1.00 37.62 184 GLY C CA 1
ATOM 11709 C C . GLY C 1 196 ? 21.100 -29.264 -13.644 1.00 44.89 184 GLY C C 1
ATOM 11710 O O . GLY C 1 196 ? 22.191 -28.985 -14.157 1.00 45.26 184 GLY C O 1
ATOM 11711 N N . ASN C 1 197 ? 20.804 -29.055 -12.334 1.00 41.24 185 ASN C N 1
ATOM 11712 C CA . ASN C 1 197 ? 21.706 -28.507 -11.328 1.00 41.27 185 ASN C CA 1
ATOM 11713 C C . ASN C 1 197 ? 22.165 -27.062 -11.642 1.00 44.30 185 ASN C C 1
ATOM 11714 O O . ASN C 1 197 ? 23.294 -26.674 -11.353 1.00 44.20 185 ASN C O 1
ATOM 11719 N N . HIS C 1 198 ? 21.250 -26.260 -12.202 1.00 38.80 186 HIS C N 1
ATOM 11720 C CA . HIS C 1 198 ? 21.506 -24.855 -12.473 1.00 37.81 186 HIS C CA 1
ATOM 11721 C C . HIS C 1 198 ? 20.654 -24.041 -11.511 1.00 37.84 186 HIS C C 1
ATOM 11722 O O . HIS C 1 198 ? 19.703 -24.557 -10.942 1.00 36.75 186 HIS C O 1
ATOM 11729 N N . TYR C 1 199 ? 20.946 -22.751 -11.390 1.00 32.73 187 TYR C N 1
ATOM 11730 C CA . TYR C 1 199 ? 20.066 -21.864 -10.659 1.00 31.97 187 TYR C CA 1
ATOM 11731 C C . TYR C 1 199 ? 19.876 -20.600 -11.463 1.00 36.69 187 TYR C C 1
ATOM 11732 O O . TYR C 1 199 ? 20.797 -20.183 -12.174 1.00 37.39 187 TYR C O 1
ATOM 11741 N N . MET C 1 200 ? 18.669 -20.019 -11.395 1.00 34.78 188 MET C N 1
ATOM 11742 C CA . MET C 1 200 ? 18.329 -18.763 -12.075 1.00 33.44 188 MET C CA 1
ATOM 11743 C C . MET C 1 200 ? 18.457 -17.610 -11.081 1.00 38.02 188 MET C C 1
ATOM 11744 O O . MET C 1 200 ? 17.848 -17.646 -10.010 1.00 37.39 188 MET C O 1
ATOM 11749 N N . LEU C 1 201 ? 19.249 -16.599 -11.442 1.00 35.56 189 LEU C N 1
ATOM 11750 C CA . LEU C 1 201 ? 19.396 -15.388 -10.662 1.00 34.95 189 LEU C CA 1
ATOM 11751 C C . LEU C 1 201 ? 18.626 -14.280 -11.390 1.00 38.43 189 LEU C C 1
ATOM 11752 O O . LEU C 1 201 ? 19.095 -13.783 -12.415 1.00 37.82 189 LEU C O 1
ATOM 11757 N N . SER C 1 202 ? 17.413 -13.937 -10.882 1.00 35.28 190 SER C N 1
ATOM 11758 C CA . SER C 1 202 ? 16.543 -12.894 -11.450 1.00 34.05 190 SER C CA 1
ATOM 11759 C C . SER C 1 202 ? 16.715 -11.594 -10.709 1.00 37.14 190 SER C C 1
ATOM 11760 O O . SER C 1 202 ? 16.846 -11.581 -9.477 1.00 34.38 190 SER C O 1
ATOM 11763 N N . ARG C 1 203 ? 16.719 -10.483 -11.468 1.00 33.93 191 ARG C N 1
ATOM 11764 C CA . ARG C 1 203 ? 16.834 -9.142 -10.890 1.00 33.75 191 ARG C CA 1
ATOM 11765 C C . ARG C 1 203 ? 15.458 -8.483 -10.981 1.00 34.96 191 ARG C C 1
ATOM 11766 O O . ARG C 1 203 ? 14.791 -8.587 -12.011 1.00 34.87 191 ARG C O 1
ATOM 11774 N N . LEU C 1 204 ? 14.993 -7.909 -9.882 1.00 30.14 192 LEU C N 1
ATOM 11775 C CA . LEU C 1 204 ? 13.676 -7.283 -9.834 1.00 29.84 192 LEU C CA 1
ATOM 11776 C C . LEU C 1 204 ? 13.764 -5.876 -9.318 1.00 35.39 192 LEU C C 1
ATOM 11777 O O . LEU C 1 204 ? 14.704 -5.534 -8.589 1.00 35.84 192 LEU C O 1
ATOM 11782 N N . LYS C 1 205 ? 12.742 -5.058 -9.656 1.00 31.53 193 LYS C N 1
ATOM 11783 C CA . LYS C 1 205 ? 12.607 -3.702 -9.147 1.00 30.60 193 LYS C CA 1
ATOM 11784 C C . LYS C 1 205 ? 12.185 -3.851 -7.666 1.00 32.90 193 LYS C C 1
ATOM 11785 O O . LYS C 1 205 ? 11.730 -4.928 -7.310 1.00 31.00 193 LYS C O 1
ATOM 11791 N N . PRO C 1 206 ? 12.287 -2.815 -6.796 1.00 31.83 194 PRO C N 1
ATOM 11792 C CA . PRO C 1 206 ? 11.866 -2.986 -5.385 1.00 32.35 194 PRO C CA 1
ATOM 11793 C C . PRO C 1 206 ? 10.352 -3.231 -5.153 1.00 36.25 194 PRO C C 1
ATOM 11794 O O . PRO C 1 206 ? 9.972 -3.556 -4.029 1.00 35.88 194 PRO C O 1
ATOM 11798 N N . ASN C 1 207 ? 9.506 -3.150 -6.200 1.00 31.89 195 ASN C N 1
ATOM 11799 C CA . ASN C 1 207 ? 8.082 -3.522 -6.102 1.00 30.78 195 ASN C CA 1
ATOM 11800 C C . ASN C 1 207 ? 7.884 -4.978 -6.615 1.00 34.60 195 ASN C C 1
ATOM 11801 O O . ASN C 1 207 ? 6.743 -5.445 -6.728 1.00 31.88 195 ASN C O 1
ATOM 11806 N N . GLY C 1 208 ? 8.989 -5.668 -6.927 1.00 30.47 196 GLY C N 1
ATOM 11807 C CA . GLY C 1 208 ? 8.957 -7.041 -7.413 1.00 28.50 196 GLY C CA 1
ATOM 11808 C C . GLY C 1 208 ? 8.910 -7.216 -8.908 1.00 32.07 196 GLY C C 1
ATOM 11809 O O . GLY C 1 208 ? 8.951 -8.352 -9.393 1.00 30.46 196 GLY C O 1
ATOM 11810 N N . GLN C 1 209 ? 8.790 -6.113 -9.660 1.00 30.34 197 GLN C N 1
ATOM 11811 C CA . GLN C 1 209 ? 8.692 -6.226 -11.116 1.00 30.91 197 GLN C CA 1
ATOM 11812 C C . GLN C 1 209 ? 9.987 -6.776 -11.746 1.00 32.58 197 GLN C C 1
ATOM 11813 O O . GLN C 1 209 ? 11.074 -6.276 -11.480 1.00 31.47 197 GLN C O 1
ATOM 11819 N N . PHE C 1 210 ? 9.847 -7.771 -12.599 1.00 29.83 198 PHE C N 1
ATOM 11820 C CA . PHE C 1 210 ? 10.985 -8.422 -13.256 1.00 30.09 198 PHE C CA 1
ATOM 11821 C C . PHE C 1 210 ? 11.776 -7.473 -14.161 1.00 34.04 198 PHE C C 1
ATOM 11822 O O . PHE C 1 210 ? 11.164 -6.708 -14.901 1.00 33.85 198 PHE C O 1
ATOM 11830 N N . ILE C 1 211 ? 13.125 -7.504 -14.087 1.00 30.98 199 ILE C N 1
ATOM 11831 C CA . ILE C 1 211 ? 13.988 -6.649 -14.922 1.00 30.61 199 ILE C CA 1
ATOM 11832 C C . ILE C 1 211 ? 14.670 -7.533 -15.960 1.00 37.05 199 ILE C C 1
ATOM 11833 O O . ILE C 1 211 ? 14.419 -7.393 -17.162 1.00 37.28 199 ILE C O 1
ATOM 11838 N N . ASP C 1 212 ? 15.573 -8.414 -15.482 1.00 33.72 200 ASP C N 1
ATOM 11839 C CA . ASP C 1 212 ? 16.349 -9.317 -16.334 1.00 34.36 200 ASP C CA 1
ATOM 11840 C C . ASP C 1 212 ? 16.843 -10.512 -15.508 1.00 37.41 200 ASP C C 1
ATOM 11841 O O . ASP C 1 212 ? 16.533 -10.609 -14.314 1.00 34.67 200 ASP C O 1
ATOM 11846 N N . ARG C 1 213 ? 17.579 -11.445 -16.131 1.00 35.71 201 ARG C N 1
ATOM 11847 C CA . ARG C 1 213 ? 18.009 -12.641 -15.399 1.00 34.99 201 ARG C CA 1
ATOM 11848 C C . ARG C 1 213 ? 19.281 -13.252 -15.938 1.00 40.85 201 ARG C C 1
ATOM 11849 O O . ARG C 1 213 ? 19.689 -12.973 -17.071 1.00 42.49 201 ARG C O 1
ATOM 11857 N N . LEU C 1 214 ? 19.925 -14.079 -15.095 1.00 36.19 202 LEU C N 1
ATOM 11858 C CA . LEU C 1 214 ? 21.154 -14.794 -15.414 1.00 35.16 202 LEU C CA 1
ATOM 11859 C C . LEU C 1 214 ? 21.039 -16.258 -14.997 1.00 39.91 202 LEU C C 1
ATOM 11860 O O . LEU C 1 214 ? 20.810 -16.561 -13.819 1.00 39.15 202 LEU C O 1
ATOM 11865 N N . LEU C 1 215 ? 21.244 -17.161 -15.943 1.00 37.58 203 LEU C N 1
ATOM 11866 C CA . LEU C 1 215 ? 21.239 -18.578 -15.624 1.00 37.65 203 LEU C CA 1
ATOM 11867 C C . LEU C 1 215 ? 22.675 -18.999 -15.239 1.00 40.33 203 LEU C C 1
ATOM 11868 O O . LEU C 1 215 ? 23.620 -18.848 -16.035 1.00 40.09 203 LEU C O 1
ATOM 11873 N N . VAL C 1 216 ? 22.830 -19.490 -13.996 1.00 35.47 204 VAL C N 1
ATOM 11874 C CA . VAL C 1 216 ? 24.132 -19.922 -13.498 1.00 35.32 204 VAL C CA 1
ATOM 11875 C C . VAL C 1 216 ? 24.228 -21.433 -13.718 1.00 42.46 204 VAL C C 1
ATOM 11876 O O . VAL C 1 216 ? 23.793 -22.249 -12.889 1.00 44.57 204 VAL C O 1
ATOM 11880 N N . LYS C 1 217 ? 24.731 -21.785 -14.895 1.00 39.59 205 LYS C N 1
ATOM 11881 C CA . LYS C 1 217 ? 24.894 -23.149 -15.352 1.00 40.47 205 LYS C CA 1
ATOM 11882 C C . LYS C 1 217 ? 25.833 -23.904 -14.429 1.00 44.03 205 LYS C C 1
ATOM 11883 O O . LYS C 1 217 ? 26.912 -23.411 -14.092 1.00 41.61 205 LYS C O 1
ATOM 11889 N N . ASN C 1 218 ? 25.368 -25.080 -13.953 1.00 41.96 206 ASN C N 1
ATOM 11890 C CA . ASN C 1 218 ? 26.065 -25.948 -12.996 1.00 41.87 206 ASN C CA 1
ATOM 11891 C C . ASN C 1 218 ? 26.400 -25.208 -11.712 1.00 46.33 206 ASN C C 1
ATOM 11892 O O . ASN C 1 218 ? 27.384 -25.527 -11.053 1.00 45.07 206 ASN C O 1
ATOM 11897 N N . GLY C 1 219 ? 25.567 -24.217 -11.370 1.00 43.71 207 GLY C N 1
ATOM 11898 C CA . GLY C 1 219 ? 25.730 -23.434 -10.151 1.00 42.07 207 GLY C CA 1
ATOM 11899 C C . GLY C 1 219 ? 25.276 -24.179 -8.910 1.00 43.88 207 GLY C C 1
ATOM 11900 O O . GLY C 1 219 ? 25.616 -23.792 -7.789 1.00 42.23 207 GLY C O 1
ATOM 11901 N N . GLY C 1 220 ? 24.493 -25.236 -9.112 1.00 40.44 208 GLY C N 1
ATOM 11902 C CA . GLY C 1 220 ? 23.869 -25.970 -8.020 1.00 40.93 208 GLY C CA 1
ATOM 11903 C C . GLY C 1 220 ? 22.507 -25.370 -7.703 1.00 45.13 208 GLY C C 1
ATOM 11904 O O . GLY C 1 220 ? 21.820 -24.877 -8.603 1.00 41.64 208 GLY C O 1
ATOM 11905 N N . HIS C 1 221 ? 22.101 -25.390 -6.418 1.00 44.19 209 HIS C N 1
ATOM 11906 C CA . HIS C 1 221 ? 20.768 -24.930 -5.986 1.00 44.71 209 HIS C CA 1
ATOM 11907 C C . HIS C 1 221 ? 20.606 -23.414 -5.786 1.00 43.81 209 HIS C C 1
ATOM 11908 O O . HIS C 1 221 ? 19.472 -22.933 -5.725 1.00 43.37 209 HIS C O 1
ATOM 11915 N N . GLY C 1 222 ? 21.714 -22.690 -5.666 1.00 38.74 210 GLY C N 1
ATOM 11916 C CA . GLY C 1 222 ? 21.702 -21.252 -5.412 1.00 37.60 210 GLY C CA 1
ATOM 11917 C C . GLY C 1 222 ? 21.155 -20.894 -4.041 1.00 38.57 210 GLY C C 1
ATOM 11918 O O . GLY C 1 222 ? 20.508 -19.862 -3.894 1.00 36.81 210 GLY C O 1
ATOM 11919 N N . THR C 1 223 ? 21.397 -21.764 -3.032 1.00 34.57 211 THR C N 1
ATOM 11920 C CA . THR C 1 223 ? 20.907 -21.607 -1.651 1.00 34.92 211 THR C CA 1
ATOM 11921 C C . THR C 1 223 ? 21.088 -20.173 -1.142 1.00 37.40 211 THR C C 1
ATOM 11922 O O . THR C 1 223 ? 20.176 -19.644 -0.520 1.00 37.20 211 THR C O 1
ATOM 11926 N N . HIS C 1 224 ? 22.256 -19.563 -1.429 1.00 33.03 212 HIS C N 1
ATOM 11927 C CA . HIS C 1 224 ? 22.570 -18.158 -1.168 1.00 33.90 212 HIS C CA 1
ATOM 11928 C C . HIS C 1 224 ? 23.906 -17.756 -1.749 1.00 39.44 212 HIS C C 1
ATOM 11929 O O . HIS C 1 224 ? 24.829 -18.582 -1.869 1.00 38.70 212 HIS C O 1
ATOM 11936 N N . ASN C 1 225 ? 23.988 -16.473 -2.113 1.00 35.31 213 ASN C N 1
ATOM 11937 C CA . ASN C 1 225 ? 25.192 -15.808 -2.589 1.00 35.07 213 ASN C CA 1
ATOM 11938 C C . ASN C 1 225 ? 25.555 -14.654 -1.626 1.00 37.97 213 ASN C C 1
ATOM 11939 O O . ASN C 1 225 ? 24.703 -14.204 -0.843 1.00 36.70 213 ASN C O 1
ATOM 11944 N N . ALA C 1 226 ? 26.818 -14.209 -1.661 1.00 34.63 214 ALA C N 1
ATOM 11945 C CA . ALA C 1 226 ? 27.279 -13.042 -0.896 1.00 36.16 214 ALA C CA 1
ATOM 11946 C C . ALA C 1 226 ? 27.344 -11.929 -1.941 1.00 40.12 214 ALA C C 1
ATOM 11947 O O . ALA C 1 226 ? 27.812 -12.163 -3.059 1.00 39.73 214 ALA C O 1
ATOM 11949 N N . TYR C 1 227 ? 26.796 -10.766 -1.617 1.00 34.99 215 TYR C N 1
ATOM 11950 C CA . TYR C 1 227 ? 26.751 -9.641 -2.537 1.00 33.36 215 TYR C CA 1
ATOM 11951 C C . TYR C 1 227 ? 27.517 -8.510 -1.890 1.00 40.51 215 TYR C C 1
ATOM 11952 O O . TYR C 1 227 ? 27.176 -8.038 -0.801 1.00 40.14 215 TYR C O 1
ATOM 11961 N N . ARG C 1 228 ? 28.566 -8.080 -2.562 1.00 39.61 216 ARG C N 1
ATOM 11962 C CA . ARG C 1 228 ? 29.491 -7.117 -1.991 1.00 41.00 216 ARG C CA 1
ATOM 11963 C C . ARG C 1 228 ? 29.953 -6.104 -3.003 1.00 46.14 216 ARG C C 1
ATOM 11964 O O . ARG C 1 228 ? 30.375 -6.468 -4.099 1.00 45.86 216 ARG C O 1
ATOM 11972 N N . TYR C 1 229 ? 29.914 -4.838 -2.612 1.00 44.06 217 TYR C N 1
ATOM 11973 C CA . TYR C 1 229 ? 30.458 -3.748 -3.401 1.00 45.19 217 TYR C CA 1
ATOM 11974 C C . TYR C 1 229 ? 31.926 -3.559 -3.025 1.00 51.64 217 TYR C C 1
ATOM 11975 O O . TYR C 1 229 ? 32.267 -3.510 -1.839 1.00 51.59 217 TYR C O 1
ATOM 11984 N N . ILE C 1 230 ? 32.793 -3.463 -4.040 1.00 50.75 218 ILE C N 1
ATOM 11985 C CA . ILE C 1 230 ? 34.245 -3.230 -3.904 1.00 52.60 218 ILE C CA 1
ATOM 11986 C C . ILE C 1 230 ? 34.592 -2.046 -4.829 1.00 59.62 218 ILE C C 1
ATOM 11987 O O . ILE C 1 230 ? 34.682 -2.217 -6.050 1.00 58.81 218 ILE C O 1
ATOM 11992 N N . ASP C 1 231 ? 34.748 -0.847 -4.240 1.00 60.27 219 ASP C N 1
ATOM 11993 C CA . ASP C 1 231 ? 35.032 0.416 -4.926 1.00 61.88 219 ASP C CA 1
ATOM 11994 C C . ASP C 1 231 ? 34.050 0.693 -6.084 1.00 63.71 219 ASP C C 1
ATOM 11995 O O . ASP C 1 231 ? 34.454 0.871 -7.242 1.00 63.62 219 ASP C O 1
ATOM 12000 N N . GLY C 1 232 ? 32.762 0.686 -5.734 1.00 58.13 220 GLY C N 1
ATOM 12001 C CA . GLY C 1 232 ? 31.662 0.947 -6.651 1.00 57.05 220 GLY C CA 1
ATOM 12002 C C . GLY C 1 232 ? 31.284 -0.200 -7.566 1.00 60.36 220 GLY C C 1
ATOM 12003 O O . GLY C 1 232 ? 30.343 -0.063 -8.351 1.00 60.40 220 GLY C O 1
ATOM 12004 N N . GLU C 1 233 ? 31.990 -1.345 -7.463 1.00 55.70 221 GLU C N 1
ATOM 12005 C CA . GLU C 1 233 ? 31.730 -2.527 -8.295 1.00 53.60 221 GLU C CA 1
ATOM 12006 C C . GLU C 1 233 ? 31.042 -3.652 -7.504 1.00 50.75 221 GLU C C 1
ATOM 12007 O O . GLU C 1 233 ? 31.560 -4.076 -6.466 1.00 48.39 221 GLU C O 1
ATOM 12013 N N . LEU C 1 234 ? 29.881 -4.133 -7.998 1.00 43.53 222 LEU C N 1
ATOM 12014 C CA . LEU C 1 234 ? 29.152 -5.211 -7.333 1.00 40.62 222 LEU C CA 1
ATOM 12015 C C . LEU C 1 234 ? 29.708 -6.580 -7.695 1.00 44.54 222 LEU C C 1
ATOM 12016 O O . LEU C 1 234 ? 29.835 -6.914 -8.867 1.00 45.56 222 LEU C O 1
ATOM 12021 N N . TRP C 1 235 ? 30.019 -7.372 -6.682 1.00 40.76 223 TRP C N 1
ATOM 12022 C CA . TRP C 1 235 ? 30.521 -8.728 -6.858 1.00 40.85 223 TRP C CA 1
ATOM 12023 C C . TRP C 1 235 ? 29.587 -9.729 -6.202 1.00 43.33 223 TRP C C 1
ATOM 12024 O O . TRP C 1 235 ? 29.057 -9.467 -5.112 1.00 42.38 223 TRP C O 1
ATOM 12035 N N . ILE C 1 236 ? 29.412 -10.882 -6.862 1.00 39.74 224 ILE C N 1
ATOM 12036 C CA . ILE C 1 236 ? 28.579 -11.998 -6.394 1.00 38.23 224 ILE C CA 1
ATOM 12037 C C . ILE C 1 236 ? 29.491 -13.181 -6.080 1.00 41.52 224 ILE C C 1
ATOM 12038 O O . ILE C 1 236 ? 30.166 -13.659 -6.970 1.00 42.00 224 ILE C O 1
ATOM 12043 N N . TYR C 1 237 ? 29.485 -13.653 -4.832 1.00 37.55 225 TYR C N 1
ATOM 12044 C CA . TYR C 1 237 ? 30.263 -14.792 -4.363 1.00 37.13 225 TYR C CA 1
ATOM 12045 C C . TYR C 1 237 ? 29.297 -15.961 -4.268 1.00 39.94 225 TYR C C 1
ATOM 12046 O O . TYR C 1 237 ? 28.353 -15.939 -3.471 1.00 39.20 225 TYR C O 1
ATOM 12055 N N . SER C 1 238 ? 29.530 -16.972 -5.102 1.00 35.44 226 SER C N 1
ATOM 12056 C CA . SER C 1 238 ? 28.649 -18.116 -5.234 1.00 34.57 226 SER C CA 1
ATOM 12057 C C . SER C 1 238 ? 29.376 -19.431 -5.078 1.00 41.75 226 SER C C 1
ATOM 12058 O O . SER C 1 238 ? 30.586 -19.539 -5.322 1.00 43.37 226 SER C O 1
ATOM 12061 N N . ALA C 1 239 ? 28.601 -20.457 -4.737 1.00 39.12 227 ALA C N 1
ATOM 12062 C CA . ALA C 1 239 ? 29.011 -21.842 -4.732 1.00 39.56 227 ALA C CA 1
ATOM 12063 C C . ALA C 1 239 ? 28.616 -22.289 -6.146 1.00 45.18 227 ALA C C 1
ATOM 12064 O O . ALA C 1 239 ? 27.515 -21.968 -6.614 1.00 45.34 227 ALA C O 1
ATOM 12066 N N . VAL C 1 240 ? 29.531 -22.918 -6.866 1.00 42.67 228 VAL C N 1
ATOM 12067 C CA . VAL C 1 240 ? 29.258 -23.398 -8.228 1.00 42.83 228 VAL C CA 1
ATOM 12068 C C . VAL C 1 240 ? 29.930 -24.762 -8.356 1.00 46.58 228 VAL C C 1
ATOM 12069 O O . VAL C 1 240 ? 30.694 -25.151 -7.463 1.00 46.21 228 VAL C O 1
ATOM 12073 N N . LEU C 1 241 ? 29.639 -25.491 -9.437 1.00 41.89 229 LEU C N 1
ATOM 12074 C CA . LEU C 1 241 ? 30.282 -26.752 -9.737 1.00 43.12 229 LEU C CA 1
ATOM 12075 C C . LEU C 1 241 ? 31.085 -26.624 -11.021 1.00 47.90 229 LEU C C 1
ATOM 12076 O O . LEU C 1 241 ? 30.705 -25.852 -11.913 1.00 47.16 229 LEU C O 1
ATOM 12081 N N . ASP C 1 242 ? 32.196 -27.387 -11.121 1.00 44.93 230 ASP C N 1
ATOM 12082 C CA . ASP C 1 242 ? 32.997 -27.422 -12.342 1.00 44.75 230 ASP C CA 1
ATOM 12083 C C . ASP C 1 242 ? 32.515 -28.590 -13.205 1.00 49.78 230 ASP C C 1
ATOM 12084 O O . ASP C 1 242 ? 31.558 -29.272 -12.819 1.00 48.41 230 ASP C O 1
ATOM 12089 N N . SER C 1 243 ? 33.194 -28.828 -14.352 1.00 48.26 231 SER C N 1
ATOM 12090 C CA . SER C 1 243 ? 32.911 -29.886 -15.321 1.00 49.91 231 SER C CA 1
ATOM 12091 C C . SER C 1 243 ? 32.862 -31.300 -14.698 1.00 53.18 231 SER C C 1
ATOM 12092 O O . SER C 1 243 ? 32.135 -32.162 -15.199 1.00 52.86 231 SER C O 1
ATOM 12095 N N . ASN C 1 244 ? 33.640 -31.525 -13.617 1.00 49.12 232 ASN C N 1
ATOM 12096 C CA . ASN C 1 244 ? 33.726 -32.800 -12.894 1.00 49.25 232 ASN C CA 1
ATOM 12097 C C . ASN C 1 244 ? 32.753 -32.847 -11.707 1.00 52.04 232 ASN C C 1
ATOM 12098 O O . ASN C 1 244 ? 32.843 -33.768 -10.901 1.00 52.16 232 ASN C O 1
ATOM 12103 N N . LYS C 1 245 ? 31.838 -31.845 -11.584 1.00 47.97 233 LYS C N 1
ATOM 12104 C CA . LYS C 1 245 ? 30.855 -31.731 -10.489 1.00 47.73 233 LYS C CA 1
ATOM 12105 C C . LYS C 1 245 ? 31.532 -31.544 -9.104 1.00 52.51 233 LYS C C 1
ATOM 12106 O O . LYS C 1 245 ? 30.965 -31.904 -8.063 1.00 52.27 233 LYS C O 1
ATOM 12112 N N . ASN C 1 246 ? 32.740 -30.941 -9.108 1.00 48.71 234 ASN C N 1
ATOM 12113 C CA . ASN C 1 246 ? 33.465 -30.570 -7.896 1.00 48.72 234 ASN C CA 1
ATOM 12114 C C . ASN C 1 246 ? 33.075 -29.157 -7.485 1.00 49.05 234 ASN C C 1
ATOM 12115 O O . ASN C 1 246 ? 32.904 -28.295 -8.332 1.00 46.32 234 ASN C O 1
ATOM 12120 N N . ASN C 1 247 ? 32.946 -28.939 -6.179 1.00 46.73 235 ASN C N 1
ATOM 12121 C CA . ASN C 1 247 ? 32.584 -27.685 -5.550 1.00 45.38 235 ASN C CA 1
ATOM 12122 C C . ASN C 1 247 ? 33.637 -26.597 -5.784 1.00 49.24 235 ASN C C 1
ATOM 12123 O O . ASN C 1 247 ? 34.836 -26.816 -5.585 1.00 50.05 235 ASN C O 1
ATOM 12128 N N . LYS C 1 248 ? 33.179 -25.432 -6.251 1.00 44.80 236 LYS C N 1
ATOM 12129 C CA . LYS C 1 248 ? 34.027 -24.273 -6.506 1.00 42.86 236 LYS C CA 1
ATOM 12130 C C . LYS C 1 248 ? 33.415 -23.045 -5.879 1.00 46.18 236 LYS C C 1
ATOM 12131 O O . LYS C 1 248 ? 32.265 -22.715 -6.150 1.00 45.67 236 LYS C O 1
ATOM 12137 N N . PHE C 1 249 ? 34.166 -22.400 -4.997 1.00 44.25 237 PHE C N 1
ATOM 12138 C CA . PHE C 1 249 ? 33.737 -21.158 -4.386 1.00 43.36 237 PHE C CA 1
ATOM 12139 C C . PHE C 1 249 ? 34.365 -20.070 -5.230 1.00 46.29 237 PHE C C 1
ATOM 12140 O O . PHE C 1 249 ? 35.598 -20.012 -5.373 1.00 45.66 237 PHE C O 1
ATOM 12148 N N . VAL C 1 250 ? 33.496 -19.237 -5.839 1.00 41.41 238 VAL C N 1
ATOM 12149 C CA . VAL C 1 250 ? 33.895 -18.223 -6.814 1.00 39.61 238 VAL C CA 1
ATOM 12150 C C . VAL C 1 250 ? 33.256 -16.871 -6.561 1.00 44.10 238 VAL C C 1
ATOM 12151 O O . VAL C 1 250 ? 32.381 -16.729 -5.704 1.00 43.46 238 VAL C O 1
ATOM 12155 N N . ARG C 1 251 ? 33.632 -15.914 -7.413 1.00 40.19 239 ARG C N 1
ATOM 12156 C CA . ARG C 1 251 ? 33.048 -14.600 -7.522 1.00 39.38 239 ARG C CA 1
ATOM 12157 C C . ARG C 1 251 ? 32.979 -14.198 -8.984 1.00 42.21 239 ARG C C 1
ATOM 12158 O O . ARG C 1 251 ? 33.805 -14.621 -9.808 1.00 40.06 239 ARG C O 1
ATOM 12166 N N . PHE C 1 252 ? 31.953 -13.423 -9.306 1.00 40.05 240 PHE C N 1
ATOM 12167 C CA . PHE C 1 252 ? 31.724 -12.857 -10.635 1.00 40.61 240 PHE C CA 1
ATOM 12168 C C . PHE C 1 252 ? 30.823 -11.660 -10.509 1.00 43.14 240 PHE C C 1
ATOM 12169 O O . PHE C 1 252 ? 30.105 -11.519 -9.519 1.00 42.05 240 PHE C O 1
ATOM 12177 N N . GLN C 1 253 ? 30.854 -10.801 -11.518 1.00 40.61 241 GLN C N 1
ATOM 12178 C CA . GLN C 1 253 ? 29.981 -9.648 -11.591 1.00 39.76 241 GLN C CA 1
ATOM 12179 C C . GLN C 1 253 ? 28.776 -10.061 -12.415 1.00 41.23 241 GLN C C 1
ATOM 12180 O O . GLN C 1 253 ? 28.887 -10.930 -13.279 1.00 40.23 241 GLN C O 1
ATOM 12186 N N . TYR C 1 254 ? 27.623 -9.466 -12.133 1.00 38.89 242 TYR C N 1
ATOM 12187 C CA . TYR C 1 254 ? 26.379 -9.745 -12.852 1.00 37.70 242 TYR C CA 1
ATOM 12188 C C . TYR C 1 254 ? 26.452 -9.353 -14.334 1.00 42.87 242 TYR C C 1
ATOM 12189 O O . TYR C 1 254 ? 27.098 -8.367 -14.711 1.00 43.07 242 TYR C O 1
ATOM 12198 N N . ARG C 1 255 ? 25.728 -10.120 -15.158 1.00 38.96 243 ARG C N 1
ATOM 12199 C CA . ARG C 1 255 ? 25.483 -9.889 -16.580 1.00 38.78 243 ARG C CA 1
ATOM 12200 C C . ARG C 1 255 ? 24.230 -10.713 -16.903 1.00 42.38 243 ARG C C 1
ATOM 12201 O O . ARG C 1 255 ? 23.929 -11.645 -16.165 1.00 43.00 243 ARG C O 1
ATOM 12209 N N . THR C 1 256 ? 23.489 -10.359 -17.944 1.00 39.75 244 THR C N 1
ATOM 12210 C CA . THR C 1 256 ? 22.281 -11.108 -18.318 1.00 40.36 244 THR C CA 1
ATOM 12211 C C . THR C 1 256 ? 22.665 -12.330 -19.170 1.00 44.81 244 THR C C 1
ATOM 12212 O O . THR C 1 256 ? 23.763 -12.371 -19.745 1.00 44.23 244 THR C O 1
ATOM 12216 N N . GLY C 1 257 ? 21.746 -13.286 -19.274 1.00 41.22 245 GLY C N 1
ATOM 12217 C CA . GLY C 1 257 ? 21.955 -14.466 -20.101 1.00 42.00 245 GLY C CA 1
ATOM 12218 C C . GLY C 1 257 ? 22.359 -15.709 -19.338 1.00 44.12 245 GLY C C 1
ATOM 12219 O O . GLY C 1 257 ? 21.540 -16.271 -18.614 1.00 42.77 245 GLY C O 1
ATOM 12220 N N . GLU C 1 258 ? 23.610 -16.158 -19.535 1.00 39.54 246 GLU C N 1
ATOM 12221 C CA . GLU C 1 258 ? 24.172 -17.392 -18.992 1.00 40.40 246 GLU C CA 1
ATOM 12222 C C . GLU C 1 258 ? 25.627 -17.224 -18.584 1.00 46.05 246 GLU C C 1
ATOM 12223 O O . GLU C 1 258 ? 26.378 -16.466 -19.217 1.00 45.85 246 GLU C O 1
ATOM 12229 N N . ILE C 1 259 ? 26.033 -17.971 -17.542 1.00 41.22 247 ILE C N 1
ATOM 12230 C CA . ILE C 1 259 ? 27.399 -18.012 -17.034 1.00 40.18 247 ILE C CA 1
ATOM 12231 C C . ILE C 1 259 ? 27.674 -19.428 -16.512 1.00 43.95 247 ILE C C 1
ATOM 12232 O O . ILE C 1 259 ? 26.758 -20.102 -16.027 1.00 42.53 247 ILE C O 1
ATOM 12237 N N . THR C 1 260 ? 28.931 -19.870 -16.614 1.00 40.90 248 THR C N 1
ATOM 12238 C CA . THR C 1 260 ? 29.347 -21.179 -16.120 1.00 40.50 248 THR C CA 1
ATOM 12239 C C . THR C 1 260 ? 30.770 -21.102 -15.605 1.00 43.72 248 THR C C 1
ATOM 12240 O O . THR C 1 260 ? 31.494 -20.181 -15.971 1.00 41.67 248 THR C O 1
ATOM 12244 N N . TYR C 1 261 ? 31.173 -22.089 -14.776 1.00 41.89 249 TYR C N 1
ATOM 12245 C CA . TYR C 1 261 ? 32.522 -22.173 -14.236 1.00 41.04 249 TYR C CA 1
ATOM 12246 C C . TYR C 1 261 ? 33.551 -22.186 -15.355 1.00 46.22 249 TYR C C 1
ATOM 12247 O O . TYR C 1 261 ? 33.433 -22.936 -16.307 1.00 45.30 249 TYR C O 1
ATOM 12256 N N . GLY C 1 262 ? 34.534 -21.318 -15.223 1.00 46.63 250 GLY C N 1
ATOM 12257 C CA . GLY C 1 262 ? 35.596 -21.137 -16.202 1.00 48.08 250 GLY C CA 1
ATOM 12258 C C . GLY C 1 262 ? 36.141 -19.728 -16.108 1.00 54.67 250 GLY C C 1
ATOM 12259 O O . GLY C 1 262 ? 36.029 -19.101 -15.048 1.00 53.04 250 GLY C O 1
ATOM 12260 N N . ASN C 1 263 ? 36.680 -19.208 -17.238 1.00 53.09 251 ASN C N 1
ATOM 12261 C CA . ASN C 1 263 ? 37.305 -17.884 -17.385 1.00 54.00 251 ASN C CA 1
ATOM 12262 C C . ASN C 1 263 ? 36.429 -16.685 -16.962 1.00 58.13 251 ASN C C 1
ATOM 12263 O O . ASN C 1 263 ? 36.985 -15.639 -16.624 1.00 58.89 251 ASN C O 1
ATOM 12268 N N . GLU C 1 264 ? 35.086 -16.832 -16.977 1.00 52.82 252 GLU C N 1
ATOM 12269 C CA . GLU C 1 264 ? 34.133 -15.777 -16.589 1.00 51.24 252 GLU C CA 1
ATOM 12270 C C . GLU C 1 264 ? 33.938 -15.663 -15.071 1.00 51.33 252 GLU C C 1
ATOM 12271 O O . GLU C 1 264 ? 33.330 -14.708 -14.601 1.00 49.43 252 GLU C O 1
ATOM 12277 N N . MET C 1 265 ? 34.421 -16.652 -14.311 1.00 47.72 253 MET C N 1
ATOM 12278 C CA . MET C 1 265 ? 34.317 -16.674 -12.851 1.00 45.77 253 MET C CA 1
ATOM 12279 C C . MET C 1 265 ? 35.710 -16.708 -12.252 1.00 51.88 253 MET C C 1
ATOM 12280 O O . MET C 1 265 ? 36.578 -17.420 -12.752 1.00 53.87 253 MET C O 1
ATOM 12285 N N . GLN C 1 266 ? 35.917 -15.975 -11.170 1.00 47.72 254 GLN C N 1
ATOM 12286 C CA . GLN C 1 266 ? 37.197 -15.963 -10.464 1.00 46.92 254 GLN C CA 1
ATOM 12287 C C . GLN C 1 266 ? 37.142 -16.870 -9.240 1.00 49.46 254 GLN C C 1
ATOM 12288 O O . GLN C 1 266 ? 36.236 -16.728 -8.422 1.00 48.21 254 GLN C O 1
ATOM 12294 N N . ASP C 1 267 ? 38.142 -17.752 -9.074 1.00 46.08 255 ASP C N 1
ATOM 12295 C CA . ASP C 1 267 ? 38.262 -18.590 -7.893 1.00 46.01 255 ASP C CA 1
ATOM 12296 C C . ASP C 1 267 ? 38.553 -17.715 -6.678 1.00 50.44 255 ASP C C 1
ATOM 12297 O O . ASP C 1 267 ? 39.247 -16.695 -6.790 1.00 50.40 255 ASP C O 1
ATOM 12302 N N . VAL C 1 268 ? 37.995 -18.096 -5.524 1.00 46.31 256 VAL C N 1
ATOM 12303 C CA . VAL C 1 268 ? 38.189 -17.354 -4.290 1.00 45.59 256 VAL C CA 1
ATOM 12304 C C . VAL C 1 268 ? 38.776 -18.331 -3.290 1.00 51.64 256 VAL C C 1
ATOM 12305 O O . VAL C 1 268 ? 38.060 -19.212 -2.784 1.00 51.41 256 VAL C O 1
ATOM 12309 N N . MET C 1 269 ? 40.107 -18.209 -3.047 1.00 51.52 257 MET C N 1
ATOM 12310 C CA . MET C 1 269 ? 40.852 -19.065 -2.118 1.00 51.36 257 MET C CA 1
ATOM 12311 C C . MET C 1 269 ? 40.472 -20.550 -2.350 1.00 54.03 257 MET C C 1
ATOM 12312 O O . MET C 1 269 ? 39.951 -21.198 -1.429 1.00 52.22 257 MET C O 1
ATOM 12317 N N . PRO C 1 270 ? 40.655 -21.073 -3.601 1.00 51.73 258 PRO C N 1
ATOM 12318 C CA . PRO C 1 270 ? 40.236 -22.457 -3.886 1.00 51.63 258 PRO C CA 1
ATOM 12319 C C . PRO C 1 270 ? 40.876 -23.526 -2.988 1.00 58.43 258 PRO C C 1
ATOM 12320 O O . PRO C 1 270 ? 40.193 -24.471 -2.594 1.00 58.00 258 PRO C O 1
ATOM 12324 N N . ASN C 1 271 ? 42.157 -23.344 -2.606 1.00 56.77 259 ASN C N 1
ATOM 12325 C CA . ASN C 1 271 ? 42.879 -24.289 -1.751 1.00 57.94 259 ASN C CA 1
ATOM 12326 C C . ASN C 1 271 ? 42.309 -24.360 -0.326 1.00 61.27 259 ASN C C 1
ATOM 12327 O O . ASN C 1 271 ? 42.530 -25.349 0.367 1.00 61.71 259 ASN C O 1
ATOM 12332 N N . ILE C 1 272 ? 41.539 -23.340 0.091 1.00 56.56 260 ILE C N 1
ATOM 12333 C CA . ILE C 1 272 ? 40.948 -23.264 1.429 1.00 55.27 260 ILE C CA 1
ATOM 12334 C C . ILE C 1 272 ? 39.490 -23.741 1.471 1.00 56.25 260 ILE C C 1
ATOM 12335 O O . ILE C 1 272 ? 39.085 -24.390 2.439 1.00 54.19 260 ILE C O 1
ATOM 12340 N N . PHE C 1 273 ? 38.694 -23.401 0.447 1.00 52.10 261 PHE C N 1
ATOM 12341 C CA . PHE C 1 273 ? 37.268 -23.721 0.480 1.00 49.18 261 PHE C CA 1
ATOM 12342 C C . PHE C 1 273 ? 36.815 -24.905 -0.347 1.00 51.40 261 PHE C C 1
ATOM 12343 O O . PHE C 1 273 ? 35.766 -25.467 -0.029 1.00 51.04 261 PHE C O 1
ATOM 12351 N N . ASN C 1 274 ? 37.561 -25.296 -1.386 1.00 47.79 262 ASN C N 1
ATOM 12352 C CA . ASN C 1 274 ? 37.073 -26.326 -2.311 1.00 47.33 262 ASN C CA 1
ATOM 12353 C C . ASN C 1 274 ? 37.216 -27.782 -1.821 1.00 52.61 262 ASN C C 1
ATOM 12354 O O . ASN C 1 274 ? 36.931 -28.707 -2.586 1.00 53.79 262 ASN C O 1
ATOM 12359 N N . ASP C 1 275 ? 37.489 -27.980 -0.528 1.00 50.14 263 ASP C N 1
ATOM 12360 C CA . ASP C 1 275 ? 37.511 -29.317 0.062 1.00 51.65 263 ASP C CA 1
ATOM 12361 C C . ASP C 1 275 ? 36.078 -29.737 0.473 1.00 56.21 263 ASP C C 1
ATOM 12362 O O . ASP C 1 275 ? 35.855 -30.890 0.824 1.00 56.96 263 ASP C O 1
ATOM 12367 N N . ARG C 1 276 ? 35.104 -28.798 0.394 1.00 51.90 264 ARG C N 1
ATOM 12368 C CA . ARG C 1 276 ? 33.691 -29.043 0.708 1.00 50.91 264 ARG C CA 1
ATOM 12369 C C . ARG C 1 276 ? 32.789 -28.033 0.026 1.00 52.52 264 ARG C C 1
ATOM 12370 O O . ARG C 1 276 ? 33.288 -27.093 -0.604 1.00 51.74 264 ARG C O 1
ATOM 12378 N N . TYR C 1 277 ? 31.454 -28.245 0.119 1.00 47.84 265 TYR C N 1
ATOM 12379 C CA . TYR C 1 277 ? 30.463 -27.299 -0.372 1.00 46.08 265 TYR C CA 1
ATOM 12380 C C . TYR C 1 277 ? 30.639 -26.060 0.492 1.00 47.50 265 TYR C C 1
ATOM 12381 O O . TYR C 1 277 ? 30.664 -26.174 1.712 1.00 45.79 265 TYR C O 1
ATOM 12390 N N . THR C 1 278 ? 30.797 -24.895 -0.142 1.00 44.09 266 THR C N 1
ATOM 12391 C CA . THR C 1 278 ? 30.977 -23.626 0.559 1.00 43.03 266 THR C CA 1
ATOM 12392 C C . THR C 1 278 ? 30.135 -22.553 -0.107 1.00 44.41 266 THR C C 1
ATOM 12393 O O . THR C 1 278 ? 30.235 -22.339 -1.314 1.00 41.97 266 THR C O 1
ATOM 12397 N N . SER C 1 279 ? 29.339 -21.861 0.698 1.00 40.14 267 SER C N 1
ATOM 12398 C CA . SER C 1 279 ? 28.553 -20.721 0.260 1.00 38.93 267 SER C CA 1
ATOM 12399 C C . SER C 1 279 ? 28.777 -19.592 1.283 1.00 43.59 267 SER C C 1
ATOM 12400 O O . SER C 1 279 ? 29.313 -19.844 2.368 1.00 42.17 267 SER C O 1
ATOM 12403 N N . ALA C 1 280 ? 28.430 -18.347 0.920 1.00 40.49 268 ALA C N 1
ATOM 12404 C CA . ALA C 1 280 ? 28.659 -17.198 1.780 1.00 39.36 268 ALA C CA 1
ATOM 12405 C C . ALA C 1 280 ? 27.552 -16.144 1.729 1.00 40.71 268 ALA C C 1
ATOM 12406 O O . ALA C 1 280 ? 26.672 -16.193 0.888 1.00 37.29 268 ALA C O 1
ATOM 12408 N N . ILE C 1 281 ? 27.584 -15.228 2.699 1.00 39.06 269 ILE C N 1
ATOM 12409 C CA . ILE C 1 281 ? 26.761 -14.017 2.807 1.00 38.01 269 ILE C CA 1
ATOM 12410 C C . ILE C 1 281 ? 27.775 -12.944 3.234 1.00 43.43 269 ILE C C 1
ATOM 12411 O O . ILE C 1 281 ? 28.802 -13.277 3.848 1.00 43.01 269 ILE C O 1
ATOM 12416 N N . TYR C 1 282 ? 27.543 -11.688 2.850 1.00 38.90 270 TYR C N 1
ATOM 12417 C CA . TYR C 1 282 ? 28.494 -10.640 3.187 1.00 38.68 270 TYR C CA 1
ATOM 12418 C C . TYR C 1 282 ? 27.835 -9.581 4.080 1.00 42.34 270 TYR C C 1
ATOM 12419 O O . TYR C 1 282 ? 26.772 -9.055 3.726 1.00 38.53 270 TYR C O 1
ATOM 12428 N N . ASN C 1 283 ? 28.503 -9.241 5.213 1.00 41.08 271 ASN C N 1
ATOM 12429 C CA . ASN C 1 283 ? 28.035 -8.219 6.140 1.00 40.64 271 ASN C CA 1
ATOM 12430 C C . ASN C 1 283 ? 28.806 -6.929 5.876 1.00 44.95 271 ASN C C 1
ATOM 12431 O O . ASN C 1 283 ? 30.003 -6.896 6.132 1.00 46.09 271 ASN C O 1
ATOM 12436 N N . PRO C 1 284 ? 28.152 -5.860 5.379 1.00 40.74 272 PRO C N 1
ATOM 12437 C CA . PRO C 1 284 ? 28.894 -4.612 5.094 1.00 41.72 272 PRO C CA 1
ATOM 12438 C C . PRO C 1 284 ? 29.287 -3.768 6.306 1.00 48.43 272 PRO C C 1
ATOM 12439 O O . PRO C 1 284 ? 30.186 -2.934 6.185 1.00 50.80 272 PRO C O 1
ATOM 12443 N N . VAL C 1 285 ? 28.621 -3.966 7.455 1.00 44.44 273 VAL C N 1
ATOM 12444 C CA . VAL C 1 285 ? 28.859 -3.194 8.679 1.00 44.59 273 VAL C CA 1
ATOM 12445 C C . VAL C 1 285 ? 30.217 -3.518 9.286 1.00 53.53 273 VAL C C 1
ATOM 12446 O O . VAL C 1 285 ? 30.989 -2.605 9.599 1.00 55.56 273 VAL C O 1
ATOM 12450 N N . GLU C 1 286 ? 30.502 -4.807 9.457 1.00 50.92 274 GLU C N 1
ATOM 12451 C CA . GLU C 1 286 ? 31.757 -5.256 10.052 1.00 52.22 274 GLU C CA 1
ATOM 12452 C C . GLU C 1 286 ? 32.750 -5.780 8.994 1.00 57.91 274 GLU C C 1
ATOM 12453 O O . GLU C 1 286 ? 33.841 -6.215 9.361 1.00 59.51 274 GLU C O 1
ATOM 12459 N N . ASN C 1 287 ? 32.380 -5.721 7.686 1.00 53.35 275 ASN C N 1
ATOM 12460 C CA . ASN C 1 287 ? 33.197 -6.180 6.549 1.00 52.43 275 ASN C CA 1
ATOM 12461 C C . ASN C 1 287 ? 33.571 -7.659 6.739 1.00 53.03 275 ASN C C 1
ATOM 12462 O O . ASN C 1 287 ? 34.726 -8.047 6.604 1.00 51.08 275 ASN C O 1
ATOM 12467 N N . LEU C 1 288 ? 32.559 -8.476 7.063 1.00 48.16 276 LEU C N 1
ATOM 12468 C CA . LEU C 1 288 ? 32.699 -9.905 7.312 1.00 46.79 276 LEU C CA 1
ATOM 12469 C C . LEU C 1 288 ? 32.051 -10.729 6.247 1.00 51.49 276 LEU C C 1
ATOM 12470 O O . LEU C 1 288 ? 30.957 -10.404 5.780 1.00 49.88 276 LEU C O 1
ATOM 12475 N N . MET C 1 289 ? 32.695 -11.845 5.908 1.00 50.29 277 MET C N 1
ATOM 12476 C CA . MET C 1 289 ? 32.117 -12.815 4.995 1.00 49.40 277 MET C CA 1
ATOM 12477 C C . MET C 1 289 ? 31.828 -14.032 5.861 1.00 51.19 277 MET C C 1
ATOM 12478 O O . MET C 1 289 ? 32.738 -14.554 6.496 1.00 50.08 277 MET C O 1
ATOM 12483 N N . ILE C 1 290 ? 30.535 -14.395 5.970 1.00 47.01 278 ILE C N 1
ATOM 12484 C CA . ILE C 1 290 ? 30.030 -15.494 6.797 1.00 45.85 278 ILE C CA 1
ATOM 12485 C C . ILE C 1 290 ? 29.776 -16.669 5.901 1.00 47.06 278 ILE C C 1
ATOM 12486 O O . ILE C 1 290 ? 28.946 -16.587 5.002 1.00 46.55 278 ILE C O 1
ATOM 12491 N N . PHE C 1 291 ? 30.524 -17.753 6.131 1.00 42.63 279 PHE C N 1
ATOM 12492 C CA . PHE C 1 291 ? 30.514 -18.966 5.326 1.00 41.07 279 PHE C CA 1
ATOM 12493 C C . PHE C 1 291 ? 29.690 -20.104 5.930 1.00 46.61 279 PHE C C 1
ATOM 12494 O O . PHE C 1 291 ? 29.903 -20.478 7.073 1.00 47.60 279 PHE C O 1
ATOM 12502 N N . ARG C 1 292 ? 28.802 -20.699 5.124 1.00 42.00 280 ARG C N 1
ATOM 12503 C CA . ARG C 1 292 ? 28.029 -21.853 5.531 1.00 41.45 280 ARG C CA 1
ATOM 12504 C C . ARG C 1 292 ? 28.597 -23.000 4.700 1.00 47.80 280 ARG C C 1
ATOM 12505 O O . ARG C 1 292 ? 28.610 -22.953 3.456 1.00 47.28 280 ARG C O 1
ATOM 12513 N N . ARG C 1 293 ? 29.166 -23.981 5.400 1.00 44.81 281 ARG C N 1
ATOM 12514 C CA . ARG C 1 293 ? 29.872 -25.108 4.801 1.00 44.62 281 ARG C CA 1
ATOM 12515 C C . ARG C 1 293 ? 29.290 -26.424 5.265 1.00 49.09 281 ARG C C 1
ATOM 12516 O O . ARG C 1 293 ? 28.696 -26.505 6.346 1.00 49.44 281 ARG C O 1
ATOM 12524 N N . GLU C 1 294 ? 29.435 -27.453 4.423 1.00 44.74 282 GLU C N 1
ATOM 12525 C CA . GLU C 1 294 ? 28.880 -28.771 4.680 1.00 44.76 282 GLU C CA 1
ATOM 12526 C C . GLU C 1 294 ? 29.879 -29.771 5.239 1.00 48.89 282 GLU C C 1
ATOM 12527 O O . GLU C 1 294 ? 31.027 -29.831 4.790 1.00 48.89 282 GLU C O 1
ATOM 12533 N N . TYR C 1 295 ? 29.402 -30.620 6.151 1.00 45.40 283 TYR C N 1
ATOM 12534 C CA . TYR C 1 295 ? 30.179 -31.761 6.643 1.00 46.86 283 TYR C CA 1
ATOM 12535 C C . TYR C 1 295 ? 29.878 -32.910 5.677 1.00 52.54 283 TYR C C 1
ATOM 12536 O O . TYR C 1 295 ? 28.745 -33.014 5.188 1.00 50.68 283 TYR C O 1
ATOM 12545 N N . LYS C 1 296 ? 30.891 -33.734 5.370 1.00 52.28 284 LYS C N 1
ATOM 12546 C CA . LYS C 1 296 ? 30.780 -34.909 4.494 1.00 54.56 284 LYS C CA 1
ATOM 12547 C C . LYS C 1 296 ? 29.940 -35.997 5.194 1.00 62.76 284 LYS C C 1
ATOM 12548 O O . LYS C 1 296 ? 29.939 -36.013 6.425 1.00 61.98 284 LYS C O 1
ATOM 12554 N N . PRO C 1 297 ? 29.242 -36.911 4.460 1.00 63.71 285 PRO C N 1
ATOM 12555 C CA . PRO C 1 297 ? 28.438 -37.967 5.128 1.00 65.95 285 PRO C CA 1
ATOM 12556 C C . PRO C 1 297 ? 29.087 -38.675 6.324 1.00 72.47 285 PRO C C 1
ATOM 12557 O O . PRO C 1 297 ? 28.397 -38.928 7.317 1.00 72.69 285 PRO C O 1
ATOM 12561 N N . THR C 1 298 ? 30.404 -38.955 6.247 1.00 70.70 286 THR C N 1
ATOM 12562 C CA . THR C 1 298 ? 31.166 -39.619 7.324 1.00 72.54 286 THR C CA 1
ATOM 12563 C C . THR C 1 298 ? 31.341 -38.723 8.560 1.00 75.54 286 THR C C 1
ATOM 12564 O O . THR C 1 298 ? 31.423 -39.231 9.683 1.00 76.35 286 THR C O 1
ATOM 12568 N N . GLU C 1 299 ? 31.446 -37.399 8.336 1.00 68.94 287 GLU C N 1
ATOM 12569 C CA . GLU C 1 299 ? 31.631 -36.375 9.370 1.00 67.83 287 GLU C CA 1
ATOM 12570 C C . GLU C 1 299 ? 30.338 -36.068 10.112 1.00 70.40 287 GLU C C 1
ATOM 12571 O O . GLU C 1 299 ? 30.390 -35.691 11.283 1.00 69.19 287 GLU C O 1
ATOM 12577 N N . ARG C 1 300 ? 29.190 -36.178 9.412 1.00 67.38 288 ARG C N 1
ATOM 12578 C CA . ARG C 1 300 ? 27.848 -35.855 9.912 1.00 66.92 288 ARG C CA 1
ATOM 12579 C C . ARG C 1 300 ? 27.443 -36.571 11.197 1.00 72.02 288 ARG C C 1
ATOM 12580 O O . ARG C 1 300 ? 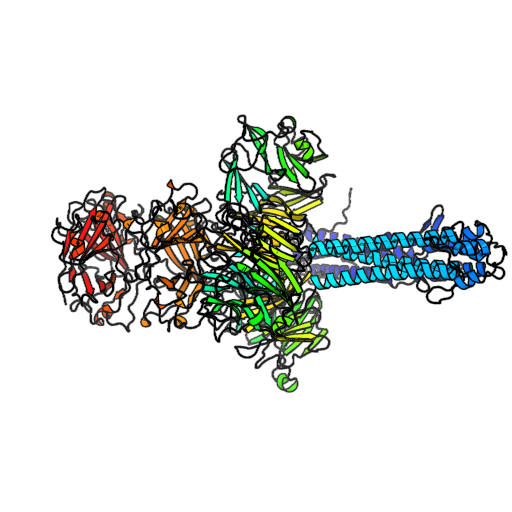26.944 -35.902 12.095 1.00 71.31 288 ARG C O 1
ATOM 12588 N N . GLN C 1 301 ? 27.624 -37.901 11.288 1.00 70.41 289 GLN C N 1
ATOM 12589 C CA . GLN C 1 301 ? 27.226 -38.630 12.495 1.00 72.51 289 GLN C CA 1
ATOM 12590 C C . GLN C 1 301 ? 28.082 -38.286 13.736 1.00 75.55 289 GLN C C 1
ATOM 12591 O O . GLN C 1 301 ? 27.518 -38.090 14.822 1.00 74.52 289 GLN C O 1
ATOM 12597 N N . LEU C 1 302 ? 29.420 -38.180 13.566 1.00 71.68 290 LEU C N 1
ATOM 12598 C CA . LEU C 1 302 ? 30.336 -37.848 14.663 1.00 71.89 290 LEU C CA 1
ATOM 12599 C C . LEU C 1 302 ? 30.081 -36.451 15.265 1.00 73.42 290 LEU C C 1
ATOM 12600 O O . LEU C 1 302 ? 30.157 -36.287 16.482 1.00 73.99 290 LEU C O 1
ATOM 12602 N N . LYS C 1 303 ? 29.755 -35.464 14.422 1.00 67.08 291 LYS C N 1
ATOM 12603 C CA . LYS C 1 303 ? 29.498 -34.085 14.859 1.00 64.87 291 LYS C CA 1
ATOM 12604 C C . LYS C 1 303 ? 28.001 -33.778 15.102 1.00 68.66 291 LYS C C 1
ATOM 12605 O O . LYS C 1 303 ? 27.691 -32.756 15.730 1.00 67.49 291 LYS C O 1
ATOM 12611 N N . ASN C 1 304 ? 27.081 -34.676 14.632 1.00 65.70 292 ASN C N 1
ATOM 12612 C CA . ASN C 1 304 ? 25.604 -34.534 14.655 1.00 64.95 292 ASN C CA 1
ATOM 12613 C C . ASN C 1 304 ? 25.199 -33.182 14.050 1.00 64.66 292 ASN C C 1
ATOM 12614 O O . ASN C 1 304 ? 24.408 -32.423 14.618 1.00 64.74 292 ASN C O 1
ATOM 12619 N N . SER C 1 305 ? 25.805 -32.871 12.897 1.00 57.67 293 SER C N 1
ATOM 12620 C CA . SER C 1 305 ? 25.627 -31.600 12.210 1.00 54.74 293 SER C CA 1
ATOM 12621 C C . SER C 1 305 ? 25.950 -31.754 10.717 1.00 57.20 293 SER C C 1
ATOM 12622 O O . SER C 1 305 ? 26.946 -32.388 10.361 1.00 57.12 293 SER C O 1
ATOM 12625 N N . LEU C 1 306 ? 25.103 -31.151 9.850 1.00 51.52 294 LEU C N 1
ATOM 12626 C CA . LEU C 1 306 ? 25.232 -31.141 8.392 1.00 49.06 294 LEU C CA 1
ATOM 12627 C C . LEU C 1 306 ? 25.993 -29.881 7.948 1.00 50.78 294 LEU C C 1
ATOM 12628 O O . LEU C 1 306 ? 26.805 -29.953 7.023 1.00 48.78 294 LEU C O 1
ATOM 12633 N N . ASN C 1 307 ? 25.749 -28.738 8.634 1.00 46.66 295 ASN C N 1
ATOM 12634 C CA . ASN C 1 307 ? 26.371 -27.449 8.329 1.00 45.47 295 ASN C CA 1
ATOM 12635 C C . ASN C 1 307 ? 27.124 -26.830 9.502 1.00 48.45 295 ASN C C 1
ATOM 12636 O O . ASN C 1 307 ? 26.748 -27.002 10.655 1.00 47.89 295 ASN C O 1
ATOM 12641 N N . PHE C 1 308 ? 28.171 -26.068 9.178 1.00 43.93 296 PHE C N 1
ATOM 12642 C CA . PHE C 1 308 ? 28.958 -25.272 10.112 1.00 42.48 296 PHE C CA 1
ATOM 12643 C C . PHE C 1 308 ? 29.168 -23.895 9.490 1.00 46.63 296 PHE C C 1
ATOM 12644 O O . PHE C 1 308 ? 29.188 -23.752 8.271 1.00 44.36 296 PHE C O 1
ATOM 12652 N N . VAL C 1 309 ? 29.216 -22.877 10.325 1.00 45.55 297 VAL C N 1
ATOM 12653 C CA . VAL C 1 309 ? 29.340 -21.496 9.902 1.00 45.63 297 VAL C CA 1
ATOM 12654 C C . VAL C 1 309 ? 30.692 -20.931 10.329 1.00 50.63 297 VAL C C 1
ATOM 12655 O O . VAL C 1 309 ? 31.114 -21.163 11.454 1.00 52.07 297 VAL C O 1
ATOM 12659 N N . GLU C 1 310 ? 31.381 -20.226 9.425 1.00 46.23 298 GLU C N 1
ATOM 12660 C CA . GLU C 1 310 ? 32.666 -19.583 9.714 1.00 46.58 298 GLU C CA 1
ATOM 12661 C C . GLU C 1 310 ? 32.503 -18.073 9.543 1.00 52.79 298 GLU C C 1
ATOM 12662 O O . GLU C 1 310 ? 31.889 -17.614 8.572 1.00 52.42 298 GLU C O 1
ATOM 12668 N N . VAL C 1 311 ? 33.051 -17.298 10.469 1.00 50.21 299 VAL C N 1
ATOM 12669 C CA . VAL C 1 311 ? 33.022 -15.840 10.368 1.00 49.34 299 VAL C CA 1
ATOM 12670 C C . VAL C 1 311 ? 34.452 -15.464 9.975 1.00 53.58 299 VAL C C 1
ATOM 12671 O O . VAL C 1 311 ? 35.390 -15.854 10.677 1.00 54.41 299 VAL C O 1
ATOM 12675 N N . ARG C 1 312 ? 34.628 -14.760 8.844 1.00 47.91 300 ARG C N 1
ATOM 12676 C CA . ARG C 1 312 ? 35.955 -14.332 8.374 1.00 47.68 300 ARG C CA 1
ATOM 12677 C C . ARG C 1 312 ? 35.927 -12.870 7.918 1.00 52.83 300 ARG C C 1
ATOM 12678 O O . ARG C 1 312 ? 34.869 -12.345 7.589 1.00 52.19 300 ARG C O 1
ATOM 12686 N N . SER C 1 313 ? 37.090 -12.205 7.903 1.00 51.71 301 SER C N 1
ATOM 12687 C CA . SER C 1 313 ? 37.187 -10.809 7.467 1.00 52.29 301 SER C CA 1
ATOM 12688 C C . SER C 1 313 ? 37.225 -10.795 5.941 1.00 56.04 301 SER C C 1
ATOM 12689 O O . SER C 1 313 ? 37.951 -11.601 5.354 1.00 56.25 301 SER C O 1
ATOM 12692 N N . ALA C 1 314 ? 36.452 -9.890 5.297 1.00 52.04 302 ALA C N 1
ATOM 12693 C CA . ALA C 1 314 ? 36.421 -9.775 3.830 1.00 51.45 302 ALA C CA 1
ATOM 12694 C C . ALA C 1 314 ? 37.775 -9.298 3.293 1.00 56.91 302 ALA C C 1
ATOM 12695 O O . ALA C 1 314 ? 38.127 -9.626 2.164 1.00 56.84 302 ALA C O 1
ATOM 12697 N N . ASP C 1 315 ? 38.531 -8.546 4.117 1.00 55.80 303 ASP C N 1
ATOM 12698 C CA . ASP C 1 315 ? 39.879 -8.047 3.805 1.00 58.82 303 ASP C CA 1
ATOM 12699 C C . ASP C 1 315 ? 40.834 -9.238 3.687 1.00 61.76 303 ASP C C 1
ATOM 12700 O O . ASP C 1 315 ? 41.596 -9.312 2.725 1.00 61.80 303 ASP C O 1
ATOM 12705 N N . ASP C 1 316 ? 40.752 -10.186 4.652 1.00 57.40 304 ASP C N 1
ATOM 12706 C CA . ASP C 1 316 ? 41.525 -11.430 4.682 1.00 57.24 304 ASP C CA 1
ATOM 12707 C C . ASP C 1 316 ? 41.225 -12.271 3.444 1.00 60.85 304 ASP C C 1
ATOM 12708 O O . ASP C 1 316 ? 42.151 -12.804 2.842 1.00 62.52 304 ASP C O 1
ATOM 12713 N N . ILE C 1 317 ? 39.948 -12.328 3.024 1.00 56.09 305 ILE C N 1
ATOM 12714 C CA . ILE C 1 317 ? 39.522 -13.044 1.812 1.00 55.26 305 ILE C CA 1
ATOM 12715 C C . ILE C 1 317 ? 40.192 -12.420 0.570 1.00 61.31 305 ILE C C 1
ATOM 12716 O O . ILE C 1 317 ? 40.768 -13.146 -0.247 1.00 62.09 305 ILE C O 1
ATOM 12721 N N . ASP C 1 318 ? 40.177 -11.073 0.481 1.00 57.83 306 ASP C N 1
ATOM 12722 C CA . ASP C 1 318 ? 40.814 -10.301 -0.589 1.00 58.18 306 ASP C CA 1
ATOM 12723 C C . ASP C 1 318 ? 42.308 -10.567 -0.674 1.00 63.19 306 ASP C C 1
ATOM 12724 O O . ASP C 1 318 ? 42.855 -10.589 -1.772 1.00 63.38 306 ASP C O 1
ATOM 12729 N N . LYS C 1 319 ? 42.963 -10.718 0.489 1.00 61.30 307 LYS C N 1
ATOM 12730 C CA . LYS C 1 319 ? 44.412 -10.934 0.630 1.00 62.71 307 LYS C CA 1
ATOM 12731 C C . LYS C 1 319 ? 44.802 -12.413 0.523 1.00 67.53 307 LYS C C 1
ATOM 12732 O O . LYS C 1 319 ? 45.990 -12.726 0.458 1.00 69.67 307 LYS C O 1
ATOM 12738 N N . GLY C 1 320 ? 43.807 -13.300 0.520 1.00 62.51 308 GLY C N 1
ATOM 12739 C CA . GLY C 1 320 ? 44.011 -14.742 0.439 1.00 61.82 308 GLY C CA 1
ATOM 12740 C C . GLY C 1 320 ? 44.533 -15.349 1.724 1.00 66.26 308 GLY C C 1
ATOM 12741 O O . GLY C 1 320 ? 45.135 -16.430 1.693 1.00 66.62 308 GLY C O 1
ATOM 12742 N N . ILE C 1 321 ? 44.317 -14.671 2.869 1.00 62.28 309 ILE C N 1
ATOM 12743 C CA . ILE C 1 321 ? 44.815 -15.203 4.136 1.00 62.81 309 ILE C CA 1
ATOM 12744 C C . ILE C 1 321 ? 43.697 -16.011 4.817 1.00 65.95 309 ILE C C 1
ATOM 12745 O O . ILE C 1 321 ? 42.546 -15.566 4.876 1.00 63.85 309 ILE C O 1
ATOM 12750 N N . ASP C 1 322 ? 44.041 -17.223 5.261 1.00 63.60 310 ASP C N 1
ATOM 12751 C CA . ASP C 1 322 ? 43.135 -18.159 5.924 1.00 62.73 310 ASP C CA 1
ATOM 12752 C C . ASP C 1 322 ? 43.194 -17.946 7.453 1.00 66.98 310 ASP C C 1
ATOM 12753 O O . ASP C 1 322 ? 44.182 -18.305 8.085 1.00 67.70 310 ASP C O 1
ATOM 12758 N N . LYS C 1 323 ? 42.124 -17.358 8.031 1.00 62.32 311 LYS C N 1
ATOM 12759 C CA . LYS C 1 323 ? 41.975 -17.074 9.464 1.00 61.77 311 LYS C CA 1
ATOM 12760 C C . LYS C 1 323 ? 40.471 -17.087 9.870 1.00 63.33 311 LYS C C 1
ATOM 12761 O O . LYS C 1 323 ? 39.734 -16.139 9.555 1.00 62.92 311 LYS C O 1
ATOM 12764 N N . VAL C 1 324 ? 40.011 -18.189 10.507 1.00 57.77 312 VAL C N 1
ATOM 12765 C CA . VAL C 1 324 ? 38.620 -18.332 10.967 1.00 56.05 312 VAL C CA 1
ATOM 12766 C C . VAL C 1 324 ? 38.523 -17.553 12.290 1.00 60.76 312 VAL C C 1
ATOM 12767 O O . VAL C 1 324 ? 39.160 -17.929 13.287 1.00 62.25 312 VAL C O 1
ATOM 12771 N N . LEU C 1 325 ? 37.777 -16.437 12.274 1.00 55.28 313 LEU C N 1
ATOM 12772 C CA . LEU C 1 325 ? 37.597 -15.576 13.439 1.00 54.65 313 LEU C CA 1
ATOM 12773 C C . LEU C 1 325 ? 36.761 -16.269 14.504 1.00 60.70 313 LEU C C 1
ATOM 12774 O O . LEU C 1 325 ? 37.168 -16.308 15.665 1.00 62.27 313 LEU C O 1
ATOM 12779 N N . TYR C 1 326 ? 35.613 -16.840 14.099 1.00 57.31 314 TYR C N 1
ATOM 12780 C CA . TYR C 1 326 ? 34.660 -17.580 14.931 1.00 57.01 314 TYR C CA 1
ATOM 12781 C C . TYR C 1 326 ? 34.022 -18.669 14.079 1.00 59.00 314 TYR C C 1
ATOM 12782 O O . TYR C 1 326 ? 33.777 -18.464 12.898 1.00 57.32 314 TYR C O 1
ATOM 12791 N N . GLN C 1 327 ? 33.782 -19.828 14.672 1.00 55.68 315 GLN C N 1
ATOM 12792 C CA . GLN C 1 327 ? 33.187 -20.974 13.995 1.00 54.95 315 GLN C CA 1
ATOM 12793 C C . GLN C 1 327 ? 32.140 -21.598 14.897 1.00 55.45 315 GLN C C 1
ATOM 12794 O O . GLN C 1 327 ? 32.275 -21.574 16.123 1.00 53.62 315 GLN C O 1
ATOM 12800 N N . MET C 1 328 ? 31.120 -22.198 14.287 1.00 50.25 316 MET C N 1
ATOM 12801 C CA . MET C 1 328 ? 30.031 -22.809 15.027 1.00 50.10 316 MET C CA 1
ATOM 12802 C C . MET C 1 328 ? 29.397 -23.916 14.197 1.00 52.59 316 MET C C 1
ATOM 12803 O O . MET C 1 328 ? 29.146 -23.709 13.014 1.00 50.62 316 MET C O 1
ATOM 12808 N N . ASP C 1 329 ? 29.108 -25.068 14.810 1.00 49.17 317 ASP C N 1
ATOM 12809 C CA . ASP C 1 329 ? 28.387 -26.133 14.122 1.00 48.73 317 ASP C CA 1
ATOM 12810 C C . ASP C 1 329 ? 26.895 -25.910 14.335 1.00 52.87 317 ASP C C 1
ATOM 12811 O O . ASP C 1 329 ? 26.485 -25.532 15.433 1.00 53.21 317 ASP C O 1
ATOM 12816 N N . ILE C 1 330 ? 26.078 -26.140 13.298 1.00 48.48 318 ILE C N 1
ATOM 12817 C CA . ILE C 1 330 ? 24.631 -26.012 13.444 1.00 47.10 318 ILE C CA 1
ATOM 12818 C C . ILE C 1 330 ? 24.090 -27.380 13.900 1.00 51.66 318 ILE C C 1
ATOM 12819 O O . ILE C 1 330 ? 24.266 -28.348 13.167 1.00 50.23 318 ILE C O 1
ATOM 12824 N N . PRO C 1 331 ? 23.406 -27.479 15.071 1.00 49.73 319 PRO C N 1
ATOM 12825 C CA . PRO C 1 331 ? 22.843 -28.783 15.481 1.00 50.93 319 PRO C CA 1
ATOM 12826 C C . PRO C 1 331 ? 21.868 -29.338 14.439 1.00 55.10 319 PRO C C 1
ATOM 12827 O O . PRO C 1 331 ? 21.102 -28.570 13.839 1.00 53.34 319 PRO C O 1
ATOM 12831 N N . MET C 1 332 ? 21.930 -30.674 14.197 1.00 53.04 320 MET C N 1
ATOM 12832 C CA . MET C 1 332 ? 21.115 -31.385 13.194 1.00 53.19 320 MET C CA 1
ATOM 12833 C C . MET C 1 332 ? 19.618 -31.042 13.258 1.00 54.92 320 MET C C 1
ATOM 12834 O O . MET C 1 332 ? 18.991 -31.007 12.201 1.00 52.34 320 MET C O 1
ATOM 12839 N N . GLU C 1 333 ? 19.059 -30.760 14.476 1.00 52.08 321 GLU C N 1
ATOM 12840 C CA . GLU C 1 333 ? 17.644 -30.396 14.677 1.00 52.44 321 GLU C CA 1
ATOM 12841 C C . GLU C 1 333 ? 17.226 -29.134 13.872 1.00 55.36 321 GLU C C 1
ATOM 12842 O O . GLU C 1 333 ? 16.032 -28.950 13.615 1.00 55.79 321 GLU C O 1
ATOM 12848 N N . TYR C 1 334 ? 18.216 -28.294 13.453 1.00 49.98 322 TYR C N 1
ATOM 12849 C CA . TYR C 1 334 ? 18.002 -27.078 12.635 1.00 48.18 322 TYR C CA 1
ATOM 12850 C C . TYR C 1 334 ? 18.273 -27.306 11.114 1.00 54.27 322 TYR C C 1
ATOM 12851 O O . TYR C 1 334 ? 18.177 -26.366 10.313 1.00 53.41 322 TYR C O 1
ATOM 12860 N N . THR C 1 335 ? 18.623 -28.553 10.732 1.00 51.62 323 THR C N 1
ATOM 12861 C CA . THR C 1 335 ? 18.898 -29.004 9.356 1.00 51.01 323 THR C CA 1
ATOM 12862 C C . THR C 1 335 ? 18.282 -30.414 9.211 1.00 57.22 323 THR C C 1
ATOM 12863 O O . THR C 1 335 ? 18.950 -31.342 8.748 1.00 58.04 323 THR C O 1
ATOM 12867 N N . SER C 1 336 ? 17.027 -30.586 9.668 1.00 54.12 324 SER C N 1
ATOM 12868 C CA . SER C 1 336 ? 16.345 -31.890 9.682 1.00 55.48 324 SER C CA 1
ATOM 12869 C C . SER C 1 336 ? 15.287 -32.027 8.587 1.00 61.22 324 SER C C 1
ATOM 12870 O O . SER C 1 336 ? 15.127 -31.118 7.765 1.00 59.35 324 SER C O 1
ATOM 12873 N N . ASP C 1 337 ? 14.581 -33.163 8.583 1.00 60.30 325 ASP C N 1
ATOM 12874 C CA . ASP C 1 337 ? 13.491 -33.422 7.645 1.00 61.12 325 ASP C CA 1
ATOM 12875 C C . ASP C 1 337 ? 12.301 -32.513 7.886 1.00 65.16 325 ASP C C 1
ATOM 12876 O O . ASP C 1 337 ? 11.743 -31.952 6.937 1.00 63.84 325 ASP C O 1
ATOM 12877 N N . THR C 1 338 ? 11.921 -32.351 9.176 1.00 62.42 326 THR C N 1
ATOM 12878 C CA . THR C 1 338 ? 10.804 -31.509 9.627 1.00 61.78 326 THR C CA 1
ATOM 12879 C C . THR C 1 338 ? 11.181 -30.010 9.645 1.00 62.85 326 THR C C 1
ATOM 12880 O O . THR C 1 338 ? 10.343 -29.150 9.365 1.00 61.65 326 THR C O 1
ATOM 12884 N N . GLN C 1 339 ? 12.447 -29.715 9.997 1.00 56.98 327 GLN C N 1
ATOM 12885 C CA . GLN C 1 339 ? 12.975 -28.361 10.091 1.00 53.26 327 GLN C CA 1
ATOM 12886 C C . GLN C 1 339 ? 14.247 -28.163 9.216 1.00 53.91 327 GLN C C 1
ATOM 12887 O O . GLN C 1 339 ? 15.326 -27.910 9.754 1.00 53.30 327 GLN C O 1
ATOM 12893 N N . PRO C 1 340 ? 14.154 -28.263 7.864 1.00 48.73 328 PRO C N 1
ATOM 12894 C CA . PRO C 1 340 ? 15.350 -28.005 7.041 1.00 47.25 328 PRO C CA 1
ATOM 12895 C C . PRO C 1 340 ? 15.668 -26.512 6.951 1.00 49.19 328 PRO C C 1
ATOM 12896 O O . PRO C 1 340 ? 14.764 -25.683 7.104 1.00 47.15 328 PRO C O 1
ATOM 12900 N N . MET C 1 341 ? 16.939 -26.172 6.673 1.00 49.73 329 MET C N 1
ATOM 12901 C CA . MET C 1 341 ? 17.374 -24.789 6.515 1.00 49.77 329 MET C CA 1
ATOM 12902 C C . MET C 1 341 ? 16.659 -24.140 5.304 1.00 49.69 329 MET C C 1
ATOM 12903 O O . MET C 1 341 ? 16.623 -24.712 4.210 1.00 49.55 329 MET C O 1
ATOM 12908 N N . GLN C 1 342 ? 16.070 -22.951 5.527 1.00 43.93 330 GLN C N 1
ATOM 12909 C CA . GLN C 1 342 ? 15.371 -22.156 4.495 1.00 42.06 330 GLN C CA 1
ATOM 12910 C C . GLN C 1 342 ? 15.967 -20.768 4.330 1.00 45.47 330 GLN C C 1
ATOM 12911 O O . GLN C 1 342 ? 15.757 -20.121 3.300 1.00 49.32 330 GLN C O 1
ATOM 12917 N N . GLY C 1 343 ? 16.670 -20.303 5.347 1.00 39.60 331 GLY C N 1
ATOM 12918 C CA . GLY C 1 343 ? 17.255 -18.972 5.358 1.00 38.04 331 GLY C CA 1
ATOM 12919 C C . GLY C 1 343 ? 18.349 -18.798 6.373 1.00 38.99 331 GLY C C 1
ATOM 12920 O O . GLY C 1 343 ? 18.368 -19.445 7.429 1.00 38.83 331 GLY C O 1
ATOM 12921 N N . ILE C 1 344 ? 19.293 -17.940 6.012 1.00 35.45 332 ILE C N 1
ATOM 12922 C CA . ILE C 1 344 ? 20.454 -17.601 6.834 1.00 34.39 332 ILE C CA 1
ATOM 12923 C C . ILE C 1 344 ? 20.804 -16.134 6.631 1.00 37.77 332 ILE C C 1
ATOM 12924 O O . ILE C 1 344 ? 20.847 -15.665 5.509 1.00 36.27 332 ILE C O 1
ATOM 12929 N N . THR C 1 345 ? 21.058 -15.425 7.731 1.00 35.46 333 THR C N 1
ATOM 12930 C CA . THR C 1 345 ? 21.584 -14.084 7.723 1.00 35.98 333 THR C CA 1
ATOM 12931 C C . THR C 1 345 ? 22.345 -13.873 9.040 1.00 41.62 333 THR C C 1
ATOM 12932 O O . THR C 1 345 ? 22.389 -14.772 9.880 1.00 40.61 333 THR C O 1
ATOM 12936 N N . TYR C 1 346 ? 23.001 -12.718 9.165 1.00 38.59 334 TYR C N 1
ATOM 12937 C CA . TYR C 1 346 ? 23.829 -12.359 10.307 1.00 39.09 334 TYR C CA 1
ATOM 12938 C C . TYR C 1 346 ? 23.728 -10.866 10.551 1.00 42.27 334 TYR C C 1
ATOM 12939 O O . TYR C 1 346 ? 23.695 -10.066 9.603 1.00 39.95 334 TYR C O 1
ATOM 12948 N N . ASP C 1 347 ? 23.771 -10.493 11.840 1.00 40.43 335 ASP C N 1
ATOM 12949 C CA . ASP C 1 347 ? 23.793 -9.099 12.261 1.00 39.71 335 ASP C CA 1
ATOM 12950 C C . ASP C 1 347 ? 24.283 -8.998 13.681 1.00 43.01 335 ASP C C 1
ATOM 12951 O O . ASP C 1 347 ? 23.784 -9.718 14.545 1.00 41.71 335 ASP C O 1
ATOM 12956 N N . ALA C 1 348 ? 25.195 -8.038 13.924 1.00 40.99 336 ALA C N 1
ATOM 12957 C CA . ALA C 1 348 ? 25.733 -7.673 15.244 1.00 41.31 336 ALA C CA 1
ATOM 12958 C C . ALA C 1 348 ? 25.913 -8.873 16.201 1.00 45.50 336 ALA C C 1
ATOM 12959 O O . ALA C 1 348 ? 25.224 -8.981 17.227 1.00 44.74 336 ALA C O 1
ATOM 12961 N N . GLY C 1 349 ? 26.779 -9.800 15.784 1.00 42.83 337 GLY C N 1
ATOM 12962 C CA . GLY C 1 349 ? 27.139 -10.998 16.548 1.00 42.52 337 GLY C CA 1
ATOM 12963 C C . GLY C 1 349 ? 26.101 -12.098 16.608 1.00 44.96 337 GLY C C 1
ATOM 12964 O O . GLY C 1 349 ? 26.296 -13.096 17.309 1.00 42.70 337 GLY C O 1
ATOM 12965 N N . ILE C 1 350 ? 24.997 -11.951 15.861 1.00 41.58 338 ILE C N 1
ATOM 12966 C CA . ILE C 1 350 ? 23.938 -12.968 15.871 1.00 39.94 338 ILE C CA 1
ATOM 12967 C C . ILE C 1 350 ? 23.769 -13.623 14.510 1.00 42.33 338 ILE C C 1
ATOM 12968 O O . ILE C 1 350 ? 23.631 -12.933 13.506 1.00 41.63 338 ILE C O 1
ATOM 12973 N N . LEU C 1 351 ? 23.726 -14.959 14.502 1.00 39.54 339 LEU C N 1
ATOM 12974 C CA . LEU C 1 351 ? 23.467 -15.760 13.315 1.00 38.90 339 LEU C CA 1
ATOM 12975 C C . LEU C 1 351 ? 21.967 -16.103 13.307 1.00 40.36 339 LEU C C 1
ATOM 12976 O O . LEU C 1 351 ? 21.479 -16.761 14.224 1.00 40.87 339 LEU C O 1
ATOM 12981 N N . TYR C 1 352 ? 21.256 -15.641 12.288 1.00 35.95 340 TYR C N 1
ATOM 12982 C CA . TYR C 1 352 ? 19.826 -15.894 12.128 1.00 35.81 340 TYR C CA 1
ATOM 12983 C C . TYR C 1 352 ? 19.623 -17.081 11.211 1.00 39.79 340 TYR C C 1
ATOM 12984 O O . TYR C 1 352 ? 20.211 -17.145 10.135 1.00 40.11 340 TYR C O 1
ATOM 12993 N N . TRP C 1 353 ? 18.805 -18.025 11.652 1.00 36.62 341 TRP C N 1
ATOM 12994 C CA . TRP C 1 353 ? 18.576 -19.293 10.978 1.00 37.36 341 TRP C CA 1
ATOM 12995 C C . TRP C 1 353 ? 17.095 -19.536 10.913 1.00 41.71 341 TRP C C 1
ATOM 12996 O O . TRP C 1 353 ? 16.414 -19.587 11.946 1.00 40.49 341 TRP C O 1
ATOM 13007 N N . TYR C 1 354 ? 16.601 -19.660 9.686 1.00 39.23 342 TYR C N 1
ATOM 13008 C CA . TYR C 1 354 ? 15.200 -19.834 9.330 1.00 40.99 342 TYR C CA 1
ATOM 13009 C C . TYR C 1 354 ? 15.014 -21.257 8.836 1.00 48.16 342 TYR C C 1
ATOM 13010 O O . TYR C 1 354 ? 15.730 -21.694 7.938 1.00 48.00 342 TYR C O 1
ATOM 13019 N N . THR C 1 355 ? 14.074 -21.988 9.446 1.00 46.58 343 THR C N 1
ATOM 13020 C CA . THR C 1 355 ? 13.774 -23.366 9.059 1.00 47.86 343 THR C CA 1
ATOM 13021 C C . THR C 1 355 ? 12.290 -23.577 8.814 1.00 55.60 343 THR C C 1
ATOM 13022 O O . THR C 1 355 ? 11.458 -22.829 9.328 1.00 54.61 343 THR C O 1
ATOM 13026 N N . GLY C 1 356 ? 11.961 -24.648 8.105 1.00 55.71 344 GLY C N 1
ATOM 13027 C CA . GLY C 1 356 ? 10.564 -24.964 7.894 1.00 58.06 344 GLY C CA 1
ATOM 13028 C C . GLY C 1 356 ? 10.294 -25.952 6.800 1.00 67.92 344 GLY C C 1
ATOM 13029 O O . GLY C 1 356 ? 11.097 -26.112 5.876 1.00 66.60 344 GLY C O 1
ATOM 13030 N N . ASP C 1 357 ? 9.133 -26.598 6.906 1.00 70.76 345 ASP C N 1
ATOM 13031 C CA . ASP C 1 357 ? 8.682 -27.581 5.939 1.00 74.51 345 ASP C CA 1
ATOM 13032 C C . ASP C 1 357 ? 7.523 -27.054 5.115 1.00 83.81 345 ASP C C 1
ATOM 13033 O O . ASP C 1 357 ? 6.715 -26.245 5.584 1.00 83.03 345 ASP C O 1
ATOM 13038 N N . SER C 1 358 ? 7.456 -27.532 3.876 1.00 85.26 346 SER C N 1
ATOM 13039 C CA . SER C 1 358 ? 6.437 -27.196 2.895 1.00 88.35 346 SER C CA 1
ATOM 13040 C C . SER C 1 358 ? 5.271 -28.184 3.024 1.00 97.94 346 SER C C 1
ATOM 13041 O O . SER C 1 358 ? 5.247 -29.156 2.266 1.00 99.49 346 SER C O 1
ATOM 13044 N N . ASN C 1 359 ? 4.319 -27.957 3.982 1.00 97.10 347 ASN C N 1
ATOM 13045 C CA . ASN C 1 359 ? 3.116 -28.799 4.229 1.00 100.02 347 ASN C CA 1
ATOM 13046 C C . ASN C 1 359 ? 2.688 -28.894 5.716 1.00 104.09 347 ASN C C 1
ATOM 13047 O O . ASN C 1 359 ? 2.283 -27.906 6.336 1.00 103.20 347 ASN C O 1
ATOM 13052 N N . THR C 1 360 ? 2.684 -30.159 6.187 1.00 101.20 348 THR C N 1
ATOM 13053 C CA . THR C 1 360 ? 2.452 -30.891 7.443 1.00 101.80 348 THR C CA 1
ATOM 13054 C C . THR C 1 360 ? 2.013 -30.155 8.750 1.00 103.77 348 THR C C 1
ATOM 13055 O O . THR C 1 360 ? 2.107 -30.772 9.819 1.00 104.13 348 THR C O 1
ATOM 13059 N N . ALA C 1 361 ? 1.506 -28.903 8.690 1.00 98.30 349 ALA C N 1
ATOM 13060 C CA . ALA C 1 361 ? 1.057 -28.126 9.861 1.00 96.66 349 ALA C CA 1
ATOM 13061 C C . ALA C 1 361 ? 2.161 -27.860 10.915 1.00 95.15 349 ALA C C 1
ATOM 13062 O O . ALA C 1 361 ? 1.870 -27.288 11.972 1.00 94.73 349 ALA C O 1
ATOM 13064 N N . ASN C 1 362 ? 3.419 -28.274 10.626 1.00 87.13 350 ASN C N 1
ATOM 13065 C CA . ASN C 1 362 ? 4.559 -27.976 11.493 1.00 83.34 350 ASN C CA 1
ATOM 13066 C C . ASN C 1 362 ? 4.815 -26.506 11.200 1.00 81.59 350 ASN C C 1
ATOM 13067 O O . ASN C 1 362 ? 4.797 -26.124 10.020 1.00 80.62 350 ASN C O 1
ATOM 13072 N N . PRO C 1 363 ? 5.004 -25.639 12.211 1.00 74.47 351 PRO C N 1
ATOM 13073 C CA . PRO C 1 363 ? 5.269 -24.236 11.880 1.00 71.71 351 PRO C CA 1
ATOM 13074 C C . PRO C 1 363 ? 6.714 -24.014 11.435 1.00 70.11 351 PRO C C 1
ATOM 13075 O O . PRO C 1 363 ? 7.589 -24.850 11.670 1.00 69.67 351 PRO C O 1
ATOM 13079 N N . ASN C 1 364 ? 6.944 -22.912 10.725 1.00 61.84 352 ASN C N 1
ATOM 13080 C CA . ASN C 1 364 ? 8.278 -22.496 10.332 1.00 57.94 352 ASN C CA 1
ATOM 13081 C C . ASN C 1 364 ? 8.858 -21.744 11.522 1.00 55.97 352 ASN C C 1
ATOM 13082 O O . ASN C 1 364 ? 8.112 -21.095 12.263 1.00 54.42 352 ASN C O 1
ATOM 13087 N N . TYR C 1 365 ? 10.174 -21.829 11.705 1.00 49.28 353 TYR C N 1
ATOM 13088 C CA . TYR C 1 365 ? 10.845 -21.164 12.821 1.00 47.82 353 TYR C CA 1
ATOM 13089 C C . TYR C 1 365 ? 11.975 -20.248 12.408 1.00 47.38 353 TYR C C 1
ATOM 13090 O O . TYR C 1 365 ? 12.660 -20.468 11.398 1.00 45.15 353 TYR C O 1
ATOM 13099 N N . LEU C 1 366 ? 12.161 -19.214 13.217 1.00 43.33 354 LEU C N 1
ATOM 13100 C CA . LEU C 1 366 ? 13.273 -18.285 13.137 1.00 41.45 354 LEU C CA 1
ATOM 13101 C C . LEU C 1 366 ? 14.023 -18.438 14.431 1.00 43.26 354 LEU C C 1
ATOM 13102 O O . LEU C 1 366 ? 13.447 -18.321 15.512 1.00 44.38 354 LEU C O 1
ATOM 13107 N N . GLN C 1 367 ? 15.296 -18.757 14.314 1.00 39.01 355 GLN C N 1
ATOM 13108 C CA . GLN C 1 367 ? 16.187 -18.897 15.466 1.00 39.55 355 GLN C CA 1
ATOM 13109 C C . GLN C 1 367 ? 17.317 -17.882 15.332 1.00 42.77 355 GLN C C 1
ATOM 13110 O O . GLN C 1 367 ? 17.700 -17.491 14.223 1.00 40.66 355 GLN C O 1
ATOM 13116 N N . GLY C 1 368 ? 17.864 -17.512 16.471 1.00 40.50 356 GLY C N 1
ATOM 13117 C CA . GLY C 1 368 ? 18.996 -16.614 16.587 1.00 40.58 356 GLY C CA 1
ATOM 13118 C C . GLY C 1 368 ? 20.003 -17.272 17.500 1.00 45.73 356 GLY C C 1
ATOM 13119 O O . GLY C 1 368 ? 19.633 -17.790 18.560 1.00 44.26 356 GLY C O 1
ATOM 13120 N N . PHE C 1 369 ? 21.272 -17.318 17.052 1.00 43.60 357 PHE C N 1
ATOM 13121 C CA . PHE C 1 369 ? 22.385 -17.887 17.802 1.00 44.50 357 PHE C CA 1
ATOM 13122 C C . PHE C 1 369 ? 23.448 -16.838 18.000 1.00 48.88 357 PHE C C 1
ATOM 13123 O O . PHE C 1 369 ? 23.776 -16.090 17.070 1.00 47.11 357 PHE C O 1
ATOM 13131 N N . ASP C 1 370 ? 24.026 -16.820 19.209 1.00 47.78 358 ASP C N 1
ATOM 13132 C CA . ASP C 1 370 ? 25.160 -15.970 19.531 1.00 48.55 358 ASP C CA 1
ATOM 13133 C C . ASP C 1 370 ? 26.336 -16.696 18.861 1.00 53.45 358 ASP C C 1
ATOM 13134 O O . ASP C 1 370 ? 26.625 -17.838 19.214 1.00 52.54 358 ASP C O 1
ATOM 13139 N N . ILE C 1 371 ? 26.952 -16.069 17.843 1.00 51.92 359 ILE C N 1
ATOM 13140 C CA . ILE C 1 371 ? 28.039 -16.691 17.074 1.00 53.78 359 ILE C CA 1
ATOM 13141 C C . ILE C 1 371 ? 29.322 -16.932 17.909 1.00 59.38 359 ILE C C 1
ATOM 13142 O O . ILE C 1 371 ? 30.046 -17.885 17.630 1.00 59.91 359 ILE C O 1
ATOM 13147 N N . LYS C 1 372 ? 29.581 -16.094 18.928 1.00 56.16 360 LYS C N 1
ATOM 13148 C CA . LYS C 1 372 ? 30.752 -16.204 19.798 1.00 58.23 360 LYS C CA 1
ATOM 13149 C C . LYS C 1 372 ? 30.616 -17.329 20.840 1.00 60.19 360 LYS C C 1
ATOM 13150 O O . LYS C 1 372 ? 31.526 -18.142 20.955 1.00 60.23 360 LYS C O 1
ATOM 13156 N N . THR C 1 373 ? 29.475 -17.386 21.566 1.00 55.41 361 THR C N 1
ATOM 13157 C CA . THR C 1 373 ? 29.196 -18.364 22.624 1.00 55.62 361 THR C CA 1
ATOM 13158 C C . THR C 1 373 ? 28.538 -19.670 22.138 1.00 59.35 361 THR C C 1
ATOM 13159 O O . THR C 1 373 ? 28.451 -20.628 22.919 1.00 59.16 361 THR C O 1
ATOM 13163 N N . LYS C 1 374 ? 28.020 -19.688 20.883 1.00 55.04 362 LYS C N 1
ATOM 13164 C CA . LYS C 1 374 ? 27.335 -20.828 20.236 1.00 53.87 362 LYS C CA 1
ATOM 13165 C C . LYS C 1 374 ? 25.927 -21.108 20.812 1.00 58.40 362 LYS C C 1
ATOM 13166 O O . LYS C 1 374 ? 25.285 -22.075 20.402 1.00 59.18 362 LYS C O 1
ATOM 13172 N N . GLU C 1 375 ? 25.446 -20.267 21.741 1.00 54.27 363 GLU C N 1
ATOM 13173 C CA . GLU C 1 375 ? 24.156 -20.450 22.409 1.00 52.84 363 GLU C CA 1
ATOM 13174 C C . GLU C 1 375 ? 22.956 -19.963 21.594 1.00 53.44 363 GLU C C 1
ATOM 13175 O O . GLU C 1 375 ? 23.033 -18.945 20.896 1.00 50.84 363 GLU C O 1
ATOM 13181 N N . LEU C 1 376 ? 21.831 -20.688 21.733 1.00 48.51 364 LEU C N 1
ATOM 13182 C CA . LEU C 1 376 ? 20.572 -20.332 21.114 1.00 46.62 364 LEU C CA 1
ATOM 13183 C C . LEU C 1 376 ? 19.979 -19.191 21.957 1.00 49.86 364 LEU C C 1
ATOM 13184 O O . LEU C 1 376 ? 19.777 -19.359 23.155 1.00 49.75 364 LEU C O 1
ATOM 13189 N N . LEU C 1 377 ? 19.748 -18.024 21.342 1.00 46.71 365 LEU C N 1
ATOM 13190 C CA . LEU C 1 377 ? 19.195 -16.855 22.051 1.00 46.72 365 LEU C CA 1
ATOM 13191 C C . LEU C 1 377 ? 17.676 -16.868 22.054 1.00 50.94 365 LEU C C 1
ATOM 13192 O O . LEU C 1 377 ? 17.060 -16.489 23.058 1.00 52.38 365 LEU C O 1
ATOM 13197 N N . PHE C 1 378 ? 17.069 -17.311 20.933 1.00 44.70 366 PHE C N 1
ATOM 13198 C CA . PHE C 1 378 ? 15.626 -17.378 20.761 1.00 44.09 366 PHE C CA 1
ATOM 13199 C C . PHE C 1 378 ? 15.253 -18.359 19.641 1.00 49.48 366 PHE C C 1
ATOM 13200 O O . PHE C 1 378 ? 16.045 -18.611 18.731 1.00 48.21 366 PHE C O 1
ATOM 13208 N N . LYS C 1 379 ? 14.029 -18.866 19.709 1.00 47.81 367 LYS C N 1
ATOM 13209 C CA . LYS C 1 379 ? 13.395 -19.743 18.737 1.00 49.05 367 LYS C CA 1
ATOM 13210 C C . LYS C 1 379 ? 11.959 -19.253 18.727 1.00 56.09 367 LYS C C 1
ATOM 13211 O O . LYS C 1 379 ? 11.314 -19.165 19.778 1.00 56.28 367 LYS C O 1
ATOM 13217 N N . ARG C 1 380 ? 11.497 -18.843 17.555 1.00 53.64 368 ARG C N 1
ATOM 13218 C CA . ARG C 1 380 ? 10.195 -18.237 17.419 1.00 54.59 368 ARG C CA 1
ATOM 13219 C C . ARG C 1 380 ? 9.469 -18.723 16.154 1.00 59.67 368 ARG C C 1
ATOM 13220 O O . ARG C 1 380 ? 10.079 -18.847 15.093 1.00 57.89 368 ARG C O 1
ATOM 13228 N N . ARG C 1 381 ? 8.164 -19.000 16.279 1.00 58.46 369 ARG C N 1
ATOM 13229 C CA . ARG C 1 381 ? 7.331 -19.417 15.159 1.00 58.89 369 ARG C CA 1
ATOM 13230 C C . ARG C 1 381 ? 7.042 -18.180 14.317 1.00 65.02 369 ARG C C 1
ATOM 13231 O O . ARG C 1 381 ? 6.730 -17.114 14.863 1.00 64.54 369 ARG C O 1
ATOM 13233 N N . ILE C 1 382 ? 7.234 -18.303 12.995 1.00 62.97 370 ILE C N 1
ATOM 13234 C CA . ILE C 1 382 ? 6.977 -17.236 12.044 1.00 63.84 370 ILE C CA 1
ATOM 13235 C C . ILE C 1 382 ? 5.683 -17.584 11.317 1.00 73.53 370 ILE C C 1
ATOM 13236 O O . ILE C 1 382 ? 5.652 -18.507 10.501 1.00 73.39 370 ILE C O 1
ATOM 13241 N N . ASP C 1 383 ? 4.596 -16.921 11.722 1.00 75.23 371 ASP C N 1
ATOM 13242 C CA . ASP C 1 383 ? 3.289 -17.134 11.129 1.00 78.79 371 ASP C CA 1
ATOM 13243 C C . ASP C 1 383 ? 2.750 -15.840 10.597 1.00 85.99 371 ASP C C 1
ATOM 13244 O O . ASP C 1 383 ? 2.357 -14.954 11.365 1.00 85.33 371 ASP C O 1
ATOM 13249 N N . ILE C 1 384 ? 2.717 -15.728 9.269 1.00 85.63 372 ILE C N 1
ATOM 13250 C CA . ILE C 1 384 ? 2.145 -14.555 8.645 1.00 87.58 372 ILE C CA 1
ATOM 13251 C C . ILE C 1 384 ? 0.607 -14.722 8.639 1.00 97.69 372 ILE C C 1
ATOM 13252 O O . ILE C 1 384 ? -0.003 -15.149 7.652 1.00 98.51 372 ILE C O 1
ATOM 13257 N N . GLY C 1 385 ? 0.030 -14.461 9.808 1.00 89.23 373 GLY C N 1
ATOM 13258 C CA . GLY C 1 385 ? -1.404 -14.491 10.048 1.00 90.24 373 GLY C CA 1
ATOM 13259 C C . GLY C 1 385 ? -1.893 -13.062 10.015 1.00 96.66 373 GLY C C 1
ATOM 13260 O O . GLY C 1 385 ? -2.354 -12.530 11.032 1.00 96.70 373 GLY C O 1
ATOM 13261 N N . GLY C 1 386 ? -1.712 -12.431 8.853 1.00 94.23 374 GLY C N 1
ATOM 13262 C CA . GLY C 1 386 ? -2.059 -11.036 8.625 1.00 94.44 374 GLY C CA 1
ATOM 13263 C C . GLY C 1 386 ? -3.173 -10.807 7.629 1.00 98.38 374 GLY C C 1
ATOM 13264 O O . GLY C 1 386 ? -3.936 -11.721 7.310 1.00 97.50 374 GLY C O 1
ATOM 13265 N N . VAL C 1 387 ? -3.265 -9.563 7.143 1.00 95.53 375 VAL C N 1
ATOM 13266 C CA . VAL C 1 387 ? -4.290 -9.117 6.205 1.00 95.42 375 VAL C CA 1
ATOM 13267 C C . VAL C 1 387 ? -3.800 -9.159 4.743 1.00 99.66 375 VAL C C 1
ATOM 13268 O O . VAL C 1 387 ? -4.621 -9.301 3.831 1.00 99.11 375 VAL C O 1
ATOM 13272 N N . ASN C 1 388 ? -2.466 -9.057 4.533 1.00 96.60 376 ASN C N 1
ATOM 13273 C CA . ASN C 1 388 ? -1.841 -9.112 3.209 1.00 96.64 376 ASN C CA 1
ATOM 13274 C C . ASN C 1 388 ? -1.683 -10.560 2.719 1.00 101.59 376 ASN C C 1
ATOM 13275 O O . ASN C 1 388 ? -1.433 -10.784 1.532 1.00 101.03 376 ASN C O 1
ATOM 13280 N N . ASN C 1 389 ? -1.848 -11.536 3.635 1.00 98.99 377 ASN C N 1
ATOM 13281 C CA . ASN C 1 389 ? -1.783 -12.963 3.329 1.00 99.19 377 ASN C CA 1
ATOM 13282 C C . ASN C 1 389 ? -3.175 -13.486 2.914 1.00 103.07 377 ASN C C 1
ATOM 13283 O O . ASN C 1 389 ? -3.266 -14.261 1.961 1.00 102.70 377 ASN C O 1
ATOM 13288 N N . ASN C 1 390 ? -4.249 -13.036 3.620 1.00 99.20 378 ASN C N 1
ATOM 13289 C CA . ASN C 1 390 ? -5.646 -13.405 3.371 1.00 115.65 378 ASN C CA 1
ATOM 13290 C C . ASN C 1 390 ? -6.157 -12.755 2.088 1.00 140.53 378 ASN C C 1
ATOM 13291 O O . ASN C 1 390 ? -6.449 -13.450 1.116 1.00 103.45 378 ASN C O 1
ATOM 13296 N N . PHE C 1 395 ? -0.987 -22.378 2.652 1.00 88.85 383 PHE C N 1
ATOM 13297 C CA . PHE C 1 395 ? -0.105 -22.001 3.757 1.00 88.59 383 PHE C CA 1
ATOM 13298 C C . PHE C 1 395 ? 1.311 -21.569 3.305 1.00 89.04 383 PHE C C 1
ATOM 13299 O O . PHE C 1 395 ? 1.672 -21.696 2.128 1.00 88.79 383 PHE C O 1
ATOM 13307 N N . GLN C 1 396 ? 2.097 -21.051 4.268 1.00 82.21 384 GLN C N 1
ATOM 13308 C CA . GLN C 1 396 ? 3.441 -20.481 4.112 1.00 80.01 384 GLN C CA 1
ATOM 13309 C C . GLN C 1 396 ? 4.576 -21.469 3.882 1.00 78.52 384 GLN C C 1
ATOM 13310 O O . GLN C 1 396 ? 4.680 -22.464 4.593 1.00 79.09 384 GLN C O 1
ATOM 13316 N N . GLU C 1 397 ? 5.457 -21.152 2.916 1.00 77.39 385 GLU C N 1
ATOM 13317 C CA . GLU C 1 397 ? 6.683 -21.894 2.611 1.00 75.10 385 GLU C CA 1
ATOM 13318 C C . GLU C 1 397 ? 7.873 -20.915 2.798 1.00 72.43 385 GLU C C 1
ATOM 13319 O O . GLU C 1 397 ? 8.056 -19.976 2.013 1.00 70.65 385 GLU C O 1
ATOM 13325 N N . ALA C 1 398 ? 8.624 -21.098 3.903 1.00 64.21 386 ALA C N 1
ATOM 13326 C CA . ALA C 1 398 ? 9.781 -20.285 4.290 1.00 60.44 386 ALA C CA 1
ATOM 13327 C C . ALA C 1 398 ? 10.771 -20.112 3.114 1.00 60.28 386 ALA C C 1
ATOM 13328 O O . ALA C 1 398 ? 10.986 -21.059 2.376 1.00 57.50 386 ALA C O 1
ATOM 13330 N N . GLU C 1 399 ? 11.375 -18.920 2.922 1.00 56.43 387 GLU C N 1
ATOM 13331 C CA . GLU C 1 399 ? 12.304 -18.785 1.789 1.00 55.63 387 GLU C CA 1
ATOM 13332 C C . GLU C 1 399 ? 13.304 -17.622 1.902 1.00 53.40 387 GLU C C 1
ATOM 13333 O O . GLU C 1 399 ? 13.174 -16.603 1.220 1.00 53.74 387 GLU C O 1
ATOM 13335 N N . GLY C 1 400 ? 14.338 -17.832 2.670 1.00 43.53 388 GLY C N 1
ATOM 13336 C CA . GLY C 1 400 ? 15.430 -16.888 2.760 1.00 40.86 388 GLY C CA 1
ATOM 13337 C C . GLY C 1 400 ? 15.257 -15.778 3.753 1.00 39.65 388 GLY C C 1
ATOM 13338 O O . GLY C 1 400 ? 14.147 -15.440 4.171 1.00 38.34 388 GLY C O 1
ATOM 13339 N N . LEU C 1 401 ? 16.396 -15.238 4.135 1.00 34.25 389 LEU C N 1
ATOM 13340 C CA . LEU C 1 401 ? 16.543 -14.098 5.019 1.00 32.62 389 LEU C CA 1
ATOM 13341 C C . LEU C 1 401 ? 17.535 -13.197 4.351 1.00 37.37 389 LEU C C 1
ATOM 13342 O O . LEU C 1 401 ? 18.351 -13.652 3.543 1.00 38.77 389 LEU C O 1
ATOM 13347 N N . ASP C 1 402 ? 17.459 -11.933 4.679 1.00 30.99 390 ASP C N 1
ATOM 13348 C CA . ASP C 1 402 ? 18.397 -10.943 4.257 1.00 31.46 390 ASP C CA 1
ATOM 13349 C C . ASP C 1 402 ? 18.413 -9.902 5.368 1.00 38.69 390 ASP C C 1
ATOM 13350 O O . ASP C 1 402 ? 17.429 -9.762 6.099 1.00 38.16 390 ASP C O 1
ATOM 13355 N N . MET C 1 403 ? 19.563 -9.261 5.568 1.00 36.57 391 MET C N 1
ATOM 13356 C CA . MET C 1 403 ? 19.734 -8.170 6.531 1.00 34.71 391 MET C CA 1
ATOM 13357 C C . MET C 1 403 ? 19.901 -6.951 5.701 1.00 35.12 391 MET C C 1
ATOM 13358 O O . MET C 1 403 ? 20.929 -6.794 5.042 1.00 35.54 391 MET C O 1
ATOM 13363 N N . TYR C 1 404 ? 18.886 -6.111 5.670 1.00 31.43 392 TYR C N 1
ATOM 13364 C CA . TYR C 1 404 ? 18.952 -4.871 4.903 1.00 30.77 392 TYR C CA 1
ATOM 13365 C C . TYR C 1 404 ? 19.645 -3.791 5.739 1.00 33.92 392 TYR C C 1
ATOM 13366 O O . TYR C 1 404 ? 19.264 -3.595 6.887 1.00 31.81 392 TYR C O 1
ATOM 13375 N N . TYR C 1 405 ? 20.633 -3.078 5.153 1.00 32.50 393 TYR C N 1
ATOM 13376 C CA . TYR C 1 405 ? 21.330 -1.977 5.823 1.00 34.22 393 TYR C CA 1
ATOM 13377 C C . TYR C 1 405 ? 21.160 -0.747 4.982 1.00 37.93 393 TYR C C 1
ATOM 13378 O O . TYR C 1 405 ? 21.613 -0.730 3.841 1.00 36.84 393 TYR C O 1
ATOM 13387 N N . ASP C 1 406 ? 20.461 0.266 5.529 1.00 36.25 394 ASP C N 1
ATOM 13388 C CA . ASP C 1 406 ? 20.140 1.505 4.826 1.00 37.45 394 ASP C CA 1
ATOM 13389 C C . ASP C 1 406 ? 21.382 2.374 4.639 1.00 46.12 394 ASP C C 1
ATOM 13390 O O . ASP C 1 406 ? 22.071 2.683 5.604 1.00 45.70 394 ASP C O 1
ATOM 13395 N N . LEU C 1 407 ? 21.697 2.697 3.379 1.00 46.77 395 LEU C N 1
ATOM 13396 C CA . LEU C 1 407 ? 22.867 3.495 2.994 1.00 49.45 395 LEU C CA 1
ATOM 13397 C C . LEU C 1 407 ? 22.827 4.910 3.580 1.00 55.00 395 LEU C C 1
ATOM 13398 O O . LEU C 1 407 ? 23.819 5.353 4.161 1.00 55.84 395 LEU C O 1
ATOM 13403 N N . GLU C 1 408 ? 21.675 5.590 3.473 1.00 52.16 396 GLU C N 1
ATOM 13404 C CA . GLU C 1 408 ? 21.509 6.966 3.962 1.00 53.40 396 GLU C CA 1
ATOM 13405 C C . GLU C 1 408 ? 21.540 7.125 5.478 1.00 57.71 396 GLU C C 1
ATOM 13406 O O . GLU C 1 408 ? 22.158 8.070 5.963 1.00 59.79 396 GLU C O 1
ATOM 13412 N N . THR C 1 409 ? 20.853 6.234 6.225 1.00 50.91 397 THR C N 1
ATOM 13413 C CA . THR C 1 409 ? 20.671 6.351 7.672 1.00 49.47 397 THR C CA 1
ATOM 13414 C C . THR C 1 409 ? 21.428 5.339 8.544 1.00 54.03 397 THR C C 1
ATOM 13415 O O . THR C 1 409 ? 21.521 5.536 9.756 1.00 55.12 397 THR C O 1
ATOM 13419 N N . GLY C 1 410 ? 21.916 4.252 7.957 1.00 49.40 398 GLY C N 1
ATOM 13420 C CA . GLY C 1 410 ? 22.574 3.202 8.732 1.00 48.48 398 GLY C CA 1
ATOM 13421 C C . GLY C 1 410 ? 21.587 2.295 9.446 1.00 50.78 398 GLY C C 1
ATOM 13422 O O . GLY C 1 410 ? 21.995 1.348 10.122 1.00 53.04 398 GLY C O 1
ATOM 13423 N N . ARG C 1 411 ? 20.273 2.565 9.293 1.00 43.44 399 ARG C N 1
ATOM 13424 C CA . ARG C 1 411 ? 19.193 1.785 9.893 1.00 40.87 399 ARG C CA 1
ATOM 13425 C C . ARG C 1 411 ? 19.078 0.423 9.232 1.00 44.31 399 ARG C C 1
ATOM 13426 O O . ARG C 1 411 ? 19.459 0.263 8.077 1.00 44.16 399 ARG C O 1
ATOM 13434 N N . LYS C 1 412 ? 18.549 -0.561 9.954 1.00 39.49 400 LYS C N 1
ATOM 13435 C CA . LYS C 1 412 ? 18.496 -1.934 9.464 1.00 36.87 400 LYS C CA 1
ATOM 13436 C C . LYS C 1 412 ? 17.146 -2.620 9.606 1.00 38.30 400 LYS C C 1
ATOM 13437 O O . LYS C 1 412 ? 16.274 -2.180 10.361 1.00 38.49 400 LYS C O 1
ATOM 13443 N N . ALA C 1 413 ? 17.018 -3.745 8.915 1.00 32.38 401 ALA C N 1
ATOM 13444 C CA . ALA C 1 413 ? 15.842 -4.587 8.956 1.00 32.42 401 ALA C CA 1
ATOM 13445 C C . ALA C 1 413 ? 16.209 -6.015 8.625 1.00 35.97 401 ALA C C 1
ATOM 13446 O O . ALA C 1 413 ? 17.049 -6.261 7.752 1.00 35.05 401 ALA C O 1
ATOM 13448 N N . LEU C 1 414 ? 15.547 -6.952 9.304 1.00 31.88 402 LEU C N 1
ATOM 13449 C CA . LEU C 1 414 ? 15.657 -8.362 9.036 1.00 32.55 402 LEU C CA 1
ATOM 13450 C C . LEU C 1 414 ? 14.533 -8.672 8.056 1.00 36.17 402 LEU C C 1
ATOM 13451 O O . LEU C 1 414 ? 13.353 -8.523 8.399 1.00 35.29 402 LEU C O 1
ATOM 13456 N N . LEU C 1 415 ? 14.904 -9.064 6.814 1.00 31.74 403 LEU C N 1
ATOM 13457 C CA . LEU C 1 415 ? 13.951 -9.401 5.767 1.00 30.51 403 LEU C CA 1
ATOM 13458 C C . LEU C 1 415 ? 13.700 -10.897 5.757 1.00 37.42 403 LEU C C 1
ATOM 13459 O O . LEU C 1 415 ? 14.632 -11.699 5.884 1.00 37.11 403 LEU C O 1
ATOM 13464 N N . ILE C 1 416 ? 12.422 -11.264 5.659 1.00 34.88 404 ILE C N 1
ATOM 13465 C CA . ILE C 1 416 ? 11.970 -12.646 5.691 1.00 35.56 404 ILE C CA 1
ATOM 13466 C C . ILE C 1 416 ? 11.222 -12.928 4.398 1.00 39.52 404 ILE C C 1
ATOM 13467 O O . ILE C 1 416 ? 10.202 -12.308 4.125 1.00 38.77 404 ILE C O 1
ATOM 13472 N N . GLY C 1 417 ? 11.734 -13.872 3.636 1.00 38.36 405 GLY C N 1
ATOM 13473 C CA . GLY C 1 417 ? 11.133 -14.256 2.369 1.00 39.78 405 GLY C CA 1
ATOM 13474 C C . GLY C 1 417 ? 10.152 -15.390 2.537 1.00 48.06 405 GLY C C 1
ATOM 13475 O O . GLY C 1 417 ? 10.384 -16.331 3.295 1.00 47.02 405 GLY C O 1
ATOM 13476 N N . VAL C 1 418 ? 9.019 -15.265 1.886 1.00 48.93 406 VAL C N 1
ATOM 13477 C CA . VAL C 1 418 ? 8.003 -16.305 1.891 1.00 51.40 406 VAL C CA 1
ATOM 13478 C C . VAL C 1 418 ? 7.560 -16.607 0.450 1.00 59.75 406 VAL C C 1
ATOM 13479 O O . VAL C 1 418 ? 7.466 -15.704 -0.386 1.00 56.86 406 VAL C O 1
ATOM 13483 N N . THR C 1 419 ? 7.367 -17.900 0.171 1.00 61.72 407 THR C N 1
ATOM 13484 C CA . THR C 1 419 ? 6.822 -18.433 -1.065 1.00 64.20 407 THR C CA 1
ATOM 13485 C C . THR C 1 419 ? 5.513 -19.048 -0.522 1.00 75.54 407 THR C C 1
ATOM 13486 O O . THR C 1 419 ? 5.581 -19.997 0.248 1.00 74.81 407 THR C O 1
ATOM 13490 N N . ILE C 1 420 ? 4.352 -18.398 -0.759 1.00 72.07 408 ILE C N 1
ATOM 13491 C CA . ILE C 1 420 ? 3.047 -18.875 -0.248 1.00 74.75 408 ILE C CA 1
ATOM 13492 C C . ILE C 1 420 ? 2.269 -19.598 -1.381 1.00 84.86 408 ILE C C 1
ATOM 13493 O O . ILE C 1 420 ? 2.741 -19.642 -2.526 1.00 84.55 408 ILE C O 1
ATOM 13498 N N . GLY C 1 421 ? 1.111 -20.170 -1.034 1.00 85.79 409 GLY C N 1
ATOM 13499 C CA . GLY C 1 421 ? 0.213 -20.852 -1.959 1.00 87.47 409 GLY C CA 1
ATOM 13500 C C . GLY C 1 421 ? 0.074 -22.349 -1.758 1.00 95.66 409 GLY C C 1
ATOM 13501 O O . GLY C 1 421 ? 1.059 -23.027 -1.440 1.00 96.18 409 GLY C O 1
ATOM 13502 N N . PRO C 1 422 ? -1.146 -22.915 -1.953 1.00 94.03 410 PRO C N 1
ATOM 13503 C CA . PRO C 1 422 ? -1.289 -24.370 -1.831 1.00 93.83 410 PRO C CA 1
ATOM 13504 C C . PRO C 1 422 ? -0.797 -25.034 -3.117 1.00 97.05 410 PRO C C 1
ATOM 13505 O O . PRO C 1 422 ? -1.439 -24.948 -4.170 1.00 96.30 410 PRO C O 1
ATOM 13509 N N . GLY C 1 423 ? 0.390 -25.621 -3.020 1.00 93.46 411 GLY C N 1
ATOM 13510 C CA . GLY C 1 423 ? 1.052 -26.298 -4.126 1.00 92.74 411 GLY C CA 1
ATOM 13511 C C . GLY C 1 423 ? 1.532 -25.341 -5.192 1.00 93.56 411 GLY C C 1
ATOM 13512 O O . GLY C 1 423 ? 2.530 -24.646 -5.000 1.00 93.41 411 GLY C O 1
ATOM 13513 N N . ASN C 1 424 ? 0.808 -25.303 -6.316 1.00 87.54 412 ASN C N 1
ATOM 13514 C CA . ASN C 1 424 ? 1.107 -24.455 -7.464 1.00 86.58 412 ASN C CA 1
ATOM 13515 C C . ASN C 1 424 ? -0.109 -23.576 -7.843 1.00 88.17 412 ASN C C 1
ATOM 13516 O O . ASN C 1 424 ? -1.248 -24.018 -7.682 1.00 89.35 412 ASN C O 1
ATOM 13521 N N . ASN C 1 425 ? 0.103 -22.332 -8.314 1.00 80.04 413 ASN C N 1
ATOM 13522 C CA . ASN C 1 425 ? 1.413 -21.738 -8.564 1.00 77.26 413 ASN C CA 1
ATOM 13523 C C . ASN C 1 425 ? 1.942 -20.911 -7.377 1.00 74.00 413 ASN C C 1
ATOM 13524 O O . ASN C 1 425 ? 1.175 -20.466 -6.512 1.00 73.69 413 ASN C O 1
ATOM 13529 N N . ARG C 1 426 ? 3.264 -20.754 -7.324 1.00 64.55 414 ARG C N 1
ATOM 13530 C CA . ARG C 1 426 ? 3.917 -20.049 -6.229 1.00 62.46 414 ARG C CA 1
ATOM 13531 C C . ARG C 1 426 ? 3.854 -18.534 -6.363 1.00 60.52 414 ARG C C 1
ATOM 13532 O O . ARG C 1 426 ? 4.096 -18.004 -7.448 1.00 59.48 414 ARG C O 1
ATOM 13540 N N . HIS C 1 427 ? 3.569 -17.844 -5.247 1.00 53.50 415 HIS C N 1
ATOM 13541 C CA . HIS C 1 427 ? 3.717 -16.399 -5.155 1.00 52.29 415 HIS C CA 1
ATOM 13542 C C . HIS C 1 427 ? 4.723 -16.055 -4.047 1.00 50.15 415 HIS C C 1
ATOM 13543 O O . HIS C 1 427 ? 4.713 -16.694 -2.996 1.00 50.61 415 HIS C O 1
ATOM 13550 N N . HIS C 1 428 ? 5.609 -15.085 -4.297 1.00 39.86 416 HIS C N 1
ATOM 13551 C CA . HIS C 1 428 ? 6.672 -14.723 -3.350 1.00 37.47 416 HIS C CA 1
ATOM 13552 C C . HIS C 1 428 ? 6.468 -13.352 -2.771 1.00 38.44 416 HIS C C 1
ATOM 13553 O O . HIS C 1 428 ? 6.020 -12.450 -3.475 1.00 35.30 416 HIS C O 1
ATOM 13560 N N . SER C 1 429 ? 6.823 -13.198 -1.489 1.00 34.66 417 SER C N 1
ATOM 13561 C CA . SER C 1 429 ? 6.708 -11.947 -0.750 1.00 35.40 417 SER C CA 1
ATOM 13562 C C . SER C 1 429 ? 7.854 -11.778 0.207 1.00 37.56 417 SER C C 1
ATOM 13563 O O . SER C 1 429 ? 8.412 -12.765 0.688 1.00 35.87 417 SER C O 1
ATOM 13566 N N . ILE C 1 430 ? 8.178 -10.518 0.507 1.00 33.37 418 ILE C N 1
ATOM 13567 C CA . ILE C 1 430 ? 9.176 -10.155 1.498 1.00 32.96 418 ILE C CA 1
ATOM 13568 C C . ILE C 1 430 ? 8.389 -9.491 2.631 1.00 37.40 418 ILE C C 1
ATOM 13569 O O . ILE C 1 430 ? 7.561 -8.598 2.384 1.00 37.00 418 ILE C O 1
ATOM 13574 N N . TYR C 1 431 ? 8.686 -9.921 3.857 1.00 33.52 419 TYR C N 1
ATOM 13575 C CA . TYR C 1 431 ? 8.186 -9.403 5.130 1.00 33.40 419 TYR C CA 1
ATOM 13576 C C . TYR C 1 431 ? 9.401 -8.873 5.875 1.00 38.44 419 TYR C C 1
ATOM 13577 O O . TYR C 1 431 ? 10.529 -9.268 5.570 1.00 38.50 419 TYR C O 1
ATOM 13586 N N . SER C 1 432 ? 9.201 -7.956 6.820 1.00 34.45 420 SER C N 1
ATOM 13587 C CA . SER C 1 432 ? 10.331 -7.357 7.501 1.00 33.31 420 SER C CA 1
ATOM 13588 C C . SER C 1 432 ? 10.081 -7.021 8.949 1.00 37.25 420 SER C C 1
ATOM 13589 O O . SER C 1 432 ? 8.978 -6.608 9.319 1.00 36.06 420 SER C O 1
ATOM 13592 N N . ILE C 1 433 ? 11.149 -7.158 9.752 1.00 32.82 421 ILE C N 1
ATOM 13593 C CA . ILE C 1 433 ? 11.251 -6.731 11.149 1.00 32.94 421 ILE C CA 1
ATOM 13594 C C . ILE C 1 433 ? 12.321 -5.632 11.044 1.00 39.09 421 ILE C C 1
ATOM 13595 O O . ILE C 1 433 ? 13.491 -5.930 10.803 1.00 38.15 421 ILE C O 1
ATOM 13600 N N . GLY C 1 434 ? 11.905 -4.373 11.110 1.00 38.47 422 GLY C N 1
ATOM 13601 C CA . GLY C 1 434 ? 12.854 -3.274 10.975 1.00 38.11 422 GLY C CA 1
ATOM 13602 C C . GLY C 1 434 ? 12.886 -2.263 12.096 1.00 40.82 422 GLY C C 1
ATOM 13603 O O . GLY C 1 434 ? 11.992 -2.229 12.950 1.00 39.61 422 GLY C O 1
ATOM 13604 N N . GLN C 1 435 ? 13.910 -1.397 12.060 1.00 38.41 423 GLN C N 1
ATOM 13605 C CA . GLN C 1 435 ? 14.032 -0.254 12.969 1.00 39.21 423 GLN C CA 1
ATOM 13606 C C . GLN C 1 435 ? 13.072 0.825 12.449 1.00 43.32 423 GLN C C 1
ATOM 13607 O O . GLN C 1 435 ? 12.579 0.697 11.325 1.00 42.87 423 GLN C O 1
ATOM 13613 N N . ARG C 1 436 ? 12.774 1.855 13.256 1.00 40.64 424 ARG C N 1
ATOM 13614 C CA . ARG C 1 436 ? 11.830 2.918 12.906 1.00 40.99 424 ARG C CA 1
ATOM 13615 C C . ARG C 1 436 ? 12.056 3.537 11.501 1.00 42.99 424 ARG C C 1
ATOM 13616 O O . ARG C 1 436 ? 13.177 3.924 11.159 1.00 41.07 424 ARG C O 1
ATOM 13624 N N . GLY C 1 437 ? 10.978 3.587 10.721 1.00 39.55 425 GLY C N 1
ATOM 13625 C CA . GLY C 1 437 ? 10.951 4.120 9.358 1.00 38.56 425 GLY C CA 1
ATOM 13626 C C . GLY C 1 437 ? 11.503 3.232 8.244 1.00 39.93 425 GLY C C 1
ATOM 13627 O O . GLY C 1 437 ? 11.339 3.574 7.073 1.00 39.64 425 GLY C O 1
ATOM 13628 N N . VAL C 1 438 ? 12.186 2.118 8.564 1.00 34.27 426 VAL C N 1
ATOM 13629 C CA . VAL C 1 438 ? 12.806 1.258 7.532 1.00 34.13 426 VAL C CA 1
ATOM 13630 C C . VAL C 1 438 ? 11.774 0.562 6.623 1.00 37.32 426 VAL C C 1
ATOM 13631 O O . VAL C 1 438 ? 11.931 0.575 5.401 1.00 37.01 426 VAL C O 1
ATOM 13635 N N . ASN C 1 439 ? 10.748 -0.050 7.222 1.00 34.93 427 ASN C N 1
ATOM 13636 C CA . ASN C 1 439 ? 9.703 -0.770 6.508 1.00 34.35 427 ASN C CA 1
ATOM 13637 C C . ASN C 1 439 ? 8.909 0.160 5.629 1.00 37.65 427 ASN C C 1
ATOM 13638 O O . ASN C 1 439 ? 8.617 -0.208 4.502 1.00 37.37 427 ASN C O 1
ATOM 13643 N N . GLN C 1 440 ? 8.599 1.379 6.115 1.00 37.37 428 GLN C N 1
ATOM 13644 C CA . GLN C 1 440 ? 7.876 2.409 5.341 1.00 38.17 428 GLN C CA 1
ATOM 13645 C C . GLN C 1 440 ? 8.686 2.803 4.125 1.00 41.41 428 GLN C C 1
ATOM 13646 O O . GLN C 1 440 ? 8.132 2.931 3.027 1.00 42.28 428 GLN C O 1
ATOM 13652 N N . PHE C 1 441 ? 10.003 2.958 4.323 1.00 35.36 429 PHE C N 1
ATOM 13653 C CA . PHE C 1 441 ? 10.920 3.293 3.246 1.00 34.95 429 PHE C CA 1
ATOM 13654 C C . PHE C 1 441 ? 10.940 2.170 2.198 1.00 38.22 429 PHE C C 1
ATOM 13655 O O . PHE C 1 441 ? 10.725 2.448 1.027 1.00 38.73 429 PHE C O 1
ATOM 13663 N N . LEU C 1 442 ? 11.190 0.915 2.616 1.00 33.17 430 LEU C N 1
ATOM 13664 C CA . LEU C 1 442 ? 11.255 -0.223 1.679 1.00 32.04 430 LEU C CA 1
ATOM 13665 C C . LEU C 1 442 ? 9.975 -0.439 0.901 1.00 36.06 430 LEU C C 1
ATOM 13666 O O . LEU C 1 442 ? 10.042 -0.662 -0.305 1.00 34.63 430 LEU C O 1
ATOM 13671 N N . LYS C 1 443 ? 8.809 -0.326 1.579 1.00 34.07 431 LYS C N 1
ATOM 13672 C CA . LYS C 1 443 ? 7.483 -0.504 0.971 1.00 33.50 431 LYS C CA 1
ATOM 13673 C C . LYS C 1 443 ? 7.236 0.521 -0.137 1.00 38.18 431 LYS C C 1
ATOM 13674 O O . LYS C 1 443 ? 6.453 0.248 -1.024 1.00 36.27 431 LYS C O 1
ATOM 13680 N N . ASN C 1 444 ? 7.816 1.720 -0.028 1.00 37.90 432 ASN C N 1
ATOM 13681 C CA . ASN C 1 444 ? 7.480 2.826 -0.918 1.00 37.97 432 ASN C CA 1
ATOM 13682 C C . ASN C 1 444 ? 8.577 3.294 -1.886 1.00 40.27 432 ASN C C 1
ATOM 13683 O O . ASN C 1 444 ? 8.390 4.345 -2.495 1.00 38.50 432 ASN C O 1
ATOM 13688 N N . ILE C 1 445 ? 9.686 2.532 -2.072 1.00 36.75 433 ILE C N 1
ATOM 13689 C CA . ILE C 1 445 ? 10.763 2.929 -3.020 1.00 35.45 433 ILE C CA 1
ATOM 13690 C C . ILE C 1 445 ? 10.177 3.049 -4.433 1.00 37.56 433 ILE C C 1
ATOM 13691 O O . ILE C 1 445 ? 10.427 4.024 -5.135 1.00 38.18 433 ILE C O 1
ATOM 13696 N N . ALA C 1 446 ? 9.403 2.049 -4.837 1.00 33.22 434 ALA C N 1
ATOM 13697 C CA . ALA C 1 446 ? 8.720 2.036 -6.122 1.00 33.76 434 ALA C CA 1
ATOM 13698 C C . ALA C 1 446 ? 7.271 1.678 -5.846 1.00 38.70 434 ALA C C 1
ATOM 13699 O O . ALA C 1 446 ? 7.017 0.686 -5.168 1.00 38.63 434 ALA C O 1
ATOM 13701 N N . PRO C 1 447 ? 6.291 2.479 -6.285 1.00 36.91 435 PRO C N 1
ATOM 13702 C CA . PRO C 1 447 ? 4.883 2.078 -6.057 1.00 36.27 435 PRO C CA 1
ATOM 13703 C C . PRO C 1 447 ? 4.571 0.782 -6.817 1.00 36.84 435 PRO C C 1
ATOM 13704 O O . PRO C 1 447 ? 5.244 0.451 -7.820 1.00 31.31 435 PRO C O 1
ATOM 13708 N N . GLN C 1 448 ? 3.577 0.026 -6.321 1.00 34.52 436 GLN C N 1
ATOM 13709 C CA . GLN C 1 448 ? 3.159 -1.201 -6.984 1.00 34.50 436 GLN C CA 1
ATOM 13710 C C . GLN C 1 448 ? 2.823 -0.907 -8.460 1.00 40.33 436 GLN C C 1
ATOM 13711 O O . GLN C 1 448 ? 2.449 0.230 -8.823 1.00 39.96 436 GLN C O 1
ATOM 13717 N N . VAL C 1 449 ? 3.026 -1.912 -9.313 1.00 36.26 437 VAL C N 1
ATOM 13718 C CA . VAL C 1 449 ? 2.771 -1.785 -10.749 1.00 35.70 437 VAL C CA 1
ATOM 13719 C C . VAL C 1 449 ? 1.335 -1.310 -11.018 1.00 38.50 437 VAL C C 1
ATOM 13720 O O . VAL C 1 449 ? 0.387 -1.728 -10.351 1.00 35.71 437 VAL C O 1
ATOM 13724 N N . SER C 1 450 ? 1.232 -0.336 -11.920 1.00 35.48 438 SER C N 1
ATOM 13725 C CA . SER C 1 450 ? -0.015 0.300 -12.342 1.00 34.66 438 SER C CA 1
ATOM 13726 C C . SER C 1 450 ? -0.135 0.211 -13.878 1.00 37.62 438 SER C C 1
ATOM 13727 O O . SER C 1 450 ? 0.873 0.076 -14.571 1.00 35.87 438 SER C O 1
ATOM 13730 N N . MET C 1 451 ? -1.362 0.258 -14.399 1.00 34.25 439 MET C N 1
ATOM 13731 C CA . MET C 1 451 ? -1.610 0.273 -15.850 1.00 33.77 439 MET C CA 1
ATOM 13732 C C . MET C 1 451 ? -1.332 1.680 -16.433 1.00 39.51 439 MET C C 1
ATOM 13733 O O . MET C 1 451 ? -1.194 1.833 -17.650 1.00 39.04 439 MET C O 1
ATOM 13738 N N . THR C 1 452 ? -1.279 2.700 -15.557 1.00 35.51 440 THR C N 1
ATOM 13739 C CA . THR C 1 452 ? -1.038 4.083 -15.953 1.00 36.52 440 THR C CA 1
ATOM 13740 C C . THR C 1 452 ? 0.180 4.638 -15.225 1.00 40.27 440 THR C C 1
ATOM 13741 O O . THR C 1 452 ? 0.784 3.957 -14.390 1.00 38.60 440 THR C O 1
ATOM 13745 N N . ASP C 1 453 ? 0.529 5.906 -15.502 1.00 37.37 441 ASP C N 1
ATOM 13746 C CA . ASP C 1 453 ? 1.553 6.579 -14.718 1.00 34.82 441 ASP C CA 1
ATOM 13747 C C . ASP C 1 453 ? 0.803 6.978 -13.415 1.00 38.55 441 ASP C C 1
ATOM 13748 O O . ASP C 1 453 ? -0.413 6.719 -13.315 1.00 39.52 441 ASP C O 1
ATOM 13753 N N . SER C 1 454 ? 1.479 7.561 -12.426 1.00 34.93 442 SER C N 1
ATOM 13754 C CA . SER C 1 454 ? 0.816 7.916 -11.164 1.00 34.16 442 SER C CA 1
ATOM 13755 C C . SER C 1 454 ? -0.443 8.829 -11.295 1.00 37.46 442 SER C C 1
ATOM 13756 O O . SER C 1 454 ? -1.329 8.756 -10.442 1.00 37.26 442 SER C O 1
ATOM 13759 N N . GLY C 1 455 ? -0.487 9.673 -12.332 1.00 33.50 443 GLY C N 1
ATOM 13760 C CA . GLY C 1 455 ? -1.580 10.602 -12.587 1.00 32.82 443 GLY C CA 1
ATOM 13761 C C . GLY C 1 455 ? -2.711 10.098 -13.480 1.00 37.56 443 GLY C C 1
ATOM 13762 O O . GLY C 1 455 ? -3.579 10.880 -13.862 1.00 37.45 443 GLY C O 1
ATOM 13763 N N . GLY C 1 456 ? -2.717 8.806 -13.806 1.00 35.23 444 GLY C N 1
ATOM 13764 C CA . GLY C 1 456 ? -3.765 8.185 -14.624 1.00 34.56 444 GLY C CA 1
ATOM 13765 C C . GLY C 1 456 ? -3.674 8.406 -16.118 1.00 39.39 444 GLY C C 1
ATOM 13766 O O . GLY C 1 456 ? -4.668 8.266 -16.835 1.00 39.53 444 GLY C O 1
ATOM 13767 N N . ARG C 1 457 ? -2.504 8.804 -16.589 1.00 38.04 445 ARG C N 1
ATOM 13768 C CA . ARG C 1 457 ? -2.248 9.014 -18.001 1.00 39.13 445 ARG C CA 1
ATOM 13769 C C . ARG C 1 457 ? -1.604 7.752 -18.546 1.00 46.87 445 ARG C C 1
ATOM 13770 O O . ARG C 1 457 ? -1.029 6.943 -17.803 1.00 46.11 445 ARG C O 1
ATOM 13778 N N . VAL C 1 458 ? -1.691 7.593 -19.860 1.00 45.39 446 VAL C N 1
ATOM 13779 C CA . VAL C 1 458 ? -1.070 6.525 -20.633 1.00 44.80 446 VAL C CA 1
ATOM 13780 C C . VAL C 1 458 ? 0.449 6.472 -20.293 1.00 46.41 446 VAL C C 1
ATOM 13781 O O . VAL C 1 458 ? 1.063 7.517 -20.088 1.00 45.89 446 VAL C O 1
ATOM 13785 N N . LYS C 1 459 ? 1.014 5.273 -20.144 1.00 41.27 447 LYS C N 1
ATOM 13786 C CA . LYS C 1 459 ? 2.423 5.075 -19.836 1.00 41.14 447 LYS C CA 1
ATOM 13787 C C . LYS C 1 459 ? 3.248 5.365 -21.067 1.00 47.55 447 LYS C C 1
ATOM 13788 O O . LYS C 1 459 ? 2.749 5.124 -22.164 1.00 45.58 447 LYS C O 1
ATOM 13794 N N . PRO C 1 460 ? 4.544 5.761 -20.931 1.00 47.98 448 PRO C N 1
ATOM 13795 C CA . PRO C 1 460 ? 5.360 5.988 -22.142 1.00 48.57 448 PRO C CA 1
ATOM 13796 C C . PRO C 1 460 ? 5.755 4.676 -22.818 1.00 54.32 448 PRO C C 1
ATOM 13797 O O . PRO C 1 460 ? 5.935 3.685 -22.118 1.00 54.54 448 PRO C O 1
ATOM 13801 N N . LEU C 1 461 ? 5.939 4.674 -24.154 1.00 53.55 449 LEU C N 1
ATOM 13802 C CA . LEU C 1 461 ? 6.408 3.474 -24.870 1.00 55.03 449 LEU C CA 1
ATOM 13803 C C . LEU C 1 461 ? 7.910 3.293 -24.630 1.00 65.79 449 LEU C C 1
ATOM 13804 O O . LEU C 1 461 ? 8.632 4.292 -24.602 1.00 67.11 449 LEU C O 1
ATOM 13809 N N . PRO C 1 462 ? 8.446 2.057 -24.526 1.00 66.35 450 PRO C N 1
ATOM 13810 C CA . PRO C 1 462 ? 9.912 1.919 -24.346 1.00 67.27 450 PRO C CA 1
ATOM 13811 C C . PRO C 1 462 ? 10.747 2.122 -25.620 1.00 73.41 450 PRO C C 1
ATOM 13812 O O . PRO C 1 462 ? 11.957 2.284 -25.517 1.00 74.13 450 PRO C O 1
ATOM 13816 N N . ILE C 1 463 ? 10.119 2.098 -26.813 1.00 71.05 451 ILE C N 1
ATOM 13817 C CA . ILE C 1 463 ? 10.799 2.236 -28.118 1.00 71.64 451 ILE C CA 1
ATOM 13818 C C . ILE C 1 463 ? 9.978 3.136 -29.055 1.00 73.58 451 ILE C C 1
ATOM 13819 O O . ILE C 1 463 ? 8.749 3.039 -29.078 1.00 73.47 451 ILE C O 1
ATOM 13824 N N . GLN C 1 464 ? 10.654 3.972 -29.854 1.00 69.14 452 GLN C N 1
ATOM 13825 C CA . GLN C 1 464 ? 10.001 4.860 -30.827 1.00 68.06 452 GLN C CA 1
ATOM 13826 C C . GLN C 1 464 ? 10.003 4.153 -32.187 1.00 69.50 452 GLN C C 1
ATOM 13827 O O . GLN C 1 464 ? 11.042 3.627 -32.589 1.00 69.91 452 GLN C O 1
ATOM 13833 N N . ASN C 1 465 ? 8.826 4.109 -32.866 1.00 63.09 453 ASN C N 1
ATOM 13834 C CA . ASN C 1 465 ? 8.565 3.399 -34.133 1.00 61.45 453 ASN C CA 1
ATOM 13835 C C . ASN C 1 465 ? 9.124 1.963 -33.999 1.00 63.48 453 ASN C C 1
ATOM 13836 O O . ASN C 1 465 ? 10.116 1.608 -34.654 1.00 62.87 453 ASN C O 1
ATOM 13841 N N . PRO C 1 466 ? 8.570 1.162 -33.045 1.00 57.97 454 PRO C N 1
ATOM 13842 C CA . PRO C 1 466 ? 9.156 -0.163 -32.776 1.00 55.69 454 PRO C CA 1
ATOM 13843 C C . PRO C 1 466 ? 9.064 -1.131 -33.925 1.00 55.76 454 PRO C C 1
ATOM 13844 O O . PRO C 1 466 ? 8.082 -1.124 -34.678 1.00 55.89 454 PRO C O 1
ATOM 13848 N N . ALA C 1 467 ? 10.091 -1.987 -34.042 1.00 49.05 455 ALA C N 1
ATOM 13849 C CA . ALA C 1 467 ? 10.090 -3.048 -35.043 1.00 46.79 455 ALA C CA 1
ATOM 13850 C C . ALA C 1 467 ? 9.017 -4.081 -34.604 1.00 46.42 455 ALA C C 1
ATOM 13851 O O . ALA C 1 467 ? 8.249 -4.540 -35.427 1.00 46.56 455 ALA C O 1
ATOM 13853 N N . TYR C 1 468 ? 8.929 -4.378 -33.296 1.00 41.89 456 TYR C N 1
ATOM 13854 C CA . TYR C 1 468 ? 7.953 -5.332 -32.768 1.00 41.36 456 TYR C CA 1
ATOM 13855 C C . TYR C 1 468 ? 7.166 -4.772 -31.620 1.00 43.91 456 TYR C C 1
ATOM 13856 O O . TYR C 1 468 ? 7.753 -4.348 -30.623 1.00 43.51 456 TYR C O 1
ATOM 13865 N N . LEU C 1 469 ? 5.824 -4.853 -31.720 1.00 39.29 457 LEU C N 1
ATOM 13866 C CA . LEU C 1 469 ? 4.926 -4.459 -30.634 1.00 37.86 457 LEU C CA 1
ATOM 13867 C C . LEU C 1 469 ? 5.080 -5.448 -29.482 1.00 39.39 457 LEU C C 1
ATOM 13868 O O . LEU C 1 469 ? 4.806 -5.097 -28.348 1.00 38.43 457 LEU C O 1
ATOM 13873 N N . SER C 1 470 ? 5.546 -6.684 -29.781 1.00 36.07 458 SER C N 1
ATOM 13874 C CA . SER C 1 470 ? 5.772 -7.720 -28.773 1.00 35.97 458 SER C CA 1
ATOM 13875 C C . SER C 1 470 ? 6.951 -7.357 -27.837 1.00 42.42 458 SER C C 1
ATOM 13876 O O . SER C 1 470 ? 7.118 -8.002 -26.803 1.00 41.66 458 SER C O 1
ATOM 13879 N N . ASP C 1 471 ? 7.725 -6.294 -28.178 1.00 41.59 459 ASP C N 1
ATOM 13880 C CA . ASP C 1 471 ? 8.828 -5.789 -27.351 1.00 42.91 459 ASP C CA 1
ATOM 13881 C C . ASP C 1 471 ? 8.287 -4.944 -26.190 1.00 47.11 459 ASP C C 1
ATOM 13882 O O . ASP C 1 471 ? 9.043 -4.617 -25.274 1.00 48.84 459 ASP C O 1
ATOM 13887 N N . ILE C 1 472 ? 6.976 -4.613 -26.216 1.00 41.09 460 ILE C N 1
ATOM 13888 C CA . ILE C 1 472 ? 6.298 -3.890 -25.142 1.00 39.71 460 ILE C CA 1
ATOM 13889 C C . ILE C 1 472 ? 5.761 -4.959 -24.205 1.00 42.80 460 ILE C C 1
ATOM 13890 O O . ILE C 1 472 ? 4.677 -5.521 -24.421 1.00 42.05 460 ILE C O 1
ATOM 13895 N N . THR C 1 473 ? 6.590 -5.302 -23.207 1.00 41.03 461 THR C N 1
ATOM 13896 C CA . THR C 1 473 ? 6.366 -6.432 -22.304 1.00 41.11 461 THR C CA 1
ATOM 13897 C C . THR C 1 473 ? 5.929 -6.064 -20.894 1.00 44.87 461 THR C C 1
ATOM 13898 O O . THR C 1 473 ? 5.720 -6.960 -20.073 1.00 45.89 461 THR C O 1
ATOM 13902 N N . GLU C 1 474 ? 5.830 -4.779 -20.585 1.00 40.57 462 GLU C N 1
ATOM 13903 C CA . GLU C 1 474 ? 5.356 -4.388 -19.260 1.00 38.72 462 GLU C CA 1
ATOM 13904 C C . GLU C 1 474 ? 3.886 -4.112 -19.390 1.00 39.89 462 GLU C C 1
ATOM 13905 O O . GLU C 1 474 ? 3.479 -3.486 -20.367 1.00 38.93 462 GLU C O 1
ATOM 13911 N N . VAL C 1 475 ? 3.080 -4.599 -18.430 1.00 36.30 463 VAL C N 1
ATOM 13912 C CA . VAL C 1 475 ? 1.633 -4.364 -18.453 1.00 34.65 463 VAL C CA 1
ATOM 13913 C C . VAL C 1 475 ? 1.379 -2.857 -18.410 1.00 38.65 463 VAL C C 1
ATOM 13914 O O . VAL C 1 475 ? 2.203 -2.130 -17.865 1.00 37.20 463 VAL C O 1
ATOM 13918 N N . GLY C 1 476 ? 0.298 -2.404 -19.038 1.00 35.33 464 GLY C N 1
ATOM 13919 C CA . GLY C 1 476 ? -0.044 -0.990 -19.067 1.00 34.74 464 GLY C CA 1
ATOM 13920 C C . GLY C 1 476 ? -0.880 -0.570 -20.259 1.00 36.70 464 GLY C C 1
ATOM 13921 O O . GLY C 1 476 ? -1.041 -1.339 -21.213 1.00 35.03 464 GLY C O 1
ATOM 13922 N N . HIS C 1 477 ? -1.374 0.680 -20.210 1.00 33.36 465 HIS C N 1
ATOM 13923 C CA . HIS C 1 477 ? -2.105 1.355 -21.274 1.00 33.81 465 HIS C CA 1
ATOM 13924 C C . HIS C 1 477 ? -1.106 2.279 -21.943 1.00 38.20 465 HIS C C 1
ATOM 13925 O O . HIS C 1 477 ? -0.435 3.066 -21.266 1.00 37.46 465 HIS C O 1
ATOM 13932 N N . TYR C 1 478 ? -0.981 2.147 -23.265 1.00 33.66 466 TYR C N 1
ATOM 13933 C CA . TYR C 1 478 ? -0.057 2.887 -24.121 1.00 32.99 466 TYR C CA 1
ATOM 13934 C C . TYR C 1 478 ? -0.802 3.470 -25.306 1.00 38.41 466 TYR C C 1
ATOM 13935 O O . TYR C 1 478 ? -1.971 3.137 -25.559 1.00 36.69 466 TYR C O 1
ATOM 13944 N N . TYR C 1 479 ? -0.121 4.360 -26.034 1.00 36.38 467 TYR C N 1
ATOM 13945 C CA . TYR C 1 479 ? -0.661 4.964 -27.239 1.00 36.23 467 TYR C CA 1
ATOM 13946 C C . TYR C 1 479 ? 0.418 4.978 -28.284 1.00 41.92 467 TYR C C 1
ATOM 13947 O O . TYR C 1 479 ? 1.571 5.345 -28.007 1.00 41.20 467 TYR C O 1
ATOM 13956 N N . ILE C 1 480 ? 0.062 4.516 -29.476 1.00 40.14 468 ILE C N 1
ATOM 13957 C CA . ILE C 1 480 ? 0.994 4.480 -30.593 1.00 42.04 468 ILE C CA 1
ATOM 13958 C C . ILE C 1 480 ? 0.466 5.434 -31.668 1.00 45.28 468 ILE C C 1
ATOM 13959 O O . ILE C 1 480 ? -0.639 5.231 -32.161 1.00 42.85 468 ILE C O 1
ATOM 13964 N N . TYR C 1 481 ? 1.245 6.479 -32.005 1.00 43.40 469 TYR C N 1
ATOM 13965 C CA . TYR C 1 481 ? 0.918 7.455 -33.046 1.00 44.73 469 TYR C CA 1
ATOM 13966 C C . TYR C 1 481 ? 1.071 6.797 -34.394 1.00 48.29 469 TYR C C 1
ATOM 13967 O O . TYR C 1 481 ? 1.799 5.802 -34.501 1.00 47.74 469 TYR C O 1
ATOM 13976 N N . THR C 1 482 ? 0.405 7.353 -35.431 1.00 45.35 470 THR C N 1
ATOM 13977 C CA . THR C 1 482 ? 0.451 6.819 -36.806 1.00 45.96 470 THR C CA 1
ATOM 13978 C C . THR C 1 482 ? 1.878 6.496 -37.266 1.00 52.65 470 THR C C 1
ATOM 13979 O O . THR C 1 482 ? 2.136 5.388 -37.736 1.00 52.45 470 THR C O 1
ATOM 13983 N N . GLN C 1 483 ? 2.797 7.461 -37.108 1.00 52.25 471 GLN C N 1
ATOM 13984 C CA . GLN C 1 483 ? 4.194 7.330 -37.533 1.00 54.26 471 GLN C CA 1
ATOM 13985 C C . GLN C 1 483 ? 4.936 6.211 -36.802 1.00 60.85 471 GLN C C 1
ATOM 13986 O O . GLN C 1 483 ? 5.863 5.638 -37.364 1.00 62.46 471 GLN C O 1
ATOM 13992 N N . ASP C 1 484 ? 4.498 5.864 -35.584 1.00 57.17 472 ASP C N 1
ATOM 13993 C CA . ASP C 1 484 ? 5.128 4.802 -34.809 1.00 56.23 472 ASP C CA 1
ATOM 13994 C C . ASP C 1 484 ? 4.564 3.414 -35.107 1.00 56.58 472 ASP C C 1
ATOM 13995 O O . ASP C 1 484 ? 4.997 2.462 -34.474 1.00 56.88 472 ASP C O 1
ATOM 14000 N N . THR C 1 485 ? 3.597 3.294 -36.043 1.00 49.82 473 THR C N 1
ATOM 14001 C CA . THR C 1 485 ? 3.013 2.005 -36.471 1.00 47.22 473 THR C CA 1
ATOM 14002 C C . THR C 1 485 ? 3.604 1.589 -37.820 1.00 47.07 473 THR C C 1
ATOM 14003 O O . THR C 1 485 ? 3.396 0.457 -38.248 1.00 47.15 473 THR C O 1
ATOM 14007 N N . GLN C 1 486 ? 4.306 2.516 -38.502 1.00 46.62 474 GLN C N 1
ATOM 14008 C CA . GLN C 1 486 ? 4.859 2.320 -39.845 1.00 46.50 474 GLN C CA 1
ATOM 14009 C C . GLN C 1 486 ? 5.885 1.182 -39.948 1.00 49.44 474 GLN C C 1
ATOM 14010 O O . GLN C 1 486 ? 5.848 0.426 -40.925 1.00 49.27 474 GLN C O 1
ATOM 14016 N N . ASN C 1 487 ? 6.754 1.042 -38.926 1.00 45.86 475 ASN C N 1
ATOM 14017 C CA . ASN C 1 487 ? 7.811 0.030 -38.879 1.00 47.94 475 ASN C CA 1
ATOM 14018 C C . ASN C 1 487 ? 7.413 -1.304 -38.284 1.00 50.31 475 ASN C C 1
ATOM 14019 O O . ASN C 1 487 ? 8.152 -2.270 -38.448 1.00 51.33 475 ASN C O 1
ATOM 14024 N N . ALA C 1 488 ? 6.279 -1.373 -37.601 1.00 44.29 476 ALA C N 1
ATOM 14025 C CA . ALA C 1 488 ? 5.857 -2.596 -36.952 1.00 43.08 476 ALA C CA 1
ATOM 14026 C C . ALA C 1 488 ? 5.806 -3.787 -37.905 1.00 47.86 476 ALA C C 1
ATOM 14027 O O . ALA C 1 488 ? 5.192 -3.737 -38.974 1.00 48.42 476 ALA C O 1
ATOM 14029 N N . LEU C 1 489 ? 6.554 -4.822 -37.559 1.00 44.72 477 LEU C N 1
ATOM 14030 C CA . LEU C 1 489 ? 6.666 -6.043 -38.349 1.00 44.93 477 LEU C CA 1
ATOM 14031 C C . LEU C 1 489 ? 5.600 -7.060 -37.939 1.00 47.24 477 LEU C C 1
ATOM 14032 O O . LEU C 1 489 ? 5.364 -8.033 -38.662 1.00 49.76 477 LEU C O 1
ATOM 14037 N N . ASP C 1 490 ? 4.938 -6.807 -36.794 1.00 40.00 478 ASP C N 1
ATOM 14038 C CA . ASP C 1 490 ? 3.903 -7.672 -36.205 1.00 37.94 478 ASP C CA 1
ATOM 14039 C C . ASP C 1 490 ? 2.578 -6.918 -35.977 1.00 41.20 478 ASP C C 1
ATOM 14040 O O . ASP C 1 490 ? 1.852 -7.212 -35.027 1.00 40.62 478 ASP C O 1
ATOM 14045 N N . PHE C 1 491 ? 2.270 -5.948 -36.855 1.00 36.73 479 PHE C N 1
ATOM 14046 C CA . PHE C 1 491 ? 1.047 -5.159 -36.784 1.00 35.97 479 PHE C CA 1
ATOM 14047 C C . PHE C 1 491 ? -0.120 -5.979 -37.347 1.00 39.39 479 PHE C C 1
ATOM 14048 O O . PHE C 1 491 ? 0.102 -6.751 -38.273 1.00 39.53 479 PHE C O 1
ATOM 14056 N N . PRO C 1 492 ? -1.352 -5.857 -36.794 1.00 35.11 480 PRO C N 1
ATOM 14057 C CA . PRO C 1 492 ? -2.476 -6.690 -37.283 1.00 34.72 480 PRO C CA 1
ATOM 14058 C C . PRO C 1 492 ? -2.988 -6.351 -38.688 1.00 39.12 480 PRO C C 1
ATOM 14059 O O . PRO C 1 492 ? -3.740 -7.141 -39.285 1.00 37.07 480 PRO C O 1
ATOM 14063 N N . LEU C 1 493 ? -2.611 -5.157 -39.200 1.00 35.72 481 LEU C N 1
ATOM 14064 C CA . LEU C 1 493 ? -3.017 -4.702 -40.521 1.00 35.25 481 LEU C CA 1
ATOM 14065 C C . LEU C 1 493 ? -1.793 -4.441 -41.384 1.00 40.30 481 LEU C C 1
ATOM 14066 O O . LEU C 1 493 ? -0.795 -3.912 -40.885 1.00 40.55 481 LEU C O 1
ATOM 14071 N N . PRO C 1 494 ? -1.895 -4.701 -42.711 1.00 35.94 482 PRO C N 1
ATOM 14072 C CA . PRO C 1 494 ? -0.799 -4.325 -43.624 1.00 35.87 482 PRO C CA 1
ATOM 14073 C C . PRO C 1 494 ? -0.567 -2.809 -43.611 1.00 41.41 482 PRO C C 1
ATOM 14074 O O . PRO C 1 494 ? -1.434 -2.045 -43.185 1.00 41.71 482 PRO C O 1
ATOM 14078 N N . LYS C 1 495 ? 0.599 -2.375 -44.075 1.00 38.70 483 LYS C N 1
ATOM 14079 C CA . LYS C 1 495 ? 1.062 -0.993 -44.111 1.00 40.05 483 LYS C CA 1
ATOM 14080 C C . LYS C 1 495 ? 0.117 -0.033 -44.824 1.00 47.04 483 LYS C C 1
ATOM 14081 O O . LYS C 1 495 ? 0.015 1.106 -44.390 1.00 48.38 483 LYS C O 1
ATOM 14087 N N . ALA C 1 496 ? -0.600 -0.480 -45.874 1.00 44.69 484 ALA C N 1
ATOM 14088 C CA . ALA C 1 496 ? -1.551 0.335 -46.642 1.00 45.05 484 ALA C CA 1
ATOM 14089 C C . ALA C 1 496 ? -2.697 0.896 -45.777 1.00 47.82 484 ALA C C 1
ATOM 14090 O O . ALA C 1 496 ? -3.314 1.893 -46.154 1.00 46.94 484 ALA C O 1
ATOM 14092 N N . PHE C 1 497 ? -2.986 0.235 -44.635 1.00 43.33 485 PHE C N 1
ATOM 14093 C CA . PHE C 1 497 ? -4.062 0.568 -43.700 1.00 41.40 485 PHE C CA 1
ATOM 14094 C C . PHE C 1 497 ? -3.573 1.376 -42.492 1.00 45.65 485 PHE C C 1
ATOM 14095 O O . PHE C 1 497 ? -4.380 1.702 -41.624 1.00 45.35 485 PHE C O 1
ATOM 14103 N N . ARG C 1 498 ? -2.259 1.663 -42.404 1.00 42.05 486 ARG C N 1
ATOM 14104 C CA . ARG C 1 498 ? -1.673 2.314 -41.230 1.00 41.59 486 ARG C CA 1
ATOM 14105 C C . ARG C 1 498 ? -1.713 3.832 -41.299 1.00 47.38 486 ARG C C 1
ATOM 14106 O O . ARG C 1 498 ? -0.678 4.492 -41.450 1.00 48.26 486 ARG C O 1
ATOM 14114 N N . ASP C 1 499 ? -2.930 4.384 -41.162 1.00 44.08 487 ASP C N 1
ATOM 14115 C CA . ASP C 1 499 ? -3.182 5.826 -41.241 1.00 44.29 487 ASP C CA 1
ATOM 14116 C C . ASP C 1 499 ? -3.732 6.422 -39.925 1.00 45.93 487 ASP C C 1
ATOM 14117 O O . ASP C 1 499 ? -4.271 7.535 -39.934 1.00 47.24 487 ASP C O 1
ATOM 14122 N N . ALA C 1 500 ? -3.612 5.682 -38.806 1.00 39.00 488 ALA C N 1
ATOM 14123 C CA . ALA C 1 500 ? -4.170 6.128 -37.535 1.00 37.16 488 ALA C CA 1
ATOM 14124 C C . ALA C 1 500 ? -3.322 5.806 -36.301 1.00 39.83 488 ALA C C 1
ATOM 14125 O O . ALA C 1 500 ? -2.395 4.993 -36.357 1.00 38.59 488 ALA C O 1
ATOM 14127 N N . GLY C 1 501 ? -3.667 6.465 -35.199 1.00 35.92 489 GLY C N 1
ATOM 14128 C CA . GLY C 1 501 ? -3.114 6.198 -33.885 1.00 35.51 489 GLY C CA 1
ATOM 14129 C C . GLY C 1 501 ? -3.900 5.025 -33.311 1.00 39.05 489 GLY C C 1
ATOM 14130 O O . GLY C 1 501 ? -5.063 4.810 -33.698 1.00 36.90 489 GLY C O 1
ATOM 14131 N N . TRP C 1 502 ? -3.266 4.232 -32.412 1.00 34.30 490 TRP C N 1
ATOM 14132 C CA . TRP C 1 502 ? -3.905 3.086 -31.778 1.00 33.42 490 TRP C CA 1
ATOM 14133 C C . TRP C 1 502 ? -3.647 3.090 -30.280 1.00 36.31 490 TRP C C 1
ATOM 14134 O O . TRP C 1 502 ? -2.546 3.396 -29.847 1.00 35.28 490 TRP C O 1
ATOM 14145 N N . PHE C 1 503 ? -4.645 2.686 -29.497 1.00 33.42 491 PHE C N 1
ATOM 14146 C CA . PHE C 1 503 ? -4.478 2.480 -28.064 1.00 33.31 491 PHE C CA 1
ATOM 14147 C C . PHE C 1 503 ? -3.916 1.056 -27.935 1.00 35.84 491 PHE C C 1
ATOM 14148 O O . PHE C 1 503 ? -4.388 0.153 -28.623 1.00 36.07 491 PHE C O 1
ATOM 14156 N N . LEU C 1 504 ? -2.863 0.871 -27.126 1.00 31.98 492 LEU C N 1
ATOM 14157 C CA . LEU C 1 504 ? -2.290 -0.449 -26.892 1.00 30.51 492 LEU C CA 1
ATOM 14158 C C . LEU C 1 504 ? -2.419 -0.804 -25.422 1.00 34.92 492 LEU C C 1
ATOM 14159 O O . LEU C 1 504 ? -1.932 -0.075 -24.577 1.00 34.02 492 LEU C O 1
ATOM 14164 N N . ASP C 1 505 ? -3.058 -1.933 -25.123 1.00 32.34 493 ASP C N 1
ATOM 14165 C CA . ASP C 1 505 ? -3.195 -2.426 -23.752 1.00 31.08 493 ASP C CA 1
ATOM 14166 C C . ASP C 1 505 ? -2.402 -3.692 -23.651 1.00 34.95 493 ASP C C 1
ATOM 14167 O O . ASP C 1 505 ? -2.599 -4.606 -24.447 1.00 34.25 493 ASP C O 1
ATOM 14172 N N . VAL C 1 506 ? -1.469 -3.733 -22.706 1.00 32.20 494 VAL C N 1
ATOM 14173 C CA . VAL C 1 506 ? -0.670 -4.926 -22.448 1.00 32.24 494 VAL C CA 1
ATOM 14174 C C . VAL C 1 506 ? -1.176 -5.432 -21.113 1.00 36.33 494 VAL C C 1
ATOM 14175 O O . VAL C 1 506 ? -1.155 -4.705 -20.120 1.00 36.54 494 VAL C O 1
ATOM 14179 N N . LEU C 1 507 ? -1.727 -6.637 -21.118 1.00 33.12 495 LEU C N 1
ATOM 14180 C CA . LEU C 1 507 ? -2.339 -7.222 -19.925 1.00 32.90 495 LEU C CA 1
ATOM 14181 C C . LEU C 1 507 ? -1.605 -8.446 -19.444 1.00 37.46 495 LEU C C 1
ATOM 14182 O O . LEU C 1 507 ? -0.958 -9.119 -20.253 1.00 36.36 495 LEU C O 1
ATOM 14187 N N . PRO C 1 508 ? -1.722 -8.793 -18.135 1.00 35.10 496 PRO C N 1
ATOM 14188 C CA . PRO C 1 508 ? -1.117 -10.045 -17.661 1.00 36.12 496 PRO C CA 1
ATOM 14189 C C . PRO C 1 508 ? -1.709 -11.260 -18.389 1.00 40.84 496 PRO C C 1
ATOM 14190 O O . PRO C 1 508 ? -2.863 -11.240 -18.839 1.00 40.08 496 PRO C O 1
ATOM 14194 N N . GLY C 1 509 ? -0.892 -12.282 -18.536 1.00 40.48 497 GLY C N 1
ATOM 14195 C CA . GLY C 1 509 ? -1.275 -13.545 -19.156 1.00 41.43 497 GLY C CA 1
ATOM 14196 C C . GLY C 1 509 ? -1.226 -14.628 -18.107 1.00 46.99 497 GLY C C 1
ATOM 14197 O O . GLY C 1 509 ? -2.176 -14.788 -17.335 1.00 45.04 497 GLY C O 1
ATOM 14198 N N . HIS C 1 510 ? -0.082 -15.325 -18.027 1.00 48.14 498 HIS C N 1
ATOM 14199 C CA . HIS C 1 510 ? 0.156 -16.295 -16.970 1.00 49.63 498 HIS C CA 1
ATOM 14200 C C . HIS C 1 510 ? 1.476 -15.974 -16.225 1.00 55.97 498 HIS C C 1
ATOM 14201 O O . HIS C 1 510 ? 2.105 -14.937 -16.472 1.00 56.38 498 HIS C O 1
ATOM 14208 N N . TYR C 1 511 ? 1.839 -16.851 -15.286 1.00 54.36 499 TYR C N 1
ATOM 14209 C CA . TYR C 1 511 ? 2.996 -16.787 -14.394 1.00 55.75 499 TYR C CA 1
ATOM 14210 C C . TYR C 1 511 ? 4.362 -16.997 -15.096 1.00 60.91 499 TYR C C 1
ATOM 14211 O O . TYR C 1 511 ? 5.399 -16.650 -14.525 1.00 61.83 499 TYR C O 1
ATOM 14220 N N . ASN C 1 512 ? 4.364 -17.641 -16.277 1.00 56.00 500 ASN C N 1
ATOM 14221 C CA . ASN C 1 512 ? 5.559 -18.044 -17.011 1.00 55.68 500 ASN C CA 1
ATOM 14222 C C . ASN C 1 512 ? 5.998 -17.104 -18.137 1.00 57.70 500 ASN C C 1
ATOM 14223 O O . ASN C 1 512 ? 7.052 -17.331 -18.729 1.00 59.14 500 ASN C O 1
ATOM 14228 N N . GLY C 1 513 ? 5.236 -16.055 -18.422 1.00 51.68 501 GLY C N 1
ATOM 14229 C CA . GLY C 1 513 ? 5.662 -15.124 -19.462 1.00 49.60 501 GLY C CA 1
ATOM 14230 C C . GLY C 1 513 ? 4.740 -14.895 -20.644 1.00 47.42 501 GLY C C 1
ATOM 14231 O O . GLY C 1 513 ? 5.137 -14.226 -21.599 1.00 44.89 501 GLY C O 1
ATOM 14232 N N . ALA C 1 514 ? 3.528 -15.448 -20.618 1.00 42.90 502 ALA C N 1
ATOM 14233 C CA . ALA C 1 514 ? 2.560 -15.114 -21.674 1.00 41.96 502 ALA C CA 1
ATOM 14234 C C . ALA C 1 514 ? 1.868 -13.820 -21.250 1.00 43.11 502 ALA C C 1
ATOM 14235 O O . ALA C 1 514 ? 1.611 -13.617 -20.062 1.00 43.62 502 ALA C O 1
ATOM 14237 N N . LEU C 1 515 ? 1.626 -12.930 -22.195 1.00 36.55 503 LEU C N 1
ATOM 14238 C CA . LEU C 1 515 ? 0.910 -11.691 -21.927 1.00 33.91 503 LEU C CA 1
ATOM 14239 C C . LEU C 1 515 ? -0.138 -11.512 -23.009 1.00 35.65 503 LEU C C 1
ATOM 14240 O O . LEU C 1 515 ? -0.016 -12.104 -24.076 1.00 34.17 503 LEU C O 1
ATOM 14245 N N . ARG C 1 516 ? -1.126 -10.642 -22.773 1.00 33.08 504 ARG C N 1
ATOM 14246 C CA . ARG C 1 516 ? -2.124 -10.316 -23.789 1.00 32.78 504 ARG C CA 1
ATOM 14247 C C . ARG C 1 516 ? -1.822 -8.933 -24.277 1.00 35.04 504 ARG C C 1
ATOM 14248 O O . ARG C 1 516 ? -1.333 -8.101 -23.519 1.00 35.01 504 ARG C O 1
ATOM 14256 N N . GLN C 1 517 ? -2.079 -8.682 -25.550 1.00 31.67 505 GLN C N 1
ATOM 14257 C CA . GLN C 1 517 ? -1.940 -7.339 -26.129 1.00 29.69 505 GLN C CA 1
ATOM 14258 C C . GLN C 1 517 ? -3.250 -7.066 -26.846 1.00 32.05 505 GLN C C 1
ATOM 14259 O O . GLN C 1 517 ? -3.773 -7.952 -27.515 1.00 28.70 505 GLN C O 1
ATOM 14265 N N . VAL C 1 518 ? -3.806 -5.862 -26.649 1.00 29.30 506 VAL C N 1
ATOM 14266 C CA . VAL C 1 518 ? -5.044 -5.415 -27.277 1.00 27.80 506 VAL C CA 1
ATOM 14267 C C . VAL C 1 518 ? -4.727 -4.103 -27.994 1.00 32.18 506 VAL C C 1
ATOM 14268 O O . VAL C 1 518 ? -4.185 -3.182 -27.371 1.00 32.13 506 VAL C O 1
ATOM 14272 N N . LEU C 1 519 ? -5.053 -4.023 -29.304 1.00 28.75 507 LEU C N 1
ATOM 14273 C CA . LEU C 1 519 ? -4.918 -2.803 -30.121 1.00 29.34 507 LEU C CA 1
ATOM 14274 C C . LEU C 1 519 ? -6.302 -2.315 -30.524 1.00 32.32 507 LEU C C 1
ATOM 14275 O O . LEU C 1 519 ? -7.101 -3.117 -30.997 1.00 32.88 507 LEU C O 1
ATOM 14280 N N . THR C 1 520 ? -6.589 -1.021 -30.309 1.00 29.03 508 THR C N 1
ATOM 14281 C CA . THR C 1 520 ? -7.871 -0.390 -30.650 1.00 28.80 508 THR C CA 1
ATOM 14282 C C . THR C 1 520 ? -7.576 0.879 -31.425 1.00 33.61 508 THR C C 1
ATOM 14283 O O . THR C 1 520 ? -6.818 1.718 -30.937 1.00 33.43 508 THR C O 1
ATOM 14287 N N . ARG C 1 521 ? -8.172 1.027 -32.620 1.00 29.65 509 ARG C N 1
ATOM 14288 C CA . ARG C 1 521 ? -7.946 2.193 -33.454 1.00 29.37 509 ARG C CA 1
ATOM 14289 C C . ARG C 1 521 ? -8.546 3.455 -32.866 1.00 36.38 509 ARG C C 1
ATOM 14290 O O . ARG C 1 521 ? -9.693 3.445 -32.428 1.00 35.88 509 ARG C O 1
ATOM 14298 N N . ASN C 1 522 ? -7.744 4.531 -32.807 1.00 35.66 510 ASN C N 1
ATOM 14299 C CA . ASN C 1 522 ? -8.222 5.814 -32.326 1.00 36.52 510 ASN C CA 1
ATOM 14300 C C . ASN C 1 522 ? -8.979 6.460 -33.483 1.00 43.73 510 ASN C C 1
ATOM 14301 O O . ASN C 1 522 ? -8.398 7.118 -34.362 1.00 42.69 510 ASN C O 1
ATOM 14306 N N . SER C 1 523 ? -10.297 6.188 -33.479 1.00 42.18 511 SER C N 1
ATOM 14307 C CA . SER C 1 523 ? -11.258 6.601 -34.484 1.00 42.98 511 SER C CA 1
ATOM 14308 C C . SER C 1 523 ? -12.497 7.198 -33.827 1.00 46.76 511 SER C C 1
ATOM 14309 O O . SER C 1 523 ? -13.070 6.618 -32.899 1.00 45.51 511 SER C O 1
ATOM 14312 N N . THR C 1 524 ? -12.924 8.344 -34.349 1.00 44.14 512 THR C N 1
ATOM 14313 C CA . THR C 1 524 ? -14.144 9.047 -33.938 1.00 43.84 512 THR C CA 1
ATOM 14314 C C . THR C 1 524 ? -15.151 8.998 -35.103 1.00 46.40 512 THR C C 1
ATOM 14315 O O . THR C 1 524 ? -16.336 8.764 -34.870 1.00 45.63 512 THR C O 1
ATOM 14319 N N . GLY C 1 525 ? -14.640 9.164 -36.335 1.00 42.97 513 GLY C N 1
ATOM 14320 C CA . GLY C 1 525 ? -15.404 9.145 -37.584 1.00 42.47 513 GLY C CA 1
ATOM 14321 C C . GLY C 1 525 ? -15.237 7.878 -38.412 1.00 43.76 513 GLY C C 1
ATOM 14322 O O . GLY C 1 525 ? -15.645 7.835 -39.568 1.00 43.66 513 GLY C O 1
ATOM 14323 N N . ARG C 1 526 ? -14.606 6.851 -37.838 1.00 38.38 514 ARG C N 1
ATOM 14324 C CA . ARG C 1 526 ? -14.422 5.516 -38.423 1.00 37.46 514 ARG C CA 1
ATOM 14325 C C . ARG C 1 526 ? -14.631 4.511 -37.285 1.00 39.16 514 ARG C C 1
ATOM 14326 O O . ARG C 1 526 ? -14.614 4.917 -36.116 1.00 38.92 514 ARG C O 1
ATOM 14334 N N . ASN C 1 527 ? -14.868 3.229 -37.600 1.00 33.27 515 ASN C N 1
ATOM 14335 C CA . ASN C 1 527 ? -15.091 2.223 -36.556 1.00 32.10 515 ASN C CA 1
ATOM 14336 C C . ASN C 1 527 ? -13.819 1.939 -35.773 1.00 34.72 515 ASN C C 1
ATOM 14337 O O . ASN C 1 527 ? -12.713 2.019 -36.327 1.00 32.82 515 ASN C O 1
ATOM 14342 N N . MET C 1 528 ? -13.975 1.636 -34.475 1.00 31.10 516 MET C N 1
ATOM 14343 C CA . MET C 1 528 ? -12.829 1.366 -33.614 1.00 29.63 516 MET C CA 1
ATOM 14344 C C . MET C 1 528 ? -12.437 -0.086 -33.770 1.00 34.87 516 MET C C 1
ATOM 14345 O O . MET C 1 528 ? -12.918 -0.953 -33.019 1.00 33.95 516 MET C O 1
ATOM 14350 N N . LEU C 1 529 ? -11.570 -0.355 -34.771 1.00 29.92 517 LEU C N 1
ATOM 14351 C CA . LEU C 1 529 ? -11.023 -1.684 -35.035 1.00 27.41 517 LEU C CA 1
ATOM 14352 C C . LEU C 1 529 ? -10.313 -2.162 -33.788 1.00 33.02 517 LEU C C 1
ATOM 14353 O O . LEU C 1 529 ? -9.583 -1.379 -33.163 1.00 30.91 517 LEU C O 1
ATOM 14358 N N . LYS C 1 530 ? -10.558 -3.431 -33.391 1.00 31.12 518 LYS C N 1
ATOM 14359 C CA . LYS C 1 530 ? -9.980 -4.004 -32.188 1.00 29.90 518 LYS C CA 1
ATOM 14360 C C . LYS C 1 530 ? -9.373 -5.371 -32.476 1.00 32.72 518 LYS C C 1
ATOM 14361 O O . LYS C 1 530 ? -10.039 -6.241 -33.036 1.00 30.01 518 LYS C O 1
ATOM 14367 N N . PHE C 1 531 ? -8.113 -5.549 -32.056 1.00 29.40 519 PHE C N 1
ATOM 14368 C CA . PHE C 1 531 ? -7.391 -6.802 -32.217 1.00 29.49 519 PHE C CA 1
ATOM 14369 C C . PHE C 1 531 ? -6.798 -7.225 -30.889 1.00 32.62 519 PHE C C 1
ATOM 14370 O O . PHE C 1 531 ? -6.385 -6.377 -30.085 1.00 31.35 519 PHE C O 1
ATOM 14378 N N . GLU C 1 532 ? -6.713 -8.546 -30.681 1.00 28.61 520 GLU C N 1
ATOM 14379 C CA . GLU C 1 532 ? -6.145 -9.119 -29.464 1.00 26.14 520 GLU C CA 1
ATOM 14380 C C . GLU C 1 532 ? -5.292 -10.340 -29.775 1.00 31.23 520 GLU C C 1
ATOM 14381 O O . GLU C 1 532 ? -5.676 -11.149 -30.602 1.00 33.49 520 GLU C O 1
ATOM 14387 N N . ARG C 1 533 ? -4.173 -10.514 -29.050 1.00 27.09 521 ARG C N 1
ATOM 14388 C CA . ARG C 1 533 ? -3.303 -11.667 -29.202 1.00 27.28 521 ARG C CA 1
ATOM 14389 C C . ARG C 1 533 ? -2.622 -11.996 -27.889 1.00 33.19 521 ARG C C 1
ATOM 14390 O O . ARG C 1 533 ? -2.644 -11.196 -26.961 1.00 33.07 521 ARG C O 1
ATOM 14398 N N . VAL C 1 534 ? -1.981 -13.166 -27.841 1.00 32.00 522 VAL C N 1
ATOM 14399 C CA . VAL C 1 534 ? -1.156 -13.634 -26.732 1.00 32.53 522 VAL C CA 1
ATOM 14400 C C . VAL C 1 534 ? 0.275 -13.575 -27.263 1.00 38.25 522 VAL C C 1
ATOM 14401 O O . VAL C 1 534 ? 0.527 -13.995 -28.392 1.00 39.02 522 VAL C O 1
ATOM 14405 N N . ILE C 1 535 ? 1.207 -13.071 -26.455 1.00 36.00 523 ILE C N 1
ATOM 14406 C CA . ILE C 1 535 ? 2.631 -13.051 -26.809 1.00 35.17 523 ILE C CA 1
ATOM 14407 C C . ILE C 1 535 ? 3.404 -13.874 -25.770 1.00 38.43 523 ILE C C 1
ATOM 14408 O O . ILE C 1 535 ? 2.979 -13.978 -24.624 1.00 35.36 523 ILE C O 1
ATOM 14413 N N . ASP C 1 536 ? 4.550 -14.421 -26.165 1.00 38.98 524 ASP C N 1
ATOM 14414 C CA . ASP C 1 536 ? 5.494 -15.096 -25.274 1.00 40.02 524 ASP C CA 1
ATOM 14415 C C . ASP C 1 536 ? 6.665 -14.119 -25.204 1.00 45.82 524 ASP C C 1
ATOM 14416 O O . ASP C 1 536 ? 7.388 -13.954 -26.185 1.00 47.34 524 ASP C O 1
ATOM 14421 N N . ILE C 1 537 ? 6.843 -13.458 -24.058 1.00 42.71 525 ILE C N 1
ATOM 14422 C CA . ILE C 1 537 ? 7.892 -12.444 -23.909 1.00 44.11 525 ILE C CA 1
ATOM 14423 C C . ILE C 1 537 ? 9.319 -13.006 -24.017 1.00 49.80 525 ILE C C 1
ATOM 14424 O O . ILE C 1 537 ? 10.236 -12.236 -24.306 1.00 51.52 525 ILE C O 1
ATOM 14429 N N . PHE C 1 538 ? 9.496 -14.327 -23.870 1.00 46.92 526 PHE C N 1
ATOM 14430 C CA . PHE C 1 538 ? 10.801 -14.974 -23.972 1.00 48.24 526 PHE C CA 1
ATOM 14431 C C . PHE C 1 538 ? 11.096 -15.526 -25.373 1.00 50.86 526 PHE C C 1
ATOM 14432 O O . PHE C 1 538 ? 12.239 -15.901 -25.636 1.00 52.16 526 PHE C O 1
ATOM 14440 N N . ASN C 1 539 ? 10.084 -15.558 -26.269 1.00 45.18 527 ASN C N 1
ATOM 14441 C CA . ASN C 1 539 ? 10.228 -16.096 -27.630 1.00 45.45 527 ASN C CA 1
ATOM 14442 C C . ASN C 1 539 ? 9.088 -15.652 -28.529 1.00 48.11 527 ASN C C 1
ATOM 14443 O O . ASN C 1 539 ? 8.015 -16.254 -28.500 1.00 47.29 527 ASN C O 1
ATOM 14448 N N . LYS C 1 540 ? 9.341 -14.639 -29.377 1.00 45.03 528 LYS C N 1
ATOM 14449 C CA . LYS C 1 540 ? 8.335 -14.093 -30.296 1.00 44.18 528 LYS C CA 1
ATOM 14450 C C . LYS C 1 540 ? 7.862 -15.110 -31.365 1.00 46.24 528 LYS C C 1
ATOM 14451 O O . LYS C 1 540 ? 6.763 -14.958 -31.883 1.00 43.20 528 LYS C O 1
ATOM 14457 N N . LYS C 1 541 ? 8.637 -16.179 -31.627 1.00 46.02 529 LYS C N 1
ATOM 14458 C CA . LYS C 1 541 ? 8.226 -17.237 -32.569 1.00 46.84 529 LYS C CA 1
ATOM 14459 C C . LYS C 1 541 ? 6.945 -17.962 -32.090 1.00 49.50 529 LYS C C 1
ATOM 14460 O O . LYS C 1 541 ? 6.182 -18.488 -32.909 1.00 47.55 529 LYS C O 1
ATOM 14466 N N . ASN C 1 542 ? 6.699 -17.940 -30.764 1.00 46.32 530 ASN C N 1
ATOM 14467 C CA . ASN C 1 542 ? 5.521 -18.542 -30.125 1.00 45.84 530 ASN C CA 1
ATOM 14468 C C . ASN C 1 542 ? 4.325 -17.570 -30.066 1.00 48.46 530 ASN C C 1
ATOM 14469 O O . ASN C 1 542 ? 3.278 -17.927 -29.514 1.00 48.01 530 ASN C O 1
ATOM 14474 N N . ASN C 1 543 ? 4.480 -16.344 -30.608 1.00 42.47 531 ASN C N 1
ATOM 14475 C CA . ASN C 1 543 ? 3.405 -15.361 -30.578 1.00 40.22 531 ASN C CA 1
ATOM 14476 C C . ASN C 1 543 ? 2.197 -15.757 -31.396 1.00 44.67 531 ASN C C 1
ATOM 14477 O O . ASN C 1 543 ? 2.322 -16.223 -32.531 1.00 45.59 531 ASN C O 1
ATOM 14482 N N . GLY C 1 544 ? 1.036 -15.542 -30.798 1.00 38.89 532 GLY C N 1
ATOM 14483 C CA . GLY C 1 544 ? -0.235 -15.830 -31.433 1.00 36.63 532 GLY C CA 1
ATOM 14484 C C . GLY C 1 544 ? -0.623 -14.811 -32.467 1.00 37.87 532 GLY C C 1
ATOM 14485 O O . GLY C 1 544 ? -0.151 -13.667 -32.438 1.00 36.88 532 GLY C O 1
ATOM 14486 N N . ALA C 1 545 ? -1.511 -15.227 -33.373 1.00 34.35 533 ALA C N 1
ATOM 14487 C CA . ALA C 1 545 ? -2.074 -14.384 -34.422 1.00 33.28 533 ALA C CA 1
ATOM 14488 C C . ALA C 1 545 ? -3.060 -13.417 -33.784 1.00 38.03 533 ALA C C 1
ATOM 14489 O O . ALA C 1 545 ? -3.618 -13.715 -32.718 1.00 37.83 533 ALA C O 1
ATOM 14491 N N . TRP C 1 546 ? -3.248 -12.240 -34.404 1.00 34.22 534 TRP C N 1
ATOM 14492 C CA . TRP C 1 546 ? -4.174 -11.235 -33.921 1.00 33.05 534 TRP C CA 1
ATOM 14493 C C . TRP C 1 546 ? -5.611 -11.657 -34.219 1.00 36.12 534 TRP C C 1
ATOM 14494 O O . TRP C 1 546 ? -5.919 -12.052 -35.354 1.00 37.33 534 TRP C O 1
ATOM 14505 N N . ASN C 1 547 ? -6.479 -11.588 -33.205 1.00 29.28 535 ASN C N 1
ATOM 14506 C CA . ASN C 1 547 ? -7.898 -11.908 -33.311 1.00 28.76 535 ASN C CA 1
ATOM 14507 C C . ASN C 1 547 ? -8.634 -10.614 -33.515 1.00 34.22 535 ASN C C 1
ATOM 14508 O O . ASN C 1 547 ? -8.501 -9.705 -32.689 1.00 32.22 535 ASN C O 1
ATOM 14513 N N . PHE C 1 548 ? -9.427 -10.525 -34.591 1.00 31.56 536 PHE C N 1
ATOM 14514 C CA . PHE C 1 548 ? -10.217 -9.336 -34.840 1.00 30.13 536 PHE C CA 1
ATOM 14515 C C . PHE C 1 548 ? -11.514 -9.443 -34.069 1.00 34.49 536 PHE C C 1
ATOM 14516 O O . PHE C 1 548 ? -12.230 -10.440 -34.188 1.00 31.38 536 PHE C O 1
ATOM 14524 N N . CYS C 1 549 ? -11.826 -8.400 -33.281 1.00 33.82 537 CYS C N 1
ATOM 14525 C CA . CYS C 1 549 ? -13.078 -8.365 -32.525 1.00 34.42 537 CYS C CA 1
ATOM 14526 C C . CYS C 1 549 ? -13.989 -7.312 -33.144 1.00 35.61 537 CYS C C 1
ATOM 14527 O O . CYS C 1 549 ? -13.737 -6.124 -32.977 1.00 31.98 537 CYS C O 1
ATOM 14530 N N . PRO C 1 550 ? -15.006 -7.712 -33.940 1.00 33.26 538 PRO C N 1
ATOM 14531 C CA . PRO C 1 550 ? -15.853 -6.703 -34.581 1.00 32.53 538 PRO C CA 1
ATOM 14532 C C . PRO C 1 550 ? -16.648 -5.807 -33.624 1.00 35.86 538 PRO C C 1
ATOM 14533 O O . PRO C 1 550 ? -17.286 -6.254 -32.664 1.00 36.10 538 PRO C O 1
ATOM 14537 N N . GLN C 1 551 ? -16.581 -4.524 -33.908 1.00 30.41 539 GLN C N 1
ATOM 14538 C CA . GLN C 1 551 ? -17.381 -3.482 -33.297 1.00 31.12 539 GLN C CA 1
ATOM 14539 C C . GLN C 1 551 ? -17.637 -2.438 -34.340 1.00 35.66 539 GLN C C 1
ATOM 14540 O O . GLN C 1 551 ? -16.813 -2.243 -35.239 1.00 35.41 539 GLN C O 1
ATOM 14546 N N . ASN C 1 552 ? -18.845 -1.887 -34.333 1.00 32.24 540 ASN C N 1
ATOM 14547 C CA . ASN C 1 552 ? -19.249 -0.996 -35.399 1.00 32.00 540 ASN C CA 1
ATOM 14548 C C . ASN C 1 552 ? -20.083 0.182 -34.899 1.00 32.40 540 ASN C C 1
ATOM 14549 O O . ASN C 1 552 ? -21.029 -0.019 -34.146 1.00 30.95 540 ASN C O 1
ATOM 14554 N N . ALA C 1 553 ? -19.734 1.399 -35.346 1.00 28.93 541 ALA C N 1
ATOM 14555 C CA . ALA C 1 553 ? -20.439 2.644 -34.998 1.00 30.06 541 ALA C CA 1
ATOM 14556 C C . ALA C 1 553 ? -21.369 3.127 -36.113 1.00 35.47 541 ALA C C 1
ATOM 14557 O O . ALA C 1 553 ? -21.974 4.180 -35.984 1.00 36.30 541 ALA C O 1
ATOM 14559 N N . GLY C 1 554 ? -21.459 2.368 -37.196 1.00 37.09 542 GLY C N 1
ATOM 14560 C CA . GLY C 1 554 ? -22.267 2.721 -38.356 1.00 38.34 542 GLY C CA 1
ATOM 14561 C C . GLY C 1 554 ? -21.469 3.351 -39.485 1.00 44.65 542 GLY C C 1
ATOM 14562 O O . GLY C 1 554 ? -22.051 3.857 -40.458 1.00 45.64 542 GLY C O 1
ATOM 14563 N N . TYR C 1 555 ? -20.121 3.314 -39.384 1.00 40.01 543 TYR C N 1
ATOM 14564 C CA . TYR C 1 555 ? -19.252 3.849 -40.432 1.00 39.20 543 TYR C CA 1
ATOM 14565 C C . TYR C 1 555 ? -18.825 2.796 -41.438 1.00 42.57 543 TYR C C 1
ATOM 14566 O O . TYR C 1 555 ? -18.756 1.619 -41.116 1.00 43.64 543 TYR C O 1
ATOM 14575 N N . TRP C 1 556 ? -18.502 3.226 -42.645 1.00 40.26 544 TRP C N 1
ATOM 14576 C CA . TRP C 1 556 ? -17.976 2.344 -43.668 1.00 40.57 544 TRP C CA 1
ATOM 14577 C C . TRP C 1 556 ? -16.457 2.255 -43.516 1.00 42.79 544 TRP C C 1
ATOM 14578 O O . TRP C 1 556 ? -15.849 3.080 -42.836 1.00 42.06 544 TRP C O 1
ATOM 14589 N N . GLU C 1 557 ? -15.857 1.246 -44.139 1.00 39.12 545 GLU C N 1
ATOM 14590 C CA . GLU C 1 557 ? -14.430 0.981 -44.135 1.00 38.61 545 GLU C CA 1
ATOM 14591 C C . GLU C 1 557 ? -14.009 0.852 -45.585 1.00 42.96 545 GLU C C 1
ATOM 14592 O O . GLU C 1 557 ? -14.589 0.062 -46.330 1.00 40.22 545 GLU C O 1
ATOM 14598 N N . HIS C 1 558 ? -13.039 1.673 -45.994 1.00 43.19 546 HIS C N 1
ATOM 14599 C CA . HIS C 1 558 ? -12.554 1.696 -47.362 1.00 46.08 546 HIS C CA 1
ATOM 14600 C C . HIS C 1 558 ? -11.385 0.779 -47.583 1.00 48.07 546 HIS C C 1
ATOM 14601 O O . HIS C 1 558 ? -10.558 0.608 -46.695 1.00 46.48 546 HIS C O 1
ATOM 14608 N N . ILE C 1 559 ? -11.290 0.220 -48.789 1.00 46.44 547 ILE C N 1
ATOM 14609 C CA . ILE C 1 559 ? -10.151 -0.611 -49.171 1.00 46.46 547 ILE C CA 1
ATOM 14610 C C . ILE C 1 559 ? -9.079 0.347 -49.716 1.00 51.31 547 ILE C C 1
ATOM 14611 O O . ILE C 1 559 ? -9.370 1.085 -50.656 1.00 51.02 547 ILE C O 1
ATOM 14616 N N . PRO C 1 560 ? -7.842 0.350 -49.178 1.00 49.12 548 PRO C N 1
ATOM 14617 C CA . PRO C 1 560 ? -6.793 1.223 -49.745 1.00 49.46 548 PRO C CA 1
ATOM 14618 C C . PRO C 1 560 ? -6.633 1.081 -51.266 1.00 54.33 548 PRO C C 1
ATOM 14619 O O . PRO C 1 560 ? -6.686 -0.023 -51.809 1.00 53.20 548 PRO C O 1
ATOM 14623 N N . LYS C 1 561 ? -6.481 2.227 -51.952 1.00 52.21 549 LYS C N 1
ATOM 14624 C CA . LYS C 1 561 ? -6.352 2.334 -53.409 1.00 51.96 549 LYS C CA 1
ATOM 14625 C C . LYS C 1 561 ? -5.235 1.448 -53.998 1.00 56.39 549 LYS C C 1
ATOM 14626 O O . LYS C 1 561 ? -5.358 0.988 -55.132 1.00 55.85 549 LYS C O 1
ATOM 14632 N N . SER C 1 562 ? -4.171 1.192 -53.222 1.00 53.01 550 SER C N 1
ATOM 14633 C CA . SER C 1 562 ? -3.049 0.346 -53.627 1.00 52.39 550 SER C CA 1
ATOM 14634 C C . SER C 1 562 ? -3.445 -1.142 -53.779 1.00 56.70 550 SER C C 1
ATOM 14635 O O . SER C 1 562 ? -2.693 -1.898 -54.395 1.00 57.86 550 SER C O 1
ATOM 14638 N N . ILE C 1 563 ? -4.621 -1.552 -53.236 1.00 51.00 551 ILE C N 1
ATOM 14639 C CA . ILE C 1 563 ? -5.146 -2.925 -53.304 1.00 49.25 551 ILE C CA 1
ATOM 14640 C C . ILE C 1 563 ? -6.132 -3.076 -54.476 1.00 52.39 551 ILE C C 1
ATOM 14641 O O . ILE C 1 563 ? -7.103 -2.326 -54.550 1.00 50.97 551 ILE C O 1
ATOM 14646 N N . THR C 1 564 ? -5.887 -4.064 -55.365 1.00 49.11 552 THR C N 1
ATOM 14647 C CA . THR C 1 564 ? -6.723 -4.336 -56.549 1.00 48.88 552 THR C CA 1
ATOM 14648 C C . THR C 1 564 ? -7.238 -5.766 -56.573 1.00 52.65 552 THR C C 1
ATOM 14649 O O . THR C 1 564 ? -7.897 -6.156 -57.530 1.00 51.44 552 THR C O 1
ATOM 14653 N N . LYS C 1 565 ? -6.948 -6.554 -55.531 1.00 50.94 553 LYS C N 1
ATOM 14654 C CA . LYS C 1 565 ? -7.449 -7.923 -55.427 1.00 50.63 553 LYS C CA 1
ATOM 14655 C C . LYS C 1 565 ? -8.221 -8.072 -54.139 1.00 53.23 553 LYS C C 1
ATOM 14656 O O . LYS C 1 565 ? -7.682 -7.791 -53.069 1.00 53.49 553 LYS C O 1
ATOM 14662 N N . LEU C 1 566 ? -9.488 -8.505 -54.232 1.00 49.32 554 LEU C N 1
ATOM 14663 C CA . LEU C 1 566 ? -10.347 -8.774 -53.065 1.00 48.24 554 LEU C CA 1
ATOM 14664 C C . LEU C 1 566 ? -9.752 -9.921 -52.243 1.00 52.17 554 LEU C C 1
ATOM 14665 O O . LEU C 1 566 ? -9.924 -9.951 -51.034 1.00 52.24 554 LEU C O 1
ATOM 14670 N N . SER C 1 567 ? -8.994 -10.822 -52.897 1.00 48.77 555 SER C N 1
ATOM 14671 C CA . SER C 1 567 ? -8.330 -11.962 -52.268 1.00 48.51 555 SER C CA 1
ATOM 14672 C C . SER C 1 567 ? -7.257 -11.549 -51.219 1.00 51.33 555 SER C C 1
ATOM 14673 O O . SER C 1 567 ? -6.861 -12.384 -50.415 1.00 50.26 555 SER C O 1
ATOM 14676 N N . ASP C 1 568 ? -6.826 -10.261 -51.214 1.00 48.02 556 ASP C N 1
ATOM 14677 C CA . ASP C 1 568 ? -5.877 -9.690 -50.241 1.00 47.95 556 ASP C CA 1
ATOM 14678 C C . ASP C 1 568 ? -6.548 -9.412 -48.891 1.00 48.89 556 ASP C C 1
ATOM 14679 O O . ASP C 1 568 ? -5.857 -9.200 -47.897 1.00 46.66 556 ASP C O 1
ATOM 14684 N N . LEU C 1 569 ? -7.897 -9.375 -48.868 1.00 45.37 557 LEU C N 1
ATOM 14685 C CA . LEU C 1 569 ? -8.689 -9.050 -47.680 1.00 43.74 557 LEU C CA 1
ATOM 14686 C C . LEU C 1 569 ? -9.158 -10.321 -47.002 1.00 46.53 557 LEU C C 1
ATOM 14687 O O . LEU C 1 569 ? -10.133 -10.942 -47.424 1.00 46.52 557 LEU C O 1
ATOM 14692 N N . LYS C 1 570 ? -8.416 -10.729 -45.964 1.00 42.88 558 LYS C N 1
ATOM 14693 C CA . LYS C 1 570 ? -8.590 -12.011 -45.276 1.00 41.61 558 LYS C CA 1
ATOM 14694 C C . LYS C 1 570 ? -8.944 -11.945 -43.785 1.00 44.83 558 LYS C C 1
ATOM 14695 O O . LYS C 1 570 ? -9.195 -12.997 -43.191 1.00 43.70 558 LYS C O 1
ATOM 14701 N N . ILE C 1 571 ? -9.013 -10.734 -43.184 1.00 39.92 559 ILE C N 1
ATOM 14702 C CA . ILE C 1 571 ? -9.393 -10.576 -41.778 1.00 37.01 559 ILE C CA 1
ATOM 14703 C C . ILE C 1 571 ? -10.881 -10.882 -41.642 1.00 39.15 559 ILE C C 1
ATOM 14704 O O . ILE C 1 571 ? -11.715 -10.208 -42.240 1.00 37.61 559 ILE C O 1
ATOM 14709 N N . VAL C 1 572 ? -11.195 -11.892 -40.830 1.00 35.74 560 VAL C N 1
ATOM 14710 C CA . VAL C 1 572 ? -12.545 -12.372 -40.574 1.00 35.02 560 VAL C CA 1
ATOM 14711 C C . VAL C 1 572 ? -13.365 -11.350 -39.754 1.00 40.00 560 VAL C C 1
ATOM 14712 O O . VAL C 1 572 ? -12.943 -10.957 -38.665 1.00 36.98 560 VAL C O 1
ATOM 14716 N N . GLY C 1 573 ? -14.526 -10.954 -40.295 1.00 34.37 561 GLY C N 1
ATOM 14717 C CA . GLY C 1 573 ? -15.455 -10.062 -39.607 1.00 34.05 561 GLY C CA 1
ATOM 14718 C C . GLY C 1 573 ? -15.271 -8.596 -39.897 1.00 37.40 561 GLY C C 1
ATOM 14719 O O . GLY C 1 573 ? -16.090 -7.790 -39.446 1.00 37.86 561 GLY C O 1
ATOM 14720 N N . LEU C 1 574 ? -14.217 -8.247 -40.676 1.00 33.26 562 LEU C N 1
ATOM 14721 C CA . LEU C 1 574 ? -13.905 -6.885 -41.084 1.00 32.04 562 LEU C CA 1
ATOM 14722 C C . LEU C 1 574 ? -14.455 -6.601 -42.471 1.00 36.96 562 LEU C C 1
ATOM 14723 O O . LEU C 1 574 ? -13.873 -6.998 -43.486 1.00 37.88 562 LEU C O 1
ATOM 14728 N N . ASP C 1 575 ? -15.615 -5.919 -42.502 1.00 34.64 563 ASP C N 1
ATOM 14729 C CA . ASP C 1 575 ? -16.324 -5.566 -43.736 1.00 34.16 563 ASP C CA 1
ATOM 14730 C C . ASP C 1 575 ? -15.717 -4.334 -44.388 1.00 41.05 563 ASP C C 1
ATOM 14731 O O . ASP C 1 575 ? -15.132 -3.477 -43.723 1.00 43.44 563 ASP C O 1
ATOM 14736 N N . PHE C 1 576 ? -15.886 -4.237 -45.690 1.00 36.32 564 PHE C N 1
ATOM 14737 C CA . PHE C 1 576 ? -15.450 -3.104 -46.483 1.00 35.85 564 PHE C CA 1
ATOM 14738 C C . PHE C 1 576 ? -16.594 -2.664 -47.374 1.00 40.59 564 PHE C C 1
ATOM 14739 O O . PHE C 1 576 ? -17.451 -3.483 -47.719 1.00 38.31 564 PHE C O 1
ATOM 14747 N N . TYR C 1 577 ? -16.615 -1.369 -47.736 1.00 39.17 565 TYR C N 1
ATOM 14748 C CA . TYR C 1 577 ? -17.587 -0.856 -48.684 1.00 39.28 565 TYR C CA 1
ATOM 14749 C C . TYR C 1 577 ? -16.876 -0.623 -49.986 1.00 44.37 565 TYR C C 1
ATOM 14750 O O . TYR C 1 577 ? -15.756 -0.125 -49.998 1.00 44.77 565 TYR C O 1
ATOM 14759 N N . ILE C 1 578 ? -17.515 -1.009 -51.085 1.00 42.10 566 ILE C N 1
ATOM 14760 C CA . ILE C 1 578 ? -16.976 -0.846 -52.426 1.00 41.98 566 ILE C CA 1
ATOM 14761 C C . ILE C 1 578 ? -17.962 0.008 -53.234 1.00 46.31 566 ILE C C 1
ATOM 14762 O O . ILE C 1 578 ? -19.098 -0.408 -53.412 1.00 45.03 566 ILE C O 1
ATOM 14767 N N . THR C 1 579 ? -17.539 1.198 -53.696 1.00 45.41 567 THR C N 1
ATOM 14768 C CA . THR C 1 579 ? -18.414 2.067 -54.503 1.00 46.35 567 THR C CA 1
ATOM 14769 C C . THR C 1 579 ? -18.482 1.529 -55.930 1.00 51.83 567 THR C C 1
ATOM 14770 O O . THR C 1 579 ? -17.640 0.710 -56.323 1.00 51.20 567 THR C O 1
ATOM 14774 N N . THR C 1 580 ? -19.468 2.012 -56.709 1.00 50.23 568 THR C N 1
ATOM 14775 C CA . THR C 1 580 ? -19.652 1.674 -58.128 1.00 50.90 568 THR C CA 1
ATOM 14776 C C . THR C 1 580 ? -18.342 1.865 -58.925 1.00 56.80 568 THR C C 1
ATOM 14777 O O . THR C 1 580 ? -17.942 0.964 -59.664 1.00 57.88 568 THR C O 1
ATOM 14781 N N . GLU C 1 581 ? -17.677 3.029 -58.761 1.00 53.48 569 GLU C N 1
ATOM 14782 C CA . GLU C 1 581 ? -16.417 3.341 -59.441 1.00 54.22 569 GLU C CA 1
ATOM 14783 C C . GLU C 1 581 ? -15.305 2.372 -59.010 1.00 57.44 569 GLU C C 1
ATOM 14784 O O . GLU C 1 581 ? -14.605 1.847 -59.872 1.00 57.96 569 GLU C O 1
ATOM 14790 N N . GLU C 1 582 ? -15.175 2.123 -57.684 1.00 52.23 570 GLU C N 1
ATOM 14791 C CA . GLU C 1 582 ? -14.180 1.231 -57.094 1.00 51.24 570 GLU C CA 1
ATOM 14792 C C . GLU C 1 582 ? -14.297 -0.213 -57.552 1.00 52.98 570 GLU C C 1
ATOM 14793 O O . GLU C 1 582 ? -13.273 -0.882 -57.677 1.00 52.24 570 GLU C O 1
ATOM 14799 N N . SER C 1 583 ? -15.519 -0.709 -57.779 1.00 48.83 571 SER C N 1
ATOM 14800 C CA . SER C 1 583 ? -15.722 -2.091 -58.219 1.00 48.96 571 SER C CA 1
ATOM 14801 C C . SER C 1 583 ? -14.962 -2.460 -59.515 1.00 54.31 571 SER C C 1
ATOM 14802 O O . SER C 1 583 ? -14.579 -3.615 -59.696 1.00 54.27 571 SER C O 1
ATOM 14805 N N . ASN C 1 584 ? -14.707 -1.464 -60.375 1.00 51.68 572 ASN C N 1
ATOM 14806 C CA . ASN C 1 584 ? -14.014 -1.638 -61.655 1.00 52.24 572 ASN C CA 1
ATOM 14807 C C . ASN C 1 584 ? -12.531 -1.997 -61.511 1.00 58.70 572 ASN C C 1
ATOM 14808 O O . ASN C 1 584 ? -11.960 -2.606 -62.411 1.00 60.31 572 ASN C O 1
ATOM 14813 N N . ARG C 1 585 ? -11.910 -1.570 -60.410 1.00 54.62 573 ARG C N 1
ATOM 14814 C CA . ARG C 1 585 ? -10.500 -1.733 -60.057 1.00 54.45 573 ARG C CA 1
ATOM 14815 C C . ARG C 1 585 ? -10.131 -3.187 -59.677 1.00 58.88 573 ARG C C 1
ATOM 14816 O O . ARG C 1 585 ? -8.975 -3.588 -59.845 1.00 59.57 573 ARG C O 1
ATOM 14824 N N . PHE C 1 586 ? -11.087 -3.958 -59.133 1.00 53.84 574 PHE C N 1
ATOM 14825 C CA . PHE C 1 586 ? -10.798 -5.301 -58.632 1.00 52.26 574 PHE C CA 1
ATOM 14826 C C . PHE C 1 586 ? -10.783 -6.359 -59.718 1.00 57.34 574 PHE C C 1
ATOM 14827 O O . PHE C 1 586 ? -11.819 -6.690 -60.287 1.00 56.65 574 PHE C O 1
ATOM 14835 N N . THR C 1 587 ? -9.579 -6.905 -59.981 1.00 55.12 575 THR C N 1
ATOM 14836 C CA . THR C 1 587 ? -9.312 -7.943 -60.985 1.00 55.39 575 THR C CA 1
ATOM 14837 C C . THR C 1 587 ? -10.013 -9.271 -60.686 1.00 59.57 575 THR C C 1
ATOM 14838 O O . THR C 1 587 ? -10.159 -10.073 -61.604 1.00 61.28 575 THR C O 1
ATOM 14842 N N . ASP C 1 588 ? -10.452 -9.504 -59.419 1.00 53.32 576 ASP C N 1
ATOM 14843 C CA . ASP C 1 588 ? -11.163 -10.725 -59.012 1.00 51.92 576 ASP C CA 1
ATOM 14844 C C . ASP C 1 588 ? -12.647 -10.467 -58.642 1.00 54.86 576 ASP C C 1
ATOM 14845 O O . ASP C 1 588 ? -13.300 -11.312 -58.026 1.00 54.12 576 ASP C O 1
ATOM 14850 N N . PHE C 1 589 ? -13.182 -9.314 -59.070 1.00 51.88 577 PHE C N 1
ATOM 14851 C CA . PHE C 1 589 ? -14.586 -8.950 -58.870 1.00 51.05 577 PHE C CA 1
ATOM 14852 C C . PHE C 1 589 ? -15.436 -9.769 -59.862 1.00 56.06 577 PHE C C 1
ATOM 14853 O O . PHE C 1 589 ? -15.008 -9.911 -61.014 1.00 56.12 577 PHE C O 1
ATOM 14861 N N . PRO C 1 590 ? -16.632 -10.296 -59.474 1.00 52.57 578 PRO C N 1
ATOM 14862 C CA . PRO C 1 590 ? -17.468 -11.014 -60.459 1.00 52.37 578 PRO C CA 1
ATOM 14863 C C . PRO C 1 590 ? -17.589 -10.192 -61.756 1.00 58.97 578 PRO C C 1
ATOM 14864 O O . PRO C 1 590 ? -18.033 -9.037 -61.738 1.00 58.38 578 PRO C O 1
ATOM 14868 N N . LYS C 1 591 ? -17.058 -10.767 -62.855 1.00 57.31 579 LYS C N 1
ATOM 14869 C CA . LYS C 1 591 ? -16.923 -10.200 -64.206 1.00 57.85 579 LYS C CA 1
ATOM 14870 C C . LYS C 1 591 ? -18.096 -9.330 -64.686 1.00 62.24 579 LYS C C 1
ATOM 14871 O O . LYS C 1 591 ? -17.864 -8.219 -65.165 1.00 62.33 579 LYS C O 1
ATOM 14877 N N . ASP C 1 592 ? -19.335 -9.825 -64.568 1.00 58.70 580 ASP C N 1
ATOM 14878 C CA . ASP C 1 592 ? -20.512 -9.106 -65.058 1.00 58.77 580 ASP C CA 1
ATOM 14879 C C . ASP C 1 592 ? -21.177 -8.203 -64.021 1.00 60.31 580 ASP C C 1
ATOM 14880 O O . ASP C 1 592 ? -22.323 -7.793 -64.217 1.00 60.05 580 ASP C O 1
ATOM 14885 N N . PHE C 1 593 ? -20.460 -7.872 -62.930 1.00 55.06 581 PHE C N 1
ATOM 14886 C CA . PHE C 1 593 ? -21.008 -7.061 -61.836 1.00 52.58 581 PHE C CA 1
ATOM 14887 C C . PHE C 1 593 ? -20.155 -5.824 -61.513 1.00 55.81 581 PHE C C 1
ATOM 14888 O O . PHE C 1 593 ? -20.380 -5.175 -60.494 1.00 55.12 581 PHE C O 1
ATOM 14896 N N . LYS C 1 594 ? -19.212 -5.481 -62.397 1.00 52.82 582 LYS C N 1
ATOM 14897 C CA . LYS C 1 594 ? -18.320 -4.328 -62.250 1.00 52.77 582 LYS C CA 1
ATOM 14898 C C . LYS C 1 594 ? -18.973 -3.023 -62.754 1.00 58.62 582 LYS C C 1
ATOM 14899 O O . LYS C 1 594 ? -19.678 -3.032 -63.771 1.00 58.69 582 LYS C O 1
ATOM 14905 N N . GLY C 1 595 ? -18.706 -1.926 -62.039 1.00 55.31 583 GLY C N 1
ATOM 14906 C CA . GLY C 1 595 ? -19.183 -0.577 -62.330 1.00 55.40 583 GLY C CA 1
ATOM 14907 C C . GLY C 1 595 ? -20.679 -0.364 -62.452 1.00 58.60 583 GLY C C 1
ATOM 14908 O O . GLY C 1 595 ? -21.094 0.563 -63.149 1.00 58.18 583 GLY C O 1
ATOM 14909 N N . ILE C 1 596 ? -21.495 -1.161 -61.740 1.00 54.39 584 ILE C N 1
ATOM 14910 C CA . ILE C 1 596 ? -22.964 -1.049 -61.780 1.00 54.16 584 ILE C CA 1
ATOM 14911 C C . ILE C 1 596 ? -23.600 -0.658 -60.420 1.00 55.51 584 ILE C C 1
ATOM 14912 O O . ILE C 1 596 ? -24.684 -0.081 -60.404 1.00 54.83 584 ILE C O 1
ATOM 14917 N N . ALA C 1 597 ? -22.952 -0.999 -59.288 1.00 51.57 585 ALA C N 1
ATOM 14918 C CA . ALA C 1 597 ? -23.491 -0.707 -57.952 1.00 50.49 585 ALA C CA 1
ATOM 14919 C C . ALA C 1 597 ? -22.430 -0.647 -56.875 1.00 51.01 585 ALA C C 1
ATOM 14920 O O . ALA C 1 597 ? -21.267 -0.988 -57.114 1.00 50.27 585 ALA C O 1
ATOM 14922 N N . GLY C 1 598 ? -22.871 -0.227 -55.695 1.00 45.79 586 GLY C N 1
ATOM 14923 C CA . GLY C 1 598 ? -22.112 -0.244 -54.457 1.00 45.16 586 GLY C CA 1
ATOM 14924 C C . GLY C 1 598 ? -22.323 -1.601 -53.797 1.00 47.38 586 GLY C C 1
ATOM 14925 O O . GLY C 1 598 ? -23.390 -2.209 -53.962 1.00 44.45 586 GLY C O 1
ATOM 14926 N N . TRP C 1 599 ? -21.296 -2.107 -53.065 1.00 43.37 587 TRP C N 1
ATOM 14927 C CA . TRP C 1 599 ? -21.329 -3.427 -52.436 1.00 42.69 587 TRP C CA 1
ATOM 14928 C C . TRP C 1 599 ? -20.690 -3.415 -51.063 1.00 44.42 587 TRP C C 1
ATOM 14929 O O . TRP C 1 599 ? -19.787 -2.616 -50.803 1.00 42.89 587 TRP C O 1
ATOM 14940 N N . ILE C 1 600 ? -21.135 -4.328 -50.193 1.00 39.16 588 ILE C N 1
ATOM 14941 C CA . ILE C 1 600 ? -20.494 -4.556 -48.907 1.00 38.76 588 ILE C CA 1
ATOM 14942 C C . ILE C 1 600 ? -19.754 -5.891 -49.064 1.00 43.11 588 ILE C C 1
ATOM 14943 O O . ILE C 1 600 ? -20.363 -6.894 -49.460 1.00 41.93 588 ILE C O 1
ATOM 14948 N N . LEU C 1 601 ? -18.441 -5.883 -48.817 1.00 40.77 589 LEU C N 1
ATOM 14949 C CA . LEU C 1 601 ? -17.648 -7.100 -48.827 1.00 40.64 589 LEU C CA 1
ATOM 14950 C C . LEU C 1 601 ? -17.550 -7.618 -47.404 1.00 44.64 589 LEU C C 1
ATOM 14951 O O . LEU C 1 601 ? -17.037 -6.923 -46.528 1.00 44.57 589 LEU C O 1
ATOM 14956 N N . GLU C 1 602 ? -18.033 -8.838 -47.180 1.00 40.89 590 GLU C N 1
ATOM 14957 C CA . GLU C 1 602 ? -17.953 -9.538 -45.908 1.00 40.13 590 GLU C CA 1
ATOM 14958 C C . GLU C 1 602 ? -16.877 -10.607 -46.059 1.00 44.50 590 GLU C C 1
ATOM 14959 O O . GLU C 1 602 ? -16.802 -11.259 -47.094 1.00 45.56 590 GLU C O 1
ATOM 14965 N N . VAL C 1 603 ? -16.037 -10.767 -45.033 1.00 39.61 591 VAL C N 1
ATOM 14966 C CA . VAL C 1 603 ? -14.960 -11.749 -44.967 1.00 38.00 591 VAL C CA 1
ATOM 14967 C C . VAL C 1 603 ? -15.336 -12.673 -43.817 1.00 39.57 591 VAL C C 1
ATOM 14968 O O . VAL C 1 603 ? -15.527 -12.222 -42.681 1.00 39.29 591 VAL C O 1
ATOM 14972 N N . LYS C 1 604 ? -15.557 -13.944 -44.142 1.00 35.99 592 LYS C N 1
ATOM 14973 C CA . LYS C 1 604 ? -16.061 -14.943 -43.202 1.00 36.98 592 LYS C CA 1
ATOM 14974 C C . LYS C 1 604 ? -15.081 -16.080 -42.939 1.00 42.26 592 LYS C C 1
ATOM 14975 O O . LYS C 1 604 ? -14.124 -16.261 -43.698 1.00 41.34 592 LYS C O 1
ATOM 14981 N N . SER C 1 605 ? -15.300 -16.809 -41.828 1.00 40.33 593 SER C N 1
ATOM 14982 C CA . SER C 1 605 ? -14.442 -17.907 -41.387 1.00 41.17 593 SER C CA 1
ATOM 14983 C C . SER C 1 605 ? -14.378 -19.079 -42.383 1.00 47.32 593 SER C C 1
ATOM 14984 O O . SER C 1 605 ? -15.296 -19.295 -43.179 1.00 47.12 593 SER C O 1
ATOM 14987 N N . ASN C 1 606 ? -13.256 -19.812 -42.333 1.00 44.68 594 ASN C N 1
ATOM 14988 C CA . ASN C 1 606 ? -12.977 -20.982 -43.150 1.00 44.92 594 ASN C CA 1
ATOM 14989 C C . ASN C 1 606 ? -11.881 -21.803 -42.438 1.00 49.03 594 ASN C C 1
ATOM 14990 O O . ASN C 1 606 ? -11.713 -21.671 -41.221 1.00 48.73 594 ASN C O 1
ATOM 14995 N N . THR C 1 607 ? -11.183 -22.671 -43.167 1.00 53.47 595 THR C N 1
ATOM 14996 C CA . THR C 1 607 ? -10.090 -23.492 -42.642 1.00 55.12 595 THR C CA 1
ATOM 14997 C C . THR C 1 607 ? -8.792 -22.669 -42.748 1.00 61.90 595 THR C C 1
ATOM 14998 O O . THR C 1 607 ? -8.774 -21.704 -43.515 1.00 60.45 595 THR C O 1
ATOM 15002 N N . PRO C 1 608 ? -7.680 -23.040 -42.065 1.00 61.90 596 PRO C N 1
ATOM 15003 C CA . PRO C 1 608 ? -6.430 -22.287 -42.263 1.00 62.51 596 PRO C CA 1
ATOM 15004 C C . PRO C 1 608 ? -5.992 -22.359 -43.733 1.00 64.69 596 PRO C C 1
ATOM 15005 O O . PRO C 1 608 ? -6.109 -23.413 -44.372 1.00 65.29 596 PRO C O 1
ATOM 15009 N N . GLY C 1 609 ? -5.560 -21.228 -44.272 1.00 57.81 597 GLY C N 1
ATOM 15010 C CA . GLY C 1 609 ? -5.147 -21.154 -45.667 1.00 56.23 597 GLY C CA 1
ATOM 15011 C C . GLY C 1 609 ? -6.288 -20.847 -46.613 1.00 56.77 597 GLY C C 1
ATOM 15012 O O . GLY C 1 609 ? -6.049 -20.672 -47.809 1.00 56.97 597 GLY C O 1
ATOM 15013 N N . ASN C 1 610 ? -7.537 -20.781 -46.093 1.00 50.44 598 ASN C N 1
ATOM 15014 C CA . ASN C 1 610 ? -8.728 -20.461 -46.879 1.00 48.45 598 ASN C CA 1
ATOM 15015 C C . ASN C 1 610 ? -9.527 -19.303 -46.310 1.00 49.50 598 ASN C C 1
ATOM 15016 O O . ASN C 1 610 ? -9.453 -19.027 -45.112 1.00 48.29 598 ASN C O 1
ATOM 15021 N N . THR C 1 611 ? -10.314 -18.639 -47.187 1.00 45.48 599 THR C N 1
ATOM 15022 C CA . THR C 1 611 ? -11.162 -17.512 -46.839 1.00 43.45 599 THR C CA 1
ATOM 15023 C C . THR C 1 611 ? -12.498 -17.642 -47.542 1.00 47.85 599 THR C C 1
ATOM 15024 O O . THR C 1 611 ? -12.553 -18.127 -48.673 1.00 48.52 599 THR C O 1
ATOM 15028 N N . THR C 1 612 ? -13.572 -17.162 -46.885 1.00 43.25 600 THR C N 1
ATOM 15029 C CA . THR C 1 612 ? -14.891 -17.046 -47.491 1.00 41.23 600 THR C CA 1
ATOM 15030 C C . THR C 1 612 ? -15.150 -15.557 -47.653 1.00 43.88 600 THR C C 1
ATOM 15031 O O . THR C 1 612 ? -14.905 -14.781 -46.726 1.00 42.03 600 THR C O 1
ATOM 15035 N N . GLN C 1 613 ? -15.687 -15.165 -48.816 1.00 41.85 601 GLN C N 1
ATOM 15036 C CA . GLN C 1 613 ? -16.067 -13.786 -49.081 1.00 40.65 601 GLN C CA 1
ATOM 15037 C C . GLN C 1 613 ? -17.491 -13.696 -49.577 1.00 42.87 601 GLN C C 1
ATOM 15038 O O . GLN C 1 613 ? -17.944 -14.581 -50.307 1.00 41.20 601 GLN C O 1
ATOM 15044 N N . VAL C 1 614 ? -18.213 -12.638 -49.148 1.00 39.34 602 VAL C N 1
ATOM 15045 C CA . VAL C 1 614 ? -19.576 -12.351 -49.606 1.00 38.67 602 VAL C CA 1
ATOM 15046 C C . VAL C 1 614 ? -19.611 -10.910 -50.116 1.00 41.56 602 VAL C C 1
ATOM 15047 O O . VAL C 1 614 ? -19.187 -10.007 -49.402 1.00 40.57 602 VAL C O 1
ATOM 15051 N N . LEU C 1 615 ? -20.116 -10.701 -51.329 1.00 38.46 603 LEU C N 1
ATOM 15052 C CA . LEU C 1 615 ? -20.374 -9.352 -51.868 1.00 38.14 603 LEU C CA 1
ATOM 15053 C C . LEU C 1 615 ? -21.885 -9.196 -51.883 1.00 42.49 603 LEU C C 1
ATOM 15054 O O . LEU C 1 615 ? -22.564 -9.945 -52.578 1.00 42.72 603 LEU C O 1
ATOM 15059 N N . ARG C 1 616 ? -22.411 -8.302 -51.057 1.00 38.44 604 ARG C N 1
ATOM 15060 C CA . ARG C 1 616 ? -23.846 -8.055 -51.021 1.00 37.82 604 ARG C CA 1
ATOM 15061 C C . ARG C 1 616 ? -24.113 -6.664 -51.572 1.00 44.02 604 ARG C C 1
ATOM 15062 O O . ARG C 1 616 ? -23.452 -5.696 -51.184 1.00 42.89 604 ARG C O 1
ATOM 15070 N N . ARG C 1 617 ? -25.034 -6.588 -52.531 1.00 40.69 605 ARG C N 1
ATOM 15071 C CA . ARG C 1 617 ? -25.369 -5.372 -53.234 1.00 40.82 605 ARG C CA 1
ATOM 15072 C C . ARG C 1 617 ? -25.989 -4.304 -52.366 1.00 44.23 605 ARG C C 1
ATOM 15073 O O . ARG C 1 617 ? -26.758 -4.615 -51.464 1.00 44.00 605 ARG C O 1
ATOM 15081 N N . ASN C 1 618 ? -25.671 -3.041 -52.656 1.00 40.69 606 ASN C N 1
ATOM 15082 C CA . ASN C 1 618 ? -26.295 -1.930 -51.963 1.00 41.59 606 ASN C CA 1
ATOM 15083 C C . ASN C 1 618 ? -27.373 -1.357 -52.897 1.00 44.12 606 ASN C C 1
ATOM 15084 O O . ASN C 1 618 ? -27.341 -0.190 -53.300 1.00 44.16 606 ASN C O 1
ATOM 15089 N N . ASN C 1 619 ? -28.311 -2.233 -53.263 1.00 40.34 607 ASN C N 1
ATOM 15090 C CA . ASN C 1 619 ? -29.449 -1.939 -54.148 1.00 40.53 607 ASN C CA 1
ATOM 15091 C C . ASN C 1 619 ? -30.539 -1.233 -53.359 1.00 43.36 607 ASN C C 1
ATOM 15092 O O . ASN C 1 619 ? -30.753 -1.529 -52.179 1.00 41.96 607 ASN C O 1
ATOM 15097 N N . PHE C 1 620 ? -31.254 -0.330 -54.010 1.00 41.58 608 PHE C N 1
ATOM 15098 C CA . PHE C 1 620 ? -32.343 0.369 -53.349 1.00 41.22 608 PHE C CA 1
ATOM 15099 C C . PHE C 1 620 ? -33.659 -0.033 -54.031 1.00 45.66 608 PHE C C 1
ATOM 15100 O O . PHE C 1 620 ? -34.309 -0.913 -53.468 1.00 42.44 608 PHE C O 1
ATOM 15108 N N . PRO C 1 621 ? -34.043 0.451 -55.251 1.00 46.28 609 PRO C N 1
ATOM 15109 C CA . PRO C 1 621 ? -35.314 -0.020 -55.837 1.00 47.13 609 PRO C CA 1
ATOM 15110 C C . PRO C 1 621 ? -35.247 -1.410 -56.490 1.00 51.24 609 PRO C C 1
ATOM 15111 O O . PRO C 1 621 ? -36.264 -2.108 -56.527 1.00 51.88 609 PRO C O 1
ATOM 15115 N N . SER C 1 622 ? -34.070 -1.800 -57.018 1.00 46.50 610 SER C N 1
ATOM 15116 C CA . SER C 1 622 ? -33.859 -3.073 -57.716 1.00 46.92 610 SER C CA 1
ATOM 15117 C C . SER C 1 622 ? -33.758 -4.286 -56.758 1.00 51.63 610 SER C C 1
ATOM 15118 O O . SER C 1 622 ? -33.759 -4.115 -55.533 1.00 50.91 610 SER C O 1
ATOM 15121 N N . ALA C 1 623 ? -33.662 -5.503 -57.331 1.00 47.47 611 ALA C N 1
ATOM 15122 C CA . ALA C 1 623 ? -33.581 -6.771 -56.603 1.00 46.31 611 ALA C CA 1
ATOM 15123 C C . ALA C 1 623 ? -32.245 -6.964 -55.875 1.00 49.98 611 ALA C C 1
ATOM 15124 O O . ALA C 1 623 ? -31.202 -6.629 -56.429 1.00 50.70 611 ALA C O 1
ATOM 15126 N N . HIS C 1 624 ? -32.274 -7.498 -54.639 1.00 45.75 612 HIS C N 1
ATOM 15127 C CA . HIS C 1 624 ? -31.048 -7.767 -53.891 1.00 43.78 612 HIS C CA 1
ATOM 15128 C C . HIS C 1 624 ? -30.293 -8.902 -54.543 1.00 48.19 612 HIS C C 1
ATOM 15129 O O . HIS C 1 624 ? -30.891 -9.861 -55.049 1.00 48.08 612 HIS C O 1
ATOM 15136 N N . GLN C 1 625 ? -28.975 -8.776 -54.538 1.00 43.48 613 GLN C N 1
ATOM 15137 C CA . GLN C 1 625 ? -28.056 -9.770 -55.057 1.00 41.86 613 GLN C CA 1
ATOM 15138 C C . GLN C 1 625 ? -26.923 -9.922 -54.063 1.00 44.07 613 GLN C C 1
ATOM 15139 O O . GLN C 1 625 ? -26.463 -8.932 -53.491 1.00 43.35 613 GLN C O 1
ATOM 15145 N N . PHE C 1 626 ? -26.464 -11.157 -53.869 1.00 39.49 614 PHE C N 1
ATOM 15146 C CA . PHE C 1 626 ? -25.265 -11.430 -53.097 1.00 39.48 614 PHE C CA 1
ATOM 15147 C C . PHE C 1 626 ? -24.500 -12.571 -53.745 1.00 46.72 614 PHE C C 1
ATOM 15148 O O . PHE C 1 626 ? -25.103 -13.474 -54.336 1.00 46.48 614 PHE C O 1
ATOM 15156 N N . LEU C 1 627 ? -23.166 -12.472 -53.706 1.00 44.11 615 LEU C N 1
ATOM 15157 C CA . LEU C 1 627 ? -22.235 -13.413 -54.328 1.00 42.19 615 LEU C CA 1
ATOM 15158 C C . LEU C 1 627 ? -21.306 -13.955 -53.271 1.00 46.49 615 LEU C C 1
ATOM 15159 O O . LEU C 1 627 ? -20.794 -13.189 -52.453 1.00 44.73 615 LEU C O 1
ATOM 15164 N N . VAL C 1 628 ? -21.130 -15.295 -53.261 1.00 44.29 616 VAL C N 1
ATOM 15165 C CA . VAL C 1 628 ? -20.331 -16.031 -52.287 1.00 43.34 616 VAL C CA 1
ATOM 15166 C C . VAL C 1 628 ? -19.197 -16.777 -52.989 1.00 47.93 616 VAL C C 1
ATOM 15167 O O . VAL C 1 628 ? -19.405 -17.325 -54.063 1.00 47.80 616 VAL C O 1
ATOM 15171 N N . ARG C 1 629 ? -18.004 -16.822 -52.363 1.00 45.08 617 ARG C N 1
ATOM 15172 C CA . ARG C 1 629 ? -16.853 -17.591 -52.850 1.00 44.82 617 ARG C CA 1
ATOM 15173 C C . ARG C 1 629 ? -15.980 -18.049 -51.684 1.00 47.91 617 ARG C C 1
ATOM 15174 O O . ARG C 1 629 ? -15.957 -17.408 -50.626 1.00 45.66 617 ARG C O 1
ATOM 15182 N N . ASN C 1 630 ? -15.270 -19.165 -51.889 1.00 45.23 618 ASN C N 1
ATOM 15183 C CA . ASN C 1 630 ? -14.315 -19.735 -50.938 1.00 45.79 618 ASN C CA 1
ATOM 15184 C C . ASN C 1 630 ? -12.994 -19.833 -51.702 1.00 51.45 618 ASN C C 1
ATOM 15185 O O . ASN C 1 630 ? -13.015 -20.250 -52.847 1.00 51.53 618 ASN C O 1
ATOM 15190 N N . PHE C 1 631 ? -11.865 -19.395 -51.123 1.00 50.09 619 PHE C N 1
ATOM 15191 C CA . PHE C 1 631 ? -10.587 -19.409 -51.860 1.00 51.21 619 PHE C CA 1
ATOM 15192 C C . PHE C 1 631 ? -9.378 -19.545 -50.957 1.00 55.54 619 PHE C C 1
ATOM 15193 O O . PHE C 1 631 ? -9.424 -19.112 -49.808 1.00 54.20 619 PHE C O 1
ATOM 15201 N N . GLY C 1 632 ? -8.286 -20.055 -51.523 1.00 53.17 620 GLY C N 1
ATOM 15202 C CA . GLY C 1 632 ? -7.013 -20.232 -50.837 1.00 54.29 620 GLY C CA 1
ATOM 15203 C C . GLY C 1 632 ? -6.312 -21.515 -51.238 1.00 61.29 620 GLY C C 1
ATOM 15204 O O . GLY C 1 632 ? -6.223 -21.820 -52.433 1.00 60.99 620 GLY C O 1
ATOM 15205 N N . THR C 1 633 ? -5.840 -22.298 -50.238 1.00 59.21 621 THR C N 1
ATOM 15206 C CA . THR C 1 633 ? -5.161 -23.587 -50.465 1.00 60.66 621 THR C CA 1
ATOM 15207 C C . THR C 1 633 ? -6.085 -24.630 -51.111 1.00 64.93 621 THR C C 1
ATOM 15208 O O . THR C 1 633 ? -5.597 -25.543 -51.784 1.00 65.73 621 THR C O 1
ATOM 15212 N N . GLY C 1 634 ? -7.400 -24.468 -50.920 1.00 60.36 622 GLY C N 1
ATOM 15213 C CA . GLY C 1 634 ? -8.423 -25.339 -51.501 1.00 59.56 622 GLY C CA 1
ATOM 15214 C C . GLY C 1 634 ? -8.644 -25.053 -52.974 1.00 63.81 622 GLY C C 1
ATOM 15215 O O . GLY C 1 634 ? -9.341 -25.806 -53.662 1.00 64.16 622 GLY C O 1
ATOM 15216 N N . GLY C 1 635 ? -8.031 -23.964 -53.445 1.00 60.09 623 GLY C N 1
ATOM 15217 C CA . GLY C 1 635 ? -8.092 -23.467 -54.815 1.00 59.82 623 GLY C CA 1
ATOM 15218 C C . GLY C 1 635 ? -8.739 -22.100 -54.880 1.00 63.92 623 GLY C C 1
ATOM 15219 O O . GLY C 1 635 ? -9.097 -21.528 -53.849 1.00 62.19 623 GLY C O 1
ATOM 15220 N N . VAL C 1 636 ? -8.871 -21.550 -56.079 1.00 63.01 624 VAL C N 1
ATOM 15221 C CA . VAL C 1 636 ? -9.541 -20.265 -56.236 1.00 63.43 624 VAL C CA 1
ATOM 15222 C C . VAL C 1 636 ? -10.964 -20.624 -56.637 1.00 67.97 624 VAL C C 1
ATOM 15223 O O . VAL C 1 636 ? -11.231 -20.959 -57.789 1.00 70.25 624 VAL C O 1
ATOM 15227 N N . GLY C 1 637 ? -11.835 -20.657 -55.649 1.00 62.33 625 GLY C N 1
ATOM 15228 C CA . GLY C 1 637 ? -13.233 -20.993 -55.842 1.00 60.61 625 GLY C CA 1
ATOM 15229 C C . GLY C 1 637 ? -13.943 -19.978 -56.702 1.00 61.57 625 GLY C C 1
ATOM 15230 O O . GLY C 1 637 ? -13.523 -18.822 -56.777 1.00 61.26 625 GLY C O 1
ATOM 15231 N N . LYS C 1 638 ? -15.002 -20.414 -57.378 1.00 56.14 626 LYS C N 1
ATOM 15232 C CA . LYS C 1 638 ? -15.789 -19.543 -58.245 1.00 54.69 626 LYS C CA 1
ATOM 15233 C C . LYS C 1 638 ? -16.866 -18.810 -57.435 1.00 54.81 626 LYS C C 1
ATOM 15234 O O . LYS C 1 638 ? -17.273 -19.292 -56.378 1.00 53.98 626 LYS C O 1
ATOM 15240 N N . TRP C 1 639 ? -17.291 -17.634 -57.913 1.00 50.04 627 TRP C N 1
ATOM 15241 C CA . TRP C 1 639 ? -18.345 -16.838 -57.280 1.00 49.28 627 TRP C CA 1
ATOM 15242 C C . TRP C 1 639 ? -19.683 -17.476 -57.620 1.00 51.31 627 TRP C C 1
ATOM 15243 O O . TRP C 1 639 ? -19.870 -17.921 -58.753 1.00 52.76 627 TRP C O 1
ATOM 15254 N N . SER C 1 640 ? -20.613 -17.520 -56.657 1.00 45.75 628 SER C N 1
ATOM 15255 C CA . SER C 1 640 ? -21.965 -18.034 -56.877 1.00 45.58 628 SER C CA 1
ATOM 15256 C C . SER C 1 640 ? -22.934 -16.903 -56.557 1.00 51.28 628 SER C C 1
ATOM 15257 O O . SER C 1 640 ? -22.847 -16.310 -55.477 1.00 51.62 628 SER C O 1
ATOM 15260 N N . LEU C 1 641 ? -23.830 -16.587 -57.497 1.00 48.15 629 LEU C N 1
ATOM 15261 C CA . LEU C 1 641 ? -24.826 -15.528 -57.371 1.00 47.11 629 LEU C CA 1
ATOM 15262 C C . LEU C 1 641 ? -26.117 -16.022 -56.737 1.00 49.81 629 LEU C C 1
ATOM 15263 O O . LEU C 1 641 ? -26.589 -17.096 -57.067 1.00 50.28 629 LEU C O 1
ATOM 15268 N N . PHE C 1 642 ? -26.700 -15.203 -55.857 1.00 46.21 630 PHE C N 1
ATOM 15269 C CA . PHE C 1 642 ? -27.992 -15.423 -55.202 1.00 45.28 630 PHE C CA 1
ATOM 15270 C C . PHE C 1 642 ? -28.788 -14.137 -55.432 1.00 49.31 630 PHE C C 1
ATOM 15271 O O . PHE C 1 642 ? -28.300 -13.046 -55.138 1.00 49.06 630 PHE C O 1
ATOM 15279 N N . GLU C 1 643 ? -29.975 -14.259 -56.011 1.00 46.16 631 GLU C N 1
ATOM 15280 C CA . GLU C 1 643 ? -30.813 -13.105 -56.333 1.00 45.83 631 GLU C CA 1
ATOM 15281 C C . GLU C 1 643 ? -32.193 -13.255 -55.717 1.00 47.50 631 GLU C C 1
ATOM 15282 O O . GLU C 1 643 ? -32.741 -14.358 -55.694 1.00 45.61 631 GLU C O 1
ATOM 15288 N N . GLY C 1 644 ? -32.713 -12.150 -55.183 1.00 43.96 632 GLY C N 1
ATOM 15289 C CA . GLY C 1 644 ? -34.020 -12.106 -54.541 1.00 43.41 632 GLY C CA 1
ATOM 15290 C C . GLY C 1 644 ? -35.115 -11.553 -55.428 1.00 48.81 632 GLY C C 1
ATOM 15291 O O . GLY C 1 644 ? -34.863 -11.095 -56.545 1.00 48.42 632 GLY C O 1
ATOM 15292 N N . LYS C 1 645 ? -36.341 -11.574 -54.913 1.00 46.59 633 LYS C N 1
ATOM 15293 C CA . LYS C 1 645 ? -37.535 -11.067 -55.587 1.00 46.41 633 LYS C CA 1
ATOM 15294 C C . LYS C 1 645 ? -38.065 -9.874 -54.795 1.00 48.80 633 LYS C C 1
ATOM 15295 O O . LYS C 1 645 ? -38.395 -10.005 -53.611 1.00 46.94 633 LYS C O 1
ATOM 15301 N N . VAL C 1 646 ? -38.128 -8.702 -55.459 1.00 46.41 634 VAL C N 1
ATOM 15302 C CA . VAL C 1 646 ? -38.640 -7.448 -54.891 1.00 46.33 634 VAL C CA 1
ATOM 15303 C C . VAL C 1 646 ? -40.094 -7.651 -54.461 1.00 49.28 634 VAL C C 1
ATOM 15304 O O . VAL C 1 646 ? -40.877 -8.233 -55.198 1.00 49.53 634 VAL C O 1
ATOM 15308 N N . VAL C 1 647 ? -40.417 -7.243 -53.240 1.00 45.38 635 VAL C N 1
ATOM 15309 C CA . VAL C 1 647 ? -41.755 -7.343 -52.664 1.00 45.86 635 VAL C CA 1
ATOM 15310 C C . VAL C 1 647 ? -42.105 -5.959 -52.096 1.00 52.11 635 VAL C C 1
ATOM 15311 O O . VAL C 1 647 ? -41.225 -5.102 -52.004 1.00 53.65 635 VAL C O 1
ATOM 15315 N N . GLU C 1 648 ? -43.362 -5.738 -51.699 1.00 48.09 636 GLU C N 1
ATOM 15316 C CA . GLU C 1 648 ? -43.768 -4.446 -51.155 1.00 49.20 636 GLU C CA 1
ATOM 15317 C C . GLU C 1 648 ? -43.472 -4.282 -49.660 1.00 54.61 636 GLU C C 1
ATOM 15318 O O . GLU C 1 648 ? -43.649 -5.249 -48.892 1.00 53.83 636 GLU C O 1
#

Organism: Staphylococcus phage phi11 (NCBI:txid2681609)

Solvent-accessible surface area: 74829 Å² total; per-residue (Å²): 138,116,189,74,64,96,16,54,49,112,8,24,132,92,46,56,160,48,0,0,66,32,0,13,84,0,0,98,27,0,32,88,41,6,90,86,16,88,130,26,7,95,77,0,48,94,144,19,117,84,1,4,43,0,91,11,1,50,8,78,74,112,137,17,41,20,22,0,5,68,5,0,19,1,0,30,12,0,0,33,14,7,86,136,20,154,79,30,91,6,95,76,15,1,94,71,0,57,51,10,39,127,53,139,48,25,178,38,0,63,64,1,9,118,86,15,33,36,58,6,31,99,46,4,110,130,7,44,135,30,10,62,94,48,56,139,48,13,98,59,37,0,55,98,26,76,8,36,126,14,106,17,44,42,14,5,23,0,2,0,21,4,33,12,47,4,42,10,6,32,6,0,17,76,61,38,26,4,7,0,0,0,32,66,128,41,80,39,0,19,0,0,45,0,21,7,11,0,19,27,61,28,49,0,34,0,32,57,2,10,46,6,29,10,8,0,12,4,61,84,58,63,101,23,52,0,22,1,8,6,23,40,132,74,68,89,51,9,1,0,4,2,66,38,75,81,45,107,5,58,75,36,156,102,10,113,58,37,19,54,140,66,2,47,99,69,61,4,0,0,23,37,5,70,105,86,51,18,2,1,0,14,6,31,23,37,128,86,59,42,102,97,51,66,13,68,16,24,3,14,6,2,24,7,86,56,9,102,83,89,92,40,67,85,116,106,11,64,0,53,114,51,28,9,38,62,79,15,34,28,52,2,6,6,11,7,66,17,46,2,4,0,0,0,0,59,11,109,86,100,60,53,2,53,0,1,0,4,22,8,138,82,54,93,77,82,33,105,37,84,3,81,28,49,45,113,96,166,14,35,1,1,3,10,14,14,1,22,15,118,100,79,58,11,38,0,0,1,0,0,0,1,28,28,77,31,17,3,64,33,2,6,2,22,0,1,10,18,55,39,5,14,30,43,8,30,18,23,8,54,30,14,22,30,9,15,10,6,4,6,1,33,46,28,85,66,108,46,1,46,68,0,9,66,1,47,64,5,0,13,7,10,0,52,47,116,16,0,63,86,5,126,24,19,17,3,76,146,56,29,29,88,9,8,1,0,0,11,0,29,2,1,36,0,64,0,7,2,2,0,16,0,0,3,38,8,56,48,80,8,0,5,37,2,5,6,4,0,37,41,81,67,91,190,77,33,5,38,30,1,5,5,44,8,27,24,28,52,81,18,87,10,27,113,92,16,60,107,0,29,85,6,132,46,22,30,9,42,9,19,0,34,50,130,45,0,85,60,0,100,33,3,0,74,121,19,66,30,90,11,8,0,3,0,19,3,57,11,7,14,68,50,25,9,0,0,13,0,7,39,15,6,28,105,55,25,3,21,23,0,6,6,0,11,34,117,44,30,125,5,44,11,0,27,12,98,12,80,54,30,130,155,97,157,15,64,35,118,12,24,127,95,49,69,124,62,0,3,48,31,0,45,74,0,0,114,22,0,35,55,47,8,88,91,16,72,139,27,4,86,91,0,54,88,128,28,105,73,1,4,30,0,92,10,1,53,4,89,77,157,160,52,103,27,22,1,3,76,7,0,41,105,0,41,37,45,11,82,118,28,146,17,30,142,49,32,75,0,20,0,0,3,6,0,0,9,0,6,23,93,12,137,36,21,182,38,0,59,64,0,10,121,85,14,34,39,59,7,34,101,41,2,113,128,8,47,136,30,6,79,99,49,56,87,48,14,100,58,37,0,54,80,28,74,7,105,103,13,104,13,40,16,15,6,27,1,2,0,25,9,44,12,41,4,38,10,6,31,7,0,20,115,64,39,14,4,7,0,0,0,23,72,107,56,57,34,0,20,0,0,45,0,32,20,12,0,15,27,41,28,53,0,33,0,70,59,3,10,111,8,28,11,8,0,12,13,47,49,151,57,93,21,32,0,2,0,14,3,35,20,125,118,72,77,51,45,3,0,53,2,58,37,76,83,46,112,6,68,56,35,164,100,11,87,64,11,23,48,146,55,0,38,75,25,44,4,0,0,23,39,5,69,103,82,57,16,0,0,0,15,13,66,47,80,118,131,75,68,145,108,106,58,16,64,9,12,0,5,3,3,23,0,58,20,10,78,137,44,76,85,116,57,63,94,69,4,65,0,53,62,102,9,15,28,67,72,21,40,30,43,2,6,8,6,8,68,13,46,0,3,0,0,0,3,38,57,148,58,103,83,55,12,54,0,0,0,3,35,2,105,85,121,91,78,76,17,81,45,65,6,102,10,31,21,11,45,10,92,80,19,16,136,108,10,39,4,5,2,11,14,13,1,23,14,117,90,83,58,14,38,0,0,1,0,0,1,0,1,7,64,30,32,9,42,33,2,4,2,10,0,2,10,18,54,41,5,15,26,48,8,28,22,35,24,60,31,14,21,29,10,12,10,6,4,6,2,33,34,8,88,70,81,61,0,49,68,0,8,62,2,47,70,4,0,14,7,10,0,46,46,109,4,0,47,93,6,126,24,19,16,2,74,127,52,23,28,86,9,8,0,0,0,12,0,27,2,1,30,3,81,0,9,2,3,0,16,0,0,4,36,9,55,48,77,8,0,4,38,2,6,6,3,0,36,40,81,66,91,190,77,35,6,39,32,1,5,4,43,10,28,24,35,56,79,15,80,8,28,149,94,17,58,107,0,32,74,7,129,44,21,29,9,40,7,18,0,30,48,131,28,0,85,51,0,101,33,6,0,144,112,19,69,29,91,11,9,0,3,0,20,3,59,9,6,12,60,50,23,8,0,0,12,0,7,38,15,6,28,108,53,25,4,21,21,0,6,5,0,11,32,119,44,30,126,5,55,9,0,23,11,101,12,139,51,20,151,110,105,18,45,49,125,15,16,142,90,53,43,155,140,0,2,59,26,0,12,41,0,0,104,29,0,38,83,53,6,87,91,1,74,139,30,4,61,89,0,33,88,136,28,104,72,1,4,30,0,89,11,1,51,9,71,91,138,146,102,69,34,23,0,4,80,28,0,40,102,0,29,15,79,0,1,84,31,0,62,48,42,5,57,115,12,15,111,35,0,71,72,0,41,54,8,41,123,53,113,50,25,100,0,0,0,22,2,9,18,34,15,34,9,49,6,30,69,42,3,110,129,5,45,135,30,8,60,94,48,58,140,49,13,98,59,38,0,52,85,27,70,8,51,110,16,115,17,47,20,13,6,24,1,3,0,31,9,35,11,50,4,43,9,6,32,6,0,19,104,59,24,9,4,7,0,0,0,25,77,107,57,61,34,0,22,0,0,44,0,11,7,12,0,17,32,44,31,56,0,28,0,67,60,3,10,119,7,34,11,8,0,13,14,45,47,149,57,95,23,31,0,2,1,13,2,27,20,108,111,158,79,40,46,2,0,53,2,61,38,80,80,45,97,3,60,58,33,157,86,10,88,67,11,22,44,143,54,0,37,91,33,44,4,0,0,23,39,5,68,104,82,50,16,0,0,0,11,12,57,8,86,101,126,52,74,148,96,114,89,0,44,4,10,0,4,4,5,25,0,68,22,9,80,125,43,78,82,54,56,75,95,72,5,48,0,50,64,109,12,10,31,68,70,18,40,32,39,4,6,7,6,7,68,12,46,0,3,0,1,0,1,39,59,135,92,104,56,63,9,52,0,1,0,4,33,2,107,86,120,92,75,81,31,102,38,50,5,82,8,62,35,18,54,52,137,188,21,30,1,0,2,11,13,13,2,22,15,116,86,82,59,13,37,0,0,1,0,0,0,2,19,17,92,57,79,23,61,37,1,4,1,7,0,1,10,17,54,41,4,14,28,42,7,30,24,16,8,56,32,12,24,30,10,14,10,5,3,8,2,31,36,8,88,70,76,46,0,46,68,0,9,62,1,46,48,5,0,12,7,11,0,40,46,103,3,0,55,84,5,125,24,19,16,3,75,139,51,22,27,87,10,8,0,0,0,12,0,29,2,0,36,7,78,1,10,2,2,0,16,0,0,4,36,8,56,48,73,8,0,5,38,3,5,7,5,0,38,40,86,66,94,190,78,34,6,42,33,1,5,4,42,9,27,24,28,49,81,13,79,8,26,162,94,18,53,104,0,30,79,7,129,46,21,29,9,40,8,20,1,44,58,147,45,0,84,41,0,102,32,6,0,144,109,19,68,30,93,10,9,0,2,0,19,3,59,11,5,13,65,50,23,8,0,0,12,0,8,38,15,6,29,104,54,24,4,21,21,0,6,6,0,12,34,117,45,31,124,5,71,11,0,31,12,99,12,144,55,25,144

Radius of gyration: 43.95 Å; Cα contacts (8 Å, |Δi|>4): 4544; chains: 3; bounding box: 98×91×142 Å

B-factor: mean 51.32, std 18.33, range [21.76, 156.45]

Foldseek 3Di:
DDDDLDQDPDADPDPDPRNVVSVVSRVVSVVVVVVVVVVVVVCLVPPDDCVDDQQPAWDDDDHDIGTRVVVVVVVVVVVVCVVPPDDDPPVVVQQVCQQEPVRDRHPGNCRNVVVVVVVVVVVVVVVVVVVVVVVVVVCCQFAPFDPQDDAWAFFAWAAALDQAAWQAWEQDQPQRWIWTWGQDPQQKIKTFIAHLNNHTDAIEIEPQQGGCNDWAWDDDPNFIKTWGWGAAPVRFIFTWMAGDDGYYDYPDPRIGGQCCPPQRVWGWHWYADPVQQKIKIKTADPPVCCVPVQFRIKIFIDHNVCSNPHDDGPFIEGHHPPCPDDCWHWAEWDDDDQKIWTWTDDDPDPDFIWIWIARRHVRDTPHIHGHDDDDVVQWDFHYWYWDQHPPPRWIKIKTKTWHDDRQPTIITIIIRTGPPPSVCSNVPDDHDDQDDPVRHWDEAPDALDLEPLLRQRFHKHKAALSSPQNHPQDLDPNLPSPFMWIWGWACDGSNAKIKIKIWTPDDQFWTWIWMWIARSVDRVPTDHIQTDDDGPPHAAADRPVDQAPVVDAHAARKHKAALQNQQSHPQRPPVRHNPFIWIWHWHDDDPQKIKIKTWTPDDQDWTKMWIFMDGPVHGTDIDIDTDDDDD/DDDQDPPADPDPDPRRVVSVVVRVVVVVVVVVVVVVVVVCLVPPDDCNDDQQVAWDDDDPDTGTRVVVVVVVVVCVVPDDDDPPDDCPVVQQVCQQEPVRDRHPGNVRSVVVVVVVVVVVVVVVVVVVVVVVVVVCCQFAPFDPQDFAWAFFAWAADLDQAWWLAWEQDQPQRWIWTWGADPQQKIKTFIAHLNNHTDAIEIEHQQGGCNDWAWDDDPNFIKTWGWGAAPVRFTFTWIAGDDGYYDYPDPRTGGFLCVPARVWGWHWYADPVQQKIKIKTADDPVRDDDQAAGIKIFIGHNVCSVVSHDDGPFMETDGSVCCDQAWRWFEWDDDDQKIWTWTHDQPPLDFIWIWIARRHVRDTPHIDTHQCQDPVPVRQRSQFHGKYWYWDQNPPPRWIKIKIKTWGDDRQRTIITIIIRTGPPPSVCSNVVDDHDDQDDPVRHFDEAPDALDCEPLLRQGFHKHKAALSSPQNHPQDLDPNLPSPFMWIWGWACDGSNAWIKIKIWTPDDQFHTWIWMWIARSVDRVPTDHIATDDDGPPHAAADRPVDQEPVVDAHAARKHKAALQRQQSRPQRPPVRHSPFIWIWHWHDDDPQKIKIKTWTPDDQDWTKMWIFMDGPVHGTDIDIDTDDDDD/DDQDPDADPDPDPRRVVSVVVNVVVVVVVVVVVVCVVVCLVPPDDCVDDQQPAWDDDPNDIGTRVVVVVVVVVVVLVVCVVPQPVHDVVQQVCQQEPVRDRHSGNVRRVVVVVCVVVVVVVVVVVVVVVVVVVVCCQFAPFDPQDFAWAFFAWAADLDQAAWLAWEQDQPQRWIWTWGADPQQKIKTWIAHLNNHTDAIEIEHQQGGCNDWAWDDDPNFIKTWGWGAAPVRFTFTWIAGDDGYYDYPDPRIGGFLCVPARVWGWHWYADPVQQKIKIKTADDPVRCVVVQAGIKIFIGHNVCSVVSHDDGPFMEGDHCVCCDPAWRWAEWDDDDQKIWTWTGDDDDPRFIWIWIARRHVRDTPHIHGRQPPDDVQCHWDWHYWYWDQNPPPRWIKIKTKIFDDDPDRTIITIIIRTGPPPSVCSNVVDDHDDQDDPVRHWDEAPDALDLAPLLRQRFHKHKAALSSPQNHPQDLDDNLPSPFMWIWGWACDDSNAKIKIKIWTPDDQFWTWIWMWIARSVDRVPTDHIATDDDDPPHAAADRPVDQEPVVDAHAARKHKAALQRQQSHPQRPPVRHNPFIWIWHWHDDDPQKIKIKTWTPDDQDWTKMWIFMDGPVHGGDIDMDTDDDDD

Nearest PDB structures (foldseek):
  5efv-assembly1_B  TM=1.002E+00  e=0.000E+00  Dubowvirus dv11
  5efv-assembly1_C  TM=8.604E-01  e=0.000E+00  Dubowvirus dv11
  5efv-assembly1_A  TM=8.608E-01  e=0.000E+00  Dubowvirus dv11
  6v8i-assembly1_FH  TM=8.400E-01  e=6.180E-104  Dubowvirus dv80alpha
  6iab-assembly1_A  TM=5.452E-01  e=2.081E-33  Staphylococcus phage P68

InterPro domains:
  IPR048799 P68 RBP/TagC-like, beta-propeller [PF21311] (163-420)

Sequence (1896 aa):
GSMSNKLITDLSRVFDYRYVDENEYNFKLISDMLTDFNFSLEYHRNKEVFAHDGEQIKYEHLNVTSNVSDFLTYLNGRFSNMVLGHNGDGINEVKDARVDNTGYGHKTLQDRLYHDYSTLDVFTKKVEKAVDEHYKEYRATEYRFEPKEQEPEFITDLSPYTNAVMQSFWVDPRTKIIYMTQARPGNHYMLSRLKPNGQFIDRLLVKNGGHGTHNAYRYIDGELWIYSAVLDSNKNNKFVRFQYRTGEITYGNEMQDVMPNIFNDRYTSAIYNPVENLMIFRREYKPTERQLKNSLNFVEVRSADDIDKIDKVLYQMDIPMEYTSDTQPMQGITYDAGILYWYTGDSNTANPNYLQGFDIKTKELLFKRRIDIGGVNFQEAEGLDMYYDLETGRKALLIGVTIGPGNNRHHSIYSIGQRGVNQFLKNIAPQVSMTDSGGRVKPLPIQNPAYLSDITEVGHYYIYTQDTQNALDFPLPKAFRDAGWFLDVLPGHYNGALRQVLTRNSTGRNMLKFERVIDIFNKKNNGAWNFCPQNAGYWEHIPKSITKLSDLKIVGLDFYITTEESNRFTDFPKDFKGIAGWILEVKSNTPGNTTQVLRRNNFPSAHQFLVRNFGTGGVGKWSLFEGKVVESNKLITDLSRVFDYRYVDENEYNFKLISDMLTDFNFSLEYHRNKEVFAHDGEQIKYEHLNVTSNVSDFLTYLNGRFSNMVLGHNGDGINEVKDARVDNTGYGHKTLQDRLYHDYSTLDVFTKKVEKAVDEHYKEYRATEYRFEPKEQEPEFITDLSPYTNAVMQSFWVDPRTKIIYMTQARPGNHYMLSRLKPNGQFIDRLLVKNGGHGTHNAYRYIDGELWIYSAVLDSNKNNKFVRFQYRTGEITYGNEMQDVMPNIFNDRYTSAIYNPVENLMIFRREYKPTERQLKNSLNFVEVRSADDIDKGIDKVLYQMDIPMEYTSDTQPMQGITYDAGILYWYTGDSNTANPNYLQGFDIKTKELLFKRRIDIGGVNNNFKGDFQEAEGLDMYYDLETGRKALLIGVTIGPGNNRHHSIYSIGQRGVNQFLKNIAPQVSMTDSGGRVKPLPIQNPAYLSDITEVGHYYIYTQDTQNALDFPLPKAFRDAGWFLDVLPGHYNGALRQVLTRNSTGRNMLKFERVIDIFNKKNNGAWNFCPQNAGYWEHIPKSITKLSDLKIVGLDFYITTEESNRFTDFPKDFKGIAGWILEVKSNTPGNTTQVLRRNNFPSAHQFLVRNFGTGGVGKWSLFEGKVVENKLITDLSRVFDYRYVDENEYNFKLISDMLTDFNFSLEYHRNKEVFAHDGEQIKYEHLNVTSNVSDFLTYLNGRFSNMVLGHNGDGINEVKDARVDNTGYGHKTLQDRLYHDYSTLDVFTKKVEKAVDEHYKEYRATEYRFEPKEQEPEFITDLSPYTNAVMQSFWVDPRTKIIYMTQARPGNHYMLSRLKPNGQFIDRLLVKNGGHGTHNAYRYIDGELWIYSAVLDSNKNNKFVRFQYRTGEITYGNEMQDVMPNIFNDRYTSAIYNPVENLMIFRREYKPTERQLKNSLNFVEVRSADDIDKGIDKVLYQMDIPMEYTSDTQPMQGITYDAGILYWYTGDSNTANPNYLQGFDIKTKELLFKRRIDIGGVNNNFQEAEGLDMYYDLETGRKALLIGVTIGPGNNRHHSIYSIGQRGVNQFLKNIAPQVSMTDSGGRVKPLPIQNPAYLSDITEVGHYYIYTQDTQNALDFPLPKAFRDAGWFLDVLPGHYNGALRQVLTRNSTGRNMLKFERVIDIFNKKNNGAWNFCPQNAGYWEHIPKSITKLSDLKIVGLDFYITTEESNRFTDFPKDFKGIAGWILEVKSNTPGNTTQVLRRNNFPSAHQFLVRNFGTGGVGKWSLFEGKVVE